Protein AF-0000000072237019 (afdb_homodimer)

pLDDT: mean 81.21, std 20.55, range [15.68, 98.3]

Organism: Galdieria sulphuraria (NCBI:txid130081)

Solvent-accessible surface area (backbone atoms only — not comparable to full-atom values): 85530 Å² total; per-residue (Å²): 140,78,86,66,87,71,81,76,70,83,65,78,67,73,66,58,74,60,73,73,75,60,69,72,70,69,70,70,74,67,74,76,64,64,82,63,64,84,68,76,81,69,34,30,25,38,3,30,24,40,68,38,63,32,12,22,41,16,37,22,35,58,83,77,63,47,73,69,33,41,48,50,40,17,54,74,72,51,35,61,47,30,41,35,68,47,18,69,58,41,47,51,50,26,62,76,70,72,54,55,75,87,35,42,66,36,36,18,35,36,42,42,73,40,64,60,66,69,53,57,69,44,39,72,60,38,25,58,51,63,74,39,66,67,64,58,68,30,60,54,44,63,44,78,96,44,52,41,36,36,43,34,41,64,50,19,41,48,31,48,47,47,69,58,40,33,35,58,22,67,71,72,36,48,28,38,37,41,37,38,21,43,65,26,33,43,47,37,57,63,41,50,51,63,72,43,59,88,74,53,89,56,47,76,49,42,67,56,24,40,69,86,42,94,68,36,70,71,43,71,70,41,41,77,74,29,38,27,73,82,84,77,57,77,34,47,43,34,23,34,22,39,36,36,32,40,37,43,88,89,38,73,41,71,62,37,35,25,41,16,62,59,76,53,56,63,81,40,68,90,71,32,53,46,70,31,70,21,71,35,8,43,54,39,34,51,28,20,36,45,66,40,42,56,71,81,54,89,71,60,72,75,77,67,66,74,68,66,68,76,72,30,67,58,49,34,59,44,39,16,50,74,42,67,93,65,87,75,67,58,94,46,77,61,35,50,50,39,50,46,39,71,72,47,69,56,46,50,62,53,71,74,84,37,77,46,68,42,56,72,61,62,72,63,56,74,73,57,40,44,52,93,71,52,48,74,65,52,45,50,39,50,12,31,51,27,29,35,54,50,49,31,50,43,54,43,51,49,53,39,52,50,49,49,41,68,72,67,69,46,47,34,37,36,48,24,19,53,48,60,70,37,23,62,51,42,23,49,46,65,70,67,46,84,48,66,35,57,45,59,60,51,30,28,34,66,64,22,29,7,48,4,23,17,50,45,43,46,54,55,50,48,70,67,39,68,88,58,67,75,64,62,79,67,59,52,74,52,75,75,64,51,54,25,31,67,80,76,49,70,66,56,46,49,52,40,49,64,72,44,45,79,51,44,43,77,53,78,76,54,91,81,47,91,46,64,66,58,30,48,26,47,47,52,19,52,41,24,74,71,64,35,34,36,35,33,42,35,79,33,34,52,39,47,91,52,46,84,60,26,32,14,30,36,33,38,22,54,40,69,57,42,45,55,46,42,23,67,29,41,38,64,51,67,85,71,61,76,43,23,31,40,28,38,54,90,48,42,75,71,39,42,50,75,91,61,59,65,67,42,48,51,63,38,17,48,58,49,40,23,27,44,40,47,27,76,81,36,47,74,54,29,38,26,28,44,39,92,70,42,26,29,41,31,23,32,44,43,57,88,80,41,49,69,58,40,45,23,39,52,44,26,17,74,74,70,73,42,57,45,30,28,43,38,55,31,46,41,68,67,46,35,54,48,69,48,63,58,44,46,52,54,55,52,52,32,84,73,36,71,56,53,33,38,34,53,60,93,39,39,32,35,77,54,73,83,62,87,66,42,53,70,15,35,31,29,48,61,56,71,65,44,82,54,73,47,65,53,74,88,71,68,45,76,36,43,26,34,26,38,82,87,64,48,72,39,67,51,92,46,74,63,50,55,53,51,49,56,49,18,65,80,60,69,38,29,43,46,50,51,46,53,49,50,29,64,70,53,74,65,72,54,54,66,65,53,50,50,52,48,51,46,48,37,37,55,67,54,49,32,38,66,47,85,119,137,82,82,69,85,69,80,78,70,84,67,78,69,74,66,59,76,64,74,72,77,59,70,73,70,69,70,69,73,68,72,71,65,66,80,61,65,84,65,76,81,68,37,29,24,37,4,30,22,41,67,40,62,33,12,21,41,14,38,22,35,59,83,77,62,48,74,68,32,42,48,52,40,17,54,74,73,51,35,60,48,30,41,34,70,44,20,68,58,42,46,50,52,26,62,76,69,72,53,54,73,87,35,42,66,37,38,18,34,37,44,43,73,42,64,61,65,68,52,58,70,44,39,70,60,39,26,58,51,63,74,41,66,67,65,59,68,30,59,53,45,62,44,75,94,44,53,42,36,35,44,35,40,63,51,20,43,47,33,48,48,47,69,55,39,33,31,59,22,67,70,73,36,45,27,37,38,42,38,37,21,44,65,26,34,43,46,37,58,62,41,50,51,64,72,43,58,87,74,52,88,56,47,76,47,41,65,55,24,40,69,84,41,96,66,35,69,71,42,70,71,41,42,78,74,30,37,28,73,82,84,77,58,76,34,45,44,33,22,35,24,39,37,34,32,41,36,44,89,88,38,73,43,71,62,38,35,23,42,17,64,59,77,55,57,63,81,40,70,89,72,35,53,48,73,31,71,22,71,34,7,43,54,39,33,52,28,20,35,44,67,42,40,61,71,78,53,88,71,62,70,74,76,68,65,75,70,68,68,77,74,32,68,59,49,35,60,44,39,16,52,74,42,69,94,64,92,74,64,65,96,46,75,60,37,51,49,39,52,45,40,70,71,46,70,54,46,48,59,53,69,73,84,37,77,45,67,43,58,71,61,62,72,64,56,74,73,58,40,45,54,93,71,51,47,72,66,54,45,52,40,50,13,31,51,28,29,34,54,51,51,30,51,42,52,42,51,49,53,40,51,51,48,50,42,68,72,66,69,46,47,34,37,37,46,27,18,52,48,59,69,37,24,61,52,42,23,48,45,65,70,68,47,83,49,68,35,56,45,59,60,52,31,28,34,66,65,21,30,6,48,3,22,18,50,45,43,45,55,56,51,48,71,66,39,69,88,57,68,76,66,63,80,67,59,54,73,49,75,75,66,52,55,25,30,66,80,76,50,69,65,57,46,49,52,40,49,64,72,45,45,79,50,43,43,78,53,81,76,51,90,80,46,92,46,64,67,57,30,49,25,47,45,52,18,52,40,24,72,71,62,36,34,35,34,33,41,34,79,32,34,52,40,46,91,52,46,83,62,26,32,13,30,36,32,38,21,53,39,69,56,39,46,56,46,44,24,66,31,42,38,64,50,68,84,70,60,76,44,23,33,38,26,39,54,92,48,42,76,73,39,42,48,77,94,61,58,65,68,42,48,50,63,37,17,50,56,50,39,23,26,42,39,47,27,76,82,37,48,75,56,28,38,26,28,45,40,93,69,43,25,28,40,31,22,32,44,44,57,90,80,40,48,70,58,41,45,23,39,50,44,28,16,74,74,69,72,40,58,46,31,28,43,39,54,30,44,40,68,69,44,35,54,50,69,47,64,58,44,45,50,53,56,53,52,33,83,73,34,69,54,54,34,38,34,53,63,94,40,38,32,33,75,53,72,82,62,87,67,42,55,72,17,36,32,30,50,62,56,74,64,43,81,56,71,51,63,57,72,87,70,68,44,76,36,43,24,34,25,38,81,89,65,49,73,40,68,50,92,46,73,62,51,54,53,50,49,52,49,17,68,65,63,75,39,31,43,47,51,48,46,50,48,50,35,64,70,57,74,60,96,60,52,68,65,54,50,50,51,48,50,48,49,37,37,56,66,54,48,33,40,60,52,87,121

Radius of gyration: 37.11 Å; Cα contacts (8 Å, |Δi|>4): 3109; chains: 2; bounding box: 85×107×101 Å

Structure (mmCIF, N/CA/C/O backbone):
data_AF-0000000072237019-model_v1
#
loop_
_entity.id
_entity.type
_entity.pdbx_description
1 polymer Carbamoyltransferase
#
loop_
_atom_site.group_PDB
_atom_site.id
_atom_site.type_symbol
_atom_site.label_atom_id
_atom_site.label_alt_id
_atom_site.label_comp_id
_atom_site.label_asym_id
_atom_site.label_entity_id
_atom_site.label_seq_id
_atom_site.pdbx_PDB_ins_code
_atom_site.Cartn_x
_atom_site.Cartn_y
_atom_site.Cartn_z
_atom_site.occupancy
_atom_site.B_iso_or_equiv
_atom_site.auth_seq_id
_atom_site.auth_comp_id
_atom_site.auth_asym_id
_atom_site.auth_atom_id
_atom_site.pdbx_PDB_model_num
ATOM 1 N N . MET A 1 1 ? -1.169 -40.136 21.97 1 15.87 1 MET A N 1
ATOM 2 C CA . MET A 1 1 ? -1.238 -39.065 22.96 1 15.87 1 MET A CA 1
ATOM 3 C C . MET A 1 1 ? -1.01 -37.705 22.307 1 15.87 1 MET A C 1
ATOM 5 O O . MET A 1 1 ? -0.234 -37.59 21.357 1 15.87 1 MET A O 1
ATOM 9 N N . SER A 1 2 ? -1.886 -36.503 22.644 1 15.68 2 SER A N 1
ATOM 10 C CA . SER A 1 2 ? -2.707 -35.334 22.347 1 15.68 2 SER A CA 1
ATOM 11 C C . SER A 1 2 ? -1.856 -34.074 22.232 1 15.68 2 SER A C 1
ATOM 13 O O . SER A 1 2 ? -2.361 -32.961 22.391 1 15.68 2 SER A O 1
ATOM 15 N N . TYR A 1 3 ? -0.644 -34.234 22.05 1 16.4 3 TYR A N 1
ATOM 16 C CA . TYR A 1 3 ? 0.123 -33.081 22.509 1 16.4 3 TYR A CA 1
ATOM 17 C C . TYR A 1 3 ? -0.137 -31.867 21.625 1 16.4 3 TYR A C 1
ATOM 19 O O . TYR A 1 3 ? 0.029 -31.933 20.405 1 16.4 3 TYR A O 1
ATOM 27 N N . ASP A 1 4 ? -0.999 -30.838 21.91 1 16.11 4 ASP A N 1
ATOM 28 C CA . ASP A 1 4 ? -1.929 -29.721 21.769 1 16.11 4 ASP A CA 1
ATOM 29 C C . ASP A 1 4 ? -1.193 -28.438 21.39 1 16.11 4 ASP A C 1
ATOM 31 O O . ASP A 1 4 ? -1.23 -27.453 22.131 1 16.11 4 ASP A O 1
ATOM 35 N N . VAL A 1 5 ? -0.137 -28.542 20.752 1 18.38 5 VAL A N 1
ATOM 36 C CA . VAL A 1 5 ? 0.654 -27.317 20.811 1 18.38 5 VAL A CA 1
ATOM 37 C C . VAL A 1 5 ? -0.104 -26.18 20.13 1 18.38 5 VAL A C 1
ATOM 39 O O . VAL A 1 5 ? -0.422 -26.261 18.941 1 18.38 5 VAL A O 1
ATOM 42 N N . GLY A 1 6 ? -0.969 -25.458 20.773 1 17.46 6 GLY A N 1
ATOM 43 C CA . GLY A 1 6 ? -1.969 -24.402 20.795 1 17.46 6 GLY A CA 1
ATOM 44 C C . GLY A 1 6 ? -1.485 -23.109 20.167 1 17.46 6 GLY A C 1
ATOM 45 O O . GLY A 1 6 ? -0.324 -22.73 20.329 1 17.46 6 GLY A O 1
ATOM 46 N N . PHE A 1 7 ? -1.791 -22.874 18.938 1 19.44 7 PHE A N 1
ATOM 47 C CA . PHE A 1 7 ? -1.878 -21.764 17.996 1 19.44 7 PHE A CA 1
ATOM 48 C C . PHE A 1 7 ? -2.279 -20.478 18.709 1 19.44 7 PHE A C 1
ATOM 50 O O . PHE A 1 7 ? -3.436 -20.316 19.103 1 19.44 7 PHE A O 1
ATOM 57 N N . LEU A 1 8 ? -1.426 -20.044 19.639 1 16.89 8 LEU A N 1
ATOM 58 C CA . LEU A 1 8 ? -1.823 -18.925 20.488 1 16.89 8 LEU A CA 1
ATOM 59 C C . LEU A 1 8 ? -2.283 -17.74 19.645 1 16.89 8 LEU A C 1
ATOM 61 O O . LEU A 1 8 ? -1.69 -17.444 18.606 1 16.89 8 LEU A O 1
ATOM 65 N N . SER A 1 9 ? -3.53 -17.419 19.485 1 17.89 9 SER A N 1
ATOM 66 C CA . SER A 1 9 ? -4.505 -16.351 19.287 1 17.89 9 SER A CA 1
ATOM 67 C C . SER A 1 9 ? -3.949 -15.005 19.739 1 17.89 9 SER A C 1
ATOM 69 O O . SER A 1 9 ? -3.592 -14.836 20.907 1 17.89 9 SER A O 1
ATOM 71 N N . CYS A 1 10 ? -2.999 -14.58 18.982 1 18.44 10 CYS A N 1
ATOM 72 C CA . CYS A 1 10 ? -2.479 -13.265 19.337 1 18.44 10 CYS A CA 1
ATOM 73 C C . CYS A 1 10 ? -3.612 -12.309 19.692 1 18.44 10 CYS A C 1
ATOM 75 O O . CYS A 1 10 ? -4.298 -11.796 18.805 1 18.44 10 CYS A O 1
ATOM 77 N N . TYR A 1 11 ? -4.441 -12.652 20.609 1 17.8 11 TYR A N 1
ATOM 78 C CA . TYR A 1 11 ? -5.295 -11.81 21.44 1 17.8 11 TYR A CA 1
ATOM 79 C C . TYR A 1 11 ? -4.549 -10.563 21.899 1 17.8 11 TYR A C 1
ATOM 81 O O . TYR A 1 11 ? -3.586 -10.654 22.665 1 17.8 11 TYR A O 1
ATOM 89 N N . ALA A 1 12 ? -4.281 -9.681 20.954 1 17.8 12 ALA A N 1
ATOM 90 C CA . ALA A 1 12 ? -4.065 -8.302 21.384 1 17.8 12 ALA A CA 1
ATOM 91 C C . ALA A 1 12 ? -4.976 -7.943 22.554 1 17.8 12 ALA A C 1
ATOM 93 O O . ALA A 1 12 ? -6.193 -7.825 22.389 1 17.8 12 ALA A O 1
ATOM 94 N N . SER A 1 13 ? -4.843 -8.758 23.553 1 17.86 13 SER A N 1
ATOM 95 C CA . SER A 1 13 ? -5.41 -8.201 24.777 1 17.86 13 SER A CA 1
ATOM 96 C C . SER A 1 13 ? -4.84 -6.817 25.07 1 17.86 13 SER A C 1
ATOM 98 O O . SER A 1 13 ? -3.632 -6.666 25.261 1 17.86 13 SER A O 1
ATOM 100 N N . LEU A 1 14 ? -5.219 -5.889 24.327 1 18.17 14 LEU A N 1
ATOM 101 C CA . LEU A 1 14 ? -5.273 -4.484 24.715 1 18.17 14 LEU A CA 1
ATOM 102 C C . LEU A 1 14 ? -5.507 -4.343 26.215 1 18.17 14 LEU A C 1
ATOM 104 O O . LEU A 1 14 ? -6.637 -4.49 26.687 1 18.17 14 LEU A O 1
ATOM 108 N N . THR A 1 15 ? -4.8 -5.257 26.907 1 20.17 15 THR A N 1
ATOM 109 C CA . THR A 1 15 ? -4.885 -4.745 28.27 1 20.17 15 THR A CA 1
ATOM 110 C C . THR A 1 15 ? -4.217 -3.377 28.377 1 20.17 15 THR A C 1
ATOM 112 O O . THR A 1 15 ? -2.993 -3.285 28.495 1 20.17 15 THR A O 1
ATOM 115 N N . GLY A 1 16 ? -4.149 -2.653 27.332 1 18.64 16 GLY A N 1
ATOM 116 C CA . GLY A 1 16 ? -3.832 -1.267 27.638 1 18.64 16 GLY A CA 1
ATOM 117 C C . GLY A 1 16 ? -4.364 -0.817 28.985 1 18.64 16 GLY A C 1
ATOM 118 O O . GLY A 1 16 ? -5.506 -1.117 29.339 1 18.64 16 GLY A O 1
ATOM 119 N N . LYS A 1 17 ? -3.545 -1.021 29.937 1 20 17 LYS A N 1
ATOM 120 C CA . LYS A 1 17 ? -4.001 -0.154 31.019 1 20 17 LYS A CA 1
ATOM 121 C C . LYS A 1 17 ? -4.547 1.163 30.475 1 20 17 LYS A C 1
ATOM 123 O O . LYS A 1 17 ? -3.89 1.829 29.672 1 20 17 LYS A O 1
ATOM 128 N N . GLN A 1 18 ? -5.772 1.279 30.235 1 21.32 18 GLN A N 1
ATOM 129 C CA . GLN A 1 18 ? -6.517 2.534 30.262 1 21.32 18 GLN A CA 1
ATOM 130 C C . GLN A 1 18 ? -5.82 3.568 31.142 1 21.32 18 GLN A C 1
ATOM 132 O O . GLN A 1 18 ? -5.484 3.286 32.294 1 21.32 18 GLN A O 1
ATOM 137 N N . ARG A 1 19 ? -4.826 4.261 30.624 1 22.33 19 ARG A N 1
ATOM 138 C CA . ARG A 1 19 ? -4.633 5.364 31.56 1 22.33 19 ARG A CA 1
ATOM 139 C C . ARG A 1 19 ? -5.878 5.582 32.413 1 22.33 19 ARG A C 1
ATOM 141 O O . ARG A 1 19 ? -6.993 5.642 31.89 1 22.33 19 ARG A O 1
ATOM 148 N N . LYS A 1 20 ? -5.767 4.995 33.66 1 22.46 20 LYS A N 1
ATOM 149 C CA . LYS A 1 20 ? -6.737 5.306 34.706 1 22.46 20 LYS A CA 1
ATOM 150 C C . LYS A 1 20 ? -7.268 6.729 34.558 1 22.46 20 LYS A C 1
ATOM 152 O O . LYS A 1 20 ? -6.657 7.68 35.049 1 22.46 20 LYS A O 1
ATOM 157 N N . LEU A 1 21 ? -7.429 7.201 33.469 1 20.24 21 LEU A N 1
ATOM 158 C CA . LEU A 1 21 ? -8.499 8.17 33.684 1 20.24 21 LEU A CA 1
ATOM 159 C C . LEU A 1 21 ? -9.678 7.527 34.407 1 20.24 21 LEU A C 1
ATOM 161 O O . LEU A 1 21 ? -10.572 6.967 33.769 1 20.24 21 LEU A O 1
ATOM 165 N N . THR A 1 22 ? -9.353 6.501 35.337 1 23.81 22 THR A N 1
ATOM 166 C CA . THR A 1 22 ? -10.319 6.194 36.387 1 23.81 22 THR A CA 1
ATOM 167 C C . THR A 1 22 ? -10.861 7.475 37.014 1 23.81 22 THR A C 1
ATOM 169 O O . THR A 1 22 ? -10.204 8.084 37.861 1 23.81 22 THR A O 1
ATOM 172 N N . PHE A 1 23 ? -11.199 8.492 36.439 1 21.65 23 PHE A N 1
ATOM 173 C CA . PHE A 1 23 ? -12.139 9.254 37.252 1 21.65 23 PHE A CA 1
ATOM 174 C C . PHE A 1 23 ? -13.178 8.335 37.883 1 21.65 23 PHE A C 1
ATOM 176 O O . PHE A 1 23 ? -13.756 7.483 37.204 1 21.65 23 PHE A O 1
ATOM 183 N N . GLY A 1 24 ? -12.846 7.68 39.145 1 24.58 24 GLY A N 1
ATOM 184 C CA . GLY A 1 24 ? -13.828 7.295 40.147 1 24.58 24 GLY A CA 1
ATOM 185 C C . GLY A 1 24 ? -15.124 8.076 40.044 1 24.58 24 GLY A C 1
ATOM 186 O O . GLY A 1 24 ? -15.869 8.185 41.02 1 24.58 24 GLY A O 1
ATOM 187 N N . TYR A 1 25 ? -15.47 8.762 39.114 1 19.34 25 TYR A N 1
ATOM 188 C CA . TYR A 1 25 ? -16.837 9.225 39.326 1 19.34 25 TYR A CA 1
ATOM 189 C C . TYR A 1 25 ? -17.789 8.049 39.507 1 19.34 25 TYR A C 1
ATOM 191 O O . TYR A 1 25 ? -18.006 7.269 38.576 1 19.34 25 TYR A O 1
ATOM 199 N N . ARG A 1 26 ? -17.7 7.339 40.682 1 22.73 26 ARG A N 1
ATOM 200 C CA . ARG A 1 26 ? -18.984 6.878 41.2 1 22.73 26 ARG A CA 1
ATOM 201 C C . ARG A 1 26 ? -20.113 7.811 40.776 1 22.73 26 ARG A C 1
ATOM 203 O O . ARG A 1 26 ? -20.147 8.976 41.178 1 22.73 26 ARG A O 1
ATOM 210 N N . CYS A 1 27 ? -20.541 7.634 39.66 1 21.41 27 CYS A N 1
ATOM 211 C CA . CYS A 1 27 ? -21.875 8.164 39.4 1 21.41 27 CYS A CA 1
ATOM 212 C C . CYS A 1 27 ? -22.85 7.746 40.494 1 21.41 27 CYS A C 1
ATOM 214 O O . CYS A 1 27 ? -23.13 6.558 40.662 1 21.41 27 CYS A O 1
ATOM 216 N N . LYS A 1 28 ? -22.666 8.181 41.725 1 22.8 28 LYS A N 1
ATOM 217 C CA . LYS A 1 28 ? -23.856 8.149 42.57 1 22.8 28 LYS A CA 1
ATOM 218 C C . LYS A 1 28 ? -25.127 8.279 41.735 1 22.8 28 LYS A C 1
ATOM 220 O O . LYS A 1 28 ? -25.266 9.219 40.95 1 22.8 28 LYS A O 1
ATOM 225 N N . ARG A 1 29 ? -25.728 7.221 41.448 1 26.15 29 ARG A N 1
ATOM 226 C CA . ARG A 1 29 ? -27.102 7.07 40.979 1 26.15 29 ARG A CA 1
ATOM 227 C C . ARG A 1 29 ? -28.005 8.143 41.578 1 26.15 29 ARG A C 1
ATOM 229 O O . ARG A 1 29 ? -29.228 8.082 41.437 1 26.15 29 ARG A O 1
ATOM 236 N N . GLN A 1 30 ? -27.542 8.717 42.755 1 22.4 30 GLN A N 1
ATOM 237 C CA . GLN A 1 30 ? -28.722 9.292 43.392 1 22.4 30 GLN A CA 1
ATOM 238 C C . GLN A 1 30 ? -29.541 10.11 42.397 1 22.4 30 GLN A C 1
ATOM 240 O O . GLN A 1 30 ? -30.749 9.906 42.264 1 22.4 30 GLN A O 1
ATOM 245 N N . GLY A 1 31 ? -29.311 11.483 42.473 1 23.53 31 GLY A N 1
ATOM 246 C CA . GLY A 1 31 ? -30.339 12.468 42.177 1 23.53 31 GLY A CA 1
ATOM 247 C C . GLY A 1 31 ? -30.589 12.642 40.691 1 23.53 31 GLY A C 1
ATOM 248 O O . GLY A 1 31 ? -31.224 13.612 40.273 1 23.53 31 GLY A O 1
ATOM 249 N N . CYS A 1 32 ? -29.893 11.933 39.871 1 26.54 32 CYS A N 1
ATOM 250 C CA . CYS A 1 32 ? -30.157 12.273 38.477 1 26.54 32 CYS A CA 1
ATOM 251 C C . CYS A 1 32 ? -31.598 11.952 38.101 1 26.54 32 CYS A C 1
ATOM 253 O O . CYS A 1 32 ? -31.908 11.753 36.925 1 26.54 32 CYS A O 1
ATOM 255 N N . PHE A 1 33 ? -32.432 11.603 38.991 1 26.39 33 PHE A N 1
ATOM 256 C CA . PHE A 1 33 ? -33.845 11.433 38.677 1 26.39 33 PHE A CA 1
ATOM 257 C C . PHE A 1 33 ? -34.377 12.634 37.903 1 26.39 33 PHE A C 1
ATOM 259 O O . PHE A 1 33 ? -35.154 12.476 36.959 1 26.39 33 PHE A O 1
ATOM 266 N N . LYS A 1 34 ? -34.377 13.817 38.586 1 25.88 34 LYS A N 1
ATOM 267 C CA . LYS A 1 34 ? -35.338 14.866 38.258 1 25.88 34 LYS A CA 1
ATOM 268 C C . LYS A 1 34 ? -35.051 15.464 36.884 1 25.88 34 LYS A C 1
ATOM 270 O O . LYS A 1 34 ? -35.942 16.036 36.252 1 25.88 34 LYS A O 1
ATOM 275 N N . LEU A 1 35 ? -33.751 15.799 36.607 1 24.36 35 LEU A N 1
ATOM 276 C CA . LEU A 1 35 ? -33.804 16.731 35.486 1 24.36 35 LEU A CA 1
ATOM 277 C C . LEU A 1 35 ? -34.167 16.007 34.194 1 24.36 35 LEU A C 1
ATOM 279 O O . LEU A 1 35 ? -33.298 15.744 33.36 1 24.36 35 LEU A O 1
ATOM 283 N N . ARG A 1 36 ? -34.679 14.855 34.214 1 30.52 36 ARG A N 1
ATOM 284 C CA . ARG A 1 36 ? -35.374 14.28 33.067 1 30.52 36 ARG A CA 1
ATOM 285 C C . ARG A 1 36 ? -36.243 15.324 32.374 1 30.52 36 ARG A C 1
ATOM 287 O O . ARG A 1 36 ? -37.004 14.999 31.461 1 30.52 36 ARG A O 1
ATOM 294 N N . LEU A 1 37 ? -36.726 16.205 33.128 1 28.89 37 LEU A N 1
ATOM 295 C CA . LEU A 1 37 ? -37.903 16.873 32.585 1 28.89 37 LEU A CA 1
ATOM 296 C C . LEU A 1 37 ? -37.597 17.497 31.228 1 28.89 37 LEU A C 1
ATOM 298 O O . LEU A 1 37 ? -38.324 17.271 30.258 1 28.89 37 LEU A O 1
ATOM 302 N N . PHE A 1 38 ? -37.506 19.008 31.181 1 30.82 38 PHE A N 1
ATOM 303 C CA . PHE A 1 38 ? -37.58 19.796 29.956 1 30.82 38 PHE A CA 1
ATOM 304 C C . PHE A 1 38 ? -36.334 19.589 29.103 1 30.82 38 PHE A C 1
ATOM 306 O O . PHE A 1 38 ? -35.435 20.431 29.093 1 30.82 38 PHE A O 1
ATOM 313 N N . LYS A 1 39 ? -35.515 18.574 29.195 1 34.98 39 LYS A N 1
ATOM 314 C CA . LYS A 1 39 ? -34.385 18.506 28.273 1 34.98 39 LYS A CA 1
ATOM 315 C C . LYS A 1 39 ? -34.801 18.917 26.863 1 34.98 39 LYS A C 1
ATOM 317 O O . LYS A 1 39 ? -35.554 18.201 26.2 1 34.98 39 LYS A O 1
ATOM 322 N N . LEU A 1 40 ? -34.851 20.021 26.507 1 39.59 40 LEU A N 1
ATOM 323 C CA . LEU A 1 40 ? -34.806 20.575 25.158 1 39.59 40 LEU A CA 1
ATOM 324 C C . LEU A 1 40 ? -33.843 19.785 24.278 1 39.59 40 LEU A C 1
ATOM 326 O O . LEU A 1 40 ? -32.666 19.637 24.616 1 39.59 40 LEU A O 1
ATOM 330 N N . TYR A 1 41 ? -34.088 18.631 23.692 1 52.61 41 TYR A N 1
ATOM 331 C CA . TYR A 1 41 ? -33.469 17.65 22.807 1 52.61 41 TYR A CA 1
ATOM 332 C C . TYR A 1 41 ? -32.399 18.299 21.938 1 52.61 41 TYR A C 1
ATOM 334 O O . TYR A 1 41 ? -32.715 18.996 20.97 1 52.61 41 TYR A O 1
ATOM 342 N N . CYS A 1 42 ? -31.205 18.594 22.47 1 64.34 42 CYS A N 1
ATOM 343 C CA . CYS A 1 42 ? -30.116 19.168 21.687 1 64.34 42 CYS A CA 1
ATOM 344 C C . CYS A 1 42 ? -29.668 18.209 20.591 1 64.34 42 CYS A C 1
ATOM 346 O O . CYS A 1 42 ? -29.339 17.054 20.867 1 64.34 42 CYS A O 1
ATOM 348 N N . LYS A 1 43 ? -29.89 18.553 19.388 1 88.97 43 LYS A N 1
ATOM 349 C CA . LYS A 1 43 ? -29.498 17.811 18.194 1 88.97 43 LYS A CA 1
ATOM 350 C C . LYS A 1 43 ? -28.118 18.243 17.706 1 88.97 43 LYS A C 1
ATOM 352 O O . LYS A 1 43 ? -27.762 19.42 17.8 1 88.97 43 LYS A O 1
ATOM 357 N N . TYR A 1 44 ? -27.259 17.236 17.46 1 95.73 44 TYR A N 1
ATOM 358 C CA . TYR A 1 44 ? -25.921 17.548 16.97 1 95.73 44 TYR A CA 1
ATOM 359 C C . TYR A 1 44 ? -25.743 17.077 15.532 1 95.73 44 TYR A C 1
ATOM 361 O O . TYR A 1 44 ? -26.42 16.146 15.089 1 95.73 44 TYR A O 1
ATOM 369 N N . ILE A 1 45 ? -24.942 17.773 14.844 1 96.53 45 ILE A N 1
ATOM 370 C CA . ILE A 1 45 ? -24.482 17.409 13.509 1 96.53 45 ILE A CA 1
ATOM 371 C C . ILE A 1 45 ? -22.98 17.135 13.536 1 96.53 45 ILE A C 1
ATOM 373 O O . ILE A 1 45 ? -22.211 17.913 14.107 1 96.53 45 ILE A O 1
ATOM 377 N N . VAL A 1 46 ? -22.566 16.075 12.947 1 97.96 46 VAL A N 1
ATOM 378 C CA . VAL A 1 46 ? -21.162 15.676 12.972 1 97.96 46 VAL A CA 1
ATOM 379 C C . VAL A 1 46 ? -20.556 15.829 11.579 1 97.96 46 VAL A C 1
ATOM 381 O O . VAL A 1 46 ? -21.105 15.323 10.597 1 97.96 46 VAL A O 1
ATOM 384 N N . GLY A 1 47 ? -19.519 16.642 11.419 1 98.01 47 GLY A N 1
ATOM 385 C CA . GLY A 1 47 ? -18.686 16.686 10.228 1 98.01 47 GLY A CA 1
ATOM 386 C C . GLY A 1 47 ? -17.426 15.85 10.35 1 98.01 47 GLY A C 1
ATOM 387 O O . GLY A 1 47 ? -16.743 15.894 11.375 1 98.01 47 GLY A O 1
ATOM 388 N N . ILE A 1 48 ? -17.082 15.106 9.268 1 98.28 48 ILE A N 1
ATOM 389 C CA . ILE A 1 48 ? -15.969 14.171 9.39 1 98.28 48 ILE A CA 1
ATOM 390 C C . ILE A 1 48 ? -15.107 14.228 8.131 1 98.28 48 ILE A C 1
ATOM 392 O O . ILE A 1 48 ? -15.628 14.233 7.013 1 98.28 48 ILE A O 1
ATOM 396 N N . ASN A 1 49 ? -13.807 14.36 8.285 1 97.34 49 ASN A N 1
ATOM 397 C CA . ASN A 1 49 ? -12.778 14.06 7.295 1 97.34 49 ASN A CA 1
ATOM 398 C C . ASN A 1 49 ? -12.04 12.767 7.629 1 97.34 49 ASN A C 1
ATOM 400 O O . ASN A 1 49 ? -11.291 12.709 8.605 1 97.34 49 ASN A O 1
ATOM 404 N N . LYS A 1 50 ? -12.258 11.719 6.81 1 95.64 50 LYS A N 1
ATOM 405 C CA . LYS A 1 50 ? -11.653 10.458 7.229 1 95.64 50 LYS A CA 1
ATOM 406 C C . LYS A 1 50 ? -11.131 9.674 6.028 1 95.64 50 LYS A C 1
ATOM 408 O O . LYS A 1 50 ? -11.375 10.051 4.88 1 95.64 50 LYS A O 1
ATOM 413 N N . TYR A 1 51 ? -10.302 8.691 6.257 1 90.04 51 TYR A N 1
ATOM 414 C CA . TYR A 1 51 ? -9.707 7.692 5.376 1 90.04 51 TYR A CA 1
ATOM 415 C C . TYR A 1 51 ? -8.615 8.311 4.51 1 90.04 51 TYR A C 1
ATOM 417 O O . TYR A 1 51 ? -8.271 7.772 3.456 1 90.04 51 TYR A O 1
ATOM 425 N N . SER A 1 52 ? -8.163 9.417 4.762 1 85.08 52 SER A N 1
ATOM 426 C CA . SER A 1 52 ? -7.008 10.094 4.184 1 85.08 52 SER A CA 1
ATOM 427 C C . SER A 1 52 ? -6.167 10.772 5.261 1 85.08 52 SER A C 1
ATOM 429 O O . SER A 1 52 ? -6.327 10.488 6.45 1 85.08 52 SER A O 1
ATOM 431 N N . HIS A 1 53 ? -5.307 11.666 4.848 1 85.45 53 HIS A N 1
ATOM 432 C CA . HIS A 1 53 ? -4.496 12.367 5.836 1 85.45 53 HIS A CA 1
ATOM 433 C C . HIS A 1 53 ? -5.304 13.45 6.543 1 85.45 53 HIS A C 1
ATOM 435 O O . HIS A 1 53 ? -6.391 13.815 6.09 1 85.45 53 HIS A O 1
ATOM 441 N N . ASP A 1 54 ? -4.864 13.866 7.725 1 92.08 54 ASP A N 1
ATOM 442 C CA . ASP A 1 54 ? -5.441 14.949 8.515 1 92.08 54 ASP A CA 1
ATOM 443 C C . ASP A 1 54 ? -6.9 14.658 8.862 1 92.08 54 ASP A C 1
ATOM 445 O O . ASP A 1 54 ? -7.771 15.509 8.671 1 92.08 54 ASP A O 1
ATOM 449 N N . ALA A 1 55 ? -7.126 13.451 9.271 1 95.56 55 ALA A N 1
ATOM 450 C CA . ALA A 1 55 ? -8.47 13.096 9.719 1 95.56 55 ALA A CA 1
ATOM 451 C C . ALA A 1 55 ? -8.914 13.984 10.878 1 95.56 55 ALA A C 1
ATOM 453 O O . ALA A 1 55 ? -8.112 14.32 11.753 1 95.56 55 ALA A O 1
ATOM 454 N N . SER A 1 56 ? -10.159 14.416 10.891 1 97.36 56 SER A N 1
ATOM 455 C CA . SER A 1 56 ? -10.694 15.316 11.907 1 97.36 56 SER A CA 1
ATOM 456 C C . SER A 1 56 ? -12.207 15.173 12.033 1 97.36 56 SER A C 1
ATOM 458 O O . SER A 1 56 ? -12.865 14.666 11.122 1 97.36 56 SER A O 1
ATOM 460 N N . VAL A 1 57 ? -12.771 15.533 13.157 1 98.11 57 VAL A N 1
ATOM 461 C CA . VAL A 1 57 ? -14.198 15.468 13.453 1 98.11 57 VAL A CA 1
ATOM 462 C C . VAL A 1 57 ? -14.657 16.784 14.077 1 98.11 57 VAL A C 1
ATOM 464 O O . VAL A 1 57 ? -13.972 17.343 14.937 1 98.11 57 VAL A O 1
ATOM 467 N N . CYS A 1 58 ? -15.731 17.32 13.646 1 97.4 58 CYS A N 1
ATOM 468 C CA . CYS A 1 58 ? -16.317 18.556 14.153 1 97.4 58 CYS A CA 1
ATOM 469 C C . CYS A 1 58 ? -17.764 18.338 14.579 1 97.4 58 CYS A C 1
ATOM 471 O O . CYS A 1 58 ? -18.54 17.709 13.857 1 97.4 58 CYS A O 1
ATOM 473 N N . LEU A 1 59 ? -18.114 18.747 15.725 1 96.77 59 LEU A N 1
ATOM 474 C CA . LEU A 1 59 ? -19.474 18.651 16.244 1 96.77 59 LEU A CA 1
ATOM 475 C C . LEU A 1 59 ? -20.132 20.026 16.305 1 96.77 59 LEU A C 1
ATOM 477 O O . LEU A 1 59 ? -19.564 20.966 16.866 1 96.77 59 LEU A O 1
ATOM 481 N N . VAL A 1 60 ? -21.288 20.145 15.707 1 94.34 60 VAL A N 1
ATOM 482 C CA . VAL A 1 60 ? -22.037 21.397 15.696 1 94.34 60 VAL A CA 1
ATOM 483 C C . VAL A 1 60 ? -23.391 21.195 16.373 1 94.34 60 VAL A C 1
ATOM 485 O O . VAL A 1 60 ? -24.029 20.154 16.201 1 94.34 60 VAL A O 1
ATOM 488 N N . ASN A 1 61 ? -23.774 22.149 17.164 1 92.26 61 ASN A N 1
ATOM 489 C CA . ASN A 1 61 ? -25.109 22.143 17.753 1 92.26 61 ASN A CA 1
ATOM 490 C C . ASN A 1 61 ? -26.188 22.363 16.697 1 92.26 61 ASN A C 1
ATOM 492 O O . ASN A 1 61 ? -26.221 23.408 16.045 1 92.26 61 ASN A O 1
ATOM 496 N N . GLY A 1 62 ? -27.064 21.431 16.574 1 88.05 62 GLY A N 1
ATOM 497 C CA . GLY A 1 62 ? -28.083 21.462 15.537 1 88.05 62 GLY A CA 1
ATOM 498 C C . GLY A 1 62 ? -29.1 22.571 15.732 1 88.05 62 GLY A C 1
ATOM 499 O O . GLY A 1 62 ? -29.79 22.961 14.788 1 88.05 62 GLY A O 1
ATOM 500 N N . ASN A 1 63 ? -29.185 23.1 16.923 1 85.76 63 ASN A N 1
ATOM 501 C CA . ASN A 1 63 ? -30.153 24.149 17.226 1 85.76 63 ASN A CA 1
ATOM 502 C C . ASN A 1 63 ? -29.564 25.538 17.001 1 85.76 63 ASN A C 1
ATOM 504 O O . ASN A 1 63 ? -30.243 26.431 16.49 1 85.76 63 ASN A O 1
ATOM 508 N N . THR A 1 64 ? -28.261 25.675 17.324 1 83.83 64 THR A N 1
ATOM 509 C CA . THR A 1 64 ? -27.682 27.014 17.311 1 83.83 64 THR A CA 1
ATOM 510 C C . THR A 1 64 ? -26.702 27.168 16.151 1 83.83 64 THR A C 1
ATOM 512 O O . THR A 1 64 ? -26.388 28.288 15.742 1 83.83 64 THR A O 1
ATOM 515 N N . GLY A 1 65 ? -26.164 26.119 15.729 1 85.95 65 GLY A N 1
ATOM 516 C CA . GLY A 1 65 ? -25.167 26.181 14.672 1 85.95 65 GLY A CA 1
ATOM 517 C C . GLY A 1 65 ? -23.765 26.444 15.189 1 85.95 65 GLY A C 1
ATOM 518 O O . GLY A 1 65 ? -22.814 26.517 14.408 1 85.95 65 GLY A O 1
ATOM 519 N N . ASP A 1 66 ? -23.604 26.532 16.519 1 87.87 66 ASP A N 1
ATOM 520 C CA . ASP A 1 66 ? -22.294 26.776 17.116 1 87.87 66 ASP A CA 1
ATOM 521 C C . ASP A 1 66 ? -21.423 25.523 17.061 1 87.87 66 ASP A C 1
ATOM 523 O O . ASP A 1 66 ? -21.912 24.411 17.272 1 87.87 66 ASP A O 1
ATOM 527 N N . ILE A 1 67 ? -20.207 25.778 16.75 1 92.48 67 ILE A N 1
ATOM 528 C CA . ILE A 1 67 ? -19.267 24.664 16.795 1 92.48 67 ILE A CA 1
ATOM 529 C C . ILE A 1 67 ? -18.958 24.307 18.247 1 92.48 67 ILE A C 1
ATOM 531 O O . ILE A 1 67 ? -18.453 25.139 19.004 1 92.48 67 ILE A O 1
ATOM 535 N N . VAL A 1 68 ? -19.245 23.148 18.621 1 94.01 68 VAL A N 1
ATOM 536 C CA . VAL A 1 68 ? -19.001 22.673 19.979 1 94.01 68 VAL A CA 1
ATOM 537 C C . VAL A 1 68 ? -17.534 22.281 20.134 1 94.01 68 VAL A C 1
ATOM 539 O O . VAL A 1 68 ? -16.89 22.639 21.123 1 94.01 68 VAL A O 1
ATOM 542 N N . VAL A 1 69 ? -17.068 21.55 19.152 1 95.45 69 VAL A N 1
ATOM 543 C CA . VAL A 1 69 ? -15.681 21.1 19.198 1 95.45 69 VAL A CA 1
ATOM 544 C C . VAL A 1 69 ? -15.21 20.73 17.794 1 95.45 69 VAL A C 1
ATOM 546 O O . VAL A 1 69 ? -16.007 20.292 16.961 1 95.45 69 VAL A O 1
ATOM 549 N N . ASN A 1 70 ? -14.016 20.982 17.497 1 95.99 70 ASN A N 1
ATOM 550 C CA . ASN A 1 70 ? -13.278 20.466 16.348 1 95.99 70 ASN A CA 1
ATOM 551 C C . ASN A 1 70 ? -11.984 19.78 16.776 1 95.99 70 ASN A C 1
ATOM 553 O O . ASN A 1 70 ? -11.132 20.397 17.417 1 95.99 70 ASN A O 1
ATOM 557 N N . TYR A 1 71 ? -11.872 18.565 16.413 1 95.42 71 TYR A N 1
ATOM 558 C CA . TYR A 1 71 ? -10.769 17.781 16.956 1 95.42 71 TYR A CA 1
ATOM 559 C C . TYR A 1 71 ? -10.035 17.034 15.848 1 95.42 71 TYR A C 1
ATOM 561 O O . TYR A 1 71 ? -10.628 16.208 15.15 1 95.42 71 TYR A O 1
ATOM 569 N N . ALA A 1 72 ? -8.746 17.363 15.643 1 96.05 72 ALA A N 1
ATOM 570 C CA . ALA A 1 72 ? -7.904 16.663 14.677 1 96.05 72 ALA A CA 1
ATOM 571 C C . ALA A 1 72 ? -7.344 15.374 15.271 1 96.05 72 ALA A C 1
ATOM 573 O O . ALA A 1 72 ? -6.938 15.344 16.436 1 96.05 72 ALA A O 1
ATOM 574 N N . LYS A 1 73 ? -7.258 14.371 14.502 1 96.1 73 LYS A N 1
ATOM 575 C CA . LYS A 1 73 ? -6.811 13.064 14.975 1 96.1 73 LYS A CA 1
ATOM 576 C C . LYS A 1 73 ? -5.366 13.119 15.459 1 96.1 73 LYS A C 1
ATOM 578 O O . LYS A 1 73 ? -4.996 12.424 16.408 1 96.1 73 LYS A O 1
ATOM 583 N N . GLU A 1 74 ? -4.51 13.908 14.857 1 93.7 74 GLU A N 1
ATOM 584 C CA . GLU A 1 74 ? -3.108 13.992 15.254 1 93.7 74 GLU A CA 1
ATOM 585 C C . GLU A 1 74 ? -2.972 14.443 16.706 1 93.7 74 GLU A C 1
ATOM 587 O O . GLU A 1 74 ? -2.016 14.07 17.39 1 93.7 74 GLU A O 1
ATOM 592 N N . ARG A 1 75 ? -3.952 15.315 17.172 1 94.82 75 ARG A N 1
ATOM 593 C CA . ARG A 1 75 ? -3.929 15.794 18.55 1 94.82 75 ARG A CA 1
ATOM 594 C C . ARG A 1 75 ? -4.257 14.67 19.526 1 94.82 75 ARG A C 1
ATOM 596 O O . ARG A 1 75 ? -3.815 14.69 20.677 1 94.82 75 ARG A O 1
ATOM 603 N N . PHE A 1 76 ? -4.982 13.695 19.021 1 93.22 76 PHE A N 1
ATOM 604 C CA . PHE A 1 76 ? -5.417 12.56 19.827 1 93.22 76 PHE A CA 1
ATOM 605 C C . PHE A 1 76 ? -4.362 11.46 19.825 1 93.22 76 PHE A C 1
ATOM 607 O O . PHE A 1 76 ? -3.987 10.95 20.883 1 93.22 76 PHE A O 1
ATOM 614 N N . THR A 1 77 ? -3.828 11.148 18.657 1 90.91 77 THR A N 1
ATOM 615 C CA . THR A 1 77 ? -2.91 10.023 18.515 1 90.91 77 THR A CA 1
ATOM 616 C C . THR A 1 77 ? -1.468 10.471 18.729 1 90.91 77 THR A C 1
ATOM 618 O O . THR A 1 77 ? -0.572 9.64 18.894 1 90.91 77 THR A O 1
ATOM 621 N N . ARG A 1 78 ? -1.187 11.789 18.616 1 90.1 78 ARG A N 1
ATOM 622 C CA . ARG A 1 78 ? 0.136 12.397 18.716 1 90.1 78 ARG A CA 1
ATOM 623 C C . ARG A 1 78 ? 1.003 12.02 17.52 1 90.1 78 ARG A C 1
ATOM 625 O O . ARG A 1 78 ? 2.229 11.951 17.632 1 90.1 78 ARG A O 1
ATOM 632 N N . ARG A 1 79 ? 0.328 11.643 16.457 1 87.93 79 ARG A N 1
ATOM 633 C CA . ARG A 1 79 ? 0.991 11.409 15.178 1 87.93 79 ARG A CA 1
ATOM 634 C C . ARG A 1 79 ? 0.622 12.488 14.165 1 87.93 79 ARG A C 1
ATOM 636 O O . ARG A 1 79 ? -0.546 12.626 13.794 1 87.93 79 ARG A O 1
ATOM 643 N N . LYS A 1 80 ? 1.589 13.147 13.786 1 87.24 80 LYS A N 1
ATOM 644 C CA . LYS A 1 80 ? 1.341 14.27 12.886 1 87.24 80 LYS A CA 1
ATOM 645 C C . LYS A 1 80 ? 0.65 13.808 11.607 1 87.24 80 LYS A C 1
ATOM 647 O O . LYS A 1 80 ? 1.02 12.782 11.031 1 87.24 80 LYS A O 1
ATOM 652 N N . HIS A 1 81 ? -0.426 14.485 11.189 1 88.16 81 HIS A N 1
ATOM 653 C CA . HIS A 1 81 ? -1.188 14.275 9.963 1 88.16 81 HIS A CA 1
ATOM 654 C C . HIS A 1 81 ? -1.84 12.896 9.949 1 88.16 81 HIS A C 1
ATOM 656 O O . HIS A 1 81 ? -2.022 12.302 8.884 1 88.16 81 HIS A O 1
ATOM 662 N N . ASP A 1 82 ? -2.036 12.372 11.15 1 90.6 82 ASP A N 1
ATOM 663 C CA . ASP A 1 82 ? -2.671 11.061 11.233 1 90.6 82 ASP A CA 1
ATOM 664 C C . ASP A 1 82 ? -3.982 11.035 10.45 1 90.6 82 ASP A C 1
ATOM 666 O O . ASP A 1 82 ? -4.7 12.036 10.399 1 90.6 82 ASP A O 1
ATOM 670 N N . GLY A 1 83 ? -4.253 9.945 9.82 1 90.85 83 GLY A N 1
ATOM 671 C CA . GLY A 1 83 ? -5.405 9.806 8.944 1 90.85 83 GLY A CA 1
ATOM 672 C C . GLY A 1 83 ? -6.181 8.523 9.178 1 90.85 83 GLY A C 1
ATOM 673 O O . GLY A 1 83 ? -6.338 8.085 10.319 1 90.85 83 GLY A O 1
ATOM 674 N N . ASN A 1 84 ? -6.828 8.017 8.155 1 90.15 84 ASN A N 1
ATOM 675 C CA . ASN A 1 84 ? -7.549 6.749 8.169 1 90.15 84 ASN A CA 1
ATOM 676 C C . ASN A 1 84 ? -8.866 6.862 8.932 1 90.15 84 ASN A C 1
ATOM 678 O O . ASN A 1 84 ? -9.596 7.842 8.776 1 90.15 84 ASN A O 1
ATOM 682 N N . ASP A 1 85 ? -9.264 5.844 9.752 1 94.39 85 ASP A N 1
ATOM 683 C CA . ASP A 1 85 ? -10.572 5.817 10.398 1 94.39 85 ASP A CA 1
ATOM 684 C C . ASP A 1 85 ? -10.621 6.782 11.582 1 94.39 85 ASP A C 1
ATOM 686 O O . ASP A 1 85 ? -9.581 7.249 12.052 1 94.39 85 ASP A O 1
ATOM 690 N N . VAL A 1 86 ? -11.778 7.079 12.071 1 97.39 86 VAL A N 1
ATOM 691 C CA . VAL A 1 86 ? -11.917 8.064 13.139 1 97.39 86 VAL A CA 1
ATOM 692 C C . VAL A 1 86 ? -12.687 7.453 14.308 1 97.39 86 VAL A C 1
ATOM 694 O O . VAL A 1 86 ? -13.22 8.176 15.153 1 97.39 86 VAL A O 1
ATOM 697 N N . GLY A 1 87 ? -12.842 6.135 14.344 1 97.31 87 GLY A N 1
ATOM 698 C CA . GLY A 1 87 ? -13.652 5.467 15.35 1 97.31 87 GLY A CA 1
ATOM 699 C C . GLY A 1 87 ? -13.266 5.838 16.769 1 97.31 87 GLY A C 1
ATOM 700 O O . GLY A 1 87 ? -14.103 6.305 17.544 1 97.31 87 GLY A O 1
ATOM 701 N N . GLU A 1 88 ? -12.027 5.727 17.106 1 95.33 88 GLU A N 1
ATOM 702 C CA . GLU A 1 88 ? -11.541 6.022 18.45 1 95.33 88 GLU A CA 1
ATOM 703 C C . GLU A 1 88 ? -11.693 7.504 18.78 1 95.33 88 GLU A C 1
ATOM 705 O O . GLU A 1 88 ? -11.994 7.864 19.92 1 95.33 88 GLU A O 1
ATOM 710 N N . LEU A 1 89 ? -11.472 8.302 17.825 1 96.95 89 LEU A N 1
ATOM 711 C CA . LEU A 1 89 ? -11.591 9.744 18.011 1 96.95 89 LEU A CA 1
ATOM 712 C C . LEU A 1 89 ? -13.029 10.133 18.339 1 96.95 89 LEU A C 1
ATOM 714 O O . LEU A 1 89 ? -13.27 10.908 19.267 1 96.95 89 LEU A O 1
ATOM 718 N N . VAL A 1 90 ? -13.967 9.616 17.578 1 97.98 90 VAL A N 1
ATOM 719 C CA . VAL A 1 90 ? -15.381 9.916 17.778 1 97.98 90 VAL A CA 1
ATOM 720 C C . VAL A 1 90 ? -15.837 9.383 19.134 1 97.98 90 VAL A C 1
ATOM 722 O O . VAL A 1 90 ? -16.554 10.066 19.868 1 97.98 90 VAL A O 1
ATOM 725 N N . GLU A 1 91 ? -15.446 8.168 19.384 1 96.98 91 GLU A N 1
ATOM 726 C CA . GLU A 1 91 ? -15.796 7.577 20.673 1 96.98 91 GLU A CA 1
ATOM 727 C C . GLU A 1 91 ? -15.312 8.447 21.829 1 96.98 91 GLU A C 1
ATOM 729 O O . GLU A 1 91 ? -16.062 8.711 22.771 1 96.98 91 GLU A O 1
ATOM 734 N N . HIS A 1 92 ? -14.058 8.855 21.739 1 95.07 92 HIS A N 1
ATOM 735 C CA . HIS A 1 92 ? -13.475 9.723 22.756 1 95.07 92 HIS A CA 1
ATOM 736 C C . HIS A 1 92 ? -14.239 11.038 22.863 1 95.07 92 HIS A C 1
ATOM 738 O O . HIS A 1 92 ? -14.531 11.503 23.967 1 95.07 92 HIS A O 1
ATOM 744 N N . MET A 1 93 ? -14.518 11.642 21.773 1 96.11 93 MET A N 1
ATOM 745 C CA . MET A 1 93 ? -15.223 12.921 21.73 1 96.11 93 MET A CA 1
ATOM 746 C C . MET A 1 93 ? -16.619 12.794 22.329 1 96.11 93 MET A C 1
ATOM 748 O O . MET A 1 93 ? -17.026 13.622 23.146 1 96.11 93 MET A O 1
ATOM 752 N N . PHE A 1 94 ? -17.388 11.78 21.929 1 95.7 94 PHE A N 1
ATOM 753 C CA . PHE A 1 94 ? -18.74 11.566 22.429 1 95.7 94 PHE A CA 1
ATOM 754 C C . PHE A 1 94 ? -18.733 11.347 23.937 1 95.7 94 PHE A C 1
ATOM 756 O O . PHE A 1 94 ? -19.547 11.928 24.658 1 95.7 94 PHE A O 1
ATOM 763 N N . ALA A 1 95 ? -17.792 10.537 24.371 1 94.41 95 ALA A N 1
ATOM 764 C CA . ALA A 1 95 ? -17.685 10.249 25.799 1 94.41 95 ALA A CA 1
ATOM 765 C C . ALA A 1 95 ? -17.411 11.52 26.596 1 94.41 95 ALA A C 1
ATOM 767 O O . ALA A 1 95 ? -18.036 11.757 27.633 1 94.41 95 ALA A O 1
ATOM 768 N N . ARG A 1 96 ? -16.516 12.336 26.201 1 92.37 96 ARG A N 1
ATOM 769 C CA . ARG A 1 96 ? -16.122 13.547 26.913 1 92.37 96 ARG A CA 1
ATOM 770 C C . ARG A 1 96 ? -17.257 14.566 26.93 1 92.37 96 ARG A C 1
ATOM 772 O O . ARG A 1 96 ? -17.426 15.299 27.907 1 92.37 96 ARG A O 1
ATOM 779 N N . LEU A 1 97 ? -18.041 14.603 25.9 1 93.82 97 LEU A N 1
ATOM 780 C CA . LEU A 1 97 ? -19.091 15.609 25.779 1 93.82 97 LEU A CA 1
ATOM 781 C C . LEU A 1 97 ? -20.422 15.071 26.292 1 93.82 97 LEU A C 1
ATOM 783 O O . LEU A 1 97 ? -21.409 15.806 26.359 1 93.82 97 LEU A O 1
ATOM 787 N N . GLY A 1 98 ? -20.486 13.76 26.634 1 92.43 98 GLY A N 1
ATOM 788 C CA . GLY A 1 98 ? -21.735 13.146 27.056 1 92.43 98 GLY A CA 1
ATOM 789 C C . GLY A 1 98 ? -22.759 13.049 25.941 1 92.43 98 GLY A C 1
ATOM 790 O O . GLY A 1 98 ? -23.949 13.282 26.162 1 92.43 98 GLY A O 1
ATOM 791 N N . VAL A 1 99 ? -22.281 12.848 24.714 1 94.17 99 VAL A N 1
ATOM 792 C CA . VAL A 1 99 ? -23.138 12.752 23.537 1 94.17 99 VAL A CA 1
ATOM 793 C C . VAL A 1 99 ? -23.378 11.284 23.191 1 94.17 99 VAL A C 1
ATOM 795 O O . VAL A 1 99 ? -22.459 10.465 23.259 1 94.17 99 VAL A O 1
ATOM 798 N N . ALA A 1 100 ? -24.605 10.937 22.846 1 92.91 100 ALA A N 1
ATOM 799 C CA . ALA A 1 100 ? -24.98 9.595 22.408 1 92.91 100 ALA A CA 1
ATOM 800 C C . ALA A 1 100 ? -25.34 9.583 20.925 1 92.91 100 ALA A C 1
ATOM 802 O O . ALA A 1 100 ? -25.507 10.64 20.312 1 92.91 100 ALA A O 1
ATOM 803 N N . PHE A 1 101 ? -25.499 8.447 20.388 1 93.33 101 PHE A N 1
ATOM 804 C CA . PHE A 1 101 ? -25.838 8.296 18.978 1 93.33 101 PHE A CA 1
ATOM 805 C C . PHE A 1 101 ? -27.194 8.922 18.677 1 93.33 101 PHE A C 1
ATOM 807 O O . PHE A 1 101 ? -27.39 9.512 17.613 1 93.33 101 PHE A O 1
ATOM 814 N N . GLU A 1 102 ? -28.047 8.776 19.604 1 92.14 102 GLU A N 1
ATOM 815 C CA . GLU A 1 102 ? -29.417 9.249 19.425 1 92.14 102 GLU A CA 1
ATOM 816 C C . GLU A 1 102 ? -29.467 10.772 19.337 1 92.14 102 GLU A C 1
ATOM 818 O O . GLU A 1 102 ? -30.451 11.339 18.858 1 92.14 102 GLU A O 1
ATOM 823 N N . ASP A 1 103 ? -28.377 11.397 19.845 1 94.96 103 ASP A N 1
ATOM 824 C CA . ASP A 1 103 ? -28.326 12.855 19.833 1 94.96 103 ASP A CA 1
ATOM 825 C C . ASP A 1 103 ? -27.894 13.378 18.465 1 94.96 103 ASP A C 1
ATOM 827 O O . ASP A 1 103 ? -28.019 14.572 18.183 1 94.96 103 ASP A O 1
ATOM 831 N N . ILE A 1 104 ? -27.381 12.498 17.611 1 96.24 104 ILE A N 1
ATOM 832 C CA . ILE A 1 104 ? -26.856 12.905 16.312 1 96.24 104 ILE A CA 1
ATOM 833 C C . ILE A 1 104 ? -27.965 12.839 15.264 1 96.24 104 ILE A C 1
ATOM 835 O O . ILE A 1 104 ? -28.577 11.787 15.065 1 96.24 104 ILE A O 1
ATOM 839 N N . VAL A 1 105 ? -28.176 13.888 14.506 1 94.08 105 VAL A N 1
ATOM 840 C CA . VAL A 1 105 ? -29.291 13.925 13.565 1 94.08 105 VAL A CA 1
ATOM 841 C C . VAL A 1 105 ? -28.767 13.785 12.137 1 94.08 105 VAL A C 1
ATOM 843 O O . VAL A 1 105 ? -29.515 13.414 11.229 1 94.08 105 VAL A O 1
ATOM 846 N N . LEU A 1 106 ? -27.489 14.136 12.008 1 94.59 106 LEU A N 1
ATOM 847 C CA . LEU A 1 106 ? -26.918 14.104 10.666 1 94.59 106 LEU A CA 1
ATOM 848 C C . LEU A 1 106 ? -25.4 13.966 10.724 1 94.59 106 LEU A C 1
ATOM 850 O O . LEU A 1 106 ? -24.751 14.558 11.589 1 94.59 106 LEU A O 1
ATOM 854 N N . VAL A 1 107 ? -24.836 13.184 9.835 1 96.77 107 VAL A N 1
ATOM 855 C CA . VAL A 1 107 ? -23.395 13.056 9.647 1 96.77 107 VAL A CA 1
ATOM 856 C C . VAL A 1 107 ? -23.017 13.493 8.233 1 96.77 107 VAL A C 1
ATOM 858 O O . VAL A 1 107 ? -23.597 13.018 7.254 1 96.77 107 VAL A O 1
ATOM 861 N N . VAL A 1 108 ? -22.139 14.448 8.068 1 96.76 108 VAL A N 1
ATOM 862 C CA . VAL A 1 108 ? -21.615 14.873 6.774 1 96.76 108 VAL A CA 1
ATOM 863 C C . VAL A 1 108 ? -20.132 14.523 6.677 1 96.76 108 VAL A C 1
ATOM 865 O O . VAL A 1 108 ? -19.347 14.864 7.566 1 96.76 108 VAL A O 1
ATOM 868 N N . GLN A 1 109 ? -19.74 13.888 5.618 1 96.85 109 GLN A N 1
ATOM 869 C CA . GLN A 1 109 ? -18.388 13.345 5.54 1 96.85 109 GLN A CA 1
ATOM 870 C C . GLN A 1 109 ? -17.733 13.692 4.206 1 96.85 109 GLN A C 1
ATOM 872 O O . GLN A 1 109 ? -18.419 14.037 3.242 1 96.85 109 GLN A O 1
ATOM 877 N N . ASN A 1 110 ? -16.394 13.592 4.181 1 95.16 110 ASN A N 1
ATOM 878 C CA . ASN A 1 110 ? -15.611 13.848 2.977 1 95.16 110 ASN A CA 1
ATOM 879 C C . ASN A 1 110 ? -14.334 13.013 2.95 1 95.16 110 ASN A C 1
ATOM 881 O O . ASN A 1 110 ? -13.747 12.735 3.997 1 95.16 110 ASN A O 1
ATOM 885 N N . ASN A 1 111 ? -14.004 12.544 1.762 1 91 111 ASN A N 1
ATOM 886 C CA . ASN A 1 111 ? -12.72 11.949 1.405 1 91 111 ASN A CA 1
ATOM 887 C C . ASN A 1 111 ? -12.314 12.306 -0.021 1 91 111 ASN A C 1
ATOM 889 O O . ASN A 1 111 ? -13.1 12.14 -0.956 1 91 111 ASN A O 1
ATOM 893 N N . HIS A 1 112 ? -11.168 12.792 -0.189 1 86.33 112 HIS A N 1
ATOM 894 C CA . HIS A 1 112 ? -10.822 13.264 -1.525 1 86.33 112 HIS A CA 1
ATOM 895 C C . HIS A 1 112 ? -10.225 12.143 -2.368 1 86.33 112 HIS A C 1
ATOM 897 O O . HIS A 1 112 ? -9.93 12.339 -3.549 1 86.33 112 HIS A O 1
ATOM 903 N N . HIS A 1 113 ? -10.024 10.997 -1.852 1 80.25 113 HIS A N 1
ATOM 904 C CA . HIS A 1 113 ? -9.443 9.907 -2.628 1 80.25 113 HIS A CA 1
ATOM 905 C C . HIS A 1 113 ? -10.528 9.059 -3.284 1 80.25 113 HIS A C 1
ATOM 907 O O . HIS A 1 113 ? -10.361 8.595 -4.414 1 80.25 113 HIS A O 1
ATOM 913 N N . TYR A 1 114 ? -11.572 8.789 -2.544 1 81.95 114 TYR A N 1
ATOM 914 C CA . TYR A 1 114 ? -12.645 7.938 -3.047 1 81.95 114 TYR A CA 1
ATOM 915 C C . TYR A 1 114 ? -13.941 8.187 -2.284 1 81.95 114 TYR A C 1
ATOM 917 O O . TYR A 1 114 ? -13.938 8.844 -1.24 1 81.95 114 TYR A O 1
ATOM 925 N N . GLY A 1 115 ? -15.018 7.646 -2.803 1 84.37 115 GLY A N 1
ATOM 926 C CA . GLY A 1 115 ? -16.307 7.762 -2.139 1 84.37 115 GLY A CA 1
ATOM 927 C C . GLY A 1 115 ? -16.393 6.951 -0.86 1 84.37 115 GLY A C 1
ATOM 928 O O . GLY A 1 115 ? -16.077 5.759 -0.851 1 84.37 115 GLY A O 1
ATOM 929 N N . ILE A 1 116 ? -16.799 7.545 0.221 1 89.72 116 ILE A N 1
ATOM 930 C CA . ILE A 1 116 ? -16.812 6.94 1.549 1 89.72 116 ILE A CA 1
ATOM 931 C C . ILE A 1 116 ? -17.878 5.847 1.607 1 89.72 116 ILE A C 1
ATOM 933 O O . ILE A 1 116 ? -17.626 4.752 2.116 1 89.72 116 ILE A O 1
ATOM 937 N N . SER A 1 117 ? -19.038 6.122 1.104 1 86.17 117 SER A N 1
ATOM 938 C CA . SER A 1 117 ? -20.143 5.172 1.177 1 86.17 117 SER A CA 1
ATOM 939 C C . SER A 1 117 ? -19.793 3.862 0.477 1 86.17 117 SER A C 1
ATOM 941 O O . SER A 1 117 ? -20.031 2.781 1.018 1 86.17 117 SER A O 1
ATOM 943 N N . ALA A 1 118 ? -19.302 4.01 -0.732 1 81.39 118 ALA A N 1
ATOM 944 C CA . ALA A 1 118 ? -18.924 2.822 -1.494 1 81.39 118 ALA A CA 1
ATOM 945 C C . ALA A 1 118 ? -17.827 2.038 -0.779 1 81.39 118 ALA A C 1
ATOM 947 O O . ALA A 1 118 ? -17.845 0.805 -0.766 1 81.39 118 ALA A O 1
ATOM 948 N N . PHE A 1 119 ? -16.847 2.693 -0.256 1 85.42 119 PHE A N 1
ATOM 949 C CA . PHE A 1 119 ? -15.752 2.069 0.476 1 85.42 119 PHE A CA 1
ATOM 950 C C . PHE A 1 119 ? -16.273 1.337 1.707 1 85.42 119 PHE A C 1
ATOM 952 O O . PHE A 1 119 ? -15.906 0.186 1.953 1 85.42 119 PHE A O 1
ATOM 959 N N . GLU A 1 120 ? -17.141 2.032 2.475 1 89.14 120 GLU A N 1
ATOM 960 C CA . GLU A 1 120 ? -17.611 1.478 3.742 1 89.14 120 GLU A CA 1
ATOM 961 C C . GLU A 1 120 ? -18.553 0.3 3.514 1 89.14 120 GLU A C 1
ATOM 963 O O . GLU A 1 120 ? -18.667 -0.585 4.365 1 89.14 120 GLU A O 1
ATOM 968 N N . GLU A 1 121 ? -19.24 0.27 2.424 1 83.81 121 GLU A N 1
ATOM 969 C CA . GLU A 1 121 ? -20.086 -0.867 2.074 1 83.81 121 GLU A CA 1
ATOM 970 C C . GLU A 1 121 ? -19.261 -2.142 1.922 1 83.81 121 GLU A C 1
ATOM 972 O O . GLU A 1 121 ? -19.754 -3.241 2.185 1 83.81 121 GLU A O 1
ATOM 977 N N . LYS A 1 122 ? -18.073 -2.014 1.559 1 82.33 122 LYS A N 1
ATOM 978 C CA . LYS A 1 122 ? -17.217 -3.169 1.304 1 82.33 122 LYS A CA 1
ATOM 979 C C . LYS A 1 122 ? -16.46 -3.58 2.563 1 82.33 122 LYS A C 1
ATOM 981 O O . LYS A 1 122 ? -15.917 -4.685 2.634 1 82.33 122 LYS A O 1
ATOM 986 N N . LEU A 1 123 ? -16.388 -2.758 3.567 1 86.88 123 LEU A N 1
ATOM 987 C CA . LEU A 1 123 ? -15.519 -2.928 4.726 1 86.88 123 LEU A CA 1
ATOM 988 C C . LEU A 1 123 ? -15.832 -4.232 5.453 1 86.88 123 LEU A C 1
ATOM 990 O O . LEU A 1 123 ? -14.92 -4.943 5.88 1 86.88 123 LEU A O 1
ATOM 994 N N . PRO A 1 124 ? -17.127 -4.579 5.617 1 87.39 124 PRO A N 1
ATOM 995 C CA . PRO A 1 124 ? -17.399 -5.804 6.374 1 87.39 124 PRO A CA 1
ATOM 996 C C . PRO A 1 124 ? -16.7 -7.028 5.787 1 87.39 124 PRO A C 1
ATOM 998 O O . PRO A 1 124 ? -16.097 -7.812 6.524 1 87.39 124 PRO A O 1
ATOM 1001 N N . TRP A 1 125 ? -16.696 -7.2 4.534 1 84.69 125 TRP A N 1
ATOM 1002 C CA . TRP A 1 125 ? -16.041 -8.339 3.898 1 84.69 125 TRP A CA 1
ATOM 1003 C C . TRP A 1 125 ? -14.529 -8.147 3.864 1 84.69 125 TRP A C 1
ATOM 1005 O O . TRP A 1 125 ? -13.773 -9.061 4.203 1 84.69 125 TRP A O 1
ATOM 1015 N N . THR A 1 126 ? -14.075 -6.979 3.464 1 83.47 126 THR A N 1
ATOM 1016 C CA . THR A 1 126 ? -12.649 -6.735 3.276 1 83.47 126 THR A CA 1
ATOM 1017 C C . THR A 1 126 ? -11.908 -6.809 4.608 1 83.47 126 THR A C 1
ATOM 1019 O O . THR A 1 126 ? -10.748 -7.223 4.656 1 83.47 126 THR A O 1
ATOM 1022 N N . SER A 1 127 ? -12.593 -6.384 5.674 1 85.72 127 SER A N 1
ATOM 1023 C CA . SER A 1 127 ? -11.966 -6.49 6.988 1 85.72 127 SER A CA 1
ATOM 1024 C C . SER A 1 127 ? -11.817 -7.947 7.413 1 85.72 127 SER A C 1
ATOM 1026 O O . SER A 1 127 ? -10.837 -8.311 8.066 1 85.72 127 SER A O 1
ATOM 1028 N N . GLN A 1 128 ? -12.803 -8.73 7.079 1 83.59 128 GLN A N 1
ATOM 1029 C CA . GLN A 1 128 ? -12.73 -10.153 7.393 1 83.59 128 GLN A CA 1
ATOM 1030 C C . GLN A 1 128 ? -11.607 -10.832 6.614 1 83.59 128 GLN A C 1
ATOM 1032 O O . GLN A 1 128 ? -11.036 -11.823 7.075 1 83.59 128 GLN A O 1
ATOM 1037 N N . MET A 1 129 ? -11.327 -10.263 5.457 1 80.29 129 MET A N 1
ATOM 1038 C CA . MET A 1 129 ? -10.219 -10.763 4.648 1 80.29 129 MET A CA 1
ATOM 1039 C C . MET A 1 129 ? -8.893 -10.172 5.116 1 80.29 129 MET A C 1
ATOM 1041 O O . MET A 1 129 ? -7.843 -10.458 4.539 1 80.29 129 MET A O 1
ATOM 1045 N N . ASN A 1 130 ? -8.953 -9.265 6.121 1 78.79 130 ASN A N 1
ATOM 1046 C CA . ASN A 1 130 ? -7.803 -8.6 6.724 1 78.79 130 ASN A CA 1
ATOM 1047 C C . ASN A 1 130 ? -7.139 -7.633 5.748 1 78.79 130 ASN A C 1
ATOM 1049 O O . ASN A 1 130 ? -5.929 -7.408 5.817 1 78.79 130 ASN A O 1
ATOM 1053 N N . TYR A 1 131 ? -7.944 -7.195 4.779 1 75.84 131 TYR A N 1
ATOM 1054 C CA . TYR A 1 131 ? -7.441 -6.144 3.902 1 75.84 131 TYR A CA 1
ATOM 1055 C C . TYR A 1 131 ? -7.392 -4.805 4.628 1 75.84 131 TYR A C 1
ATOM 1057 O O . TYR A 1 131 ? -6.514 -3.98 4.363 1 75.84 131 TYR A O 1
ATOM 1065 N N . TYR A 1 132 ? -8.411 -4.563 5.428 1 82.17 132 TYR A N 1
ATOM 1066 C CA . TYR A 1 132 ? -8.491 -3.379 6.277 1 82.17 132 TYR A CA 1
ATOM 1067 C C . TYR A 1 132 ? -8.684 -3.768 7.738 1 82.17 132 TYR A C 1
ATOM 1069 O O . TYR A 1 132 ? -9.269 -4.811 8.037 1 82.17 132 TYR A O 1
ATOM 1077 N N . PRO A 1 133 ? -8.169 -2.975 8.679 1 84.7 133 PRO A N 1
ATOM 1078 C CA . PRO A 1 133 ? -8.292 -3.302 10.102 1 84.7 133 PRO A CA 1
ATOM 1079 C C . PRO A 1 133 ? -9.745 -3.421 10.557 1 84.7 133 PRO A C 1
ATOM 1081 O O . PRO A 1 133 ? -10.607 -2.676 10.083 1 84.7 133 PRO A O 1
ATOM 1084 N N . LYS A 1 134 ? -9.967 -4.241 11.491 1 89.35 134 LYS A N 1
ATOM 1085 C CA . LYS A 1 134 ? -11.304 -4.472 12.031 1 89.35 134 LYS A CA 1
ATOM 1086 C C . LYS A 1 134 ? -11.848 -3.217 12.708 1 89.35 134 LYS A C 1
ATOM 1088 O O . LYS A 1 134 ? -13.063 -3.029 12.796 1 89.35 134 LYS A O 1
ATOM 1093 N N . GLN A 1 135 ? -10.912 -2.343 13.111 1 91.33 135 GLN A N 1
ATOM 1094 C CA . GLN A 1 135 ? -11.307 -1.116 13.796 1 91.33 135 GLN A CA 1
ATOM 1095 C C . GLN A 1 135 ? -12.112 -0.206 12.873 1 91.33 135 GLN A C 1
ATOM 1097 O O . GLN A 1 135 ? -12.863 0.653 13.34 1 91.33 135 GLN A O 1
ATOM 1102 N N . TYR A 1 136 ? -12.011 -0.382 11.57 1 94.2 136 TYR A N 1
ATOM 1103 C CA . TYR A 1 136 ? -12.77 0.417 10.615 1 94.2 136 TYR A CA 1
ATOM 1104 C C . TYR A 1 136 ? -14.264 0.143 10.74 1 94.2 136 TYR A C 1
ATOM 1106 O O . TYR A 1 136 ? -15.088 0.954 10.31 1 94.2 136 TYR A O 1
ATOM 1114 N N . LEU A 1 137 ? -14.607 -0.979 11.352 1 94.91 137 LEU A N 1
ATOM 1115 C CA . LEU A 1 137 ? -16.005 -1.381 11.469 1 94.91 137 LEU A CA 1
ATOM 1116 C C . LEU A 1 137 ? -16.612 -0.863 12.768 1 94.91 137 LEU A C 1
ATOM 1118 O O . LEU A 1 137 ? -17.787 -1.111 13.051 1 94.91 137 LEU A O 1
ATOM 1122 N N . SER A 1 138 ? -15.816 -0.14 13.569 1 96.64 138 SER A N 1
ATOM 1123 C CA . SER A 1 138 ? -16.335 0.439 14.804 1 96.64 138 SER A CA 1
ATOM 1124 C C . SER A 1 138 ? -17.609 1.238 14.548 1 96.64 138 SER A C 1
ATOM 1126 O O . SER A 1 138 ? -17.687 1.998 13.58 1 96.64 138 SER A O 1
ATOM 1128 N N . PRO A 1 139 ? -18.629 1.034 15.386 1 96.64 139 PRO A N 1
ATOM 1129 C CA . PRO A 1 139 ? -19.838 1.845 15.228 1 96.64 139 PRO A CA 1
ATOM 1130 C C . PRO A 1 139 ? -19.558 3.344 15.306 1 96.64 139 PRO A C 1
ATOM 1132 O O . PRO A 1 139 ? -20.293 4.144 14.721 1 96.64 139 PRO A O 1
ATOM 1135 N N . TYR A 1 140 ? -18.478 3.72 15.937 1 97.6 140 TYR A N 1
ATOM 1136 C CA . TYR A 1 140 ? -18.143 5.133 16.072 1 97.6 140 TYR A CA 1
ATOM 1137 C C . TYR A 1 140 ? -17.46 5.654 14.813 1 97.6 140 TYR A C 1
ATOM 1139 O O . TYR A 1 140 ? -17.355 6.866 14.613 1 97.6 140 TYR A O 1
ATOM 1147 N N . ASN A 1 141 ? -16.951 4.755 14.039 1 97.65 141 ASN A N 1
ATOM 1148 C CA . ASN A 1 141 ? -16.414 5.149 12.741 1 97.65 141 ASN A CA 1
ATOM 1149 C C . ASN A 1 141 ? -17.505 5.204 11.676 1 97.65 141 ASN A C 1
ATOM 1151 O O . ASN A 1 141 ? -17.549 6.138 10.874 1 97.65 141 ASN A O 1
ATOM 1155 N N . LEU A 1 142 ? -18.383 4.229 11.716 1 96.56 142 LEU A N 1
ATOM 1156 C CA . LEU A 1 142 ? -19.381 4.056 10.666 1 96.56 142 LEU A CA 1
ATOM 1157 C C . LEU A 1 142 ? -20.648 4.843 10.986 1 96.56 142 LEU A C 1
ATOM 1159 O O . LEU A 1 142 ? -21.407 5.199 10.082 1 96.56 142 LEU A O 1
ATOM 1163 N N . LEU A 1 143 ? -20.966 5.022 12.314 1 95.98 143 LEU A N 1
ATOM 1164 C CA . LEU A 1 143 ? -22.137 5.754 12.781 1 95.98 143 LEU A CA 1
ATOM 1165 C C . LEU A 1 143 ? -23.406 5.233 12.114 1 95.98 143 LEU A C 1
ATOM 1167 O O . LEU A 1 143 ? -24.168 6.007 11.531 1 95.98 143 LEU A O 1
ATOM 1171 N N . PRO A 1 144 ? -23.697 3.948 12.297 1 93.37 144 PRO A N 1
ATOM 1172 C CA . PRO A 1 144 ? -24.837 3.317 11.628 1 93.37 144 PRO A CA 1
ATOM 1173 C C . PRO A 1 144 ? -26.178 3.892 12.078 1 93.37 144 PRO A C 1
ATOM 1175 O O . PRO A 1 144 ? -26.343 4.239 13.25 1 93.37 144 PRO A O 1
ATOM 1178 N N . GLY A 1 145 ? -27.11 3.891 11.242 1 89.88 145 GLY A N 1
ATOM 1179 C CA . GLY A 1 145 ? -28.467 4.304 11.564 1 89.88 145 GLY A CA 1
ATOM 1180 C C . GLY A 1 145 ? -28.662 5.807 11.511 1 89.88 145 GLY A C 1
ATOM 1181 O O . GLY A 1 145 ? -29.779 6.3 11.683 1 89.88 145 GLY A O 1
ATOM 1182 N N . ILE A 1 146 ? -27.643 6.568 11.371 1 93.18 146 ILE A N 1
ATOM 1183 C CA . ILE A 1 146 ? -27.726 8.022 11.277 1 93.18 146 ILE A CA 1
ATOM 1184 C C . ILE A 1 146 ? -27.67 8.448 9.812 1 93.18 146 ILE A C 1
ATOM 1186 O O . ILE A 1 146 ? -26.839 7.955 9.046 1 93.18 146 ILE A O 1
ATOM 1190 N N . PRO A 1 147 ? -28.567 9.327 9.363 1 91.85 147 PRO A N 1
ATOM 1191 C CA . PRO A 1 147 ? -28.48 9.817 7.986 1 91.85 147 PRO A CA 1
ATOM 1192 C C . PRO A 1 147 ? -27.115 10.417 7.658 1 91.85 147 PRO A C 1
ATOM 1194 O O . PRO A 1 147 ? -26.536 11.13 8.482 1 91.85 147 PRO A O 1
ATOM 1197 N N . LYS A 1 148 ? -26.628 10.102 6.472 1 93.14 148 LYS A N 1
ATOM 1198 C CA . LYS A 1 148 ? -25.295 10.554 6.084 1 93.14 148 LYS A CA 1
ATOM 1199 C C . LYS A 1 148 ? -25.328 11.271 4.737 1 93.14 148 LYS A C 1
ATOM 1201 O O . LYS A 1 148 ? -26.094 10.895 3.846 1 93.14 148 LYS A O 1
ATOM 1206 N N . ILE A 1 149 ? -24.52 12.285 4.626 1 91.81 149 ILE A N 1
ATOM 1207 C CA . ILE A 1 149 ? -24.274 12.997 3.377 1 91.81 149 ILE A CA 1
ATOM 1208 C C . ILE A 1 149 ? -22.774 13.048 3.098 1 91.81 149 ILE A C 1
ATOM 1210 O O . ILE A 1 149 ? -21.972 13.243 4.015 1 91.81 149 ILE A O 1
ATOM 1214 N N . GLU A 1 150 ? -22.402 12.754 1.922 1 92.16 150 GLU A N 1
ATOM 1215 C CA . GLU A 1 150 ? -21.036 12.968 1.452 1 92.16 150 GLU A CA 1
ATOM 1216 C C . GLU A 1 150 ? -20.959 14.161 0.503 1 92.16 150 GLU A C 1
ATOM 1218 O O . GLU A 1 150 ? -21.789 14.298 -0.398 1 92.16 150 GLU A O 1
ATOM 1223 N N . ILE A 1 151 ? -20.025 15.056 0.734 1 92.72 151 ILE A N 1
ATOM 1224 C CA . ILE A 1 151 ? -19.914 16.216 -0.144 1 92.72 151 ILE A CA 1
ATOM 1225 C C . ILE A 1 151 ? -18.534 16.236 -0.799 1 92.72 151 ILE A C 1
ATOM 1227 O O . ILE A 1 151 ? -17.588 15.635 -0.286 1 92.72 151 ILE A O 1
ATOM 1231 N N . SER A 1 152 ? -18.416 16.917 -1.921 1 93.16 152 SER A N 1
ATOM 1232 C CA . SER A 1 152 ? -17.142 16.978 -2.63 1 93.16 152 SER A CA 1
ATOM 1233 C C . SER A 1 152 ? -16.101 17.756 -1.831 1 93.16 152 SER A C 1
ATOM 1235 O O . SER A 1 152 ? -16.451 18.564 -0.967 1 93.16 152 SER A O 1
ATOM 1237 N N . HIS A 1 153 ? -14.889 17.54 -2.117 1 95.67 153 HIS A N 1
ATOM 1238 C CA . HIS A 1 153 ? -13.765 18.051 -1.34 1 95.67 153 HIS A CA 1
ATOM 1239 C C . HIS A 1 153 ? -13.707 19.574 -1.393 1 95.67 153 HIS A C 1
ATOM 1241 O O . HIS A 1 153 ? -13.594 20.231 -0.355 1 95.67 153 HIS A O 1
ATOM 1247 N N . HIS A 1 154 ? -13.813 20.166 -2.554 1 96.73 154 HIS A N 1
ATOM 1248 C CA . HIS A 1 154 ? -13.729 21.617 -2.676 1 96.73 154 HIS A CA 1
ATOM 1249 C C . HIS A 1 154 ? -14.966 22.292 -2.093 1 96.73 154 HIS A C 1
ATOM 1251 O O . HIS A 1 154 ? -14.882 23.403 -1.566 1 96.73 154 HIS A O 1
ATOM 1257 N N . LEU A 1 155 ? -16.079 21.612 -2.186 1 94.73 155 LEU A N 1
ATOM 1258 C CA . LEU A 1 155 ? -17.271 22.138 -1.529 1 94.73 155 LEU A CA 1
ATOM 1259 C C . LEU A 1 155 ? -17.071 22.211 -0.019 1 94.73 155 LEU A C 1
ATOM 1261 O O . LEU A 1 155 ? -17.497 23.175 0.622 1 94.73 155 LEU A O 1
ATOM 1265 N N . ALA A 1 156 ? -16.45 21.219 0.562 1 96.03 156 ALA A N 1
ATOM 1266 C CA . ALA A 1 156 ? -16.16 21.214 1.994 1 96.03 156 ALA A CA 1
ATOM 1267 C C . ALA A 1 156 ? -15.229 22.363 2.369 1 96.03 156 ALA A C 1
ATOM 1269 O O . ALA A 1 156 ? -15.442 23.038 3.379 1 96.03 156 ALA A O 1
ATOM 1270 N N . HIS A 1 157 ? -14.219 22.556 1.548 1 96.64 157 HIS A N 1
ATOM 1271 C CA . HIS A 1 157 ? -13.352 23.709 1.765 1 96.64 157 HIS A CA 1
ATOM 1272 C C . HIS A 1 157 ? -14.149 25.009 1.748 1 96.64 157 HIS A C 1
ATOM 1274 O O . HIS A 1 157 ? -13.985 25.854 2.631 1 96.64 157 HIS A O 1
ATOM 1280 N N . THR A 1 158 ? -14.984 25.156 0.809 1 94.89 158 THR A N 1
ATOM 1281 C CA . THR A 1 158 ? -15.761 26.376 0.619 1 94.89 158 THR A CA 1
ATOM 1282 C C . THR A 1 158 ? -16.643 26.651 1.833 1 94.89 158 THR A C 1
ATOM 1284 O O . THR A 1 158 ? -16.698 27.781 2.325 1 94.89 158 THR A O 1
ATOM 1287 N N . TRP A 1 159 ? -17.22 25.642 2.323 1 92.45 159 TRP A N 1
ATOM 1288 C CA . TRP A 1 159 ? -18.133 25.802 3.451 1 92.45 159 TRP A CA 1
ATOM 1289 C C . TRP A 1 159 ? -17.368 26.14 4.726 1 92.45 159 TRP A C 1
ATOM 1291 O O . TRP A 1 159 ? -17.913 26.768 5.637 1 92.45 159 TRP A O 1
ATOM 1301 N N . SER A 1 160 ? -16.128 25.779 4.83 1 92.26 160 SER A N 1
ATOM 1302 C CA . SER A 1 160 ? -15.317 26.107 5.998 1 92.26 160 SER A CA 1
ATOM 1303 C C . SER A 1 160 ? -15.083 27.611 6.103 1 92.26 160 SER A C 1
ATOM 1305 O O . SER A 1 160 ? -14.793 28.124 7.186 1 92.26 160 SER A O 1
ATOM 1307 N N . VAL A 1 161 ? -15.243 28.318 5.01 1 90.21 161 VAL A N 1
ATOM 1308 C CA . VAL A 1 161 ? -15.011 29.757 4.965 1 90.21 161 VAL A CA 1
ATOM 1309 C C . VAL A 1 161 ? -16.345 30.494 4.875 1 90.21 161 VAL A C 1
ATOM 1311 O O . VAL A 1 161 ? -16.532 31.534 5.512 1 90.21 161 VAL A O 1
ATOM 1314 N N . TYR A 1 162 ? -17.257 29.958 4.129 1 84.98 162 TYR A N 1
ATOM 1315 C CA . TYR A 1 162 ? -18.536 30.605 3.857 1 84.98 162 TYR A CA 1
ATOM 1316 C C . TYR A 1 162 ? -19.279 30.91 5.152 1 84.98 162 TYR A C 1
ATOM 1318 O O . TYR A 1 162 ? -19.802 32.013 5.33 1 84.98 162 TYR A O 1
ATOM 1326 N N . ALA A 1 163 ? -19.297 29.999 6.012 1 71.5 163 ALA A N 1
ATOM 1327 C CA . ALA A 1 163 ? -20.06 30.152 7.249 1 71.5 163 ALA A CA 1
ATOM 1328 C C . ALA A 1 163 ? -19.468 31.252 8.125 1 71.5 163 ALA A C 1
ATOM 1330 O O . ALA A 1 163 ? -20.176 31.862 8.93 1 71.5 163 ALA A O 1
ATOM 1331 N N . GLN A 1 164 ? -18.201 31.524 7.934 1 74.39 164 GLN A N 1
ATOM 1332 C CA . GLN A 1 164 ? -17.52 32.559 8.704 1 74.39 164 GLN A CA 1
ATOM 133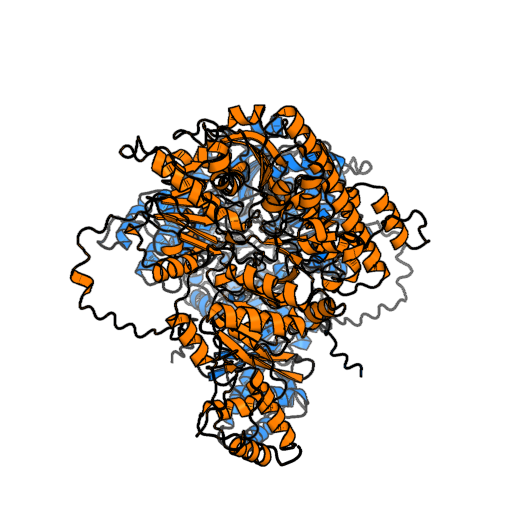3 C C . GLN A 1 164 ? -17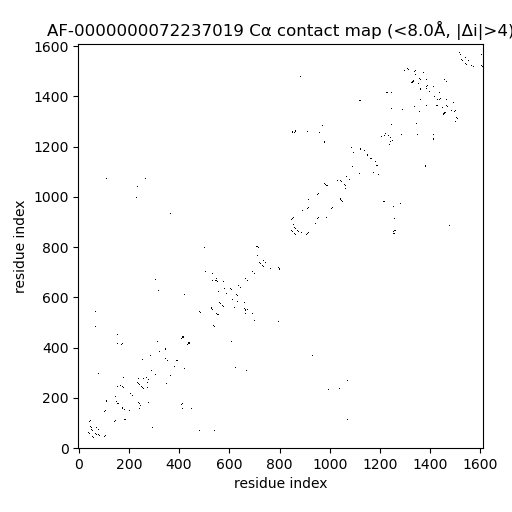.743 33.938 8.09 1 74.39 164 GLN A C 1
ATOM 1335 O O . GLN A 1 164 ? -17.552 34.958 8.756 1 74.39 164 GLN A O 1
ATOM 1340 N N . LEU A 1 165 ? -18.039 33.937 6.811 1 69.73 165 LEU A N 1
ATOM 1341 C CA . LEU A 1 165 ? -18.234 35.185 6.081 1 69.73 165 LEU A CA 1
ATOM 1342 C C . LEU A 1 165 ? -19.707 35.581 6.065 1 69.73 165 LEU A C 1
ATOM 1344 O O . LEU A 1 165 ? -20.056 36.67 5.606 1 69.73 165 LEU A O 1
ATOM 1348 N N . GLU A 1 166 ? -20.459 34.688 6.514 1 61.8 166 GLU A N 1
ATOM 1349 C CA . GLU A 1 166 ? -21.903 34.871 6.408 1 61.8 166 GLU A CA 1
ATOM 1350 C C . GLU A 1 166 ? -22.336 36.208 7.003 1 61.8 166 GLU A C 1
ATOM 1352 O O . GLU A 1 166 ? -23.194 36.894 6.444 1 61.8 166 GLU A O 1
ATOM 1357 N N . ALA A 1 167 ? -21.704 36.399 8.165 1 54.69 167 ALA A N 1
ATOM 1358 C CA . ALA A 1 167 ? -22.11 37.681 8.735 1 54.69 167 ALA A CA 1
ATOM 1359 C C . ALA A 1 167 ? -21.844 38.824 7.76 1 54.69 167 ALA A C 1
ATOM 1361 O O . ALA A 1 167 ? -22.67 39.729 7.614 1 54.69 167 ALA A O 1
ATOM 1362 N N . ALA A 1 168 ? -20.661 38.734 7.219 1 52.74 168 ALA A N 1
ATOM 1363 C CA . ALA A 1 168 ? -20.352 39.752 6.218 1 52.74 168 ALA A CA 1
ATOM 1364 C C . ALA A 1 168 ? -21.299 39.654 5.025 1 52.74 168 ALA A C 1
ATOM 1366 O O . ALA A 1 168 ? -21.796 40.671 4.534 1 52.74 168 ALA A O 1
ATOM 1367 N N . VAL A 1 169 ? -21.654 38.428 4.586 1 52.97 169 VAL A N 1
ATOM 1368 C CA . VAL A 1 169 ? -22.542 38.163 3.458 1 52.97 169 VAL A CA 1
ATOM 1369 C C . VAL A 1 169 ? -23.955 38.636 3.791 1 52.97 169 VAL A C 1
ATOM 1371 O O . VAL A 1 169 ? -24.647 39.195 2.937 1 52.97 169 VAL A O 1
ATOM 1374 N N . ALA A 1 170 ? -24.285 38.401 5.028 1 49.71 170 ALA A N 1
ATOM 1375 C CA . ALA A 1 170 ? -25.625 38.799 5.452 1 49.71 170 ALA A CA 1
ATOM 1376 C C . ALA A 1 170 ? -25.828 40.302 5.29 1 49.71 170 ALA A C 1
ATOM 1378 O O . ALA A 1 170 ? -26.954 40.766 5.097 1 49.71 170 ALA A O 1
ATOM 1379 N N . SER A 1 171 ? -24.756 40.969 5.44 1 53.03 171 SER A N 1
ATOM 1380 C CA . SER A 1 171 ? -24.906 42.412 5.278 1 53.03 171 SER A CA 1
ATOM 1381 C C . SER A 1 171 ? -24.897 42.806 3.804 1 53.03 171 SER A C 1
ATOM 1383 O O . SER A 1 171 ? -24.633 43.962 3.467 1 53.03 171 SER A O 1
ATOM 1385 N N . ASN A 1 172 ? -25.32 41.857 3.019 1 53.41 172 ASN A N 1
ATOM 1386 C CA . ASN A 1 172 ? -25.621 42.035 1.603 1 53.41 172 ASN A CA 1
ATOM 1387 C C . ASN A 1 172 ? -24.358 42.305 0.79 1 53.41 172 ASN A C 1
ATOM 1389 O O . ASN A 1 172 ? -24.406 42.993 -0.231 1 53.41 172 ASN A O 1
ATOM 1393 N N . GLU A 1 173 ? -23.26 41.846 1.418 1 67.48 173 GLU A N 1
ATOM 1394 C CA . GLU A 1 173 ? -22.068 41.985 0.588 1 67.48 173 GLU A CA 1
ATOM 1395 C C . GLU A 1 173 ? -21.663 40.649 -0.027 1 67.48 173 GLU A C 1
ATOM 1397 O O . GLU A 1 173 ? -21.613 39.63 0.666 1 67.48 173 GLU A O 1
ATOM 1402 N N . ASP A 1 174 ? -21.647 40.674 -1.428 1 81.46 174 ASP A N 1
ATOM 1403 C CA . ASP A 1 174 ? -21.184 39.493 -2.149 1 81.46 174 ASP A CA 1
ATOM 1404 C C . ASP A 1 174 ? -19.705 39.227 -1.876 1 81.46 174 ASP A C 1
ATOM 1406 O O . ASP A 1 174 ? -18.968 40.134 -1.485 1 81.46 174 ASP A O 1
ATOM 1410 N N . SER A 1 175 ? -19.369 37.998 -1.746 1 88.69 175 SER A N 1
ATOM 1411 C CA . SER A 1 175 ? -17.974 37.611 -1.559 1 88.69 175 SER A CA 1
ATOM 1412 C C . SER A 1 175 ? -17.562 36.532 -2.555 1 88.69 175 SER A C 1
ATOM 1414 O O . SER A 1 175 ? -18.414 35.92 -3.203 1 88.69 175 SER A O 1
ATOM 1416 N N . LEU A 1 176 ? -16.3 36.442 -2.794 1 92.93 176 LEU A N 1
ATOM 1417 C CA . LEU A 1 176 ? -15.718 35.338 -3.551 1 92.93 176 LEU A CA 1
ATOM 1418 C C . LEU A 1 176 ? -14.932 34.406 -2.636 1 92.93 176 LEU A C 1
ATOM 1420 O O . LEU A 1 176 ? -14.374 34.845 -1.627 1 92.93 176 LEU A O 1
ATOM 1424 N N . ILE A 1 177 ? -14.972 33.174 -2.898 1 95.46 177 ILE A N 1
ATOM 1425 C CA . ILE A 1 177 ? -14.121 32.203 -2.22 1 95.46 177 ILE A CA 1
ATOM 1426 C C . ILE A 1 177 ? -13.265 31.461 -3.244 1 95.46 177 ILE A C 1
ATOM 1428 O O . ILE A 1 177 ? -13.788 30.903 -4.212 1 95.46 177 ILE A O 1
ATOM 1432 N N . LEU A 1 178 ? -12.023 31.556 -3.101 1 97.17 178 LEU A N 1
ATOM 1433 C CA . LEU A 1 178 ? -11.069 30.853 -3.951 1 97.17 178 LEU A CA 1
ATOM 1434 C C . LEU A 1 178 ? -10.479 29.648 -3.226 1 97.17 178 LEU A C 1
ATOM 1436 O O . LEU A 1 178 ? -9.931 29.785 -2.13 1 97.17 178 LEU A O 1
ATOM 1440 N N . VAL A 1 179 ? -10.646 28.434 -3.791 1 97.79 179 VAL A N 1
ATOM 1441 C CA . VAL A 1 179 ? -10.081 27.205 -3.244 1 97.79 179 VAL A CA 1
ATOM 1442 C C . VAL A 1 179 ? -8.9 26.752 -4.101 1 97.79 179 VAL A C 1
ATOM 1444 O O . VAL A 1 179 ? -9.056 26.496 -5.297 1 97.79 179 VAL A O 1
ATOM 1447 N N . MET A 1 180 ? -7.743 26.688 -3.576 1 97.13 180 MET A N 1
ATOM 1448 C CA . MET A 1 180 ? -6.562 26.168 -4.26 1 97.13 180 MET A CA 1
ATOM 1449 C C . MET A 1 180 ? -5.894 25.074 -3.434 1 97.13 180 MET A C 1
ATOM 1451 O O . MET A 1 180 ? -5.334 25.347 -2.371 1 97.13 180 MET A O 1
ATOM 1455 N N . ASP A 1 181 ? -5.935 23.866 -3.994 1 93.17 181 ASP A N 1
ATOM 1456 C CA . ASP A 1 181 ? -5.511 22.656 -3.296 1 93.17 181 ASP A CA 1
ATOM 1457 C C . ASP A 1 181 ? -4.656 21.771 -4.2 1 93.17 181 ASP A C 1
ATOM 1459 O O . ASP A 1 181 ? -4.521 22.043 -5.395 1 93.17 181 ASP A O 1
ATOM 1463 N N . GLY A 1 182 ? -3.933 20.864 -3.569 1 88.83 182 GLY A N 1
ATOM 1464 C CA . GLY A 1 182 ? -3.148 19.919 -4.348 1 88.83 182 GLY A CA 1
ATOM 1465 C C . GLY A 1 182 ? -3.999 18.988 -5.19 1 88.83 182 GLY A C 1
ATOM 1466 O O . GLY A 1 182 ? -3.673 18.717 -6.348 1 88.83 182 GLY A O 1
ATOM 1467 N N . MET A 1 183 ? -5.006 18.454 -4.56 1 88.03 183 MET A N 1
ATOM 1468 C CA . MET A 1 183 ? -5.936 17.578 -5.267 1 88.03 183 MET A CA 1
ATOM 1469 C C . MET A 1 183 ? -7.248 17.446 -4.501 1 88.03 183 MET A C 1
ATOM 1471 O O . MET A 1 183 ? -7.27 17.555 -3.274 1 88.03 183 MET A O 1
ATOM 1475 N N . GLY A 1 184 ? -8.313 17.274 -5.221 1 90.42 184 GLY A N 1
ATOM 1476 C CA . GLY A 1 184 ? -9.61 16.997 -4.625 1 90.42 184 GLY A CA 1
ATOM 1477 C C . GLY A 1 184 ? -10.27 15.751 -5.183 1 90.42 184 GLY A C 1
ATOM 1478 O O . GLY A 1 184 ? -9.594 14.762 -5.474 1 90.42 184 GLY A O 1
ATOM 1479 N N . ASP A 1 185 ? -11.499 15.745 -5.335 1 88.72 185 ASP A N 1
ATOM 1480 C CA . ASP A 1 185 ? -12.268 14.582 -5.765 1 88.72 185 ASP A CA 1
ATOM 1481 C C . ASP A 1 185 ? -11.925 14.197 -7.202 1 88.72 185 ASP A C 1
ATOM 1483 O O . ASP A 1 185 ? -11.562 15.054 -8.01 1 88.72 185 ASP A O 1
ATOM 1487 N N . SER A 1 186 ? -12.105 12.931 -7.492 1 85.39 186 SER A N 1
ATOM 1488 C CA . SER A 1 186 ? -11.952 12.426 -8.852 1 85.39 186 SER A CA 1
ATOM 1489 C C . SER A 1 186 ? -13.231 12.614 -9.66 1 85.39 186 SER A C 1
ATOM 1491 O O . SER A 1 186 ? -14.334 12.478 -9.126 1 85.39 186 SER A O 1
ATOM 1493 N N . SER A 1 187 ? -13.08 12.844 -10.897 1 86.23 187 SER A N 1
ATOM 1494 C CA . SER A 1 187 ? -14.239 12.963 -11.775 1 86.23 187 SER A CA 1
ATOM 1495 C C . SER A 1 187 ? -15.015 11.652 -11.846 1 86.23 187 SER A C 1
ATOM 1497 O O . SER A 1 187 ? -16.215 11.649 -12.128 1 86.23 187 SER A O 1
ATOM 1499 N N . ARG A 1 188 ? -14.341 10.576 -11.551 1 81.21 188 ARG A N 1
ATOM 1500 C CA . ARG A 1 188 ? -14.982 9.266 -11.561 1 81.21 188 ARG A CA 1
ATOM 1501 C C . ARG A 1 188 ? -16.106 9.198 -10.532 1 81.21 188 ARG A C 1
ATOM 1503 O O . ARG A 1 188 ? -17.089 8.48 -10.726 1 81.21 188 ARG A O 1
ATOM 1510 N N . GLU A 1 189 ? -15.934 9.909 -9.419 1 80.26 189 GLU A N 1
ATOM 1511 C CA . GLU A 1 189 ? -16.939 9.898 -8.359 1 80.26 189 GLU A CA 1
ATOM 1512 C C . GLU A 1 189 ? -18.244 10.532 -8.829 1 80.26 189 GLU A C 1
ATOM 1514 O O . GLU A 1 189 ? -19.324 10.162 -8.362 1 80.26 189 GLU A O 1
ATOM 1519 N N . LEU A 1 190 ? -18.126 11.438 -9.761 1 78.28 190 LEU A N 1
ATOM 1520 C CA . LEU A 1 190 ? -19.325 12.021 -10.351 1 78.28 190 LEU A CA 1
ATOM 1521 C C . LEU A 1 190 ? -20.123 10.968 -11.113 1 78.28 190 LEU A C 1
ATOM 1523 O O . LEU A 1 190 ? -21.35 10.911 -11 1 78.28 190 LEU A O 1
ATOM 1527 N N . ALA A 1 191 ? -19.34 10.097 -11.798 1 75.46 191 ALA A N 1
ATOM 1528 C CA . ALA A 1 191 ? -19.98 9.056 -12.598 1 75.46 191 ALA A CA 1
ATOM 1529 C C . ALA A 1 191 ? -20.53 7.943 -11.712 1 75.46 191 ALA A C 1
ATOM 1531 O O . ALA A 1 191 ? -21.638 7.45 -11.939 1 75.46 191 ALA A O 1
ATOM 1532 N N . ASN A 1 192 ? -19.817 7.542 -10.734 1 73.67 192 ASN A N 1
ATOM 1533 C CA . ASN A 1 192 ? -20.172 6.416 -9.877 1 73.67 192 ASN A CA 1
ATOM 1534 C C . ASN A 1 192 ? -21.441 6.699 -9.078 1 73.67 192 ASN A C 1
ATOM 1536 O O . ASN A 1 192 ? -22.269 5.808 -8.883 1 73.67 192 ASN A O 1
ATOM 1540 N N . HIS A 1 193 ? -21.567 7.796 -8.521 1 70.03 193 HIS A N 1
ATOM 1541 C CA . HIS A 1 193 ? -22.706 8.111 -7.667 1 70.03 193 HIS A CA 1
ATOM 1542 C C . HIS A 1 193 ? -23.988 8.238 -8.484 1 70.03 193 HIS A C 1
ATOM 1544 O O . HIS A 1 193 ? -25.077 7.936 -7.989 1 70.03 193 HIS A O 1
ATOM 1550 N N . PHE A 1 194 ? -23.845 8.603 -9.624 1 63.23 194 PHE A N 1
ATOM 1551 C CA . PHE A 1 194 ? -25.034 8.685 -10.464 1 63.23 194 PHE A CA 1
ATOM 1552 C C . PHE A 1 194 ? -25.468 7.299 -10.925 1 63.23 194 PHE A C 1
ATOM 1554 O O . PHE A 1 194 ? -26.663 7.037 -11.083 1 63.23 194 PHE A O 1
ATOM 1561 N N . ALA A 1 195 ? -24.397 6.539 -11.095 1 59.47 195 ALA A N 1
ATOM 1562 C CA . ALA A 1 195 ? -24.719 5.18 -11.524 1 59.47 195 ALA A CA 1
ATOM 1563 C C . ALA A 1 195 ? -25.356 4.383 -10.39 1 59.47 195 ALA A C 1
ATOM 1565 O O . ALA A 1 195 ? -26.172 3.49 -10.633 1 59.47 195 ALA A O 1
ATOM 1566 N N . ASN A 1 196 ? -24.958 4.724 -9.124 1 56.47 196 ASN A N 1
ATOM 1567 C CA . ASN A 1 196 ? -25.408 3.936 -7.982 1 56.47 196 ASN A CA 1
ATOM 1568 C C . ASN A 1 196 ? -26.572 4.61 -7.26 1 56.47 196 ASN A C 1
ATOM 1570 O O . ASN A 1 196 ? -26.818 4.339 -6.083 1 56.47 196 ASN A O 1
ATOM 1574 N N . GLU A 1 197 ? -27.156 5.71 -7.735 1 53.08 197 GLU A N 1
ATOM 1575 C CA . GLU A 1 197 ? -28.192 6.515 -7.095 1 53.08 197 GLU A CA 1
ATOM 1576 C C . GLU A 1 197 ? -29.257 5.633 -6.45 1 53.08 197 GLU A C 1
ATOM 1578 O O . GLU A 1 197 ? -29.82 5.987 -5.412 1 53.08 197 GLU A O 1
ATOM 1583 N N . ASP A 1 198 ? -29.512 4.475 -6.995 1 47.8 198 ASP A N 1
ATOM 1584 C CA . ASP A 1 198 ? -30.651 3.718 -6.484 1 47.8 198 ASP A CA 1
ATOM 1585 C C . ASP A 1 198 ? -30.273 2.939 -5.226 1 47.8 198 ASP A C 1
ATOM 1587 O O . ASP A 1 198 ? -31.14 2.382 -4.55 1 47.8 198 ASP A O 1
ATOM 1591 N N . THR A 1 199 ? -29.051 2.746 -4.944 1 45.93 199 THR A N 1
ATOM 1592 C CA . THR A 1 199 ? -28.777 1.68 -3.987 1 45.93 199 THR A CA 1
ATOM 1593 C C . THR A 1 199 ? -28.412 2.259 -2.623 1 45.93 199 THR A C 1
ATOM 1595 O O . THR A 1 199 ? -28.482 1.562 -1.608 1 45.93 199 THR A O 1
ATOM 1598 N N . THR A 1 200 ? -27.708 3.478 -2.521 1 51.32 200 THR A N 1
ATOM 1599 C CA . THR A 1 200 ? -27.109 3.763 -1.222 1 51.32 200 THR A CA 1
ATOM 1600 C C . THR A 1 200 ? -27.891 4.852 -0.493 1 51.32 200 THR A C 1
ATOM 1602 O O . THR A 1 200 ? -28.506 5.712 -1.127 1 51.32 200 THR A O 1
ATOM 1605 N N . SER A 1 201 ? -28.319 4.619 0.756 1 54.8 201 SER A N 1
ATOM 1606 C CA . SER A 1 201 ? -28.91 5.558 1.704 1 54.8 201 SER A CA 1
ATOM 1607 C C . SER A 1 201 ? -28.03 6.791 1.881 1 54.8 201 SER A C 1
ATOM 1609 O O . SER A 1 201 ? -28.436 7.763 2.522 1 54.8 201 SER A O 1
ATOM 1611 N N . ASN A 1 202 ? -26.848 6.836 1.203 1 71.21 202 ASN A N 1
ATOM 1612 C CA . ASN A 1 202 ? -25.926 7.957 1.35 1 71.21 202 ASN A CA 1
ATOM 1613 C C . ASN A 1 202 ? -25.976 8.886 0.14 1 71.21 202 ASN A C 1
ATOM 1615 O O . ASN A 1 202 ? -25.996 8.423 -1.002 1 71.21 202 ASN A O 1
ATOM 1619 N N . ILE A 1 203 ? -26.302 10.095 0.417 1 81.27 203 ILE A N 1
ATOM 1620 C CA . ILE A 1 203 ? -26.404 11.115 -0.621 1 81.27 203 ILE A CA 1
ATOM 1621 C C . ILE A 1 203 ? -25.031 11.735 -0.871 1 81.27 203 ILE A C 1
ATOM 1623 O O . ILE A 1 203 ? -24.287 12.014 0.073 1 81.27 203 ILE A O 1
ATOM 1627 N N . TYR A 1 204 ? -24.634 11.808 -2.109 1 85.97 204 TYR A N 1
ATOM 1628 C CA . TYR A 1 204 ? -23.41 12.497 -2.501 1 85.97 204 TYR A CA 1
ATOM 1629 C C . TYR A 1 204 ? -23.725 13.829 -3.172 1 85.97 204 TYR A C 1
ATOM 1631 O O . TYR A 1 204 ? -24.488 13.878 -4.14 1 85.97 204 TYR A O 1
ATOM 1639 N N . ILE A 1 205 ? -23.203 14.891 -2.659 1 87.88 205 ILE A N 1
ATOM 1640 C CA . ILE A 1 205 ? -23.451 16.229 -3.183 1 87.88 205 ILE A CA 1
ATOM 1641 C C . ILE A 1 205 ? -22.147 16.831 -3.7 1 87.88 205 ILE A C 1
ATOM 1643 O O . ILE A 1 205 ? -21.138 16.844 -2.991 1 87.88 205 ILE A O 1
ATOM 1647 N N . HIS A 1 206 ? -22.182 17.274 -4.957 1 89.29 206 HIS A N 1
ATOM 1648 C CA . HIS A 1 206 ? -21.041 17.923 -5.592 1 89.29 206 HIS A CA 1
ATOM 1649 C C . HIS A 1 206 ? -21.381 19.35 -6.01 1 89.29 206 HIS A C 1
ATOM 1651 O O . HIS A 1 206 ? -22.549 19.671 -6.242 1 89.29 206 HIS A O 1
ATOM 1657 N N . ASP A 1 207 ? -20.354 20.171 -6.133 1 89.04 207 ASP A N 1
ATOM 1658 C CA . ASP A 1 207 ? -20.581 21.587 -6.402 1 89.04 207 ASP A CA 1
ATOM 1659 C C . ASP A 1 207 ? -21.023 21.808 -7.847 1 89.04 207 ASP A C 1
ATOM 1661 O O . ASP A 1 207 ? -21.375 22.926 -8.23 1 89.04 207 ASP A O 1
ATOM 1665 N N . LEU A 1 208 ? -20.978 20.781 -8.685 1 88.64 208 LEU A N 1
ATOM 1666 C CA . LEU A 1 208 ? -21.525 20.883 -10.034 1 88.64 208 LEU A CA 1
ATOM 1667 C C . LEU A 1 208 ? -23.03 20.641 -10.03 1 88.64 208 LEU A C 1
ATOM 1669 O O . LEU A 1 208 ? -23.672 20.681 -11.082 1 88.64 208 LEU A O 1
ATOM 1673 N N . MET A 1 209 ? -23.459 20.449 -8.814 1 80.81 209 MET A N 1
ATOM 1674 C CA . MET A 1 209 ? -24.897 20.319 -8.594 1 80.81 209 MET A CA 1
ATOM 1675 C C . MET A 1 209 ? -25.455 21.557 -7.899 1 80.81 209 MET A C 1
ATOM 1677 O O . MET A 1 209 ? -24.702 22.459 -7.529 1 80.81 209 MET A O 1
ATOM 1681 N N . HIS A 1 210 ? -26.73 21.638 -7.933 1 68.36 210 HIS A N 1
ATOM 1682 C CA . HIS A 1 210 ? -27.325 22.731 -7.171 1 68.36 210 HIS A CA 1
ATOM 1683 C C . HIS A 1 210 ? -27.179 22.5 -5.671 1 68.36 210 HIS A C 1
ATOM 1685 O O . HIS A 1 210 ? -28.033 21.862 -5.051 1 68.36 210 HIS A O 1
ATOM 1691 N N . VAL A 1 211 ? -26.099 22.91 -5.118 1 65.86 211 VAL A N 1
ATOM 1692 C CA . VAL A 1 211 ? -25.646 22.523 -3.787 1 65.86 211 VAL A CA 1
ATOM 1693 C C . VAL A 1 211 ? -26.571 23.123 -2.73 1 65.86 211 VAL A C 1
ATOM 1695 O O . VAL A 1 211 ? -26.613 22.65 -1.592 1 65.86 211 VAL A O 1
ATOM 1698 N N . THR A 1 212 ? -27.265 24.114 -3.08 1 59.34 212 THR A N 1
ATOM 1699 C CA . THR A 1 212 ? -28.169 24.708 -2.101 1 59.34 212 THR A CA 1
ATOM 1700 C C . THR A 1 212 ? -29.589 24.179 -2.285 1 59.34 212 THR A C 1
ATOM 1702 O O . THR A 1 212 ? -30.504 24.579 -1.563 1 59.34 212 THR A O 1
ATOM 1705 N N . SER A 1 213 ? -29.6 23.216 -3.387 1 55.65 213 SER A N 1
ATOM 1706 C CA . SER A 1 213 ? -30.903 22.602 -3.621 1 55.65 213 SER A CA 1
ATOM 1707 C C . SER A 1 213 ? -30.96 21.19 -3.048 1 55.65 213 SER A C 1
ATOM 1709 O O . SER A 1 213 ? -29.929 20.526 -2.915 1 55.65 213 SER A O 1
ATOM 1711 N N . ARG A 1 214 ? -32.179 20.858 -2.59 1 52.58 214 ARG A N 1
ATOM 1712 C CA . ARG A 1 214 ? -32.39 19.5 -2.099 1 52.58 214 ARG A CA 1
ATOM 1713 C C . ARG A 1 214 ? -32.242 18.481 -3.225 1 52.58 214 ARG A C 1
ATOM 1715 O O . ARG A 1 214 ? -31.997 17.3 -2.972 1 52.58 214 ARG A O 1
ATOM 1722 N N . GLN A 1 215 ? -32.476 18.956 -4.422 1 55.64 215 GLN A N 1
ATOM 1723 C CA . GLN A 1 215 ? -32.296 18.093 -5.585 1 55.64 215 GLN A CA 1
ATOM 1724 C C . GLN A 1 215 ? -31.16 18.596 -6.472 1 55.64 215 GLN A C 1
ATOM 1726 O O . GLN A 1 215 ? -31.387 19.382 -7.394 1 55.64 215 GLN A O 1
ATOM 1731 N N . PRO A 1 216 ? -29.957 18.221 -6.197 1 58.87 216 PRO A N 1
ATOM 1732 C CA . PRO A 1 216 ? -28.771 18.847 -6.786 1 58.87 216 PRO A CA 1
ATOM 1733 C C . PRO A 1 216 ? -28.76 18.771 -8.311 1 58.87 216 PRO A C 1
ATOM 1735 O O . PRO A 1 216 ? -28.097 19.578 -8.968 1 58.87 216 PRO A O 1
ATOM 1738 N N . GLY A 1 217 ? -29.665 18.258 -9.08 1 62.23 217 GLY A N 1
ATOM 1739 C CA . GLY A 1 217 ? -29.712 18.191 -10.532 1 62.23 217 GLY A CA 1
ATOM 1740 C C . GLY A 1 217 ? -28.535 17.447 -11.134 1 62.23 217 GLY A C 1
ATOM 1741 O O . GLY A 1 217 ? -27.793 16.768 -10.421 1 62.23 217 GLY A O 1
ATOM 1742 N N . GLU A 1 218 ? -28.353 17.492 -12.568 1 68.75 218 GLU A N 1
ATOM 1743 C CA . GLU A 1 218 ? -27.364 16.735 -13.33 1 68.75 218 GLU A CA 1
ATOM 1744 C C . GLU A 1 218 ? -26.084 17.541 -13.529 1 68.75 218 GLU A C 1
ATOM 1746 O O . GLU A 1 218 ? -26.132 18.698 -13.951 1 68.75 218 GLU A O 1
ATOM 1751 N N . TRP A 1 219 ? -24.959 17.035 -13.201 1 77.31 219 TRP A N 1
ATOM 1752 C CA . TRP A 1 219 ? -23.671 17.721 -13.191 1 77.31 219 TRP A CA 1
ATOM 1753 C C . TRP A 1 219 ? -23.183 17.982 -14.612 1 77.31 219 TRP A C 1
ATOM 1755 O O . TRP A 1 219 ? -22.41 18.914 -14.848 1 77.31 219 TRP A O 1
ATOM 1765 N N . LYS A 1 220 ? -23.641 17.275 -15.743 1 76.18 220 LYS A N 1
ATOM 1766 C CA . LYS A 1 220 ? -23.11 17.311 -17.103 1 76.18 220 LYS A CA 1
ATOM 1767 C C . LYS A 1 220 ? -23.319 18.683 -17.738 1 76.18 220 LYS A C 1
ATOM 1769 O O . LYS A 1 220 ? -22.468 19.159 -18.493 1 76.18 220 LYS A O 1
ATOM 1774 N N . HIS A 1 221 ? -24.473 19.278 -17.41 1 75.92 221 HIS A N 1
ATOM 1775 C CA . HIS A 1 221 ? -24.759 20.589 -17.981 1 75.92 221 HIS A CA 1
ATOM 1776 C C . HIS A 1 221 ? -23.8 21.646 -17.443 1 75.92 221 HIS A C 1
ATOM 1778 O O . HIS A 1 221 ? -23.362 22.528 -18.185 1 75.92 221 HIS A O 1
ATOM 1784 N N . GLN A 1 222 ? -23.461 21.559 -16.229 1 82.42 222 GLN A N 1
ATOM 1785 C CA . GLN A 1 222 ? -22.568 22.52 -15.591 1 82.42 222 GLN A CA 1
ATOM 1786 C C . GLN A 1 222 ? -21.122 22.3 -16.025 1 82.42 222 GLN A C 1
ATOM 1788 O O . GLN A 1 222 ? -20.343 23.252 -16.114 1 82.42 222 GLN A O 1
ATOM 1793 N N . TRP A 1 223 ? -20.768 21.096 -16.365 1 84.97 223 TRP A N 1
ATOM 1794 C CA . TRP A 1 223 ? -19.403 20.767 -16.762 1 84.97 223 TRP A CA 1
ATOM 1795 C C . TRP A 1 223 ? -18.981 21.576 -17.984 1 84.97 223 TRP A C 1
ATOM 1797 O O . TRP A 1 223 ? -17.92 22.205 -17.984 1 84.97 223 TRP A O 1
ATOM 1807 N N . ASN A 1 224 ? -19.77 21.64 -18.99 1 83.41 224 ASN A N 1
ATOM 1808 C CA . ASN A 1 224 ? -19.422 22.276 -20.256 1 83.41 224 ASN A CA 1
ATOM 1809 C C . ASN A 1 224 ? -19.236 23.782 -20.094 1 83.41 224 ASN A C 1
ATOM 1811 O O . ASN A 1 224 ? -18.404 24.386 -20.774 1 83.41 224 ASN A O 1
ATOM 1815 N N . SER A 1 225 ? -19.876 24.319 -19.119 1 87.01 225 SER A N 1
ATOM 1816 C CA . SER A 1 225 ? -19.858 25.772 -18.989 1 87.01 225 SER A CA 1
ATOM 1817 C C . SER A 1 225 ? -18.85 26.22 -17.936 1 87.01 225 SER A C 1
ATOM 1819 O O . SER A 1 225 ? -18.259 27.296 -18.053 1 87.01 225 SER A O 1
ATOM 1821 N N . LYS A 1 226 ? -18.559 25.466 -16.981 1 92.9 226 LYS A N 1
ATOM 1822 C CA . LYS A 1 226 ? -17.882 26.001 -15.804 1 92.9 226 LYS A CA 1
ATOM 1823 C C . LYS A 1 226 ? -16.575 25.259 -15.537 1 92.9 226 LYS A C 1
ATOM 1825 O O . LYS A 1 226 ? -15.782 25.674 -14.689 1 92.9 226 LYS A O 1
ATOM 1830 N N . CYS A 1 227 ? -16.301 24.189 -16.251 1 93.92 227 CYS A N 1
ATOM 1831 C CA . CYS A 1 227 ? -15.149 23.37 -15.892 1 93.92 227 CYS A CA 1
ATOM 1832 C C . CYS A 1 227 ? -14.069 23.446 -16.965 1 93.92 227 CYS A C 1
ATOM 1834 O O . CYS A 1 227 ? -14.363 23.727 -18.128 1 93.92 227 CYS A O 1
ATOM 1836 N N . TYR A 1 228 ? -12.863 23.335 -16.589 1 93.88 228 TYR A N 1
ATOM 1837 C CA . TYR A 1 228 ? -11.68 23.192 -17.429 1 93.88 228 TYR A CA 1
ATOM 1838 C C . TYR A 1 228 ? -10.916 21.919 -17.083 1 93.88 228 TYR A C 1
ATOM 1840 O O . TYR A 1 228 ? -10.868 21.514 -15.919 1 93.88 228 TYR A O 1
ATOM 1848 N N . PRO A 1 229 ? -10.306 21.191 -18.039 1 90.09 229 PRO A N 1
ATOM 1849 C CA . PRO A 1 229 ? -10.279 21.545 -19.46 1 90.09 229 PRO A CA 1
ATOM 1850 C C . PRO A 1 229 ? -11.604 21.264 -20.164 1 90.09 229 PRO A C 1
ATOM 1852 O O . PRO A 1 229 ? -12.44 20.522 -19.641 1 90.09 229 PRO A O 1
ATOM 1855 N N . LYS A 1 230 ? -11.723 21.852 -21.372 1 88.77 230 LYS A N 1
ATOM 1856 C CA . LYS A 1 230 ? -12.96 21.697 -22.132 1 88.77 230 LYS A CA 1
ATOM 1857 C C . LYS A 1 230 ? -12.928 20.431 -22.983 1 88.77 230 LYS A C 1
ATOM 1859 O O . LYS A 1 230 ? -13.974 19.854 -23.287 1 88.77 230 LYS A O 1
ATOM 1864 N N . ASN A 1 231 ? -11.749 19.921 -23.391 1 84 231 ASN A N 1
ATOM 1865 C CA . ASN A 1 231 ? -11.6 18.754 -24.254 1 84 231 ASN A CA 1
ATOM 1866 C C . ASN A 1 231 ? -11.234 17.508 -23.453 1 84 231 ASN A C 1
ATOM 1868 O O . ASN A 1 231 ? -10.056 17.261 -23.184 1 84 231 ASN A O 1
ATOM 1872 N N . ILE A 1 232 ? -12.237 16.745 -23.111 1 83.85 232 ILE A N 1
ATOM 1873 C CA . ILE A 1 232 ? -11.995 15.522 -22.352 1 83.85 232 ILE A CA 1
ATOM 1874 C C . ILE A 1 232 ? -12.13 14.31 -23.27 1 83.85 232 ILE A C 1
ATOM 1876 O O . ILE A 1 232 ? -13.061 14.234 -24.076 1 83.85 232 ILE A O 1
ATOM 1880 N N . GLN A 1 233 ? -11.15 13.362 -23.153 1 80.71 233 GLN A N 1
ATOM 1881 C CA . GLN A 1 233 ? -11.199 12.127 -23.929 1 80.71 233 GLN A CA 1
ATOM 1882 C C . GLN A 1 233 ? -11.913 11.021 -23.158 1 80.71 233 GLN A C 1
ATOM 1884 O O . GLN A 1 233 ? -11.976 11.056 -21.927 1 80.71 233 GLN A O 1
ATOM 1889 N N . LEU A 1 234 ? -12.431 10.127 -23.972 1 81.85 234 LEU A N 1
ATOM 1890 C CA . LEU A 1 234 ? -13.049 8.958 -23.356 1 81.85 234 LEU A CA 1
ATOM 1891 C C . LEU A 1 234 ? -12.053 8.223 -22.465 1 81.85 234 LEU A C 1
ATOM 1893 O O . LEU A 1 234 ? -10.896 8.031 -22.846 1 81.85 234 LEU A O 1
ATOM 1897 N N . PHE A 1 235 ? -12.44 7.894 -21.264 1 82.89 235 PHE A N 1
ATOM 1898 C CA . PHE A 1 235 ? -11.693 7.118 -20.281 1 82.89 235 PHE A CA 1
ATOM 1899 C C . PHE A 1 235 ? -10.674 7.993 -19.561 1 82.89 235 PHE A C 1
ATOM 1901 O O . PHE A 1 235 ? -9.857 7.492 -18.785 1 82.89 235 PHE A O 1
ATOM 1908 N N . GLU A 1 236 ? -10.767 9.278 -19.849 1 83.35 236 GLU A N 1
ATOM 1909 C CA . GLU A 1 236 ? -9.885 10.191 -19.129 1 83.35 236 GLU A CA 1
ATOM 1910 C C . GLU A 1 236 ? -10.437 10.514 -17.743 1 83.35 236 GLU A C 1
ATOM 1912 O O . GLU A 1 236 ? -11.643 10.71 -17.58 1 83.35 236 GLU A O 1
ATOM 1917 N N . ASN A 1 237 ? -9.605 10.55 -16.756 1 82.54 237 ASN A N 1
ATOM 1918 C CA . ASN A 1 237 ? -10.003 10.914 -15.4 1 82.54 237 ASN A CA 1
ATOM 1919 C C . ASN A 1 237 ? -9.312 12.193 -14.937 1 82.54 237 ASN A C 1
ATOM 1921 O O . ASN A 1 237 ? -8.172 12.461 -15.32 1 82.54 237 ASN A O 1
ATOM 1925 N N . LEU A 1 238 ? -10.047 12.899 -14.154 1 87.39 238 LEU A N 1
ATOM 1926 C CA . LEU A 1 238 ? -9.571 14.198 -13.692 1 87.39 238 LEU A CA 1
ATOM 1927 C C . LEU A 1 238 ? -9.712 14.322 -12.179 1 87.39 238 LEU A C 1
ATOM 1929 O O . LEU A 1 238 ? -10.472 13.574 -11.558 1 87.39 238 LEU A O 1
ATOM 1933 N N . ARG A 1 239 ? -8.993 15.299 -11.573 1 89.6 239 ARG A N 1
ATOM 1934 C CA . ARG A 1 239 ? -9.07 15.644 -10.157 1 89.6 239 ARG A CA 1
ATOM 1935 C C . ARG A 1 239 ? -9.309 17.139 -9.97 1 89.6 239 ARG A C 1
ATOM 1937 O O . ARG A 1 239 ? -8.768 17.957 -10.716 1 89.6 239 ARG A O 1
ATOM 1944 N N . GLU A 1 240 ? -10.033 17.41 -8.906 1 92.79 240 GLU A N 1
ATOM 1945 C CA . GLU A 1 240 ? -10.218 18.823 -8.587 1 92.79 240 GLU A CA 1
ATOM 1946 C C . GLU A 1 240 ? -8.89 19.489 -8.241 1 92.79 240 GLU A C 1
ATOM 1948 O O . GLU A 1 240 ? -8.055 18.9 -7.551 1 92.79 240 GLU A O 1
ATOM 1953 N N . ALA A 1 241 ? -8.68 20.711 -8.745 1 94.88 241 ALA A N 1
ATOM 1954 C CA . ALA A 1 241 ? -7.423 21.413 -8.498 1 94.88 241 ALA A CA 1
ATOM 1955 C C . ALA A 1 241 ? -7.675 22.807 -7.931 1 94.88 241 ALA A C 1
ATOM 1957 O O . ALA A 1 241 ? -7.35 23.082 -6.774 1 94.88 241 ALA A O 1
ATOM 1958 N N . GLU A 1 242 ? -8.342 23.752 -8.704 1 97.16 242 GLU A N 1
ATOM 1959 C CA . GLU A 1 242 ? -8.709 25.099 -8.278 1 97.16 242 GLU A CA 1
ATOM 1960 C C . GLU A 1 242 ? -10.179 25.388 -8.569 1 97.16 242 GLU A C 1
ATOM 1962 O O . GLU A 1 242 ? -10.701 24.99 -9.612 1 97.16 242 GLU A O 1
ATOM 1967 N N . SER A 1 243 ? -10.813 26.057 -7.644 1 97.18 243 SER A N 1
ATOM 1968 C CA . SER A 1 243 ? -12.217 26.415 -7.818 1 97.18 243 SER A CA 1
ATOM 1969 C C . SER A 1 243 ? -12.5 27.816 -7.285 1 97.18 243 SER A C 1
ATOM 1971 O O . SER A 1 243 ? -11.879 28.253 -6.314 1 97.18 243 SER A O 1
ATOM 1973 N N . CYS A 1 244 ? -13.416 28.509 -7.917 1 97.13 244 CYS A N 1
ATOM 1974 C CA . CYS A 1 244 ? -13.87 29.829 -7.494 1 97.13 244 CYS A CA 1
ATOM 1975 C C . CYS A 1 244 ? -15.386 29.859 -7.337 1 97.13 244 CYS A C 1
ATOM 1977 O O . CYS A 1 244 ? -16.115 29.402 -8.219 1 97.13 244 CYS A O 1
ATOM 1979 N N . TYR A 1 245 ? -15.813 30.399 -6.211 1 94.38 245 TYR A N 1
ATOM 1980 C CA . TYR A 1 245 ? -17.236 30.456 -5.896 1 94.38 245 TYR A CA 1
ATOM 1981 C C . TYR A 1 245 ? -17.678 31.89 -5.627 1 94.38 245 TYR A C 1
ATOM 1983 O O . TYR A 1 245 ? -16.907 32.695 -5.099 1 94.38 245 TYR A O 1
ATOM 1991 N N . ARG A 1 246 ? -18.876 32.188 -5.949 1 91.36 246 ARG A N 1
ATOM 1992 C CA . ARG A 1 246 ? -19.543 33.414 -5.522 1 91.36 246 ARG A CA 1
ATOM 1993 C C . ARG A 1 246 ? -20.535 33.134 -4.398 1 91.36 246 ARG A C 1
ATOM 1995 O O . ARG A 1 246 ? -21.344 32.208 -4.493 1 91.36 246 ARG A O 1
ATOM 2002 N N . CYS A 1 247 ? -20.381 33.839 -3.32 1 85.26 247 CYS A N 1
ATOM 2003 C CA . CYS A 1 247 ? -21.257 33.657 -2.168 1 85.26 247 CYS A CA 1
ATOM 2004 C C . CYS A 1 247 ? -22.149 34.875 -1.963 1 85.26 247 CYS A C 1
ATOM 2006 O O . CYS A 1 247 ? -21.66 36.004 -1.897 1 85.26 247 CYS A O 1
ATOM 2008 N N . SER A 1 248 ? -23.445 34.583 -1.972 1 78.82 248 SER A N 1
ATOM 2009 C CA . SER A 1 248 ? -24.448 35.62 -1.75 1 78.82 248 SER A CA 1
ATOM 2010 C C . SER A 1 248 ? -25.519 35.151 -0.77 1 78.82 248 SER A C 1
ATOM 2012 O O . SER A 1 248 ? -25.413 34.063 -0.2 1 78.82 248 SER A O 1
ATOM 2014 N N . LYS A 1 249 ? -26.459 35.993 -0.544 1 70.35 249 LYS A N 1
ATOM 2015 C CA . LYS A 1 249 ? -27.573 35.646 0.333 1 70.35 249 LYS A CA 1
ATOM 2016 C C . LYS A 1 249 ? -28.327 34.428 -0.191 1 70.35 249 LYS A C 1
ATOM 2018 O O . LYS A 1 249 ? -28.95 33.696 0.582 1 70.35 249 LYS A O 1
ATOM 2023 N N . ASP A 1 250 ? -28.168 34.159 -1.5 1 69.06 250 ASP A N 1
ATOM 2024 C CA . ASP A 1 250 ? -28.899 33.07 -2.142 1 69.06 250 ASP A CA 1
ATOM 2025 C C . ASP A 1 250 ? -28.121 31.759 -2.052 1 69.06 250 ASP A C 1
ATOM 2027 O O . ASP A 1 250 ? -28.661 30.69 -2.344 1 69.06 250 ASP A O 1
ATOM 2031 N N . GLY A 1 251 ? -26.923 31.915 -1.614 1 77.07 251 GLY A N 1
ATOM 2032 C CA . GLY A 1 251 ? -26.15 30.692 -1.469 1 77.07 251 GLY A CA 1
ATOM 2033 C C . GLY A 1 251 ? -24.798 30.756 -2.153 1 77.07 251 GLY A C 1
ATOM 2034 O O . GLY A 1 251 ? -24.2 31.829 -2.259 1 77.07 251 GLY A O 1
ATOM 2035 N N . ILE A 1 252 ? -24.289 29.55 -2.501 1 84.9 252 ILE A N 1
ATOM 2036 C CA . ILE A 1 252 ? -22.972 29.413 -3.113 1 84.9 252 ILE A CA 1
ATOM 2037 C C . ILE A 1 252 ? -23.123 28.991 -4.573 1 84.9 252 ILE A C 1
ATOM 2039 O O . ILE A 1 252 ? -23.82 28.02 -4.877 1 84.9 252 ILE A O 1
ATOM 2043 N N . ASP A 1 253 ? -22.535 29.746 -5.435 1 86.45 253 ASP A N 1
ATOM 2044 C CA . ASP A 1 253 ? -22.541 29.418 -6.858 1 86.45 253 ASP A CA 1
ATOM 2045 C C . ASP A 1 253 ? -21.123 29.185 -7.374 1 86.45 253 ASP A C 1
ATOM 2047 O O . ASP A 1 253 ? -20.237 30.015 -7.165 1 86.45 253 ASP A O 1
ATOM 2051 N N . LEU A 1 254 ? -20.983 28.108 -8.056 1 93.04 254 LEU A N 1
ATOM 2052 C CA . LEU A 1 254 ? -19.693 27.836 -8.68 1 93.04 254 LEU A CA 1
ATOM 2053 C C . LEU A 1 254 ? -19.468 28.746 -9.883 1 93.04 254 LEU A C 1
ATOM 2055 O O . LEU A 1 254 ? -20.312 28.817 -10.78 1 93.04 254 LEU A O 1
ATOM 2059 N N . ILE A 1 255 ? -18.404 29.478 -9.895 1 94.44 255 ILE A N 1
ATOM 2060 C CA . ILE A 1 255 ? -18.062 30.325 -11.033 1 94.44 255 ILE A CA 1
ATOM 2061 C C . ILE A 1 255 ? -17.269 29.517 -12.057 1 94.44 255 ILE A C 1
ATOM 2063 O O . ILE A 1 255 ? -17.619 29.488 -13.239 1 94.44 255 ILE A O 1
ATOM 2067 N N . TRP A 1 256 ? -16.202 28.91 -11.647 1 95.96 256 TRP A N 1
ATOM 2068 C CA . TRP A 1 256 ? -15.422 28.006 -12.486 1 95.96 256 TRP A CA 1
ATOM 2069 C C . TRP A 1 256 ? -14.674 26.984 -11.636 1 95.96 256 TRP A C 1
ATOM 2071 O O . TRP A 1 256 ? -14.492 27.183 -10.432 1 95.96 256 TRP A O 1
ATOM 2081 N N . LYS A 1 257 ? -14.292 25.891 -12.225 1 95.53 257 LYS A N 1
ATOM 2082 C CA . LYS A 1 257 ? -13.508 24.821 -11.615 1 95.53 257 LYS A CA 1
ATOM 2083 C C . LYS A 1 257 ? -12.495 24.249 -12.603 1 95.53 257 LYS A C 1
ATOM 2085 O O . LYS A 1 257 ? -12.848 23.909 -13.734 1 95.53 257 LYS A O 1
ATOM 2090 N N . ARG A 1 258 ? -11.353 24.236 -12.195 1 96.58 258 ARG A N 1
ATOM 2091 C CA . ARG A 1 258 ? -10.314 23.597 -12.996 1 96.58 258 ARG A CA 1
ATOM 2092 C C . ARG A 1 258 ? -9.957 22.225 -12.436 1 96.58 258 ARG A C 1
ATOM 2094 O O . ARG A 1 258 ? -9.747 22.076 -11.23 1 96.58 258 ARG A O 1
ATOM 2101 N N . TRP A 1 259 ? -9.899 21.3 -13.351 1 92.99 259 TRP A N 1
ATOM 2102 C CA . TRP A 1 259 ? -9.526 19.93 -13.015 1 92.99 259 TRP A CA 1
ATOM 2103 C C . TRP A 1 259 ? -8.15 19.587 -13.577 1 92.99 259 TRP A C 1
ATOM 2105 O O . TRP A 1 259 ? -7.779 20.056 -14.655 1 92.99 259 TRP A O 1
ATOM 2115 N N . SER A 1 260 ? -7.412 18.846 -12.794 1 90.18 260 SER A N 1
ATOM 2116 C CA . SER A 1 260 ? -6.134 18.313 -13.255 1 90.18 260 SER A CA 1
ATOM 2117 C C . SER A 1 260 ? -6.302 16.926 -13.867 1 90.18 260 SER A C 1
ATOM 2119 O O . SER A 1 260 ? -7.002 16.077 -13.311 1 90.18 260 SER A O 1
ATOM 2121 N N . ARG A 1 261 ? -5.719 16.722 -15.054 1 84.28 261 ARG A N 1
ATOM 2122 C CA . ARG A 1 261 ? -5.748 15.392 -15.653 1 84.28 261 ARG A CA 1
ATOM 2123 C C . ARG A 1 261 ? -4.973 14.391 -14.801 1 84.28 261 ARG A C 1
ATOM 2125 O O . ARG A 1 261 ? -3.845 14.665 -14.385 1 84.28 261 ARG A O 1
ATOM 2132 N N . GLU A 1 262 ? -5.612 13.364 -14.457 1 77.66 262 GLU A N 1
ATOM 2133 C CA . GLU A 1 262 ? -4.987 12.329 -13.638 1 77.66 262 GLU A CA 1
ATOM 2134 C C . GLU A 1 262 ? -4 11.5 -14.454 1 77.66 262 GLU A C 1
ATOM 2136 O O . GLU A 1 262 ? -4.404 10.68 -15.281 1 77.66 262 GLU A O 1
ATOM 2141 N N . LYS A 1 263 ? -2.701 11.817 -14.454 1 63.99 263 LYS A N 1
ATOM 2142 C CA . LYS A 1 263 ? -1.672 11.057 -15.157 1 63.99 263 LYS A CA 1
ATOM 2143 C C . LYS A 1 263 ? -1.068 9.984 -14.255 1 63.99 263 LYS A C 1
ATOM 2145 O O . LYS A 1 263 ? -0.069 9.357 -14.611 1 63.99 263 LYS A O 1
ATOM 2150 N N . SER A 1 264 ? -1.572 9.999 -12.932 1 55.21 264 SER A N 1
ATOM 2151 C CA . SER A 1 264 ? -0.96 9.08 -11.977 1 55.21 264 SER A CA 1
ATOM 2152 C C . SER A 1 264 ? -1.305 7.631 -12.305 1 55.21 264 SER A C 1
ATOM 2154 O O . SER A 1 264 ? -2.439 7.328 -12.682 1 55.21 264 SER A O 1
ATOM 2156 N N . PRO A 1 265 ? -0.166 6.886 -12.412 1 53.35 265 PRO A N 1
ATOM 2157 C CA . PRO A 1 265 ? -0.443 5.469 -12.659 1 53.35 265 PRO A CA 1
ATOM 2158 C C . PRO A 1 265 ? -1.31 4.839 -11.571 1 53.35 265 PRO A C 1
ATOM 2160 O O . PRO A 1 265 ? -1.344 5.332 -10.441 1 53.35 265 PRO A O 1
ATOM 2163 N N . ALA A 1 266 ? -2.157 4.045 -11.942 1 50.73 266 ALA A N 1
ATOM 2164 C CA . ALA A 1 266 ? -3.071 3.289 -11.09 1 50.73 266 ALA A CA 1
ATOM 2165 C C . ALA A 1 266 ? -2.34 2.702 -9.886 1 50.73 266 ALA A C 1
ATOM 2167 O O . ALA A 1 266 ? -2.97 2.193 -8.957 1 50.73 266 ALA A O 1
ATOM 2168 N N . GLU A 1 267 ? -0.852 2.71 -9.99 1 47.22 267 GLU A N 1
ATOM 2169 C CA . GLU A 1 267 ? -0.096 1.95 -8.999 1 47.22 267 GLU A CA 1
ATOM 2170 C C . GLU A 1 267 ? -0.218 2.577 -7.613 1 47.22 267 GLU A C 1
ATOM 2172 O O . GLU A 1 267 ? 0.011 1.909 -6.602 1 47.22 267 GLU A O 1
ATOM 2177 N N . CYS A 1 268 ? -0.133 4.116 -7.508 1 49.73 268 CYS A N 1
ATOM 2178 C CA . CYS A 1 268 ? 0.27 4.686 -6.227 1 49.73 268 CYS A CA 1
ATOM 2179 C C . CYS A 1 268 ? -0.827 5.577 -5.657 1 49.73 268 CYS A C 1
ATOM 2181 O O . CYS A 1 268 ? -1.208 6.573 -6.274 1 49.73 268 CYS A O 1
ATOM 2183 N N . TYR A 1 269 ? -1.891 5.153 -5.15 1 44.63 269 TYR A N 1
ATOM 2184 C CA . TYR A 1 269 ? -2.741 6.234 -4.662 1 44.63 269 TYR A CA 1
ATOM 2185 C C . TYR A 1 269 ? -1.914 7.302 -3.956 1 44.63 269 TYR A C 1
ATOM 2187 O O . TYR A 1 269 ? -2.099 8.498 -4.196 1 44.63 269 TYR A O 1
ATOM 2195 N N . ASN A 1 270 ? -1.123 6.936 -2.939 1 45.87 270 ASN A N 1
ATOM 2196 C CA . ASN A 1 270 ? -0.652 7.985 -2.041 1 45.87 270 ASN A CA 1
ATOM 2197 C C . ASN A 1 270 ? 0.587 8.683 -2.595 1 45.87 270 ASN A C 1
ATOM 2199 O O . ASN A 1 270 ? 1.053 9.673 -2.029 1 45.87 270 ASN A O 1
ATOM 2203 N N . HIS A 1 271 ? 1.201 8.184 -3.832 1 50.1 271 HIS A N 1
ATOM 2204 C CA . HIS A 1 271 ? 2.494 8.734 -4.221 1 50.1 271 HIS A CA 1
ATOM 2205 C C . HIS A 1 271 ? 2.39 9.521 -5.523 1 50.1 271 HIS A C 1
ATOM 2207 O O . HIS A 1 271 ? 3.382 10.079 -5.998 1 50.1 271 HIS A O 1
ATOM 2213 N N . SER A 1 272 ? 1.112 9.758 -5.972 1 58.18 272 SER A N 1
ATOM 2214 C CA . SER A 1 272 ? 1.109 10.383 -7.29 1 58.18 272 SER A CA 1
ATOM 2215 C C . SER A 1 272 ? 0.599 11.819 -7.22 1 58.18 272 SER A C 1
ATOM 2217 O O . SER A 1 272 ? 0.385 12.458 -8.252 1 58.18 272 SER A O 1
ATOM 2219 N N . PHE A 1 273 ? 0.556 12.277 -6.013 1 69.01 273 PHE A N 1
ATOM 2220 C CA . PHE A 1 273 ? 0.058 13.634 -5.82 1 69.01 273 PHE A CA 1
ATOM 2221 C C . PHE A 1 273 ? 1.053 14.657 -6.354 1 69.01 273 PHE A C 1
ATOM 2223 O O . PHE A 1 273 ? 0.657 15.692 -6.894 1 69.01 273 PHE A O 1
ATOM 2230 N N . GLU A 1 274 ? 2.271 14.269 -6.509 1 71.31 274 GLU A N 1
ATOM 2231 C CA . GLU A 1 274 ? 3.321 15.217 -6.869 1 71.31 274 GLU A CA 1
ATOM 2232 C C . GLU A 1 274 ? 3.437 15.363 -8.384 1 71.31 274 GLU A C 1
ATOM 2234 O O . GLU A 1 274 ? 4.125 16.26 -8.876 1 71.31 274 GLU A O 1
ATOM 2239 N N . ASP A 1 275 ? 2.692 14.549 -9.049 1 76.35 275 ASP A N 1
ATOM 2240 C CA . ASP A 1 275 ? 2.741 14.659 -10.504 1 76.35 275 ASP A CA 1
ATOM 2241 C C . ASP A 1 275 ? 1.421 15.188 -11.06 1 76.35 275 ASP A C 1
ATOM 2243 O O . ASP A 1 275 ? 1.188 15.141 -12.27 1 76.35 275 ASP A O 1
ATOM 2247 N N . MET A 1 276 ? 0.627 15.703 -10.151 1 83.35 276 MET A N 1
ATOM 2248 C CA . MET A 1 276 ? -0.628 16.315 -10.578 1 83.35 276 MET A CA 1
ATOM 2249 C C . MET A 1 276 ? -0.388 17.715 -11.135 1 83.35 276 MET A C 1
ATOM 2251 O O . MET A 1 276 ? 0.596 18.367 -10.782 1 83.35 276 MET A O 1
ATOM 2255 N N . GLU A 1 277 ? -1.313 18.157 -11.924 1 88.24 277 GLU A N 1
ATOM 2256 C CA . GLU A 1 277 ? -1.169 19.451 -12.583 1 88.24 277 GLU A CA 1
ATOM 2257 C C . GLU A 1 277 ? -1.947 20.537 -11.844 1 88.24 277 GLU A C 1
ATOM 2259 O O . GLU A 1 277 ? -2.839 21.166 -12.416 1 88.24 277 GLU A O 1
ATOM 2264 N N . SER A 1 278 ? -1.63 20.735 -10.635 1 92.56 278 SER A N 1
ATOM 2265 C CA . SER A 1 278 ? -2.121 21.848 -9.829 1 92.56 278 SER A CA 1
ATOM 2266 C C . SER A 1 278 ? -0.971 22.615 -9.186 1 92.56 278 SER A C 1
ATOM 2268 O O . SER A 1 278 ? 0.139 22.093 -9.065 1 92.56 278 SER A O 1
ATOM 2270 N N . ILE A 1 279 ? -1.223 23.819 -8.86 1 94.96 279 ILE A N 1
ATOM 2271 C CA . ILE A 1 279 ? -0.173 24.648 -8.278 1 94.96 279 ILE A CA 1
ATOM 2272 C C . ILE A 1 279 ? 0.295 24.037 -6.959 1 94.96 279 ILE A C 1
ATOM 2274 O O . ILE A 1 279 ? 1.498 23.945 -6.703 1 94.96 279 ILE A O 1
ATOM 2278 N N . GLY A 1 280 ? -0.721 23.557 -6.133 1 92.37 280 GLY A N 1
ATOM 2279 C CA . GLY A 1 280 ? -0.387 22.938 -4.861 1 92.37 280 GLY A CA 1
ATOM 2280 C C . GLY A 1 280 ? 0.441 21.676 -5.01 1 92.37 280 GLY A C 1
ATOM 2281 O O . GLY A 1 280 ? 1.359 21.432 -4.225 1 92.37 280 GLY A O 1
ATOM 2282 N N . ALA A 1 281 ? 0.193 20.9 -5.999 1 89.76 281 ALA A N 1
ATOM 2283 C CA . ALA A 1 281 ? 0.912 19.649 -6.223 1 89.76 281 ALA A CA 1
ATOM 2284 C C . ALA A 1 281 ? 2.352 19.913 -6.655 1 89.76 281 ALA A C 1
ATOM 2286 O O . ALA A 1 281 ? 3.275 19.226 -6.211 1 89.76 281 ALA A O 1
ATOM 2287 N N . VAL A 1 282 ? 2.575 20.887 -7.553 1 91.49 282 VAL A N 1
ATOM 2288 C CA . VAL A 1 282 ? 3.917 21.2 -8.031 1 91.49 282 VAL A CA 1
ATOM 2289 C C . VAL A 1 282 ? 4.75 21.783 -6.891 1 91.49 282 VAL A C 1
ATOM 2291 O O . VAL A 1 282 ? 5.94 21.484 -6.767 1 91.49 282 VAL A O 1
ATOM 2294 N N . TYR A 1 283 ? 4.084 22.61 -6.119 1 92.83 283 TYR A N 1
ATOM 2295 C CA . TYR A 1 283 ? 4.759 23.142 -4.941 1 92.83 283 TYR A CA 1
ATOM 2296 C C . TYR A 1 283 ? 5.215 22.017 -4.019 1 92.83 283 TYR A C 1
ATOM 2298 O O . TYR A 1 283 ? 6.339 22.039 -3.513 1 92.83 283 TYR A O 1
ATOM 2306 N N . SER A 1 284 ? 4.349 21.043 -3.838 1 88.95 284 SER A N 1
ATOM 2307 C CA . SER A 1 284 ? 4.671 19.877 -3.022 1 88.95 284 SER A CA 1
ATOM 2308 C C . SER A 1 284 ? 5.791 19.055 -3.65 1 88.95 284 SER A C 1
ATOM 2310 O O . SER A 1 284 ? 6.608 18.465 -2.94 1 88.95 284 SER A O 1
ATOM 2312 N N . ARG A 1 285 ? 5.775 18.976 -4.974 1 88.71 285 ARG A N 1
ATOM 2313 C CA . ARG A 1 285 ? 6.827 18.267 -5.694 1 88.71 285 ARG A CA 1
ATOM 2314 C C . ARG A 1 285 ? 8.197 18.866 -5.393 1 88.71 285 ARG A C 1
ATOM 2316 O O . ARG A 1 285 ? 9.168 18.135 -5.188 1 88.71 285 ARG A O 1
ATOM 2323 N N . ILE A 1 286 ? 8.322 20.098 -5.352 1 92.09 286 ILE A N 1
ATOM 2324 C CA . ILE A 1 286 ? 9.577 20.788 -5.077 1 92.09 286 ILE A CA 1
ATOM 2325 C C . ILE A 1 286 ? 9.975 20.574 -3.618 1 92.09 286 ILE A C 1
ATOM 2327 O O . ILE A 1 286 ? 11.15 20.358 -3.314 1 92.09 286 ILE A O 1
ATOM 2331 N N . ALA A 1 287 ? 8.958 20.646 -2.77 1 90.84 287 ALA A N 1
ATOM 2332 C CA . ALA A 1 287 ? 9.231 20.378 -1.36 1 90.84 287 ALA A CA 1
ATOM 2333 C C . ALA A 1 287 ? 9.811 18.98 -1.17 1 90.84 287 ALA A C 1
ATOM 2335 O O . ALA A 1 287 ? 10.764 18.795 -0.409 1 90.84 287 ALA A O 1
ATOM 2336 N N . SER A 1 288 ? 9.242 18.08 -1.862 1 88.04 288 SER A N 1
ATOM 2337 C CA . SER A 1 288 ? 9.722 16.705 -1.78 1 88.04 288 SER A CA 1
ATOM 2338 C C . SER A 1 288 ? 11.124 16.573 -2.367 1 88.04 288 SER A C 1
ATOM 2340 O O . SER A 1 288 ? 11.955 15.829 -1.842 1 88.04 288 SER A O 1
ATOM 2342 N N . HIS A 1 289 ? 11.308 17.254 -3.435 1 90.51 289 HIS A N 1
ATOM 2343 C CA . HIS A 1 289 ? 12.616 17.216 -4.079 1 90.51 289 HIS A CA 1
ATOM 2344 C C . HIS A 1 289 ? 13.711 17.699 -3.134 1 90.51 289 HIS A C 1
ATOM 2346 O O . HIS A 1 289 ? 14.814 17.149 -3.121 1 90.51 289 HIS A O 1
ATOM 2352 N N . ILE A 1 290 ? 13.398 18.68 -2.351 1 91.48 290 ILE A N 1
ATOM 2353 C CA . ILE A 1 290 ? 14.388 19.297 -1.474 1 91.48 290 ILE A CA 1
ATOM 2354 C C . ILE A 1 290 ? 14.513 18.486 -0.186 1 91.48 290 ILE A C 1
ATOM 2356 O O . ILE A 1 290 ? 15.617 18.112 0.215 1 91.48 290 ILE A O 1
ATOM 2360 N N . PHE A 1 291 ? 13.321 18.136 0.389 1 87.54 291 PHE A N 1
ATOM 2361 C CA . PHE A 1 291 ? 13.344 17.655 1.766 1 87.54 291 PHE A CA 1
ATOM 2362 C C . PHE A 1 291 ? 12.95 16.184 1.832 1 87.54 291 PHE A C 1
ATOM 2364 O O . PHE A 1 291 ? 13.026 15.563 2.894 1 87.54 291 PHE A O 1
ATOM 2371 N N . GLY A 1 292 ? 12.566 15.493 0.762 1 76.51 292 GLY A N 1
ATOM 2372 C CA . GLY A 1 292 ? 12.177 14.092 0.737 1 76.51 292 GLY A CA 1
ATOM 2373 C C . GLY A 1 292 ? 10.765 13.856 1.24 1 76.51 292 GLY A C 1
ATOM 2374 O O . GLY A 1 292 ? 10.278 12.724 1.229 1 76.51 292 GLY A O 1
ATOM 2375 N N . ASP A 1 293 ? 10.179 14.675 1.892 1 63.7 293 ASP A N 1
ATOM 2376 C CA . ASP A 1 293 ? 8.889 14.405 2.519 1 63.7 293 ASP A CA 1
ATOM 2377 C C . ASP A 1 293 ? 7.825 15.385 2.03 1 63.7 293 ASP A C 1
ATOM 2379 O O . ASP A 1 293 ? 8.068 16.592 1.967 1 63.7 293 ASP A O 1
ATOM 2383 N N . TRP A 1 294 ? 6.994 14.903 1.241 1 52.58 294 TRP A N 1
ATOM 2384 C CA . TRP A 1 294 ? 5.884 15.824 1.016 1 52.58 294 TRP A CA 1
ATOM 2385 C C . TRP A 1 294 ? 4.923 15.817 2.2 1 52.58 294 TRP A C 1
ATOM 2387 O O . TRP A 1 294 ? 4.669 16.859 2.808 1 52.58 294 TRP A O 1
ATOM 2397 N N . ASN A 1 295 ? 3.888 14.848 2.285 1 48.76 295 ASN A N 1
ATOM 2398 C CA . ASN A 1 295 ? 2.915 14.555 3.332 1 48.76 295 ASN A CA 1
ATOM 2399 C C . ASN A 1 295 ? 3.21 13.222 4.014 1 48.76 295 ASN A C 1
ATOM 2401 O O . ASN A 1 295 ? 3.206 12.174 3.367 1 48.76 295 ASN A O 1
ATOM 2405 N N . SER A 1 296 ? 4.097 12.933 4.889 1 37.08 296 SER A N 1
ATOM 2406 C CA . SER A 1 296 ? 4.304 11.579 5.393 1 37.08 296 SER A CA 1
ATOM 2407 C C . SER A 1 296 ? 2.989 10.812 5.476 1 37.08 296 SER A C 1
ATOM 2409 O O . SER A 1 296 ? 2.422 10.657 6.56 1 37.08 296 SER A O 1
ATOM 2411 N N . CYS A 1 297 ? 1.887 10.949 4.792 1 32.46 297 CYS A N 1
ATOM 2412 C CA . CYS A 1 297 ? 0.678 10.241 5.199 1 32.46 297 CYS A CA 1
ATOM 2413 C C . CYS A 1 297 ? 0.935 8.743 5.309 1 32.46 297 CYS A C 1
ATOM 2415 O O . CYS A 1 297 ? 0.548 8.113 6.294 1 32.46 297 CYS A O 1
ATOM 2417 N N . GLY A 1 298 ? 0.425 7.131 4.192 1 30.44 298 GLY A N 1
ATOM 2418 C CA . GLY A 1 298 ? 0.181 5.703 4.311 1 30.44 298 GLY A CA 1
ATOM 2419 C C . GLY A 1 298 ? 1.433 4.907 4.626 1 30.44 298 GLY A C 1
ATOM 2420 O O . GLY A 1 298 ? 1.801 3.997 3.88 1 30.44 298 GLY A O 1
ATOM 2421 N N . LYS A 1 299 ? 2.743 6.219 4.745 1 32.25 299 LYS A N 1
ATOM 2422 C CA . LYS A 1 299 ? 3.859 5.359 5.128 1 32.25 299 LYS A CA 1
ATOM 2423 C C . LYS A 1 299 ? 3.397 4.243 6.06 1 32.25 299 LYS A C 1
ATOM 2425 O O . LYS A 1 299 ? 3.187 4.47 7.254 1 32.25 299 LYS A O 1
ATOM 2430 N N . VAL A 1 300 ? 2.688 3.475 5.714 1 30.33 300 VAL A N 1
ATOM 2431 C CA . VAL A 1 300 ? 2.6 2.242 6.49 1 30.33 300 VAL A CA 1
ATOM 2432 C C . VAL A 1 300 ? 3.997 1.808 6.929 1 30.33 300 VAL A C 1
ATOM 2434 O O . VAL A 1 300 ? 4.142 0.889 7.74 1 30.33 300 VAL A O 1
ATOM 2437 N N . PHE A 1 301 ? 4.901 1.599 5.981 1 28.61 301 PHE A N 1
ATOM 2438 C CA . PHE A 1 301 ? 5.955 0.769 6.554 1 28.61 301 PHE A CA 1
ATOM 2439 C C . PHE A 1 301 ? 6.509 1.4 7.826 1 28.61 301 PHE A C 1
ATOM 2441 O O . PHE A 1 301 ? 6.567 2.625 7.943 1 28.61 301 PHE A O 1
ATOM 2448 N N . PHE A 1 302 ? 6.882 0.591 8.991 1 28.92 302 PHE A N 1
ATOM 2449 C CA . PHE A 1 302 ? 7.288 0.57 10.392 1 28.92 302 PHE A CA 1
ATOM 2450 C C . PHE A 1 302 ? 8.354 1.624 10.662 1 28.92 302 PHE A C 1
ATOM 2452 O O . PHE A 1 302 ? 8.296 2.328 11.673 1 28.92 302 PHE A O 1
ATOM 2459 N N . TRP A 1 303 ? 9.554 1.402 10.067 1 28.98 303 TRP A N 1
ATOM 2460 C CA . TRP A 1 303 ? 10.759 1.916 10.709 1 28.98 303 TRP A CA 1
ATOM 2461 C C . TRP A 1 303 ? 10.925 3.408 10.441 1 28.98 303 TRP A C 1
ATOM 2463 O O . TRP A 1 303 ? 11.616 4.106 11.186 1 28.98 303 TRP A O 1
ATOM 2473 N N . LEU A 1 304 ? 10.516 3.798 9.268 1 31.31 304 LEU A N 1
ATOM 2474 C CA . LEU A 1 304 ? 10.856 5.202 9.064 1 31.31 304 LEU A CA 1
ATOM 2475 C C . LEU A 1 304 ? 9.938 6.107 9.879 1 31.31 304 LEU A C 1
ATOM 2477 O O . LEU A 1 304 ? 9.854 7.309 9.618 1 31.31 304 LEU A O 1
ATOM 2481 N N . LEU A 1 305 ? 9.087 5.658 10.725 1 33.2 305 LEU A N 1
ATOM 2482 C CA . LEU A 1 305 ? 8.374 6.521 11.661 1 33.2 305 LEU A CA 1
ATOM 2483 C C . LEU A 1 305 ? 9.241 7.704 12.077 1 33.2 305 LEU A C 1
ATOM 2485 O O . LEU A 1 305 ? 8.729 8.71 12.575 1 33.2 305 LEU A O 1
ATOM 2489 N N . LEU A 1 306 ? 10.488 7.46 12.415 1 31.01 306 LEU A N 1
ATOM 2490 C CA . LEU A 1 306 ? 11.104 8.414 13.331 1 31.01 306 LEU A CA 1
ATOM 2491 C C . LEU A 1 306 ? 11.31 9.764 12.652 1 31.01 306 LEU A C 1
ATOM 2493 O O . LEU A 1 306 ? 11.437 10.789 13.325 1 31.01 306 LEU A O 1
ATOM 2497 N N . GLN A 1 307 ? 11.807 9.797 11.347 1 34.47 307 GLN A N 1
ATOM 2498 C CA . GLN A 1 307 ? 12.352 11.144 11.216 1 34.47 307 GLN A CA 1
ATOM 2499 C C . GLN A 1 307 ? 11.336 12.09 10.582 1 34.47 307 GLN A C 1
ATOM 2501 O O . GLN A 1 307 ? 11.707 13.129 10.031 1 34.47 307 GLN A O 1
ATOM 2506 N N . GLY A 1 308 ? 10.17 11.602 10.086 1 36.2 308 GLY A N 1
ATOM 2507 C CA . GLY A 1 308 ? 9.542 12.529 9.158 1 36.2 308 GLY A CA 1
ATOM 2508 C C . GLY A 1 308 ? 9.163 13.85 9.8 1 36.2 308 GLY A C 1
ATOM 2509 O O . GLY A 1 308 ? 8.361 13.884 10.736 1 36.2 308 GLY A O 1
ATOM 2510 N N . ASP A 1 309 ? 10.022 14.693 9.822 1 38.7 309 ASP A N 1
ATOM 2511 C CA . ASP A 1 309 ? 9.753 16.081 10.184 1 38.7 309 ASP A CA 1
ATOM 2512 C C . ASP A 1 309 ? 8.521 16.611 9.454 1 38.7 309 ASP A C 1
ATOM 2514 O O . ASP A 1 309 ? 8.073 16.018 8.47 1 38.7 309 ASP A O 1
ATOM 2518 N N . ASN A 1 310 ? 8.078 17.956 9.743 1 42.77 310 ASN A N 1
ATOM 2519 C CA . ASN A 1 310 ? 7.065 19.003 9.818 1 42.77 310 ASN A CA 1
ATOM 2520 C C . ASN A 1 310 ? 6.612 19.445 8.43 1 42.77 310 ASN A C 1
ATOM 2522 O O . ASN A 1 310 ? 7.272 19.147 7.432 1 42.77 310 ASN A O 1
ATOM 2526 N N . SER A 1 311 ? 5.622 20.245 8.372 1 51.63 311 SER A N 1
ATOM 2527 C CA . SER A 1 311 ? 4.899 21.041 7.387 1 51.63 311 SER A CA 1
ATOM 2528 C C . SER A 1 311 ? 5.845 21.609 6.333 1 51.63 311 SER A C 1
ATOM 2530 O O . SER A 1 311 ? 6.63 22.515 6.62 1 51.63 311 SER A O 1
ATOM 2532 N N . VAL A 1 312 ? 6.011 20.859 5.191 1 55.56 312 VAL A N 1
ATOM 2533 C CA . VAL A 1 312 ? 6.962 20.979 4.091 1 55.56 312 VAL A CA 1
ATOM 2534 C C . VAL A 1 312 ? 6.732 22.294 3.349 1 55.56 312 VAL A C 1
ATOM 2536 O O . VAL A 1 312 ? 7.685 22.942 2.91 1 55.56 312 VAL A O 1
ATOM 2539 N N . LEU A 1 313 ? 5.464 22.792 3.386 1 56.9 313 LEU A N 1
ATOM 2540 C CA . LEU A 1 313 ? 5.224 24.035 2.661 1 56.9 313 LEU A CA 1
ATOM 2541 C C . LEU A 1 313 ? 5.913 25.208 3.351 1 56.9 313 LEU A C 1
ATOM 2543 O O . LEU A 1 313 ? 6.507 26.061 2.688 1 56.9 313 LEU A O 1
ATOM 2547 N N . GLY A 1 314 ? 5.869 25.153 4.575 1 70.19 314 GLY A N 1
ATOM 2548 C CA . GLY A 1 314 ? 6.488 26.229 5.332 1 70.19 314 GLY A CA 1
ATOM 2549 C C . GLY A 1 314 ? 7.998 26.268 5.19 1 70.19 314 GLY A C 1
ATOM 2550 O O . GLY A 1 314 ? 8.597 27.345 5.164 1 70.19 314 GLY A O 1
ATOM 2551 N N . LYS A 1 315 ? 8.518 25.143 4.852 1 83.57 315 LYS A N 1
ATOM 2552 C CA . LYS A 1 315 ? 9.968 25.054 4.711 1 83.57 315 LYS A CA 1
ATOM 2553 C C . LYS A 1 315 ? 10.431 25.667 3.392 1 83.57 315 LYS A C 1
ATOM 2555 O O . LYS A 1 315 ? 11.439 26.376 3.351 1 83.57 315 LYS A O 1
ATOM 2560 N N . VAL A 1 316 ? 9.591 25.473 2.434 1 89.35 316 VAL A N 1
ATOM 2561 C CA . VAL A 1 316 ? 9.971 25.967 1.115 1 89.35 316 VAL A CA 1
ATOM 2562 C C . VAL A 1 316 ? 9.876 27.491 1.087 1 89.35 316 VAL A C 1
ATOM 2564 O O . VAL A 1 316 ? 10.778 28.166 0.586 1 89.35 316 VAL A O 1
ATOM 2567 N N . MET A 1 317 ? 8.866 27.967 1.654 1 88.44 317 MET A N 1
ATOM 2568 C CA . MET A 1 317 ? 8.679 29.415 1.689 1 88.44 317 MET A CA 1
ATOM 2569 C C . MET A 1 317 ? 9.786 30.087 2.494 1 88.44 317 MET A C 1
ATOM 2571 O O . MET A 1 317 ? 10.297 31.136 2.098 1 88.44 317 MET A O 1
ATOM 2575 N N . GLY A 1 318 ? 10.11 29.525 3.621 1 87.54 318 GLY A N 1
ATOM 2576 C CA . GLY A 1 318 ? 11.178 30.08 4.437 1 87.54 318 GLY A CA 1
ATOM 2577 C C . GLY A 1 318 ? 12.527 30.071 3.743 1 87.54 318 GLY A C 1
ATOM 2578 O O . GLY A 1 318 ? 13.282 31.041 3.83 1 87.54 318 GLY A O 1
ATOM 2579 N N . LEU A 1 319 ? 12.785 28.989 3.053 1 92.24 319 LEU A N 1
ATOM 2580 C CA . LEU A 1 319 ? 14.058 28.819 2.361 1 92.24 319 LEU A CA 1
ATOM 2581 C C . LEU A 1 319 ? 14.166 29.775 1.178 1 92.24 319 LEU A C 1
ATOM 2583 O O . LEU A 1 319 ? 15.263 30.217 0.829 1 92.24 319 LEU A O 1
ATOM 2587 N N . ALA A 1 320 ? 13.067 30.138 0.569 1 93.45 320 ALA A N 1
ATOM 2588 C CA . ALA A 1 320 ? 13.004 31.003 -0.606 1 93.45 320 ALA A CA 1
ATOM 2589 C C . ALA A 1 320 ? 13.603 32.375 -0.309 1 93.45 320 ALA A C 1
ATOM 2591 O O . ALA A 1 320 ? 14.194 33.006 -1.189 1 93.45 320 ALA A O 1
ATOM 2592 N N . ALA A 1 321 ? 13.554 32.825 0.921 1 90.95 321 ALA A N 1
ATOM 2593 C CA . ALA A 1 321 ? 14.005 34.156 1.32 1 90.95 321 ALA A CA 1
ATOM 2594 C C . ALA A 1 321 ? 15.526 34.258 1.266 1 90.95 321 ALA A C 1
ATOM 2596 O O . ALA A 1 321 ? 16.081 35.36 1.257 1 90.95 321 ALA A O 1
ATOM 2597 N N . TYR A 1 322 ? 16.213 33.186 1.18 1 91.76 322 TYR A N 1
ATOM 2598 C CA . TYR A 1 322 ? 17.669 33.163 1.261 1 91.76 322 TYR A CA 1
ATOM 2599 C C . TYR A 1 322 ? 18.294 33.325 -0.119 1 91.76 322 TYR A C 1
ATOM 2601 O O . TYR A 1 322 ? 19.517 33.427 -0.246 1 91.76 322 TYR A O 1
ATOM 2609 N N . HIS A 1 323 ? 17.475 33.323 -1.114 1 92.36 323 HIS A N 1
ATOM 2610 C CA . HIS A 1 323 ? 18.022 33.475 -2.458 1 92.36 323 HIS A CA 1
ATOM 2611 C C . HIS A 1 323 ? 17.768 34.877 -3 1 92.36 323 HIS A C 1
ATOM 2613 O O . HIS A 1 323 ? 16.644 35.381 -2.93 1 92.36 323 HIS A O 1
ATOM 2619 N N . ILE A 1 324 ? 18.866 35.487 -3.453 1 86.13 324 ILE A N 1
ATOM 2620 C CA . ILE A 1 324 ? 18.785 36.749 -4.181 1 86.13 324 ILE A CA 1
ATOM 2621 C C . ILE A 1 324 ? 19.269 36.549 -5.615 1 86.13 324 ILE A C 1
ATOM 2623 O O . ILE A 1 324 ? 20.454 36.303 -5.849 1 86.13 324 ILE A O 1
ATOM 2627 N N . PRO A 1 325 ? 18.292 36.655 -6.43 1 80.88 325 PRO A N 1
ATOM 2628 C CA . PRO A 1 325 ? 18.682 36.405 -7.82 1 80.88 325 PRO A CA 1
ATOM 2629 C C . PRO A 1 325 ? 19.829 37.3 -8.282 1 80.88 325 PRO A C 1
ATOM 2631 O O . PRO A 1 325 ? 19.845 38.495 -7.977 1 80.88 325 PRO A O 1
ATOM 2634 N N . THR A 1 326 ? 21.195 36.788 -8.332 1 68.37 326 THR A N 1
ATOM 2635 C CA . THR A 1 326 ? 22.343 37.575 -8.768 1 68.37 326 THR A CA 1
ATOM 2636 C C . THR A 1 326 ? 22.844 37.095 -10.127 1 68.37 326 THR A C 1
ATOM 2638 O O . THR A 1 326 ? 22.7 35.918 -10.466 1 68.37 326 THR A O 1
ATOM 2641 N N . GLN A 1 327 ? 23.004 38.044 -11.088 1 56.91 327 GLN A N 1
ATOM 2642 C CA . GLN A 1 327 ? 23.463 37.778 -12.448 1 56.91 327 GLN A CA 1
ATOM 2643 C C . GLN A 1 327 ? 24.891 37.241 -12.451 1 56.91 327 GLN A C 1
ATOM 2645 O O . GLN A 1 327 ? 25.461 36.985 -13.514 1 56.91 327 GLN A O 1
ATOM 2650 N N . THR A 1 328 ? 25.519 37.063 -11.364 1 53.32 328 THR A N 1
ATOM 2651 C CA . THR A 1 328 ? 26.941 36.853 -11.611 1 53.32 328 THR A CA 1
ATOM 2652 C C . THR A 1 328 ? 27.277 35.365 -11.607 1 53.32 328 THR A C 1
ATOM 2654 O O . THR A 1 328 ? 26.926 34.646 -10.669 1 53.32 328 THR A O 1
ATOM 2657 N N . GLY A 1 329 ? 27.019 34.796 -12.615 1 45.58 329 GLY A N 1
ATOM 2658 C CA . GLY A 1 329 ? 26.933 33.351 -12.745 1 45.58 329 GLY A CA 1
ATOM 2659 C C . GLY A 1 329 ? 28.287 32.668 -12.719 1 45.58 329 GLY A C 1
ATOM 2660 O O . GLY A 1 329 ? 29.163 32.983 -13.527 1 45.58 329 GLY A O 1
ATOM 2661 N N . ARG A 1 330 ? 28.753 32.235 -11.668 1 48.99 330 ARG A N 1
ATOM 2662 C CA . ARG A 1 330 ? 29.943 31.39 -11.624 1 48.99 330 ARG A CA 1
ATOM 2663 C C . ARG A 1 330 ? 29.698 30.063 -12.335 1 48.99 330 ARG A C 1
ATOM 2665 O O . ARG A 1 330 ? 28.555 29.715 -12.635 1 48.99 330 ARG A O 1
ATOM 2672 N N . THR A 1 331 ? 30.898 29.126 -12.684 1 59 331 THR A N 1
ATOM 2673 C CA . THR A 1 331 ? 31.413 28.055 -13.531 1 59 331 THR A CA 1
ATOM 2674 C C . THR A 1 331 ? 30.941 26.694 -13.029 1 59 331 THR A C 1
ATOM 2676 O O . THR A 1 331 ? 31.239 25.664 -13.637 1 59 331 THR A O 1
ATOM 2679 N N . SER A 1 332 ? 30.218 26.452 -11.926 1 73.37 332 SER A N 1
ATOM 2680 C CA . SER A 1 332 ? 29.908 25.09 -11.504 1 73.37 332 SER A CA 1
ATOM 2681 C C . SER A 1 332 ? 28.514 24.673 -11.961 1 73.37 332 SER A C 1
ATOM 2683 O O . SER A 1 332 ? 27.696 25.52 -12.325 1 73.37 332 SER A O 1
ATOM 2685 N N . ARG A 1 333 ? 28.441 23.345 -12.22 1 77.25 333 ARG A N 1
ATOM 2686 C CA . ARG A 1 333 ? 27.158 22.766 -12.605 1 77.25 333 ARG A CA 1
ATOM 2687 C C . ARG A 1 333 ? 26.029 23.313 -11.738 1 77.25 333 ARG A C 1
ATOM 2689 O O . ARG A 1 333 ? 24.938 23.599 -12.238 1 77.25 333 ARG A O 1
ATOM 2696 N N . MET A 1 334 ? 26.344 23.592 -10.565 1 83.73 334 MET A N 1
ATOM 2697 C CA . MET A 1 334 ? 25.349 24.117 -9.634 1 83.73 334 MET A CA 1
ATOM 2698 C C . MET A 1 334 ? 25.019 25.571 -9.953 1 83.73 334 MET A C 1
ATOM 2700 O O . MET A 1 334 ? 23.855 25.973 -9.905 1 83.73 334 MET A O 1
ATOM 2704 N N . LYS A 1 335 ? 25.939 26.283 -10.331 1 85.02 335 LYS A N 1
ATOM 2705 C CA . LYS A 1 335 ? 25.719 27.681 -10.687 1 85.02 335 LYS A CA 1
ATOM 2706 C C . LYS A 1 335 ? 24.91 27.799 -11.976 1 85.02 335 LYS A C 1
ATOM 2708 O O . LYS A 1 335 ? 24.099 28.716 -12.125 1 85.02 335 LYS A O 1
ATOM 2713 N N . GLU A 1 336 ? 25.231 26.842 -12.823 1 87.47 336 GLU A N 1
ATOM 2714 C CA . GLU A 1 336 ? 24.445 26.811 -14.053 1 87.47 336 GLU A CA 1
ATOM 2715 C C . GLU A 1 336 ? 22.966 26.578 -13.758 1 87.47 336 GLU A C 1
ATOM 2717 O O . GLU A 1 336 ? 22.1 27.21 -14.365 1 87.47 336 GLU A O 1
ATOM 2722 N N . TRP A 1 337 ? 22.745 25.712 -12.881 1 90.66 337 TRP A N 1
ATOM 2723 C CA . TRP A 1 337 ? 21.365 25.417 -12.512 1 90.66 337 TRP A CA 1
ATOM 2724 C C . TRP A 1 337 ? 20.719 26.611 -11.816 1 90.66 337 TRP A C 1
ATOM 2726 O O . TRP A 1 337 ? 19.548 26.915 -12.052 1 90.66 337 TRP A O 1
ATOM 2736 N N . ILE A 1 338 ? 21.435 27.268 -10.959 1 91.83 338 ILE A N 1
ATOM 2737 C CA . ILE A 1 338 ? 20.909 28.438 -10.265 1 91.83 338 ILE A CA 1
ATOM 2738 C C . ILE A 1 338 ? 20.551 29.522 -11.28 1 91.83 338 ILE A C 1
ATOM 2740 O O . ILE A 1 338 ? 19.492 30.148 -11.182 1 91.83 338 ILE A O 1
ATOM 2744 N N . MET A 1 339 ? 21.393 29.682 -12.279 1 90.67 339 MET A N 1
ATOM 2745 C CA . MET A 1 339 ? 21.115 30.655 -13.331 1 90.67 339 MET A CA 1
ATOM 2746 C C . MET A 1 339 ? 19.868 30.264 -14.118 1 90.67 339 MET A C 1
ATOM 2748 O O . MET A 1 339 ? 19.048 31.12 -14.455 1 90.67 339 MET A O 1
ATOM 2752 N N . ARG A 1 340 ? 19.747 29.039 -14.386 1 91.78 340 ARG A N 1
ATOM 2753 C CA . ARG A 1 340 ? 18.576 28.545 -15.102 1 91.78 340 ARG A CA 1
ATOM 2754 C C . ARG A 1 340 ? 17.299 28.806 -14.31 1 91.78 340 ARG A C 1
ATOM 2756 O O . ARG A 1 340 ? 16.289 29.232 -14.873 1 91.78 340 ARG A O 1
ATOM 2763 N N . LEU A 1 341 ? 17.384 28.557 -13.03 1 93.8 341 LEU A N 1
ATOM 2764 C CA . LEU A 1 341 ? 16.227 28.734 -12.159 1 93.8 341 LEU A CA 1
ATOM 2765 C C . LEU A 1 341 ? 15.873 30.211 -12.02 1 93.8 341 LEU A C 1
ATOM 2767 O O . LEU A 1 341 ? 14.721 30.553 -11.743 1 93.8 341 LEU A O 1
ATOM 2771 N N . ASP A 1 342 ? 16.817 31.084 -12.206 1 92.63 342 ASP A N 1
ATOM 2772 C CA . ASP A 1 342 ? 16.565 32.521 -12.167 1 92.63 342 ASP A CA 1
ATOM 2773 C C . ASP A 1 342 ? 15.847 32.987 -13.432 1 92.63 342 ASP A C 1
ATOM 2775 O O . ASP A 1 342 ? 15.135 33.993 -13.413 1 92.63 342 ASP A O 1
ATOM 2779 N N . ASN A 1 343 ? 15.961 32.165 -14.48 1 90.95 343 ASN A N 1
ATOM 2780 C CA . ASN A 1 343 ? 15.524 32.687 -15.771 1 90.95 343 ASN A CA 1
ATOM 2781 C C . ASN A 1 343 ? 14.363 31.876 -16.34 1 90.95 343 ASN A C 1
ATOM 2783 O O . ASN A 1 343 ? 13.642 32.351 -17.219 1 90.95 343 ASN A O 1
ATOM 2787 N N . GLU A 1 344 ? 14.262 30.712 -15.907 1 93.86 344 GLU A N 1
ATOM 2788 C CA . GLU A 1 344 ? 13.213 29.838 -16.425 1 93.86 344 GLU A CA 1
ATOM 2789 C C . GLU A 1 344 ? 12.149 29.566 -15.365 1 93.86 344 GLU A C 1
ATOM 2791 O O . GLU A 1 344 ? 12.473 29.205 -14.232 1 93.86 344 GLU A O 1
ATOM 2796 N N . ASN A 1 345 ? 10.911 29.684 -15.802 1 95.81 345 ASN A N 1
ATOM 2797 C CA . ASN A 1 345 ? 9.813 29.415 -14.88 1 95.81 345 ASN A CA 1
ATOM 2798 C C . ASN A 1 345 ? 9.532 27.919 -14.765 1 95.81 345 ASN A C 1
ATOM 2800 O O . ASN A 1 345 ? 9.704 27.175 -15.732 1 95.81 345 ASN A O 1
ATOM 2804 N N . ILE A 1 346 ? 9.199 27.487 -13.613 1 96.18 346 ILE A N 1
ATOM 2805 C CA . ILE A 1 346 ? 8.67 26.142 -13.412 1 96.18 346 ILE A CA 1
ATOM 2806 C C . ILE A 1 346 ? 7.176 26.123 -13.725 1 96.18 346 ILE A C 1
ATOM 2808 O O . ILE A 1 346 ? 6.671 25.168 -14.319 1 96.18 346 ILE A O 1
ATOM 2812 N N . LEU A 1 347 ? 6.496 27.176 -13.281 1 96.4 347 LEU A N 1
ATOM 2813 C CA . LEU A 1 347 ? 5.064 27.354 -13.495 1 96.4 347 LEU A CA 1
ATOM 2814 C C . LEU A 1 347 ? 4.784 28.648 -14.251 1 96.4 347 LEU A C 1
ATOM 2816 O O . LEU A 1 347 ? 5.442 29.664 -14.017 1 96.4 347 LEU A O 1
ATOM 2820 N N . SER A 1 348 ? 3.878 28.599 -15.141 1 96.01 348 SER A N 1
ATOM 2821 C CA . SER A 1 348 ? 3.326 29.765 -15.823 1 96.01 348 SER A CA 1
ATOM 2822 C C . SER A 1 348 ? 1.89 29.515 -16.273 1 96.01 348 SER A C 1
ATOM 2824 O O . SER A 1 348 ? 1.384 28.397 -16.156 1 96.01 348 SER A O 1
ATOM 2826 N N . GLY A 1 349 ? 1.251 30.569 -16.593 1 94.92 349 GLY A N 1
ATOM 2827 C CA . GLY A 1 349 ? -0.092 30.37 -17.115 1 94.92 349 GLY A CA 1
ATOM 2828 C C . GLY A 1 349 ? -1.077 31.423 -16.642 1 94.92 349 GLY A C 1
ATOM 2829 O O . GLY A 1 349 ? -0.694 32.381 -15.968 1 94.92 349 GLY A O 1
ATOM 2830 N N . GLU A 1 350 ? -2.307 31.235 -17.138 1 95.27 350 GLU A N 1
ATOM 2831 C CA . GLU A 1 350 ? -3.438 32.09 -16.79 1 95.27 350 GLU A CA 1
ATOM 2832 C C . GLU A 1 350 ? -4.631 31.263 -16.319 1 95.27 350 GLU A C 1
ATOM 2834 O O . GLU A 1 350 ? -5.452 30.831 -17.13 1 95.27 350 GLU A O 1
ATOM 2839 N N . LEU A 1 351 ? -4.785 31.159 -15.038 1 94.98 351 LEU A N 1
ATOM 2840 C CA . LEU A 1 351 ? -5.869 30.357 -14.482 1 94.98 351 LEU A CA 1
ATOM 2841 C C . LEU A 1 351 ? -7.216 31.04 -14.696 1 94.98 351 LEU A C 1
ATOM 2843 O O . LEU A 1 351 ? -7.302 32.27 -14.683 1 94.98 351 LEU A O 1
ATOM 2847 N N . PRO A 1 352 ? -8.376 30.27 -14.923 1 93.58 352 PRO A N 1
ATOM 2848 C CA . PRO A 1 352 ? -8.446 28.808 -14.855 1 93.58 352 PRO A CA 1
ATOM 2849 C C . PRO A 1 352 ? -8.204 28.142 -16.207 1 93.58 352 PRO A C 1
ATOM 2851 O O . PRO A 1 352 ? -8.195 26.912 -16.301 1 93.58 352 PRO A O 1
ATOM 2854 N N . GLU A 1 353 ? -7.909 28.865 -17.275 1 90.72 353 GLU A N 1
ATOM 2855 C CA . GLU A 1 353 ? -7.904 28.338 -18.637 1 90.72 353 GLU A CA 1
ATOM 2856 C C . GLU A 1 353 ? -6.645 27.518 -18.906 1 90.72 353 GLU A C 1
ATOM 2858 O O . GLU A 1 353 ? -6.684 26.538 -19.653 1 90.72 353 GLU A O 1
ATOM 2863 N N . ARG A 1 354 ? -5.576 28.01 -18.224 1 91.7 354 ARG A N 1
ATOM 2864 C CA . ARG A 1 354 ? -4.321 27.373 -18.607 1 91.7 354 ARG A CA 1
ATOM 2865 C C . ARG A 1 354 ? -3.314 27.413 -17.463 1 91.7 354 ARG A C 1
ATOM 2867 O O . ARG A 1 354 ? -3.133 28.452 -16.824 1 91.7 354 ARG A O 1
ATOM 2874 N N . LEU A 1 355 ? -2.731 26.323 -17.118 1 94.56 355 LEU A N 1
ATOM 2875 C CA . LEU A 1 355 ? -1.565 26.184 -16.252 1 94.56 355 LEU A CA 1
ATOM 2876 C C . LEU A 1 355 ? -0.455 25.409 -16.955 1 94.56 355 LEU A C 1
ATOM 2878 O O . LEU A 1 355 ? -0.643 24.249 -17.328 1 94.56 355 LEU A O 1
ATOM 2882 N N . ASP A 1 356 ? 0.671 26.078 -17.221 1 94.95 356 ASP A N 1
ATOM 2883 C CA . ASP A 1 356 ? 1.813 25.447 -17.875 1 94.95 356 ASP A CA 1
ATOM 2884 C C . ASP A 1 356 ? 2.849 24.989 -16.851 1 94.95 356 ASP A C 1
ATOM 2886 O O . ASP A 1 356 ? 3.354 25.797 -16.068 1 94.95 356 ASP A O 1
ATOM 2890 N N . ILE A 1 357 ? 3.058 23.746 -16.852 1 94.04 357 ILE A N 1
ATOM 2891 C CA . ILE A 1 357 ? 4.089 23.168 -15.997 1 94.04 357 ILE A CA 1
ATOM 2892 C C . ILE A 1 357 ? 5.265 22.7 -16.85 1 94.04 357 ILE A C 1
ATOM 2894 O O . ILE A 1 357 ? 5.085 21.937 -17.802 1 94.04 357 ILE A O 1
ATOM 2898 N N . HIS A 1 358 ? 6.425 23.177 -16.564 1 94.34 358 HIS A N 1
ATOM 2899 C CA . HIS A 1 358 ? 7.623 22.767 -17.288 1 94.34 358 HIS A CA 1
ATOM 2900 C C . HIS A 1 358 ? 8.164 21.445 -16.754 1 94.34 358 HIS A C 1
ATOM 2902 O O . HIS A 1 358 ? 9.234 21.41 -16.141 1 94.34 358 HIS A O 1
ATOM 2908 N N . TRP A 1 359 ? 7.562 20.397 -17.154 1 88.58 359 TRP A N 1
ATOM 2909 C CA . TRP A 1 359 ? 7.867 19.059 -16.661 1 88.58 359 TRP A CA 1
ATOM 2910 C C . TRP A 1 359 ? 9.287 18.649 -17.038 1 88.58 359 TRP A C 1
ATOM 2912 O O . TRP A 1 359 ? 9.953 17.933 -16.287 1 88.58 359 TRP A O 1
ATOM 2922 N N . ASP A 1 360 ? 9.796 19.078 -18.196 1 88.04 360 ASP A N 1
ATOM 2923 C CA . ASP A 1 360 ? 11.153 18.741 -18.617 1 88.04 360 ASP A CA 1
ATOM 2924 C C . ASP A 1 360 ? 12.185 19.291 -17.635 1 88.04 360 ASP A C 1
ATOM 2926 O O . ASP A 1 360 ? 13.151 18.606 -17.294 1 88.04 360 ASP A O 1
ATOM 2930 N N . LEU A 1 361 ? 11.904 20.468 -17.248 1 91.83 361 LEU A N 1
ATOM 2931 C CA . LEU A 1 361 ? 12.789 21.077 -16.261 1 91.83 361 LEU A CA 1
ATOM 2932 C C . LEU A 1 361 ? 12.735 20.317 -14.94 1 91.83 361 LEU A C 1
ATOM 2934 O O . LEU A 1 361 ? 13.774 20.031 -14.34 1 91.83 361 LEU A O 1
ATOM 2938 N N . LEU A 1 362 ? 11.543 19.985 -14.491 1 90.72 362 LEU A N 1
ATOM 2939 C CA . LEU A 1 362 ? 11.341 19.298 -13.221 1 90.72 362 LEU A CA 1
ATOM 2940 C C . LEU A 1 362 ? 12.012 17.929 -13.23 1 90.72 362 LEU A C 1
ATOM 2942 O O . LEU A 1 362 ? 12.609 17.519 -12.232 1 90.72 362 LEU A O 1
ATOM 2946 N N . LYS A 1 363 ? 11.924 17.288 -14.296 1 86.57 363 LYS A N 1
ATOM 2947 C CA . LYS A 1 363 ? 12.481 15.943 -14.409 1 86.57 363 LYS A CA 1
ATOM 2948 C C . LYS A 1 363 ? 14.006 15.98 -14.436 1 86.57 363 LYS A C 1
ATOM 2950 O O . LYS A 1 363 ? 14.663 15.005 -14.065 1 86.57 363 LYS A O 1
ATOM 2955 N N . GLN A 1 364 ? 14.612 17.082 -14.793 1 89.74 364 GLN A N 1
ATOM 2956 C CA . GLN A 1 364 ? 16.059 17.2 -14.946 1 89.74 364 GLN A CA 1
ATOM 2957 C C . GLN A 1 364 ? 16.702 17.757 -13.68 1 89.74 364 GLN A C 1
ATOM 2959 O O . GLN A 1 364 ? 17.929 17.778 -13.558 1 89.74 364 GLN A O 1
ATOM 2964 N N . LEU A 1 365 ? 15.842 18.161 -12.745 1 93.04 365 LEU A N 1
ATOM 2965 C CA . LEU A 1 365 ? 16.391 18.758 -11.532 1 93.04 365 LEU A CA 1
ATOM 2966 C C . LEU A 1 365 ? 17.362 17.802 -10.847 1 93.04 365 LEU A C 1
ATOM 2968 O O . LEU A 1 365 ? 17.032 16.637 -10.614 1 93.04 365 LEU A O 1
ATOM 2972 N N . PRO A 1 366 ? 18.48 18.371 -10.499 1 92.64 366 PRO A N 1
ATOM 2973 C CA . PRO A 1 366 ? 19.48 17.518 -9.852 1 92.64 366 PRO A CA 1
ATOM 2974 C C . PRO A 1 366 ? 19.327 17.477 -8.333 1 92.64 366 PRO A C 1
ATOM 2976 O O . PRO A 1 366 ? 18.525 18.226 -7.769 1 92.64 366 PRO A O 1
ATOM 2979 N N . TYR A 1 367 ? 20.001 16.582 -7.669 1 90.99 367 TYR A N 1
ATOM 2980 C CA . TYR A 1 367 ? 20.195 16.476 -6.227 1 90.99 367 TYR A CA 1
ATOM 2981 C C . TYR A 1 367 ? 18.864 16.278 -5.511 1 90.99 367 TYR A C 1
ATOM 2983 O O . TYR A 1 367 ? 18.556 16.991 -4.554 1 90.99 367 TYR A O 1
ATOM 2991 N N . PRO A 1 368 ? 18.106 15.336 -5.937 1 90.34 368 PRO A N 1
ATOM 2992 C CA . PRO A 1 368 ? 16.844 15.092 -5.235 1 90.34 368 PRO A CA 1
ATOM 2993 C C . PRO A 1 368 ? 17.048 14.519 -3.835 1 90.34 368 PRO A C 1
ATOM 2995 O O . PRO A 1 368 ? 17.783 13.542 -3.665 1 90.34 368 PRO A O 1
ATOM 2998 N N . ASN A 1 369 ? 16.424 15.188 -2.846 1 88.15 369 ASN A N 1
ATOM 2999 C CA . ASN A 1 369 ? 16.34 14.655 -1.491 1 88.15 369 ASN A CA 1
ATOM 3000 C C . ASN A 1 369 ? 17.722 14.5 -0.862 1 88.15 369 ASN A C 1
ATOM 3002 O O . ASN A 1 369 ? 18.053 13.435 -0.337 1 88.15 369 ASN A O 1
ATOM 3006 N N . GLN A 1 370 ? 18.572 15.511 -0.954 1 88 370 GLN A N 1
ATOM 3007 C CA . GLN A 1 370 ? 19.92 15.465 -0.398 1 88 370 GLN A CA 1
ATOM 3008 C C . GLN A 1 370 ? 20.116 16.547 0.661 1 88 370 GLN A C 1
ATOM 3010 O O . GLN A 1 370 ? 21.235 17.017 0.876 1 88 370 GLN A O 1
ATOM 3015 N N . TRP A 1 371 ? 19.027 16.924 1.256 1 86.47 371 TRP A N 1
ATOM 3016 C CA . TRP A 1 371 ? 19.058 18.009 2.231 1 86.47 371 TRP A CA 1
ATOM 3017 C C . TRP A 1 371 ? 19.936 17.645 3.423 1 86.47 371 TRP A C 1
ATOM 3019 O O . TRP A 1 371 ? 20.634 18.501 3.972 1 86.47 371 TRP A O 1
ATOM 3029 N N . ASN A 1 372 ? 19.907 16.422 3.822 1 80.11 372 ASN A N 1
ATOM 3030 C CA . ASN A 1 372 ? 20.651 15.987 5 1 80.11 372 ASN A CA 1
ATOM 3031 C C . ASN A 1 372 ? 22.158 16.08 4.777 1 80.11 372 ASN A C 1
ATOM 3033 O O . ASN A 1 372 ? 22.931 16.1 5.737 1 80.11 372 ASN A O 1
ATOM 3037 N N . GLU A 1 373 ? 22.578 16.188 3.599 1 79.89 373 GLU A N 1
ATOM 3038 C CA . GLU A 1 373 ? 23.987 16.333 3.245 1 79.89 373 GLU A CA 1
ATOM 3039 C C . GLU A 1 373 ? 24.268 17.71 2.651 1 79.89 373 GLU A C 1
ATOM 3041 O O . GLU A 1 373 ? 25.239 17.887 1.913 1 79.89 373 GLU A O 1
ATOM 3046 N N . CYS A 1 374 ? 23.451 18.537 2.991 1 83.75 374 CYS A N 1
ATOM 3047 C CA . CYS A 1 374 ? 23.451 19.84 2.336 1 83.75 374 CYS A CA 1
ATOM 3048 C C . CYS A 1 374 ? 24.665 20.661 2.754 1 83.75 374 CYS A C 1
ATOM 3050 O O . CYS A 1 374 ? 24.878 20.9 3.944 1 83.75 374 CYS A O 1
ATOM 3052 N N . ASP A 1 375 ? 25.567 21.03 1.842 1 86.63 375 ASP A N 1
ATOM 3053 C CA . ASP A 1 375 ? 26.637 22.006 2.028 1 86.63 375 ASP A CA 1
ATOM 3054 C C . ASP A 1 375 ? 26.2 23.393 1.563 1 86.63 375 ASP A C 1
ATOM 3056 O O . ASP A 1 375 ? 25.015 23.628 1.32 1 86.63 375 ASP A O 1
ATOM 3060 N N . GLU A 1 376 ? 27.064 24.281 1.554 1 85.74 376 GLU A N 1
ATOM 3061 C CA . GLU A 1 376 ? 26.722 25.663 1.234 1 85.74 376 GLU A CA 1
ATOM 3062 C C . GLU A 1 376 ? 26.222 25.789 -0.203 1 85.74 376 GLU A C 1
ATOM 3064 O O . GLU A 1 376 ? 25.255 26.507 -0.468 1 85.74 376 GLU A O 1
ATOM 3069 N N . ASP A 1 377 ? 26.851 25.05 -1.075 1 86.31 377 ASP A N 1
ATOM 3070 C CA . ASP A 1 377 ? 26.466 25.114 -2.481 1 86.31 377 ASP A CA 1
ATOM 3071 C C . ASP A 1 377 ? 25.083 24.504 -2.701 1 86.31 377 ASP A C 1
ATOM 3073 O O . ASP A 1 377 ? 24.256 25.07 -3.419 1 86.31 377 ASP A O 1
ATOM 3077 N N . LEU A 1 378 ? 24.918 23.392 -2.113 1 90.25 378 LEU A N 1
ATOM 3078 C CA . LEU A 1 378 ? 23.627 22.724 -2.23 1 90.25 378 LEU A CA 1
ATOM 3079 C C . LEU A 1 378 ? 22.522 23.56 -1.593 1 90.25 378 LEU A C 1
ATOM 3081 O O . LEU A 1 378 ? 21.39 23.578 -2.083 1 90.25 378 LEU A O 1
ATOM 3085 N N . PHE A 1 379 ? 22.891 24.226 -0.489 1 90.66 379 PHE A N 1
ATOM 3086 C CA . PHE A 1 379 ? 21.934 25.121 0.153 1 90.66 379 PHE A CA 1
ATOM 3087 C C . PHE A 1 379 ? 21.508 26.231 -0.8 1 90.66 379 PHE A C 1
ATOM 3089 O O . PHE A 1 379 ? 20.322 26.553 -0.896 1 90.66 379 PHE A O 1
ATOM 3096 N N . GLN A 1 380 ? 22.456 26.789 -1.495 1 90.79 380 GLN A N 1
ATOM 3097 C CA . GLN A 1 380 ? 22.156 27.871 -2.427 1 90.79 380 GLN A CA 1
ATOM 3098 C C . GLN A 1 380 ? 21.277 27.381 -3.574 1 90.79 380 GLN A C 1
ATOM 3100 O O . GLN A 1 380 ? 20.375 28.093 -4.02 1 90.79 380 GLN A O 1
ATOM 3105 N N . PHE A 1 381 ? 21.625 26.219 -4.057 1 93 381 PHE A N 1
ATOM 3106 C CA . PHE A 1 381 ? 20.807 25.639 -5.115 1 93 381 PHE A CA 1
ATOM 3107 C C . PHE A 1 381 ? 19.363 25.474 -4.655 1 93 381 PHE A C 1
ATOM 3109 O O . PHE A 1 381 ? 18.432 25.866 -5.361 1 93 381 PHE A O 1
ATOM 3116 N N . TYR A 1 382 ? 19.207 24.86 -3.441 1 93.72 382 TYR A N 1
ATOM 3117 C CA . TYR A 1 382 ? 17.868 24.627 -2.912 1 93.72 382 TYR A CA 1
ATOM 3118 C C . TYR A 1 382 ? 17.15 25.944 -2.646 1 93.72 382 TYR A C 1
ATOM 3120 O O . TYR A 1 382 ? 15.935 26.045 -2.833 1 93.72 382 TYR A O 1
ATOM 3128 N N . ALA A 1 383 ? 17.843 26.945 -2.154 1 94.52 383 ALA A N 1
ATOM 3129 C CA . ALA A 1 383 ? 17.25 28.264 -1.949 1 94.52 383 ALA A CA 1
ATOM 3130 C C . ALA A 1 383 ? 16.754 28.853 -3.266 1 94.52 383 ALA A C 1
ATOM 3132 O O . ALA A 1 383 ? 15.678 29.455 -3.318 1 94.52 383 ALA A O 1
ATOM 3133 N N . ALA A 1 384 ? 17.532 28.674 -4.337 1 95.5 384 ALA A N 1
ATOM 3134 C CA . ALA A 1 384 ? 17.138 29.15 -5.661 1 95.5 384 ALA A CA 1
ATOM 3135 C C . ALA A 1 384 ? 15.89 28.425 -6.155 1 95.5 384 ALA A C 1
ATOM 3137 O O . ALA A 1 384 ? 15 29.04 -6.747 1 95.5 384 ALA A O 1
ATOM 3138 N N . LEU A 1 385 ? 15.951 27.144 -5.966 1 95.68 385 LEU A N 1
ATOM 3139 C CA . LEU A 1 385 ? 14.805 26.332 -6.361 1 95.68 385 LEU A CA 1
ATOM 3140 C C . LEU A 1 385 ? 13.553 26.754 -5.6 1 95.68 385 LEU A C 1
ATOM 3142 O O . LEU A 1 385 ? 12.481 26.898 -6.192 1 95.68 385 LEU A O 1
ATOM 3146 N N . ALA A 1 386 ? 13.69 26.927 -4.298 1 95.5 386 ALA A N 1
ATOM 3147 C CA . ALA A 1 386 ? 12.583 27.387 -3.463 1 95.5 386 ALA A CA 1
ATOM 3148 C C . ALA A 1 386 ? 12.088 28.757 -3.916 1 95.5 386 ALA A C 1
ATOM 3150 O O . ALA A 1 386 ? 10.88 28.997 -3.981 1 95.5 386 ALA A O 1
ATOM 3151 N N . TYR A 1 387 ? 12.993 29.638 -4.208 1 96.11 387 TYR A N 1
ATOM 3152 C CA . TYR A 1 387 ? 12.652 30.974 -4.682 1 96.11 387 TYR A CA 1
ATOM 3153 C C . TYR A 1 387 ? 11.86 30.906 -5.982 1 96.11 387 TYR A C 1
ATOM 3155 O O . TYR A 1 387 ? 10.855 31.603 -6.141 1 96.11 387 TYR A O 1
ATOM 3163 N N . ARG A 1 388 ? 12.28 30.092 -6.895 1 96.63 388 ARG A N 1
ATOM 3164 C CA . ARG A 1 388 ? 11.655 29.995 -8.21 1 96.63 388 ARG A CA 1
ATOM 3165 C C . ARG A 1 388 ? 10.201 29.552 -8.095 1 96.63 388 ARG A C 1
ATOM 3167 O O . ARG A 1 388 ? 9.308 30.177 -8.672 1 96.63 388 ARG A O 1
ATOM 3174 N N . ILE A 1 389 ? 9.967 28.458 -7.368 1 96.54 389 ILE A N 1
ATOM 3175 C CA . ILE A 1 389 ? 8.602 27.951 -7.272 1 96.54 389 ILE A CA 1
ATOM 3176 C C . ILE A 1 389 ? 7.728 28.959 -6.53 1 96.54 389 ILE A C 1
ATOM 3178 O O . ILE A 1 389 ? 6.552 29.13 -6.858 1 96.54 389 ILE A O 1
ATOM 3182 N N . GLN A 1 390 ? 8.274 29.602 -5.477 1 96.41 390 GLN A N 1
ATOM 3183 C CA . GLN A 1 390 ? 7.522 30.611 -4.739 1 96.41 390 GLN A CA 1
ATOM 3184 C C . GLN A 1 390 ? 7.138 31.78 -5.642 1 96.41 390 GLN A C 1
ATOM 3186 O O . GLN A 1 390 ? 5.984 32.213 -5.65 1 96.41 390 GLN A O 1
ATOM 3191 N N . LYS A 1 391 ? 8.096 32.257 -6.38 1 96.66 391 LYS A N 1
ATOM 3192 C CA . LYS A 1 391 ? 7.866 33.401 -7.258 1 96.66 391 LYS A CA 1
ATOM 3193 C C . LYS A 1 391 ? 6.839 33.067 -8.337 1 96.66 391 LYS A C 1
ATOM 3195 O O . LYS A 1 391 ? 5.92 33.849 -8.588 1 96.66 391 LYS A O 1
ATOM 3200 N N . ASP A 1 392 ? 7.011 31.955 -8.982 1 97.77 392 ASP A N 1
ATOM 3201 C CA . ASP A 1 392 ? 6.062 31.533 -10.008 1 97.77 392 ASP A CA 1
ATOM 3202 C C . ASP A 1 392 ? 4.648 31.435 -9.441 1 97.77 392 ASP A C 1
ATOM 3204 O O . ASP A 1 392 ? 3.688 31.881 -10.074 1 97.77 392 ASP A O 1
ATOM 3208 N N . THR A 1 393 ? 4.518 30.805 -8.296 1 97.09 393 THR A N 1
ATOM 3209 C CA . THR A 1 393 ? 3.229 30.647 -7.632 1 97.09 393 THR A CA 1
ATOM 3210 C C . THR A 1 393 ? 2.598 32.007 -7.344 1 97.09 393 THR A C 1
ATOM 3212 O O . THR A 1 393 ? 1.426 32.231 -7.652 1 97.09 393 THR A O 1
ATOM 3215 N N . GLU A 1 394 ? 3.364 32.913 -6.75 1 96.76 394 GLU A N 1
ATOM 3216 C CA . GLU A 1 394 ? 2.876 34.25 -6.424 1 96.76 394 GLU A CA 1
ATOM 3217 C C . GLU A 1 394 ? 2.42 34.992 -7.677 1 96.76 394 GLU A C 1
ATOM 3219 O O . GLU A 1 394 ? 1.353 35.611 -7.684 1 96.76 394 GLU A O 1
ATOM 3224 N N . ASP A 1 395 ? 3.19 34.867 -8.748 1 96.8 395 ASP A N 1
ATOM 3225 C CA . ASP A 1 395 ? 2.87 35.582 -9.98 1 96.8 395 ASP A CA 1
ATOM 3226 C C . ASP A 1 395 ? 1.538 35.11 -10.559 1 96.8 395 ASP A C 1
ATOM 3228 O O . ASP A 1 395 ? 0.697 35.927 -10.939 1 96.8 395 ASP A O 1
ATOM 3232 N N . ILE A 1 396 ? 1.37 33.839 -10.59 1 97.37 396 ILE A N 1
ATOM 3233 C CA . ILE A 1 396 ? 0.172 33.264 -11.192 1 97.37 396 ILE A CA 1
ATOM 3234 C C . ILE A 1 396 ? -1.047 33.601 -10.337 1 97.37 396 ILE A C 1
ATOM 3236 O O . ILE A 1 396 ? -2.082 34.023 -10.859 1 97.37 396 ILE A O 1
ATOM 3240 N N . VAL A 1 397 ? -0.967 33.466 -9.052 1 97.23 397 VAL A N 1
ATOM 3241 C CA . VAL A 1 397 ? -2.105 33.627 -8.154 1 97.23 397 VAL A CA 1
ATOM 3242 C C . VAL A 1 397 ? -2.48 35.104 -8.053 1 97.23 397 VAL A C 1
ATOM 3244 O O . VAL A 1 397 ? -3.663 35.453 -8.057 1 97.23 397 VAL A O 1
ATOM 3247 N N . ILE A 1 398 ? -1.483 35.995 -7.955 1 96.18 398 ILE A N 1
ATOM 3248 C CA . ILE A 1 398 ? -1.751 37.426 -7.864 1 96.18 398 ILE A CA 1
ATOM 3249 C C . ILE A 1 398 ? -2.43 37.906 -9.144 1 96.18 398 ILE A C 1
ATOM 3251 O O . ILE A 1 398 ? -3.367 38.707 -9.095 1 96.18 398 ILE A O 1
ATOM 3255 N N . SER A 1 399 ? -1.928 37.39 -10.251 1 95.97 399 SER A N 1
ATOM 3256 C CA . SER A 1 399 ? -2.556 37.738 -11.522 1 95.97 399 SER A CA 1
ATOM 3257 C C . SER A 1 399 ? -4.019 37.308 -11.551 1 95.97 399 SER A C 1
ATOM 3259 O O . SER A 1 399 ? -4.883 38.058 -12.009 1 95.97 399 SER A O 1
ATOM 3261 N N . LEU A 1 400 ? -4.28 36.169 -11.091 1 96.7 400 LEU A N 1
ATOM 3262 C CA . LEU A 1 400 ? -5.648 35.664 -11.028 1 96.7 400 LEU A CA 1
ATOM 3263 C C . LEU A 1 400 ? -6.509 36.541 -10.126 1 96.7 400 LEU A C 1
ATOM 3265 O O . LEU A 1 400 ? -7.618 36.928 -10.503 1 96.7 400 LEU A O 1
ATOM 3269 N N . ILE A 1 401 ? -6.062 36.861 -8.943 1 95.52 401 ILE A N 1
ATOM 3270 C CA . ILE A 1 401 ? -6.825 37.606 -7.948 1 95.52 401 ILE A CA 1
ATOM 3271 C C . ILE A 1 401 ? -7.122 39.01 -8.47 1 95.52 401 ILE A C 1
ATOM 3273 O O . ILE A 1 401 ? -8.222 39.532 -8.273 1 95.52 401 ILE A O 1
ATOM 3277 N N . ARG A 1 402 ? -6.172 39.616 -9.145 1 93.29 402 ARG A N 1
ATOM 3278 C CA . ARG A 1 402 ? -6.391 40.925 -9.753 1 93.29 402 ARG A CA 1
ATOM 3279 C C . ARG A 1 402 ? -7.51 40.868 -10.788 1 93.29 402 ARG A C 1
ATOM 3281 O O . ARG A 1 402 ? -8.373 41.747 -10.825 1 93.29 402 ARG A O 1
ATOM 3288 N N . ARG A 1 403 ? -7.469 39.842 -11.529 1 94.21 403 ARG A N 1
ATOM 3289 C CA . ARG A 1 403 ? -8.498 39.687 -12.552 1 94.21 403 ARG A CA 1
ATOM 3290 C C . ARG A 1 403 ? -9.867 39.455 -11.922 1 94.21 403 ARG A C 1
ATOM 3292 O O . ARG A 1 403 ? -10.869 40.01 -12.378 1 94.21 403 ARG A O 1
ATOM 3299 N N . LEU A 1 404 ? -9.916 38.623 -10.913 1 94.37 404 LEU A N 1
ATOM 3300 C CA . LEU A 1 404 ? -11.174 38.346 -10.229 1 94.37 404 LEU A CA 1
ATOM 3301 C C . LEU A 1 404 ? -11.751 39.618 -9.616 1 94.37 404 LEU A C 1
ATOM 3303 O O . LEU A 1 404 ? -12.964 39.834 -9.65 1 94.37 404 LEU A O 1
ATOM 3307 N N . SER A 1 405 ? -10.894 40.421 -9.023 1 90.85 405 SER A N 1
ATOM 3308 C CA . SER A 1 405 ? -11.328 41.678 -8.422 1 90.85 405 SER A CA 1
ATOM 3309 C C . SER A 1 405 ? -11.959 42.599 -9.462 1 90.85 405 SER A C 1
ATOM 3311 O O . SER A 1 405 ? -12.986 43.228 -9.2 1 90.85 405 SER A O 1
ATOM 3313 N N . LYS A 1 406 ? -11.385 42.601 -10.602 1 90.38 406 LYS A N 1
ATOM 3314 C CA . LYS A 1 406 ? -11.88 43.456 -11.677 1 90.38 406 LYS A CA 1
ATOM 3315 C C . LYS A 1 406 ? -13.178 42.907 -12.262 1 90.38 406 LYS A C 1
ATOM 3317 O O . LYS A 1 406 ? -14.103 43.667 -12.556 1 90.38 406 LYS A O 1
ATOM 3322 N N . GLU A 1 407 ? -13.235 41.671 -12.366 1 92.54 407 GLU A N 1
ATOM 3323 C CA . GLU A 1 407 ? -14.348 41.019 -13.049 1 92.54 407 GLU A CA 1
ATOM 3324 C C . GLU A 1 407 ? -15.606 41.024 -12.184 1 92.54 407 GLU A C 1
ATOM 3326 O O . GLU A 1 407 ? -16.718 41.165 -12.698 1 92.54 407 GLU A O 1
ATOM 3331 N N . HIS A 1 408 ? -15.541 40.842 -10.95 1 89.85 408 HIS A N 1
ATOM 3332 C CA . HIS A 1 408 ? -16.726 40.6 -10.135 1 89.85 408 HIS A CA 1
ATOM 3333 C C . HIS A 1 408 ? -17.032 41.796 -9.239 1 89.85 408 HIS A C 1
ATOM 3335 O O . HIS A 1 408 ? -18.171 41.973 -8.801 1 89.85 408 HIS A O 1
ATOM 3341 N N . ASN A 1 409 ? -16.094 42.663 -8.914 1 85.87 409 ASN A N 1
ATOM 3342 C CA . ASN A 1 409 ? -16.258 43.884 -8.133 1 85.87 409 ASN A CA 1
ATOM 3343 C C . ASN A 1 409 ? -16.931 43.605 -6.791 1 85.87 409 ASN A C 1
ATOM 3345 O O . ASN A 1 409 ? -17.931 44.239 -6.45 1 85.87 409 ASN A O 1
ATOM 3349 N N . VAL A 1 410 ? -16.572 42.607 -6.066 1 87.31 410 VAL A N 1
ATOM 3350 C CA . VAL A 1 410 ? -17.037 42.285 -4.721 1 87.31 410 VAL A CA 1
ATOM 3351 C C . VAL A 1 410 ? -15.974 42.679 -3.698 1 87.31 410 VAL A C 1
ATOM 3353 O O . VAL A 1 410 ? -14.78 42.688 -4.006 1 87.31 410 VAL A O 1
ATOM 3356 N N . PRO A 1 411 ? -16.362 42.963 -2.479 1 85.07 411 PRO A N 1
ATOM 3357 C CA . PRO A 1 411 ? -15.425 43.553 -1.521 1 85.07 411 PRO A CA 1
ATOM 3358 C C . PRO A 1 411 ? -14.649 42.502 -0.73 1 85.07 411 PRO A C 1
ATOM 3360 O O . PRO A 1 411 ? -13.594 42.803 -0.167 1 85.07 411 PRO A O 1
ATOM 3363 N N . ILE A 1 412 ? -15.158 41.292 -0.6 1 88.6 412 ILE A N 1
ATOM 3364 C CA . ILE A 1 412 ? -14.59 40.312 0.32 1 88.6 412 ILE A CA 1
ATOM 3365 C C . ILE A 1 412 ? -14.083 39.103 -0.462 1 88.6 412 ILE A C 1
ATOM 3367 O O . ILE A 1 412 ? -14.759 38.616 -1.371 1 88.6 412 ILE A O 1
ATOM 3371 N N . LEU A 1 413 ? -12.899 38.694 -0.135 1 92.67 413 LEU A N 1
ATOM 3372 C CA . LEU A 1 413 ? -12.302 37.497 -0.717 1 92.67 413 LEU A CA 1
ATOM 3373 C C . LEU A 1 413 ? -11.941 36.487 0.367 1 92.67 413 LEU A C 1
ATOM 3375 O O . LEU A 1 413 ? -11.215 36.813 1.309 1 92.67 413 LEU A O 1
ATOM 3379 N N . GLY A 1 414 ? -12.559 35.324 0.332 1 93.44 414 GLY A N 1
ATOM 3380 C CA . GLY A 1 414 ? -12.155 34.215 1.182 1 93.44 414 GLY A CA 1
ATOM 3381 C C . GLY A 1 414 ? -11.183 33.267 0.504 1 93.44 414 GLY A C 1
ATOM 3382 O O . GLY A 1 414 ? -11.31 32.989 -0.69 1 93.44 414 GLY A O 1
ATOM 3383 N N . LEU A 1 415 ? -10.177 32.823 1.231 1 95.5 415 LEU A N 1
ATOM 3384 C CA . LEU A 1 415 ? -9.156 31.929 0.695 1 95.5 415 LEU A CA 1
ATOM 3385 C C . LEU A 1 415 ? -9.078 30.643 1.51 1 95.5 415 LEU A C 1
ATOM 3387 O O . LEU A 1 415 ? -9.025 30.686 2.741 1 95.5 415 LEU A O 1
ATOM 3391 N N . CYS A 1 416 ? -9.09 29.482 0.848 1 96.08 416 CYS A N 1
ATOM 3392 C CA . CYS A 1 416 ? -8.905 28.21 1.537 1 96.08 416 CYS A CA 1
ATOM 3393 C C . CYS A 1 416 ? -8.294 27.17 0.607 1 96.08 416 CYS A C 1
ATOM 3395 O O . CYS A 1 416 ? -8.169 27.404 -0.597 1 96.08 416 CYS A O 1
ATOM 3397 N N . GLY A 1 417 ? -7.858 26.053 1.165 1 96.18 417 GLY A N 1
ATOM 3398 C CA . GLY A 1 417 ? -7.02 25.065 0.504 1 96.18 417 GLY A CA 1
ATOM 3399 C C . GLY A 1 417 ? -5.594 25.049 1.022 1 96.18 417 GLY A C 1
ATOM 3400 O O . GLY A 1 417 ? -5.124 26.037 1.592 1 96.18 417 GLY A O 1
ATOM 3401 N N . GLY A 1 418 ? -4.963 24.017 0.722 1 94.1 418 GLY A N 1
ATOM 3402 C CA . GLY A 1 418 ? -3.642 23.824 1.298 1 94.1 418 GLY A CA 1
ATOM 3403 C C . GLY A 1 418 ? -2.637 24.869 0.849 1 94.1 418 GLY A C 1
ATOM 3404 O O . GLY A 1 418 ? -1.691 25.18 1.575 1 94.1 418 GLY A O 1
ATOM 3405 N N . LEU A 1 419 ? -2.824 25.465 -0.315 1 95.59 419 LEU A N 1
ATOM 3406 C CA . LEU A 1 419 ? -1.884 26.452 -0.836 1 95.59 419 LEU A CA 1
ATOM 3407 C C . LEU A 1 419 ? -1.856 27.695 0.047 1 95.59 419 LEU A C 1
ATOM 3409 O O . LEU A 1 419 ? -0.822 28.357 0.162 1 95.59 419 LEU A O 1
ATOM 3413 N N . PHE A 1 420 ? -2.912 28.014 0.715 1 96.16 420 PHE A N 1
ATOM 3414 C CA . PHE A 1 420 ? -3.016 29.273 1.443 1 96.16 420 PHE A CA 1
ATOM 3415 C C . PHE A 1 420 ? -2.466 29.128 2.857 1 96.16 420 PHE A C 1
ATOM 3417 O O . PHE A 1 420 ? -2.646 30.016 3.693 1 96.16 420 PHE A O 1
ATOM 3424 N N . LEU A 1 421 ? -1.84 27.994 3.128 1 94.47 421 LEU A N 1
ATOM 3425 C CA . LEU A 1 421 ? -0.929 27.92 4.265 1 94.47 421 LEU A CA 1
ATOM 3426 C C . LEU A 1 421 ? 0.372 28.659 3.968 1 94.47 421 LEU A C 1
ATOM 3428 O O . LEU A 1 421 ? 1.167 28.914 4.875 1 94.47 421 LEU A O 1
ATOM 3432 N N . ASN A 1 422 ? 0.542 29.054 2.743 1 95.08 422 ASN A N 1
ATOM 3433 C CA . ASN A 1 422 ? 1.673 29.86 2.295 1 95.08 422 ASN A CA 1
ATOM 3434 C C . ASN A 1 422 ? 1.531 31.316 2.731 1 95.08 422 ASN A C 1
ATOM 3436 O O . ASN A 1 422 ? 0.962 32.133 2.006 1 95.08 422 ASN A O 1
ATOM 3440 N N . SER A 1 423 ? 2.171 31.653 3.826 1 94.45 423 SER A N 1
ATOM 3441 C CA . SER A 1 423 ? 1.979 32.968 4.428 1 94.45 423 SER A CA 1
ATOM 3442 C C . SER A 1 423 ? 2.611 34.064 3.577 1 94.45 423 SER A C 1
ATOM 3444 O O . SER A 1 423 ? 2.144 35.205 3.577 1 94.45 423 SER A O 1
ATOM 3446 N N . SER A 1 424 ? 3.696 33.724 2.866 1 94.26 424 SER A N 1
ATOM 3447 C CA . SER A 1 424 ? 4.31 34.697 1.968 1 94.26 424 SER A CA 1
ATOM 3448 C C . SER A 1 424 ? 3.356 35.093 0.846 1 94.26 424 SER A C 1
ATOM 3450 O O . SER A 1 424 ? 3.21 36.277 0.538 1 94.26 424 SER A O 1
ATOM 3452 N N . LEU A 1 425 ? 2.72 34.113 0.268 1 95.85 425 LEU A N 1
ATOM 3453 C CA . LEU A 1 425 ? 1.722 34.364 -0.765 1 95.85 425 LEU A CA 1
ATOM 3454 C C . LEU A 1 425 ? 0.579 35.215 -0.222 1 95.85 425 LEU A C 1
ATOM 3456 O O . LEU A 1 425 ? 0.148 36.171 -0.87 1 95.85 425 LEU A O 1
ATOM 3460 N N . ASN A 1 426 ? 0.13 34.901 0.952 1 95.48 426 ASN A N 1
ATOM 3461 C CA . ASN A 1 426 ? -0.977 35.626 1.567 1 95.48 426 ASN A CA 1
ATOM 3462 C C . ASN A 1 426 ? -0.621 37.09 1.811 1 95.48 426 ASN A C 1
ATOM 3464 O O . ASN A 1 426 ? -1.467 37.973 1.657 1 95.48 426 ASN A O 1
ATOM 3468 N N . GLY A 1 427 ? 0.648 37.308 2.287 1 93.96 427 GLY A N 1
ATOM 3469 C CA . GLY A 1 427 ? 1.093 38.681 2.461 1 93.96 427 GLY A CA 1
ATOM 3470 C C . GLY A 1 427 ? 1.043 39.491 1.179 1 93.96 427 GLY A C 1
ATOM 3471 O O . GLY A 1 427 ? 0.634 40.654 1.189 1 93.96 427 GLY A O 1
ATOM 3472 N N . LYS A 1 428 ? 1.418 38.87 0.113 1 93.69 428 LYS A N 1
ATOM 3473 C CA . LYS A 1 428 ? 1.384 39.541 -1.183 1 93.69 428 LYS A CA 1
ATOM 3474 C C . LYS A 1 428 ? -0.052 39.809 -1.626 1 93.69 428 LYS A C 1
ATOM 3476 O O . LYS A 1 428 ? -0.344 40.861 -2.199 1 93.69 428 LYS A O 1
ATOM 3481 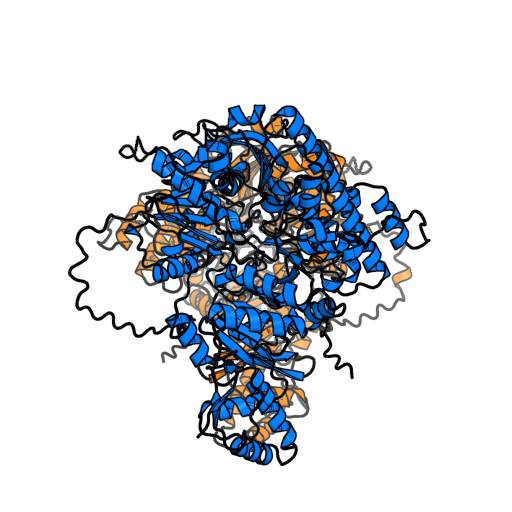N N . ILE A 1 429 ? -0.887 38.847 -1.416 1 94.96 429 ILE A N 1
ATOM 3482 C CA . ILE A 1 429 ? -2.296 39.018 -1.755 1 94.96 429 ILE A CA 1
ATOM 3483 C C . ILE A 1 429 ? -2.864 40.223 -1.009 1 94.96 429 ILE A C 1
ATOM 3485 O O . ILE A 1 429 ? -3.561 41.053 -1.596 1 94.96 429 ILE A O 1
ATOM 3489 N N . LEU A 1 430 ? -2.569 40.333 0.273 1 91.02 430 LEU A N 1
ATOM 3490 C CA . LEU A 1 430 ? -3.056 41.435 1.096 1 91.02 430 LEU A CA 1
ATOM 3491 C C . LEU A 1 430 ? -2.53 42.771 0.583 1 91.02 430 LEU A C 1
ATOM 3493 O O . LEU A 1 430 ? -3.257 43.767 0.574 1 91.02 430 LEU A O 1
ATOM 3497 N N . SER A 1 431 ? -1.327 42.756 0.163 1 86.65 431 SER A N 1
ATOM 3498 C CA . SER A 1 431 ? -0.667 43.996 -0.23 1 86.65 431 SER A CA 1
ATOM 3499 C C . SER A 1 431 ? -1.085 44.424 -1.633 1 86.65 431 SER A C 1
ATOM 3501 O O . SER A 1 431 ? -1.047 45.611 -1.963 1 86.65 431 SER A O 1
ATOM 3503 N N . GLU A 1 432 ? -1.478 43.492 -2.41 1 81.89 432 GLU A N 1
ATOM 3504 C CA . GLU A 1 432 ? -1.649 43.82 -3.822 1 81.89 432 GLU A CA 1
ATOM 3505 C C . GLU A 1 432 ? -3.107 43.673 -4.25 1 81.89 432 GLU A C 1
ATOM 3507 O O . GLU A 1 432 ? -3.47 44.04 -5.37 1 81.89 432 GLU A O 1
ATOM 3512 N N . THR A 1 433 ? -3.893 43.167 -3.456 1 73.41 433 THR A N 1
ATOM 3513 C CA . THR A 1 433 ? -5.27 42.935 -3.878 1 73.41 433 THR A CA 1
ATOM 3514 C C . THR A 1 433 ? -6.093 44.215 -3.767 1 73.41 433 THR A C 1
ATOM 3516 O O . THR A 1 433 ? -5.67 45.177 -3.123 1 73.41 433 THR A O 1
ATOM 3519 N N . CYS A 1 434 ? -7.174 44.192 -4.544 1 78.74 434 CYS A N 1
ATOM 3520 C CA . CYS A 1 434 ? -8.101 45.318 -4.516 1 78.74 434 CYS A CA 1
ATOM 3521 C C . CYS A 1 434 ? -9.321 44.998 -3.661 1 78.74 434 CYS A C 1
ATOM 3523 O O . CYS A 1 434 ? -10.291 45.758 -3.648 1 78.74 434 CYS A O 1
ATOM 3525 N N . PHE A 1 435 ? -9.273 43.903 -2.969 1 87.22 435 PHE A N 1
ATOM 3526 C CA . PHE A 1 435 ? -10.376 43.561 -2.077 1 87.22 435 PHE A CA 1
ATOM 3527 C C . PHE A 1 435 ? -10.273 44.334 -0.768 1 87.22 435 PHE A C 1
ATOM 3529 O O . PHE A 1 435 ? -9.175 44.539 -0.247 1 87.22 435 PHE A O 1
ATOM 3536 N N . ARG A 1 436 ? -11.364 44.709 -0.274 1 82.82 436 ARG A N 1
ATOM 3537 C CA . ARG A 1 436 ? -11.388 45.454 0.981 1 82.82 436 ARG A CA 1
ATOM 3538 C C . ARG A 1 436 ? -11.024 44.556 2.158 1 82.82 436 ARG A C 1
ATOM 3540 O O . ARG A 1 436 ? -10.427 45.014 3.135 1 82.82 436 ARG A O 1
ATOM 3547 N N . HIS A 1 437 ? -11.453 43.335 2.033 1 84.53 437 HIS A N 1
ATOM 3548 C CA . HIS A 1 437 ? -11.207 42.367 3.096 1 84.53 437 HIS A CA 1
ATOM 3549 C C . HIS A 1 437 ? -10.831 41.005 2.524 1 84.53 437 HIS A C 1
ATOM 3551 O O . HIS A 1 437 ? -11.539 40.468 1.669 1 84.53 437 HIS A O 1
ATOM 3557 N N . VAL A 1 438 ? -9.687 40.526 2.995 1 90.5 438 VAL A N 1
ATOM 3558 C CA . VAL A 1 438 ? -9.257 39.174 2.652 1 90.5 438 VAL A CA 1
ATOM 3559 C C . VAL A 1 438 ? -9.303 38.287 3.893 1 90.5 438 VAL A C 1
ATOM 3561 O O . VAL A 1 438 ? -8.642 38.574 4.894 1 90.5 438 VAL A O 1
ATOM 3564 N N . TRP A 1 439 ? -10.07 37.238 3.811 1 90.28 439 TRP A N 1
ATOM 3565 C CA . TRP A 1 439 ? -10.236 36.354 4.96 1 90.28 439 TRP A CA 1
ATOM 3566 C C . TRP A 1 439 ? -9.525 35.024 4.73 1 90.28 439 TRP A C 1
ATOM 3568 O O . TRP A 1 439 ? -9.785 34.337 3.739 1 90.28 439 TRP A O 1
ATOM 3578 N N . ILE A 1 440 ? -8.691 34.678 5.641 1 92.19 440 ILE A N 1
ATOM 3579 C CA . ILE A 1 440 ? -8.045 33.371 5.69 1 92.19 440 ILE A CA 1
ATOM 3580 C C . ILE A 1 440 ? -8.335 32.702 7.032 1 92.19 440 ILE A C 1
ATOM 3582 O O . ILE A 1 440 ? -7.886 33.176 8.078 1 92.19 440 ILE A O 1
ATOM 3586 N N . PRO A 1 441 ? -9.044 31.644 7.023 1 91.83 441 PRO A N 1
ATOM 3587 C CA . PRO A 1 441 ? -9.331 30.976 8.294 1 91.83 441 PRO A CA 1
ATOM 3588 C C . PRO A 1 441 ? -8.081 30.395 8.951 1 91.83 441 PRO A C 1
ATOM 3590 O O . PRO A 1 441 ? -7.043 30.258 8.298 1 91.83 441 PRO A O 1
ATOM 3593 N N . PRO A 1 442 ? -8.152 30.134 10.238 1 92.48 442 PRO A N 1
ATOM 3594 C CA . PRO A 1 442 ? -6.998 29.54 10.918 1 92.48 442 PRO A CA 1
ATOM 3595 C C . PRO A 1 442 ? -6.698 28.121 10.441 1 92.48 442 PRO A C 1
ATOM 3597 O O . PRO A 1 442 ? -5.625 27.584 10.725 1 92.48 442 PRO A O 1
ATOM 3600 N N . TYR A 1 443 ? -7.624 27.542 9.692 1 93.84 443 TYR A N 1
ATOM 3601 C CA . TYR A 1 443 ? -7.512 26.173 9.2 1 93.84 443 TYR A CA 1
ATOM 3602 C C . TYR A 1 443 ? -7.788 26.108 7.703 1 93.84 443 TYR A C 1
ATOM 3604 O O . TYR A 1 443 ? -8.694 25.396 7.263 1 93.84 443 TYR A O 1
ATOM 3612 N N . PRO A 1 444 ? -7.021 26.703 6.886 1 94.3 444 PRO A N 1
ATOM 3613 C CA . PRO A 1 444 ? -7.334 26.745 5.456 1 94.3 444 PRO A CA 1
ATOM 3614 C C . PRO A 1 444 ? -7.107 25.404 4.763 1 94.3 444 PRO A C 1
ATOM 3616 O O . PRO A 1 444 ? -7.633 25.171 3.671 1 94.3 444 PRO A O 1
ATOM 3619 N N . GLY A 1 445 ? -6.311 24.493 5.33 1 94.06 445 GLY A N 1
ATOM 3620 C CA . GLY A 1 445 ? -5.998 23.211 4.719 1 94.06 445 GLY A CA 1
ATOM 3621 C C . GLY A 1 445 ? -7.028 22.139 5.022 1 94.06 445 GLY A C 1
ATOM 3622 O O . GLY A 1 445 ? -8.192 22.446 5.288 1 94.06 445 GLY A O 1
ATOM 3623 N N . ASP A 1 446 ? -6.624 20.917 4.941 1 93.24 446 ASP A N 1
ATOM 3624 C CA . ASP A 1 446 ? -7.547 19.791 5.044 1 93.24 446 ASP A CA 1
ATOM 3625 C C . ASP A 1 446 ? -8.019 19.597 6.483 1 93.24 446 ASP A C 1
ATOM 3627 O O . ASP A 1 446 ? -8.989 18.878 6.732 1 93.24 446 ASP A O 1
ATOM 3631 N N . GLU A 1 447 ? -7.38 20.204 7.443 1 90.19 447 GLU A N 1
ATOM 3632 C CA . GLU A 1 447 ? -7.848 20.159 8.825 1 90.19 447 GLU A CA 1
ATOM 3633 C C . GLU A 1 447 ? -9.175 20.897 8.982 1 90.19 447 GLU A C 1
ATOM 3635 O O . GLU A 1 447 ? -9.873 20.722 9.983 1 90.19 447 GLU A O 1
ATOM 3640 N N . GLY A 1 448 ? -9.494 21.748 8.016 1 93.46 448 GLY A N 1
ATOM 3641 C CA . GLY A 1 448 ? -10.736 22.503 8.064 1 93.46 448 GLY A CA 1
ATOM 3642 C C . GLY A 1 448 ? -11.894 21.793 7.389 1 93.46 448 GLY A C 1
ATOM 3643 O O . GLY A 1 448 ? -13.032 22.263 7.439 1 93.46 448 GLY A O 1
ATOM 3644 N N . ILE A 1 449 ? -11.627 20.648 6.787 1 96.99 449 ILE A N 1
ATOM 3645 C CA . ILE A 1 449 ? -12.632 19.938 6.004 1 96.99 449 ILE A CA 1
ATOM 3646 C C . ILE A 1 449 ? -13.782 19.506 6.91 1 96.99 449 ILE A C 1
ATOM 3648 O O . ILE A 1 449 ? -14.952 19.626 6.539 1 96.99 449 ILE A O 1
ATOM 3652 N N . ALA A 1 450 ? -13.478 19.009 8.127 1 97.61 450 ALA A N 1
ATOM 3653 C CA . ALA A 1 450 ? -14.522 18.568 9.048 1 97.61 450 ALA A CA 1
ATOM 3654 C C . ALA A 1 450 ? -15.442 19.724 9.429 1 97.61 450 ALA A C 1
ATOM 3656 O O . ALA A 1 450 ? -16.652 19.54 9.579 1 97.61 450 ALA A O 1
ATOM 3657 N N . ILE A 1 451 ? -14.917 20.907 9.591 1 95.69 451 ILE A N 1
ATOM 3658 C CA . ILE A 1 451 ? -15.696 22.1 9.902 1 95.69 451 ILE A CA 1
ATOM 3659 C C . ILE A 1 451 ? -16.622 22.43 8.734 1 95.69 451 ILE A C 1
ATOM 3661 O O . ILE A 1 451 ? -17.807 22.707 8.932 1 95.69 451 ILE A O 1
ATOM 3665 N N . GLY A 1 452 ? -16.034 22.383 7.5 1 95.38 452 GLY A N 1
ATOM 3666 C CA . GLY A 1 452 ? -16.854 22.604 6.32 1 95.38 452 GLY A CA 1
ATOM 3667 C C . GLY A 1 452 ? -18.007 21.625 6.203 1 95.38 452 GLY A C 1
ATOM 3668 O O . GLY A 1 452 ? -19.13 22.017 5.879 1 95.38 452 GLY A O 1
ATOM 3669 N N . CYS A 1 453 ? -17.74 20.396 6.469 1 96.61 453 CYS A N 1
ATOM 3670 C CA . CYS A 1 453 ? -18.773 19.366 6.436 1 96.61 453 CYS A CA 1
ATOM 3671 C C . CYS A 1 453 ? -19.865 19.657 7.458 1 96.61 453 CYS A C 1
ATOM 3673 O O . CYS A 1 453 ? -21.053 19.614 7.132 1 96.61 453 CYS A O 1
ATOM 3675 N N . ALA A 1 454 ? -19.512 19.966 8.686 1 95.84 454 ALA A N 1
ATOM 3676 C CA . ALA A 1 454 ? -20.473 20.195 9.762 1 95.84 454 ALA A CA 1
ATOM 3677 C C . ALA A 1 454 ? -21.345 21.412 9.468 1 95.84 454 ALA A C 1
ATOM 3679 O O . ALA A 1 454 ? -22.56 21.379 9.682 1 95.84 454 ALA A O 1
ATOM 3680 N N . LEU A 1 455 ? -20.75 22.423 8.981 1 91.93 455 LEU A N 1
ATOM 3681 C CA . LEU A 1 455 ? -21.496 23.649 8.72 1 91.93 455 LEU A CA 1
ATOM 3682 C C . LEU A 1 455 ? -22.42 23.478 7.518 1 91.93 455 LEU A C 1
ATOM 3684 O O . LEU A 1 455 ? -23.519 24.037 7.49 1 91.93 455 LEU A O 1
ATOM 3688 N N . TYR A 1 456 ? -21.932 22.761 6.525 1 91.86 456 TYR A N 1
ATOM 3689 C CA . TYR A 1 456 ? -22.846 22.39 5.451 1 91.86 456 TYR A CA 1
ATOM 3690 C C . TYR A 1 456 ? -24.047 21.627 5.997 1 91.86 456 TYR A C 1
ATOM 3692 O O . TYR A 1 456 ? -25.189 21.901 5.619 1 91.86 456 TYR A O 1
ATOM 3700 N N . GLY A 1 457 ? -23.752 20.636 6.827 1 91.97 457 GLY A N 1
ATOM 3701 C CA . GLY A 1 457 ? -24.815 19.854 7.438 1 91.97 457 GLY A CA 1
ATOM 3702 C C . GLY A 1 457 ? -25.829 20.703 8.182 1 91.97 457 GLY A C 1
ATOM 3703 O O . GLY A 1 457 ? -27.033 20.454 8.101 1 91.97 457 GLY A O 1
ATOM 3704 N N . TYR A 1 458 ? -25.366 21.678 8.914 1 89.99 458 TYR A N 1
ATOM 3705 C CA . TYR A 1 458 ? -26.259 22.576 9.639 1 89.99 458 TYR A CA 1
ATOM 3706 C C . TYR A 1 458 ? -27.186 23.314 8.681 1 89.99 458 TYR A C 1
ATOM 3708 O O . TYR A 1 458 ? -28.393 23.4 8.918 1 89.99 458 TYR A O 1
ATOM 3716 N N . HIS A 1 459 ? -26.59 23.837 7.651 1 84.92 459 HIS A N 1
ATOM 3717 C CA . HIS A 1 459 ? -27.39 24.546 6.658 1 84.92 459 HIS A CA 1
ATOM 3718 C C . HIS A 1 459 ? -28.415 23.619 6.012 1 84.92 459 HIS A C 1
ATOM 3720 O O . HIS A 1 459 ? -29.564 24.01 5.798 1 84.92 459 HIS A O 1
ATOM 3726 N N . TYR A 1 460 ? -27.926 22.475 5.644 1 84.41 460 TYR A N 1
ATOM 3727 C CA . TYR A 1 460 ? -28.795 21.473 5.037 1 84.41 460 TYR A CA 1
ATOM 3728 C C . TYR A 1 460 ? -29.941 21.106 5.972 1 84.41 460 TYR A C 1
ATOM 3730 O O . TYR A 1 460 ? -31.092 21.001 5.542 1 84.41 460 TYR A O 1
ATOM 3738 N N . PHE A 1 461 ? -29.659 20.866 7.201 1 82.89 461 PHE A N 1
ATOM 3739 C CA . PHE A 1 461 ? -30.62 20.435 8.209 1 82.89 461 PHE A CA 1
ATOM 3740 C C . PHE A 1 461 ? -31.649 21.526 8.479 1 82.89 461 PHE A C 1
ATOM 3742 O O . PHE A 1 461 ? -32.837 21.239 8.643 1 82.89 461 PHE A O 1
ATOM 3749 N N . LYS A 1 462 ? -31.294 22.701 8.623 1 76.92 462 LYS A N 1
ATOM 3750 C CA . LYS A 1 462 ? -32.19 23.818 8.906 1 76.92 462 LYS A CA 1
ATOM 3751 C C . LYS A 1 462 ? -33.114 24.096 7.723 1 76.92 462 LYS A C 1
ATOM 3753 O O . LYS A 1 462 ? -34.248 24.541 7.906 1 76.92 462 LYS A O 1
ATOM 3758 N N . ARG A 1 463 ? -32.607 23.991 6.614 1 64.11 463 ARG A N 1
ATOM 3759 C CA . ARG A 1 463 ? -33.443 24.194 5.435 1 64.11 463 ARG A CA 1
ATOM 3760 C C . ARG A 1 463 ? -34.608 23.21 5.413 1 64.11 463 ARG A C 1
ATOM 3762 O O . ARG A 1 463 ? -35.703 23.545 4.956 1 64.11 463 ARG A O 1
ATOM 3769 N N . TYR A 1 464 ? -34.366 22.06 5.9 1 50.18 464 TYR A N 1
ATOM 3770 C CA . TYR A 1 464 ? -35.393 21.032 5.774 1 50.18 464 TYR A CA 1
ATOM 3771 C C . TYR A 1 464 ? -36.188 20.893 7.067 1 50.18 464 TYR A C 1
ATOM 3773 O O . TYR A 1 464 ? -37.108 20.077 7.153 1 50.18 464 TYR A O 1
ATOM 3781 N N . ASP A 1 465 ? -35.667 21.509 8.078 1 49.24 465 ASP A N 1
ATOM 3782 C CA . ASP A 1 465 ? -36.5 21.56 9.275 1 49.24 465 ASP A CA 1
ATOM 3783 C C . ASP A 1 465 ? -37.654 22.545 9.099 1 49.24 465 ASP A C 1
ATOM 3785 O O . ASP A 1 465 ? -37.432 23.748 8.944 1 49.24 465 ASP A O 1
ATOM 3789 N N . ILE A 1 466 ? -38.788 22.164 8.489 1 39.67 466 ILE A N 1
ATOM 3790 C CA . ILE A 1 466 ? -40.049 22.84 8.204 1 39.67 466 ILE A CA 1
ATOM 3791 C C . ILE A 1 466 ? -40.392 23.794 9.346 1 39.67 466 ILE A C 1
ATOM 3793 O O . ILE A 1 466 ? -41.037 24.824 9.13 1 39.67 466 ILE A O 1
ATOM 3797 N N . SER A 1 467 ? -40.465 23.277 10.572 1 35.4 467 SER A N 1
ATOM 3798 C CA . SER A 1 467 ? -41.058 24.088 11.631 1 35.4 467 SER A CA 1
ATOM 3799 C C . SER A 1 467 ? -40.323 25.415 11.787 1 35.4 467 SER A C 1
ATOM 3801 O O . SER A 1 467 ? -40.821 26.333 12.443 1 35.4 467 SER A O 1
ATOM 3803 N N . SER A 1 468 ? -39.035 25.428 11.658 1 36.61 468 SER A N 1
ATOM 3804 C CA . SER A 1 468 ? -38.3 26.639 12.009 1 36.61 468 SER A CA 1
ATOM 3805 C C . SER A 1 468 ? -38.15 27.563 10.805 1 36.61 468 SER A C 1
ATOM 3807 O O . SER A 1 468 ? -37.142 27.508 10.096 1 36.61 468 SER A O 1
ATOM 3809 N N . HIS A 1 469 ? -39.204 27.704 10.012 1 32.72 469 HIS A N 1
ATOM 3810 C CA . HIS A 1 469 ? -39.275 28.646 8.9 1 32.72 469 HIS A CA 1
ATOM 3811 C C . HIS A 1 469 ? -38.537 29.94 9.226 1 32.72 469 HIS A C 1
ATOM 3813 O O . HIS A 1 469 ? -38.092 30.651 8.322 1 32.72 469 HIS A O 1
ATOM 3819 N N . THR A 1 470 ? -39.083 30.593 10.281 1 30.15 470 THR A N 1
ATOM 3820 C CA . THR A 1 470 ? -38.905 32.024 10.499 1 30.15 470 THR A CA 1
ATOM 3821 C C . THR A 1 470 ? -37.461 32.338 10.878 1 30.15 470 THR A C 1
ATOM 3823 O O . THR A 1 470 ? -37.118 33.495 11.131 1 30.15 470 THR A O 1
ATOM 3826 N N . MET A 1 471 ? -36.86 31.367 11.512 1 32.49 471 MET A N 1
ATOM 3827 C CA . MET A 1 471 ? -35.683 31.963 12.139 1 32.49 471 MET A CA 1
ATOM 3828 C C . MET A 1 471 ? -34.617 32.287 11.098 1 32.49 471 MET A C 1
ATOM 3830 O O . MET A 1 471 ? -34.125 31.392 10.408 1 32.49 471 MET A O 1
ATOM 3834 N N . ARG A 1 472 ? -34.747 33.366 10.483 1 35.53 472 ARG A N 1
ATOM 3835 C CA . ARG A 1 472 ? -33.653 34.047 9.798 1 35.53 472 ARG A CA 1
ATOM 3836 C C . ARG A 1 472 ? -32.301 33.578 10.325 1 35.53 472 ARG A C 1
ATOM 3838 O O . ARG A 1 472 ? -32.118 33.426 11.535 1 35.53 472 ARG A O 1
ATOM 3845 N N . SER A 1 473 ? -31.753 32.722 9.564 1 37.78 473 SER A N 1
ATOM 3846 C CA . SER A 1 473 ? -30.367 32.345 9.817 1 37.78 473 SER A CA 1
ATOM 3847 C C . SER A 1 473 ? -29.616 33.454 10.547 1 37.78 473 SER A C 1
ATOM 3849 O O . SER A 1 473 ? -29.281 34.48 9.951 1 37.78 473 SER A O 1
ATOM 3851 N N . GLN A 1 474 ? -30.194 34.007 11.524 1 33 474 GLN A N 1
ATOM 3852 C CA . GLN A 1 474 ? -29.33 34.875 12.317 1 33 474 GLN A CA 1
ATOM 3853 C C . GLN A 1 474 ? -27.945 34.259 12.495 1 33 474 GLN A C 1
ATOM 3855 O O . GLN A 1 474 ? -27.629 33.727 13.561 1 33 474 GLN A O 1
ATOM 3860 N N . THR A 1 475 ? -27.577 33.474 11.631 1 38.12 475 THR A N 1
ATOM 3861 C CA . THR A 1 475 ? -26.142 33.238 11.743 1 38.12 475 THR A CA 1
ATOM 3862 C C . THR A 1 475 ? -25.396 34.545 11.994 1 38.12 475 THR A C 1
ATOM 3864 O O . THR A 1 475 ? -25.138 35.308 11.06 1 38.12 475 THR A O 1
ATOM 3867 N N . SER A 1 476 ? -25.938 35.413 12.822 1 35.55 476 SER A N 1
ATOM 3868 C CA . SER A 1 476 ? -25.184 36.573 13.286 1 35.55 476 SER A CA 1
ATOM 3869 C C . SER A 1 476 ? -23.683 36.352 13.136 1 35.55 476 SER A C 1
ATOM 3871 O O . SER A 1 476 ? -23.231 35.218 12.963 1 35.55 476 SER A O 1
ATOM 3873 N N . SER A 1 477 ? -22.889 37.508 13.389 1 44.35 477 SER A N 1
ATOM 3874 C CA . SER A 1 477 ? -21.469 37.841 13.43 1 44.35 477 SER A CA 1
ATOM 3875 C C . SER A 1 477 ? -20.666 36.752 14.133 1 44.35 477 SER A C 1
ATOM 3877 O O . SER A 1 477 ? -20.363 36.867 15.322 1 44.35 477 SER A O 1
ATOM 3879 N N . ARG A 1 478 ? -20.977 35.553 13.829 1 47.93 478 ARG A N 1
ATOM 3880 C CA . ARG A 1 478 ? -20.285 34.508 14.576 1 47.93 478 ARG A CA 1
ATOM 3881 C C . ARG A 1 478 ? -18.776 34.596 14.371 1 47.93 478 ARG A C 1
ATOM 3883 O O . ARG A 1 478 ? -18.283 34.393 13.259 1 47.93 478 ARG A O 1
ATOM 3890 N N . ILE A 1 479 ? -18.175 35.53 14.939 1 55.58 479 ILE A N 1
ATOM 3891 C CA . ILE A 1 479 ? -16.718 35.457 14.973 1 55.58 479 ILE A CA 1
ATOM 3892 C C . ILE A 1 479 ? -16.281 34.062 15.414 1 55.58 479 ILE A C 1
ATOM 3894 O O . ILE A 1 479 ? -16.602 33.625 16.521 1 55.58 479 ILE A O 1
ATOM 3898 N N . VAL A 1 480 ? -16.04 33.166 14.354 1 66.92 480 VAL A N 1
ATOM 3899 C CA . VAL A 1 480 ? -15.585 31.818 14.681 1 66.92 480 VAL A CA 1
ATOM 3900 C C . VAL A 1 480 ? -14.228 31.885 15.376 1 66.92 480 VAL A C 1
ATOM 3902 O O . VAL A 1 480 ? -13.289 32.497 14.861 1 66.92 480 VAL A O 1
ATOM 3905 N N . SER A 1 481 ? -14.252 31.569 16.607 1 82.43 481 SER A N 1
ATOM 3906 C CA . SER A 1 481 ? -13.036 31.432 17.402 1 82.43 481 SER A CA 1
ATOM 3907 C C . SER A 1 481 ? -12.17 30.284 16.895 1 82.43 481 SER A C 1
ATOM 3909 O O . SER A 1 481 ? -12.687 29.236 16.502 1 82.43 481 SER A O 1
ATOM 3911 N N . PRO A 1 482 ? -10.899 30.583 16.773 1 91.54 482 PRO A N 1
ATOM 3912 C CA . PRO A 1 482 ? -10.016 29.471 16.415 1 91.54 482 PRO A CA 1
ATOM 3913 C C . PRO A 1 482 ? -9.885 28.438 17.532 1 91.54 482 PRO A C 1
ATOM 3915 O O . PRO A 1 482 ? -9.326 27.36 17.318 1 91.54 482 PRO A O 1
ATOM 3918 N N . PHE A 1 483 ? -10.369 28.778 18.73 1 94.58 483 PHE A N 1
ATOM 3919 C CA . PHE A 1 483 ? -10.215 27.916 19.896 1 94.58 483 PHE A CA 1
ATOM 3920 C C . PHE A 1 483 ? -11.379 26.938 20.003 1 94.58 483 PHE A C 1
ATOM 3922 O O . PHE A 1 483 ? -12.333 27.18 20.745 1 94.58 483 PHE A O 1
ATOM 3929 N N . LEU A 1 484 ? -11.197 25.829 19.308 1 94.29 484 LEU A N 1
ATOM 3930 C CA . LEU A 1 484 ? -12.316 24.908 19.141 1 94.29 484 LEU A CA 1
ATOM 3931 C C . LEU A 1 484 ? -11.985 23.539 19.727 1 94.29 484 LEU A C 1
ATOM 3933 O O . LEU A 1 484 ? -12.712 22.57 19.499 1 94.29 484 LEU A O 1
ATOM 3937 N N . GLY A 1 485 ? -10.86 23.419 20.484 1 94.58 485 GLY A N 1
ATOM 3938 C CA . GLY A 1 485 ? -10.518 22.163 21.132 1 94.58 485 GLY A CA 1
ATOM 3939 C C . GLY A 1 485 ? -11.361 21.875 22.36 1 94.58 485 GLY A C 1
ATOM 3940 O O . GLY A 1 485 ? -12.366 22.547 22.6 1 94.58 485 GLY A O 1
ATOM 3941 N N . PHE A 1 486 ? -11.007 20.888 23.136 1 93.28 486 PHE A N 1
ATOM 3942 C CA . PHE A 1 486 ? -11.73 20.508 24.344 1 93.28 486 PHE A CA 1
ATOM 3943 C C . PHE A 1 486 ? -11.419 21.469 25.486 1 93.28 486 PHE A C 1
ATOM 3945 O O . PHE A 1 486 ? -10.337 22.057 25.531 1 93.28 486 PHE A O 1
ATOM 3952 N N . HIS A 1 487 ? -12.364 21.578 26.219 1 91.28 487 HIS A N 1
ATOM 3953 C CA . HIS A 1 487 ? -12.121 22.23 27.501 1 91.28 487 HIS A CA 1
ATOM 3954 C C . HIS A 1 487 ? -11.693 21.221 28.561 1 91.28 487 HIS A C 1
ATOM 3956 O O . HIS A 1 487 ? -12.38 20.223 28.787 1 91.28 487 HIS A O 1
ATOM 3962 N N . TYR A 1 488 ? -10.579 21.434 29.185 1 93.28 488 TYR A N 1
ATOM 3963 C CA . TYR A 1 488 ? -10.11 20.591 30.28 1 93.28 488 TYR A CA 1
ATOM 3964 C C . TYR A 1 488 ? -10.414 21.231 31.629 1 93.28 488 TYR A C 1
ATOM 3966 O O . TYR A 1 488 ? -10.046 22.382 31.875 1 93.28 488 TYR A O 1
ATOM 3974 N N . SER A 1 489 ? -11.004 20.489 32.499 1 92.13 489 SER A N 1
ATOM 3975 C CA . SER A 1 489 ? -11.457 20.992 33.792 1 92.13 489 SER A CA 1
ATOM 3976 C C . SER A 1 489 ? -10.295 21.128 34.77 1 92.13 489 SER A C 1
ATOM 3978 O O . SER A 1 489 ? -9.192 20.645 34.504 1 92.13 489 SER A O 1
ATOM 3980 N N . ASN A 1 490 ? -10.633 21.771 35.81 1 92.39 490 ASN A N 1
ATOM 3981 C CA . ASN A 1 490 ? -9.64 21.883 36.873 1 92.39 490 ASN A CA 1
ATOM 3982 C C . ASN A 1 490 ? -9.237 20.513 37.41 1 92.39 490 ASN A C 1
ATOM 3984 O O . ASN A 1 490 ? -8.09 20.312 37.813 1 92.39 490 ASN A O 1
ATOM 3988 N N . ASP A 1 491 ? -10.174 19.649 37.423 1 92.52 491 ASP A N 1
ATOM 3989 C CA . ASP A 1 491 ? -9.876 18.292 37.873 1 92.52 491 ASP A CA 1
ATOM 3990 C C . ASP A 1 491 ? -8.895 17.604 36.927 1 92.52 491 ASP A C 1
ATOM 3992 O O . ASP A 1 491 ? -7.987 16.898 37.371 1 92.52 491 ASP A O 1
ATOM 3996 N N . ASP A 1 492 ? -9.123 17.815 35.638 1 92.77 492 ASP A N 1
ATOM 3997 C CA . ASP A 1 492 ? -8.188 17.279 34.653 1 92.77 492 ASP A CA 1
ATOM 3998 C C . ASP A 1 492 ? -6.77 17.786 34.91 1 92.77 492 ASP A C 1
ATOM 4000 O O . ASP A 1 492 ? -5.81 17.014 34.854 1 92.77 492 ASP A O 1
ATOM 4004 N N . ILE A 1 493 ? -6.68 18.996 35.151 1 94.65 493 ILE A N 1
ATOM 4005 C CA . ILE A 1 493 ? -5.398 19.665 35.346 1 94.65 493 ILE A CA 1
ATOM 4006 C C . ILE A 1 493 ? -4.746 19.167 36.633 1 94.65 493 ILE A C 1
ATOM 4008 O O . ILE A 1 493 ? -3.555 18.849 36.651 1 94.65 493 ILE A O 1
ATOM 4012 N N . GLU A 1 494 ? -5.552 19.11 37.686 1 95.02 494 GLU A N 1
ATOM 4013 C CA . GLU A 1 494 ? -5.031 18.663 38.974 1 95.02 494 GLU A CA 1
ATOM 4014 C C . GLU A 1 494 ? -4.519 17.227 38.894 1 95.02 494 GLU A C 1
ATOM 4016 O O . GLU A 1 494 ? -3.493 16.894 39.49 1 95.02 494 GLU A O 1
ATOM 4021 N N . GLU A 1 495 ? -5.201 16.496 38.275 1 94.34 495 GLU A N 1
ATOM 4022 C CA . GLU A 1 495 ? -4.775 15.109 38.11 1 94.34 495 GLU A CA 1
ATOM 4023 C C . GLU A 1 495 ? -3.416 15.028 37.42 1 94.34 495 GLU A C 1
ATOM 4025 O O . GLU A 1 495 ? -2.56 14.233 37.814 1 94.34 495 GLU A O 1
ATOM 4030 N N . ALA A 1 496 ? -3.239 15.737 36.39 1 94.95 496 ALA A N 1
ATOM 4031 C CA . ALA A 1 496 ? -1.961 15.754 35.683 1 94.95 496 ALA A CA 1
ATOM 4032 C C . ALA A 1 496 ? -0.845 16.282 36.58 1 94.95 496 ALA A C 1
ATOM 4034 O O . ALA A 1 496 ? 0.259 15.734 36.597 1 94.95 496 ALA A O 1
ATOM 4035 N N . VAL A 1 497 ? -1.156 17.308 37.308 1 95.73 497 VAL A N 1
ATOM 4036 C CA . VAL A 1 497 ? -0.17 17.907 38.202 1 95.73 497 VAL A CA 1
ATOM 4037 C C . VAL A 1 497 ? 0.292 16.874 39.228 1 95.73 497 VAL A C 1
ATOM 4039 O O . VAL A 1 497 ? 1.49 16.739 39.485 1 95.73 497 VAL A O 1
ATOM 4042 N N . GLN A 1 498 ? -0.616 16.156 39.786 1 93.13 498 GLN A N 1
ATOM 4043 C CA . GLN A 1 498 ? -0.293 15.152 40.795 1 93.13 498 GLN A CA 1
ATOM 4044 C C . GLN A 1 498 ? 0.618 14.07 40.223 1 93.13 498 GLN A C 1
ATOM 4046 O O . GLN A 1 498 ? 1.544 13.611 40.895 1 93.13 498 GLN A O 1
ATOM 4051 N N . GLU A 1 499 ? 0.33 13.763 39.112 1 89.77 499 GLU A N 1
ATOM 4052 C CA . GLU A 1 499 ? 1.119 12.714 38.473 1 89.77 499 GLU A CA 1
ATOM 4053 C C . GLU A 1 499 ? 2.564 13.157 38.268 1 89.77 499 GLU A C 1
ATOM 4055 O O . GLU A 1 499 ? 3.486 12.342 38.343 1 89.77 499 GLU A O 1
ATOM 4060 N N . TYR A 1 500 ? 2.816 14.389 38.053 1 93.55 500 TYR A N 1
ATOM 4061 C CA . TYR A 1 500 ? 4.149 14.85 37.679 1 93.55 500 TYR A CA 1
ATOM 4062 C C . TYR A 1 500 ? 4.809 15.601 38.829 1 93.55 500 TYR A C 1
ATOM 4064 O O . TYR A 1 500 ? 5.904 16.147 38.675 1 93.55 500 TYR A O 1
ATOM 4072 N N . LEU A 1 501 ? 4.285 15.554 39.901 1 91.91 501 LEU A N 1
ATOM 4073 C CA . LEU A 1 501 ? 4.705 16.308 41.077 1 91.91 501 LEU A CA 1
ATOM 4074 C C . LEU A 1 501 ? 6.156 16.001 41.43 1 91.91 501 LEU A C 1
ATOM 4076 O O . LEU A 1 501 ? 6.887 16.88 41.892 1 91.91 501 LEU A O 1
ATOM 4080 N N . PRO A 1 502 ? 6.647 14.685 41.219 1 90.83 502 PRO A N 1
ATOM 4081 C CA . PRO A 1 502 ? 8.035 14.389 41.58 1 90.83 502 PRO A CA 1
ATOM 4082 C C . PRO A 1 502 ? 9.043 15.17 40.741 1 90.83 502 PRO A C 1
ATOM 4084 O O . PRO A 1 502 ? 10.201 15.32 41.142 1 90.83 502 PRO A O 1
ATOM 4087 N N . TRP A 1 503 ? 8.651 15.718 39.726 1 93.62 503 TRP A N 1
ATOM 4088 C CA . TRP A 1 503 ? 9.608 16.279 38.779 1 93.62 503 TRP A CA 1
ATOM 4089 C C . TRP A 1 503 ? 9.369 17.773 38.584 1 93.62 503 TRP A C 1
ATOM 4091 O O . TRP A 1 503 ? 10.127 18.442 37.878 1 93.62 503 TRP A O 1
ATOM 4101 N N . ILE A 1 504 ? 8.305 18.388 39.219 1 95.33 504 ILE A N 1
ATOM 4102 C CA . ILE A 1 504 ? 7.968 19.791 39.003 1 95.33 504 ILE A CA 1
ATOM 4103 C C . ILE A 1 504 ? 7.8 20.494 40.349 1 95.33 504 ILE A C 1
ATOM 4105 O O . ILE A 1 504 ? 7.608 19.841 41.377 1 95.33 504 ILE A O 1
ATOM 4109 N N . GLU A 1 505 ? 7.959 21.805 40.242 1 95.04 505 GLU A N 1
ATOM 4110 C CA . GLU A 1 505 ? 7.708 22.686 41.379 1 95.04 505 GLU A CA 1
ATOM 4111 C C . GLU A 1 505 ? 6.798 23.846 40.987 1 95.04 505 GLU A C 1
ATOM 4113 O O . GLU A 1 505 ? 7.047 24.528 39.991 1 95.04 505 GLU A O 1
ATOM 4118 N N . GLU A 1 506 ? 5.757 23.979 41.714 1 94.78 506 GLU A N 1
ATOM 4119 C CA . GLU A 1 506 ? 4.847 25.092 41.463 1 94.78 506 GLU A CA 1
ATOM 4120 C C . GLU A 1 506 ? 5.32 26.361 42.165 1 94.78 506 GLU A C 1
ATOM 4122 O O . GLU A 1 506 ? 5.713 26.322 43.333 1 94.78 506 GLU A O 1
ATOM 4127 N N . ILE A 1 507 ? 5.257 27.41 41.404 1 92.89 507 ILE A N 1
ATOM 4128 C CA . ILE A 1 507 ? 5.656 28.693 41.972 1 92.89 507 ILE A CA 1
ATOM 4129 C C . ILE A 1 507 ? 4.466 29.649 41.973 1 92.89 507 ILE A C 1
ATOM 4131 O O . ILE A 1 507 ? 3.723 29.727 40.992 1 92.89 507 ILE A O 1
ATOM 4135 N N . LYS A 1 508 ? 4.311 30.222 43.113 1 89 508 LYS A N 1
ATOM 4136 C CA . LYS A 1 508 ? 3.29 31.262 43.21 1 89 508 LYS A CA 1
ATOM 4137 C C . LYS A 1 508 ? 3.899 32.649 43.024 1 89 508 LYS A C 1
ATOM 4139 O O . LYS A 1 508 ? 4.824 33.028 43.744 1 89 508 LYS A O 1
ATOM 4144 N N . PRO A 1 509 ? 3.585 33.2 41.959 1 80.36 509 PRO A N 1
ATOM 4145 C CA . PRO A 1 509 ? 4.24 34.49 41.729 1 80.36 509 PRO A CA 1
ATOM 4146 C C . PRO A 1 509 ? 4.13 35.429 42.927 1 80.36 509 PRO A C 1
ATOM 4148 O O . PRO A 1 509 ? 5.144 35.781 43.536 1 80.36 509 PRO A O 1
ATOM 4151 N N . SER A 1 510 ? 3.316 36.664 42.963 1 70.73 510 SER A N 1
ATOM 4152 C CA . SER A 1 510 ? 3.263 37.64 44.046 1 70.73 510 SER A CA 1
ATOM 4153 C C . SER A 1 510 ? 1.972 37.507 44.848 1 70.73 510 SER A C 1
ATOM 4155 O O . SER A 1 510 ? 0.887 37.398 44.273 1 70.73 510 SER A O 1
ATOM 4157 N N . LYS A 1 511 ? 2.131 37.165 46.166 1 62.94 511 LYS A N 1
ATOM 4158 C CA . LYS A 1 511 ? 1.016 37.145 47.109 1 62.94 511 LYS A CA 1
ATOM 4159 C C . LYS A 1 511 ? 0.366 38.522 47.22 1 62.94 511 LYS A C 1
ATOM 4161 O O . LYS A 1 511 ? -0.742 38.65 47.744 1 62.94 511 LYS A O 1
ATOM 4166 N N . GLU A 1 512 ? 1.061 39.437 46.67 1 54.57 512 GLU A N 1
ATOM 4167 C CA . GLU A 1 512 ? 0.632 40.797 46.985 1 54.57 512 GLU A CA 1
ATOM 4168 C C . GLU A 1 512 ? -0.506 41.243 46.071 1 54.57 512 GLU A C 1
ATOM 4170 O O . GLU A 1 512 ? -1.224 42.194 46.385 1 54.57 512 GLU A O 1
ATOM 4175 N N . MET A 1 513 ? -0.662 40.528 44.91 1 60.79 513 MET A N 1
ATOM 4176 C CA . MET A 1 513 ? -1.669 41.041 43.986 1 60.79 513 MET A CA 1
ATOM 4177 C C . MET A 1 513 ? -2.986 40.287 44.143 1 60.79 513 MET A C 1
ATOM 4179 O O . MET A 1 513 ? -2.997 39.057 44.216 1 60.79 513 MET A O 1
ATOM 4183 N N . ASN A 1 514 ? -4.103 40.94 44.486 1 61.05 514 ASN A N 1
ATOM 4184 C CA . ASN A 1 514 ? -5.434 40.377 44.685 1 61.05 514 ASN A CA 1
ATOM 4185 C C . ASN A 1 514 ? -5.967 39.732 43.409 1 61.05 514 ASN A C 1
ATOM 4187 O O . ASN A 1 514 ? -6.786 38.813 43.467 1 61.05 514 ASN A O 1
ATOM 4191 N N . ASP A 1 515 ? -5.377 40.22 42.248 1 78.47 515 ASP A N 1
ATOM 4192 C CA . ASP A 1 515 ? -5.831 39.698 40.963 1 78.47 515 ASP A CA 1
ATOM 4193 C C . ASP A 1 515 ? -4.894 38.605 40.452 1 78.47 515 ASP A C 1
ATOM 4195 O O . ASP A 1 515 ? -3.756 38.885 40.069 1 78.47 515 ASP A O 1
ATOM 4199 N N . ARG A 1 516 ? -5.395 37.484 40.473 1 82.07 516 ARG A N 1
ATOM 4200 C CA . ARG A 1 516 ? -4.588 36.314 40.142 1 82.07 516 ARG A CA 1
ATOM 4201 C C . ARG A 1 516 ? -4.082 36.386 38.705 1 82.07 516 ARG A C 1
ATOM 4203 O O . ARG A 1 516 ? -2.924 36.063 38.432 1 82.07 516 ARG A O 1
ATOM 4210 N N . LEU A 1 517 ? -4.91 36.82 37.822 1 85.9 517 LEU A N 1
ATOM 4211 C CA . LEU A 1 517 ? -4.509 36.919 36.422 1 85.9 517 LEU A CA 1
ATOM 4212 C C . LEU A 1 517 ? -3.393 37.944 36.248 1 85.9 517 LEU A C 1
ATOM 4214 O O . LEU A 1 517 ? -2.439 37.708 35.502 1 85.9 517 LEU A O 1
ATOM 4218 N N . LYS A 1 518 ? -3.551 39.056 36.914 1 89.29 518 LYS A N 1
ATOM 4219 C CA . LYS A 1 518 ? -2.551 40.113 36.801 1 89.29 518 LYS A CA 1
ATOM 4220 C C . LYS A 1 518 ? -1.201 39.654 37.344 1 89.29 518 LYS A C 1
ATOM 4222 O O . LYS A 1 518 ? -0.156 39.962 36.767 1 89.29 518 LYS A O 1
ATOM 4227 N N . SER A 1 519 ? -1.26 38.973 38.45 1 91.75 519 SER A N 1
ATOM 4228 C CA . SER A 1 519 ? -0.019 38.48 39.038 1 91.75 519 SER A CA 1
ATOM 4229 C C . SER A 1 519 ? 0.707 37.535 38.086 1 91.75 519 SER A C 1
ATOM 4231 O O . SER A 1 519 ? 1.933 37.583 37.971 1 91.75 519 SER A O 1
ATOM 4233 N N . ILE A 1 520 ? -0.016 36.777 37.455 1 92.66 520 ILE A N 1
ATOM 4234 C CA . ILE A 1 520 ? 0.556 35.783 36.553 1 92.66 520 ILE A CA 1
ATOM 4235 C C . ILE A 1 520 ? 1.094 36.472 35.301 1 92.66 520 ILE A C 1
ATOM 4237 O O . ILE A 1 520 ? 2.198 36.167 34.843 1 92.66 520 ILE A O 1
ATOM 4241 N N . THR A 1 521 ? 0.333 37.408 34.715 1 94.58 521 THR A N 1
ATOM 4242 C CA . THR A 1 521 ? 0.735 38.057 33.471 1 94.58 521 THR A CA 1
ATOM 4243 C C . THR A 1 521 ? 1.976 38.918 33.687 1 94.58 521 THR A C 1
ATOM 4245 O O . THR A 1 521 ? 2.855 38.976 32.824 1 94.58 521 THR A O 1
ATOM 4248 N N . VAL A 1 522 ? 2.032 39.525 34.856 1 94.64 522 VAL A N 1
ATOM 4249 C CA . VAL A 1 522 ? 3.203 40.33 35.188 1 94.64 522 VAL A CA 1
ATOM 4250 C C . VAL A 1 522 ? 4.422 39.425 35.352 1 94.64 522 VAL A C 1
ATOM 4252 O O . VAL A 1 522 ? 5.508 39.741 34.86 1 94.64 522 VAL A O 1
ATOM 4255 N N . PHE A 1 523 ? 4.201 38.37 36.056 1 95.38 523 PHE A N 1
ATOM 4256 C CA . PHE A 1 523 ? 5.293 37.425 36.262 1 95.38 523 PHE A CA 1
ATOM 4257 C C . PHE A 1 523 ? 5.819 36.908 34.928 1 95.38 523 PHE A C 1
ATOM 4259 O O . PHE A 1 523 ? 7.029 36.895 34.695 1 95.38 523 PHE A O 1
ATOM 4266 N N . VAL A 1 524 ? 4.958 36.461 34.07 1 96.59 524 VAL A N 1
ATOM 4267 C CA . VAL A 1 524 ? 5.33 35.906 32.773 1 96.59 524 VAL A CA 1
ATOM 4268 C C . VAL A 1 524 ? 6.081 36.957 31.958 1 96.59 524 VAL A C 1
ATOM 4270 O O . VAL A 1 524 ? 7.097 36.654 31.329 1 96.59 524 VAL A O 1
ATOM 4273 N N . ALA A 1 525 ? 5.576 38.172 31.965 1 97.31 525 ALA A N 1
ATOM 4274 C CA . ALA A 1 525 ? 6.227 39.26 31.24 1 97.31 525 ALA A CA 1
ATOM 4275 C C . ALA A 1 525 ? 7.642 39.497 31.759 1 97.31 525 ALA A C 1
ATOM 4277 O O . ALA A 1 525 ? 8.565 39.735 30.977 1 97.31 525 ALA A O 1
ATOM 4278 N N . GLN A 1 526 ? 7.771 39.441 33.052 1 96.99 526 GLN A N 1
ATOM 4279 C CA . GLN A 1 526 ? 9.084 39.631 33.659 1 96.99 526 GLN A CA 1
ATOM 4280 C C . GLN A 1 526 ? 10.043 38.516 33.253 1 96.99 526 GLN A C 1
ATOM 4282 O O . GLN A 1 526 ? 11.207 38.774 32.937 1 96.99 526 GLN A O 1
ATOM 4287 N N . GLU A 1 527 ? 9.559 37.335 33.276 1 97.03 527 GLU A N 1
ATOM 4288 C CA . GLU A 1 527 ? 10.393 36.195 32.908 1 97.03 527 GLU A CA 1
ATOM 4289 C C . GLU A 1 527 ? 10.774 36.243 31.431 1 97.03 527 GLU A C 1
ATOM 4291 O O . GLU A 1 527 ? 11.88 35.851 31.057 1 97.03 527 GLU A O 1
ATOM 4296 N N . LEU A 1 528 ? 9.864 36.659 30.579 1 97.91 528 LEU A N 1
ATOM 4297 C CA . LEU A 1 528 ? 10.182 36.86 29.169 1 97.91 528 LEU A CA 1
ATOM 4298 C C . LEU A 1 528 ? 11.276 37.909 29.003 1 97.91 528 LEU A C 1
ATOM 4300 O O . LEU A 1 528 ? 12.191 37.735 28.195 1 97.91 528 LEU A O 1
ATOM 4304 N N . TYR A 1 529 ? 11.091 38.952 29.771 1 97.15 529 TYR A N 1
ATOM 4305 C CA . TYR A 1 529 ? 12.066 40.035 29.71 1 97.15 529 TYR A CA 1
ATOM 4306 C C . TYR A 1 529 ? 13.45 39.547 30.12 1 97.15 529 TYR A C 1
ATOM 4308 O O . TYR A 1 529 ? 14.463 40.046 29.625 1 97.15 529 TYR A O 1
ATOM 4316 N N . ARG A 1 530 ? 13.5 38.542 31.042 1 96.8 530 ARG A N 1
ATOM 4317 C CA . ARG A 1 530 ? 14.757 37.945 31.483 1 96.8 530 ARG A CA 1
ATOM 4318 C C . ARG A 1 530 ? 15.235 36.884 30.498 1 96.8 530 ARG A C 1
ATOM 4320 O O . ARG A 1 530 ? 16.159 36.125 30.796 1 96.8 530 ARG A O 1
ATOM 4327 N N . ASN A 1 531 ? 14.559 36.778 29.329 1 96.5 531 ASN A N 1
ATOM 4328 C CA . ASN A 1 531 ? 14.919 35.909 28.214 1 96.5 531 ASN A CA 1
ATOM 4329 C C . ASN A 1 531 ? 14.68 34.439 28.548 1 96.5 531 ASN A C 1
ATOM 4331 O O . ASN A 1 531 ? 15.394 33.563 28.058 1 96.5 531 ASN A O 1
ATOM 4335 N N . HIS A 1 532 ? 13.745 34.202 29.44 1 96.7 532 HIS A N 1
ATOM 4336 C CA . HIS A 1 532 ? 13.302 32.833 29.679 1 96.7 532 HIS A CA 1
ATOM 4337 C C . HIS A 1 532 ? 12.249 32.409 28.66 1 96.7 532 HIS A C 1
ATOM 4339 O O . HIS A 1 532 ? 11.524 33.25 28.123 1 96.7 532 HIS A O 1
ATOM 4345 N N . VAL A 1 533 ? 12.274 31.129 28.332 1 96.77 533 VAL A N 1
ATOM 4346 C CA . VAL A 1 533 ? 11.3 30.543 27.417 1 96.77 533 VAL A CA 1
ATOM 4347 C C . VAL A 1 533 ? 10.112 29.997 28.206 1 96.77 533 VAL A C 1
ATOM 4349 O O . VAL A 1 533 ? 10.288 29.216 29.144 1 96.77 533 VAL A O 1
ATOM 4352 N N . ILE A 1 534 ? 8.891 30.393 27.836 1 97.61 534 ILE A N 1
ATOM 4353 C CA . ILE A 1 534 ? 7.7 30.034 28.598 1 97.61 534 ILE A CA 1
ATOM 4354 C C . ILE A 1 534 ? 6.744 29.234 27.715 1 97.61 534 ILE A C 1
ATOM 4356 O O . ILE A 1 534 ? 6.312 29.714 26.664 1 97.61 534 ILE A O 1
ATOM 4360 N N . ALA A 1 535 ? 6.43 28.033 28.145 1 98.01 535 ALA A N 1
ATOM 4361 C CA . ALA A 1 535 ? 5.392 27.246 27.484 1 98.01 535 ALA A CA 1
ATOM 4362 C C . ALA A 1 535 ? 4.018 27.544 28.076 1 98.01 535 ALA A C 1
ATOM 4364 O O . ALA A 1 535 ? 3.869 27.645 29.297 1 98.01 535 ALA A O 1
ATOM 4365 N N . VAL A 1 536 ? 3.063 27.711 27.201 1 98.07 536 VAL A N 1
ATOM 4366 C CA . VAL A 1 536 ? 1.737 28.133 27.638 1 98.07 536 VAL A CA 1
ATOM 4367 C C . VAL A 1 536 ? 0.707 27.068 27.266 1 98.07 536 VAL A C 1
ATOM 4369 O O . VAL A 1 536 ? 0.644 26.633 26.113 1 98.07 536 VAL A O 1
ATOM 4372 N N . TYR A 1 537 ? -0.078 26.684 28.211 1 97.6 537 TYR A N 1
ATOM 4373 C CA . TYR A 1 537 ? -1.26 25.838 28.086 1 97.6 537 TYR A CA 1
ATOM 4374 C C . TYR A 1 537 ? -2.458 26.468 28.786 1 97.6 537 TYR A C 1
ATOM 4376 O O . TYR A 1 537 ? -2.552 26.439 30.015 1 97.6 537 TYR A O 1
ATOM 4384 N N . ARG A 1 538 ? -3.357 27.036 28.002 1 95.66 538 ARG A N 1
ATOM 4385 C CA . ARG A 1 538 ? -4.492 27.737 28.595 1 95.66 538 ARG A CA 1
ATOM 4386 C C . ARG A 1 538 ? -5.722 27.645 27.698 1 95.66 538 ARG A C 1
ATOM 4388 O O . ARG A 1 538 ? -5.626 27.83 26.483 1 95.66 538 ARG A O 1
ATOM 4395 N N . GLY A 1 539 ? -6.823 27.385 28.295 1 94.61 539 GLY A N 1
ATOM 4396 C CA . GLY A 1 539 ? -8.085 27.335 27.574 1 94.61 539 GLY A CA 1
ATOM 4397 C C . GLY A 1 539 ? -8.135 26.232 26.534 1 94.61 539 GLY A C 1
ATOM 4398 O O . GLY A 1 539 ? -7.405 25.244 26.634 1 94.61 539 GLY A O 1
ATOM 4399 N N . ARG A 1 540 ? -9.08 26.433 25.54 1 95.32 540 ARG A N 1
ATOM 4400 C CA . ARG A 1 540 ? -9.252 25.453 24.473 1 95.32 540 ARG A CA 1
ATOM 4401 C C . ARG A 1 540 ? -8.161 25.595 23.417 1 95.32 540 ARG A C 1
ATOM 4403 O O . ARG A 1 540 ? -7.703 26.704 23.135 1 95.32 540 ARG A O 1
ATOM 4410 N N . ALA A 1 541 ? -7.803 24.518 22.927 1 96.34 541 ALA A N 1
ATOM 4411 C CA . ALA A 1 541 ? -6.744 24.495 21.921 1 96.34 541 ALA A CA 1
ATOM 4412 C C . ALA A 1 541 ? -7.214 25.127 20.614 1 96.34 541 ALA A C 1
ATOM 4414 O O . ALA A 1 541 ? -8.404 25.091 20.293 1 96.34 541 ALA A O 1
ATOM 4415 N N . GLU A 1 542 ? -6.319 25.681 19.876 1 95.61 542 GLU A N 1
ATOM 4416 C CA . GLU A 1 542 ? -6.599 26.227 18.552 1 95.61 542 GLU A CA 1
ATOM 4417 C C . GLU A 1 542 ? -6.888 25.116 17.547 1 95.61 542 GLU A C 1
ATOM 4419 O O . GLU A 1 542 ? -6.307 24.031 17.628 1 95.61 542 GLU A O 1
ATOM 4424 N N . SER A 1 543 ? -7.743 25.43 16.598 1 93.44 543 SER A N 1
ATOM 4425 C CA . SER A 1 543 ? -7.875 24.599 15.406 1 93.44 543 SER A CA 1
ATOM 4426 C C . SER A 1 543 ? -6.932 25.063 14.301 1 93.44 543 SER A C 1
ATOM 4428 O O . SER A 1 543 ? -6.749 26.265 14.098 1 93.44 543 SER A O 1
ATOM 4430 N N . GLY A 1 544 ? -6.351 24.11 13.619 1 91.84 544 GLY A N 1
ATOM 4431 C CA . GLY A 1 544 ? -5.372 24.457 12.601 1 91.84 544 GLY A CA 1
ATOM 4432 C C . GLY A 1 544 ? -3.939 24.258 13.059 1 91.84 544 GLY A C 1
ATOM 4433 O O . GLY A 1 544 ? -3.697 23.839 14.192 1 91.84 544 GLY A O 1
ATOM 4434 N N . PRO A 1 545 ? -3.078 24.636 12.24 1 90.98 545 PRO A N 1
ATOM 4435 C CA . PRO A 1 545 ? -1.68 24.296 12.518 1 90.98 545 PRO A CA 1
ATOM 4436 C C . PRO A 1 545 ? -0.957 25.377 13.317 1 90.98 545 PRO A C 1
ATOM 4438 O O . PRO A 1 545 ? 0.204 25.198 13.695 1 90.98 545 PRO A O 1
ATOM 4441 N N . ARG A 1 546 ? -1.59 26.524 13.673 1 93.94 546 ARG A N 1
ATOM 4442 C CA . ARG A 1 546 ? -0.906 27.648 14.305 1 93.94 546 ARG A CA 1
ATOM 4443 C C . ARG A 1 546 ? -1.277 27.757 15.78 1 93.94 546 ARG A C 1
ATOM 4445 O O . ARG A 1 546 ? -2.427 27.518 16.155 1 93.94 546 ARG A O 1
ATOM 4452 N N . ALA A 1 547 ? -0.286 28.059 16.543 1 95.48 547 ALA A N 1
ATOM 4453 C CA . ALA A 1 547 ? -0.544 28.429 17.933 1 95.48 547 ALA A CA 1
ATOM 4454 C C . ALA A 1 547 ? -0.86 29.917 18.054 1 95.48 547 ALA A C 1
ATOM 4456 O O . ALA A 1 547 ? -0.132 30.758 17.521 1 95.48 547 ALA A O 1
ATOM 4457 N N . LEU A 1 548 ? -1.91 30.211 18.746 1 96.46 548 LEU A N 1
ATOM 4458 C CA . LEU A 1 548 ? -2.384 31.59 18.792 1 96.46 548 LEU A CA 1
ATOM 4459 C C . LEU A 1 548 ? -2.466 32.089 20.231 1 96.46 548 LEU A C 1
ATOM 4461 O O . LEU A 1 548 ? -3.254 32.987 20.537 1 96.46 548 LEU A O 1
ATOM 4465 N N . GLY A 1 549 ? -1.74 31.368 21.063 1 96.58 549 GLY A N 1
ATOM 4466 C CA . GLY A 1 549 ? -1.66 31.873 22.424 1 96.58 549 GLY A CA 1
ATOM 4467 C C . GLY A 1 549 ? -2.092 30.857 23.464 1 96.58 549 GLY A C 1
ATOM 4468 O O . GLY A 1 549 ? -1.732 30.97 24.637 1 96.58 549 GLY A O 1
ATOM 4469 N N . ASN A 1 550 ? -2.857 29.859 23.092 1 97.4 550 ASN A N 1
ATOM 4470 C CA . ASN A 1 550 ? -3.364 28.889 24.057 1 97.4 550 ASN A CA 1
ATOM 4471 C C . ASN A 1 550 ? -2.459 27.663 24.146 1 97.4 550 ASN A C 1
ATOM 4473 O O . ASN A 1 550 ? -2.457 26.96 25.158 1 97.4 550 ASN A O 1
ATOM 4477 N N . ARG A 1 551 ? -1.787 27.292 23.146 1 97.89 551 ARG A N 1
ATOM 4478 C CA . ARG A 1 551 ? -0.767 26.25 23.091 1 97.89 551 ARG A CA 1
ATOM 4479 C C . ARG A 1 551 ? 0.524 26.779 22.475 1 97.89 551 ARG A C 1
ATOM 4481 O O . ARG A 1 551 ? 0.943 26.321 21.41 1 97.89 551 ARG A O 1
ATOM 4488 N N . SER A 1 552 ? 1.189 27.636 23.205 1 97.56 552 SER A N 1
ATOM 4489 C CA . SER A 1 552 ? 2.275 28.404 22.606 1 97.56 552 SER A CA 1
ATOM 4490 C C . SER A 1 552 ? 3.543 28.319 23.449 1 97.56 552 SER A C 1
ATOM 4492 O O . SER A 1 552 ? 3.484 27.995 24.637 1 97.56 552 SER A O 1
ATOM 4494 N N . ILE A 1 553 ? 4.62 28.496 22.844 1 96.99 553 ILE A N 1
ATOM 4495 C CA . ILE A 1 553 ? 5.89 28.834 23.478 1 96.99 553 ILE A CA 1
ATOM 4496 C C . ILE A 1 553 ? 6.227 30.299 23.21 1 96.99 553 ILE A C 1
ATOM 4498 O O . ILE A 1 553 ? 6.271 30.731 22.056 1 96.99 553 ILE A O 1
ATOM 4502 N N . LEU A 1 554 ? 6.441 31.025 24.262 1 97.91 554 LEU A N 1
ATOM 4503 C CA . LEU A 1 554 ? 6.698 32.457 24.152 1 97.91 554 LEU A CA 1
ATOM 4504 C C . LEU A 1 554 ? 8.146 32.778 24.504 1 97.91 554 LEU A C 1
ATOM 4506 O O . LEU A 1 554 ? 8.743 32.12 25.359 1 97.91 554 LEU A O 1
ATOM 4510 N N . ALA A 1 555 ? 8.655 33.796 23.837 1 97.69 555 ALA A N 1
ATOM 4511 C CA . ALA A 1 555 ? 10.028 34.224 24.089 1 97.69 555 ALA A CA 1
ATOM 4512 C C . ALA A 1 555 ? 10.218 35.695 23.732 1 97.69 555 ALA A C 1
ATOM 4514 O O . ALA A 1 555 ? 9.327 36.32 23.153 1 97.69 555 ALA A O 1
ATOM 4515 N N . ASN A 1 556 ? 11.322 36.19 24.124 1 97.35 556 ASN A N 1
ATOM 4516 C CA . ASN A 1 556 ? 11.697 37.58 23.889 1 97.35 556 ASN A CA 1
ATOM 4517 C C . ASN A 1 556 ? 12.228 37.785 22.473 1 97.35 556 ASN A C 1
ATOM 4519 O O . ASN A 1 556 ? 13.263 37.226 22.106 1 97.35 556 ASN A O 1
ATOM 4523 N N . PRO A 1 557 ? 11.539 38.611 21.707 1 96.99 557 PRO A N 1
ATOM 4524 C CA . PRO A 1 557 ? 11.997 38.81 20.33 1 96.99 557 PRO A CA 1
ATOM 4525 C C . PRO A 1 557 ? 13.223 39.716 20.241 1 96.99 557 PRO A C 1
ATOM 4527 O O . PRO A 1 557 ? 13.866 39.79 19.19 1 96.99 557 PRO A O 1
ATOM 4530 N N . ALA A 1 558 ? 13.539 40.357 21.264 1 95.54 558 ALA A N 1
ATOM 4531 C CA . ALA A 1 558 ? 14.618 41.342 21.255 1 95.54 558 ALA A CA 1
ATOM 4532 C C . ALA A 1 558 ? 15.979 40.666 21.397 1 95.54 558 ALA A C 1
ATOM 4534 O O . ALA A 1 558 ? 17.01 41.259 21.073 1 95.54 558 ALA A O 1
ATOM 4535 N N . ASP A 1 559 ? 16.002 39.496 21.887 1 93.46 559 ASP A N 1
ATOM 4536 C CA . ASP A 1 559 ? 17.254 38.759 22.024 1 93.46 559 ASP A CA 1
ATOM 4537 C C . ASP A 1 559 ? 17.696 38.172 20.685 1 93.46 559 ASP A C 1
ATOM 4539 O O . ASP A 1 559 ? 17.015 37.312 20.123 1 93.46 559 ASP A O 1
ATOM 4543 N N . PRO A 1 560 ? 18.794 38.567 20.202 1 91.06 560 PRO A N 1
ATOM 4544 C CA . PRO A 1 560 ? 19.252 38.089 18.895 1 91.06 560 PRO A CA 1
ATOM 4545 C C . PRO A 1 560 ? 19.561 36.594 18.889 1 91.06 560 PRO A C 1
ATOM 4547 O O . PRO A 1 560 ? 19.558 35.963 17.828 1 91.06 560 PRO A O 1
ATOM 4550 N N . ASN A 1 561 ? 19.774 36.051 20.025 1 90.7 561 ASN A N 1
ATOM 4551 C CA . ASN A 1 561 ? 20.132 34.64 20.11 1 90.7 561 ASN A CA 1
ATOM 4552 C C . ASN A 1 561 ? 18.903 33.76 20.319 1 90.7 561 ASN A C 1
ATOM 4554 O O . ASN A 1 561 ? 19.001 32.532 20.293 1 90.7 561 ASN A O 1
ATOM 4558 N N . MET A 1 562 ? 17.863 34.37 20.485 1 91.53 562 MET A N 1
ATOM 4559 C CA . MET A 1 562 ? 16.662 33.627 20.855 1 91.53 562 MET A CA 1
ATOM 4560 C C . MET A 1 562 ? 16.249 32.67 19.741 1 91.53 562 MET A C 1
ATOM 4562 O O . MET A 1 562 ? 15.799 31.555 20.01 1 91.53 562 MET A O 1
ATOM 4566 N N . LYS A 1 563 ? 16.381 33.117 18.542 1 89.13 563 LYS A N 1
ATOM 4567 C CA . LYS A 1 563 ? 16.037 32.257 17.414 1 89.13 563 LYS A CA 1
ATOM 4568 C C . LYS A 1 563 ? 16.845 30.964 17.442 1 89.13 563 LYS A C 1
ATOM 4570 O O . LYS A 1 563 ? 16.288 29.874 17.296 1 89.13 563 LYS A O 1
ATOM 4575 N N . ASP A 1 564 ? 18.032 31.095 17.627 1 86.68 564 ASP A N 1
ATOM 4576 C CA . ASP A 1 564 ? 18.917 29.935 17.675 1 86.68 564 ASP A CA 1
ATOM 4577 C C . ASP A 1 564 ? 18.618 29.065 18.893 1 86.68 564 ASP A C 1
ATOM 4579 O O . ASP A 1 564 ? 18.632 27.836 18.804 1 86.68 564 ASP A O 1
ATOM 4583 N N . LYS A 1 565 ? 18.408 29.757 19.915 1 87.23 565 LYS A N 1
ATOM 4584 C CA . LYS A 1 565 ? 18.078 29.04 21.144 1 87.23 565 LYS A CA 1
ATOM 4585 C C . LYS A 1 565 ? 16.82 28.196 20.967 1 87.23 565 LYS A C 1
ATOM 4587 O O . LYS A 1 565 ? 16.804 27.014 21.317 1 87.23 565 LYS A O 1
ATOM 4592 N N . LEU A 1 566 ? 15.846 28.753 20.453 1 88.46 566 LEU A N 1
ATOM 4593 C CA . LEU A 1 566 ? 14.586 28.043 20.259 1 88.46 566 LEU A CA 1
ATOM 4594 C C . LEU A 1 566 ? 14.754 26.903 19.259 1 88.46 566 LEU A C 1
ATOM 4596 O O . LEU A 1 566 ? 14.239 25.803 19.474 1 88.46 566 LEU A O 1
ATOM 4600 N N . ASN A 1 567 ? 15.494 27.136 18.207 1 83.86 567 ASN A N 1
ATOM 4601 C CA . ASN A 1 567 ? 15.662 26.128 17.166 1 83.86 567 ASN A CA 1
ATOM 4602 C C . ASN A 1 567 ? 16.543 24.975 17.64 1 83.86 567 ASN A C 1
ATOM 4604 O O . ASN A 1 567 ? 16.273 23.814 17.33 1 83.86 567 ASN A O 1
ATOM 4608 N N . ARG A 1 568 ? 17.51 25.22 18.389 1 79.56 568 ARG A N 1
ATOM 4609 C CA . ARG A 1 568 ? 18.499 24.216 18.769 1 79.56 568 ARG A CA 1
ATOM 4610 C C . ARG A 1 568 ? 18.091 23.504 20.054 1 79.56 568 ARG A C 1
ATOM 4612 O O . ARG A 1 568 ? 18.404 22.327 20.244 1 79.56 568 ARG A O 1
ATOM 4619 N N . ARG A 1 569 ? 17.348 24.235 20.81 1 79.07 569 ARG A N 1
ATOM 4620 C CA . ARG A 1 569 ? 17.206 23.694 22.157 1 79.07 569 ARG A CA 1
ATOM 4621 C C . ARG A 1 569 ? 15.747 23.379 22.47 1 79.07 569 ARG A C 1
ATOM 4623 O O . ARG A 1 569 ? 15.446 22.756 23.49 1 79.07 569 ARG A O 1
ATOM 4630 N N . VAL A 1 570 ? 14.902 23.774 21.613 1 79.62 570 VAL A N 1
ATOM 4631 C CA . VAL A 1 570 ? 13.496 23.549 21.93 1 79.62 570 VAL A CA 1
ATOM 4632 C C . VAL A 1 570 ? 12.812 22.832 20.768 1 79.62 570 VAL A C 1
ATOM 4634 O O . VAL A 1 570 ? 12.315 21.715 20.926 1 79.62 570 VAL A O 1
ATOM 4637 N N . LYS A 1 571 ? 12.939 23.452 19.587 1 78.71 571 LYS A N 1
ATOM 4638 C CA . LYS A 1 571 ? 12.175 22.953 18.446 1 78.71 571 LYS A CA 1
ATOM 4639 C C . LYS A 1 571 ? 13.001 21.973 17.618 1 78.71 571 LYS A C 1
ATOM 4641 O O . LYS A 1 571 ? 12.448 21.17 16.864 1 78.71 571 LYS A O 1
ATOM 4646 N N . PHE A 1 572 ? 14.445 22.022 17.675 1 72.41 572 PHE A N 1
ATOM 4647 C CA . PHE A 1 572 ? 15.377 21.151 16.969 1 72.41 572 PHE A CA 1
ATOM 4648 C C . PHE A 1 572 ? 15.096 21.159 15.471 1 72.41 572 PHE A C 1
ATOM 4650 O O . PHE A 1 572 ? 14.971 20.1 14.852 1 72.41 572 PHE A O 1
ATOM 4657 N N . ARG A 1 573 ? 14.851 22.3 14.961 1 75.85 573 ARG A N 1
ATOM 4658 C CA . ARG A 1 573 ? 14.579 22.43 13.534 1 75.85 573 ARG A CA 1
ATOM 4659 C C . ARG A 1 573 ? 15.673 23.234 12.838 1 75.85 573 ARG A C 1
ATOM 4661 O O . ARG A 1 573 ? 16.649 23.64 13.472 1 75.85 573 ARG A O 1
ATOM 4668 N N . GLU A 1 574 ? 15.504 23.349 11.463 1 75.87 574 GLU A N 1
ATOM 4669 C CA . GLU A 1 574 ? 16.489 24.038 10.635 1 75.87 574 GLU A CA 1
ATOM 4670 C C . GLU A 1 574 ? 16.608 25.508 11.027 1 75.87 574 GLU A C 1
ATOM 4672 O O . GLU A 1 574 ? 15.609 26.152 11.356 1 75.87 574 GLU A O 1
ATOM 4677 N N . SER A 1 575 ? 17.762 26.058 10.903 1 75.94 575 SER A N 1
ATOM 4678 C CA . SER A 1 575 ? 18.082 27.404 11.365 1 75.94 575 SER A CA 1
ATOM 4679 C C . SER A 1 575 ? 17.386 28.461 10.514 1 75.94 575 SER A C 1
ATOM 4681 O O . SER A 1 575 ? 17.203 29.598 10.953 1 75.94 575 SER A O 1
ATOM 4683 N N . PHE A 1 576 ? 16.975 28.077 9.37 1 77.12 576 PHE A N 1
ATOM 4684 C CA . PHE A 1 576 ? 16.422 29.1 8.491 1 77.12 576 PHE A CA 1
ATOM 4685 C C . PHE A 1 576 ? 14.944 29.327 8.787 1 77.12 576 PHE A C 1
ATOM 4687 O O . PHE A 1 576 ? 14.351 30.295 8.307 1 77.12 576 PHE A O 1
ATOM 4694 N N . ARG A 1 577 ? 14.341 28.537 9.649 1 78.09 577 ARG A N 1
ATOM 4695 C CA . ARG A 1 577 ? 12.917 28.662 9.941 1 78.09 577 ARG A CA 1
ATOM 4696 C C . ARG A 1 577 ? 12.656 29.805 10.917 1 78.09 577 ARG A C 1
ATOM 4698 O O . ARG A 1 577 ? 13.218 29.833 12.013 1 78.09 577 ARG A O 1
ATOM 4705 N N . PRO A 1 578 ? 11.804 30.647 10.534 1 78.46 578 PRO A N 1
ATOM 4706 C CA . PRO A 1 578 ? 11.548 31.819 11.375 1 78.46 578 PRO A CA 1
ATOM 4707 C C . PRO A 1 578 ? 10.476 31.564 12.432 1 78.46 578 PRO A C 1
ATOM 4709 O O . PRO A 1 578 ? 9.806 30.528 12.4 1 78.46 578 PRO A O 1
ATOM 4712 N N . PHE A 1 579 ? 10.434 32.44 13.436 1 87.91 579 PHE A N 1
ATOM 4713 C CA . PHE A 1 579 ? 9.361 32.481 14.423 1 87.91 579 PHE A CA 1
ATOM 4714 C C . PHE A 1 579 ? 8.494 33.719 14.229 1 87.91 579 PHE A C 1
ATOM 4716 O O . PHE A 1 579 ? 8.934 34.704 13.634 1 87.91 579 PHE A O 1
ATOM 4723 N N . ALA A 1 580 ? 7.326 33.625 14.729 1 92.48 580 ALA A N 1
ATOM 4724 C CA . ALA A 1 580 ? 6.338 34.653 14.416 1 92.48 580 ALA A CA 1
ATOM 4725 C C . ALA A 1 580 ? 6.169 35.624 15.581 1 92.48 580 ALA A C 1
ATOM 4727 O O . ALA A 1 580 ? 6.049 35.204 16.734 1 92.48 580 ALA A O 1
ATOM 4728 N N . PRO A 1 581 ? 6.183 36.902 15.333 1 96.58 581 PRO A N 1
ATOM 4729 C CA . PRO A 1 581 ? 5.822 37.869 16.373 1 96.58 581 PRO A CA 1
ATOM 4730 C C . PRO A 1 581 ? 4.311 38.025 16.536 1 96.58 581 PRO A C 1
ATOM 4732 O O . PRO A 1 581 ? 3.578 38.038 15.544 1 96.58 581 PRO A O 1
ATOM 4735 N N . THR A 1 582 ? 3.895 38.004 17.708 1 97.83 582 THR A N 1
ATOM 4736 C CA . THR A 1 582 ? 2.543 38.426 18.054 1 97.83 582 THR A CA 1
ATOM 4737 C C . THR A 1 582 ? 2.533 39.877 18.525 1 97.83 582 THR A C 1
ATOM 4739 O O . THR A 1 582 ? 3.165 40.214 19.528 1 97.83 582 THR A O 1
ATOM 4742 N N . ILE A 1 583 ? 1.766 40.7 17.821 1 97.58 583 ILE A N 1
ATOM 4743 C CA . ILE A 1 583 ? 1.844 42.146 17.999 1 97.58 583 ILE A CA 1
ATOM 4744 C C . ILE A 1 583 ? 0.502 42.677 18.498 1 97.58 583 ILE A C 1
ATOM 4746 O O . ILE A 1 583 ? -0.555 42.243 18.036 1 97.58 583 ILE A O 1
ATOM 4750 N N . LEU A 1 584 ? 0.559 43.607 19.419 1 97.13 584 LEU A N 1
ATOM 4751 C CA . LEU A 1 584 ? -0.662 44.274 19.859 1 97.13 584 LEU A CA 1
ATOM 4752 C C . LEU A 1 584 ? -1.28 45.081 18.723 1 97.13 584 LEU A C 1
ATOM 4754 O O . LEU A 1 584 ? -0.572 45.781 17.995 1 97.13 584 LEU A O 1
ATOM 4758 N N . GLU A 1 585 ? -2.53 44.981 18.578 1 95.02 585 GLU A N 1
ATOM 4759 C CA . GLU A 1 585 ? -3.248 45.61 17.474 1 95.02 585 GLU A CA 1
ATOM 4760 C C . GLU A 1 585 ? -2.939 47.102 17.393 1 95.02 585 GLU A C 1
ATOM 4762 O O . GLU A 1 585 ? -2.723 47.638 16.304 1 95.02 585 GLU A O 1
ATOM 4767 N N . GLU A 1 586 ? -2.797 47.777 18.507 1 93.53 586 GLU A N 1
ATOM 4768 C CA . GLU A 1 586 ? -2.618 49.225 18.567 1 93.53 586 GLU A CA 1
ATOM 4769 C C . GLU A 1 586 ? -1.219 49.627 18.107 1 93.53 586 GLU A C 1
ATOM 4771 O O . GLU A 1 586 ? -0.987 50.783 17.747 1 93.53 586 GLU A O 1
ATOM 4776 N N . ASN A 1 587 ? -0.341 48.693 18.107 1 94.52 587 ASN A N 1
ATOM 4777 C CA . ASN A 1 587 ? 1.052 49.016 17.819 1 94.52 587 ASN A CA 1
ATOM 4778 C C . ASN A 1 587 ? 1.496 48.435 16.479 1 94.52 587 ASN A C 1
ATOM 4780 O O . ASN A 1 587 ? 2.692 48.384 16.186 1 94.52 587 ASN A O 1
ATOM 4784 N N . VAL A 1 588 ? 0.589 47.982 15.688 1 94.32 588 VAL A N 1
ATOM 4785 C CA . VAL A 1 588 ? 0.905 47.362 14.405 1 94.32 588 VAL A CA 1
ATOM 4786 C C . VAL A 1 588 ? 1.659 48.354 13.523 1 94.32 588 VAL A C 1
ATOM 4788 O O . VAL A 1 588 ? 2.62 47.985 12.844 1 94.32 588 VAL A O 1
ATOM 4791 N N . VAL A 1 589 ? 1.324 49.541 13.576 1 92.16 589 VAL A N 1
ATOM 4792 C CA . VAL A 1 589 ? 1.893 50.589 12.735 1 92.16 589 VAL A CA 1
ATOM 4793 C C . VAL A 1 589 ? 3.333 50.867 13.159 1 92.16 589 VAL A C 1
ATOM 4795 O O . VAL A 1 589 ? 4.135 51.366 12.366 1 92.16 589 VAL A O 1
ATOM 4798 N N . ASP A 1 590 ? 3.606 50.535 14.335 1 93.01 590 ASP A N 1
ATOM 4799 C CA . ASP A 1 590 ? 4.95 50.782 14.85 1 93.01 590 ASP A CA 1
ATOM 4800 C C . ASP A 1 590 ? 5.93 49.719 14.36 1 93.01 590 ASP A C 1
ATOM 4802 O O . ASP A 1 590 ? 7.137 49.961 14.297 1 93.01 590 ASP A O 1
ATOM 4806 N N . ILE A 1 591 ? 5.436 48.637 13.993 1 94.66 591 ILE A N 1
ATOM 4807 C CA . ILE A 1 591 ? 6.32 47.506 13.731 1 94.66 591 ILE A CA 1
ATOM 4808 C C . ILE A 1 591 ? 6.302 47.171 12.241 1 94.66 591 ILE A C 1
ATOM 4810 O O . ILE A 1 591 ? 7.349 46.909 11.645 1 94.66 591 ILE A O 1
ATOM 4814 N N . LEU A 1 592 ? 5.132 47.201 11.668 1 94.5 592 LEU A N 1
ATOM 4815 C CA . LEU A 1 592 ? 4.962 46.685 10.314 1 94.5 592 LEU A CA 1
ATOM 4816 C C . LEU A 1 592 ? 4.97 47.819 9.295 1 94.5 592 LEU A C 1
ATOM 4818 O O . LEU A 1 592 ? 4.564 48.941 9.605 1 94.5 592 LEU A O 1
ATOM 4822 N N . GLU A 1 593 ? 5.488 47.47 8.141 1 91.43 593 GLU A N 1
ATOM 4823 C CA . GLU A 1 593 ? 5.377 48.324 6.963 1 91.43 593 GLU A CA 1
ATOM 4824 C C . GLU A 1 593 ? 4.333 47.786 5.988 1 91.43 593 GLU A C 1
ATOM 4826 O O . GLU A 1 593 ? 4.462 46.667 5.488 1 91.43 593 GLU A O 1
ATOM 4831 N N . PHE A 1 594 ? 3.272 48.538 5.84 1 84.39 594 PHE A N 1
ATOM 4832 C CA . PHE A 1 594 ? 2.208 48.086 4.951 1 84.39 594 PHE A CA 1
ATOM 4833 C C . PHE A 1 594 ? 1.492 49.273 4.316 1 84.39 594 PHE A C 1
ATOM 4835 O O . PHE A 1 594 ? 1.497 50.375 4.868 1 84.39 594 PHE A O 1
ATOM 4842 N N . ASN A 1 595 ? 0.918 49.071 3.147 1 81.43 595 ASN A N 1
ATOM 4843 C CA . ASN A 1 595 ? 0.228 50.115 2.396 1 81.43 595 ASN A CA 1
ATOM 4844 C C . ASN A 1 595 ? -1.284 49.908 2.409 1 81.43 595 ASN A C 1
ATOM 4846 O O . ASN A 1 595 ? -2.014 50.589 1.688 1 81.43 595 ASN A O 1
ATOM 4850 N N . ILE A 1 596 ? -1.8 49.057 3.194 1 82.64 596 ILE A N 1
ATOM 4851 C CA . ILE A 1 596 ? -3.232 48.783 3.253 1 82.64 596 ILE A CA 1
ATOM 4852 C C . ILE A 1 596 ? -3.807 49.317 4.562 1 82.64 596 ILE A C 1
ATOM 4854 O O . ILE A 1 596 ? -3.061 49.613 5.499 1 82.64 596 ILE A O 1
ATOM 4858 N N . PRO A 1 597 ? -5.149 49.442 4.6 1 83.18 597 PRO A N 1
ATOM 4859 C CA . PRO A 1 597 ? -5.759 49.98 5.818 1 83.18 597 PRO A CA 1
ATOM 4860 C C . PRO A 1 597 ? -5.48 49.118 7.048 1 83.18 597 PRO A C 1
ATOM 4862 O O . PRO A 1 597 ? -5.468 47.888 6.954 1 83.18 597 PRO A O 1
ATOM 4865 N N . LEU A 1 598 ? -5.316 49.803 8.085 1 85.25 598 LEU A N 1
ATOM 4866 C CA . LEU A 1 598 ? -5.005 49.154 9.354 1 85.25 598 LEU A CA 1
ATOM 4867 C C . LEU A 1 598 ? -6.072 48.127 9.715 1 85.25 598 LEU A C 1
ATOM 4869 O O . LEU A 1 598 ? -5.757 47.057 10.24 1 85.25 598 LEU A O 1
ATOM 4873 N N . LYS A 1 599 ? -7.229 48.474 9.449 1 83.19 599 LYS A N 1
ATOM 4874 C CA . LYS A 1 599 ? -8.336 47.577 9.77 1 83.19 599 LYS A CA 1
ATOM 4875 C C . LYS A 1 599 ? -8.214 46.259 9.01 1 83.19 599 LYS A C 1
ATOM 4877 O O . LYS A 1 599 ? -8.509 45.193 9.554 1 83.19 599 LYS A O 1
ATOM 4882 N N . ALA A 1 600 ? -7.77 46.411 7.821 1 83.15 600 ALA A N 1
ATOM 4883 C CA . ALA A 1 600 ? -7.608 45.226 6.983 1 83.15 600 ALA A CA 1
ATOM 4884 C C . ALA A 1 600 ? -6.502 44.321 7.519 1 83.15 600 ALA A C 1
ATOM 4886 O O . ALA A 1 600 ? -6.641 43.096 7.525 1 83.15 600 ALA A O 1
ATOM 4887 N N . ILE A 1 601 ? -5.507 44.876 8.002 1 86.79 601 ILE A N 1
ATOM 4888 C CA . ILE A 1 601 ? -4.389 44.121 8.557 1 86.79 601 ILE A CA 1
ATOM 4889 C C . ILE A 1 601 ? -4.812 43.461 9.868 1 86.79 601 ILE A C 1
ATOM 4891 O O . ILE A 1 601 ? -4.522 42.285 10.101 1 86.79 601 ILE A O 1
ATOM 4895 N N . SER A 1 602 ? -5.465 44.257 10.664 1 85.74 602 SER A N 1
ATOM 4896 C CA . SER A 1 602 ? -5.906 43.752 11.96 1 85.74 602 SER A CA 1
ATOM 4897 C C . SER A 1 602 ? -6.828 42.547 11.8 1 85.74 602 SER A C 1
ATOM 4899 O O . SER A 1 602 ? -6.802 41.626 12.618 1 85.74 602 SER A O 1
ATOM 4901 N N . GLU A 1 603 ? -7.531 42.558 10.776 1 82.15 603 GLU A N 1
ATOM 4902 C CA . GLU A 1 603 ? -8.497 41.486 10.556 1 82.15 603 GLU A CA 1
ATOM 4903 C C . GLU A 1 603 ? -7.848 40.293 9.858 1 82.15 603 GLU A C 1
ATOM 4905 O O . GLU A 1 603 ? -8.124 39.142 10.202 1 82.15 603 GLU A O 1
ATOM 4910 N N . SER A 1 604 ? -6.982 40.551 8.924 1 86.97 604 SER A N 1
ATOM 4911 C CA . SER A 1 604 ? -6.445 39.497 8.069 1 86.97 604 SER A CA 1
ATOM 4912 C C . SER A 1 604 ? -5.271 38.788 8.735 1 86.97 604 SER A C 1
ATOM 4914 O O . SER A 1 604 ? -4.913 37.673 8.351 1 86.97 604 SER A O 1
ATOM 4916 N N . CYS A 1 605 ? -4.669 39.337 9.757 1 92.61 605 CYS A N 1
ATOM 4917 C CA . CYS A 1 605 ? -3.461 38.774 10.35 1 92.61 605 CYS A CA 1
ATOM 4918 C C . CYS A 1 605 ? -3.724 38.296 11.773 1 92.61 605 CYS A C 1
ATOM 4920 O O . CYS A 1 605 ? -2.801 38.216 12.586 1 92.61 605 CYS A O 1
ATOM 4922 N N . ARG A 1 606 ? -4.943 37.987 12.038 1 91.34 606 ARG A N 1
ATOM 4923 C CA . ARG A 1 606 ? -5.326 37.538 13.373 1 91.34 606 ARG A CA 1
ATOM 4924 C C . ARG A 1 606 ? -4.782 36.143 13.658 1 91.34 606 ARG A C 1
ATOM 4926 O O . ARG A 1 606 ? -4.547 35.787 14.815 1 91.34 606 ARG A O 1
ATOM 4933 N N . TYR A 1 607 ? -4.583 35.411 12.577 1 93.66 607 TYR A N 1
ATOM 4934 C CA . TYR A 1 607 ? -4.33 33.99 12.789 1 93.66 607 TYR A CA 1
ATOM 4935 C C . TYR A 1 607 ? -2.976 33.585 12.218 1 93.66 607 TYR A C 1
ATOM 4937 O O . TYR A 1 607 ? -2.808 32.461 11.741 1 93.66 607 TYR A O 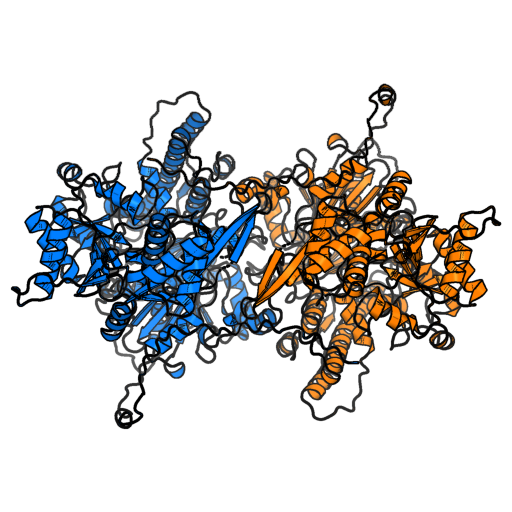1
ATOM 4945 N N . MET A 1 608 ? -2.049 34.552 12.151 1 94.29 608 MET A N 1
ATOM 4946 C CA . MET A 1 608 ? -0.678 34.276 11.732 1 94.29 608 MET A CA 1
ATOM 4947 C C . MET A 1 608 ? -0.647 33.67 10.333 1 94.29 608 MET A C 1
ATOM 4949 O O . MET A 1 608 ? -0.004 32.643 10.111 1 94.29 608 MET A O 1
ATOM 4953 N N . SER A 1 609 ? -1.422 34.259 9.411 1 93.37 609 SER A N 1
ATOM 4954 C CA . SER A 1 609 ? -1.596 33.653 8.095 1 93.37 609 SER A CA 1
ATOM 4955 C C . SER A 1 609 ? -0.841 34.432 7.023 1 93.37 609 SER A C 1
ATOM 4957 O O . SER A 1 609 ? -0.79 34.014 5.865 1 93.37 609 SER A O 1
ATOM 4959 N N . ALA A 1 610 ? -0.173 35.549 7.414 1 94.23 610 ALA A N 1
ATOM 4960 C CA . ALA A 1 610 ? 0.442 36.391 6.391 1 94.23 610 ALA A CA 1
ATOM 4961 C C . ALA A 1 610 ? 1.814 36.885 6.841 1 94.23 610 ALA A C 1
ATOM 4963 O O . ALA A 1 610 ? 2.011 37.208 8.015 1 94.23 610 ALA A O 1
ATOM 4964 N N . THR A 1 611 ? 2.705 36.95 5.926 1 94.49 611 THR A N 1
ATOM 4965 C CA . THR A 1 611 ? 4.029 37.528 6.132 1 94.49 611 THR A CA 1
ATOM 4966 C C . THR A 1 611 ? 4.093 38.945 5.569 1 94.49 611 THR A C 1
ATOM 4968 O O . THR A 1 611 ? 3.73 39.177 4.414 1 94.49 611 THR A O 1
ATOM 4971 N N . LEU A 1 612 ? 4.506 39.868 6.391 1 94.26 612 LEU A N 1
ATOM 4972 C CA . LEU A 1 612 ? 4.555 41.275 6.007 1 94.26 612 LEU A CA 1
ATOM 4973 C C . LEU A 1 612 ? 5.936 41.864 6.275 1 94.26 612 LEU A C 1
ATOM 4975 O O . LEU A 1 612 ? 6.715 41.303 7.049 1 94.26 612 LEU A O 1
ATOM 4979 N N . SER A 1 613 ? 6.17 42.969 5.688 1 94.71 613 SER A N 1
ATOM 4980 C CA . SER A 1 613 ? 7.45 43.647 5.862 1 94.71 613 SER A CA 1
ATOM 4981 C C . SER A 1 613 ? 7.525 44.346 7.215 1 94.71 613 SER A C 1
ATOM 4983 O O . SER A 1 613 ? 6.533 44.905 7.687 1 94.71 613 SER A O 1
ATOM 4985 N N . ILE A 1 614 ? 8.69 44.367 7.796 1 95.82 614 ILE A N 1
ATOM 4986 C CA . ILE A 1 614 ? 8.95 45.015 9.076 1 95.82 614 ILE A CA 1
ATOM 4987 C C . ILE A 1 614 ? 9.624 46.365 8.844 1 95.82 614 ILE A C 1
ATOM 4989 O O . ILE A 1 614 ? 10.477 46.497 7.963 1 95.82 614 ILE A O 1
ATOM 4993 N N . LYS A 1 615 ? 9.275 47.26 9.656 1 95.23 615 LYS A N 1
ATOM 4994 C CA . LYS A 1 615 ? 9.909 48.572 9.562 1 95.23 615 LYS A CA 1
ATOM 4995 C C . LYS A 1 615 ? 11.401 48.484 9.87 1 95.23 615 LYS A C 1
ATOM 4997 O O . LYS A 1 615 ? 11.816 47.724 10.748 1 95.23 615 LYS A O 1
ATOM 5002 N N . GLU A 1 616 ? 12.131 49.294 9.238 1 94.16 616 GLU A N 1
ATOM 5003 C CA . GLU A 1 616 ? 13.587 49.281 9.347 1 94.16 616 GLU A CA 1
ATOM 5004 C C . GLU A 1 616 ? 14.034 49.507 10.789 1 94.16 616 GLU A C 1
ATOM 5006 O O . GLU A 1 616 ? 14.952 48.84 11.271 1 94.16 616 GLU A O 1
ATOM 5011 N N . GLU A 1 617 ? 13.361 50.368 11.486 1 92.1 617 GLU A N 1
ATOM 5012 C CA . GLU A 1 617 ? 13.742 50.716 12.852 1 92.1 617 GLU A CA 1
ATOM 5013 C C . GLU A 1 617 ? 13.511 49.545 13.804 1 92.1 617 GLU A C 1
ATOM 5015 O O . GLU A 1 617 ? 14.152 49.456 14.854 1 92.1 617 GLU A O 1
ATOM 5020 N N . MET A 1 618 ? 12.632 48.726 13.415 1 93.85 618 MET A N 1
ATOM 5021 C CA . MET A 1 618 ? 12.246 47.636 14.306 1 93.85 618 MET A CA 1
ATOM 5022 C C . MET A 1 618 ? 13.083 46.391 14.038 1 93.85 618 MET A C 1
ATOM 5024 O O . MET A 1 618 ? 13.146 45.488 14.874 1 93.85 618 MET A O 1
ATOM 5028 N N . ILE A 1 619 ? 13.769 46.277 12.966 1 94.26 619 ILE A N 1
ATOM 5029 C CA . ILE A 1 619 ? 14.545 45.107 12.566 1 94.26 619 ILE A CA 1
ATOM 5030 C C . ILE A 1 619 ? 15.616 44.816 13.615 1 94.26 619 ILE A C 1
ATOM 5032 O O . ILE A 1 619 ? 15.848 43.658 13.969 1 94.26 619 ILE A O 1
ATOM 5036 N N . LEU A 1 620 ? 16.176 45.822 14.151 1 92.35 620 LEU A N 1
ATOM 5037 C CA . LEU A 1 620 ? 17.236 45.648 15.138 1 92.35 620 LEU A CA 1
ATOM 5038 C C . LEU A 1 620 ? 16.652 45.414 16.527 1 92.35 620 LEU A C 1
ATOM 5040 O O . LEU A 1 620 ? 17.308 44.829 17.392 1 92.35 620 LEU A O 1
ATOM 5044 N N . LYS A 1 621 ? 15.43 45.847 16.708 1 94.82 621 LYS A N 1
ATOM 5045 C CA . LYS A 1 621 ? 14.81 45.76 18.026 1 94.82 621 LYS A CA 1
ATOM 5046 C C . LYS A 1 621 ? 14.221 44.374 18.267 1 94.82 621 LYS A C 1
ATOM 5048 O O . LYS A 1 621 ? 14.09 43.939 19.413 1 94.82 621 LYS A O 1
ATOM 5053 N N . ILE A 1 622 ? 13.817 43.74 17.194 1 95.78 622 ILE A N 1
ATOM 5054 C CA . ILE A 1 622 ? 13.237 42.41 17.343 1 95.78 622 ILE A CA 1
ATOM 5055 C C . ILE A 1 622 ? 13.902 41.445 16.364 1 95.78 622 ILE A C 1
ATOM 5057 O O . ILE A 1 622 ? 13.219 40.745 15.612 1 95.78 622 ILE A O 1
ATOM 5061 N N . PRO A 1 623 ? 15.131 41.256 16.412 1 93.43 623 PRO A N 1
ATOM 5062 C CA . PRO A 1 623 ? 15.887 40.481 15.425 1 93.43 623 PRO A CA 1
ATOM 5063 C C . PRO A 1 623 ? 15.458 39.017 15.371 1 93.43 623 PRO A C 1
ATOM 5065 O O . PRO A 1 623 ? 15.556 38.379 14.319 1 93.43 623 PRO A O 1
ATOM 5068 N N . ALA A 1 624 ? 14.973 38.46 16.427 1 93.64 624 ALA A N 1
ATOM 5069 C CA . ALA A 1 624 ? 14.633 37.04 16.478 1 93.64 624 ALA A CA 1
ATOM 5070 C C . ALA A 1 624 ? 13.362 36.752 15.685 1 93.64 624 ALA A C 1
ATOM 5072 O O . ALA A 1 624 ? 13.072 35.597 15.362 1 93.64 624 ALA A O 1
ATOM 5073 N N . ALA A 1 625 ? 12.624 37.821 15.409 1 94.12 625 ALA A N 1
ATOM 5074 C CA . ALA A 1 625 ? 11.346 37.638 14.725 1 94.12 625 ALA A CA 1
ATOM 5075 C C . ALA A 1 625 ? 11.447 38.042 13.257 1 94.12 625 ALA A C 1
ATOM 5077 O O . ALA A 1 625 ? 10.485 37.897 12.499 1 94.12 625 ALA A O 1
ATOM 5078 N N . VAL A 1 626 ? 12.554 38.557 12.788 1 93.46 626 VAL A N 1
ATOM 5079 C CA . VAL A 1 626 ? 12.709 39.092 11.439 1 93.46 626 VAL A CA 1
ATOM 5080 C C . VAL A 1 626 ? 13.402 38.061 10.551 1 93.46 626 VAL A C 1
ATOM 5082 O O . VAL A 1 626 ? 14.454 37.527 10.913 1 93.46 626 VAL A O 1
ATOM 5085 N N . HIS A 1 627 ? 12.746 37.788 9.489 1 91.18 627 HIS A N 1
ATOM 5086 C CA . HIS A 1 627 ? 13.334 36.898 8.494 1 91.18 627 HIS A CA 1
ATOM 5087 C C . HIS A 1 627 ? 14.478 37.581 7.752 1 91.18 627 HIS A C 1
ATOM 5089 O O . HIS A 1 627 ? 14.639 38.8 7.837 1 91.18 627 HIS A O 1
ATOM 5095 N N . VAL A 1 628 ? 15.22 36.846 6.969 1 89.45 628 VAL A N 1
ATOM 5096 C CA . VAL A 1 628 ? 16.394 37.335 6.253 1 89.45 628 VAL A CA 1
ATOM 5097 C C . VAL A 1 628 ? 15.97 38.371 5.214 1 89.45 628 VAL A C 1
ATOM 5099 O O . VAL A 1 628 ? 16.719 39.306 4.92 1 89.45 628 VAL A O 1
ATOM 5102 N N . ASP A 1 629 ? 14.729 38.297 4.808 1 90.52 629 ASP A N 1
ATOM 5103 C CA . ASP A 1 629 ? 14.248 39.23 3.794 1 90.52 629 ASP A CA 1
ATOM 5104 C C . ASP A 1 629 ? 13.499 40.397 4.433 1 90.52 629 ASP A C 1
ATOM 5106 O O . ASP A 1 629 ? 12.702 41.066 3.772 1 90.52 629 ASP A O 1
ATOM 5110 N N . LYS A 1 630 ? 13.558 40.502 5.759 1 93.76 630 LYS A N 1
ATOM 5111 C CA . LYS A 1 630 ? 13.025 41.621 6.531 1 93.76 630 LYS A CA 1
ATOM 5112 C C . LYS A 1 630 ? 11.507 41.528 6.656 1 93.76 630 LYS A C 1
ATOM 5114 O O . LYS A 1 630 ? 10.825 42.548 6.776 1 93.76 630 LYS A O 1
ATOM 5119 N N . THR A 1 631 ? 11.061 40.443 6.549 1 93.94 631 THR A N 1
ATOM 5120 C CA . THR A 1 631 ? 9.637 40.195 6.751 1 93.94 631 THR A CA 1
ATOM 5121 C C . THR A 1 631 ? 9.408 39.341 7.995 1 93.94 631 THR A C 1
ATOM 5123 O O . THR A 1 631 ? 10.364 38.893 8.631 1 93.94 631 THR A O 1
ATOM 5126 N N . ALA A 1 632 ? 8.161 39.215 8.392 1 94.68 632 ALA A N 1
ATOM 5127 C CA . ALA A 1 632 ? 7.77 38.329 9.486 1 94.68 632 ALA A CA 1
ATOM 5128 C C . ALA A 1 632 ? 6.334 37.844 9.312 1 94.68 632 ALA A C 1
ATOM 5130 O O . ALA A 1 632 ? 5.48 38.58 8.812 1 94.68 632 ALA A O 1
ATOM 5131 N N . ARG A 1 633 ? 6.148 36.616 9.617 1 94.5 633 ARG A N 1
ATOM 5132 C CA . ARG A 1 633 ? 4.78 36.119 9.724 1 94.5 633 ARG A CA 1
ATOM 5133 C C . ARG A 1 633 ? 4.115 36.618 11.002 1 94.5 633 ARG A C 1
ATOM 5135 O O . ARG A 1 633 ? 4.52 36.247 12.106 1 94.5 633 ARG A O 1
ATOM 5142 N N . VAL A 1 634 ? 3.062 37.359 10.949 1 95.15 634 VAL A N 1
ATOM 5143 C CA . VAL A 1 634 ? 2.635 38.16 12.092 1 95.15 634 VAL A CA 1
ATOM 5144 C C . VAL A 1 634 ? 1.264 37.687 12.571 1 95.15 634 VAL A C 1
ATOM 5146 O O . VAL A 1 634 ? 0.438 37.245 11.77 1 95.15 634 VAL A O 1
ATOM 5149 N N . GLN A 1 635 ? 1.106 37.67 13.807 1 96.37 635 GLN A N 1
ATOM 5150 C CA . GLN A 1 635 ? -0.198 37.604 14.458 1 96.37 635 GLN A CA 1
ATOM 5151 C C . GLN A 1 635 ? -0.566 38.944 15.089 1 96.37 635 GLN A C 1
ATOM 5153 O O . GLN A 1 635 ? 0.17 39.462 15.931 1 96.37 635 GLN A O 1
ATOM 5158 N N . VAL A 1 636 ? -1.666 39.487 14.676 1 95.79 636 VAL A N 1
ATOM 5159 C CA . VAL A 1 636 ? -2.169 40.698 15.315 1 95.79 636 VAL A CA 1
ATOM 5160 C C . VAL A 1 636 ? -3.145 40.328 16.43 1 95.79 636 VAL A C 1
ATOM 5162 O O . VAL A 1 636 ? -4.176 39.7 16.178 1 95.79 636 VAL A O 1
ATOM 5165 N N . LEU A 1 637 ? -2.79 40.719 17.619 1 95.87 637 LEU A N 1
ATOM 5166 C CA . LEU A 1 637 ? -3.538 40.326 18.808 1 95.87 637 LEU A CA 1
ATOM 5167 C C . LEU A 1 637 ? -4.49 41.435 19.243 1 95.87 637 LEU A C 1
ATOM 5169 O O . LEU A 1 637 ? -4.053 42.538 19.58 1 95.87 637 LEU A O 1
ATOM 5173 N N . ARG A 1 638 ? -5.712 41.131 19.229 1 92.8 638 ARG A N 1
ATOM 5174 C CA . ARG A 1 638 ? -6.744 42.032 19.731 1 92.8 638 ARG A CA 1
ATOM 5175 C C . ARG A 1 638 ? -7.134 41.675 21.162 1 92.8 638 ARG A C 1
ATOM 5177 O O . ARG A 1 638 ? -7.208 40.496 21.515 1 92.8 638 ARG A O 1
ATOM 5184 N N . ARG A 1 639 ? -7.403 42.619 21.85 1 91.41 639 ARG A N 1
ATOM 5185 C CA . ARG A 1 639 ? -7.746 42.419 23.255 1 91.41 639 ARG A CA 1
ATOM 5186 C C . ARG A 1 639 ? -8.954 41.499 23.398 1 91.41 639 ARG A C 1
ATOM 5188 O O . ARG A 1 639 ? -8.974 40.624 24.265 1 91.41 639 ARG A O 1
ATOM 5195 N N . MET A 1 640 ? -9.89 41.642 22.554 1 86.49 640 MET A N 1
ATOM 5196 C CA . MET A 1 640 ? -11.148 40.908 22.648 1 86.49 640 MET A CA 1
ATOM 5197 C C . MET A 1 640 ? -10.968 39.461 22.203 1 86.49 640 MET A C 1
ATOM 5199 O O . MET A 1 640 ? -11.754 38.589 22.578 1 86.49 640 MET A O 1
ATOM 5203 N N . ASP A 1 641 ? -9.963 39.216 21.44 1 87.46 641 ASP A N 1
ATOM 5204 C CA . ASP A 1 641 ? -9.765 37.872 20.905 1 87.46 641 ASP A CA 1
ATOM 5205 C C . ASP A 1 641 ? -9.146 36.95 21.953 1 87.46 641 ASP A C 1
ATOM 5207 O O . ASP A 1 641 ? -9.509 35.776 22.047 1 87.46 641 ASP A O 1
ATOM 5211 N N . ASN A 1 642 ? -8.218 37.466 22.682 1 91.95 642 ASN A N 1
ATOM 5212 C CA . ASN A 1 642 ? -7.495 36.727 23.712 1 91.95 642 ASN A CA 1
ATOM 5213 C C . ASN A 1 642 ? -6.966 37.656 24.801 1 91.95 642 ASN A C 1
ATOM 5215 O O . ASN A 1 642 ? -5.797 38.045 24.776 1 91.95 642 ASN A O 1
ATOM 5219 N N . PHE A 1 643 ? -7.743 37.827 25.744 1 92.68 643 PHE A N 1
ATOM 5220 C CA . PHE A 1 643 ? -7.498 38.853 26.75 1 92.68 643 PHE A CA 1
ATOM 5221 C C . PHE A 1 643 ? -6.246 38.532 27.557 1 92.68 643 PHE A C 1
ATOM 5223 O O . PHE A 1 643 ? -5.398 39.4 27.769 1 92.68 643 PHE A O 1
ATOM 5230 N N . TRP A 1 644 ? -6.115 37.356 28.062 1 92.8 644 TRP A N 1
ATOM 5231 C CA . TRP A 1 644 ? -4.988 37.005 28.92 1 92.8 644 TRP A CA 1
ATOM 5232 C C . TRP A 1 644 ? -3.669 37.138 28.166 1 92.8 644 TRP A C 1
ATOM 5234 O O . TRP A 1 644 ? -2.674 37.609 28.722 1 92.8 644 TRP A O 1
ATOM 5244 N N . PHE A 1 645 ? -3.66 36.732 26.967 1 96 645 PHE A N 1
ATOM 5245 C CA . PHE A 1 645 ? -2.455 36.826 26.152 1 96 645 PHE A CA 1
ATOM 5246 C C . PHE A 1 645 ? -2.113 38.282 25.859 1 96 645 PHE A C 1
ATOM 5248 O O . PHE A 1 645 ? -0.942 38.668 25.889 1 96 645 PHE A O 1
ATOM 5255 N N . TYR A 1 646 ? -3.185 39.033 25.577 1 96.63 646 TYR A N 1
ATOM 5256 C CA . TYR A 1 646 ? -3.013 40.467 25.372 1 96.63 646 TYR A CA 1
ATOM 5257 C C . TYR A 1 646 ? -2.354 41.116 26.583 1 96.63 646 TYR A C 1
ATOM 5259 O O . TYR A 1 646 ? -1.462 41.956 26.437 1 96.63 646 TYR A O 1
ATOM 5267 N N . GLU A 1 647 ? -2.723 40.721 27.74 1 95.86 647 GLU A N 1
ATOM 5268 C CA . GLU A 1 647 ? -2.18 41.28 28.974 1 95.86 647 GLU A CA 1
ATOM 5269 C C . GLU A 1 647 ? -0.703 40.932 29.135 1 95.86 647 GLU A C 1
ATOM 5271 O O . GLU A 1 647 ? 0.083 41.748 29.621 1 95.86 647 GLU A O 1
ATOM 5276 N N . ILE A 1 648 ? -0.338 39.746 28.778 1 97.05 648 ILE A N 1
ATOM 5277 C CA . ILE A 1 648 ? 1.063 39.345 28.85 1 97.05 648 ILE A CA 1
ATOM 5278 C C . ILE A 1 648 ? 1.905 40.245 27.948 1 97.05 648 ILE A C 1
ATOM 5280 O O . ILE A 1 648 ? 2.934 40.773 28.375 1 97.05 648 ILE A O 1
ATOM 5284 N N . VAL A 1 649 ? 1.453 40.435 26.703 1 97.98 649 VAL A N 1
ATOM 5285 C CA . VAL A 1 649 ? 2.218 41.216 25.737 1 97.98 649 VAL A CA 1
ATOM 5286 C C . VAL A 1 649 ? 2.246 42.682 26.163 1 97.98 649 VAL A C 1
ATOM 5288 O O . VAL A 1 649 ? 3.26 43.364 25.995 1 97.98 649 VAL A O 1
ATOM 5291 N N . SER A 1 650 ? 1.11 43.142 26.716 1 97.43 650 SER A N 1
ATOM 5292 C CA . SER A 1 650 ? 1.032 44.516 27.2 1 97.43 650 SER A CA 1
ATOM 5293 C C . SER A 1 650 ? 2.01 44.755 28.345 1 97.43 650 SER A C 1
ATOM 5295 O O . SER A 1 650 ? 2.688 45.784 28.385 1 97.43 650 SER A O 1
ATOM 5297 N N . GLU A 1 651 ? 2.037 43.829 29.305 1 97.26 651 GLU A N 1
ATOM 5298 C CA . GLU A 1 651 ? 2.979 43.941 30.414 1 97.26 651 GLU A CA 1
ATOM 5299 C C . GLU A 1 651 ? 4.422 43.879 29.922 1 97.26 651 GLU A C 1
ATOM 5301 O O . GLU A 1 651 ? 5.29 44.588 30.435 1 97.26 651 GLU A O 1
ATOM 5306 N N . PHE A 1 652 ? 4.708 43.044 29.016 1 97.99 652 PHE A N 1
ATOM 5307 C CA . PHE A 1 652 ? 6.037 42.958 28.423 1 97.99 652 PHE A CA 1
ATOM 5308 C C . PHE A 1 652 ? 6.413 44.269 27.742 1 97.99 652 PHE A C 1
ATOM 5310 O O . PHE A 1 652 ? 7.565 44.701 27.808 1 97.99 652 PHE A O 1
ATOM 5317 N N . TYR A 1 653 ? 5.437 44.872 27.05 1 97.94 653 TYR A N 1
ATOM 5318 C CA . TYR A 1 653 ? 5.64 46.153 26.383 1 97.94 653 TYR A CA 1
ATOM 5319 C C . TYR A 1 653 ? 6.049 47.229 27.38 1 97.94 653 TYR A C 1
ATOM 5321 O O . TYR A 1 653 ? 6.921 48.052 27.092 1 97.94 653 TYR A O 1
ATOM 5329 N N . LYS A 1 654 ? 5.464 47.223 28.516 1 97.16 654 LYS A N 1
ATOM 5330 C CA . LYS A 1 654 ? 5.791 48.195 29.555 1 97.16 654 LYS A CA 1
ATOM 5331 C C . LYS A 1 654 ? 7.243 48.054 30.002 1 97.16 654 LYS A C 1
ATOM 5333 O O . LYS A 1 654 ? 7.908 49.05 30.296 1 97.16 654 LYS A O 1
ATOM 5338 N N . LEU A 1 655 ? 7.681 46.829 30.019 1 96.89 655 LEU A N 1
ATOM 5339 C CA . LEU A 1 655 ? 9.023 46.541 30.513 1 96.89 655 LEU A CA 1
ATOM 5340 C C . LEU A 1 655 ? 10.063 46.759 29.419 1 96.89 655 LEU A C 1
ATOM 5342 O O . LEU A 1 655 ? 11.121 47.34 29.669 1 96.89 655 LEU A O 1
ATOM 5346 N N . SER A 1 656 ? 9.726 46.351 28.213 1 96.03 656 SER A N 1
ATOM 5347 C CA . SER A 1 656 ? 10.731 46.252 27.159 1 96.03 656 SER A CA 1
ATOM 5348 C C . SER A 1 656 ? 10.578 47.378 26.142 1 96.03 656 SER A C 1
ATOM 5350 O O . SER A 1 656 ? 11.494 47.645 25.361 1 96.03 656 SER A O 1
ATOM 5352 N N . LYS A 1 657 ? 9.355 47.995 26.059 1 95.45 657 LYS A N 1
ATOM 5353 C CA . LYS A 1 657 ? 8.968 48.996 25.069 1 95.45 657 LYS A CA 1
ATOM 5354 C C . LYS A 1 657 ? 8.816 48.371 23.685 1 95.45 657 LYS A C 1
ATOM 5356 O O . LYS A 1 657 ? 8.825 49.078 22.675 1 95.45 657 LYS A O 1
ATOM 5361 N N . ILE A 1 658 ? 8.797 47.094 23.661 1 96.09 658 ILE A N 1
ATOM 5362 C CA . ILE A 1 658 ? 8.515 46.348 22.44 1 96.09 658 ILE A CA 1
ATOM 5363 C C . ILE A 1 658 ? 7.118 45.737 22.519 1 96.09 658 ILE A C 1
ATOM 5365 O O . ILE A 1 658 ? 6.853 44.886 23.372 1 96.09 658 ILE A O 1
ATOM 5369 N N . PRO A 1 659 ? 6.25 46.101 21.722 1 96.64 659 PRO A N 1
ATOM 5370 C CA . PRO A 1 659 ? 4.863 45.64 21.811 1 96.64 659 PRO A CA 1
ATOM 5371 C C . PRO A 1 659 ? 4.636 44.309 21.099 1 96.64 659 PRO A C 1
ATOM 5373 O O . PRO A 1 659 ? 3.641 44.146 20.387 1 96.64 659 PRO A O 1
ATOM 5376 N N . ALA A 1 660 ? 5.589 43.386 21.2 1 97.29 660 ALA A N 1
ATOM 5377 C CA . ALA A 1 660 ? 5.5 42.088 20.537 1 97.29 660 ALA A CA 1
ATOM 5378 C C . ALA A 1 660 ? 6.27 41.022 21.311 1 97.29 660 ALA A C 1
ATOM 5380 O O . ALA A 1 660 ? 7.217 41.335 22.035 1 97.29 660 ALA A O 1
ATOM 5381 N N . VAL A 1 661 ? 5.841 39.795 21.187 1 97.91 661 VAL A N 1
ATOM 5382 C CA . VAL A 1 661 ? 6.581 38.648 21.703 1 97.91 661 VAL A CA 1
ATOM 5383 C C . VAL A 1 661 ? 6.699 37.579 20.62 1 97.91 661 VAL A C 1
ATOM 5385 O O . VAL A 1 661 ? 5.943 37.587 19.646 1 97.91 661 VAL A O 1
ATOM 5388 N N . LEU A 1 662 ? 7.669 36.734 20.745 1 97.03 662 LEU A N 1
ATOM 5389 C CA . LEU A 1 662 ? 7.762 35.575 19.864 1 97.03 662 LEU A CA 1
ATOM 5390 C C . LEU A 1 662 ? 6.762 34.499 20.275 1 97.03 662 LEU A C 1
ATOM 5392 O O . LEU A 1 662 ? 6.556 34.259 21.467 1 97.03 662 LEU A O 1
ATOM 5396 N N . ASN A 1 663 ? 6.157 33.964 19.278 1 96.59 663 ASN A N 1
ATOM 5397 C CA . ASN A 1 663 ? 5.15 32.931 19.497 1 96.59 663 ASN A CA 1
ATOM 5398 C C . ASN A 1 663 ? 5.35 31.744 18.56 1 96.59 663 ASN A C 1
ATOM 5400 O O . ASN A 1 663 ? 5.432 31.915 17.342 1 96.59 663 ASN A O 1
ATOM 5404 N N . THR A 1 664 ? 5.483 30.568 19.103 1 94.54 664 THR A N 1
ATOM 5405 C CA . THR A 1 664 ? 5.543 29.344 18.312 1 94.54 664 THR A CA 1
ATOM 5406 C C . THR A 1 664 ? 4.73 28.233 18.971 1 94.54 664 THR A C 1
ATOM 5408 O O . THR A 1 664 ? 4.228 28.401 20.084 1 94.54 664 THR A O 1
ATOM 5411 N N . SER A 1 665 ? 4.465 27.237 18.233 1 94.43 665 SER A N 1
ATOM 5412 C CA . SER A 1 665 ? 3.611 26.151 18.704 1 94.43 665 SER A CA 1
ATOM 5413 C C . SER A 1 665 ? 4.258 25.403 19.864 1 94.43 665 SER A C 1
ATOM 5415 O O . SER A 1 665 ? 5.473 25.195 19.876 1 94.43 665 SER A O 1
ATOM 5417 N N . PHE A 1 666 ? 3.469 25.001 20.8 1 96.08 666 PHE A N 1
ATOM 5418 C CA . PHE A 1 666 ? 3.934 24.208 21.932 1 96.08 666 PHE A CA 1
ATOM 5419 C C . PHE A 1 666 ? 4.015 22.732 21.563 1 96.08 666 PHE A C 1
ATOM 5421 O O . PHE A 1 666 ? 3.042 21.992 21.727 1 96.08 666 PHE A O 1
ATOM 5428 N N . ASN A 1 667 ? 5.053 22.326 21.018 1 91.64 667 ASN A N 1
ATOM 5429 C CA . ASN A 1 667 ? 5.418 20.965 20.637 1 91.64 667 ASN A CA 1
ATOM 5430 C C . ASN A 1 667 ? 6.929 20.811 20.49 1 91.64 667 ASN A C 1
ATOM 5432 O O . ASN A 1 667 ? 7.658 21.804 20.447 1 91.64 667 ASN A O 1
ATOM 5436 N N . ILE A 1 668 ? 7.367 19.616 20.518 1 84.62 668 ILE A N 1
ATOM 5437 C CA . ILE A 1 668 ? 8.766 19.322 20.229 1 84.62 668 ILE A CA 1
ATOM 5438 C C . ILE A 1 668 ? 8.875 18.598 18.889 1 84.62 668 ILE A C 1
ATOM 5440 O O . ILE A 1 668 ? 7.861 18.287 18.26 1 84.62 668 ILE A O 1
ATOM 5444 N N . ARG A 1 669 ? 10.048 18.482 18.454 1 76.75 669 ARG A N 1
ATOM 5445 C CA . ARG A 1 669 ? 10.276 17.931 17.122 1 76.75 669 ARG A CA 1
ATOM 5446 C C . ARG A 1 669 ? 9.531 16.614 16.939 1 76.75 669 ARG A C 1
ATOM 5448 O O . ARG A 1 669 ? 9.616 15.723 17.787 1 76.75 669 ARG A O 1
ATOM 5455 N N . GLY A 1 670 ? 8.778 16.583 15.895 1 74.56 670 GLY A N 1
ATOM 5456 C CA . GLY A 1 670 ? 8.12 15.348 15.5 1 74.56 670 GLY A CA 1
ATOM 5457 C C . GLY A 1 670 ? 6.76 15.163 16.145 1 74.56 670 GLY A C 1
ATOM 5458 O O . GLY A 1 670 ? 6.007 14.261 15.772 1 74.56 670 GLY A O 1
ATOM 5459 N N . GLU A 1 671 ? 6.414 16.086 17.05 1 85.07 671 GLU A N 1
ATOM 5460 C CA . GLU A 1 671 ? 5.144 15.938 17.755 1 85.07 671 GLU A CA 1
ATOM 5461 C C . GLU A 1 671 ? 4.132 16.983 17.295 1 85.07 671 GLU A C 1
ATOM 5463 O O . GLU A 1 671 ? 4.51 18.075 16.867 1 85.07 671 GLU A O 1
ATOM 5468 N N . PRO A 1 672 ? 2.862 16.635 17.358 1 92.01 672 PRO A N 1
ATOM 5469 C CA . PRO A 1 672 ? 1.838 17.663 17.166 1 92.01 672 PRO A CA 1
ATOM 5470 C C . PRO A 1 672 ? 1.742 18.628 18.346 1 92.01 672 PRO A C 1
ATOM 5472 O O . PRO A 1 672 ? 2.344 18.387 19.396 1 92.01 672 PRO A O 1
ATOM 5475 N N . ILE A 1 673 ? 1.089 19.707 18.166 1 95.14 673 ILE A N 1
ATOM 5476 C CA . ILE A 1 673 ? 0.843 20.662 19.241 1 95.14 673 ILE A CA 1
ATOM 5477 C C . ILE A 1 673 ? 0.163 19.957 20.412 1 95.14 673 ILE A C 1
ATOM 5479 O O . ILE A 1 673 ? -0.721 19.12 20.213 1 95.14 673 ILE A O 1
ATOM 5483 N N . VAL A 1 674 ? 0.527 20.244 21.59 1 95.9 674 VAL A N 1
ATOM 5484 C CA . VAL A 1 674 ? 0.01 19.58 22.783 1 95.9 674 VAL A CA 1
ATOM 5485 C C . VAL A 1 674 ? -1.502 19.776 22.87 1 95.9 674 VAL A C 1
ATOM 5487 O O . VAL A 1 674 ? -2.023 20.82 22.471 1 95.9 674 VAL A O 1
ATOM 5490 N N . GLU A 1 675 ? -2.142 18.797 23.348 1 95.52 675 GLU A N 1
ATOM 5491 C CA . GLU A 1 675 ? -3.596 18.858 23.466 1 95.52 675 GLU A CA 1
ATOM 5492 C C . GLU A 1 675 ? -4.039 18.704 24.918 1 95.52 675 GLU A C 1
ATOM 5494 O O . GLU A 1 675 ? -4.862 19.48 25.407 1 95.52 675 GLU A O 1
ATOM 5499 N N . THR A 1 676 ? -3.464 17.79 25.698 1 95.12 676 THR A N 1
ATOM 5500 C CA . THR A 1 676 ? -3.857 17.51 27.074 1 95.12 676 THR A CA 1
ATOM 5501 C C . THR A 1 676 ? -2.84 18.086 28.055 1 95.12 676 THR A C 1
ATOM 5503 O O . THR A 1 676 ? -1.704 18.381 27.677 1 95.12 676 THR A O 1
ATOM 5506 N N . PRO A 1 677 ? -3.289 18.229 29.284 1 96.22 677 PRO A N 1
ATOM 5507 C CA . PRO A 1 677 ? -2.301 18.639 30.285 1 96.22 677 PRO A CA 1
ATOM 5508 C C . PRO A 1 677 ? -1.138 17.656 30.404 1 96.22 677 PRO A C 1
ATOM 5510 O O . PRO A 1 677 ? -0.007 18.063 30.678 1 96.22 677 PRO A O 1
ATOM 5513 N N . TYR A 1 678 ? -1.389 16.402 30.185 1 93.22 678 TYR A N 1
ATOM 5514 C CA . TYR A 1 678 ? -0.326 15.404 30.216 1 93.22 678 TYR A CA 1
ATOM 5515 C C . TYR A 1 678 ? 0.691 15.655 29.109 1 93.22 678 TYR A C 1
ATOM 5517 O O . TYR A 1 678 ? 1.9 15.589 29.341 1 93.22 678 TYR A O 1
ATOM 5525 N N . ASP A 1 679 ? 0.157 15.998 27.934 1 94.19 679 ASP A N 1
ATOM 5526 C CA . ASP A 1 679 ? 1.046 16.321 26.822 1 94.19 679 ASP A CA 1
ATOM 5527 C C . ASP A 1 679 ? 1.937 17.514 27.161 1 94.19 679 ASP A C 1
ATOM 5529 O O . ASP A 1 679 ? 3.107 17.552 26.775 1 94.19 679 ASP A O 1
ATOM 5533 N N . ALA A 1 680 ? 1.346 18.439 27.786 1 96.37 680 ALA A N 1
ATOM 5534 C CA . ALA A 1 680 ? 2.07 19.654 28.15 1 96.37 680 ALA A CA 1
ATOM 5535 C C . ALA A 1 680 ? 3.239 19.338 29.078 1 96.37 680 ALA A C 1
ATOM 5537 O O . ALA A 1 680 ? 4.356 19.814 28.863 1 96.37 680 ALA A O 1
ATOM 5538 N N . PHE A 1 681 ? 3.024 18.523 30.074 1 94.93 681 PHE A N 1
ATOM 5539 C CA . PHE A 1 681 ? 4.083 18.157 31.007 1 94.93 681 PHE A CA 1
ATOM 5540 C C . PHE A 1 681 ? 5.141 17.304 30.318 1 94.93 681 PHE A C 1
ATOM 5542 O O . PHE A 1 681 ? 6.338 17.484 30.549 1 94.93 681 PHE A O 1
ATOM 5549 N N . GLU A 1 682 ? 4.682 16.383 29.536 1 90.8 682 GLU A N 1
ATOM 5550 C CA . GLU A 1 682 ? 5.624 15.516 28.835 1 90.8 682 GLU A CA 1
ATOM 5551 C C . GLU A 1 682 ? 6.568 16.327 27.951 1 90.8 682 GLU A C 1
ATOM 5553 O O . GLU A 1 682 ? 7.772 16.067 27.918 1 90.8 682 GLU A O 1
ATOM 5558 N N . SER A 1 683 ? 5.99 17.241 27.224 1 92.1 683 SER A N 1
ATOM 5559 C CA . SER A 1 683 ? 6.807 18.078 26.352 1 92.1 683 SER A CA 1
ATOM 5560 C C . SER A 1 683 ? 7.689 19.024 27.161 1 92.1 683 SER A C 1
ATOM 5562 O O . SER A 1 683 ? 8.851 19.245 26.815 1 92.1 683 SER A O 1
ATOM 5564 N N . PHE A 1 684 ? 7.21 19.52 28.201 1 94.61 684 PHE A N 1
ATOM 5565 C CA . PHE A 1 684 ? 7.925 20.452 29.065 1 94.61 684 PHE A CA 1
ATOM 5566 C C . PHE A 1 684 ? 9.119 19.771 29.725 1 94.61 684 PHE A C 1
ATOM 5568 O O . PHE A 1 684 ? 10.203 20.352 29.808 1 94.61 684 PHE A O 1
ATOM 5575 N N . LEU A 1 685 ? 8.972 18.538 30.083 1 92.07 685 LEU A N 1
ATOM 5576 C CA . LEU A 1 685 ? 9.981 17.834 30.867 1 92.07 685 LEU A CA 1
ATOM 5577 C C . LEU A 1 685 ? 10.919 17.043 29.962 1 92.07 685 LEU A C 1
ATOM 5579 O O . LEU A 1 685 ? 11.832 16.369 30.445 1 92.07 685 LEU A O 1
ATOM 5583 N N . ASP A 1 686 ? 10.668 17.111 28.71 1 87.54 686 ASP A N 1
ATOM 5584 C CA . ASP A 1 686 ? 11.544 16.39 27.792 1 87.54 686 ASP A CA 1
ATOM 5585 C C . ASP A 1 686 ? 13.001 16.803 27.984 1 87.54 686 ASP A C 1
ATOM 5587 O O . ASP A 1 686 ? 13.307 17.993 28.082 1 87.54 686 ASP A O 1
ATOM 5591 N N . THR A 1 687 ? 13.924 15.829 28.035 1 80.11 687 THR A N 1
ATOM 5592 C CA . THR A 1 687 ? 15.325 16.058 28.368 1 80.11 687 THR A CA 1
ATOM 5593 C C . THR A 1 687 ? 16.017 16.863 27.272 1 80.11 687 THR A C 1
ATOM 5595 O O . THR A 1 687 ? 17.058 17.479 27.51 1 80.11 687 THR A O 1
ATOM 5598 N N . SER A 1 688 ? 15.403 16.915 26.162 1 76.67 688 SER A N 1
ATOM 5599 C CA . SER A 1 688 ? 16.019 17.596 25.028 1 76.67 688 SER A CA 1
ATOM 5600 C C . SER A 1 688 ? 15.624 19.069 24.987 1 76.67 688 SER A C 1
ATOM 5602 O O . SER A 1 688 ? 16.265 19.87 24.304 1 76.67 688 SER A O 1
ATOM 5604 N N . THR A 1 689 ? 14.628 19.496 25.751 1 84.92 689 THR A N 1
ATOM 5605 C CA . THR A 1 689 ? 14.082 20.841 25.599 1 84.92 689 THR A CA 1
ATOM 5606 C C . THR A 1 689 ? 14.526 21.738 26.75 1 84.92 689 THR A C 1
ATOM 5608 O O . THR A 1 689 ? 14.618 21.289 27.895 1 84.92 689 THR A O 1
ATOM 5611 N N . GLU A 1 690 ? 14.804 22.919 26.396 1 88.12 690 GLU A N 1
ATOM 5612 C CA . GLU A 1 690 ? 15.141 23.929 27.395 1 88.12 690 GLU A CA 1
ATOM 5613 C C . GLU A 1 690 ? 14.012 24.943 27.557 1 88.12 690 GLU A C 1
ATOM 5615 O O . GLU A 1 690 ? 14.162 26.111 27.19 1 88.12 690 GLU A O 1
ATOM 5620 N N . ILE A 1 691 ? 12.962 24.569 28.118 1 94.98 691 ILE A N 1
ATOM 5621 C CA . ILE A 1 691 ? 11.85 25.43 28.503 1 94.98 691 ILE A CA 1
ATOM 5622 C C . ILE A 1 691 ? 11.933 25.746 29.995 1 94.98 691 ILE A C 1
ATOM 5624 O O . ILE A 1 691 ? 12.043 24.839 30.822 1 94.98 691 ILE A O 1
ATOM 5628 N N . ASP A 1 692 ? 11.867 26.963 30.294 1 95.61 692 ASP A N 1
ATOM 5629 C CA . ASP A 1 692 ? 12.117 27.388 31.668 1 95.61 692 ASP A CA 1
ATOM 5630 C C . ASP A 1 692 ? 10.851 27.282 32.515 1 95.61 692 ASP A C 1
ATOM 5632 O O . ASP A 1 692 ? 10.916 26.939 33.698 1 95.61 692 ASP A O 1
ATOM 5636 N N . TRP A 1 693 ? 9.724 27.682 31.905 1 96.76 693 TRP A N 1
ATOM 5637 C CA . TRP A 1 693 ? 8.476 27.738 32.66 1 96.76 693 TRP A CA 1
ATOM 5638 C C . TRP A 1 693 ? 7.343 27.07 31.888 1 96.76 693 TRP A C 1
ATOM 5640 O O . TRP A 1 693 ? 7.299 27.136 30.658 1 96.76 693 TRP A O 1
ATOM 5650 N N . LEU A 1 694 ? 6.476 26.459 32.648 1 97.91 694 LEU A N 1
ATOM 5651 C CA . LEU A 1 694 ? 5.195 26.009 32.114 1 97.91 694 LEU A CA 1
ATOM 5652 C C . LEU A 1 694 ? 4.038 26.746 32.782 1 97.91 694 LEU A C 1
ATOM 5654 O O . LEU A 1 694 ? 3.879 26.681 34.003 1 97.91 694 LEU A O 1
ATOM 5658 N N . LEU A 1 695 ? 3.388 27.533 32.024 1 97.23 695 LEU A N 1
ATOM 5659 C CA . LEU A 1 695 ? 2.126 28.114 32.47 1 97.23 695 LEU A CA 1
ATOM 5660 C C . LEU A 1 695 ? 0.954 27.203 32.117 1 97.23 695 LEU A C 1
ATOM 5662 O O . LEU A 1 695 ? 0.589 27.08 30.946 1 97.23 695 LEU A O 1
ATOM 5666 N N . LEU A 1 696 ? 0.43 26.55 33.074 1 96.3 696 LEU A N 1
ATOM 5667 C CA . LEU A 1 696 ? -0.739 25.692 32.91 1 96.3 696 LEU A CA 1
ATOM 5668 C C . LEU A 1 696 ? -1.973 26.331 33.538 1 96.3 696 LEU A C 1
ATOM 5670 O O . LEU A 1 696 ? -2.154 26.276 34.756 1 96.3 696 LEU A O 1
ATOM 5674 N N . GLU A 1 697 ? -2.787 26.955 32.652 1 93.92 697 GLU A N 1
ATOM 5675 C CA . GLU A 1 697 ? -3.894 27.795 33.098 1 93.92 697 GLU A CA 1
ATOM 5676 C C . GLU A 1 697 ? -3.398 28.942 33.974 1 93.92 697 GLU A C 1
ATOM 5678 O O . GLU A 1 697 ? -2.587 29.76 33.535 1 93.92 697 GLU A O 1
ATOM 5683 N N . ASP A 1 698 ? -3.667 28.859 35.167 1 90 698 ASP A N 1
ATOM 5684 C CA . ASP A 1 698 ? -3.24 29.949 36.039 1 90 698 ASP A CA 1
ATOM 5685 C C . ASP A 1 698 ? -2.173 29.479 37.024 1 90 698 ASP A C 1
ATOM 5687 O O . ASP A 1 698 ? -2.015 30.06 38.1 1 90 698 ASP A O 1
ATOM 5691 N N . ARG A 1 699 ? -1.481 28.432 36.651 1 93.28 699 ARG A N 1
ATOM 5692 C CA . ARG A 1 699 ? -0.434 27.876 37.503 1 93.28 699 ARG A CA 1
ATOM 5693 C C . ARG A 1 699 ? 0.911 27.87 36.785 1 93.28 699 ARG A C 1
ATOM 5695 O O . ARG A 1 699 ? 0.98 27.586 35.587 1 93.28 699 ARG A O 1
ATOM 5702 N N . LEU A 1 700 ? 1.911 28.181 37.579 1 95.99 700 LEU A N 1
ATOM 5703 C CA . LEU A 1 700 ? 3.262 28.251 37.032 1 95.99 700 LEU A CA 1
ATOM 5704 C C . LEU A 1 700 ? 4.137 27.141 37.602 1 95.99 700 LEU A C 1
ATOM 5706 O O . LEU A 1 700 ? 4.16 26.923 38.816 1 95.99 700 LEU A O 1
ATOM 5710 N N . PHE A 1 701 ? 4.854 26.484 36.693 1 96.8 701 PHE A N 1
ATOM 5711 C CA . PHE A 1 701 ? 5.692 25.368 37.118 1 96.8 701 PHE A CA 1
ATOM 5712 C C . PHE A 1 701 ? 7.105 25.512 36.565 1 96.8 701 PHE A C 1
ATOM 5714 O O . PHE A 1 701 ? 7.296 26.031 35.463 1 96.8 701 PHE A O 1
ATOM 5721 N N . ARG A 1 702 ? 8.09 25.084 37.21 1 96.25 702 ARG A N 1
ATOM 5722 C CA . ARG A 1 702 ? 9.462 24.905 36.747 1 96.25 702 ARG A CA 1
ATOM 5723 C C . ARG A 1 702 ? 9.938 23.476 36.985 1 96.25 702 ARG A C 1
ATOM 5725 O O . ARG A 1 702 ? 9.312 22.725 37.736 1 96.25 702 ARG A O 1
ATOM 5732 N N . LYS A 1 703 ? 10.966 23.086 36.296 1 94.41 703 LYS A N 1
ATOM 5733 C CA . LYS A 1 703 ? 11.547 21.754 36.443 1 94.41 703 LYS A CA 1
ATOM 5734 C C . LYS A 1 703 ? 12.325 21.636 37.751 1 94.41 703 LYS A C 1
ATOM 5736 O O . LYS A 1 703 ? 13.079 22.541 38.115 1 94.41 703 LYS A O 1
ATOM 5741 N N . LYS A 1 704 ? 12.122 20.527 38.411 1 92.35 704 LYS A N 1
ATOM 5742 C CA . LYS A 1 704 ? 12.928 20.24 39.594 1 92.35 704 LYS A CA 1
ATOM 5743 C C . LYS A 1 704 ? 14.319 19.747 39.205 1 92.35 704 LYS A C 1
ATOM 5745 O O . LYS A 1 704 ? 14.499 19.161 38.136 1 92.35 704 LYS A O 1
ATOM 5750 N N . SER A 1 705 ? 15.21 20.059 40.086 1 90.37 705 SER A N 1
ATOM 5751 C CA . SER A 1 705 ? 16.522 19.435 39.952 1 90.37 705 SER A CA 1
ATOM 5752 C C . SER A 1 705 ? 16.572 18.091 40.671 1 90.37 705 SER A C 1
ATOM 5754 O O . SER A 1 705 ? 15.746 17.818 41.544 1 90.37 705 SER A O 1
ATOM 5756 N N . PHE A 1 706 ? 17.508 17.271 40.202 1 92.12 706 PHE A N 1
ATOM 5757 C CA . PHE A 1 706 ? 17.727 16.013 40.905 1 92.12 706 PHE A CA 1
ATOM 5758 C C . PHE A 1 706 ? 17.988 16.259 42.386 1 92.12 706 PHE A C 1
ATOM 5760 O O . PHE A 1 706 ? 18.848 17.066 42.745 1 92.12 706 PHE A O 1
ATOM 5767 N N . PRO A 1 707 ? 17.253 15.576 43.201 1 89.57 707 PRO A N 1
ATOM 5768 C CA . PRO A 1 707 ? 17.339 15.902 44.626 1 89.57 707 PRO A CA 1
ATOM 5769 C C . PRO A 1 707 ? 18.731 15.661 45.204 1 89.57 707 PRO A C 1
ATOM 5771 O O . PRO A 1 707 ? 19.356 14.638 44.913 1 89.57 707 PRO A O 1
ATOM 5774 N N . GLU A 1 708 ? 19.105 16.528 46.025 1 87.24 708 GLU A N 1
ATOM 5775 C CA . GLU A 1 708 ? 20.399 16.38 46.686 1 87.24 708 GLU A CA 1
ATOM 5776 C C . GLU A 1 708 ? 20.383 15.221 47.678 1 87.24 708 GLU A C 1
ATOM 5778 O O . GLU A 1 708 ? 21.38 14.512 47.828 1 87.24 708 GLU A O 1
ATOM 5783 N N . ALA A 1 709 ? 19.275 15.02 48.327 1 88.55 709 ALA A N 1
ATOM 5784 C CA . ALA A 1 709 ? 19.151 13.966 49.331 1 88.55 709 ALA A CA 1
ATOM 5785 C C . ALA A 1 709 ? 18.718 12.649 48.693 1 88.55 709 ALA A C 1
ATOM 5787 O O . ALA A 1 709 ? 18.057 11.829 49.334 1 88.55 709 ALA A O 1
ATOM 5788 N N . TYR A 1 710 ? 19.125 12.453 47.455 1 90.57 710 TYR A N 1
ATOM 5789 C CA . TYR A 1 710 ? 18.642 11.307 46.694 1 90.57 710 TYR A CA 1
ATOM 5790 C C . TYR A 1 710 ? 18.983 10 47.401 1 90.57 710 TYR A C 1
ATOM 5792 O O . TYR A 1 710 ? 18.271 9.004 47.255 1 90.57 710 TYR A O 1
ATOM 5800 N N . HIS A 1 711 ? 19.981 9.971 48.254 1 90.05 711 HIS A N 1
ATOM 5801 C CA . HIS A 1 711 ? 20.477 8.744 48.866 1 90.05 711 HIS A CA 1
ATOM 5802 C C . HIS A 1 711 ? 19.397 8.073 49.708 1 90.05 711 HIS A C 1
ATOM 5804 O O . HIS A 1 711 ? 19.293 6.844 49.728 1 90.05 711 HIS A O 1
ATOM 5810 N N . SER A 1 712 ? 18.612 8.938 50.317 1 89.87 712 SER A N 1
ATOM 5811 C CA . SER A 1 712 ? 17.633 8.405 51.258 1 89.87 712 SER A CA 1
ATOM 5812 C C . SER A 1 712 ? 16.263 8.256 50.605 1 89.87 712 SER A C 1
ATOM 5814 O O . SER A 1 712 ? 15.285 7.911 51.272 1 89.87 712 SER A O 1
ATOM 5816 N N . MET A 1 713 ? 16.199 8.452 49.352 1 92.35 713 MET A N 1
ATOM 5817 C CA . MET A 1 713 ? 14.901 8.429 48.683 1 92.35 713 MET A CA 1
ATOM 5818 C C . MET A 1 713 ? 14.661 7.083 48.007 1 92.35 713 MET A C 1
ATOM 5820 O O . MET A 1 713 ? 15.593 6.476 47.475 1 92.35 713 MET A O 1
ATOM 5824 N N . ARG A 1 714 ? 13.431 6.713 48.039 1 92.62 714 ARG A N 1
ATOM 5825 C CA . ARG A 1 714 ? 13.031 5.463 47.401 1 92.62 714 ARG A CA 1
ATOM 5826 C C . ARG A 1 714 ? 12.866 5.644 45.896 1 92.62 714 ARG A C 1
ATOM 5828 O O . ARG A 1 714 ? 12.291 6.636 45.444 1 92.62 714 ARG A O 1
ATOM 5835 N N . VAL A 1 715 ? 13.423 4.702 45.202 1 92.41 715 VAL A N 1
ATOM 5836 C CA . VAL A 1 715 ? 13.325 4.721 43.746 1 92.41 715 VAL A CA 1
ATOM 5837 C C . VAL A 1 715 ? 12.112 3.908 43.3 1 92.41 715 VAL A C 1
ATOM 5839 O O . VAL A 1 715 ? 12.004 2.72 43.613 1 92.41 715 VAL A O 1
ATOM 5842 N N . VAL A 1 716 ? 11.271 4.608 42.612 1 89.95 716 VAL A N 1
ATOM 5843 C CA . VAL A 1 716 ? 10.044 3.951 42.173 1 89.95 716 VAL A CA 1
ATOM 5844 C C . VAL A 1 716 ? 9.923 4.044 40.654 1 89.95 716 VAL A C 1
ATOM 5846 O O . VAL A 1 716 ? 10.174 5.1 40.068 1 89.95 716 VAL A O 1
ATOM 5849 N N . LEU A 1 717 ? 9.576 2.912 40.114 1 87.55 717 LEU A N 1
ATOM 5850 C CA . LEU A 1 717 ? 9.297 2.911 38.682 1 87.55 717 LEU A CA 1
ATOM 5851 C C . LEU A 1 717 ? 7.989 3.634 38.382 1 87.55 717 LEU A C 1
ATOM 5853 O O . LEU A 1 717 ? 6.967 3.368 39.019 1 87.55 717 LEU A O 1
ATOM 5857 N N . LYS A 1 718 ? 8.047 4.677 37.508 1 80.78 718 LYS A N 1
ATOM 5858 C CA . LYS A 1 718 ? 6.879 5.492 37.186 1 80.78 718 LYS A CA 1
ATOM 5859 C C . LYS A 1 718 ? 5.76 4.64 36.595 1 80.78 718 LYS A C 1
ATOM 5861 O O . LYS A 1 718 ? 4.611 4.723 37.035 1 80.78 718 LYS A O 1
ATOM 5866 N N . GLU A 1 719 ? 6.046 4.081 35.477 1 73.08 719 GLU A N 1
ATOM 5867 C CA . GLU A 1 719 ? 5.069 3.231 34.804 1 73.08 719 GLU A CA 1
ATOM 5868 C C . GLU A 1 719 ? 5.698 1.916 34.353 1 73.08 719 GLU A C 1
ATOM 5870 O O . GLU A 1 719 ? 6.915 1.832 34.178 1 73.08 719 GLU A O 1
ATOM 5875 N N . PRO A 1 720 ? 4.725 1.069 34.273 1 66.83 720 PRO A N 1
ATOM 5876 C CA . PRO A 1 720 ? 5.275 -0.178 33.736 1 66.83 720 PRO A CA 1
ATOM 5877 C C . PRO A 1 720 ? 5.968 0.016 32.389 1 66.83 720 PRO A C 1
ATOM 5879 O O . PRO A 1 720 ? 5.505 0.802 31.559 1 66.83 720 PRO A O 1
ATOM 5882 N N . ILE A 1 721 ? 7.153 -0.341 32.318 1 74.36 721 ILE A N 1
ATOM 5883 C CA . ILE A 1 721 ? 7.936 -0.203 31.095 1 74.36 721 ILE A CA 1
ATOM 5884 C C . ILE A 1 721 ? 8.205 -1.582 30.496 1 74.36 721 ILE A C 1
ATOM 5886 O O . ILE A 1 721 ? 8.093 -2.598 31.186 1 74.36 721 ILE A O 1
ATOM 5890 N N . GLN A 1 722 ? 8.295 -1.484 29.058 1 66.3 722 GLN A N 1
ATOM 5891 C CA . GLN A 1 722 ? 8.75 -2.666 28.334 1 66.3 722 GLN A CA 1
ATOM 5892 C C . GLN A 1 722 ? 10.167 -2.472 27.8 1 66.3 722 GLN A C 1
ATOM 5894 O O . GLN A 1 722 ? 10.498 -1.406 27.277 1 66.3 722 GLN A O 1
ATOM 5899 N N . ILE A 1 723 ? 11.05 -3.379 28.055 1 66.18 723 ILE A N 1
ATOM 5900 C CA . ILE A 1 723 ? 12.41 -3.294 27.534 1 66.18 723 ILE A CA 1
ATOM 5901 C C . ILE A 1 723 ? 12.552 -4.199 26.312 1 66.18 723 ILE A C 1
ATOM 5903 O O . ILE A 1 723 ? 12.333 -5.41 26.399 1 66.18 723 ILE A O 1
ATOM 5907 N N . HIS A 1 724 ? 13.085 -3.724 24.14 1 60.7 724 HIS A N 1
ATOM 5908 C CA . HIS A 1 724 ? 13.346 -4.41 22.88 1 60.7 724 HIS A CA 1
ATOM 5909 C C . HIS A 1 724 ? 14.844 -4.556 22.633 1 60.7 724 HIS A C 1
ATOM 5911 O O . HIS A 1 724 ? 15.591 -3.58 22.728 1 60.7 724 HIS A O 1
ATOM 5917 N N . THR A 1 725 ? 15.162 -5.376 23.473 1 57.83 725 THR A N 1
ATOM 5918 C CA . THR A 1 725 ? 16.561 -5.581 23.113 1 57.83 725 THR A CA 1
ATOM 5919 C C . THR A 1 725 ? 16.718 -5.698 21.6 1 57.83 725 THR A C 1
ATOM 5921 O O . THR A 1 725 ? 16.085 -6.547 20.968 1 57.83 725 THR A O 1
ATOM 5924 N N . LEU A 1 726 ? 17.406 -4.5 20.967 1 57.18 726 LEU A N 1
ATOM 5925 C CA . LEU A 1 726 ? 17.726 -4.477 19.544 1 57.18 726 LEU A CA 1
ATOM 5926 C C . LEU A 1 726 ? 19.152 -4.962 19.3 1 57.18 726 LEU A C 1
ATOM 5928 O O . LEU A 1 726 ? 20.109 -4.36 19.791 1 57.18 726 LEU A O 1
ATOM 5932 N N . GLU A 1 727 ? 19.416 -5.903 18.901 1 48.89 727 GLU A N 1
ATOM 5933 C CA . GLU A 1 727 ? 20.763 -6.41 18.657 1 48.89 727 GLU A CA 1
ATOM 5934 C C . GLU A 1 727 ? 21.131 -6.311 17.18 1 48.89 727 GLU A C 1
ATOM 5936 O O . GLU A 1 727 ? 20.388 -6.783 16.317 1 48.89 727 GLU A O 1
ATOM 5941 N N . ASN A 1 728 ? 22.252 -5.24 16.468 1 42.4 728 ASN A N 1
ATOM 5942 C CA . ASN A 1 728 ? 22.898 -5.166 15.162 1 42.4 728 ASN A CA 1
ATOM 5943 C C . ASN A 1 728 ? 23.921 -6.283 14.978 1 42.4 728 ASN A C 1
ATOM 5945 O O . ASN A 1 728 ? 25.029 -6.21 15.513 1 42.4 728 ASN A O 1
ATOM 5949 N N . PRO A 1 729 ? 23.474 -7.35 14.957 1 40.56 729 PRO A N 1
ATOM 5950 C CA . PRO A 1 729 ? 24.311 -8.552 14.997 1 40.56 729 PRO A CA 1
ATOM 5951 C C . PRO A 1 729 ? 25.648 -8.364 14.284 1 40.56 729 PRO A C 1
ATOM 5953 O O . PRO A 1 729 ? 26.611 -9.08 14.571 1 40.56 729 PRO A O 1
ATOM 5956 N N . LEU A 1 730 ? 25.681 -7.398 13.492 1 37.81 730 LEU A N 1
ATOM 5957 C CA . LEU A 1 730 ? 26.929 -7.193 12.765 1 37.81 730 LEU A CA 1
ATOM 5958 C C . LEU A 1 730 ? 28.008 -6.632 13.685 1 37.81 730 LEU A C 1
ATOM 5960 O O . LEU A 1 730 ? 29.197 -6.884 13.479 1 37.81 730 LEU A O 1
ATOM 5964 N N . VAL A 1 731 ? 27.538 -5.907 14.659 1 44.99 731 VAL A N 1
ATOM 5965 C CA . VAL A 1 731 ? 28.551 -5.261 15.488 1 44.99 731 VAL A CA 1
ATOM 5966 C C . VAL A 1 731 ? 28.47 -5.797 16.915 1 44.99 731 VAL A C 1
ATOM 5968 O O . VAL A 1 731 ? 29.328 -5.496 17.748 1 44.99 731 VAL A O 1
ATOM 5971 N N . GLY A 1 732 ? 27.749 -6.715 17.057 1 43.26 732 GLY A N 1
ATOM 5972 C CA . GLY A 1 732 ? 27.613 -7.259 18.399 1 43.26 732 GLY A CA 1
ATOM 5973 C C . GLY A 1 732 ? 27.08 -6.252 19.401 1 43.26 732 GLY A C 1
ATOM 5974 O O . GLY A 1 732 ? 27.335 -6.368 20.601 1 43.26 732 GLY A O 1
ATOM 5975 N N . GLU A 1 733 ? 26.573 -5.238 18.943 1 51.06 733 GLU A N 1
ATOM 5976 C CA . GLU A 1 733 ? 26.08 -4.19 19.832 1 51.06 733 GLU A CA 1
ATOM 5977 C C . GLU A 1 733 ? 24.639 -4.459 20.256 1 51.06 733 GLU A C 1
ATOM 5979 O O . GLU A 1 733 ? 23.8 -4.818 19.427 1 51.06 733 GLU A O 1
ATOM 5984 N N . VAL A 1 734 ? 24.461 -4.782 21.478 1 51.53 734 VAL A N 1
ATOM 5985 C CA . VAL A 1 734 ? 23.144 -4.923 22.091 1 51.53 734 VAL A CA 1
ATOM 5986 C C . VAL A 1 734 ? 22.645 -3.56 22.563 1 51.53 734 VAL A C 1
ATOM 5988 O O . VAL A 1 734 ? 23.327 -2.873 23.328 1 51.53 734 VAL A O 1
ATOM 5991 N N . ASN A 1 735 ? 21.524 -3.199 21.904 1 60.77 735 ASN A N 1
ATOM 5992 C CA . ASN A 1 735 ? 20.9 -1.968 22.378 1 60.77 735 ASN A CA 1
ATOM 5993 C C . ASN A 1 735 ? 19.541 -2.239 23.017 1 60.77 735 ASN A C 1
ATOM 5995 O O . ASN A 1 735 ? 18.883 -3.229 22.692 1 60.77 735 ASN A O 1
ATOM 5999 N N . PHE A 1 736 ? 19.401 -1.726 24.124 1 65.47 736 PHE A N 1
ATOM 6000 C CA . PHE A 1 736 ? 18.116 -1.824 24.806 1 65.47 736 PHE A CA 1
ATOM 6001 C C . PHE A 1 736 ? 17.217 -0.651 24.437 1 65.47 736 PHE A C 1
ATOM 6003 O O . PHE A 1 736 ? 17.696 0.468 24.241 1 65.47 736 PHE A O 1
ATOM 6010 N N . GLU A 1 737 ? 15.945 -1.098 24.124 1 71.37 737 GLU A N 1
ATOM 6011 C CA . GLU A 1 737 ? 14.926 -0.058 24.018 1 71.37 737 GLU A CA 1
ATOM 6012 C C . GLU A 1 737 ? 13.873 -0.203 25.113 1 71.37 737 GLU A C 1
ATOM 6014 O O . GLU A 1 737 ? 13.451 -1.317 25.431 1 71.37 737 GLU A O 1
ATOM 6019 N N . ILE A 1 738 ? 13.782 0.806 25.826 1 75.2 738 ILE A N 1
ATOM 6020 C CA . ILE A 1 738 ? 12.754 0.87 26.859 1 75.2 738 ILE A CA 1
ATOM 6021 C C . ILE A 1 738 ? 11.489 1.507 26.288 1 75.2 738 ILE A C 1
ATOM 6023 O O . ILE A 1 738 ? 11.534 2.616 25.749 1 75.2 738 ILE A O 1
ATOM 6027 N N . VAL A 1 739 ? 10.405 0.789 26.251 1 70.75 739 VAL A N 1
ATOM 6028 C CA . VAL A 1 739 ? 9.134 1.334 25.785 1 70.75 739 VAL A CA 1
ATOM 6029 C C . VAL A 1 739 ? 8.203 1.564 26.974 1 70.75 739 VAL A C 1
ATOM 6031 O O . VAL A 1 739 ? 7.912 0.635 27.731 1 70.75 739 VAL A O 1
ATOM 6034 N N . ASP A 1 740 ? 7.829 2.749 27.122 1 64.09 740 ASP A N 1
ATOM 6035 C CA . ASP A 1 740 ? 6.918 3.055 28.22 1 64.09 740 ASP A CA 1
ATOM 6036 C C . ASP A 1 740 ? 5.467 2.806 27.815 1 64.09 740 ASP A C 1
ATOM 6038 O O . ASP A 1 740 ? 5.198 2.335 26.708 1 64.09 740 ASP A O 1
ATOM 6042 N N . MET A 1 741 ? 4.613 2.847 28.697 1 57.98 741 MET A N 1
ATOM 6043 C CA . MET A 1 741 ? 3.204 2.521 28.496 1 57.98 741 MET A CA 1
ATOM 6044 C C . MET A 1 741 ? 2.597 3.387 27.397 1 57.98 741 MET A C 1
ATOM 6046 O O . MET A 1 741 ? 1.568 3.033 26.819 1 57.98 741 MET A O 1
ATOM 6050 N N . THR A 1 742 ? 3.23 4.55 27.142 1 56.8 742 THR A N 1
ATOM 6051 C CA . THR A 1 742 ? 2.703 5.431 26.106 1 56.8 742 THR A CA 1
ATOM 6052 C C . THR A 1 742 ? 3.234 5.029 24.733 1 56.8 742 THR A C 1
ATOM 6054 O O . THR A 1 742 ? 2.838 5.602 23.716 1 56.8 742 THR A O 1
ATOM 6057 N N . GLY A 1 743 ? 4.065 4.017 24.737 1 59.25 743 GLY A N 1
ATOM 6058 C CA . GLY A 1 743 ? 4.654 3.534 23.498 1 59.25 743 GLY A CA 1
ATOM 6059 C C . GLY A 1 743 ? 5.941 4.247 23.13 1 59.25 743 GLY A C 1
ATOM 6060 O O . GLY A 1 743 ? 6.549 3.95 22.1 1 59.25 743 GLY A O 1
ATOM 6061 N N . LYS A 1 744 ? 6.359 5.099 24.011 1 64.97 744 LYS A N 1
ATOM 6062 C CA . LYS A 1 744 ? 7.608 5.812 23.755 1 64.97 744 LYS A CA 1
ATOM 6063 C C . LYS A 1 744 ? 8.814 4.9 23.967 1 64.97 744 LYS A C 1
ATOM 6065 O O . LYS A 1 744 ? 8.856 4.131 24.929 1 64.97 744 LYS A O 1
ATOM 6070 N N . ILE A 1 745 ? 9.715 4.97 23.069 1 66.61 745 ILE A N 1
ATOM 6071 C CA . ILE A 1 745 ? 10.902 4.123 23.104 1 66.61 745 ILE A CA 1
ATOM 6072 C C . ILE A 1 745 ? 12.087 4.918 23.648 1 66.61 745 ILE A C 1
ATOM 6074 O O . ILE A 1 745 ? 12.366 6.025 23.182 1 66.61 745 ILE A O 1
ATOM 6078 N N . HIS A 1 746 ? 12.595 4.44 24.717 1 72.15 746 HIS A N 1
ATOM 6079 C CA . HIS A 1 746 ? 13.815 5.002 25.287 1 72.15 746 HIS A CA 1
ATOM 6080 C C . HIS A 1 746 ? 15.008 4.083 25.049 1 72.15 746 HIS A C 1
ATOM 6082 O O . HIS A 1 746 ? 14.885 2.86 25.15 1 72.15 746 HIS A O 1
ATOM 6088 N N . GLN A 1 747 ? 15.991 4.5 24.522 1 66.22 747 GLN A N 1
ATOM 6089 C CA . GLN A 1 747 ? 17.202 3.705 24.346 1 66.22 747 GLN A CA 1
ATOM 6090 C C . GLN A 1 747 ? 18.152 3.881 25.527 1 66.22 747 GLN A C 1
ATOM 6092 O O . GLN A 1 747 ? 18.696 4.967 25.736 1 66.22 747 GLN A O 1
ATOM 6097 N N . PRO A 1 748 ? 18.229 2.766 26.325 1 66.2 748 PRO A N 1
ATOM 6098 C CA . PRO A 1 748 ? 19.181 2.877 27.433 1 66.2 748 PRO A CA 1
ATOM 6099 C C . PRO A 1 748 ? 20.622 3.05 26.957 1 66.2 748 PRO A C 1
ATOM 6101 O O . PRO A 1 748 ? 20.996 2.526 25.906 1 66.2 748 PRO A O 1
ATOM 6104 N N . GLY A 1 749 ? 21.311 4.022 27.539 1 61.1 749 GLY A N 1
ATOM 6105 C CA . GLY A 1 749 ? 22.707 4.255 27.203 1 61.1 749 GLY A CA 1
ATOM 6106 C C . GLY A 1 749 ? 23.637 3.185 27.742 1 61.1 749 GLY A C 1
ATOM 6107 O O . GLY A 1 749 ? 24.8 3.107 27.342 1 61.1 749 GLY A O 1
ATOM 6108 N N . SER A 1 750 ? 23.111 2.425 28.768 1 68.95 750 SER A N 1
ATOM 6109 C CA . SER A 1 750 ? 23.986 1.448 29.407 1 68.95 750 SER A CA 1
ATOM 6110 C C . SER A 1 750 ? 23.187 0.285 29.986 1 68.95 750 SER A C 1
ATOM 6112 O O . SER A 1 750 ? 21.994 0.423 30.265 1 68.95 750 SER A O 1
ATOM 6114 N N . ASP A 1 751 ? 23.825 -0.796 30.175 1 72.1 751 ASP A N 1
ATOM 6115 C CA . ASP A 1 751 ? 23.223 -1.956 30.826 1 72.1 751 ASP A CA 1
ATOM 6116 C C . ASP A 1 751 ? 22.825 -1.632 32.265 1 72.1 751 ASP A C 1
ATOM 6118 O O . ASP A 1 751 ? 21.916 -2.254 32.817 1 72.1 751 ASP A O 1
ATOM 6122 N N . ILE A 1 752 ? 23.488 -0.696 32.778 1 81.72 752 ILE A N 1
ATOM 6123 C CA . ILE A 1 752 ? 23.224 -0.287 34.153 1 81.72 752 ILE A CA 1
ATOM 6124 C C . ILE A 1 752 ? 21.811 0.282 34.26 1 81.72 752 ILE A C 1
ATOM 6126 O O . ILE A 1 752 ? 21.136 0.1 35.276 1 81.72 752 ILE A O 1
ATOM 6130 N N . ASP A 1 753 ? 21.317 0.881 33.205 1 86.24 753 ASP A N 1
ATOM 6131 C CA . ASP A 1 753 ? 19.977 1.459 33.18 1 86.24 753 ASP A CA 1
ATOM 6132 C C . ASP A 1 753 ? 18.912 0.387 33.405 1 86.24 753 ASP A C 1
ATOM 6134 O O . ASP A 1 753 ? 17.996 0.574 34.208 1 86.24 753 ASP A O 1
ATOM 6138 N N . THR A 1 754 ? 19.16 -0.638 32.803 1 80.66 754 THR A N 1
ATOM 6139 C CA . THR A 1 754 ? 18.198 -1.73 32.903 1 80.66 754 THR A CA 1
ATOM 6140 C C . THR A 1 754 ? 18.21 -2.336 34.303 1 80.66 754 THR A C 1
ATOM 6142 O O . THR A 1 754 ? 17.162 -2.711 34.833 1 80.66 754 THR A O 1
ATOM 6145 N N . SER A 1 755 ? 19.375 -2.456 34.837 1 81.77 755 SER A N 1
ATOM 6146 C CA . SER A 1 755 ? 19.49 -2.984 36.193 1 81.77 755 SER A CA 1
ATOM 6147 C C . SER A 1 755 ? 18.796 -2.074 37.201 1 81.77 755 SER A C 1
ATOM 6149 O O . SER A 1 755 ? 18.119 -2.552 38.113 1 81.77 755 SER A O 1
ATOM 6151 N N . ILE A 1 756 ? 19.011 -0.854 36.994 1 88.05 756 ILE A N 1
ATOM 6152 C CA . ILE A 1 756 ? 18.376 0.115 37.88 1 88.05 756 ILE A CA 1
ATOM 6153 C C . ILE A 1 756 ? 16.858 -0.012 37.78 1 88.05 756 ILE A C 1
ATOM 6155 O O . ILE A 1 756 ? 16.161 -0.021 38.798 1 88.05 756 ILE A O 1
ATOM 6159 N N . LEU A 1 757 ? 16.364 -0.123 36.628 1 86.85 757 LEU A N 1
ATOM 6160 C CA . LEU A 1 757 ? 14.927 -0.185 36.385 1 86.85 757 LEU A CA 1
ATOM 6161 C C . LEU A 1 757 ? 14.333 -1.463 36.967 1 86.85 757 LEU A C 1
ATOM 6163 O O . LEU A 1 757 ? 13.215 -1.452 37.488 1 86.85 757 LEU A O 1
ATOM 6167 N N . GLN A 1 758 ? 15.108 -2.491 36.871 1 80.45 758 GLN A N 1
ATOM 6168 C CA . GLN A 1 758 ? 14.67 -3.75 37.464 1 80.45 758 GLN A CA 1
ATOM 6169 C C . GLN A 1 758 ? 14.564 -3.635 38.982 1 80.45 758 GLN A C 1
ATOM 6171 O O . GLN A 1 758 ? 13.596 -4.111 39.58 1 80.45 758 GLN A O 1
ATOM 6176 N N . LEU A 1 759 ? 15.477 -3.053 39.518 1 85.99 759 LEU A N 1
ATOM 6177 C CA . LEU A 1 759 ? 15.459 -2.847 40.962 1 85.99 759 LEU A CA 1
ATOM 6178 C C . LEU A 1 759 ? 14.335 -1.897 41.362 1 85.99 759 LEU A C 1
ATOM 6180 O O . LEU A 1 759 ? 13.67 -2.108 42.379 1 85.99 759 LEU A O 1
ATOM 6184 N N . ALA A 1 760 ? 14.159 -0.927 40.538 1 87.92 760 ALA A N 1
ATOM 6185 C CA . ALA A 1 760 ? 13.121 0.065 40.806 1 87.92 760 ALA A CA 1
ATOM 6186 C C . ALA A 1 760 ? 11.732 -0.564 40.741 1 87.92 760 ALA A C 1
ATOM 6188 O O . ALA A 1 760 ? 10.796 -0.085 41.385 1 87.92 760 ALA A O 1
ATOM 6189 N N . SER A 1 761 ? 11.503 -1.73 39.93 1 84.42 761 SER A N 1
ATOM 6190 C CA . SER A 1 761 ? 10.214 -2.383 39.724 1 84.42 761 SER A CA 1
ATOM 6191 C C . SER A 1 761 ? 9.701 -3.012 41.015 1 84.42 761 SER A C 1
ATOM 6193 O O . SER A 1 761 ? 8.495 -3.207 41.18 1 84.42 761 SER A O 1
ATOM 6195 N N . SER A 1 762 ? 10.483 -3.722 42.236 1 78.27 762 SER A N 1
ATOM 6196 C CA . SER A 1 762 ? 10.072 -4.317 43.504 1 78.27 762 SER A CA 1
ATOM 6197 C C . SER A 1 762 ? 9.587 -3.252 44.483 1 78.27 762 SER A C 1
ATOM 6199 O O . SER A 1 762 ? 8.929 -3.568 45.476 1 78.27 762 SER A O 1
ATOM 6201 N N . ASN A 1 763 ? 9.97 -1.477 44.02 1 82.55 763 ASN A N 1
ATOM 6202 C CA . ASN A 1 763 ? 9.64 -0.318 44.843 1 82.55 763 ASN A CA 1
ATOM 6203 C C . ASN A 1 763 ? 10.132 -0.491 46.278 1 82.55 763 ASN A C 1
ATOM 6205 O O . ASN A 1 763 ? 9.457 -0.08 47.223 1 82.55 763 ASN A O 1
ATOM 6209 N N . LYS A 1 764 ? 11.241 -1.235 46.276 1 84.42 764 LYS A N 1
ATOM 6210 C CA . LYS A 1 764 ? 11.689 -1.573 47.624 1 84.42 764 LYS A CA 1
ATOM 6211 C C . LYS A 1 764 ? 13.041 -0.936 47.931 1 84.42 764 LYS A C 1
ATOM 6213 O O . LYS A 1 764 ? 13.408 -0.777 49.097 1 84.42 764 LYS A O 1
ATOM 6218 N N . TYR A 1 765 ? 13.72 -0.466 46.99 1 90.75 765 TYR A N 1
ATOM 6219 C CA . TYR A 1 765 ? 15.112 -0.061 47.15 1 90.75 765 TYR A CA 1
ATOM 6220 C C . TYR A 1 765 ? 15.238 1.457 47.188 1 90.75 765 TYR A C 1
ATOM 6222 O O . TYR A 1 765 ? 14.53 2.163 46.466 1 90.75 765 TYR A O 1
ATOM 6230 N N . THR A 1 766 ? 16.21 1.964 48.028 1 92.88 766 THR A N 1
ATOM 6231 C CA . THR A 1 766 ? 16.629 3.36 47.971 1 92.88 766 THR A CA 1
ATOM 6232 C C . THR A 1 766 ? 17.742 3.549 46.944 1 92.88 766 THR A C 1
ATOM 6234 O O . THR A 1 766 ? 18.311 2.573 46.452 1 92.88 766 THR A O 1
ATOM 6237 N N . CYS A 1 767 ? 17.995 4.764 46.667 1 93.55 767 CYS A N 1
ATOM 6238 C CA . CYS A 1 767 ? 19.096 5.033 45.75 1 93.55 767 CYS A CA 1
ATOM 6239 C C . CYS A 1 767 ? 20.405 4.465 46.286 1 93.55 767 CYS A C 1
ATOM 6241 O O . CYS A 1 767 ? 21.185 3.877 45.536 1 93.55 767 CYS A O 1
ATOM 6243 N N . ALA A 1 768 ? 20.596 4.663 47.577 1 92.17 768 ALA A N 1
ATOM 6244 C CA . ALA A 1 768 ? 21.812 4.15 48.204 1 92.17 768 ALA A CA 1
ATOM 6245 C C . ALA A 1 768 ? 21.89 2.631 48.085 1 92.17 768 ALA A C 1
ATOM 6247 O O . ALA A 1 768 ? 22.962 2.076 47.831 1 92.17 768 ALA A O 1
ATOM 6248 N N . ASP A 1 769 ? 20.787 1.999 48.249 1 91.9 769 ASP A N 1
ATOM 6249 C CA . ASP A 1 769 ? 20.731 0.548 48.104 1 91.9 769 ASP A CA 1
ATOM 6250 C C . ASP A 1 769 ? 21.12 0.121 46.691 1 91.9 769 ASP A C 1
ATOM 6252 O O . ASP A 1 769 ? 21.852 -0.855 46.51 1 91.9 769 ASP A O 1
ATOM 6256 N N . ILE A 1 770 ? 20.574 0.769 45.79 1 92.49 770 ILE A N 1
ATOM 6257 C CA . ILE A 1 770 ? 20.788 0.427 44.388 1 92.49 770 ILE A CA 1
ATOM 6258 C C . ILE A 1 770 ? 22.256 0.637 44.024 1 92.49 770 ILE A C 1
ATOM 6260 O O . ILE A 1 770 ? 22.861 -0.199 43.349 1 92.49 770 ILE A O 1
ATOM 6264 N N . ILE A 1 771 ? 22.814 1.755 44.512 1 91.58 771 ILE A N 1
ATOM 6265 C CA . ILE A 1 771 ? 24.22 2.048 44.256 1 91.58 771 ILE A CA 1
ATOM 6266 C C . ILE A 1 771 ? 25.095 0.953 44.864 1 91.58 771 ILE A C 1
ATOM 6268 O O . ILE A 1 771 ? 26.003 0.439 44.206 1 91.58 771 ILE A O 1
ATOM 6272 N N . GLN A 1 772 ? 24.794 0.58 46.104 1 89.02 772 GLN A N 1
ATOM 6273 C CA . GLN A 1 772 ? 25.564 -0.449 46.795 1 89.02 772 GLN A CA 1
ATOM 6274 C C . GLN A 1 772 ? 25.43 -1.799 46.096 1 89.02 772 GLN A C 1
ATOM 6276 O O . GLN A 1 772 ? 26.421 -2.506 45.904 1 89.02 772 GLN A O 1
ATOM 6281 N N . GLU A 1 773 ? 24.235 -2.039 45.701 1 88.18 773 GLU A N 1
ATOM 6282 C CA . GLU A 1 773 ? 23.957 -3.315 45.048 1 88.18 773 GLU A CA 1
ATOM 6283 C C . GLU A 1 773 ? 24.677 -3.417 43.706 1 88.18 773 GLU A C 1
ATOM 6285 O O . GLU A 1 773 ? 25.229 -4.467 43.37 1 88.18 773 GLU A O 1
ATOM 6290 N N . LEU A 1 774 ? 24.656 -2.45 42.974 1 87.84 774 LEU A N 1
ATOM 6291 C CA . LEU A 1 774 ? 25.243 -2.473 41.638 1 87.84 774 LEU A CA 1
ATOM 6292 C C . LEU A 1 774 ? 26.766 -2.457 41.714 1 87.84 774 LEU A C 1
ATOM 6294 O O . LEU A 1 774 ? 27.439 -3.061 40.876 1 87.84 774 LEU A O 1
ATOM 6298 N N . ILE A 1 775 ? 27.349 -1.779 42.739 1 82.83 775 ILE A N 1
ATOM 6299 C CA . ILE A 1 775 ? 28.794 -1.79 42.939 1 82.83 775 ILE A CA 1
ATOM 6300 C C . ILE A 1 775 ? 29.249 -3.192 43.339 1 82.83 775 ILE A C 1
ATOM 6302 O O . ILE A 1 775 ? 30.299 -3.661 42.894 1 82.83 775 ILE A O 1
ATOM 6306 N N . GLU A 1 776 ? 28.433 -3.813 44.157 1 78.73 776 GLU A N 1
ATOM 6307 C CA . GLU A 1 776 ? 28.75 -5.16 44.623 1 78.73 776 GLU A CA 1
ATOM 6308 C C . GLU A 1 776 ? 28.643 -6.176 43.488 1 78.73 776 GLU A C 1
ATOM 6310 O O . GLU A 1 776 ? 29.473 -7.08 43.377 1 78.73 776 GLU A O 1
ATOM 6315 N N . GLU A 1 777 ? 27.609 -6 42.612 1 75.61 777 GLU A N 1
ATOM 6316 C CA . GLU A 1 777 ? 27.317 -6.953 41.546 1 75.61 777 GLU A CA 1
ATOM 6317 C C . GLU A 1 777 ? 28.328 -6.838 40.409 1 75.61 777 GLU A C 1
ATOM 6319 O O . GLU A 1 777 ? 28.677 -7.837 39.777 1 75.61 777 GLU A O 1
ATOM 6324 N N . MET A 1 778 ? 28.738 -5.625 40.119 1 69.73 778 MET A N 1
ATOM 6325 C CA . MET A 1 778 ? 29.626 -5.439 38.975 1 69.73 778 MET A CA 1
ATOM 6326 C C . MET A 1 778 ? 31.082 -5.367 39.422 1 69.73 778 MET A C 1
ATOM 6328 O O . MET A 1 778 ? 31.922 -4.793 38.727 1 69.73 778 MET A O 1
ATOM 6332 N N . GLU A 1 779 ? 31.467 -6.133 40.425 1 59.47 779 GLU A N 1
ATOM 6333 C CA . GLU A 1 779 ? 32.781 -6.345 41.025 1 59.47 779 GLU A CA 1
ATOM 6334 C C . GLU A 1 779 ? 33.574 -5.043 41.091 1 59.47 779 GLU A C 1
ATOM 6336 O O . GLU A 1 779 ? 34.75 -5.007 40.722 1 59.47 779 GLU A O 1
ATOM 6341 N N . ASP A 1 780 ? 33.134 -3.796 41.481 1 59.44 780 ASP A N 1
ATOM 6342 C CA . ASP A 1 780 ? 33.699 -2.486 41.788 1 59.44 780 ASP A CA 1
ATOM 6343 C C . ASP A 1 780 ? 34.227 -1.806 40.527 1 59.44 780 ASP A C 1
ATOM 6345 O O . ASP A 1 780 ? 35.122 -0.962 40.599 1 59.44 780 ASP A O 1
ATOM 6349 N N . ILE A 1 781 ? 33.69 -2.398 39.386 1 65.74 781 ILE A N 1
ATOM 6350 C CA . ILE A 1 781 ? 34.183 -1.848 38.128 1 65.74 781 ILE A CA 1
ATOM 6351 C C . ILE A 1 781 ? 33.498 -0.513 37.844 1 65.74 781 ILE A C 1
ATOM 6353 O O . ILE A 1 781 ? 34.041 0.331 37.128 1 65.74 781 ILE A O 1
ATOM 6357 N N . ILE A 1 782 ? 32.395 -0.275 38.533 1 75 782 ILE A N 1
ATOM 6358 C CA . ILE A 1 782 ? 31.643 0.938 38.229 1 75 782 ILE A CA 1
ATOM 6359 C C . ILE A 1 782 ? 31.7 1.892 39.419 1 75 782 ILE A C 1
ATOM 6361 O O . ILE A 1 782 ? 31.635 1.46 40.573 1 75 782 ILE A O 1
ATOM 6365 N N . GLU A 1 783 ? 31.971 3.081 39.111 1 80.01 783 GLU A N 1
ATOM 6366 C CA . GLU A 1 783 ? 32.013 4.125 40.131 1 80.01 783 GLU A CA 1
ATOM 6367 C C . GLU A 1 783 ? 30.607 4.527 40.567 1 80.01 783 GLU A C 1
ATOM 6369 O O . GLU A 1 783 ? 29.673 4.509 39.763 1 80.01 783 GLU A O 1
ATOM 6374 N N . ALA A 1 784 ? 30.607 4.756 41.828 1 83.95 784 ALA A N 1
ATOM 6375 C CA . ALA A 1 784 ? 29.331 5.189 42.39 1 83.95 784 ALA A CA 1
ATOM 6376 C C . ALA A 1 784 ? 28.77 6.382 41.621 1 83.95 784 ALA A C 1
ATOM 6378 O O . ALA A 1 784 ? 27.56 6.473 41.401 1 83.95 784 ALA A O 1
ATOM 6379 N N . LYS A 1 785 ? 29.674 7.191 41.21 1 88.04 785 LYS A N 1
ATOM 6380 C CA . LYS A 1 785 ? 29.268 8.393 40.487 1 88.04 785 LYS A CA 1
ATOM 6381 C C . LYS A 1 785 ? 28.564 8.037 39.181 1 88.04 785 LYS A C 1
ATOM 6383 O O . LYS A 1 785 ? 27.609 8.707 38.782 1 88.04 785 LYS A O 1
ATOM 6388 N N . PHE A 1 786 ? 28.997 7.075 38.667 1 87.85 786 PHE A N 1
ATOM 6389 C CA . PHE A 1 786 ? 28.389 6.651 37.412 1 87.85 786 PHE A CA 1
ATOM 6390 C C . PHE A 1 786 ? 26.962 6.165 37.637 1 87.85 786 PHE A C 1
ATOM 6392 O O . PHE A 1 786 ? 26.059 6.496 36.867 1 87.85 786 PHE A O 1
ATOM 6399 N N . VAL A 1 787 ? 26.771 5.468 38.606 1 89.23 787 VAL A N 1
ATOM 6400 C CA . VAL A 1 787 ? 25.441 4.947 38.905 1 89.23 787 VAL A CA 1
ATOM 6401 C C . VAL A 1 787 ? 24.493 6.102 39.222 1 89.23 787 VAL A C 1
ATOM 6403 O O . VAL A 1 787 ? 23.332 6.092 38.807 1 89.23 787 VAL A O 1
ATOM 6406 N N . VAL A 1 788 ? 25.062 7.041 39.893 1 90.51 788 VAL A N 1
ATOM 6407 C CA . VAL A 1 788 ? 24.252 8.206 40.234 1 90.51 788 VAL A CA 1
ATOM 6408 C C . VAL A 1 788 ? 23.862 8.955 38.962 1 90.51 788 VAL A C 1
ATOM 6410 O O . VAL A 1 788 ? 22.728 9.423 38.832 1 90.51 788 VAL A O 1
ATOM 6413 N N . ASP A 1 789 ? 24.758 9.031 38.16 1 90.02 789 ASP A N 1
ATOM 6414 C CA . ASP A 1 789 ? 24.486 9.692 36.887 1 90.02 789 ASP A CA 1
ATOM 6415 C C . ASP A 1 789 ? 23.384 8.968 36.117 1 90.02 789 ASP A C 1
ATOM 6417 O O . ASP A 1 789 ? 22.551 9.605 35.469 1 90.02 789 ASP A O 1
ATOM 6421 N N . ARG A 1 790 ? 23.428 7.751 36.245 1 89.23 790 ARG A N 1
ATOM 6422 C CA . ARG A 1 790 ? 22.406 6.965 35.562 1 89.23 790 ARG A CA 1
ATOM 6423 C C . ARG A 1 790 ? 21.045 7.142 36.226 1 89.23 790 ARG A C 1
ATOM 6425 O O . ARG A 1 790 ? 20.023 7.241 35.543 1 89.23 790 ARG A O 1
ATOM 6432 N N . LEU A 1 791 ? 21.132 7.173 37.467 1 90.75 791 LEU A N 1
ATOM 6433 C CA . LEU A 1 791 ? 19.901 7.407 38.214 1 90.75 791 LEU A CA 1
ATOM 6434 C C . LEU A 1 791 ? 19.292 8.757 37.851 1 90.75 791 LEU A C 1
ATOM 6436 O O . LEU A 1 791 ? 18.077 8.867 37.675 1 90.75 791 LEU A O 1
ATOM 6440 N N . GLU A 1 792 ? 20.102 9.673 37.769 1 90.64 792 GLU A N 1
ATOM 6441 C CA . GLU A 1 792 ? 19.641 11.006 37.394 1 90.64 792 GLU A CA 1
ATOM 6442 C C . GLU A 1 792 ? 19.041 11.008 35.99 1 90.64 792 GLU A C 1
ATOM 6444 O O . GLU A 1 792 ? 18.004 11.631 35.753 1 90.64 792 GLU A O 1
ATOM 6449 N N . LEU A 1 793 ? 19.718 10.371 35.159 1 88.36 793 LEU A N 1
ATOM 6450 C CA . LEU A 1 793 ? 19.218 10.291 33.791 1 88.36 793 LEU A CA 1
ATOM 6451 C C . LEU A 1 793 ? 17.847 9.625 33.751 1 88.36 793 LEU A C 1
ATOM 6453 O O . LEU A 1 793 ? 16.929 10.123 33.095 1 88.36 793 LEU A O 1
ATOM 6457 N N . LEU A 1 794 ? 17.744 8.535 34.394 1 88.74 794 LEU A N 1
ATOM 6458 C CA . LEU A 1 794 ? 16.483 7.802 34.407 1 88.74 794 LEU A CA 1
ATOM 6459 C C . LEU A 1 794 ? 15.38 8.63 35.059 1 88.74 794 LEU A C 1
ATOM 6461 O O . LEU A 1 794 ? 14.215 8.54 34.664 1 88.74 794 LEU A O 1
ATOM 6465 N N . TRP A 1 795 ? 15.827 9.378 36.01 1 90.13 795 TRP A N 1
ATOM 6466 C CA . TRP A 1 795 ? 14.903 10.3 36.664 1 90.13 795 TRP A CA 1
ATOM 6467 C C . TRP A 1 795 ? 14.47 11.406 35.708 1 90.13 795 TRP A C 1
ATOM 6469 O O . TRP A 1 795 ? 13.286 11.742 35.632 1 90.13 795 TRP A O 1
ATOM 6479 N N . LYS A 1 796 ? 15.333 11.896 35.004 1 87.62 796 LYS A N 1
ATOM 6480 C CA . LYS A 1 796 ? 15.027 12.949 34.04 1 87.62 796 LYS A CA 1
ATOM 6481 C C . LYS A 1 796 ? 14.131 12.425 32.92 1 87.62 796 LYS A C 1
ATOM 6483 O O . LYS A 1 796 ? 13.293 13.16 32.394 1 87.62 796 LYS A O 1
ATOM 6488 N N . LEU A 1 797 ? 14.332 11.174 32.69 1 85.83 797 LEU A N 1
ATOM 6489 C CA . LEU A 1 797 ? 13.514 10.544 31.659 1 85.83 797 LEU A CA 1
ATOM 6490 C C . LEU A 1 797 ? 12.15 10.148 32.214 1 85.83 797 LEU A C 1
ATOM 6492 O O . LEU A 1 797 ? 11.291 9.662 31.474 1 85.83 797 LEU A O 1
ATOM 6496 N N . ARG A 1 798 ? 12.03 10.365 33.468 1 88.4 798 ARG A N 1
ATOM 6497 C CA . ARG A 1 798 ? 10.786 10.101 34.184 1 88.4 798 ARG A CA 1
ATOM 6498 C C . ARG A 1 798 ? 10.442 8.616 34.153 1 88.4 798 ARG A C 1
ATOM 6500 O O . ARG A 1 798 ? 9.269 8.247 34.062 1 88.4 798 ARG A O 1
ATOM 6507 N N . LEU A 1 799 ? 11.441 7.869 34.095 1 86.68 799 LEU A N 1
ATOM 6508 C CA . LEU A 1 799 ? 11.234 6.426 34.166 1 86.68 799 LEU A CA 1
ATOM 6509 C C . LEU A 1 799 ? 11.166 5.958 35.616 1 86.68 799 LEU A C 1
ATOM 6511 O O . LEU A 1 799 ? 10.579 4.914 35.909 1 86.68 799 LEU A O 1
ATOM 6515 N N . ILE A 1 800 ? 11.897 6.748 36.434 1 89.06 800 ILE A N 1
ATOM 6516 C CA . ILE A 1 800 ? 11.826 6.481 37.867 1 89.06 800 ILE A CA 1
ATOM 6517 C C . ILE A 1 800 ? 11.464 7.762 38.613 1 89.06 800 ILE A C 1
ATOM 6519 O O . ILE A 1 800 ? 11.63 8.864 38.085 1 89.06 800 ILE A O 1
ATOM 6523 N N . SER A 1 801 ? 10.841 7.642 39.731 1 91.38 801 SER A N 1
ATOM 6524 C CA . SER A 1 801 ? 10.575 8.745 40.65 1 91.38 801 SER A CA 1
ATOM 6525 C C . SER A 1 801 ? 11.263 8.523 41.993 1 91.38 801 SER A C 1
ATOM 6527 O O . SER A 1 801 ? 11.566 7.386 42.361 1 91.38 801 SER A O 1
ATOM 6529 N N . LEU A 1 802 ? 11.607 9.629 42.584 1 90.36 802 LEU A N 1
ATOM 6530 C CA . LEU A 1 802 ? 12.2 9.604 43.917 1 90.36 802 LEU A CA 1
ATOM 6531 C C . LEU A 1 802 ? 11.226 10.149 44.956 1 90.36 802 LEU A C 1
ATOM 6533 O O . LEU A 1 802 ? 10.841 11.319 44.899 1 90.36 802 LEU A O 1
ATOM 6537 N N . LEU A 1 803 ? 10.623 9.473 45.762 1 87.64 803 LEU A N 1
ATOM 6538 C CA . LEU A 1 803 ? 9.644 9.847 46.776 1 87.64 803 LEU A CA 1
ATOM 6539 C C . LEU A 1 803 ? 10.275 9.853 48.165 1 87.64 803 LEU A C 1
ATOM 6541 O O . LEU A 1 803 ? 11.116 9.005 48.472 1 87.64 803 LEU A O 1
ATOM 6545 N N . GLU A 1 804 ? 10.055 10.637 48.967 1 79.93 804 GLU A N 1
ATOM 6546 C CA . GLU A 1 804 ? 10.542 10.694 50.342 1 79.93 804 GLU A CA 1
ATOM 6547 C C . GLU A 1 804 ? 9.959 9.56 51.181 1 79.93 804 GLU A C 1
ATOM 6549 O O . GLU A 1 804 ? 8.8 9.181 51.002 1 79.93 804 GLU A O 1
ATOM 6554 N N . ILE A 1 805 ? 10.851 8.807 51.94 1 70.57 805 ILE A N 1
ATOM 6555 C CA . ILE A 1 805 ? 10.412 7.758 52.854 1 70.57 805 ILE A CA 1
ATOM 6556 C C . ILE A 1 805 ? 9.872 8.386 54.137 1 70.57 805 ILE A C 1
ATOM 6558 O O . ILE A 1 805 ? 10.472 9.315 54.682 1 70.57 805 ILE A O 1
ATOM 6562 N N . MET B 1 1 ? 32.386 20.677 23.989 1 16.95 1 MET B N 1
ATOM 6563 C CA . MET B 1 1 ? 33.064 19.397 23.801 1 16.95 1 MET B CA 1
ATOM 6564 C C . MET B 1 1 ? 32.091 18.335 23.299 1 16.95 1 MET B C 1
ATOM 6566 O O . MET B 1 1 ? 31.06 18.084 23.926 1 16.95 1 MET B O 1
ATOM 6570 N N . SER B 1 2 ? 31.957 18.019 21.9 1 16.5 2 SER B N 1
ATOM 6571 C CA . SER B 1 2 ? 31.066 18.041 20.744 1 16.5 2 SER B CA 1
ATOM 6572 C C . SER B 1 2 ? 30.395 16.687 20.537 1 16.5 2 SER B C 1
ATOM 6574 O O . SER B 1 2 ? 31.024 15.743 20.054 1 16.5 2 SER B O 1
ATOM 6576 N N . TYR B 1 3 ? 29.883 16.163 21.592 1 16.82 3 TYR B N 1
ATOM 6577 C CA . TYR B 1 3 ? 29.669 14.727 21.733 1 16.82 3 TYR B CA 1
ATOM 6578 C C . TYR B 1 3 ? 28.716 14.209 20.662 1 16.82 3 TYR B C 1
ATOM 6580 O O . TYR B 1 3 ? 27.605 14.722 20.511 1 16.82 3 TYR B O 1
ATOM 6588 N N . ASP B 1 4 ? 29.104 13.591 19.518 1 16.01 4 ASP B N 1
ATOM 6589 C CA . ASP B 1 4 ? 29.092 13.154 18.125 1 16.01 4 ASP B CA 1
ATOM 6590 C C . ASP B 1 4 ? 28.103 12.01 17.916 1 16.01 4 ASP B C 1
ATOM 6592 O O . ASP B 1 4 ? 28.501 10.892 17.582 1 16.01 4 ASP B O 1
ATOM 6596 N N . VAL B 1 5 ? 27.12 11.939 18.718 1 18.07 5 VAL B N 1
ATOM 6597 C CA . VAL B 1 5 ? 26.466 10.635 18.701 1 18.07 5 VAL B CA 1
ATOM 6598 C C . VAL B 1 5 ? 25.87 10.373 17.319 1 18.07 5 VAL B C 1
ATOM 6600 O O . VAL B 1 5 ? 25.003 11.119 16.859 1 18.07 5 VAL B O 1
ATOM 6603 N N . GLY B 1 6 ? 26.62 9.923 16.381 1 17.22 6 GLY B N 1
ATOM 6604 C CA . GLY B 1 6 ? 26.73 9.554 14.979 1 17.22 6 GLY B CA 1
ATOM 6605 C C . GLY B 1 6 ? 25.599 8.66 14.506 1 17.22 6 GLY B C 1
ATOM 6606 O O . GLY B 1 6 ? 25.075 7.854 15.277 1 17.22 6 GLY B O 1
ATOM 6607 N N . PHE B 1 7 ? 24.703 9.194 13.762 1 19.03 7 PHE B N 1
ATOM 6608 C CA . PHE B 1 7 ? 23.604 8.835 12.874 1 19.03 7 PHE B CA 1
ATOM 6609 C C . PHE B 1 7 ? 23.955 7.602 12.05 1 19.03 7 PHE B C 1
ATOM 6611 O O . PHE B 1 7 ? 24.792 7.67 11.147 1 19.03 7 PHE B O 1
ATOM 6618 N N . LEU B 1 8 ? 24.14 6.47 12.772 1 16.81 8 LEU B N 1
ATOM 6619 C CA . LEU B 1 8 ? 24.607 5.281 12.066 1 16.81 8 LEU B CA 1
ATOM 6620 C C . LEU B 1 8 ? 23.755 5.012 10.831 1 16.81 8 LEU B C 1
ATOM 6622 O O . LEU B 1 8 ? 22.525 5.086 10.892 1 16.81 8 LEU B O 1
ATOM 6626 N N . SER B 1 9 ? 24.135 5.382 9.705 1 17.44 9 SER B N 1
ATOM 6627 C CA . SER B 1 9 ? 24.023 5.105 8.277 1 17.44 9 SER B CA 1
ATOM 6628 C C . SER B 1 9 ? 23.729 3.63 8.021 1 17.44 9 SER B C 1
ATOM 6630 O O . SER B 1 9 ? 24.481 2.757 8.46 1 17.44 9 SER B O 1
ATOM 6632 N N . CYS B 1 10 ? 22.478 3.337 8.278 1 18.28 10 CYS B N 1
ATOM 6633 C CA . CYS B 1 10 ? 22.044 1.985 7.947 1 18.28 10 CYS B CA 1
ATOM 6634 C C . CYS B 1 10 ? 22.623 1.538 6.61 1 18.28 10 CYS B C 1
ATOM 6636 O O . CYS B 1 10 ? 22.155 1.964 5.552 1 18.28 10 CYS B O 1
ATOM 6638 N N . TYR B 1 11 ? 23.88 1.58 6.456 1 17.01 11 TYR B N 1
ATOM 6639 C CA . TYR B 1 11 ? 24.693 0.882 5.466 1 17.01 11 TYR B CA 1
ATOM 6640 C C . TYR B 1 11 ? 24.256 -0.572 5.329 1 17.01 11 TYR B C 1
ATOM 6642 O O . TYR B 1 11 ? 24.242 -1.318 6.311 1 17.01 11 TYR B O 1
ATOM 6650 N N . ALA B 1 12 ? 23.298 -0.771 4.5 1 17.36 12 ALA B N 1
ATOM 6651 C CA . ALA B 1 12 ? 23.054 -2.017 3.779 1 17.36 12 ALA B CA 1
ATOM 6652 C C . ALA B 1 12 ? 24.365 -2.679 3.366 1 17.36 12 ALA B C 1
ATOM 6654 O O . ALA B 1 12 ? 25.018 -2.24 2.416 1 17.36 12 ALA B O 1
ATOM 6655 N N . SER B 1 13 ? 25.3 -2.684 4.301 1 17.31 13 SER B N 1
ATOM 6656 C CA . SER B 1 13 ? 26.362 -3.568 3.833 1 17.31 13 SER B CA 1
ATOM 6657 C C . SER B 1 13 ? 25.833 -4.972 3.56 1 17.31 13 SER B C 1
ATOM 6659 O O . SER B 1 13 ? 25.312 -5.631 4.463 1 17.31 13 SER B O 1
ATOM 6661 N N . LEU B 1 14 ? 25.25 -5.144 2.498 1 18.12 14 LEU B N 1
ATOM 6662 C CA . LEU B 1 14 ? 25.1 -6.35 1.692 1 18.12 14 LEU B CA 1
ATOM 6663 C C . LEU B 1 14 ? 26.338 -7.235 1.802 1 18.12 14 LEU B C 1
ATOM 6665 O O . LEU B 1 14 ? 27.241 -7.153 0.966 1 18.12 14 LEU B O 1
ATOM 6669 N N . THR B 1 15 ? 26.919 -7.139 2.987 1 19.73 15 THR B N 1
ATOM 6670 C CA . THR B 1 15 ? 27.892 -8.223 2.918 1 19.73 15 THR B CA 1
ATOM 6671 C C . THR B 1 15 ? 27.19 -9.576 2.842 1 19.73 15 THR B C 1
ATOM 6673 O O . THR B 1 15 ? 26.746 -10.108 3.861 1 19.73 15 THR B O 1
ATOM 6676 N N . GLY B 1 16 ? 26.068 -9.652 2.274 1 18.37 16 GLY B N 1
ATOM 6677 C CA . GLY B 1 16 ? 25.718 -11.021 1.933 1 18.37 16 GLY B CA 1
ATOM 6678 C C . GLY B 1 16 ? 26.918 -11.865 1.545 1 18.37 16 GLY B C 1
ATOM 6679 O O . GLY B 1 16 ? 27.804 -11.4 0.826 1 18.37 16 GLY B O 1
ATOM 6680 N N . LYS B 1 17 ? 27.478 -12.467 2.462 1 19.68 17 LYS B N 1
ATOM 6681 C CA . LYS B 1 17 ? 28.25 -13.538 1.838 1 19.68 17 LYS B CA 1
ATOM 6682 C C . LYS B 1 17 ? 27.497 -14.143 0.657 1 19.68 17 LYS B C 1
ATOM 6684 O O . LYS B 1 17 ? 26.345 -14.56 0.796 1 19.68 17 LYS B O 1
ATOM 6689 N N . GLN B 1 18 ? 27.629 -13.692 -0.508 1 21.22 18 GLN B N 1
ATOM 6690 C CA . GLN B 1 18 ? 27.457 -14.396 -1.775 1 21.22 18 GLN B CA 1
ATOM 6691 C C . GLN B 1 18 ? 27.676 -15.896 -1.605 1 21.22 18 GLN B C 1
ATOM 6693 O O . GLN B 1 18 ? 28.706 -16.323 -1.077 1 21.22 18 GLN B O 1
ATOM 6698 N N . ARG B 1 19 ? 26.685 -16.613 -1.154 1 21.82 19 ARG B N 1
ATOM 6699 C CA . ARG B 1 19 ? 27.041 -18.01 -1.383 1 21.82 19 ARG B CA 1
ATOM 6700 C C . ARG B 1 19 ? 28.057 -18.138 -2.512 1 21.82 19 ARG B C 1
ATOM 6702 O O . ARG B 1 19 ? 27.897 -17.527 -3.571 1 21.82 19 ARG B O 1
ATOM 6709 N N . LYS B 1 20 ? 29.335 -18.378 -2.056 1 22.41 20 LYS B N 1
ATOM 6710 C CA . LYS B 1 20 ? 30.423 -18.761 -2.951 1 22.41 20 LYS B CA 1
ATOM 6711 C C . LYS B 1 20 ? 29.908 -19.611 -4.109 1 22.41 20 LYS B C 1
ATOM 6713 O O . LYS B 1 20 ? 29.778 -20.83 -3.981 1 22.41 20 LYS B O 1
ATOM 6718 N N . LEU B 1 21 ? 28.83 -19.448 -4.571 1 20.13 21 LEU B N 1
ATOM 6719 C CA . LEU B 1 21 ? 28.96 -19.991 -5.919 1 20.13 21 LEU B CA 1
ATOM 6720 C C . LEU B 1 21 ? 30.198 -19.433 -6.612 1 20.13 21 LEU B C 1
ATOM 6722 O O . LEU B 1 21 ? 30.134 -18.385 -7.259 1 20.13 21 LEU B O 1
ATOM 6726 N N . THR B 1 22 ? 31.296 -19.159 -5.769 1 23.93 22 THR B N 1
ATOM 6727 C CA . THR B 1 22 ? 32.624 -19.068 -6.365 1 23.93 22 THR B CA 1
ATOM 6728 C C . THR B 1 22 ? 32.88 -20.248 -7.299 1 23.93 22 THR B C 1
ATOM 6730 O O . THR B 1 22 ? 33.205 -21.347 -6.845 1 23.93 22 THR B O 1
ATOM 6733 N N . PHE B 1 23 ? 32.098 -20.737 -8.078 1 21.78 23 PHE B N 1
ATOM 6734 C CA . PHE B 1 23 ? 32.825 -21.472 -9.106 1 21.78 23 PHE B CA 1
ATOM 6735 C C . PHE B 1 23 ? 34.053 -20.693 -9.563 1 21.78 23 PHE B C 1
ATOM 6737 O O . PHE B 1 23 ? 33.978 -19.484 -9.792 1 21.78 23 PHE B O 1
ATOM 6744 N N . GLY B 1 24 ? 35.283 -20.921 -8.853 1 24.57 24 GLY B N 1
ATOM 6745 C CA . GLY B 1 24 ? 36.614 -20.733 -9.408 1 24.57 24 GLY B CA 1
ATOM 6746 C C . GLY B 1 24 ? 36.648 -20.824 -10.921 1 24.57 24 GLY B C 1
ATOM 6747 O O . GLY B 1 24 ? 37.535 -21.463 -11.491 1 24.57 24 GLY B O 1
ATOM 6748 N N . TYR B 1 25 ? 35.691 -20.743 -11.639 1 19.73 25 TYR B N 1
ATOM 6749 C CA . TYR B 1 25 ? 36.149 -20.741 -13.024 1 19.73 25 TYR B CA 1
ATOM 6750 C C . TYR B 1 25 ? 37.135 -19.606 -13.271 1 19.73 25 TYR B C 1
ATOM 6752 O O . TYR B 1 25 ? 36.772 -18.43 -13.186 1 19.73 25 TYR B O 1
ATOM 6760 N N . ARG B 1 26 ? 38.378 -19.732 -12.694 1 22.69 26 ARG B N 1
ATOM 6761 C CA . ARG B 1 26 ? 39.448 -19.173 -13.514 1 22.69 26 ARG B CA 1
ATOM 6762 C C . ARG B 1 26 ? 39.11 -19.273 -14.998 1 22.69 26 ARG B C 1
ATOM 6764 O O . ARG B 1 26 ? 39.013 -20.374 -15.545 1 22.69 26 ARG B O 1
ATOM 6771 N N . CYS B 1 27 ? 38.325 -18.452 -15.428 1 21.4 27 CYS B N 1
ATOM 6772 C CA . CYS B 1 27 ? 38.37 -18.254 -16.872 1 21.4 27 CYS B CA 1
ATOM 6773 C C . CYS B 1 27 ? 39.808 -18.113 -17.358 1 21.4 27 CYS B C 1
ATOM 6775 O O . CYS B 1 27 ? 40.51 -17.177 -16.972 1 21.4 27 CYS B O 1
ATOM 6777 N N . LYS B 1 28 ? 40.58 -19.159 -17.24 1 22.79 28 LYS B N 1
ATOM 6778 C CA . LYS B 1 28 ? 41.731 -19.121 -18.137 1 22.79 28 LYS B CA 1
ATOM 6779 C C . LYS B 1 28 ? 41.423 -18.311 -19.393 1 22.79 28 LYS B C 1
ATOM 6781 O O . LYS B 1 28 ? 40.446 -18.587 -20.092 1 22.79 28 LYS B O 1
ATOM 6786 N N . ARG B 1 29 ? 41.728 -17.087 -19.367 1 26.11 29 ARG B N 1
ATOM 6787 C CA . ARG B 1 29 ? 41.845 -16.18 -20.504 1 26.11 29 ARG B CA 1
ATOM 6788 C C . ARG B 1 29 ? 42.333 -16.919 -21.746 1 26.11 29 ARG B C 1
ATOM 6790 O O . ARG B 1 29 ? 42.639 -16.296 -22.765 1 26.11 29 ARG B O 1
ATOM 6797 N N . GLN B 1 30 ? 43.015 -18.091 -21.504 1 22.98 30 GLN B N 1
ATOM 6798 C CA . GLN B 1 30 ? 43.772 -18.382 -22.717 1 22.98 30 GLN B CA 1
ATOM 6799 C C . GLN B 1 30 ? 42.884 -18.295 -23.954 1 22.98 30 GLN B C 1
ATOM 6801 O O . GLN B 1 30 ? 43.238 -17.635 -24.934 1 22.98 30 GLN B O 1
ATOM 6806 N N . GLY B 1 31 ? 42.222 -19.462 -24.256 1 23.95 31 GLY B N 1
ATOM 6807 C CA . GLY B 1 31 ? 41.92 -19.767 -25.645 1 23.95 31 GLY B CA 1
ATOM 6808 C C . GLY B 1 31 ? 40.736 -18.987 -26.183 1 23.95 31 GLY B C 1
ATOM 6809 O O . GLY B 1 31 ? 40.227 -19.289 -27.265 1 23.95 31 GLY B O 1
ATOM 6810 N N . CYS B 1 32 ? 40.079 -18.222 -25.377 1 27.21 32 CYS B N 1
ATOM 6811 C CA . CYS B 1 32 ? 38.866 -17.669 -25.97 1 27.21 32 CYS B CA 1
ATOM 6812 C C . CYS B 1 32 ? 39.204 -16.697 -27.094 1 27.21 32 CYS B C 1
ATOM 6814 O O . CYS B 1 32 ? 38.361 -15.895 -27.5 1 27.21 32 CYS B O 1
ATOM 6816 N N . PHE B 1 33 ? 40.396 -16.508 -27.449 1 27.12 33 PHE B N 1
ATOM 6817 C CA . PHE B 1 33 ? 40.723 -15.671 -28.598 1 27.12 33 PHE B CA 1
ATOM 6818 C C . PHE B 1 33 ? 39.929 -16.103 -29.826 1 27.12 33 PHE B C 1
ATOM 6820 O O . PHE B 1 33 ? 39.479 -15.263 -30.608 1 27.12 33 PHE B O 1
ATOM 6827 N N . LYS B 1 34 ? 40.079 -17.371 -30.204 1 27.21 34 LYS B N 1
ATOM 6828 C CA . LYS B 1 34 ? 39.83 -17.734 -31.596 1 27.21 34 LYS B CA 1
ATOM 6829 C C . LYS B 1 34 ? 38.354 -17.582 -31.949 1 27.21 34 LYS B C 1
ATOM 6831 O O . LYS B 1 34 ? 38.004 -17.409 -33.118 1 27.21 34 LYS B O 1
ATOM 6836 N N . LEU B 1 35 ? 37.481 -18.086 -31.038 1 24.61 35 LEU B N 1
ATOM 6837 C CA . LEU B 1 35 ? 36.203 -18.204 -31.731 1 24.61 35 LEU B CA 1
ATOM 6838 C C . LEU B 1 35 ? 35.566 -16.834 -31.935 1 24.61 35 LEU B C 1
ATOM 6840 O O . LEU B 1 35 ? 34.604 -16.483 -31.247 1 24.61 35 LEU B O 1
ATOM 6844 N N . ARG B 1 36 ? 36.251 -15.8 -31.739 1 30.97 36 ARG B N 1
ATOM 6845 C CA . ARG B 1 36 ? 35.754 -14.513 -32.213 1 30.97 36 ARG B CA 1
ATOM 6846 C C . ARG B 1 36 ? 35.232 -14.621 -33.642 1 30.97 36 ARG B C 1
ATOM 6848 O O . ARG B 1 36 ? 34.861 -13.615 -34.25 1 30.97 36 ARG B O 1
ATOM 6855 N N . LEU B 1 37 ? 35.82 -15.458 -34.343 1 29.07 37 LEU B N 1
ATOM 6856 C CA . LEU B 1 37 ? 35.643 -15.221 -35.772 1 29.07 37 LEU B CA 1
ATOM 6857 C C . LEU B 1 37 ? 34.163 -15.181 -36.137 1 29.07 37 LEU B C 1
ATOM 6859 O O . LEU B 1 37 ? 33.706 -14.241 -36.791 1 29.07 37 LEU B O 1
ATOM 6863 N N . PHE B 1 38 ? 33.618 -16.383 -36.872 1 31.09 38 PHE B N 1
ATOM 6864 C CA . PHE B 1 38 ? 32.338 -16.391 -37.571 1 31.09 38 PHE B CA 1
ATOM 6865 C C . PHE B 1 38 ? 31.181 -16.321 -36.582 1 31.09 38 PHE B C 1
ATOM 6867 O O . PHE B 1 38 ? 30.522 -17.329 -36.317 1 31.09 38 PHE B O 1
ATOM 6874 N N . LYS B 1 39 ? 31.285 -15.89 -35.332 1 35.04 39 LYS B N 1
ATOM 6875 C CA . LYS B 1 39 ? 30.074 -15.872 -34.517 1 35.04 39 LYS B CA 1
ATOM 6876 C C . LYS B 1 39 ? 28.888 -15.326 -35.307 1 35.04 39 LYS B C 1
ATOM 6878 O O . LYS B 1 39 ? 28.876 -14.153 -35.687 1 35.04 39 LYS B O 1
ATOM 6883 N N . LEU B 1 40 ? 28.21 -15.978 -35.982 1 39.89 40 LEU B N 1
ATOM 6884 C CA . LEU B 1 40 ? 26.841 -15.747 -36.431 1 39.89 40 LEU B CA 1
ATOM 6885 C C . LEU B 1 40 ? 26.025 -15.048 -35.348 1 39.89 40 LEU B C 1
ATOM 6887 O O . LEU B 1 40 ? 25.923 -15.545 -34.224 1 39.89 40 LEU B O 1
ATOM 6891 N N . TYR B 1 41 ? 26.058 -13.756 -35.091 1 53.01 41 TYR B N 1
ATOM 6892 C CA . TYR B 1 41 ? 25.444 -12.78 -34.198 1 53.01 41 TYR B CA 1
ATOM 6893 C C . TYR B 1 41 ? 24.062 -13.242 -33.752 1 53.01 41 TYR B C 1
ATOM 6895 O O . TYR B 1 41 ? 23.102 -13.183 -34.524 1 53.01 41 TYR B O 1
ATOM 6903 N N . CYS B 1 42 ? 23.94 -14.171 -32.809 1 65 42 CYS B N 1
ATOM 6904 C CA . CYS B 1 42 ? 22.654 -14.625 -32.291 1 65 42 CYS B CA 1
ATOM 6905 C C . CYS B 1 42 ? 21.914 -13.489 -31.597 1 65 42 CYS B C 1
ATOM 6907 O O . CYS B 1 42 ? 22.46 -12.843 -30.7 1 65 42 CYS B O 1
ATOM 6909 N N . LYS B 1 43 ? 20.844 -13.066 -32.158 1 89.11 43 LYS B N 1
ATOM 6910 C CA . LYS B 1 43 ? 19.961 -12.029 -31.632 1 89.11 43 LYS B CA 1
ATOM 6911 C C . LYS B 1 43 ? 18.87 -12.63 -30.751 1 89.11 43 LYS B C 1
ATOM 6913 O O . LYS B 1 43 ? 18.373 -13.724 -31.028 1 89.11 43 LYS B O 1
ATOM 6918 N N . TYR B 1 44 ? 18.704 -12.037 -29.546 1 95.79 44 TYR B N 1
ATOM 6919 C CA . TYR B 1 44 ? 17.673 -12.53 -28.64 1 95.79 44 TYR B CA 1
ATOM 6920 C C . TYR B 1 44 ? 16.566 -11.498 -28.461 1 95.79 44 TYR B C 1
ATOM 6922 O O . TYR B 1 44 ? 16.795 -10.298 -28.627 1 95.79 44 TYR B O 1
ATOM 6930 N N . ILE B 1 45 ? 15.427 -11.988 -28.234 1 96.55 45 ILE B N 1
ATOM 6931 C CA . ILE B 1 45 ? 14.261 -11.199 -27.854 1 96.55 45 ILE B CA 1
ATOM 6932 C C . ILE B 1 45 ? 13.83 -11.564 -26.435 1 96.55 45 ILE B C 1
ATOM 6934 O O . ILE B 1 45 ? 13.736 -12.745 -26.093 1 96.55 45 ILE B O 1
ATOM 6938 N N . VAL B 1 46 ? 13.575 -10.591 -25.629 1 97.97 46 VAL B N 1
ATOM 6939 C CA . VAL B 1 46 ? 13.225 -10.82 -24.231 1 97.97 46 VAL B CA 1
ATOM 6940 C C . VAL B 1 46 ? 11.761 -10.455 -23.997 1 97.97 46 VAL B C 1
ATOM 6942 O O . VAL B 1 46 ? 11.324 -9.357 -24.351 1 97.97 46 VAL B O 1
ATOM 6945 N N . GLY B 1 47 ? 10.93 -11.395 -23.557 1 98.04 47 GLY B N 1
ATOM 6946 C CA . GLY B 1 47 ? 9.594 -11.133 -23.047 1 98.04 47 GLY B CA 1
ATOM 6947 C C . GLY B 1 47 ? 9.544 -11.022 -21.534 1 98.04 47 GLY B C 1
ATOM 6948 O O . GLY B 1 47 ? 10.143 -11.834 -20.827 1 98.04 47 GLY B O 1
ATOM 6949 N N . ILE B 1 48 ? 8.779 -10.016 -21.018 1 98.3 48 ILE B N 1
ATOM 6950 C CA . ILE B 1 48 ? 8.82 -9.771 -19.58 1 98.3 48 ILE B CA 1
ATOM 6951 C C . ILE B 1 48 ? 7.409 -9.499 -19.062 1 98.3 48 ILE B C 1
ATOM 6953 O O . ILE B 1 48 ? 6.654 -8.738 -19.672 1 98.3 48 ILE B O 1
ATOM 6957 N N . ASN B 1 49 ? 7.006 -10.174 -18.005 1 97.35 49 ASN B N 1
ATOM 6958 C CA . ASN B 1 49 ? 5.9 -9.82 -17.122 1 97.35 49 ASN B CA 1
ATOM 6959 C C . ASN B 1 49 ? 6.399 -9.264 -15.792 1 97.35 49 ASN B C 1
ATOM 6961 O O . ASN B 1 49 ? 6.979 -9.995 -14.986 1 97.35 49 ASN B O 1
ATOM 6965 N N . LYS B 1 50 ? 6.181 -7.95 -15.568 1 95.73 50 LYS B N 1
ATOM 6966 C CA . LYS B 1 50 ? 6.79 -7.412 -14.355 1 95.73 50 LYS B CA 1
ATOM 6967 C C . LYS B 1 50 ? 5.876 -6.389 -13.688 1 95.73 50 LYS B C 1
ATOM 6969 O O . LYS B 1 50 ? 4.852 -6.001 -14.254 1 95.73 50 LYS B O 1
ATOM 6974 N N . TYR B 1 51 ? 6.132 -6.058 -12.445 1 90.08 51 TYR B N 1
ATOM 6975 C CA . TYR B 1 51 ? 5.542 -5.062 -11.558 1 90.08 51 TYR B CA 1
ATOM 6976 C C . TYR B 1 51 ? 4.171 -5.511 -11.068 1 90.08 51 TYR B C 1
ATOM 6978 O O . TYR B 1 51 ? 3.354 -4.688 -10.649 1 90.08 51 TYR B O 1
ATOM 6986 N N . SER B 1 52 ? 3.791 -6.667 -11.215 1 85.28 52 SER B N 1
ATOM 6987 C CA . SER B 1 52 ? 2.618 -7.332 -10.657 1 85.28 52 SER B CA 1
ATOM 6988 C C . SER B 1 52 ? 2.964 -8.727 -10.145 1 85.28 52 SER B C 1
ATOM 6990 O O . SER B 1 52 ? 4.14 -9.063 -9.992 1 85.28 52 SER B O 1
ATOM 6992 N N . HIS B 1 53 ? 1.959 -9.516 -9.904 1 85.53 53 HIS B N 1
ATOM 6993 C CA . HIS B 1 53 ? 2.231 -10.87 -9.436 1 85.53 53 HIS B CA 1
ATOM 6994 C C . HIS B 1 53 ? 2.719 -11.759 -10.575 1 85.53 53 HIS B C 1
ATOM 6996 O O . HIS B 1 53 ? 2.608 -11.391 -11.747 1 85.53 53 HIS B O 1
ATOM 7002 N N . ASP B 1 54 ? 3.401 -12.855 -10.25 1 92.08 54 ASP B N 1
ATOM 7003 C CA . ASP B 1 54 ? 3.874 -13.876 -11.18 1 92.08 54 ASP B CA 1
ATOM 7004 C C . ASP B 1 54 ? 4.82 -13.276 -12.218 1 92.08 54 ASP B C 1
ATOM 7006 O O . ASP B 1 54 ? 4.657 -13.504 -13.419 1 92.08 54 ASP B O 1
ATOM 7010 N N . ALA B 1 55 ? 5.71 -12.471 -11.735 1 95.64 55 ALA B N 1
ATOM 7011 C CA . ALA B 1 55 ? 6.726 -11.922 -12.629 1 95.64 55 ALA B CA 1
ATOM 7012 C C . ALA B 1 55 ? 7.538 -13.034 -13.286 1 95.64 55 ALA B C 1
ATOM 7014 O O . ALA B 1 55 ? 7.85 -14.043 -12.649 1 95.64 55 ALA B O 1
ATOM 7015 N N . SER B 1 56 ? 7.85 -12.907 -14.554 1 97.36 56 SER B N 1
ATOM 7016 C CA . SER B 1 56 ? 8.571 -13.922 -15.316 1 97.36 56 SER B CA 1
ATOM 7017 C C . SER B 1 56 ? 9.291 -13.308 -16.512 1 97.36 56 SER B C 1
ATOM 7019 O O . SER B 1 56 ? 8.951 -12.206 -16.949 1 97.36 56 SER B O 1
ATOM 7021 N N . VAL B 1 57 ? 10.322 -13.945 -17.008 1 98.12 57 VAL B N 1
ATOM 7022 C CA . VAL B 1 57 ? 11.126 -13.509 -18.145 1 98.12 57 VAL B CA 1
ATOM 7023 C C . VAL B 1 57 ? 11.328 -14.674 -19.111 1 98.12 57 VAL B C 1
ATOM 7025 O O . VAL B 1 57 ? 11.6 -15.8 -18.688 1 98.12 57 VAL B O 1
ATOM 7028 N N . CYS B 1 58 ? 11.15 -14.469 -20.363 1 97.44 58 CYS B N 1
ATOM 7029 C CA . CYS B 1 58 ? 11.332 -15.464 -21.414 1 97.44 58 CYS B CA 1
ATOM 7030 C C . CYS B 1 58 ? 12.314 -14.969 -22.469 1 97.44 58 CYS B C 1
ATOM 7032 O O . CYS B 1 58 ? 12.232 -13.822 -22.911 1 97.44 58 CYS B O 1
ATOM 7034 N N . LEU B 1 59 ? 13.269 -15.74 -22.806 1 96.81 59 LEU B N 1
ATOM 7035 C CA . LEU B 1 59 ? 14.253 -15.421 -23.835 1 96.81 59 LEU B CA 1
ATOM 7036 C C . LEU B 1 59 ? 14.03 -16.27 -25.082 1 96.81 59 LEU B C 1
ATOM 7038 O O . LEU B 1 59 ? 13.941 -17.497 -24.994 1 96.81 59 LEU B O 1
ATOM 7042 N N . VAL B 1 60 ? 13.904 -15.633 -26.215 1 94.34 60 VAL B N 1
ATOM 7043 C CA . VAL B 1 60 ? 13.703 -16.316 -27.489 1 94.34 60 VAL B CA 1
ATOM 7044 C C . VAL B 1 60 ? 14.858 -15.997 -28.435 1 94.34 60 VAL B C 1
ATOM 7046 O O . VAL B 1 60 ? 15.345 -14.864 -28.47 1 94.34 60 VAL B O 1
ATOM 7049 N N . ASN B 1 61 ? 15.308 -16.999 -29.136 1 92.3 61 ASN B N 1
ATOM 7050 C CA . ASN B 1 61 ? 16.309 -16.794 -30.177 1 92.3 61 ASN B CA 1
ATOM 7051 C C . ASN B 1 61 ? 15.735 -16.025 -31.363 1 92.3 61 ASN B C 1
ATOM 7053 O O . ASN B 1 61 ? 14.803 -16.493 -32.02 1 92.3 61 ASN B O 1
ATOM 7057 N N . GLY B 1 62 ? 16.311 -14.916 -31.647 1 88.07 62 GLY B N 1
ATOM 7058 C CA . GLY B 1 62 ? 15.801 -14.034 -32.684 1 88.07 62 GLY B CA 1
ATOM 7059 C C . GLY B 1 62 ? 15.931 -14.616 -34.079 1 88.07 62 GLY B C 1
ATOM 7060 O O . GLY B 1 62 ? 15.241 -14.184 -35.005 1 88.07 62 GLY B O 1
ATOM 7061 N N . ASN B 1 63 ? 16.776 -15.595 -34.241 1 85.84 63 ASN B N 1
ATOM 7062 C CA . ASN B 1 63 ? 17 -16.204 -35.547 1 85.84 63 ASN B CA 1
ATOM 7063 C C . ASN B 1 63 ? 16.065 -17.386 -35.783 1 85.84 63 ASN B C 1
ATOM 7065 O O . ASN B 1 63 ? 15.552 -17.567 -36.888 1 85.84 63 ASN B O 1
ATOM 7069 N N . THR B 1 64 ? 15.786 -18.141 -34.694 1 83.87 64 THR B N 1
ATOM 7070 C CA . THR B 1 64 ? 15.055 -19.389 -34.881 1 83.87 64 THR B CA 1
ATOM 7071 C C . THR B 1 64 ? 13.647 -19.282 -34.302 1 83.87 64 THR B C 1
ATOM 7073 O O . THR B 1 64 ? 12.761 -20.06 -34.662 1 83.87 64 THR B O 1
ATOM 7076 N N . GLY B 1 65 ? 13.491 -18.454 -33.381 1 85.96 65 GLY B N 1
ATOM 7077 C CA . GLY B 1 65 ? 12.199 -18.336 -32.724 1 85.96 65 GLY B CA 1
ATOM 7078 C C . GLY B 1 65 ? 12.013 -19.326 -31.59 1 85.96 65 GLY B C 1
ATOM 7079 O O . GLY B 1 65 ? 10.971 -19.336 -30.932 1 85.96 65 GLY B O 1
ATOM 7080 N N . ASP B 1 66 ? 13.044 -20.131 -31.302 1 87.87 66 ASP B N 1
ATOM 7081 C CA . ASP B 1 66 ? 12.969 -21.112 -30.224 1 87.87 66 ASP B CA 1
ATOM 7082 C C . ASP B 1 66 ? 13.071 -20.437 -28.858 1 87.87 66 ASP B C 1
ATOM 7084 O O . ASP B 1 66 ? 13.849 -19.498 -28.681 1 87.87 66 ASP B O 1
ATOM 7088 N N . ILE B 1 67 ? 12.257 -20.933 -27.996 1 92.46 67 ILE B N 1
ATOM 7089 C CA . ILE B 1 67 ? 12.365 -20.443 -26.626 1 92.46 67 ILE B CA 1
ATOM 7090 C C . ILE B 1 67 ? 13.617 -21.02 -25.969 1 92.46 67 ILE B C 1
ATOM 7092 O O . ILE B 1 67 ? 13.757 -22.239 -25.849 1 92.46 67 ILE B O 1
ATOM 7096 N N . VAL B 1 68 ? 14.479 -20.198 -25.572 1 94.03 68 VAL B N 1
ATOM 7097 C CA . VAL B 1 68 ? 15.718 -20.612 -24.922 1 94.03 68 VAL B CA 1
ATOM 7098 C C . VAL B 1 68 ? 15.448 -20.937 -23.455 1 94.03 68 VAL B C 1
ATOM 7100 O O . VAL B 1 68 ? 15.911 -21.96 -22.945 1 94.03 68 VAL B O 1
ATOM 7103 N N . VAL B 1 69 ? 14.712 -20.05 -22.829 1 95.5 69 VAL B N 1
ATOM 7104 C CA . VAL B 1 69 ? 14.406 -20.243 -21.415 1 95.5 69 VAL B CA 1
ATOM 7105 C C . VAL B 1 69 ? 13.181 -19.416 -21.034 1 95.5 69 VAL B C 1
ATOM 7107 O O . VAL B 1 69 ? 12.93 -18.36 -21.62 1 95.5 69 VAL B O 1
ATOM 7110 N N . ASN B 1 70 ? 12.381 -19.911 -20.194 1 95.99 70 ASN B N 1
ATOM 7111 C CA . ASN B 1 70 ? 11.332 -19.199 -19.472 1 95.99 70 ASN B CA 1
ATOM 7112 C C . ASN B 1 70 ? 11.472 -19.373 -17.962 1 95.99 70 ASN B C 1
ATOM 7114 O O . ASN B 1 70 ? 11.466 -20.499 -17.46 1 95.99 70 ASN B O 1
ATOM 7118 N N . TYR B 1 71 ? 11.592 -18.284 -17.306 1 95.53 71 TYR B N 1
ATOM 7119 C CA . TYR B 1 71 ? 11.937 -18.371 -15.892 1 95.53 71 TYR B CA 1
ATOM 7120 C C . TYR B 1 71 ? 11.01 -17.503 -15.049 1 95.53 71 TYR B C 1
ATOM 7122 O O . TYR B 1 71 ? 10.954 -16.284 -15.232 1 95.53 71 TYR B O 1
ATOM 7130 N N . ALA B 1 72 ? 10.226 -18.144 -14.154 1 96.13 72 ALA B N 1
ATOM 7131 C CA . ALA B 1 72 ? 9.36 -17.427 -13.221 1 96.13 72 ALA B CA 1
ATOM 7132 C C . ALA B 1 72 ? 10.146 -16.938 -12.008 1 96.13 72 ALA B C 1
ATOM 7134 O O . ALA B 1 72 ? 10.996 -17.66 -11.48 1 96.13 72 ALA B O 1
ATOM 7135 N N . LYS B 1 73 ? 9.853 -15.797 -11.537 1 96.13 73 LYS B N 1
ATOM 7136 C CA . LYS B 1 73 ? 10.585 -15.193 -10.427 1 96.13 73 LYS B CA 1
ATOM 7137 C C . LYS B 1 73 ? 10.441 -16.024 -9.156 1 96.13 73 LYS B C 1
ATOM 7139 O O . LYS B 1 73 ? 11.374 -16.108 -8.354 1 96.13 73 LYS B O 1
ATOM 7144 N N . GLU B 1 74 ? 9.308 -16.659 -8.92 1 93.79 74 GLU B N 1
ATOM 7145 C CA . GLU B 1 74 ? 9.093 -17.454 -7.715 1 93.79 74 GLU B CA 1
ATOM 7146 C C . GLU B 1 74 ? 10.105 -18.592 -7.617 1 93.79 74 GLU B C 1
ATOM 7148 O O . GLU B 1 74 ? 10.473 -19.009 -6.517 1 93.79 74 GLU B O 1
ATOM 7153 N N . ARG B 1 75 ? 10.541 -19.133 -8.816 1 94.89 75 ARG B N 1
ATOM 7154 C CA . ARG B 1 75 ? 11.519 -20.215 -8.839 1 94.89 75 ARG B CA 1
ATOM 7155 C C . ARG B 1 75 ? 12.896 -19.718 -8.409 1 94.89 75 ARG B C 1
ATOM 7157 O O . ARG B 1 75 ? 13.706 -20.489 -7.89 1 94.89 75 ARG B O 1
ATOM 7164 N N . PHE B 1 76 ? 13.103 -18.424 -8.594 1 93.38 76 PHE B N 1
ATOM 7165 C CA . PHE B 1 76 ? 14.375 -17.788 -8.27 1 93.38 76 PHE B CA 1
ATOM 7166 C C . PHE B 1 76 ? 14.397 -17.332 -6.816 1 93.38 76 PHE B C 1
ATOM 7168 O O . PHE B 1 76 ? 15.349 -17.615 -6.086 1 93.38 76 PHE B O 1
ATOM 7175 N N . THR B 1 77 ? 13.326 -16.708 -6.393 1 91.08 77 THR B N 1
ATOM 7176 C CA . THR B 1 77 ? 13.291 -16.111 -5.063 1 91.08 77 THR B CA 1
ATOM 7177 C C . THR B 1 77 ? 12.765 -17.11 -4.036 1 91.08 77 THR B C 1
ATOM 7179 O O . THR B 1 77 ? 12.887 -16.889 -2.829 1 91.08 77 THR B O 1
ATOM 7182 N N . ARG B 1 78 ? 12.065 -18.174 -4.481 1 90.21 78 ARG B N 1
ATOM 7183 C CA . ARG B 1 78 ? 11.429 -19.194 -3.653 1 90.21 78 ARG B CA 1
ATOM 7184 C C . ARG B 1 78 ? 10.233 -18.622 -2.901 1 90.21 78 ARG B C 1
ATOM 7186 O O . ARG B 1 78 ? 9.891 -19.095 -1.815 1 90.21 78 ARG B O 1
ATOM 7193 N N . ARG B 1 79 ? 9.728 -17.527 -3.427 1 88.21 79 ARG B N 1
ATOM 7194 C CA . ARG B 1 79 ? 8.484 -16.947 -2.933 1 88.21 79 ARG B CA 1
ATOM 7195 C C . ARG B 1 79 ? 7.355 -17.129 -3.942 1 88.21 79 ARG B C 1
ATOM 7197 O O . ARG B 1 79 ? 7.423 -16.611 -5.058 1 88.21 79 ARG B O 1
ATOM 7204 N N . LYS B 1 80 ? 6.421 -17.802 -3.518 1 87.34 80 LYS B N 1
ATOM 7205 C CA . LYS B 1 80 ? 5.326 -18.121 -4.43 1 87.34 80 LYS B CA 1
ATOM 7206 C C . LYS B 1 80 ? 4.674 -16.852 -4.971 1 87.34 80 LYS B C 1
ATOM 7208 O O . LYS B 1 80 ? 4.437 -15.902 -4.222 1 87.34 80 LYS B O 1
ATOM 7213 N N . HIS B 1 81 ? 4.462 -16.763 -6.287 1 88.21 81 HIS B N 1
ATOM 7214 C CA . HIS B 1 81 ? 3.784 -15.692 -7.007 1 88.21 81 HIS B CA 1
ATOM 7215 C C . HIS B 1 81 ? 4.534 -14.372 -6.866 1 88.21 81 HIS B C 1
ATOM 7217 O O . HIS B 1 81 ? 3.923 -13.301 -6.876 1 88.21 81 HIS B O 1
ATOM 7223 N N . ASP B 1 82 ? 5.829 -14.501 -6.595 1 90.76 82 ASP B N 1
ATOM 7224 C CA . ASP B 1 82 ? 6.632 -13.289 -6.458 1 90.76 82 ASP B CA 1
ATOM 7225 C C . ASP B 1 82 ? 6.467 -12.38 -7.673 1 90.76 82 ASP B C 1
ATOM 7227 O O . ASP B 1 82 ? 6.315 -12.86 -8.798 1 90.76 82 ASP B O 1
ATOM 7231 N N . GLY B 1 83 ? 6.446 -11.11 -7.439 1 90.91 83 GLY B N 1
ATOM 7232 C CA . GLY B 1 83 ? 6.18 -10.124 -8.474 1 90.91 83 GLY B CA 1
ATOM 7233 C C . GLY B 1 83 ? 7.149 -8.957 -8.45 1 90.91 83 GLY B C 1
ATOM 7234 O O . GLY B 1 83 ? 8.343 -9.14 -8.205 1 90.91 83 GLY B O 1
ATOM 7235 N N . ASN B 1 84 ? 6.717 -7.805 -8.877 1 90.14 84 ASN B N 1
ATOM 7236 C CA . ASN B 1 84 ? 7.474 -6.558 -8.847 1 90.14 84 ASN B CA 1
ATOM 7237 C C . ASN B 1 84 ? 8.563 -6.538 -9.915 1 90.14 84 ASN B C 1
ATOM 7239 O O . ASN B 1 84 ? 8.327 -6.936 -11.057 1 90.14 84 ASN B O 1
ATOM 7243 N N . ASP B 1 85 ? 9.794 -6.023 -9.617 1 94.44 85 ASP B N 1
ATOM 7244 C CA . ASP B 1 85 ? 10.834 -5.839 -10.624 1 94.44 85 ASP B CA 1
ATOM 7245 C C . ASP B 1 85 ? 11.492 -7.169 -10.983 1 94.44 85 ASP B C 1
ATOM 7247 O O . ASP B 1 85 ? 11.331 -8.161 -10.268 1 94.44 85 ASP B O 1
ATOM 7251 N N . VAL B 1 86 ? 12.22 -7.209 -12.042 1 97.4 86 VAL B N 1
ATOM 7252 C CA . VAL B 1 86 ? 12.807 -8.462 -12.507 1 97.4 86 VAL B CA 1
ATOM 7253 C C . VAL B 1 86 ? 14.315 -8.295 -12.676 1 97.4 86 VAL B C 1
ATOM 7255 O O . VAL B 1 86 ? 14.959 -9.084 -13.37 1 97.4 86 VAL B O 1
ATOM 7258 N N . GLY B 1 87 ? 14.9 -7.233 -12.127 1 97.35 87 GLY B N 1
ATOM 7259 C CA . GLY B 1 87 ? 16.307 -6.924 -12.328 1 97.35 87 GLY B CA 1
ATOM 7260 C C . GLY B 1 87 ? 17.227 -8.08 -11.983 1 97.35 87 GLY B C 1
ATOM 7261 O O . GLY B 1 87 ? 18.016 -8.523 -12.82 1 97.35 87 GLY B O 1
ATOM 7262 N N . GLU B 1 88 ? 17.091 -8.634 -10.83 1 95.38 88 GLU B N 1
ATOM 7263 C CA . GLU B 1 88 ? 17.941 -9.729 -10.372 1 95.38 88 GLU B CA 1
ATOM 7264 C C . GLU B 1 88 ? 17.716 -10.988 -11.204 1 95.38 88 GLU B C 1
ATOM 7266 O O . GLU B 1 88 ? 18.657 -11.735 -11.476 1 95.38 88 GLU B O 1
ATOM 7271 N N . LEU B 1 89 ? 16.521 -11.206 -11.559 1 96.96 89 LEU B N 1
ATOM 7272 C CA . LEU B 1 89 ? 16.178 -12.372 -12.365 1 96.96 89 LEU B CA 1
ATOM 7273 C C . LEU B 1 89 ? 16.843 -12.302 -13.735 1 96.96 89 LEU B C 1
ATOM 7275 O O . LEU B 1 89 ? 17.428 -13.284 -14.198 1 96.96 89 LEU B O 1
ATOM 7279 N N . VAL B 1 90 ? 16.742 -11.164 -14.388 1 98.01 90 VAL B N 1
ATOM 7280 C CA . VAL B 1 90 ? 17.323 -10.968 -15.712 1 98.01 90 VAL B CA 1
ATOM 7281 C C . VAL B 1 90 ? 18.844 -11.074 -15.629 1 98.01 90 VAL B C 1
ATOM 7283 O O . VAL B 1 90 ? 19.475 -11.708 -16.478 1 98.01 90 VAL B O 1
ATOM 7286 N N . GLU B 1 91 ? 19.375 -10.406 -14.636 1 97 91 GLU B N 1
ATOM 7287 C CA . GLU B 1 91 ? 20.821 -10.475 -14.445 1 97 91 GLU B CA 1
ATOM 7288 C C . GLU B 1 91 ? 21.291 -11.92 -14.305 1 97 91 GLU B C 1
ATOM 7290 O O . GLU B 1 91 ? 22.268 -12.324 -14.939 1 97 91 GLU B O 1
ATOM 7295 N N . HIS B 1 92 ? 20.591 -12.661 -13.468 1 95.07 92 HIS B N 1
ATOM 7296 C CA . HIS B 1 92 ? 20.907 -14.071 -13.263 1 95.07 92 HIS B CA 1
ATOM 7297 C C . HIS B 1 92 ? 20.784 -14.857 -14.564 1 95.07 92 HIS B C 1
ATOM 7299 O O . HIS B 1 92 ? 21.653 -15.671 -14.887 1 95.07 92 HIS B O 1
ATOM 7305 N N . MET B 1 93 ? 19.749 -14.668 -15.269 1 96.15 93 MET B N 1
ATOM 7306 C CA . MET B 1 93 ? 19.489 -15.371 -16.522 1 96.15 93 MET B CA 1
ATOM 7307 C C . MET B 1 93 ? 20.563 -15.054 -17.557 1 96.15 93 MET B C 1
ATOM 7309 O O . MET B 1 93 ? 21.092 -15.958 -18.206 1 96.15 93 MET B O 1
ATOM 7313 N N . PHE B 1 94 ? 20.883 -13.777 -17.748 1 95.73 94 PHE B N 1
ATOM 7314 C CA . PHE B 1 94 ? 21.891 -13.357 -18.715 1 95.73 94 PHE B CA 1
ATOM 7315 C C . PHE B 1 94 ? 23.249 -13.961 -18.379 1 95.73 94 PHE B C 1
ATOM 7317 O O . PHE B 1 94 ? 23.942 -14.474 -19.26 1 95.73 94 PHE B O 1
ATOM 7324 N N . ALA B 1 95 ? 23.579 -13.902 -17.103 1 94.45 95 ALA B N 1
ATOM 7325 C CA . ALA B 1 95 ? 24.859 -14.447 -16.658 1 94.45 95 ALA B CA 1
ATOM 7326 C C . ALA B 1 95 ? 24.952 -15.941 -16.954 1 94.45 95 ALA B C 1
ATOM 7328 O O . ALA B 1 95 ? 25.972 -16.418 -17.456 1 94.45 95 ALA B O 1
ATOM 7329 N N . ARG B 1 96 ? 23.972 -16.713 -16.672 1 92.37 96 ARG B N 1
ATOM 7330 C CA . ARG B 1 96 ? 23.971 -18.162 -16.847 1 92.37 96 ARG B CA 1
ATOM 7331 C C . ARG B 1 96 ? 24.018 -18.536 -18.324 1 92.37 96 ARG B C 1
ATOM 7333 O O . ARG B 1 96 ? 24.628 -19.541 -18.697 1 92.37 96 ARG B O 1
ATOM 7340 N N . LEU B 1 97 ? 23.426 -17.745 -19.157 1 93.83 97 LEU B N 1
ATOM 7341 C CA . LEU B 1 97 ? 23.33 -18.071 -20.575 1 93.83 97 LEU B CA 1
ATOM 7342 C C . LEU B 1 97 ? 24.463 -17.419 -21.36 1 93.83 97 LEU B C 1
ATOM 7344 O O . LEU B 1 97 ? 24.607 -17.653 -22.562 1 93.83 97 LEU B O 1
ATOM 7348 N N . GLY B 1 98 ? 25.273 -16.553 -20.701 1 92.44 98 GLY B N 1
ATOM 7349 C CA . GLY B 1 98 ? 26.328 -15.828 -21.392 1 92.44 98 GLY B CA 1
ATOM 7350 C C . GLY B 1 98 ? 25.801 -14.8 -22.375 1 92.44 98 GLY B C 1
ATOM 7351 O O . GLY B 1 98 ? 26.342 -14.648 -23.472 1 92.44 98 GLY B O 1
ATOM 7352 N N . VAL B 1 99 ? 24.658 -14.197 -22.044 1 94.13 99 VAL B N 1
ATOM 7353 C CA . VAL B 1 99 ? 24.014 -13.202 -22.895 1 94.13 99 VAL B CA 1
ATOM 7354 C C . VAL B 1 99 ? 24.368 -11.799 -22.408 1 94.13 99 VAL B C 1
ATOM 7356 O O . VAL B 1 99 ? 24.39 -11.541 -21.203 1 94.13 99 VAL B O 1
ATOM 7359 N N . ALA B 1 100 ? 24.677 -10.889 -23.322 1 92.78 100 ALA B N 1
ATOM 7360 C CA . ALA B 1 100 ? 24.955 -9.486 -23.027 1 92.78 100 ALA B CA 1
ATOM 7361 C C . ALA B 1 100 ? 23.832 -8.586 -23.535 1 92.78 100 ALA B C 1
ATOM 7363 O O . ALA B 1 100 ? 22.971 -9.029 -24.3 1 92.78 100 ALA B O 1
ATOM 7364 N N . PHE B 1 101 ? 23.86 -7.38 -23.167 1 93.24 101 PHE B N 1
ATOM 7365 C CA . PHE B 1 101 ? 22.845 -6.418 -23.58 1 93.24 101 PHE B CA 1
ATOM 7366 C C . PHE B 1 101 ? 22.851 -6.241 -25.094 1 93.24 101 PHE B C 1
ATOM 7368 O O . PHE B 1 101 ? 21.795 -6.085 -25.711 1 93.24 101 PHE B O 1
ATOM 7375 N N . GLU B 1 102 ? 24.017 -6.275 -25.616 1 91.98 102 GLU B N 1
ATOM 7376 C CA . GLU B 1 102 ? 24.191 -6.034 -27.045 1 91.98 102 GLU B CA 1
ATOM 7377 C C . GLU B 1 102 ? 23.56 -7.15 -27.873 1 91.98 102 GLU B C 1
ATOM 7379 O O . GLU B 1 102 ? 23.303 -6.975 -29.066 1 91.98 102 GLU B O 1
ATOM 7384 N N . ASP B 1 103 ? 23.351 -8.306 -27.188 1 94.96 103 ASP B N 1
ATOM 7385 C CA . ASP B 1 103 ? 22.77 -9.448 -27.887 1 94.96 103 ASP B CA 1
ATOM 7386 C C . ASP B 1 103 ? 21.251 -9.318 -27.982 1 94.96 103 ASP B C 1
ATOM 7388 O O . ASP B 1 103 ? 20.606 -10.053 -28.734 1 94.96 103 ASP B O 1
ATOM 7392 N N . ILE B 1 104 ? 20.671 -8.393 -27.226 1 96.27 104 ILE B N 1
ATOM 7393 C CA . ILE B 1 104 ? 19.221 -8.243 -27.177 1 96.27 104 ILE B CA 1
ATOM 7394 C C . ILE B 1 104 ? 18.769 -7.243 -28.239 1 96.27 104 ILE B C 1
ATOM 7396 O O . ILE B 1 104 ? 19.222 -6.096 -28.252 1 96.27 104 ILE B O 1
ATOM 7400 N N . VAL B 1 105 ? 17.813 -7.59 -29.065 1 94.09 105 VAL B N 1
ATOM 7401 C CA . VAL B 1 105 ? 17.416 -6.724 -30.169 1 94.09 105 VAL B CA 1
ATOM 7402 C C . VAL B 1 105 ? 16.063 -6.085 -29.864 1 94.09 105 VAL B C 1
ATOM 7404 O O . VAL B 1 105 ? 15.711 -5.055 -30.445 1 94.09 105 VAL B O 1
ATOM 7407 N N . LEU B 1 106 ? 15.34 -6.763 -28.972 1 94.63 106 LEU B N 1
ATOM 7408 C CA . LEU B 1 106 ? 14.001 -6.268 -28.668 1 94.63 106 LEU B CA 1
ATOM 7409 C C . LEU B 1 106 ? 13.539 -6.758 -27.3 1 94.63 106 LEU B C 1
ATOM 7411 O O . LEU B 1 106 ? 13.804 -7.902 -26.923 1 94.63 106 LEU B O 1
ATOM 7415 N N . VAL B 1 107 ? 12.873 -5.918 -26.555 1 96.79 107 VAL B N 1
ATOM 7416 C CA . VAL B 1 107 ? 12.226 -6.263 -25.293 1 96.79 107 VAL B CA 1
ATOM 7417 C C . VAL B 1 107 ? 10.722 -6.023 -25.4 1 96.79 107 VAL B C 1
ATOM 7419 O O . VAL B 1 107 ? 10.287 -4.939 -25.798 1 96.79 107 VAL B O 1
ATOM 7422 N N . VAL B 1 108 ? 9.892 -7.003 -25.161 1 96.76 108 VAL B N 1
ATOM 7423 C CA . VAL B 1 108 ? 8.44 -6.871 -25.121 1 96.76 108 VAL B CA 1
ATOM 7424 C C . VAL B 1 108 ? 7.938 -7.108 -23.698 1 96.76 108 VAL B C 1
ATOM 7426 O O . VAL B 1 108 ? 8.27 -8.12 -23.077 1 96.76 108 VAL B O 1
ATOM 7429 N N . GLN B 1 109 ? 7.14 -6.226 -23.197 1 96.84 109 GLN B N 1
ATOM 7430 C CA . GLN B 1 109 ? 6.776 -6.275 -21.784 1 96.84 109 GLN B CA 1
ATOM 7431 C C . GLN B 1 109 ? 5.271 -6.106 -21.597 1 96.84 109 GLN B C 1
ATOM 7433 O O . GLN B 1 109 ? 4.579 -5.622 -22.495 1 96.84 109 GLN B O 1
ATOM 7438 N N . ASN B 1 110 ? 4.782 -6.516 -20.416 1 95.13 110 ASN B N 1
ATOM 7439 C CA . ASN B 1 110 ? 3.373 -6.392 -20.057 1 95.13 110 ASN B CA 1
ATOM 7440 C C . ASN B 1 110 ? 3.191 -6.21 -18.553 1 95.13 110 ASN B C 1
ATOM 7442 O O . ASN B 1 110 ? 3.967 -6.745 -17.76 1 95.13 110 ASN B O 1
ATOM 7446 N N . ASN B 1 111 ? 2.239 -5.371 -18.213 1 91.08 111 ASN B N 1
ATOM 7447 C CA . ASN B 1 111 ? 1.683 -5.216 -16.873 1 91.08 111 ASN B CA 1
ATOM 7448 C C . ASN B 1 111 ? 0.186 -4.922 -16.917 1 91.08 111 ASN B C 1
ATOM 7450 O O . ASN B 1 111 ? -0.251 -4.013 -17.626 1 91.08 111 ASN B O 1
ATOM 7454 N N . HIS B 1 112 ? -0.563 -5.645 -16.216 1 86.47 112 HIS B N 1
ATOM 7455 C CA . HIS B 1 112 ? -2.004 -5.468 -16.357 1 86.47 112 HIS B CA 1
ATOM 7456 C C . HIS B 1 112 ? -2.521 -4.386 -15.416 1 86.47 112 HIS B C 1
ATOM 7458 O O . HIS B 1 112 ? -3.703 -4.038 -15.453 1 86.47 112 HIS B O 1
ATOM 7464 N N . HIS B 1 113 ? -1.732 -3.838 -14.584 1 80.46 113 HIS B N 1
ATOM 7465 C CA . HIS B 1 113 ? -2.199 -2.812 -13.658 1 80.46 113 HIS B CA 1
ATOM 7466 C C . HIS B 1 113 ? -2.04 -1.418 -14.255 1 80.46 113 HIS B C 1
ATOM 7468 O O . HIS B 1 113 ? -2.895 -0.552 -14.058 1 80.46 113 HIS B O 1
ATOM 7474 N N . TYR B 1 114 ? -0.917 -1.186 -14.881 1 82.1 114 TYR B N 1
ATOM 7475 C CA . TYR B 1 114 ? -0.623 0.13 -15.438 1 82.1 114 TYR B CA 1
ATOM 7476 C C . TYR B 1 114 ? 0.417 0.032 -16.549 1 82.1 114 TYR B C 1
ATOM 7478 O O . TYR B 1 114 ? 1.058 -1.008 -16.717 1 82.1 114 TYR B O 1
ATOM 7486 N N . GLY B 1 115 ? 0.579 1.115 -17.264 1 84.38 115 GLY B N 1
ATOM 7487 C CA . GLY B 1 115 ? 1.582 1.168 -18.316 1 84.38 115 GLY B CA 1
ATOM 7488 C C . GLY B 1 115 ? 3.003 1.181 -17.786 1 84.38 115 GLY B C 1
ATOM 7489 O O . GLY B 1 115 ? 3.335 1.976 -16.904 1 84.38 115 GLY B O 1
ATOM 7490 N N . ILE B 1 116 ? 3.854 0.326 -18.283 1 89.73 116 ILE B N 1
ATOM 7491 C CA . ILE B 1 116 ? 5.212 0.126 -17.79 1 89.73 116 ILE B CA 1
ATOM 7492 C C . ILE B 1 116 ? 6.069 1.343 -18.131 1 89.73 116 ILE B C 1
ATOM 7494 O O . ILE B 1 116 ? 6.82 1.838 -17.287 1 89.73 116 ILE B O 1
ATOM 7498 N N . SER B 1 117 ? 5.972 1.827 -19.321 1 86.08 117 SER B N 1
ATOM 7499 C CA . SER B 1 117 ? 6.806 2.939 -19.765 1 86.08 117 SER B CA 1
ATOM 7500 C C . SER B 1 117 ? 6.577 4.179 -18.908 1 86.08 117 SER B C 1
ATOM 7502 O O . SER B 1 117 ? 7.533 4.829 -18.479 1 86.08 117 SER B O 1
ATOM 7504 N N . ALA B 1 118 ? 5.315 4.498 -18.755 1 81.35 118 ALA B N 1
ATOM 7505 C CA . ALA B 1 118 ? 4.977 5.666 -17.946 1 81.35 118 ALA B CA 1
ATOM 7506 C C . ALA B 1 118 ? 5.465 5.497 -16.51 1 81.35 118 ALA B C 1
ATOM 7508 O O . ALA B 1 118 ? 5.946 6.452 -15.895 1 81.35 118 ALA B O 1
ATOM 7509 N N . PHE B 1 119 ? 5.287 4.349 -15.934 1 85.41 119 PHE B N 1
ATOM 7510 C CA . PHE B 1 119 ? 5.731 4.048 -14.578 1 85.41 119 PHE B CA 1
ATOM 7511 C C . PHE B 1 119 ? 7.245 4.185 -14.462 1 85.41 119 PHE B C 1
ATOM 7513 O O . PHE B 1 119 ? 7.746 4.815 -13.528 1 85.41 119 PHE B O 1
ATOM 7520 N N . GLU B 1 120 ? 7.964 3.588 -15.445 1 89.19 120 GLU B N 1
ATOM 7521 C CA . GLU B 1 120 ? 9.422 3.548 -15.372 1 89.19 120 GLU B CA 1
ATOM 7522 C C . GLU B 1 120 ? 10.024 4.931 -15.603 1 89.19 120 GLU B C 1
ATOM 7524 O O . GLU B 1 120 ? 11.121 5.224 -15.122 1 89.19 120 GLU B O 1
ATOM 7529 N N . GLU B 1 121 ? 9.367 5.768 -16.332 1 83.8 121 GLU B N 1
ATOM 7530 C CA . GLU B 1 121 ? 9.814 7.145 -16.521 1 83.8 121 GLU B CA 1
ATOM 7531 C C . GLU B 1 121 ? 9.851 7.9 -15.196 1 83.8 121 GLU B C 1
ATOM 7533 O O . GLU B 1 121 ? 10.664 8.809 -15.016 1 83.8 121 GLU B O 1
ATOM 7538 N N . LYS B 1 122 ? 9.057 7.535 -14.304 1 82.37 122 LYS B N 1
ATOM 7539 C CA . LYS B 1 122 ? 8.95 8.234 -13.026 1 82.37 122 LYS B CA 1
ATOM 7540 C C . LYS B 1 122 ? 9.902 7.639 -11.993 1 82.37 122 LYS B C 1
ATOM 7542 O O . LYS B 1 122 ? 10.178 8.261 -10.965 1 82.37 122 LYS B O 1
ATOM 7547 N N . LEU B 1 123 ? 10.428 6.463 -12.2 1 87.18 123 LEU B N 1
ATOM 7548 C CA . LEU B 1 123 ? 11.159 5.687 -11.205 1 87.18 123 LEU B CA 1
ATOM 7549 C C . LEU B 1 123 ? 12.38 6.454 -10.707 1 87.18 123 LEU B C 1
ATOM 7551 O O . LEU B 1 123 ? 12.673 6.454 -9.509 1 87.18 123 LEU B O 1
ATOM 7555 N N . PRO B 1 124 ? 13.126 7.136 -11.61 1 87.63 124 PRO B N 1
ATOM 7556 C CA . PRO B 1 124 ? 14.328 7.808 -11.113 1 87.63 124 PRO B CA 1
ATOM 7557 C C . PRO B 1 124 ? 14.03 8.795 -9.986 1 87.63 124 PRO B C 1
ATOM 7559 O O . PRO B 1 124 ? 14.735 8.813 -8.974 1 87.63 124 PRO B O 1
ATOM 7562 N N . TRP B 1 125 ? 13.022 9.556 -10.081 1 85.21 125 TRP B N 1
ATOM 7563 C CA . TRP B 1 125 ? 12.667 10.516 -9.041 1 85.21 125 TRP B CA 1
ATOM 7564 C C . TRP B 1 125 ? 12.005 9.817 -7.859 1 85.21 125 TRP B C 1
ATOM 7566 O O . TRP B 1 125 ? 12.354 10.071 -6.704 1 85.21 125 TRP B O 1
ATOM 7576 N N . THR B 1 126 ? 11.063 8.935 -8.123 1 83.69 126 THR B N 1
ATOM 7577 C CA . THR B 1 126 ? 10.282 8.307 -7.064 1 83.69 126 THR B CA 1
ATOM 7578 C C . THR B 1 126 ? 11.166 7.415 -6.197 1 83.69 126 THR B C 1
ATOM 7580 O O . THR B 1 126 ? 10.931 7.281 -4.994 1 83.69 126 THR B O 1
ATOM 7583 N N . SER B 1 127 ? 12.169 6.809 -6.829 1 86.05 127 SER B N 1
ATOM 7584 C CA . SER B 1 127 ? 13.092 5.992 -6.048 1 86.05 127 SER B CA 1
ATOM 7585 C C . SER B 1 127 ? 13.943 6.852 -5.119 1 86.05 127 SER B C 1
ATOM 7587 O O . SER B 1 127 ? 14.276 6.434 -4.008 1 86.05 127 SER B O 1
ATOM 7589 N N . GLN B 1 128 ? 14.306 8.005 -5.606 1 83.97 128 GLN B N 1
ATOM 7590 C CA . GLN B 1 128 ? 15.079 8.924 -4.777 1 83.97 128 GLN B CA 1
ATOM 7591 C C . GLN B 1 128 ? 14.256 9.421 -3.592 1 83.97 128 GLN B C 1
ATOM 7593 O O . GLN B 1 128 ? 14.809 9.749 -2.54 1 83.97 128 GLN B O 1
ATOM 7598 N N . MET B 1 129 ? 12.949 9.452 -3.807 1 80.79 129 MET B N 1
ATOM 7599 C CA . MET B 1 129 ? 12.04 9.83 -2.729 1 80.79 129 MET B CA 1
ATOM 7600 C C . MET B 1 129 ? 11.73 8.635 -1.834 1 80.79 129 MET B C 1
ATOM 7602 O O . MET B 1 129 ? 10.964 8.754 -0.876 1 80.79 129 MET B O 1
ATOM 7606 N N . ASN B 1 130 ? 12.27 7.438 -2.207 1 79 130 ASN B N 1
ATOM 7607 C CA . ASN B 1 130 ? 12.106 6.183 -1.481 1 79 130 ASN B CA 1
ATOM 7608 C C . ASN B 1 130 ? 10.669 5.677 -1.554 1 79 130 ASN B C 1
ATOM 7610 O O . ASN B 1 130 ? 10.195 5.006 -0.635 1 79 130 ASN B O 1
ATOM 7614 N N . TYR B 1 131 ? 9.976 6.132 -2.601 1 75.95 131 TYR B N 1
ATOM 7615 C CA . TYR B 1 131 ? 8.65 5.574 -2.841 1 75.95 131 TYR B CA 1
ATOM 7616 C C . TYR B 1 131 ? 8.745 4.149 -3.372 1 75.95 131 TYR B C 1
ATOM 7618 O O . TYR B 1 131 ? 7.889 3.312 -3.079 1 75.95 131 TYR B O 1
ATOM 7626 N N . TYR B 1 132 ? 9.716 3.938 -4.24 1 82.45 132 TYR B N 1
ATOM 7627 C CA . TYR B 1 132 ? 10.019 2.62 -4.786 1 82.45 132 TYR B CA 1
ATOM 7628 C C . TYR B 1 132 ? 11.475 2.248 -4.536 1 82.45 132 TYR B C 1
ATOM 7630 O O . TYR B 1 132 ? 12.341 3.122 -4.454 1 82.45 132 TYR B O 1
ATOM 7638 N N . PRO B 1 133 ? 11.789 0.963 -4.374 1 84.8 133 PRO B N 1
ATOM 7639 C CA . PRO B 1 133 ? 13.164 0.534 -4.105 1 84.8 133 PRO B CA 1
ATOM 7640 C C . PRO B 1 133 ? 14.136 0.944 -5.209 1 84.8 133 PRO B C 1
ATOM 7642 O O . PRO B 1 133 ? 13.777 0.93 -6.389 1 84.8 133 PRO B O 1
ATOM 7645 N N . LYS B 1 134 ? 15.316 1.191 -4.838 1 89.52 134 LYS B N 1
ATOM 7646 C CA . LYS B 1 134 ? 16.358 1.6 -5.777 1 89.52 134 LYS B CA 1
ATOM 7647 C C . LYS B 1 134 ? 16.664 0.489 -6.776 1 89.52 134 LYS B C 1
ATOM 7649 O O . LYS B 1 134 ? 17.115 0.757 -7.892 1 89.52 134 LYS B O 1
ATOM 7654 N N . GLN B 1 135 ? 16.336 -0.745 -6.36 1 91.54 135 GLN B N 1
ATOM 7655 C CA . GLN B 1 135 ? 16.604 -1.896 -7.216 1 91.54 135 GLN B CA 1
ATOM 7656 C C . GLN B 1 135 ? 15.776 -1.833 -8.497 1 91.54 135 GLN B C 1
ATOM 7658 O O . GLN B 1 135 ? 16.129 -2.455 -9.501 1 91.54 135 GLN B O 1
ATOM 7663 N N . TYR B 1 136 ? 14.689 -1.076 -8.522 1 94.33 136 TYR B N 1
ATOM 7664 C CA . TYR B 1 136 ? 13.859 -0.929 -9.713 1 94.33 136 TYR B CA 1
ATOM 7665 C C . TYR B 1 136 ? 14.622 -0.22 -10.825 1 94.33 136 TYR B C 1
ATOM 7667 O O . TYR B 1 136 ? 14.26 -0.325 -11.999 1 94.33 136 TYR B O 1
ATOM 7675 N N . LEU B 1 137 ? 15.694 0.479 -10.457 1 95.04 137 LEU B N 1
ATOM 7676 C CA . LEU B 1 137 ? 16.465 1.254 -11.424 1 95.04 137 LEU B CA 1
ATOM 7677 C C . LEU B 1 137 ? 17.593 0.416 -12.015 1 95.04 137 LEU B C 1
ATOM 7679 O O . LEU B 1 137 ? 18.363 0.903 -12.847 1 95.04 137 LEU B O 1
ATOM 7683 N N . SER B 1 138 ? 17.699 -0.852 -11.589 1 96.7 138 SER B N 1
ATOM 7684 C CA . SER B 1 138 ? 18.721 -1.736 -12.141 1 96.7 138 SER B CA 1
ATOM 7685 C C . SER B 1 138 ? 18.678 -1.746 -13.665 1 96.7 138 SER B C 1
ATOM 7687 O O . SER B 1 138 ? 17.601 -1.808 -14.261 1 96.7 138 SER B O 1
ATOM 7689 N N . PRO B 1 139 ? 19.851 -1.642 -14.309 1 96.67 139 PRO B N 1
ATOM 7690 C CA . PRO B 1 139 ? 19.862 -1.736 -15.771 1 96.67 139 PRO B CA 1
ATOM 7691 C C . PRO B 1 139 ? 19.258 -3.041 -16.283 1 96.67 139 PRO B C 1
ATOM 7693 O O . PRO B 1 139 ? 18.736 -3.087 -17.4 1 96.67 139 PRO B O 1
ATOM 7696 N N . TYR B 1 140 ? 19.244 -4.057 -15.462 1 97.58 140 TYR B N 1
ATOM 7697 C CA . TYR B 1 140 ? 18.7 -5.347 -15.875 1 97.58 140 TYR B CA 1
ATOM 7698 C C . TYR B 1 140 ? 17.182 -5.365 -15.746 1 97.58 140 TYR B C 1
ATOM 7700 O O . TYR B 1 140 ? 16.516 -6.238 -16.308 1 97.58 140 TYR B O 1
ATOM 7708 N N . ASN B 1 141 ? 16.681 -4.472 -14.967 1 97.64 141 ASN B N 1
ATOM 7709 C CA . ASN B 1 141 ? 15.232 -4.317 -14.902 1 97.64 141 ASN B CA 1
ATOM 7710 C C . ASN B 1 141 ? 14.715 -3.407 -16.012 1 97.64 141 ASN B C 1
ATOM 7712 O O . ASN B 1 141 ? 13.7 -3.706 -16.643 1 97.64 141 ASN B O 1
ATOM 7716 N N . LEU B 1 142 ? 15.443 -2.338 -16.256 1 96.55 142 LEU B N 1
ATOM 7717 C CA . LEU B 1 142 ? 14.988 -1.295 -17.168 1 96.55 142 LEU B CA 1
ATOM 7718 C C . LEU B 1 142 ? 15.439 -1.587 -18.596 1 96.55 142 LEU B C 1
ATOM 7720 O O . LEU B 1 142 ? 14.825 -1.113 -19.554 1 96.55 142 LEU B O 1
ATOM 7724 N N . LEU B 1 143 ? 16.617 -2.282 -18.764 1 95.95 143 LEU B N 1
ATOM 7725 C CA . LEU B 1 143 ? 17.174 -2.649 -20.061 1 95.95 143 LEU B CA 1
ATOM 7726 C C . LEU B 1 143 ? 17.277 -1.431 -20.973 1 95.95 143 LEU B C 1
ATOM 7728 O O . LEU B 1 143 ? 16.776 -1.449 -22.099 1 95.95 143 LEU B O 1
ATOM 7732 N N . PRO B 1 144 ? 18.025 -0.425 -20.538 1 93.36 144 PRO B N 1
ATOM 7733 C CA . PRO B 1 144 ? 18.12 0.831 -21.286 1 93.36 144 PRO B CA 1
ATOM 7734 C C . PRO B 1 144 ? 18.783 0.656 -22.651 1 93.36 144 PRO B C 1
ATOM 7736 O O . PRO B 1 144 ? 19.712 -0.144 -22.792 1 93.36 144 PRO B O 1
ATOM 7739 N N . GLY B 1 145 ? 18.42 1.427 -23.577 1 89.88 145 GLY B N 1
ATOM 7740 C CA . GLY B 1 145 ? 19.042 1.449 -24.891 1 89.88 145 GLY B CA 1
ATOM 7741 C C . GLY B 1 145 ? 18.499 0.384 -25.825 1 89.88 145 GLY B C 1
ATOM 7742 O O . GLY B 1 145 ? 18.867 0.337 -27.001 1 89.88 145 GLY B O 1
ATOM 7743 N N . ILE B 1 146 ? 17.715 -0.514 -25.358 1 93.18 146 ILE B N 1
ATOM 7744 C CA . ILE B 1 146 ? 17.117 -1.563 -26.176 1 93.18 146 ILE B CA 1
ATOM 7745 C C . ILE B 1 146 ? 15.693 -1.169 -26.562 1 93.18 146 ILE B C 1
ATOM 7747 O O . ILE B 1 146 ? 14.919 -0.712 -25.717 1 93.18 146 ILE B O 1
ATOM 7751 N N . PRO B 1 147 ? 15.319 -1.286 -27.832 1 91.81 147 PRO B N 1
ATOM 7752 C CA . PRO B 1 147 ? 13.933 -0.996 -28.209 1 91.81 147 PRO B CA 1
ATOM 7753 C C . PRO B 1 147 ? 12.921 -1.806 -27.402 1 91.81 147 PRO B C 1
ATOM 7755 O O . PRO B 1 147 ? 13.136 -2.994 -27.15 1 91.81 147 PRO B O 1
ATOM 7758 N N . LYS B 1 148 ? 11.849 -1.139 -27 1 93.09 148 LYS B N 1
ATOM 7759 C CA . LYS B 1 148 ? 10.854 -1.791 -26.154 1 93.09 148 LYS B CA 1
ATOM 7760 C C . LYS B 1 148 ? 9.453 -1.647 -26.742 1 93.09 148 LYS B C 1
ATOM 7762 O O . LYS B 1 148 ? 9.124 -0.616 -27.332 1 93.09 148 LYS B O 1
ATOM 7767 N N . ILE B 1 149 ? 8.678 -2.68 -26.585 1 91.83 149 ILE B N 1
ATOM 7768 C CA . ILE B 1 149 ? 7.258 -2.687 -26.921 1 91.83 149 ILE B CA 1
ATOM 7769 C C . ILE B 1 149 ? 6.444 -3.147 -25.714 1 91.83 149 ILE B C 1
ATOM 7771 O O . ILE B 1 149 ? 6.849 -4.067 -24.999 1 91.83 149 ILE B O 1
ATOM 7775 N N . GLU B 1 150 ? 5.423 -2.464 -25.42 1 92.14 150 GLU B N 1
ATOM 7776 C CA . GLU B 1 150 ? 4.434 -2.902 -24.44 1 92.14 150 GLU B CA 1
ATOM 7777 C C . GLU B 1 150 ? 3.153 -3.375 -25.122 1 92.14 150 GLU B C 1
ATOM 7779 O O . GLU B 1 150 ? 2.647 -2.713 -26.031 1 92.14 150 GLU B O 1
ATOM 7784 N N . ILE B 1 151 ? 2.664 -4.527 -24.747 1 92.67 151 ILE B N 1
ATOM 7785 C CA . ILE B 1 151 ? 1.442 -5.023 -25.371 1 92.67 151 ILE B CA 1
ATOM 7786 C C . ILE B 1 151 ? 0.363 -5.222 -24.309 1 92.67 151 ILE B C 1
ATOM 7788 O O . ILE B 1 151 ? 0.67 -5.372 -23.124 1 92.67 151 ILE B O 1
ATOM 7792 N N . SER B 1 152 ? -0.892 -5.226 -24.722 1 93.13 152 SER B N 1
ATOM 7793 C CA . SER B 1 152 ? -1.992 -5.393 -23.777 1 93.13 152 SER B CA 1
ATOM 7794 C C . SER B 1 152 ? -1.992 -6.792 -23.171 1 93.13 152 SER B C 1
ATOM 7796 O O . SER B 1 152 ? -1.436 -7.726 -23.752 1 93.13 152 SER B O 1
ATOM 7798 N N . HIS B 1 153 ? -2.599 -6.933 -22.067 1 95.66 153 HIS B N 1
ATOM 7799 C CA . HIS B 1 153 ? -2.554 -8.147 -21.26 1 95.66 153 HIS B CA 1
ATOM 7800 C C . HIS B 1 153 ? -3.195 -9.321 -21.992 1 95.66 153 HIS B C 1
ATOM 7802 O O . HIS B 1 153 ? -2.604 -10.399 -22.083 1 95.66 153 HIS B O 1
ATOM 7808 N N . HIS B 1 154 ? -4.367 -9.151 -22.558 1 96.69 154 HIS B N 1
ATOM 7809 C CA . HIS B 1 154 ? -5.052 -10.243 -23.24 1 96.69 154 HIS B CA 1
ATOM 7810 C C . HIS B 1 154 ? -4.356 -10.598 -24.55 1 96.69 154 HIS B C 1
ATOM 7812 O O . HIS B 1 154 ? -4.361 -11.758 -24.967 1 96.69 154 HIS B O 1
ATOM 7818 N N . LEU B 1 155 ? -3.762 -9.604 -25.158 1 94.7 155 LEU B N 1
ATOM 7819 C CA . LEU B 1 155 ? -2.96 -9.9 -26.34 1 94.7 155 LEU B CA 1
ATOM 7820 C C . LEU B 1 155 ? -1.783 -10.803 -25.986 1 94.7 155 LEU B C 1
ATOM 7822 O O . LEU B 1 155 ? -1.449 -11.719 -26.741 1 94.7 155 LEU B O 1
ATOM 7826 N N . ALA B 1 156 ? -1.139 -10.562 -24.874 1 95.99 156 ALA B N 1
ATOM 7827 C CA . ALA B 1 156 ? -0.032 -11.398 -24.417 1 95.99 156 ALA B CA 1
ATOM 7828 C C . ALA B 1 156 ? -0.495 -12.828 -24.154 1 95.99 156 ALA B C 1
ATOM 7830 O O . ALA B 1 156 ? 0.185 -13.786 -24.53 1 95.99 156 ALA B O 1
ATOM 7831 N N . HIS B 1 157 ? -1.65 -12.94 -23.513 1 96.62 157 HIS B N 1
ATOM 7832 C CA . HIS B 1 157 ? -2.224 -14.268 -23.33 1 96.62 157 HIS B CA 1
ATOM 7833 C C . HIS B 1 157 ? -2.432 -14.968 -24.669 1 96.62 157 HIS B C 1
ATOM 7835 O O . HIS B 1 157 ? -2.06 -16.133 -24.829 1 96.62 157 HIS B O 1
ATOM 7841 N N . THR B 1 158 ? -2.976 -14.289 -25.589 1 94.83 158 THR B N 1
ATOM 7842 C CA . THR B 1 158 ? -3.307 -14.846 -26.896 1 94.83 158 THR B CA 1
ATOM 7843 C C . THR B 1 158 ? -2.052 -15.347 -27.605 1 94.83 158 THR B C 1
ATOM 7845 O O . THR B 1 158 ? -2.042 -16.451 -28.153 1 94.83 158 THR B O 1
ATOM 7848 N N . TRP B 1 159 ? -1.04 -14.599 -27.509 1 92.36 159 TRP B N 1
ATOM 7849 C CA . TRP B 1 159 ? 0.194 -14.954 -28.201 1 92.36 159 TRP B CA 1
ATOM 7850 C C . TRP B 1 159 ? 0.866 -16.151 -27.537 1 92.36 159 TRP B C 1
ATOM 7852 O O . TRP B 1 159 ? 1.606 -16.895 -28.186 1 92.36 159 TRP B O 1
ATOM 7862 N N . SER B 1 160 ? 0.625 -16.391 -26.279 1 92.16 160 SER B N 1
ATOM 7863 C CA . SER B 1 160 ? 1.191 -17.544 -25.588 1 92.16 160 SER B CA 1
ATOM 7864 C C . SER B 1 160 ? 0.624 -18.85 -26.135 1 92.16 160 SER B C 1
ATOM 7866 O O . SER B 1 160 ? 1.241 -19.908 -25.993 1 92.16 160 SER B O 1
ATOM 7868 N N . VAL B 1 161 ? -0.514 -18.783 -26.786 1 90.1 161 VAL B N 1
ATOM 7869 C CA . VAL B 1 161 ? -1.183 -19.962 -27.326 1 90.1 161 VAL B CA 1
ATOM 7870 C C . VAL B 1 161 ? -1.041 -19.987 -28.846 1 90.1 161 VAL B C 1
ATOM 7872 O O . VAL B 1 161 ? -0.818 -21.045 -29.438 1 90.1 161 VAL B O 1
ATOM 7875 N N . TYR B 1 162 ? -1.135 -18.849 -29.461 1 84.94 162 TYR B N 1
ATOM 7876 C CA . TYR B 1 162 ? -1.136 -18.732 -30.915 1 84.94 162 TYR B CA 1
ATOM 7877 C C . TYR B 1 162 ? 0.122 -19.35 -31.512 1 84.94 162 TYR B C 1
ATOM 7879 O O . TYR B 1 162 ? 0.049 -20.102 -32.487 1 84.94 162 TYR B O 1
ATOM 7887 N N . ALA B 1 163 ? 1.214 -19.07 -30.944 1 71.61 163 ALA B N 1
ATOM 7888 C CA . ALA B 1 163 ? 2.487 -19.532 -31.49 1 71.61 163 ALA B CA 1
ATOM 7889 C C . ALA B 1 163 ? 2.6 -21.052 -31.408 1 71.61 163 ALA B C 1
ATOM 7891 O O . ALA B 1 163 ? 3.317 -21.671 -32.198 1 71.61 163 ALA B O 1
ATOM 7892 N N . GLN B 1 164 ? 1.863 -21.64 -30.484 1 74.44 164 GLN B N 1
ATOM 7893 C CA . GLN B 1 164 ? 1.877 -23.089 -30.31 1 74.44 164 GLN B CA 1
ATOM 7894 C C . GLN B 1 164 ? 0.92 -23.769 -31.285 1 74.44 164 GLN B C 1
ATOM 7896 O O . GLN B 1 164 ? 1.037 -24.969 -31.542 1 74.44 164 GLN B O 1
ATOM 7901 N N . LEU B 1 165 ? -0.061 -23.021 -31.72 1 69.52 165 LEU B N 1
ATOM 7902 C CA . LEU B 1 165 ? -1.081 -23.553 -32.616 1 69.52 165 LEU B CA 1
ATOM 7903 C C . LEU B 1 165 ? -0.7 -23.319 -34.074 1 69.52 165 LEU B C 1
ATOM 7905 O O . LEU B 1 165 ? -1.36 -23.83 -34.982 1 69.52 165 LEU B O 1
ATOM 7909 N N . GLU B 1 166 ? 0.286 -22.54 -34.198 1 61.11 166 GLU B N 1
ATOM 7910 C CA . GLU B 1 166 ? 0.65 -22.102 -35.542 1 61.11 166 GLU B CA 1
ATOM 7911 C C . GLU B 1 166 ? 0.825 -23.291 -36.482 1 61.11 166 GLU B C 1
ATOM 7913 O O . GLU B 1 166 ? 0.398 -23.244 -37.637 1 61.11 166 GLU B O 1
ATOM 7918 N N . ALA B 1 167 ? 1.527 -24.251 -35.858 1 54.31 167 ALA B N 1
ATOM 7919 C CA . ALA B 1 167 ? 1.693 -25.389 -36.758 1 54.31 167 ALA B CA 1
ATOM 7920 C C . ALA B 1 167 ? 0.34 -25.921 -37.225 1 54.31 167 ALA B C 1
ATOM 7922 O O . ALA B 1 167 ? 0.171 -26.261 -38.398 1 54.31 167 ALA B O 1
ATOM 7923 N N . ALA B 1 168 ? -0.503 -26.033 -36.235 1 51.87 168 ALA B N 1
ATOM 7924 C CA . ALA B 1 168 ? -1.846 -26.472 -36.607 1 51.87 168 ALA B CA 1
ATOM 7925 C C . ALA B 1 168 ? -2.515 -25.462 -37.535 1 51.87 168 ALA B C 1
ATOM 7927 O O . ALA B 1 168 ? -3.15 -25.843 -38.522 1 51.87 168 ALA B O 1
ATOM 7928 N N . VAL B 1 169 ? -2.296 -24.114 -37.304 1 52.16 169 VAL B N 1
ATOM 7929 C CA . VAL B 1 169 ? -2.859 -23.021 -38.09 1 52.16 169 VAL B CA 1
ATOM 7930 C C . VAL B 1 169 ? -2.252 -23.027 -39.492 1 52.16 169 VAL B C 1
ATOM 7932 O O . VAL B 1 169 ? -2.951 -22.782 -40.478 1 52.16 169 VAL B O 1
ATOM 7935 N N . ALA B 1 170 ? -0.966 -23.326 -39.508 1 49.56 170 ALA B N 1
ATOM 7936 C CA . ALA B 1 170 ? -0.276 -23.332 -40.796 1 49.56 170 ALA B CA 1
ATOM 7937 C C . ALA B 1 170 ? -0.91 -24.338 -41.753 1 49.56 170 ALA B C 1
ATOM 7939 O O . ALA B 1 170 ? -0.839 -24.173 -42.973 1 49.56 170 ALA B O 1
ATOM 7940 N N . SER B 1 171 ? -1.411 -25.353 -41.151 1 52.18 171 SER B N 1
ATOM 7941 C CA . SER B 1 171 ? -2.036 -26.323 -42.044 1 52.18 171 SER B CA 1
ATOM 7942 C C . SER B 1 171 ? -3.432 -25.87 -42.46 1 52.18 171 SER B C 1
ATOM 7944 O O . SER B 1 171 ? -4.254 -26.686 -42.882 1 52.18 171 SER B O 1
ATOM 7946 N N . ASN B 1 172 ? -3.589 -24.557 -42.477 1 52.45 172 ASN B N 1
ATOM 7947 C CA . ASN B 1 172 ? -4.733 -23.859 -43.055 1 52.45 172 ASN B CA 1
ATOM 7948 C C . ASN B 1 172 ? -6.002 -24.092 -42.239 1 52.45 172 ASN B C 1
ATOM 7950 O O . ASN B 1 172 ? -7.107 -24.072 -42.784 1 52.45 172 ASN B O 1
ATOM 7954 N N . GLU B 1 173 ? -5.715 -24.476 -40.967 1 66.44 173 GLU B N 1
ATOM 7955 C CA . GLU B 1 173 ? -6.932 -24.581 -40.168 1 66.44 173 GLU B CA 1
ATOM 7956 C C . GLU B 1 173 ? -7.085 -23.384 -39.234 1 66.44 173 GLU B C 1
ATOM 7958 O O . GLU B 1 173 ? -6.127 -22.98 -38.572 1 66.44 173 GLU B O 1
ATOM 7963 N N . ASP B 1 174 ? -8.278 -22.656 -39.431 1 80.88 174 ASP B N 1
ATOM 7964 C CA . ASP B 1 174 ? -8.614 -21.546 -38.544 1 80.88 174 ASP B CA 1
ATOM 7965 C C . ASP B 1 174 ? -8.833 -22.034 -37.114 1 80.88 174 ASP B C 1
ATOM 7967 O O . ASP B 1 174 ? -9.122 -23.212 -36.891 1 80.88 174 ASP B O 1
ATOM 7971 N N . SER B 1 175 ? -8.368 -21.277 -36.186 1 88.43 175 SER B N 1
ATOM 7972 C CA . SER B 1 175 ? -8.584 -21.597 -34.778 1 88.43 175 SER B CA 1
ATOM 7973 C C . SER B 1 175 ? -9.171 -20.408 -34.025 1 88.43 175 SER B C 1
ATOM 7975 O O . SER B 1 175 ? -9.173 -19.284 -34.532 1 88.43 175 SER B O 1
ATOM 7977 N N . LEU B 1 176 ? -9.816 -20.696 -32.945 1 92.81 176 LEU B N 1
ATOM 7978 C CA . LEU B 1 176 ? -10.256 -19.673 -32.002 1 92.81 176 LEU B CA 1
ATOM 7979 C C . LEU B 1 176 ? -9.42 -19.714 -30.727 1 92.81 176 LEU B C 1
ATOM 7981 O O . LEU B 1 176 ? -8.938 -20.777 -30.33 1 92.81 176 LEU B O 1
ATOM 7985 N N . ILE B 1 177 ? -9.161 -18.615 -30.174 1 95.42 177 ILE B N 1
ATOM 7986 C CA . ILE B 1 177 ? -8.536 -18.528 -28.858 1 95.42 177 ILE B CA 1
ATOM 7987 C C . ILE B 1 177 ? -9.441 -17.75 -27.907 1 95.42 177 ILE B C 1
ATOM 7989 O O . ILE B 1 177 ? -9.853 -16.628 -28.21 1 95.42 177 ILE B O 1
ATOM 7993 N N . LEU B 1 178 ? -9.822 -18.356 -26.877 1 97.15 178 LEU B N 1
ATOM 7994 C CA . LEU B 1 178 ? -10.632 -17.735 -25.835 1 97.15 178 LEU B CA 1
ATOM 7995 C C . LEU B 1 178 ? -9.78 -17.392 -24.617 1 97.15 178 LEU B C 1
ATOM 7997 O O . LEU B 1 178 ? -9.107 -18.261 -24.06 1 97.15 178 LEU B O 1
ATOM 8001 N N . VAL B 1 179 ? -9.734 -16.101 -24.231 1 97.76 179 VAL B N 1
ATOM 8002 C CA . VAL B 1 179 ? -9.015 -15.64 -23.047 1 97.76 179 VAL B CA 1
ATOM 8003 C C . VAL B 1 179 ? -10.01 -15.297 -21.94 1 97.76 179 VAL B C 1
ATOM 8005 O O . VAL B 1 179 ? -10.872 -14.433 -22.117 1 97.76 179 VAL B O 1
ATOM 8008 N N . MET B 1 180 ? -9.973 -15.947 -20.849 1 97.13 180 MET B N 1
ATOM 8009 C CA . MET B 1 180 ? -10.796 -15.64 -19.682 1 97.13 180 MET B CA 1
ATOM 8010 C C . MET B 1 180 ? -9.932 -15.466 -18.438 1 97.13 180 MET B C 1
ATOM 8012 O O . MET B 1 180 ? -9.338 -16.428 -17.95 1 97.13 180 MET B O 1
ATOM 8016 N N . ASP B 1 181 ? -9.941 -14.235 -17.938 1 93.17 181 ASP B N 1
ATOM 8017 C CA . ASP B 1 181 ? -9.05 -13.815 -16.861 1 93.17 181 ASP B CA 1
ATOM 8018 C C . ASP B 1 181 ? -9.801 -12.993 -15.816 1 93.17 181 ASP B C 1
ATOM 8020 O O . ASP B 1 181 ? -10.97 -12.654 -16.008 1 93.17 181 ASP B O 1
ATOM 8024 N N . GLY B 1 182 ? -9.179 -12.872 -14.657 1 88.89 182 GLY B N 1
ATOM 8025 C CA . GLY B 1 182 ? -9.771 -12.035 -13.625 1 88.89 182 GLY B CA 1
ATOM 8026 C C . GLY B 1 182 ? -9.808 -10.565 -13.997 1 88.89 182 GLY B C 1
ATOM 8027 O O . GLY B 1 182 ? -10.806 -9.883 -13.757 1 88.89 182 GLY B O 1
ATOM 8028 N N . MET B 1 183 ? -8.688 -10.098 -14.484 1 88.09 183 MET B N 1
ATOM 8029 C CA . MET B 1 183 ? -8.605 -8.708 -14.923 1 88.09 183 MET B CA 1
ATOM 8030 C C . MET B 1 183 ? -7.426 -8.507 -15.87 1 88.09 183 MET B C 1
ATOM 8032 O O . MET B 1 183 ? -6.415 -9.203 -15.766 1 88.09 183 MET B O 1
ATOM 8036 N N . GLY B 1 184 ? -7.587 -7.616 -16.802 1 90.49 184 GLY B N 1
ATOM 8037 C CA . GLY B 1 184 ? -6.502 -7.217 -17.684 1 90.49 184 GLY B CA 1
ATOM 8038 C C . GLY B 1 184 ? -6.256 -5.72 -17.689 1 90.49 184 GLY B C 1
ATOM 8039 O O . GLY B 1 184 ? -6.383 -5.062 -16.654 1 90.49 184 GLY B O 1
ATOM 8040 N N . ASP B 1 185 ? -5.923 -5.173 -18.749 1 88.81 185 ASP B N 1
ATOM 8041 C CA . ASP B 1 185 ? -5.556 -3.765 -18.868 1 88.81 185 ASP B CA 1
ATOM 8042 C C . ASP B 1 185 ? -6.753 -2.861 -18.583 1 88.81 185 ASP B C 1
ATOM 8044 O O . ASP B 1 185 ? -7.899 -3.241 -18.834 1 88.81 185 ASP B O 1
ATOM 8048 N N . SER B 1 186 ? -6.449 -1.675 -18.124 1 85.55 186 SER B N 1
ATOM 8049 C CA . SER B 1 186 ? -7.464 -0.645 -17.935 1 85.55 186 SER B CA 1
ATOM 8050 C C . SER B 1 186 ? -7.745 0.101 -19.235 1 85.55 186 SER B C 1
ATOM 8052 O O . SER B 1 186 ? -6.831 0.349 -20.024 1 85.55 186 SER B O 1
ATOM 8054 N N . SER B 1 187 ? -8.939 0.503 -19.406 1 86.34 187 SER B N 1
ATOM 8055 C CA . SER B 1 187 ? -9.295 1.289 -20.583 1 86.34 187 SER B CA 1
ATOM 8056 C C . SER B 1 187 ? -8.571 2.631 -20.591 1 86.34 187 SER B C 1
ATOM 8058 O O . SER B 1 187 ? -8.365 3.225 -21.652 1 86.34 187 SER B O 1
ATOM 8060 N N . ARG B 1 188 ? -8.158 3.057 -19.428 1 81.43 188 ARG B N 1
ATOM 8061 C CA . ARG B 1 188 ? -7.436 4.32 -19.314 1 81.43 188 ARG B CA 1
ATOM 8062 C C . ARG B 1 188 ? -6.127 4.275 -20.095 1 81.43 188 ARG B C 1
ATOM 8064 O O . ARG B 1 188 ? -5.658 5.302 -20.59 1 81.43 188 ARG B O 1
ATOM 8071 N N . GLU B 1 189 ? -5.515 3.098 -20.159 1 80.4 189 GLU B N 1
ATOM 8072 C CA . GLU B 1 189 ? -4.24 2.948 -20.855 1 80.4 189 GLU B CA 1
ATOM 8073 C C . GLU B 1 189 ? -4.399 3.187 -22.354 1 80.4 189 GLU B C 1
ATOM 8075 O O . GLU B 1 189 ? -3.456 3.615 -23.023 1 80.4 189 GLU B O 1
ATOM 8080 N N . LEU B 1 190 ? -5.587 2.932 -22.84 1 78.51 190 LEU B N 1
ATOM 8081 C CA . LEU B 1 190 ? -5.865 3.228 -24.242 1 78.51 190 LEU B CA 1
ATOM 8082 C C . LEU B 1 190 ? -5.803 4.729 -24.503 1 78.51 190 LEU B C 1
ATOM 8084 O O . LEU B 1 190 ? -5.244 5.166 -25.511 1 78.51 190 LEU B O 1
ATOM 8088 N N . ALA B 1 191 ? -6.328 5.474 -23.482 1 75.74 191 ALA B N 1
ATOM 8089 C CA . ALA B 1 191 ? -6.358 6.929 -23.613 1 75.74 191 ALA B CA 1
ATOM 8090 C C . ALA B 1 191 ? -4.975 7.529 -23.38 1 75.74 191 ALA B C 1
ATOM 8092 O O . ALA B 1 191 ? -4.557 8.439 -24.1 1 75.74 191 ALA B O 1
ATOM 8093 N N . ASN B 1 192 ? -4.267 7.056 -22.429 1 73.59 192 ASN B N 1
ATOM 8094 C CA . ASN B 1 192 ? -2.977 7.609 -22.03 1 73.59 192 ASN B CA 1
ATOM 8095 C C . ASN B 1 192 ? -1.935 7.455 -23.134 1 73.59 192 ASN B C 1
ATOM 8097 O O . ASN B 1 192 ? -1.117 8.351 -23.351 1 73.59 192 ASN B O 1
ATOM 8101 N N . HIS B 1 193 ? -1.835 6.381 -23.726 1 70.24 193 HIS B N 1
ATOM 8102 C CA . HIS B 1 193 ? -0.808 6.128 -24.73 1 70.24 193 HIS B CA 1
ATOM 8103 C C . HIS B 1 193 ? -1.078 6.92 -26.005 1 70.24 193 HIS B C 1
ATOM 8105 O O . HIS B 1 193 ? -0.143 7.303 -26.713 1 70.24 193 HIS B O 1
ATOM 8111 N N . PHE B 1 194 ? -2.251 7.164 -26.231 1 63.5 194 PHE B N 1
ATOM 8112 C CA . PHE B 1 194 ? -2.559 7.983 -27.398 1 63.5 194 PHE B CA 1
ATOM 8113 C C . PHE B 1 194 ? -2.219 9.446 -27.137 1 63.5 194 PHE B C 1
ATOM 8115 O O . PHE B 1 194 ? -1.784 10.159 -28.044 1 63.5 194 PHE B O 1
ATOM 8122 N N . ALA B 1 195 ? -2.454 9.732 -25.863 1 59.32 195 ALA B N 1
ATOM 8123 C CA . ALA B 1 195 ? -2.164 11.12 -25.512 1 59.32 195 ALA B CA 1
ATOM 8124 C C . ALA B 1 195 ? -0.66 11.378 -25.492 1 59.32 195 ALA B C 1
ATOM 8126 O O . ALA B 1 195 ? -0.212 12.493 -25.77 1 59.32 195 ALA B O 1
ATOM 8127 N N . ASN B 1 196 ? 0.125 10.316 -25.136 1 56.21 196 ASN B N 1
ATOM 8128 C CA . ASN B 1 196 ? 1.562 10.497 -24.959 1 56.21 196 ASN B CA 1
ATOM 8129 C C . ASN B 1 196 ? 2.34 10.046 -26.192 1 56.21 196 ASN B C 1
ATOM 8131 O O . ASN B 1 196 ? 3.533 9.75 -26.105 1 56.21 196 ASN B O 1
ATOM 8135 N N . GLU B 1 197 ? 1.728 9.659 -27.308 1 53.16 197 GLU B N 1
ATOM 8136 C CA . GLU B 1 197 ? 2.34 9.105 -28.512 1 53.16 197 GLU B CA 1
ATOM 8137 C C . GLU B 1 197 ? 3.605 9.87 -28.891 1 53.16 197 GLU B C 1
ATOM 8139 O O . GLU B 1 197 ? 4.557 9.285 -29.412 1 53.16 197 GLU B O 1
ATOM 8144 N N . ASP B 1 198 ? 3.667 11.147 -28.586 1 47.78 198 ASP B N 1
ATOM 8145 C CA . ASP B 1 198 ? 4.8 11.912 -29.098 1 47.78 198 ASP B CA 1
ATOM 8146 C C . ASP B 1 198 ? 6.026 11.744 -28.203 1 47.78 198 ASP B C 1
ATOM 8148 O O . ASP B 1 198 ? 7.126 12.167 -28.563 1 47.78 198 ASP B O 1
ATOM 8152 N N . THR B 1 199 ? 5.879 11.283 -27.024 1 46.04 199 THR B N 1
ATOM 8153 C CA . THR B 1 199 ? 6.995 11.51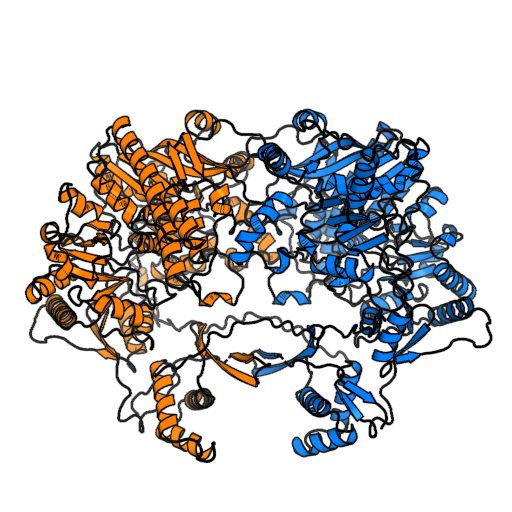7 -26.114 1 46.04 199 THR B CA 1
ATOM 8154 C C . THR B 1 199 ? 7.806 10.24 -25.914 1 46.04 199 THR B C 1
ATOM 8156 O O . THR B 1 199 ? 8.968 10.293 -25.505 1 46.04 199 THR B O 1
ATOM 8159 N N . THR B 1 200 ? 7.173 8.984 -25.887 1 51.29 200 THR B N 1
ATOM 8160 C CA . THR B 1 200 ? 7.952 7.878 -25.343 1 51.29 200 THR B CA 1
ATOM 8161 C C . THR B 1 200 ? 8.424 6.949 -26.458 1 51.29 200 THR B C 1
ATOM 8163 O O . THR B 1 200 ? 7.761 6.821 -27.489 1 51.29 200 THR B O 1
ATOM 8166 N N . SER B 1 201 ? 9.733 6.648 -26.55 1 54.98 201 SER B N 1
ATOM 8167 C CA . SER B 1 201 ? 10.381 5.652 -27.397 1 54.98 201 SER B CA 1
ATOM 8168 C C . SER B 1 201 ? 9.733 4.281 -27.233 1 54.98 201 SER B C 1
ATOM 8170 O O . SER B 1 201 ? 10.045 3.349 -27.976 1 54.98 201 SER B O 1
ATOM 8172 N N . ASN B 1 202 ? 8.706 4.158 -26.336 1 71.18 202 ASN B N 1
ATOM 8173 C CA . ASN B 1 202 ? 8.063 2.872 -26.088 1 71.18 202 ASN B CA 1
ATOM 8174 C C . ASN B 1 202 ? 6.701 2.785 -26.771 1 71.18 202 ASN B C 1
ATOM 8176 O O . ASN B 1 202 ? 5.918 3.735 -26.725 1 71.18 202 ASN B O 1
ATOM 8180 N N . ILE B 1 203 ? 6.597 1.827 -27.608 1 81 203 ILE B N 1
ATOM 8181 C CA . ILE B 1 203 ? 5.367 1.603 -28.36 1 81 203 ILE B CA 1
ATOM 8182 C C . ILE B 1 203 ? 4.412 0.736 -27.542 1 81 203 ILE B C 1
ATOM 8184 O O . ILE B 1 203 ? 4.833 -0.237 -26.912 1 81 203 ILE B O 1
ATOM 8188 N N . TYR B 1 204 ? 3.181 1.156 -27.427 1 85.76 204 TYR B N 1
ATOM 8189 C CA . TYR B 1 204 ? 2.134 0.361 -26.795 1 85.76 204 TYR B CA 1
ATOM 8190 C C . TYR B 1 204 ? 1.18 -0.212 -27.836 1 85.76 204 TYR B C 1
ATOM 8192 O O . TYR B 1 204 ? 0.615 0.529 -28.643 1 85.76 204 TYR B O 1
ATOM 8200 N N . ILE B 1 205 ? 1.026 -1.485 -27.861 1 87.64 205 ILE B N 1
ATOM 8201 C CA . ILE B 1 205 ? 0.172 -2.162 -28.831 1 87.64 205 ILE B CA 1
ATOM 8202 C C . ILE B 1 205 ? -0.98 -2.857 -28.108 1 87.64 205 ILE B C 1
ATOM 8204 O O . ILE B 1 205 ? -0.76 -3.605 -27.152 1 87.64 205 ILE B O 1
ATOM 8208 N N . HIS B 1 206 ? -2.189 -2.556 -28.551 1 89.14 206 HIS B N 1
ATOM 8209 C CA . HIS B 1 206 ? -3.398 -3.166 -28.009 1 89.14 206 HIS B CA 1
ATOM 8210 C C . HIS B 1 206 ? -4.171 -3.911 -29.091 1 89.14 206 HIS B C 1
ATOM 8212 O O . HIS B 1 206 ? -4.054 -3.591 -30.276 1 89.14 206 HIS B O 1
ATOM 8218 N N . ASP B 1 207 ? -4.988 -4.863 -28.656 1 88.74 207 ASP B N 1
ATOM 8219 C CA . ASP B 1 207 ? -5.665 -5.736 -29.61 1 88.74 207 ASP B CA 1
ATOM 8220 C C . ASP B 1 207 ? -6.809 -5.004 -30.308 1 88.74 207 ASP B C 1
ATOM 8222 O O . ASP B 1 207 ? -7.432 -5.545 -31.224 1 88.74 207 ASP B O 1
ATOM 8226 N N . LEU B 1 208 ? -7.139 -3.795 -29.87 1 88.47 208 LEU B N 1
ATOM 8227 C CA . LEU B 1 208 ? -8.116 -2.983 -30.587 1 88.47 208 LEU B CA 1
ATOM 8228 C C . LEU B 1 208 ? -7.459 -2.237 -31.744 1 88.47 208 LEU B C 1
ATOM 8230 O O . LEU B 1 208 ? -8.13 -1.513 -32.482 1 88.47 208 LEU B O 1
ATOM 8234 N N . MET B 1 209 ? -6.194 -2.525 -31.81 1 80.31 209 MET B N 1
ATOM 8235 C CA . MET B 1 209 ? -5.42 -2.005 -32.934 1 80.31 209 MET B CA 1
ATOM 8236 C C . MET B 1 209 ? -5.104 -3.111 -33.935 1 80.31 209 MET B C 1
ATOM 8238 O O . MET B 1 209 ? -5.416 -4.279 -33.695 1 80.31 209 MET B O 1
ATOM 8242 N N . HIS B 1 210 ? -4.698 -2.675 -35.059 1 67.25 210 HIS B N 1
ATOM 8243 C CA . HIS B 1 210 ? -4.251 -3.69 -36.006 1 67.25 210 HIS B CA 1
ATOM 8244 C C . HIS B 1 210 ? -2.942 -4.327 -35.553 1 67.25 210 HIS B C 1
ATOM 8246 O O . HIS B 1 210 ? -1.86 -3.822 -35.863 1 67.25 210 HIS B O 1
ATOM 8252 N N . VAL B 1 211 ? -3.02 -5.319 -34.748 1 65.5 211 VAL B N 1
ATOM 8253 C CA . VAL B 1 211 ? -1.907 -5.862 -33.977 1 65.5 211 VAL B CA 1
ATOM 8254 C C . VAL B 1 211 ? -0.902 -6.524 -34.917 1 65.5 211 VAL B C 1
ATOM 8256 O O . VAL B 1 211 ? 0.263 -6.712 -34.558 1 65.5 211 VAL B O 1
ATOM 8259 N N . THR B 1 212 ? -1.336 -6.874 -36.05 1 58.35 212 THR B N 1
ATOM 8260 C CA . THR B 1 212 ? -0.402 -7.496 -36.982 1 58.35 212 THR B CA 1
ATOM 8261 C C . THR B 1 212 ? 0.154 -6.464 -37.959 1 58.35 212 THR B C 1
ATOM 8263 O O . THR B 1 212 ? 0.958 -6.798 -38.832 1 58.35 212 THR B O 1
ATOM 8266 N N . SER B 1 213 ? -0.433 -5.141 -37.648 1 54.78 213 SER B N 1
ATOM 8267 C CA . SER B 1 213 ? 0.07 -4.062 -38.491 1 54.78 213 SER B CA 1
ATOM 8268 C C . SER B 1 213 ? 1.105 -3.22 -37.752 1 54.78 213 SER B C 1
ATOM 8270 O O . SER B 1 213 ? 1.089 -3.146 -36.522 1 54.78 213 SER B O 1
ATOM 8272 N N . ARG B 1 214 ? 2.084 -2.749 -38.555 1 51.68 214 ARG B N 1
ATOM 8273 C CA . ARG B 1 214 ? 3.086 -1.851 -37.989 1 51.68 214 ARG B CA 1
ATOM 8274 C C . ARG B 1 214 ? 2.453 -0.54 -37.536 1 51.68 214 ARG B C 1
ATOM 8276 O O . ARG B 1 214 ? 3.026 0.183 -36.719 1 51.68 214 ARG B O 1
ATOM 8283 N N . GLN B 1 215 ? 1.338 -0.233 -38.139 1 54.46 215 GLN B N 1
ATOM 8284 C CA . GLN B 1 215 ? 0.603 0.963 -37.742 1 54.46 215 GLN B CA 1
ATOM 8285 C C . GLN B 1 215 ? -0.75 0.601 -37.137 1 54.46 215 GLN B C 1
ATOM 8287 O O . GLN B 1 215 ? -1.754 0.522 -37.849 1 54.46 215 GLN B O 1
ATOM 8292 N N . PRO B 1 216 ? -0.795 0.31 -35.89 1 58.12 216 PRO B N 1
ATOM 8293 C CA . PRO B 1 216 ? -1.959 -0.315 -35.257 1 58.12 216 PRO B CA 1
ATOM 8294 C C . PRO B 1 216 ? -3.237 0.5 -35.438 1 58.12 216 PRO B C 1
ATOM 8296 O O . PRO B 1 216 ? -4.339 -0.051 -35.378 1 58.12 216 PRO B O 1
ATOM 8299 N N . GLY B 1 217 ? -3.393 1.611 -36.069 1 61.29 217 GLY B N 1
ATOM 8300 C CA . GLY B 1 217 ? -4.585 2.412 -36.296 1 61.29 217 GLY B CA 1
ATOM 8301 C C . GLY B 1 217 ? -5.258 2.858 -35.011 1 61.29 217 GLY B C 1
ATOM 8302 O O . GLY B 1 217 ? -4.681 2.737 -33.928 1 61.29 217 GLY B O 1
ATOM 8303 N N . GLU B 1 218 ? -6.531 3.512 -35.092 1 68.03 218 GLU B N 1
ATOM 8304 C CA . GLU B 1 218 ? -7.267 4.118 -33.986 1 68.03 218 GLU B CA 1
ATOM 8305 C C . GLU B 1 218 ? -8.205 3.109 -33.328 1 68.03 218 GLU B C 1
ATOM 8307 O O . GLU B 1 218 ? -8.989 2.446 -34.011 1 68.03 218 GLU B O 1
ATOM 8312 N N . TRP B 1 219 ? -8.127 2.903 -32.075 1 76.83 219 TRP B N 1
ATOM 8313 C CA . TRP B 1 219 ? -8.847 1.875 -31.33 1 76.83 219 TRP B CA 1
ATOM 8314 C C . TRP B 1 219 ? -10.329 2.217 -31.224 1 76.83 219 TRP B C 1
ATOM 8316 O O . TRP B 1 219 ? -11.168 1.327 -31.067 1 76.83 219 TRP B O 1
ATOM 8326 N N . LYS B 1 220 ? -10.856 3.514 -31.404 1 76.05 220 LYS B N 1
ATOM 8327 C CA . LYS B 1 220 ? -12.216 3.979 -31.146 1 76.05 220 LYS B CA 1
ATOM 8328 C C . LYS B 1 220 ? -13.21 3.323 -32.1 1 76.05 220 LYS B C 1
ATOM 8330 O O . LYS B 1 220 ? -14.34 3.015 -31.713 1 76.05 220 LYS B O 1
ATOM 8335 N N . HIS B 1 221 ? -12.75 3.121 -33.336 1 76.03 221 HIS B N 1
ATOM 8336 C CA . HIS B 1 221 ? -13.638 2.502 -34.314 1 76.03 221 HIS B CA 1
ATOM 8337 C C . HIS B 1 221 ? -13.918 1.046 -33.959 1 76.03 221 HIS B C 1
ATOM 8339 O O . HIS B 1 221 ? -15.041 0.566 -34.131 1 76.03 221 HIS B O 1
ATOM 8345 N N . GLN B 1 222 ? -12.961 0.39 -33.459 1 82.38 222 GLN B N 1
ATOM 8346 C CA . GLN B 1 222 ? -13.096 -1.017 -33.096 1 82.38 222 GLN B CA 1
ATOM 8347 C C . GLN B 1 222 ? -13.914 -1.179 -31.818 1 82.38 222 GLN B C 1
ATOM 8349 O O . GLN B 1 222 ? -14.628 -2.17 -31.653 1 82.38 222 GLN B O 1
ATOM 8354 N N . TRP B 1 223 ? -13.895 -0.211 -30.956 1 84.72 223 TRP B N 1
ATOM 8355 C CA . TRP B 1 223 ? -14.616 -0.275 -29.689 1 84.72 223 TRP B CA 1
ATOM 8356 C C . TRP B 1 223 ? -16.113 -0.443 -29.921 1 84.72 223 TRP B C 1
ATOM 8358 O O . TRP B 1 223 ? -16.742 -1.33 -29.339 1 84.72 223 TRP B O 1
ATOM 8368 N N . ASN B 1 224 ? -16.702 0.311 -30.771 1 83.21 224 ASN B N 1
ATOM 8369 C CA . ASN B 1 224 ? -18.145 0.327 -30.985 1 83.21 224 ASN B CA 1
ATOM 8370 C C . ASN B 1 224 ? -18.64 -0.994 -31.568 1 83.21 224 ASN B C 1
ATOM 8372 O O . ASN B 1 224 ? -19.76 -1.422 -31.285 1 83.21 224 ASN B O 1
ATOM 8376 N N . SER B 1 225 ? -17.77 -1.659 -32.224 1 87.1 225 SER B N 1
ATOM 8377 C CA . SER B 1 225 ? -18.209 -2.862 -32.925 1 87.1 225 SER B CA 1
ATOM 8378 C C . SER B 1 225 ? -17.849 -4.12 -32.141 1 87.1 225 SER B C 1
ATOM 8380 O O . SER B 1 225 ? -18.563 -5.122 -32.204 1 87.1 225 SER B O 1
ATOM 8382 N N . LYS B 1 226 ? -16.846 -4.123 -31.382 1 92.83 226 LYS B N 1
ATOM 8383 C CA . LYS B 1 226 ? -16.293 -5.387 -30.905 1 92.83 226 LYS B CA 1
ATOM 8384 C C . LYS B 1 226 ? -16.272 -5.437 -29.38 1 92.83 226 LYS B C 1
ATOM 8386 O O . LYS B 1 226 ? -16.006 -6.487 -28.792 1 92.83 226 LYS B O 1
ATOM 8391 N N . CYS B 1 227 ? -16.567 -4.347 -28.721 1 93.87 227 CYS B N 1
ATOM 8392 C CA . CYS B 1 227 ? -16.381 -4.326 -27.275 1 93.87 227 CYS B CA 1
ATOM 8393 C C . CYS B 1 227 ? -17.72 -4.238 -26.553 1 93.87 227 CYS B C 1
ATOM 8395 O O . CYS B 1 227 ? -18.703 -3.752 -27.116 1 93.87 227 CYS B O 1
ATOM 8397 N N . TYR B 1 228 ? -17.8 -4.793 -25.411 1 93.86 228 TYR B N 1
ATOM 8398 C CA . TYR B 1 228 ? -18.897 -4.692 -24.455 1 93.86 228 TYR B CA 1
ATOM 8399 C C . TYR B 1 228 ? -18.404 -4.161 -23.114 1 93.86 228 TYR B C 1
ATOM 8401 O O . TYR B 1 228 ? -17.284 -4.461 -22.695 1 93.86 228 TYR B O 1
ATOM 8409 N N . PRO B 1 229 ? -19.168 -3.326 -22.381 1 89.96 229 PRO B N 1
ATOM 8410 C CA . PRO B 1 229 ? -20.513 -2.879 -22.752 1 89.96 229 PRO B CA 1
ATOM 8411 C C . PRO B 1 229 ? -20.5 -1.815 -23.847 1 89.96 229 PRO B C 1
ATOM 8413 O O . PRO B 1 229 ? -19.462 -1.198 -24.101 1 89.96 229 PRO B O 1
ATOM 8416 N N . LYS B 1 230 ? -21.698 -1.617 -24.434 1 88.53 230 LYS B N 1
ATOM 8417 C CA . LYS B 1 230 ? -21.815 -0.651 -25.523 1 88.53 230 LYS B CA 1
ATOM 8418 C C . LYS B 1 230 ? -22.059 0.756 -24.986 1 88.53 230 LYS B C 1
ATOM 8420 O O . LYS B 1 230 ? -21.69 1.743 -25.625 1 88.53 230 LYS B O 1
ATOM 8425 N N . ASN B 1 231 ? -22.667 0.928 -23.791 1 83.71 231 ASN B N 1
ATOM 8426 C CA . ASN B 1 231 ? -23.005 2.221 -23.205 1 83.71 231 ASN B CA 1
ATOM 8427 C C . ASN B 1 231 ? -21.995 2.635 -22.14 1 83.71 231 ASN B C 1
ATOM 8429 O O . ASN B 1 231 ? -22.117 2.246 -20.977 1 83.71 231 ASN B O 1
ATOM 8433 N N . ILE B 1 232 ? -21.038 3.422 -22.552 1 83.62 232 ILE B N 1
ATOM 8434 C CA . ILE B 1 232 ? -20.025 3.888 -21.611 1 83.62 232 ILE B CA 1
ATOM 8435 C C . ILE B 1 232 ? -20.294 5.345 -21.242 1 83.62 232 ILE B C 1
ATOM 8437 O O . ILE B 1 232 ? -20.602 6.165 -22.111 1 83.62 232 ILE B O 1
ATOM 8441 N N . GLN B 1 233 ? -20.207 5.654 -19.912 1 80.53 233 GLN B N 1
ATOM 8442 C CA . GLN B 1 233 ? -20.383 7.023 -19.438 1 80.53 233 GLN B CA 1
ATOM 8443 C C . GLN B 1 233 ? -19.047 7.755 -19.36 1 80.53 233 GLN B C 1
ATOM 8445 O O . GLN B 1 233 ? -17.993 7.125 -19.249 1 80.53 233 GLN B O 1
ATOM 8450 N N . LEU B 1 234 ? -19.211 9.05 -19.462 1 81.85 234 LEU B N 1
ATOM 8451 C CA . LEU B 1 234 ? -18.018 9.872 -19.29 1 81.85 234 LEU B CA 1
ATOM 8452 C C . LEU B 1 234 ? -17.366 9.609 -17.937 1 81.85 234 LEU B C 1
ATOM 8454 O O . LEU B 1 234 ? -18.056 9.514 -16.919 1 81.85 234 LEU B O 1
ATOM 8458 N N . PHE B 1 235 ? -16.079 9.399 -17.919 1 82.87 235 PHE B N 1
ATOM 8459 C CA . PHE B 1 235 ? -15.24 9.216 -16.74 1 82.87 235 PHE B CA 1
ATOM 8460 C C . PHE B 1 235 ? -15.344 7.788 -16.218 1 82.87 235 PHE B C 1
ATOM 8462 O O . PHE B 1 235 ? -14.818 7.472 -15.149 1 82.87 235 PHE B O 1
ATOM 8469 N N . GLU B 1 236 ? -16.03 6.981 -16.994 1 83.36 236 GLU B N 1
ATOM 8470 C CA . GLU B 1 236 ? -16.099 5.575 -16.606 1 83.36 236 GLU B CA 1
ATOM 8471 C C . GLU B 1 236 ? -14.841 4.823 -17.029 1 83.36 236 GLU B C 1
ATOM 8473 O O . GLU B 1 236 ? -14.32 5.04 -18.125 1 83.36 236 GLU B O 1
ATOM 8478 N N . ASN B 1 237 ? -14.328 3.975 -16.191 1 82.58 237 ASN B N 1
ATOM 8479 C CA . ASN B 1 237 ? -13.168 3.149 -16.507 1 82.58 237 ASN B CA 1
ATOM 8480 C C . ASN B 1 237 ? -13.517 1.664 -16.496 1 82.58 237 ASN B C 1
ATOM 8482 O O . ASN B 1 237 ? -14.367 1.227 -15.717 1 82.58 237 ASN B O 1
ATOM 8486 N N . LEU B 1 238 ? -12.855 0.99 -17.366 1 87.39 238 LEU B N 1
ATOM 8487 C CA . LEU B 1 238 ? -13.135 -0.43 -17.551 1 87.39 238 LEU B CA 1
ATOM 8488 C C . LEU B 1 238 ? -11.848 -1.248 -17.508 1 87.39 238 LEU B C 1
ATOM 8490 O O . LEU B 1 238 ? -10.755 -0.703 -17.677 1 87.39 238 LEU B O 1
ATOM 8494 N N . ARG B 1 239 ? -11.973 -2.586 -17.306 1 89.61 239 ARG B N 1
ATOM 8495 C CA . ARG B 1 239 ? -10.878 -3.55 -17.339 1 89.61 239 ARG B CA 1
ATOM 8496 C C . ARG B 1 239 ? -11.197 -4.71 -18.276 1 89.61 239 ARG B C 1
ATOM 8498 O O . ARG B 1 239 ? -12.342 -5.162 -18.344 1 89.61 239 ARG B O 1
ATOM 8505 N N . GLU B 1 240 ? -10.123 -5.189 -18.871 1 92.77 240 GLU B N 1
ATOM 8506 C CA . GLU B 1 240 ? -10.319 -6.377 -19.697 1 92.77 240 GLU B CA 1
ATOM 8507 C C . GLU B 1 240 ? -10.769 -7.566 -18.853 1 92.77 240 GLU B C 1
ATOM 8509 O O . GLU B 1 240 ? -10.275 -7.769 -17.742 1 92.77 240 GLU B O 1
ATOM 8514 N N . ALA B 1 241 ? -11.738 -8.335 -19.369 1 94.82 241 ALA B N 1
ATOM 8515 C CA . ALA B 1 241 ? -12.254 -9.478 -18.621 1 94.82 241 ALA B CA 1
ATOM 8516 C C . ALA B 1 241 ? -12.21 -10.75 -19.464 1 94.82 241 ALA B C 1
ATOM 8518 O O . ALA B 1 241 ? -11.447 -11.672 -19.167 1 94.82 241 ALA B O 1
ATOM 8519 N N . GLU B 1 242 ? -12.979 -10.832 -20.619 1 97.09 242 GLU B N 1
ATOM 8520 C CA . GLU B 1 242 ? -12.993 -11.953 -21.554 1 97.09 242 GLU B CA 1
ATOM 8521 C C . GLU B 1 242 ? -12.799 -11.476 -22.991 1 97.09 242 GLU B C 1
ATOM 8523 O O . GLU B 1 242 ? -13.336 -10.438 -23.383 1 97.09 242 GLU B O 1
ATOM 8528 N N . SER B 1 243 ? -12.038 -12.225 -23.729 1 97.16 243 SER B N 1
ATOM 8529 C CA . SER B 1 243 ? -11.796 -11.889 -25.128 1 97.16 243 SER B CA 1
ATOM 8530 C C . SER B 1 243 ? -11.768 -13.139 -26.001 1 97.16 243 SER B C 1
ATOM 8532 O O . SER B 1 243 ? -11.342 -14.206 -25.552 1 97.16 243 SER B O 1
ATOM 8534 N N . CYS B 1 244 ? -12.223 -13.012 -27.226 1 97.12 244 CYS B N 1
ATOM 8535 C CA . CYS B 1 244 ? -12.194 -14.08 -28.219 1 97.12 244 CYS B CA 1
ATOM 8536 C C . CYS B 1 244 ? -11.51 -13.616 -29.499 1 97.12 244 CYS B C 1
ATOM 8538 O O . CYS B 1 244 ? -11.813 -12.539 -30.015 1 97.12 244 CYS B O 1
ATOM 8540 N N . TYR B 1 245 ? -10.604 -14.45 -29.97 1 94.28 245 TYR B N 1
ATOM 8541 C CA . TYR B 1 245 ? -9.83 -14.124 -31.163 1 94.28 245 TYR B CA 1
ATOM 8542 C C . TYR B 1 245 ? -9.983 -15.206 -32.225 1 94.28 245 TYR B C 1
ATOM 8544 O O . TYR B 1 245 ? -10.132 -16.386 -31.901 1 94.28 245 TYR B O 1
ATOM 8552 N N . ARG B 1 246 ? -9.916 -14.824 -33.44 1 91.19 246 ARG B N 1
ATOM 8553 C CA . ARG B 1 246 ? -9.768 -15.741 -34.565 1 91.19 246 ARG B CA 1
ATOM 8554 C C . ARG B 1 246 ? -8.339 -15.726 -35.099 1 91.19 246 ARG B C 1
ATOM 8556 O O . ARG B 1 246 ? -7.769 -14.658 -35.332 1 91.19 246 ARG B O 1
ATOM 8563 N N . CYS B 1 247 ? -7.753 -16.878 -35.16 1 84.81 247 CYS B N 1
ATOM 8564 C CA . CYS B 1 247 ? -6.379 -16.997 -35.636 1 84.81 247 CYS B CA 1
ATOM 8565 C C . CYS B 1 247 ? -6.328 -17.714 -36.98 1 84.81 247 CYS B C 1
ATOM 8567 O O . CYS B 1 247 ? -6.881 -18.805 -37.128 1 84.81 247 CYS B O 1
ATOM 8569 N N . SER B 1 248 ? -5.741 -17.009 -37.938 1 78.39 248 SER B N 1
ATOM 8570 C CA . SER B 1 248 ? -5.562 -17.553 -39.28 1 78.39 248 SER B CA 1
ATOM 8571 C C . SER B 1 248 ? -4.152 -17.294 -39.798 1 78.39 248 SER B C 1
ATOM 8573 O O . SER B 1 248 ? -3.298 -16.792 -39.065 1 78.39 248 SER B O 1
ATOM 8575 N N . LYS B 1 249 ? -3.916 -17.7 -40.983 1 69.77 249 LYS B N 1
ATOM 8576 C CA . LYS B 1 249 ? -2.621 -17.466 -41.616 1 69.77 249 LYS B CA 1
ATOM 8577 C C . LYS B 1 249 ? -2.319 -15.973 -41.715 1 69.77 249 LYS B C 1
ATOM 8579 O O . LYS B 1 249 ? -1.154 -15.572 -41.754 1 69.77 249 LYS B O 1
ATOM 8584 N N . ASP B 1 250 ? -3.393 -15.159 -41.65 1 68.53 250 ASP B N 1
ATOM 8585 C CA . ASP B 1 250 ? -3.247 -13.717 -41.817 1 68.53 250 ASP B CA 1
ATOM 8586 C C . ASP B 1 250 ? -2.971 -13.034 -40.48 1 68.53 250 ASP B C 1
ATOM 8588 O O . ASP B 1 250 ? -2.602 -11.858 -40.441 1 68.53 250 ASP B O 1
ATOM 8592 N N . GLY B 1 251 ? -3.111 -13.822 -39.475 1 76.72 251 GLY B N 1
ATOM 8593 C CA . GLY B 1 251 ? -2.822 -13.229 -38.179 1 76.72 251 GLY B CA 1
ATOM 8594 C C . GLY B 1 251 ? -3.93 -13.44 -37.165 1 76.72 251 GLY B C 1
ATOM 8595 O O . GLY B 1 251 ? -4.633 -14.452 -37.208 1 76.72 251 GLY B O 1
ATOM 8596 N N . ILE B 1 252 ? -3.973 -12.512 -36.177 1 84.49 252 ILE B N 1
ATOM 8597 C CA . ILE B 1 252 ? -4.934 -12.586 -35.082 1 84.49 252 ILE B CA 1
ATOM 8598 C C . ILE B 1 252 ? -5.955 -11.458 -35.214 1 84.49 252 ILE B C 1
ATOM 8600 O O . ILE B 1 252 ? -5.585 -10.291 -35.365 1 84.49 252 ILE B O 1
ATOM 8604 N N . ASP B 1 253 ? -7.192 -11.819 -35.228 1 86.2 253 ASP B N 1
ATOM 8605 C CA . ASP B 1 253 ? -8.271 -10.838 -35.277 1 86.2 253 ASP B CA 1
ATOM 8606 C C . ASP B 1 253 ? -9.149 -10.923 -34.031 1 86.2 253 ASP B C 1
ATOM 8608 O O . ASP B 1 253 ? -9.617 -12.004 -33.668 1 86.2 253 ASP B O 1
ATOM 8612 N N . LEU B 1 254 ? -9.365 -9.8 -33.459 1 92.95 254 LEU B N 1
ATOM 8613 C CA . LEU B 1 254 ? -10.272 -9.754 -32.317 1 92.95 254 LEU B CA 1
ATOM 8614 C C . LEU B 1 254 ? -11.719 -9.929 -32.765 1 92.95 254 LEU B C 1
ATOM 8616 O O . LEU B 1 254 ? -12.191 -9.212 -33.65 1 92.95 254 LEU B O 1
ATOM 8620 N N . ILE B 1 255 ? -12.405 -10.883 -32.238 1 94.39 255 ILE B N 1
ATOM 8621 C CA . ILE B 1 255 ? -13.816 -11.087 -32.546 1 94.39 255 ILE B CA 1
ATOM 8622 C C . ILE B 1 255 ? -14.677 -10.237 -31.614 1 94.39 255 ILE B C 1
ATOM 8624 O O . ILE B 1 255 ? -15.538 -9.481 -32.071 1 94.39 255 ILE B O 1
ATOM 8628 N N . TRP B 1 256 ? -14.499 -10.383 -30.344 1 95.92 256 TRP B N 1
ATOM 8629 C CA . TRP B 1 256 ? -15.158 -9.548 -29.346 1 95.92 256 TRP B CA 1
ATOM 8630 C C . TRP B 1 256 ? -14.329 -9.469 -28.069 1 95.92 256 TRP B C 1
ATOM 8632 O O . TRP B 1 256 ? -13.454 -10.307 -27.836 1 95.92 256 TRP B O 1
ATOM 8642 N N . LYS B 1 257 ? -14.553 -8.467 -27.281 1 95.63 257 LYS B N 1
ATOM 8643 C CA . LYS B 1 257 ? -13.921 -8.241 -25.984 1 95.63 257 LYS B CA 1
ATOM 8644 C C . LYS B 1 257 ? -14.918 -7.672 -24.979 1 95.63 257 LYS B C 1
ATOM 8646 O O . LYS B 1 257 ? -15.619 -6.702 -25.273 1 95.63 257 LYS B O 1
ATOM 8651 N N . ARG B 1 258 ? -14.989 -8.296 -23.937 1 96.55 258 ARG B N 1
ATOM 8652 C CA . ARG B 1 258 ? -15.814 -7.779 -22.849 1 96.55 258 ARG B CA 1
ATOM 8653 C C . ARG B 1 258 ? -14.954 -7.129 -21.771 1 96.55 258 ARG B C 1
ATOM 8655 O O . ARG B 1 258 ? -13.955 -7.706 -21.335 1 96.55 258 ARG B O 1
ATOM 8662 N N . TRP B 1 259 ? -15.389 -5.962 -21.392 1 93.02 259 TRP B N 1
ATOM 8663 C CA . TRP B 1 259 ? -14.731 -5.209 -20.33 1 93.02 259 TRP B CA 1
ATOM 8664 C C . TRP B 1 259 ? -15.596 -5.167 -19.075 1 93.02 259 TRP B C 1
ATOM 8666 O O . TRP B 1 259 ? -16.825 -5.115 -19.163 1 93.02 259 TRP B O 1
ATOM 8676 N N . SER B 1 260 ? -14.945 -5.271 -17.951 1 90.26 260 SER B N 1
ATOM 8677 C CA . SER B 1 260 ? -15.62 -5.101 -16.668 1 90.26 260 SER B CA 1
ATOM 8678 C C . SER B 1 260 ? -15.54 -3.655 -16.189 1 90.26 260 SER B C 1
ATOM 8680 O O . SER B 1 260 ? -14.484 -3.025 -16.273 1 90.26 260 SER B O 1
ATOM 8682 N N . ARG B 1 261 ? -16.671 -3.103 -15.761 1 84.24 261 ARG B N 1
ATOM 8683 C CA . ARG B 1 261 ? -16.659 -1.758 -15.196 1 84.24 261 ARG B CA 1
ATOM 8684 C C . ARG B 1 261 ? -15.848 -1.713 -13.905 1 84.24 261 ARG B C 1
ATOM 8686 O O . ARG B 1 261 ? -16.024 -2.56 -13.026 1 84.24 261 ARG B O 1
ATOM 8693 N N . GLU B 1 262 ? -14.928 -0.862 -13.872 1 77.87 262 GLU B N 1
ATOM 8694 C CA . GLU B 1 262 ? -14.073 -0.717 -12.697 1 77.87 262 GLU B CA 1
ATOM 8695 C C . GLU B 1 262 ? -14.811 -0.015 -11.561 1 77.87 262 GLU B C 1
ATOM 8697 O O . GLU B 1 262 ? -15.038 1.196 -11.616 1 77.87 262 GLU B O 1
ATOM 8702 N N . LYS B 1 263 ? -15.399 -0.722 -10.602 1 63.87 263 LYS B N 1
ATOM 8703 C CA . LYS B 1 263 ? -16.082 -0.147 -9.447 1 63.87 263 LYS B CA 1
ATOM 8704 C C . LYS B 1 263 ? -15.132 -0.006 -8.261 1 63.87 263 LYS B C 1
ATOM 8706 O O . LYS B 1 263 ? -15.57 0.232 -7.133 1 63.87 263 LYS B O 1
ATOM 8711 N N . SER B 1 264 ? -13.817 -0.431 -8.533 1 55.56 264 SER B N 1
ATOM 8712 C CA . SER B 1 264 ? -12.869 -0.464 -7.424 1 55.56 264 SER B CA 1
ATOM 8713 C C . SER B 1 264 ? -12.497 0.944 -6.973 1 55.56 264 SER B C 1
ATOM 8715 O O . SER B 1 264 ? -12.308 1.838 -7.801 1 55.56 264 SER B O 1
ATOM 8717 N N . PRO B 1 265 ? -12.709 1.081 -5.642 1 52.98 265 PRO B N 1
ATOM 8718 C CA . PRO B 1 265 ? -12.26 2.383 -5.143 1 52.98 265 PRO B CA 1
ATOM 8719 C C . PRO B 1 265 ? -10.781 2.642 -5.419 1 52.98 265 PRO B C 1
ATOM 8721 O O . PRO B 1 265 ? -10.003 1.697 -5.571 1 52.98 265 PRO B O 1
ATOM 8724 N N . ALA B 1 266 ? -10.475 3.754 -5.77 1 49.95 266 ALA B N 1
ATOM 8725 C CA . ALA B 1 266 ? -9.125 4.236 -6.05 1 49.95 266 ALA B CA 1
ATOM 8726 C C . ALA B 1 266 ? -8.144 3.772 -4.977 1 49.95 266 ALA B C 1
ATOM 8728 O O . ALA B 1 266 ? -6.931 3.936 -5.125 1 49.95 266 ALA B O 1
ATOM 8729 N N . GLU B 1 267 ? -8.762 3.241 -3.729 1 46.22 267 GLU B N 1
ATOM 8730 C CA . GLU B 1 267 ? -7.903 3.008 -2.571 1 46.22 267 GLU B CA 1
ATOM 8731 C C . GLU B 1 267 ? -6.915 1.876 -2.836 1 46.22 267 GLU B C 1
ATOM 8733 O O . GLU B 1 267 ? -5.87 1.794 -2.187 1 46.22 267 GLU B O 1
ATOM 8738 N N . CYS B 1 268 ? -7.415 0.597 -3.458 1 49.15 268 CYS B N 1
ATOM 8739 C CA . CYS B 1 268 ? -6.648 -0.625 -3.246 1 49.15 268 CYS B CA 1
ATOM 8740 C C . CYS B 1 268 ? -6.207 -1.23 -4.573 1 49.15 268 CYS B C 1
ATOM 8742 O O . CYS B 1 268 ? -7.042 -1.597 -5.401 1 49.15 268 CYS B O 1
ATOM 8744 N N . TYR B 1 269 ? -5.246 -0.736 -5.273 1 44.53 269 TYR B N 1
ATOM 8745 C CA . TYR B 1 269 ? -4.974 -1.509 -6.481 1 44.53 269 TYR B CA 1
ATOM 8746 C C . TYR B 1 269 ? -5.09 -3.004 -6.209 1 44.53 269 TYR B C 1
ATOM 8748 O O . TYR B 1 269 ? -5.692 -3.739 -6.995 1 44.53 269 TYR B O 1
ATOM 8756 N N . ASN B 1 270 ? -4.363 -3.527 -5.217 1 45.63 270 ASN B N 1
ATOM 8757 C CA . ASN B 1 270 ? -4.209 -4.977 -5.198 1 45.63 270 ASN B CA 1
ATOM 8758 C C . ASN B 1 270 ? -5.416 -5.662 -4.564 1 45.63 270 ASN B C 1
ATOM 8760 O O . ASN B 1 270 ? -5.537 -6.887 -4.612 1 45.63 270 ASN B O 1
ATOM 8764 N N . HIS B 1 271 ? -6.451 -4.853 -3.925 1 49.49 271 HIS B N 1
ATOM 8765 C CA . HIS B 1 271 ? -7.472 -5.534 -3.137 1 49.49 271 HIS B CA 1
ATOM 8766 C C . HIS B 1 271 ? -8.842 -5.426 -3.798 1 49.49 271 HIS B C 1
ATOM 8768 O O . HIS B 1 271 ? -9.822 -5.983 -3.3 1 49.49 271 HIS B O 1
ATOM 8774 N N . SER B 1 272 ? -8.868 -4.938 -5.076 1 57.9 272 SER B N 1
ATOM 8775 C CA . SER B 1 272 ? -10.223 -4.734 -5.578 1 57.9 272 SER B CA 1
ATOM 8776 C C . SER B 1 272 ? -10.531 -5.677 -6.737 1 57.9 272 SER B C 1
ATOM 8778 O O . SER B 1 272 ? -11.578 -5.56 -7.377 1 57.9 272 SER B O 1
ATOM 8780 N N . PHE B 1 273 ? -9.675 -6.648 -6.844 1 69.05 273 PHE B N 1
ATOM 8781 C CA . PHE B 1 273 ? -9.849 -7.6 -7.935 1 69.05 273 PHE B CA 1
ATOM 8782 C C . PHE B 1 273 ? -11.057 -8.495 -7.686 1 69.05 273 PHE B C 1
ATOM 8784 O O . PHE B 1 273 ? -11.769 -8.86 -8.623 1 69.05 273 PHE B O 1
ATOM 8791 N N . GLU B 1 274 ? -11.475 -8.589 -6.472 1 71.84 274 GLU B N 1
ATOM 8792 C CA . GLU B 1 274 ? -12.517 -9.548 -6.116 1 71.84 274 GLU B CA 1
ATOM 8793 C C . GLU B 1 274 ? -13.907 -8.947 -6.305 1 71.84 274 GLU B C 1
ATOM 8795 O O . GLU B 1 274 ? -14.911 -9.661 -6.242 1 71.84 274 GLU B O 1
ATOM 8800 N N . ASP B 1 275 ? -13.902 -7.7 -6.623 1 76.51 275 ASP B N 1
ATOM 8801 C CA . ASP B 1 275 ? -15.205 -7.08 -6.844 1 76.51 275 ASP B CA 1
ATOM 8802 C C . ASP B 1 275 ? -15.39 -6.699 -8.311 1 76.51 275 ASP B C 1
ATOM 8804 O O . ASP B 1 275 ? -16.311 -5.954 -8.653 1 76.51 275 ASP B O 1
ATOM 8808 N N . MET B 1 276 ? -14.522 -7.256 -9.121 1 83.58 276 MET B N 1
ATOM 8809 C CA . MET B 1 276 ? -14.65 -7.026 -10.557 1 83.58 276 MET B CA 1
ATOM 8810 C C . MET B 1 276 ? -15.728 -7.921 -11.158 1 83.58 276 MET B C 1
ATOM 8812 O O . MET B 1 276 ? -16.006 -9.002 -10.635 1 83.58 276 MET B O 1
ATOM 8816 N N . GLU B 1 277 ? -16.249 -7.492 -12.254 1 88.42 277 GLU B N 1
ATOM 8817 C CA . GLU B 1 277 ? -17.337 -8.222 -12.898 1 88.42 277 GLU B CA 1
ATOM 8818 C C . GLU B 1 277 ? -16.811 -9.131 -14.006 1 88.42 277 GLU B C 1
ATOM 8820 O O . GLU B 1 277 ? -17.177 -8.973 -15.172 1 88.42 277 GLU B O 1
ATOM 8825 N N . SER B 1 278 ? -16.002 -10.037 -13.657 1 92.67 278 SER B N 1
ATOM 8826 C CA . SER B 1 278 ? -15.544 -11.12 -14.521 1 92.67 278 SER B CA 1
ATOM 8827 C C . SER B 1 278 ? -15.704 -12.475 -13.841 1 92.67 278 SER B C 1
ATOM 8829 O O . SER B 1 278 ? -15.809 -12.551 -12.615 1 92.67 278 SER B O 1
ATOM 8831 N N . ILE B 1 279 ? -15.78 -13.47 -14.613 1 94.93 279 ILE B N 1
ATOM 8832 C CA . ILE B 1 279 ? -15.987 -14.803 -14.059 1 94.93 279 ILE B CA 1
ATOM 8833 C C . ILE B 1 279 ? -14.811 -15.177 -13.16 1 94.93 279 ILE B C 1
ATOM 8835 O O . ILE B 1 279 ? -15.004 -15.689 -12.055 1 94.93 279 ILE B O 1
ATOM 8839 N N . GLY B 1 280 ? -13.554 -14.844 -13.664 1 92.4 280 GLY B N 1
ATOM 8840 C CA . GLY B 1 280 ? -12.365 -15.138 -12.88 1 92.4 280 GLY B CA 1
ATOM 8841 C C . GLY B 1 280 ? -12.324 -14.398 -11.557 1 92.4 280 GLY B C 1
ATOM 8842 O O . GLY B 1 280 ? -11.91 -14.957 -10.539 1 92.4 280 GLY B O 1
ATOM 8843 N N . ALA B 1 281 ? -12.784 -13.204 -11.533 1 89.93 281 ALA B N 1
ATOM 8844 C CA . ALA B 1 281 ? -12.767 -12.392 -10.32 1 89.93 281 ALA B CA 1
ATOM 8845 C C . ALA B 1 281 ? -13.768 -12.917 -9.294 1 89.93 281 ALA B C 1
ATOM 8847 O O . ALA B 1 281 ? -13.474 -12.961 -8.097 1 89.93 281 ALA B O 1
ATOM 8848 N N . VAL B 1 282 ? -14.976 -13.299 -9.715 1 91.58 282 VAL B N 1
ATOM 8849 C CA . VAL B 1 282 ? -15.998 -13.801 -8.802 1 91.58 282 VAL B CA 1
ATOM 8850 C C . VAL B 1 282 ? -15.56 -15.145 -8.225 1 91.58 282 VAL B C 1
ATOM 8852 O O . VAL B 1 282 ? -15.786 -15.424 -7.045 1 91.58 282 VAL B O 1
ATOM 8855 N N . TYR B 1 283 ? -14.974 -15.927 -9.093 1 92.91 283 TYR B N 1
ATOM 8856 C CA . TYR B 1 283 ? -14.424 -17.191 -8.616 1 92.91 283 TYR B CA 1
ATOM 8857 C C . TYR B 1 283 ? -13.386 -16.958 -7.525 1 92.91 283 TYR B C 1
ATOM 8859 O O . TYR B 1 283 ? -13.381 -17.651 -6.505 1 92.91 283 TYR B O 1
ATOM 8867 N N . SER B 1 284 ? -12.542 -15.968 -7.745 1 88.99 284 SER B N 1
ATOM 8868 C CA . SER B 1 284 ? -11.53 -15.595 -6.762 1 88.99 284 SER B CA 1
ATOM 8869 C C . SER B 1 284 ? -12.169 -15.061 -5.485 1 88.99 284 SER B C 1
ATOM 8871 O O . SER B 1 284 ? -11.646 -15.269 -4.388 1 88.99 284 SER B O 1
ATOM 8873 N N . ARG B 1 285 ? -13.258 -14.325 -5.652 1 88.71 285 ARG B N 1
ATOM 8874 C CA . ARG B 1 285 ? -13.995 -13.805 -4.505 1 88.71 285 ARG B CA 1
ATOM 8875 C C . ARG B 1 285 ? -14.472 -14.937 -3.602 1 88.71 285 ARG B C 1
ATOM 8877 O O . ARG B 1 285 ? -14.385 -14.84 -2.376 1 88.71 285 ARG B O 1
ATOM 8884 N N . ILE B 1 286 ? -14.948 -15.956 -4.11 1 92.08 286 ILE B N 1
ATOM 8885 C CA . ILE B 1 286 ? -15.438 -17.104 -3.354 1 92.08 286 ILE B CA 1
ATOM 8886 C C . ILE B 1 286 ? -14.265 -17.827 -2.696 1 92.08 286 ILE B C 1
ATOM 8888 O O . ILE B 1 286 ? -14.359 -18.252 -1.542 1 92.08 286 ILE B O 1
ATOM 8892 N N . ALA B 1 287 ? -13.2 -17.938 -3.474 1 90.82 287 ALA B N 1
ATOM 8893 C CA . ALA B 1 287 ? -12.002 -18.549 -2.905 1 90.82 287 ALA B CA 1
ATOM 8894 C C . ALA B 1 287 ? -11.523 -17.777 -1.678 1 90.82 287 ALA B C 1
ATOM 8896 O O . ALA B 1 287 ? -11.155 -18.377 -0.665 1 90.82 287 ALA B O 1
ATOM 8897 N N . SER B 1 288 ? -11.563 -16.523 -1.808 1 88.02 288 SER B N 1
ATOM 8898 C CA . SER B 1 288 ? -11.15 -15.677 -0.693 1 88.02 288 SER B CA 1
ATOM 8899 C C . SER B 1 288 ? -12.112 -15.804 0.484 1 88.02 288 SER B C 1
ATOM 8901 O O . SER B 1 288 ? -11.688 -15.804 1.641 1 88.02 288 SER B O 1
ATOM 8903 N N . HIS B 1 289 ? -13.347 -15.855 0.149 1 90.41 289 HIS B N 1
ATOM 8904 C CA . HIS B 1 289 ? -14.36 -15.988 1.19 1 90.41 289 HIS B CA 1
ATOM 8905 C C . HIS B 1 289 ? -14.143 -17.256 2.011 1 90.41 289 HIS B C 1
ATOM 8907 O O . HIS B 1 289 ? -14.323 -17.249 3.23 1 90.41 289 HIS B O 1
ATOM 8913 N N . ILE B 1 290 ? -13.741 -18.298 1.361 1 91.42 290 ILE B N 1
ATOM 8914 C CA . ILE B 1 290 ? -13.597 -19.594 2.016 1 91.42 290 ILE B CA 1
ATOM 8915 C C . ILE B 1 290 ? -12.24 -19.672 2.713 1 91.42 290 ILE B C 1
ATOM 8917 O O . ILE B 1 290 ? -12.162 -20.005 3.898 1 91.42 290 ILE B O 1
ATOM 8921 N N . PHE B 1 291 ? -11.182 -19.245 1.952 1 87.54 291 PHE B N 1
ATOM 8922 C CA . PHE B 1 291 ? -9.838 -19.584 2.406 1 87.54 291 PHE B CA 1
ATOM 8923 C C . PHE B 1 291 ? -9.076 -18.331 2.821 1 87.54 291 PHE B C 1
ATOM 8925 O O . PHE B 1 291 ? -7.965 -18.42 3.349 1 87.54 291 PHE B O 1
ATOM 8932 N N . GLY B 1 292 ? -9.57 -17.105 2.694 1 76.66 292 GLY B N 1
ATOM 8933 C CA . GLY B 1 292 ? -8.918 -15.864 3.081 1 76.66 292 GLY B CA 1
ATOM 8934 C C . GLY B 1 292 ? -7.87 -15.404 2.085 1 76.66 292 GLY B C 1
ATOM 8935 O O . GLY B 1 292 ? -7.217 -14.38 2.292 1 76.66 292 GLY B O 1
ATOM 8936 N N . ASP B 1 293 ? -7.445 -16.107 1.231 1 63.86 293 ASP B N 1
ATOM 8937 C CA . ASP B 1 293 ? -6.331 -15.725 0.369 1 63.86 293 ASP B CA 1
ATOM 8938 C C . ASP B 1 293 ? -6.717 -15.827 -1.105 1 63.86 293 ASP B C 1
ATOM 8940 O O . ASP B 1 293 ? -7.295 -16.829 -1.533 1 63.86 293 ASP B O 1
ATOM 8944 N N . TRP B 1 294 ? -6.864 -14.717 -1.636 1 52.74 294 TRP B N 1
ATOM 8945 C CA . TRP B 1 294 ? -6.966 -14.882 -3.082 1 52.74 294 TRP B CA 1
ATOM 8946 C C . TRP B 1 294 ? -5.591 -15.101 -3.704 1 52.74 294 TRP B C 1
ATOM 8948 O O . TRP B 1 294 ? -5.338 -16.141 -4.317 1 52.74 294 TRP B O 1
ATOM 8958 N N . ASN B 1 295 ? -4.751 -13.984 -4.046 1 48.36 295 ASN B N 1
ATOM 8959 C CA . ASN B 1 295 ? -3.384 -13.91 -4.549 1 48.36 295 ASN B CA 1
ATOM 8960 C C . ASN B 1 295 ? -2.429 -13.352 -3.496 1 48.36 295 ASN B C 1
ATOM 8962 O O . ASN B 1 295 ? -2.57 -12.205 -3.07 1 48.36 295 ASN B O 1
ATOM 8966 N N . SER B 1 296 ? -1.899 -13.902 -2.461 1 37.37 296 SER B N 1
ATOM 8967 C CA . SER B 1 296 ? -1.043 -13.183 -1.523 1 37.37 296 SER B CA 1
ATOM 8968 C C . SER B 1 296 ? -0.161 -12.17 -2.245 1 37.37 296 SER B C 1
ATOM 8970 O O . SER B 1 296 ? 0.974 -12.48 -2.615 1 37.37 296 SER B O 1
ATOM 8972 N N . CYS B 1 297 ? -0.327 -11.554 -3.381 1 32.73 297 CYS B N 1
ATOM 8973 C CA . CYS B 1 297 ? 0.798 -10.823 -3.954 1 32.73 297 CYS B CA 1
ATOM 8974 C C . CYS B 1 297 ? 1.36 -9.818 -2.956 1 32.73 297 CYS B C 1
ATOM 8976 O O . CYS B 1 297 ? 2.576 -9.722 -2.783 1 32.73 297 CYS B O 1
ATOM 8978 N N . GLY B 1 298 ? 1.171 -7.9 -2.792 1 30.49 298 GLY B N 1
ATOM 8979 C CA . GLY B 1 298 ? 1.888 -6.75 -2.265 1 30.49 298 GLY B CA 1
ATOM 8980 C C . GLY B 1 298 ? 1.939 -6.722 -0.749 1 30.49 298 GLY B C 1
ATOM 8981 O O . GLY B 1 298 ? 1.645 -5.695 -0.132 1 30.49 298 GLY B O 1
ATOM 8982 N N . LYS B 1 299 ? 1.148 -8.176 -0.234 1 32.36 299 LYS B N 1
ATOM 8983 C CA . LYS B 1 299 ? 1.304 -8.086 1.215 1 32.36 299 LYS B CA 1
ATOM 8984 C C . LYS B 1 299 ? 2.695 -7.581 1.588 1 32.36 299 LYS B C 1
ATOM 8986 O O . LYS B 1 299 ? 3.67 -8.332 1.53 1 32.36 299 LYS B O 1
ATOM 8991 N N . VAL B 1 300 ? 3.029 -6.519 1.351 1 30.4 300 VAL B N 1
ATOM 8992 C CA . VAL B 1 300 ? 4.176 -5.972 2.067 1 30.4 300 VAL B CA 1
ATOM 8993 C C . VAL B 1 300 ? 4.116 -6.388 3.536 1 30.4 300 VAL B C 1
ATOM 8995 O O . VAL B 1 300 ? 5.014 -6.065 4.316 1 30.4 300 VAL B O 1
ATOM 8998 N N . PHE B 1 301 ? 3.004 -6.153 4.198 1 28.56 301 PHE B N 1
ATOM 8999 C CA . PHE B 1 301 ? 3.341 -6.252 5.613 1 28.56 301 PHE B CA 1
ATOM 9000 C C . PHE B 1 301 ? 4.017 -7.583 5.917 1 28.56 301 PHE B C 1
ATOM 9002 O O . PHE B 1 301 ? 3.672 -8.609 5.326 1 28.56 301 PHE B O 1
ATOM 9009 N N . PHE B 1 302 ? 5.187 -7.667 6.779 1 29.18 302 PHE B N 1
ATOM 9010 C CA . PHE B 1 302 ? 6.225 -8.528 7.332 1 29.18 302 PHE B CA 1
ATOM 9011 C C . PHE B 1 302 ? 5.651 -9.884 7.724 1 29.18 302 PHE B C 1
ATOM 9013 O O . PHE B 1 302 ? 6.254 -10.923 7.447 1 29.18 302 PHE B O 1
ATOM 9020 N N . TRP B 1 303 ? 4.813 -9.849 8.8 1 28.93 303 TRP B N 1
ATOM 9021 C CA . TRP B 1 303 ? 4.714 -11.033 9.647 1 28.93 303 TRP B CA 1
ATOM 9022 C C . TRP B 1 303 ? 3.851 -12.104 8.988 1 28.93 303 TRP B C 1
ATOM 9024 O O . TRP B 1 303 ? 3.964 -13.288 9.312 1 28.93 303 TRP B O 1
ATOM 9034 N N . LEU B 1 304 ? 2.842 -11.634 8.305 1 31.27 304 LEU B N 1
ATOM 9035 C CA . LEU B 1 304 ? 2 -12.736 7.852 1 31.27 304 LEU B CA 1
ATOM 9036 C C . LEU B 1 304 ? 2.669 -13.498 6.713 1 31.27 304 LEU B C 1
ATOM 9038 O O . LEU B 1 304 ? 2.01 -14.251 5.993 1 31.27 304 LEU B O 1
ATOM 9042 N N . LEU B 1 305 ? 3.872 -13.255 6.344 1 33.39 305 LEU B N 1
ATOM 9043 C CA . LEU B 1 305 ? 4.598 -14.109 5.41 1 33.39 305 LEU B CA 1
ATOM 9044 C C . LEU B 1 305 ? 4.193 -15.569 5.582 1 33.39 305 LEU B C 1
ATOM 9046 O O . LEU B 1 305 ? 4.404 -16.386 4.683 1 33.39 305 LEU B O 1
ATOM 9050 N N . LEU B 1 306 ? 4.136 -16.037 6.815 1 31.3 306 LEU B N 1
ATOM 9051 C CA . LEU B 1 306 ? 4.333 -17.475 6.968 1 31.3 306 LEU B CA 1
ATOM 9052 C C . LEU B 1 306 ? 3.165 -18.251 6.368 1 31.3 306 LEU B C 1
ATOM 9054 O O . LEU B 1 306 ? 3.298 -19.436 6.055 1 31.3 306 LEU B O 1
ATOM 9058 N N . GLN B 1 307 ? 1.865 -17.805 6.617 1 34.59 307 GLN B N 1
ATOM 9059 C CA . GLN B 1 307 ? 1.044 -18.989 6.387 1 34.59 307 GLN B CA 1
ATOM 9060 C C . GLN B 1 307 ? 0.512 -19.02 4.957 1 34.59 307 GLN B C 1
ATOM 9062 O O . GLN B 1 307 ? -0.477 -19.699 4.672 1 34.59 307 GLN B O 1
ATOM 9067 N N . GLY B 1 308 ? 0.671 -17.932 4.157 1 36.15 308 GLY B N 1
ATOM 9068 C CA . GLY B 1 308 ? -0.255 -17.958 3.036 1 36.15 308 GLY B CA 1
ATOM 9069 C C . GLY B 1 308 ? -0.045 -19.146 2.117 1 36.15 308 GLY B C 1
ATOM 9070 O O . GLY B 1 308 ? 1.033 -19.311 1.542 1 36.15 308 GLY B O 1
ATOM 9071 N N . ASP B 1 309 ? -0.644 -20.148 2.422 1 38.81 309 ASP B N 1
ATOM 9072 C CA . ASP B 1 309 ? -0.759 -21.301 1.534 1 38.81 309 ASP B CA 1
ATOM 9073 C C . ASP B 1 309 ? -1.118 -20.868 0.115 1 38.81 309 ASP B C 1
ATOM 9075 O O . ASP B 1 309 ? -1.553 -19.736 -0.103 1 38.81 309 ASP B O 1
ATOM 9079 N N . ASN B 1 310 ? -1.245 -21.885 -0.894 1 42.72 310 ASN B N 1
ATOM 9080 C CA . ASN B 1 310 ? -1.205 -22.374 -2.268 1 42.72 310 ASN B CA 1
ATOM 9081 C C . ASN B 1 310 ? -2.371 -21.832 -3.09 1 42.72 310 ASN B C 1
ATOM 9083 O O . ASN B 1 310 ? -3.349 -21.33 -2.533 1 42.72 310 ASN B O 1
ATOM 9087 N N . SER B 1 311 ? -2.332 -22.043 -4.346 1 51.37 311 SER B N 1
ATOM 9088 C CA . SER B 1 311 ? -3.197 -21.903 -5.513 1 51.37 311 SER B CA 1
ATOM 9089 C C . SER B 1 311 ? -4.655 -22.172 -5.157 1 51.37 311 SER B C 1
ATOM 9091 O O . SER B 1 311 ? -5.046 -23.323 -4.948 1 51.37 311 SER B O 1
ATOM 9093 N N . VAL B 1 312 ? -5.405 -21.073 -4.788 1 55.14 312 VAL B N 1
ATOM 9094 C CA . VAL B 1 312 ? -6.732 -20.99 -4.187 1 55.14 312 VAL B CA 1
ATOM 9095 C C . VAL B 1 312 ? -7.779 -21.509 -5.171 1 55.14 312 VAL B C 1
ATOM 9097 O O . VAL B 1 312 ? -8.75 -22.155 -4.77 1 55.14 312 VAL B O 1
ATOM 9100 N N . LEU B 1 313 ? -7.459 -21.4 -6.49 1 56.4 313 LEU B N 1
ATOM 9101 C CA . LEU B 1 313 ? -8.457 -21.876 -7.441 1 56.4 313 LEU B CA 1
ATOM 9102 C C . LEU B 1 313 ? -8.574 -23.396 -7.39 1 56.4 313 LEU B C 1
ATOM 9104 O O . LEU B 1 313 ? -9.681 -23.939 -7.43 1 56.4 313 LEU B O 1
ATOM 9108 N N . GLY B 1 314 ? -7.503 -23.96 -7.243 1 69.98 314 GLY B N 1
ATOM 9109 C CA . GLY B 1 314 ? -7.503 -25.413 -7.182 1 69.98 314 GLY B CA 1
ATOM 9110 C C . GLY B 1 314 ? -8.199 -25.959 -5.95 1 69.98 314 GLY B C 1
ATOM 9111 O O . GLY B 1 314 ? -8.853 -27.002 -6.01 1 69.98 314 GLY B O 1
ATOM 9112 N N . LYS B 1 315 ? -8.257 -25.122 -4.974 1 83.79 315 LYS B N 1
ATOM 9113 C CA . LYS B 1 315 ? -8.886 -25.541 -3.725 1 83.79 315 LYS B CA 1
ATOM 9114 C C . LYS B 1 315 ? -10.407 -25.519 -3.841 1 83.79 315 LYS B C 1
ATOM 9116 O O . LYS B 1 315 ? -11.085 -26.428 -3.359 1 83.79 315 LYS B O 1
ATOM 9121 N N . VAL B 1 316 ? -10.827 -24.558 -4.593 1 89.39 316 VAL B N 1
ATOM 9122 C CA . VAL B 1 316 ? -12.273 -24.414 -4.72 1 89.39 316 VAL B CA 1
ATOM 9123 C C . VAL B 1 316 ? -12.831 -25.544 -5.581 1 89.39 316 VAL B C 1
ATOM 9125 O O . VAL B 1 316 ? -13.844 -26.155 -5.234 1 89.39 316 VAL B O 1
ATOM 9128 N N . MET B 1 317 ? -12.154 -25.83 -6.592 1 88.52 317 MET B N 1
ATOM 9129 C CA . MET B 1 317 ? -12.592 -26.9 -7.484 1 88.52 317 MET B CA 1
ATOM 9130 C C . MET B 1 317 ? -12.577 -28.246 -6.768 1 88.52 317 MET B C 1
ATOM 9132 O O . MET B 1 317 ? -13.498 -29.049 -6.926 1 88.52 317 MET B O 1
ATOM 9136 N N . GLY B 1 318 ? -11.535 -28.501 -6.037 1 87.52 318 GLY B N 1
ATOM 9137 C CA . GLY B 1 318 ? -11.447 -29.747 -5.291 1 87.52 318 GLY B CA 1
ATOM 9138 C C . GLY B 1 318 ? -12.538 -29.895 -4.247 1 87.52 318 GLY B C 1
ATOM 9139 O O . GLY B 1 318 ? -13.113 -30.975 -4.092 1 87.52 318 GLY B O 1
ATOM 9140 N N . LEU B 1 319 ? -12.832 -28.811 -3.585 1 92.12 319 LEU B N 1
ATOM 9141 C CA . LEU B 1 319 ? -13.831 -28.807 -2.521 1 92.12 319 LEU B CA 1
ATOM 9142 C C . LEU B 1 319 ? -15.233 -28.994 -3.092 1 92.12 319 LEU B C 1
ATOM 9144 O O . LEU B 1 319 ? -16.104 -29.567 -2.433 1 92.12 319 LEU B O 1
ATOM 9148 N N . ALA B 1 320 ? -15.468 -28.562 -4.313 1 93.21 320 ALA B N 1
ATOM 9149 C CA . ALA B 1 320 ? -16.767 -28.619 -4.978 1 93.21 320 ALA B CA 1
ATOM 9150 C C . ALA B 1 320 ? -17.25 -30.06 -5.115 1 93.21 320 ALA B C 1
ATOM 9152 O O . ALA B 1 320 ? -18.454 -30.325 -5.061 1 93.21 320 ALA B O 1
ATOM 9153 N N . ALA B 1 321 ? -16.372 -31.001 -5.192 1 90.68 321 ALA B N 1
ATOM 9154 C CA . ALA B 1 321 ? -16.699 -32.406 -5.419 1 90.68 321 ALA B CA 1
ATOM 9155 C C . ALA B 1 321 ? -17.354 -33.023 -4.187 1 90.68 321 ALA B C 1
ATOM 9157 O O . ALA B 1 321 ? -17.98 -34.082 -4.273 1 90.68 321 ALA B O 1
ATOM 9158 N N . TYR B 1 322 ? -17.271 -32.401 -3.068 1 91.58 322 TYR B N 1
ATOM 9159 C CA . TYR B 1 322 ? -17.739 -32.962 -1.806 1 91.58 322 TYR B CA 1
ATOM 9160 C C . TYR B 1 322 ? -19.202 -32.612 -1.563 1 91.58 322 TYR B C 1
ATOM 9162 O O . TYR B 1 322 ? -19.803 -33.071 -0.588 1 91.58 322 TYR B O 1
ATOM 9170 N N . HIS B 1 323 ? -19.747 -31.797 -2.407 1 92.23 323 HIS B N 1
ATOM 9171 C CA . HIS B 1 323 ? -21.146 -31.431 -2.222 1 92.23 323 HIS B CA 1
ATOM 9172 C C . HIS B 1 323 ? -22.041 -32.149 -3.227 1 92.23 323 HIS B C 1
ATOM 9174 O O . HIS B 1 323 ? -21.752 -32.159 -4.426 1 92.23 323 HIS B O 1
ATOM 9180 N N . ILE B 1 324 ? -23.071 -32.786 -2.68 1 86.11 324 ILE B N 1
ATOM 9181 C CA . ILE B 1 324 ? -24.136 -33.365 -3.492 1 86.11 324 ILE B CA 1
ATOM 9182 C C . ILE B 1 324 ? -25.455 -32.657 -3.193 1 86.11 324 ILE B C 1
ATOM 9184 O O . ILE B 1 324 ? -26 -32.784 -2.094 1 86.11 324 ILE B O 1
ATOM 9188 N N . PRO B 1 325 ? -25.825 -31.98 -4.2 1 81.07 325 PRO B N 1
ATOM 9189 C CA . PRO B 1 325 ? -27.054 -31.225 -3.945 1 81.07 325 PRO B CA 1
ATOM 9190 C C . PRO B 1 325 ? -28.21 -32.115 -3.494 1 81.07 325 PRO B C 1
ATOM 9192 O O . PRO B 1 325 ? -28.411 -33.199 -4.046 1 81.07 325 PRO B O 1
ATOM 9195 N N . THR B 1 326 ? -28.605 -32.21 -2.086 1 68.33 326 THR B N 1
ATOM 9196 C CA . THR B 1 326 ? -29.699 -33.032 -1.579 1 68.33 326 THR B CA 1
ATOM 9197 C C . THR B 1 326 ? -30.846 -32.157 -1.082 1 68.33 326 THR B C 1
ATOM 9199 O O . THR B 1 326 ? -30.624 -31.037 -0.618 1 68.33 326 THR B O 1
ATOM 9202 N N . GLN B 1 327 ? -32.122 -32.432 -1.589 1 57.65 327 GLN B N 1
ATOM 9203 C CA . GLN B 1 327 ? -33.339 -31.705 -1.244 1 57.65 327 GLN B CA 1
ATOM 9204 C C . GLN B 1 327 ? -33.659 -31.842 0.242 1 57.65 327 GLN B C 1
ATOM 9206 O O . GLN B 1 327 ? -34.638 -31.271 0.726 1 57.65 327 GLN B O 1
ATOM 9211 N N . THR B 1 328 ? -32.962 -32.569 1.013 1 53.74 328 THR B N 1
ATOM 9212 C CA . THR B 1 328 ? -33.631 -32.855 2.278 1 53.74 328 THR B CA 1
ATOM 9213 C C . THR B 1 328 ? -33.122 -31.931 3.38 1 53.74 328 THR B C 1
ATOM 9215 O O . THR B 1 328 ? -31.923 -31.901 3.668 1 53.74 328 THR B O 1
ATOM 9218 N N . GLY B 1 329 ? -33.222 -30.815 3.268 1 45.23 329 GLY B N 1
ATOM 9219 C CA . GLY B 1 329 ? -32.327 -30.06 4.129 1 45.23 329 GLY B CA 1
ATOM 9220 C C . GLY B 1 329 ? -32.92 -29.764 5.494 1 45.23 329 GLY B C 1
ATOM 9221 O O . GLY B 1 329 ? -34.141 -29.69 5.643 1 45.23 329 GLY B O 1
ATOM 9222 N N . ARG B 1 330 ? -32.156 -30.036 6.504 1 48.94 330 ARG B N 1
ATOM 9223 C CA . ARG B 1 330 ? -32.321 -29.77 7.929 1 48.94 330 ARG B CA 1
ATOM 9224 C C . ARG B 1 330 ? -32.376 -28.271 8.204 1 48.94 330 ARG B C 1
ATOM 9226 O O . ARG B 1 330 ? -32.03 -27.463 7.34 1 48.94 330 ARG B O 1
ATOM 9233 N N . THR B 1 331 ? -32.86 -27.748 9.598 1 58.16 331 THR B N 1
ATOM 9234 C CA . THR B 1 331 ? -33.395 -26.626 10.361 1 58.16 331 THR B CA 1
ATOM 9235 C C . THR B 1 331 ? -32.286 -25.644 10.728 1 58.16 331 THR B C 1
ATOM 9237 O O . THR B 1 331 ? -32.534 -24.644 11.406 1 58.16 331 THR B O 1
ATOM 9240 N N . SER B 1 332 ? -30.957 -25.772 10.393 1 71.27 332 SER B N 1
ATOM 9241 C CA . SER B 1 332 ? -29.976 -24.806 10.878 1 71.27 332 SER B CA 1
ATOM 9242 C C . SER B 1 332 ? -29.698 -23.73 9.834 1 71.27 332 SER B C 1
ATOM 9244 O O . SER B 1 332 ? -30.031 -23.897 8.659 1 71.27 332 SER B O 1
ATOM 9246 N N . ARG B 1 333 ? -29.408 -22.539 10.372 1 76.74 333 ARG B N 1
ATOM 9247 C CA . ARG B 1 333 ? -29.052 -21.411 9.517 1 76.74 333 ARG B CA 1
ATOM 9248 C C . ARG B 1 333 ? -28.109 -21.847 8.401 1 76.74 333 ARG B C 1
ATOM 9250 O O . ARG B 1 333 ? -28.245 -21.405 7.258 1 76.74 333 ARG B O 1
ATOM 9257 N N . MET B 1 334 ? -27.337 -22.78 8.7 1 83.08 334 MET B N 1
ATOM 9258 C CA . MET B 1 334 ? -26.379 -23.284 7.72 1 83.08 334 MET B CA 1
ATOM 9259 C C . MET B 1 334 ? -27.08 -24.118 6.653 1 83.08 334 MET B C 1
ATOM 9261 O O . MET B 1 334 ? -26.762 -24.012 5.468 1 83.08 334 MET B O 1
ATOM 9265 N N . LYS B 1 335 ? -28.016 -24.812 7.01 1 84.55 335 LYS B N 1
ATOM 9266 C CA . LYS B 1 335 ? -28.767 -25.628 6.061 1 84.55 335 LYS B CA 1
ATOM 9267 C C . LYS B 1 335 ? -29.606 -24.757 5.13 1 84.55 335 LYS B C 1
ATOM 9269 O O . LYS B 1 335 ? -29.775 -25.081 3.953 1 84.55 335 LYS B O 1
ATOM 9274 N N . GLU B 1 336 ? -30.08 -23.707 5.763 1 87.14 336 GLU B N 1
ATOM 9275 C CA . GLU B 1 336 ? -30.82 -22.76 4.935 1 87.14 336 GLU B CA 1
ATOM 9276 C C . GLU B 1 336 ? -29.933 -22.175 3.839 1 87.14 336 GLU B C 1
ATOM 9278 O O . GLU B 1 336 ? -30.367 -22.028 2.695 1 87.14 336 GLU B O 1
ATOM 9283 N N . TRP B 1 337 ? -28.781 -21.875 4.215 1 90.52 337 TRP B N 1
ATOM 9284 C CA . TRP B 1 337 ? -27.845 -21.315 3.247 1 90.52 337 TRP B CA 1
ATOM 9285 C C . TRP B 1 337 ? -27.469 -22.349 2.192 1 90.52 337 TRP B C 1
ATOM 9287 O O . TRP B 1 337 ? -27.35 -22.023 1.008 1 90.52 337 TRP B O 1
ATOM 9297 N N . ILE B 1 338 ? -27.264 -23.567 2.587 1 91.7 338 ILE B N 1
ATOM 9298 C CA . ILE B 1 338 ? -26.926 -24.627 1.643 1 91.7 338 ILE B CA 1
ATOM 9299 C C . ILE B 1 338 ? -28.065 -24.81 0.643 1 91.7 338 ILE B C 1
ATOM 9301 O O . ILE B 1 338 ? -27.828 -24.943 -0.56 1 91.7 338 ILE B O 1
ATOM 9305 N N . MET B 1 339 ? -29.276 -24.747 1.134 1 90.54 339 MET B N 1
ATOM 9306 C CA . MET B 1 339 ? -30.435 -24.855 0.253 1 90.54 339 MET B CA 1
ATOM 9307 C C . MET B 1 339 ? -30.491 -23.682 -0.72 1 90.54 339 MET B C 1
ATOM 9309 O O . MET B 1 339 ? -30.798 -23.863 -1.9 1 90.54 339 MET B O 1
ATOM 9313 N N . ARG B 1 340 ? -30.221 -22.547 -0.238 1 91.69 340 ARG B N 1
ATOM 9314 C CA . ARG B 1 340 ? -30.206 -21.359 -1.085 1 91.69 340 ARG B CA 1
ATOM 9315 C C . ARG B 1 340 ? -29.16 -21.486 -2.188 1 91.69 340 ARG B C 1
ATOM 9317 O O . ARG B 1 340 ? -29.427 -21.152 -3.344 1 91.69 340 ARG B O 1
ATOM 9324 N N . LEU B 1 341 ? -28 -21.984 -1.801 1 93.76 341 LEU B N 1
ATOM 9325 C CA . LEU B 1 341 ? -26.9 -22.13 -2.748 1 93.76 341 LEU B CA 1
ATOM 9326 C C . LEU B 1 341 ? -27.21 -23.21 -3.779 1 93.76 341 LEU B C 1
ATOM 9328 O O . LEU B 1 341 ? -26.681 -23.182 -4.893 1 93.76 341 LEU B O 1
ATOM 9332 N N . ASP B 1 342 ? -28.049 -24.14 -3.446 1 92.61 342 ASP B N 1
ATOM 9333 C CA . ASP B 1 342 ? -28.467 -25.177 -4.385 1 92.61 342 ASP B CA 1
ATOM 9334 C C . ASP B 1 342 ? -29.454 -24.624 -5.41 1 92.61 342 ASP B C 1
ATOM 9336 O O . ASP B 1 342 ? -29.56 -25.147 -6.522 1 92.61 342 ASP B O 1
ATOM 9340 N N . ASN B 1 343 ? -30.066 -23.501 -5.043 1 91 343 ASN B N 1
ATOM 9341 C CA . ASN B 1 343 ? -31.198 -23.083 -5.863 1 91 343 ASN B CA 1
ATOM 9342 C C . ASN B 1 343 ? -30.944 -21.731 -6.522 1 91 343 ASN B C 1
ATOM 9344 O O . ASN B 1 343 ? -31.603 -21.379 -7.502 1 91 343 ASN B O 1
ATOM 9348 N N . GLU B 1 344 ? -30.1 -21.004 -5.958 1 93.89 344 GLU B N 1
ATOM 9349 C CA . GLU B 1 344 ? -29.818 -19.672 -6.485 1 93.89 344 GLU B CA 1
ATOM 9350 C C . GLU B 1 344 ? -28.424 -19.606 -7.104 1 93.89 344 GLU B C 1
ATOM 9352 O O . GLU B 1 344 ? -27.442 -20.011 -6.478 1 93.89 344 GLU B O 1
ATOM 9357 N N . ASN B 1 345 ? -28.385 -19.031 -8.287 1 95.83 345 ASN B N 1
ATOM 9358 C CA . ASN B 1 345 ? -27.096 -18.882 -8.954 1 95.83 345 ASN B CA 1
ATOM 9359 C C . ASN B 1 345 ? -26.328 -17.673 -8.428 1 95.83 345 ASN B C 1
ATOM 9361 O O . ASN B 1 345 ? -26.929 -16.66 -8.066 1 95.83 345 ASN B O 1
ATOM 9365 N N . ILE B 1 346 ? -25.068 -17.802 -8.31 1 96.2 346 ILE B N 1
ATOM 9366 C CA . ILE B 1 346 ? -24.193 -16.663 -8.051 1 96.2 346 ILE B CA 1
ATOM 9367 C C . ILE B 1 346 ? -23.899 -15.931 -9.358 1 96.2 346 ILE B C 1
ATOM 9369 O O . ILE B 1 346 ? -23.87 -14.698 -9.393 1 96.2 346 ILE B O 1
ATOM 9373 N N . LEU B 1 347 ? -23.657 -16.726 -10.41 1 96.42 347 LEU B N 1
ATOM 9374 C CA . LEU B 1 347 ? -23.374 -16.216 -11.747 1 96.42 347 LEU B CA 1
ATOM 9375 C C . LEU B 1 347 ? -24.401 -16.728 -12.752 1 96.42 347 LEU B C 1
ATOM 9377 O O . LEU B 1 347 ? -24.828 -17.882 -12.676 1 96.42 347 LEU B O 1
ATOM 9381 N N . SER B 1 348 ? -24.809 -15.893 -13.627 1 96.04 348 SER B N 1
ATOM 9382 C CA . SER B 1 348 ? -25.623 -16.241 -14.786 1 96.04 348 SER B CA 1
ATOM 9383 C C . SER B 1 348 ? -25.379 -15.278 -15.943 1 96.04 348 SER B C 1
ATOM 9385 O O . SER B 1 348 ? -24.676 -14.278 -15.787 1 96.04 348 SER B O 1
ATOM 9387 N N . GLY B 1 349 ? -25.819 -15.7 -17.071 1 94.96 349 GLY B N 1
ATOM 9388 C CA . GLY B 1 349 ? -25.688 -14.776 -18.187 1 94.96 349 GLY B CA 1
ATOM 9389 C C . GLY B 1 349 ? -25.319 -15.461 -19.489 1 94.96 349 GLY B C 1
ATOM 9390 O O . GLY B 1 349 ? -25.258 -16.691 -19.554 1 94.96 349 GLY B O 1
ATOM 9391 N N . GLU B 1 350 ? -25.2 -14.59 -20.511 1 95.22 350 GLU B N 1
ATOM 9392 C CA . GLU B 1 350 ? -24.81 -15.003 -21.855 1 95.22 350 GLU B CA 1
ATOM 9393 C C . GLU B 1 350 ? -23.653 -14.156 -22.379 1 95.22 350 GLU B C 1
ATOM 9395 O O . GLU B 1 350 ? -23.871 -13.102 -22.979 1 95.22 350 GLU B O 1
ATOM 9400 N N . LEU B 1 351 ? -22.468 -14.665 -22.265 1 94.95 351 LEU B N 1
ATOM 9401 C CA . LEU B 1 351 ? -21.289 -13.921 -22.696 1 94.95 351 LEU B CA 1
ATOM 9402 C C . LEU B 1 351 ? -21.225 -13.836 -24.217 1 94.95 351 LEU B C 1
ATOM 9404 O O . LEU B 1 351 ? -21.644 -14.764 -24.913 1 94.95 351 LEU B O 1
ATOM 9408 N N . PRO B 1 352 ? -20.694 -12.684 -24.844 1 93.57 352 PRO B N 1
ATOM 9409 C CA . PRO B 1 352 ? -20.061 -11.557 -24.154 1 93.57 352 PRO B CA 1
ATOM 9410 C C . PRO B 1 352 ? -21.049 -10.444 -23.813 1 93.57 352 PRO B C 1
ATOM 9412 O O . PRO B 1 352 ? -20.667 -9.441 -23.203 1 93.57 352 PRO B O 1
ATOM 9415 N N . GLU B 1 353 ? -22.332 -10.585 -24.079 1 90.62 353 GLU B N 1
ATOM 9416 C CA . GLU B 1 353 ? -23.293 -9.489 -24.008 1 90.62 353 GLU B CA 1
ATOM 9417 C C . GLU B 1 353 ? -23.683 -9.189 -22.564 1 90.62 353 GLU B C 1
ATOM 9419 O O . GLU B 1 353 ? -23.944 -8.036 -22.212 1 90.62 353 GLU B O 1
ATOM 9424 N N . ARG B 1 354 ? -23.68 -10.323 -21.796 1 91.7 354 ARG B N 1
ATOM 9425 C CA . ARG B 1 354 ? -24.235 -10.106 -20.464 1 91.7 354 ARG B CA 1
ATOM 9426 C C . ARG B 1 354 ? -23.649 -11.092 -19.46 1 91.7 354 ARG B C 1
ATOM 9428 O O . ARG B 1 354 ? -23.556 -12.289 -19.739 1 91.7 354 ARG B O 1
ATOM 9435 N N . LEU B 1 355 ? -23.176 -10.64 -18.364 1 94.61 355 LEU B N 1
ATOM 9436 C CA . LEU B 1 355 ? -22.817 -11.407 -17.176 1 94.61 355 LEU B CA 1
ATOM 9437 C C . LEU B 1 355 ? -23.531 -10.865 -15.942 1 94.61 355 LEU B C 1
A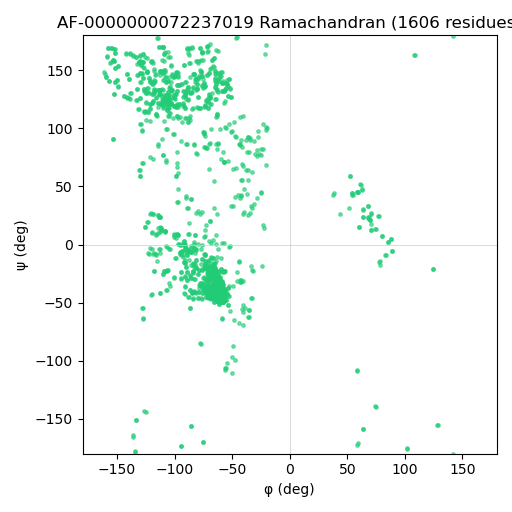TOM 9439 O O . LEU B 1 355 ? -23.342 -9.704 -15.571 1 94.61 355 LEU B O 1
ATOM 9443 N N . ASP B 1 356 ? -24.422 -11.661 -15.36 1 95.01 356 ASP B N 1
ATOM 9444 C CA . ASP B 1 356 ? -25.162 -11.267 -14.165 1 95.01 356 ASP B CA 1
ATOM 9445 C C . ASP B 1 356 ? -24.509 -11.828 -12.904 1 95.01 356 ASP B C 1
ATOM 9447 O O . ASP B 1 356 ? -24.332 -13.041 -12.777 1 95.01 356 ASP B O 1
ATOM 9451 N N . ILE B 1 357 ? -24.135 -10.958 -12.084 1 94.1 357 ILE B N 1
ATOM 9452 C CA . ILE B 1 357 ? -23.573 -11.341 -10.793 1 94.1 357 ILE B CA 1
ATOM 9453 C C . ILE B 1 357 ? -24.555 -10.99 -9.678 1 94.1 357 ILE B C 1
ATOM 9455 O O . ILE B 1 357 ? -25.014 -9.849 -9.583 1 94.1 357 ILE B O 1
ATOM 9459 N N . HIS B 1 358 ? -24.928 -11.931 -8.895 1 94.49 358 HIS B N 1
ATOM 9460 C CA . HIS B 1 358 ? -25.825 -11.704 -7.768 1 94.49 358 HIS B CA 1
ATOM 9461 C C . HIS B 1 358 ? -25.071 -11.141 -6.568 1 94.49 358 HIS B C 1
ATOM 9463 O O . HIS B 1 358 ? -24.933 -11.814 -5.544 1 94.49 358 HIS B O 1
ATOM 9469 N N . TRP B 1 359 ? -24.776 -9.901 -6.613 1 88.65 359 TRP B N 1
ATOM 9470 C CA . TRP B 1 359 ? -23.958 -9.224 -5.612 1 88.65 359 TRP B CA 1
ATOM 9471 C C . TRP B 1 359 ? -24.641 -9.239 -4.249 1 88.65 359 TRP B C 1
ATOM 9473 O O . TRP B 1 359 ? -23.974 -9.311 -3.214 1 88.65 359 TRP B O 1
ATOM 9483 N N . ASP B 1 360 ? -25.968 -9.162 -4.188 1 88.11 360 ASP B N 1
ATOM 9484 C CA . ASP B 1 360 ? -26.691 -9.187 -2.92 1 88.11 360 ASP B CA 1
ATOM 9485 C C . ASP B 1 360 ? -26.455 -10.5 -2.178 1 88.11 360 ASP B C 1
ATOM 9487 O O . ASP B 1 360 ? -26.257 -10.505 -0.962 1 88.11 360 ASP B O 1
ATOM 9491 N N . LEU B 1 361 ? -26.491 -11.509 -2.951 1 91.87 361 LEU B N 1
ATOM 9492 C CA . LEU B 1 361 ? -26.215 -12.816 -2.365 1 91.87 361 LEU B CA 1
ATOM 9493 C C . LEU B 1 361 ? -24.788 -12.882 -1.831 1 91.87 361 LEU B C 1
ATOM 9495 O O . LEU B 1 361 ? -24.559 -13.356 -0.715 1 91.87 361 LEU B O 1
ATOM 9499 N N . LEU B 1 362 ? -23.832 -12.408 -2.615 1 90.74 362 LEU B N 1
ATOM 9500 C CA . LEU B 1 362 ? -22.42 -12.45 -2.251 1 90.74 362 LEU B CA 1
ATOM 9501 C C . LEU B 1 362 ? -22.159 -11.634 -0.989 1 90.74 362 LEU B C 1
ATOM 9503 O O . LEU B 1 362 ? -21.38 -12.047 -0.127 1 90.74 362 LEU B O 1
ATOM 9507 N N . LYS B 1 363 ? -22.796 -10.566 -0.894 1 86.4 363 LYS B N 1
ATOM 9508 C CA . LYS B 1 363 ? -22.598 -9.678 0.247 1 86.4 363 LYS B CA 1
ATOM 9509 C C . LYS B 1 363 ? -23.192 -10.276 1.519 1 86.4 363 LYS B C 1
ATOM 9511 O O . LYS B 1 363 ? -22.742 -9.97 2.625 1 86.4 363 LYS B O 1
ATOM 9516 N N . GLN B 1 364 ? -24.132 -11.159 1.42 1 89.59 364 GLN B N 1
ATOM 9517 C CA . GLN B 1 364 ? -24.843 -11.719 2.564 1 89.59 364 GLN B CA 1
ATOM 9518 C C . GLN B 1 364 ? -24.217 -13.038 3.009 1 89.59 364 GLN B C 1
ATOM 9520 O O . GLN B 1 364 ? -24.575 -13.578 4.058 1 89.59 364 GLN B O 1
ATOM 9525 N N . LEU B 1 365 ? -23.27 -13.516 2.202 1 92.93 365 LEU B N 1
ATOM 9526 C CA . LEU B 1 365 ? -22.668 -14.801 2.539 1 92.93 365 LEU B CA 1
ATOM 9527 C C . LEU B 1 365 ? -22.083 -14.775 3.948 1 92.93 365 LEU B C 1
ATOM 9529 O O . LEU B 1 365 ? -21.32 -13.869 4.291 1 92.93 365 LEU B O 1
ATOM 9533 N N . PRO B 1 366 ? -22.415 -15.807 4.666 1 92.45 366 PRO B N 1
ATOM 9534 C CA . PRO B 1 366 ? -21.912 -15.851 6.041 1 92.45 366 PRO B CA 1
ATOM 9535 C C . PRO B 1 366 ? -20.551 -16.535 6.15 1 92.45 366 PRO B C 1
ATOM 9537 O O . PRO B 1 366 ? -20.057 -17.096 5.168 1 92.45 366 PRO B O 1
ATOM 9540 N N . TYR B 1 367 ? -19.905 -16.441 7.277 1 90.72 367 TYR B N 1
ATOM 9541 C CA . TYR B 1 367 ? -18.714 -17.167 7.704 1 90.72 367 TYR B CA 1
ATOM 9542 C C . TYR B 1 367 ? -17.539 -16.88 6.778 1 90.72 367 TYR B C 1
ATOM 9544 O O . TYR B 1 367 ? -16.882 -17.805 6.294 1 90.72 367 TYR B O 1
ATOM 9552 N N . PRO B 1 368 ? -17.252 -15.646 6.546 1 90.09 368 PRO B N 1
ATOM 9553 C CA . PRO B 1 368 ? -16.096 -15.342 5.698 1 90.09 368 PRO B CA 1
ATOM 9554 C C . PRO B 1 368 ? -14.768 -15.691 6.365 1 90.09 368 PRO B C 1
ATOM 9556 O O . PRO B 1 368 ? -14.523 -15.296 7.507 1 90.09 368 PRO B O 1
ATOM 9559 N N . ASN B 1 369 ? -13.957 -16.49 5.636 1 88.08 369 ASN B N 1
ATOM 9560 C CA . ASN B 1 369 ? -12.575 -16.745 6.026 1 88.08 369 ASN B CA 1
ATOM 9561 C C . ASN B 1 369 ? -12.495 -17.457 7.373 1 88.08 369 ASN B C 1
ATOM 9563 O O . ASN B 1 369 ? -11.762 -17.027 8.265 1 88.08 369 ASN B O 1
ATOM 9567 N N . GLN B 1 370 ? -13.269 -18.496 7.574 1 88 370 GLN B N 1
ATOM 9568 C CA . GLN B 1 370 ? -13.278 -19.249 8.824 1 88 370 GLN B CA 1
ATOM 9569 C C . GLN B 1 370 ? -12.864 -20.7 8.595 1 88 370 GLN B C 1
ATOM 9571 O O . GLN B 1 370 ? -13.281 -21.594 9.334 1 88 370 GLN B O 1
ATOM 9576 N N . TRP B 1 371 ? -12.094 -20.891 7.567 1 86.4 371 TRP B N 1
ATOM 9577 C CA . TRP B 1 371 ? -11.689 -22.239 7.185 1 86.4 371 TRP B CA 1
ATOM 9578 C C . TRP B 1 371 ? -10.872 -22.896 8.293 1 86.4 371 TRP B C 1
ATOM 9580 O O . TRP B 1 371 ? -10.992 -24.1 8.531 1 86.4 371 TRP B O 1
ATOM 9590 N N . ASN B 1 372 ? -10.051 -22.146 8.952 1 80.19 372 ASN B N 1
ATOM 9591 C CA . ASN B 1 372 ? -9.17 -22.691 9.979 1 80.19 372 ASN B CA 1
ATOM 9592 C C . ASN B 1 372 ? -9.959 -23.211 11.177 1 80.19 372 ASN B C 1
ATOM 9594 O O . ASN B 1 372 ? -9.445 -24.006 11.967 1 80.19 372 ASN B O 1
ATOM 9598 N N . GLU B 1 373 ? -11.157 -22.83 11.3 1 79.62 373 GLU B N 1
ATOM 9599 C CA . GLU B 1 373 ? -12.04 -23.284 12.371 1 79.62 373 GLU B CA 1
ATOM 9600 C C . GLU B 1 373 ? -13.168 -24.154 11.824 1 79.62 373 GLU B C 1
ATOM 9602 O O . GLU B 1 373 ? -14.222 -24.279 12.451 1 79.62 373 GLU B O 1
ATOM 9607 N N . CYS B 1 374 ? -12.889 -24.667 10.764 1 83.58 374 CYS B N 1
ATOM 9608 C CA . CYS B 1 374 ? -13.936 -25.344 10.007 1 83.58 374 CYS B CA 1
ATOM 9609 C C . CYS B 1 374 ? -14.341 -26.648 10.684 1 83.58 374 CYS B C 1
ATOM 9611 O O . CYS B 1 374 ? -13.5 -27.515 10.924 1 83.58 374 CYS B O 1
ATOM 9613 N N . ASP B 1 375 ? -15.593 -26.799 11.13 1 86.33 375 ASP B N 1
ATOM 9614 C CA . ASP B 1 375 ? -16.199 -28.052 11.57 1 86.33 375 ASP B CA 1
ATOM 9615 C C . ASP B 1 375 ? -16.956 -28.727 10.429 1 86.33 375 ASP B C 1
ATOM 9617 O O . ASP B 1 375 ? -16.813 -28.34 9.267 1 86.33 375 ASP B O 1
ATOM 9621 N N . GLU B 1 376 ? -17.612 -29.732 10.714 1 85.63 376 GLU B N 1
ATOM 9622 C CA . GLU B 1 376 ? -18.279 -30.512 9.675 1 85.63 376 GLU B CA 1
ATOM 9623 C C . GLU B 1 376 ? -19.359 -29.691 8.976 1 85.63 376 GLU B C 1
ATOM 9625 O O . GLU B 1 376 ? -19.497 -29.751 7.753 1 85.63 376 GLU B O 1
ATOM 9630 N N . ASP B 1 377 ? -20.061 -28.903 9.746 1 86.24 377 ASP B N 1
ATOM 9631 C CA . ASP B 1 377 ? -21.135 -28.093 9.179 1 86.24 377 ASP B CA 1
ATOM 9632 C C . ASP B 1 377 ? -20.576 -26.991 8.282 1 86.24 377 ASP B C 1
ATOM 9634 O O . ASP B 1 377 ? -21.092 -26.753 7.188 1 86.24 377 ASP B O 1
ATOM 9638 N N . LEU B 1 378 ? -19.595 -26.369 8.798 1 90.13 378 LEU B N 1
ATOM 9639 C CA . LEU B 1 378 ? -18.962 -25.308 8.023 1 90.13 378 LEU B CA 1
ATOM 9640 C C . LEU B 1 378 ? -18.327 -25.866 6.754 1 90.13 378 LEU B C 1
ATOM 9642 O O . LEU B 1 378 ? -18.33 -25.207 5.712 1 90.13 378 LEU B O 1
ATOM 9646 N N . PHE B 1 379 ? -17.781 -27.087 6.892 1 90.54 379 PHE B N 1
ATOM 9647 C CA . PHE B 1 379 ? -17.218 -27.749 5.721 1 90.54 379 PHE B CA 1
ATOM 9648 C C . PHE B 1 379 ? -18.286 -27.966 4.656 1 90.54 379 PHE B C 1
ATOM 9650 O O . PHE B 1 379 ? -18.048 -27.722 3.471 1 90.54 379 PHE B O 1
ATOM 9657 N N . GLN B 1 380 ? -19.439 -28.403 5.069 1 90.64 380 GLN B N 1
ATOM 9658 C CA . GLN B 1 380 ? -20.527 -28.655 4.13 1 90.64 380 GLN B CA 1
ATOM 9659 C C . GLN B 1 380 ? -20.989 -27.362 3.464 1 90.64 380 GLN B C 1
ATOM 9661 O O . GLN B 1 380 ? -21.301 -27.349 2.272 1 90.64 380 GLN B O 1
ATOM 9666 N N . PHE B 1 381 ? -21.092 -26.35 4.281 1 92.88 381 PHE B N 1
ATOM 9667 C CA . PHE B 1 381 ? -21.467 -25.055 3.726 1 92.88 381 PHE B CA 1
ATOM 9668 C C . PHE B 1 381 ? -20.478 -24.618 2.652 1 92.88 381 PHE B C 1
ATOM 9670 O O . PHE B 1 381 ? -20.878 -24.212 1.559 1 92.88 381 PHE B O 1
ATOM 9677 N N . TYR B 1 382 ? -19.155 -24.697 3.003 1 93.64 382 TYR B N 1
ATOM 9678 C CA . TYR B 1 382 ? -18.12 -24.284 2.062 1 93.64 382 TYR B CA 1
ATOM 9679 C C . TYR B 1 382 ? -18.125 -25.169 0.822 1 93.64 382 TYR B C 1
ATOM 9681 O O . TYR B 1 382 ? -17.871 -24.695 -0.288 1 93.64 382 TYR B O 1
ATOM 9689 N N . ALA B 1 383 ? -18.341 -26.452 0.971 1 94.46 383 ALA B N 1
ATOM 9690 C CA . ALA B 1 383 ? -18.443 -27.355 -0.173 1 94.46 383 ALA B CA 1
ATOM 9691 C C . ALA B 1 383 ? -19.598 -26.956 -1.086 1 94.46 383 ALA B C 1
ATOM 9693 O O . ALA B 1 383 ? -19.47 -26.991 -2.312 1 94.46 383 ALA B O 1
ATOM 9694 N N . ALA B 1 384 ? -20.734 -26.57 -0.496 1 95.47 384 ALA B N 1
ATOM 9695 C CA . ALA B 1 384 ? -21.891 -26.119 -1.264 1 95.47 384 ALA B CA 1
ATOM 9696 C C . ALA B 1 384 ? -21.576 -24.835 -2.027 1 95.47 384 ALA B C 1
ATOM 9698 O O . ALA B 1 384 ? -21.98 -24.677 -3.182 1 95.47 384 ALA B O 1
ATOM 9699 N N . LEU B 1 385 ? -20.958 -23.963 -1.292 1 95.63 385 LEU B N 1
ATOM 9700 C CA . LEU B 1 385 ? -20.56 -22.703 -1.91 1 95.63 385 LEU B CA 1
ATOM 9701 C C . LEU B 1 385 ? -19.609 -22.946 -3.077 1 95.63 385 LEU B C 1
ATOM 9703 O O . LEU B 1 385 ? -19.768 -22.354 -4.147 1 95.63 385 LEU B O 1
ATOM 9707 N N . ALA B 1 386 ? -18.617 -23.793 -2.855 1 95.5 386 ALA B N 1
ATOM 9708 C CA . ALA B 1 386 ? -17.674 -24.161 -3.908 1 95.5 386 ALA B CA 1
ATOM 9709 C C . ALA B 1 386 ? -18.395 -24.805 -5.09 1 95.5 386 ALA B C 1
ATOM 9711 O O . ALA B 1 386 ? -18.094 -24.503 -6.247 1 95.5 386 ALA B O 1
ATOM 9712 N N . TYR B 1 387 ? -19.312 -25.674 -4.81 1 96.1 387 TYR B N 1
ATOM 9713 C CA . TYR B 1 387 ? -20.093 -26.339 -5.847 1 96.1 387 TYR B CA 1
ATOM 9714 C C . TYR B 1 387 ? -20.876 -25.327 -6.674 1 96.1 387 TYR B C 1
ATOM 9716 O O . TYR B 1 387 ? -20.904 -25.41 -7.904 1 96.1 387 TYR B O 1
ATOM 9724 N N . ARG B 1 388 ? -21.498 -24.391 -6.042 1 96.64 388 ARG B N 1
ATOM 9725 C CA . ARG B 1 388 ? -22.344 -23.41 -6.714 1 96.64 388 ARG B CA 1
ATOM 9726 C C . ARG B 1 388 ? -21.538 -22.581 -7.708 1 96.64 388 ARG B C 1
ATOM 9728 O O . ARG B 1 388 ? -21.93 -22.439 -8.868 1 96.64 388 ARG B O 1
ATOM 9735 N N . ILE B 1 389 ? -20.423 -22.016 -7.245 1 96.54 389 ILE B N 1
ATOM 9736 C CA . ILE B 1 389 ? -19.643 -21.16 -8.132 1 96.54 389 ILE B CA 1
ATOM 9737 C C . ILE B 1 389 ? -19.071 -21.99 -9.279 1 96.54 389 ILE B C 1
ATOM 9739 O O . ILE B 1 389 ? -18.979 -21.514 -10.413 1 96.54 389 ILE B O 1
ATOM 9743 N N . GLN B 1 390 ? -18.623 -23.228 -8.989 1 96.46 390 GLN B N 1
ATOM 9744 C CA . GLN B 1 390 ? -18.1 -24.104 -10.033 1 96.46 390 GLN B CA 1
ATOM 9745 C C . GLN B 1 390 ? -19.165 -24.405 -11.083 1 96.46 390 GLN B C 1
ATOM 9747 O O . GLN B 1 390 ? -18.909 -24.296 -12.284 1 96.46 390 GLN B O 1
ATOM 9752 N N . LYS B 1 391 ? -20.328 -24.757 -10.621 1 96.71 391 LYS B N 1
ATOM 9753 C CA . LYS B 1 391 ? -21.42 -25.11 -11.524 1 96.71 391 LYS B CA 1
ATOM 9754 C C . LYS B 1 391 ? -21.83 -23.918 -12.384 1 96.71 391 LYS B C 1
ATOM 9756 O O . LYS B 1 391 ? -22 -24.051 -13.597 1 96.71 391 LYS B O 1
ATOM 9761 N N . ASP B 1 392 ? -22.023 -22.791 -11.768 1 97.78 392 ASP B N 1
ATOM 9762 C CA . ASP B 1 392 ? -22.384 -21.586 -12.508 1 97.78 392 ASP B CA 1
ATOM 9763 C C . ASP B 1 392 ? -21.342 -21.266 -13.578 1 97.78 392 ASP B C 1
ATOM 9765 O O . ASP B 1 392 ? -21.692 -20.932 -14.712 1 97.78 392 ASP B O 1
ATOM 9769 N N . THR B 1 393 ? -20.081 -21.314 -13.195 1 97.07 393 THR B N 1
ATOM 9770 C CA . THR B 1 393 ? -18.981 -21.045 -14.114 1 97.07 393 THR B CA 1
ATOM 9771 C C . THR B 1 393 ? -19.017 -22.008 -15.298 1 97.07 393 THR B C 1
ATOM 9773 O O . THR B 1 393 ? -18.932 -21.584 -16.452 1 97.07 393 THR B O 1
ATOM 9776 N N . GLU B 1 394 ? -19.14 -23.301 -15.024 1 96.78 394 GLU B N 1
ATOM 9777 C CA . GLU B 1 394 ? -19.188 -24.32 -16.069 1 96.78 394 GLU B CA 1
ATOM 9778 C C . GLU B 1 394 ? -20.362 -24.085 -17.015 1 96.78 394 GLU B C 1
ATOM 9780 O O . GLU B 1 394 ? -20.207 -24.159 -18.236 1 96.78 394 GLU B O 1
ATOM 9785 N N . ASP B 1 395 ? -21.512 -23.73 -16.454 1 96.84 395 ASP B N 1
ATOM 9786 C CA . ASP B 1 395 ? -22.708 -23.535 -17.267 1 96.84 395 ASP B CA 1
ATOM 9787 C C . ASP B 1 395 ? -22.525 -22.377 -18.246 1 96.84 395 ASP B C 1
ATOM 9789 O O . ASP B 1 395 ? -22.845 -22.501 -19.43 1 96.84 395 ASP B O 1
ATOM 9793 N N . ILE B 1 396 ? -22.009 -21.319 -17.751 1 97.38 396 ILE B N 1
ATOM 9794 C CA . ILE B 1 396 ? -21.855 -20.119 -18.567 1 97.38 396 ILE B CA 1
ATOM 9795 C C . ILE B 1 396 ? -20.806 -20.363 -19.65 1 97.38 396 ILE B C 1
ATOM 9797 O O . ILE B 1 396 ? -21.026 -20.041 -20.82 1 97.38 396 ILE B O 1
ATOM 9801 N N . VAL B 1 397 ? -19.692 -20.943 -19.326 1 97.21 397 VAL B N 1
ATOM 9802 C CA . VAL B 1 397 ? -18.569 -21.102 -20.243 1 97.21 397 VAL B CA 1
ATOM 9803 C C . VAL B 1 397 ? -18.904 -22.157 -21.294 1 97.21 397 VAL B C 1
ATOM 9805 O O . VAL B 1 397 ? -18.6 -21.983 -22.477 1 97.21 397 VAL B O 1
ATOM 9808 N N . ILE B 1 398 ? -19.529 -23.269 -20.886 1 96.2 398 ILE B N 1
ATOM 9809 C CA . ILE B 1 398 ? -19.893 -24.324 -21.825 1 96.2 398 ILE B CA 1
ATOM 9810 C C . ILE B 1 398 ? -20.909 -23.789 -22.832 1 96.2 398 ILE B C 1
ATOM 9812 O O . ILE B 1 398 ? -20.823 -24.085 -24.026 1 96.2 398 ILE B O 1
ATOM 9816 N N . SER B 1 399 ? -21.839 -23.003 -22.306 1 95.94 399 SER B N 1
ATOM 9817 C CA . SER B 1 399 ? -22.812 -22.388 -23.202 1 95.94 399 SER B CA 1
ATOM 9818 C C . SER B 1 399 ? -22.129 -21.493 -24.231 1 95.94 399 SER B C 1
ATOM 9820 O O . SER B 1 399 ? -22.478 -21.518 -25.413 1 95.94 399 SER B O 1
ATOM 9822 N N . LEU B 1 400 ? -21.215 -20.748 -23.806 1 96.68 400 LEU B N 1
ATOM 9823 C CA . LEU B 1 400 ? -20.46 -19.878 -24.701 1 96.68 400 LEU B CA 1
ATOM 9824 C C . LEU B 1 400 ? -19.707 -20.696 -25.746 1 96.68 400 LEU B C 1
ATOM 9826 O O . LEU B 1 400 ? -19.76 -20.386 -26.939 1 96.68 400 LEU B O 1
ATOM 9830 N N . ILE B 1 401 ? -18.993 -21.719 -25.361 1 95.46 401 ILE B N 1
ATOM 9831 C CA . ILE B 1 401 ? -18.15 -22.521 -26.241 1 95.46 401 ILE B CA 1
ATOM 9832 C C . ILE B 1 401 ? -19.016 -23.227 -27.282 1 95.46 401 ILE B C 1
ATOM 9834 O O . ILE B 1 401 ? -18.639 -23.319 -28.452 1 95.46 401 ILE B O 1
ATOM 9838 N N . ARG B 1 402 ? -20.171 -23.708 -26.877 1 93.23 402 ARG B N 1
ATOM 9839 C CA . ARG B 1 402 ? -21.102 -24.328 -27.814 1 93.23 402 ARG B CA 1
ATOM 9840 C C . ARG B 1 402 ? -21.541 -23.337 -28.887 1 93.23 402 ARG B C 1
ATOM 9842 O O . ARG B 1 402 ? -21.585 -23.675 -30.072 1 93.23 402 ARG B O 1
ATOM 9849 N N . ARG B 1 403 ? -21.796 -22.181 -28.442 1 94.16 403 ARG B N 1
ATOM 9850 C CA . ARG B 1 403 ? -22.22 -21.153 -29.386 1 94.16 403 ARG B CA 1
ATOM 9851 C C . ARG B 1 403 ? -21.089 -20.784 -30.34 1 94.16 403 ARG B C 1
ATOM 9853 O O . ARG B 1 403 ? -21.314 -20.606 -31.539 1 94.16 403 ARG B O 1
ATOM 9860 N N . LEU B 1 404 ? -19.899 -20.629 -29.81 1 94.3 404 LEU B N 1
ATOM 9861 C CA . LEU B 1 404 ? -18.746 -20.294 -30.638 1 94.3 404 LEU B CA 1
ATOM 9862 C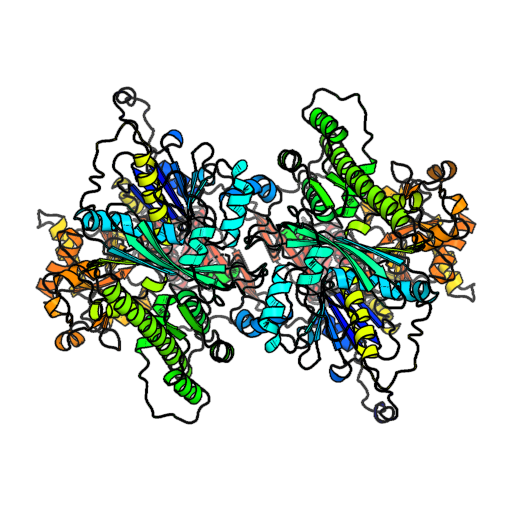 C . LEU B 1 404 ? -18.494 -21.376 -31.683 1 94.3 404 LEU B C 1
ATOM 9864 O O . LEU B 1 404 ? -18.153 -21.071 -32.828 1 94.3 404 LEU B O 1
ATOM 9868 N N . SER B 1 405 ? -18.616 -22.625 -31.277 1 90.75 405 SER B N 1
ATOM 9869 C CA . SER B 1 405 ? -18.422 -23.741 -32.196 1 90.75 405 SER B CA 1
ATOM 9870 C C . SER B 1 405 ? -19.416 -23.686 -33.351 1 90.75 405 SER B C 1
ATOM 9872 O O . SER B 1 405 ? -19.05 -23.919 -34.505 1 90.75 405 SER B O 1
ATOM 9874 N N . LYS B 1 406 ? -20.603 -23.319 -33.024 1 90.29 406 LYS B N 1
ATOM 9875 C CA . LYS B 1 406 ? -21.653 -23.245 -34.036 1 90.29 406 LYS B CA 1
ATOM 9876 C C . LYS B 1 406 ? -21.456 -22.036 -34.945 1 90.29 406 LYS B C 1
ATOM 9878 O O . LYS B 1 406 ? -21.647 -22.128 -36.16 1 90.29 406 LYS B O 1
ATOM 9883 N N . GLU B 1 407 ? -21.048 -21.011 -34.387 1 92.47 407 GLU B N 1
ATOM 9884 C CA . GLU B 1 407 ? -20.963 -19.74 -35.101 1 92.47 407 GLU B CA 1
ATOM 9885 C C . GLU B 1 407 ? -19.765 -19.718 -36.046 1 92.47 407 GLU B C 1
ATOM 9887 O O . GLU B 1 407 ? -19.838 -19.149 -37.137 1 92.47 407 GLU B O 1
ATOM 9892 N N . HIS B 1 408 ? -18.671 -20.231 -35.724 1 89.67 408 HIS B N 1
ATOM 9893 C CA . HIS B 1 408 ? -17.448 -20.018 -36.489 1 89.67 408 HIS B CA 1
ATOM 9894 C C . HIS B 1 408 ? -17.031 -21.287 -37.225 1 89.67 408 HIS B C 1
ATOM 9896 O O . HIS B 1 408 ? -16.302 -21.223 -38.218 1 89.67 408 HIS B O 1
ATOM 9902 N N . ASN B 1 409 ? -17.433 -22.482 -36.822 1 85.66 409 ASN B N 1
ATOM 9903 C CA . ASN B 1 409 ? -17.174 -23.765 -37.466 1 85.66 409 ASN B CA 1
ATOM 9904 C C . ASN B 1 409 ? -15.682 -23.981 -37.704 1 85.66 409 ASN B C 1
ATOM 9906 O O . ASN B 1 409 ? -15.263 -24.27 -38.826 1 85.66 409 ASN B O 1
ATOM 9910 N N . VAL B 1 410 ? -14.816 -23.71 -36.783 1 87.18 410 VAL B N 1
ATOM 9911 C CA . VAL B 1 410 ? -13.382 -23.974 -36.819 1 87.18 410 VAL B CA 1
ATOM 9912 C C . VAL B 1 410 ? -13.058 -25.195 -35.961 1 87.18 410 VAL B C 1
ATOM 9914 O O . VAL B 1 410 ? -13.767 -25.488 -34.995 1 87.18 410 VAL B O 1
ATOM 9917 N N . PRO B 1 411 ? -11.988 -25.887 -36.248 1 84.74 411 PRO B N 1
ATOM 9918 C CA . PRO B 1 411 ? -11.75 -27.184 -35.61 1 84.74 411 PRO B CA 1
ATOM 9919 C C . PRO B 1 411 ? -10.973 -27.063 -34.301 1 84.74 411 PRO B C 1
ATOM 9921 O O . PRO B 1 411 ? -11.001 -27.979 -33.475 1 84.74 411 PRO B O 1
ATOM 9924 N N . ILE B 1 412 ? -10.21 -25.994 -34.112 1 88.37 412 ILE B N 1
ATOM 9925 C CA . ILE B 1 412 ? -9.272 -25.917 -32.997 1 88.37 412 ILE B CA 1
ATOM 9926 C C . ILE B 1 412 ? -9.668 -24.771 -32.068 1 88.37 412 ILE B C 1
ATOM 9928 O O . ILE B 1 412 ? -10.002 -23.677 -32.53 1 88.37 412 ILE B O 1
ATOM 9932 N N . LEU B 1 413 ? -9.684 -25.069 -30.807 1 92.53 413 LEU B N 1
ATOM 9933 C CA . LEU B 1 413 ? -9.948 -24.069 -29.778 1 92.53 413 LEU B CA 1
ATOM 9934 C C . LEU B 1 413 ? -8.782 -23.975 -28.8 1 92.53 413 LEU B C 1
ATOM 9936 O O . LEU B 1 413 ? -8.379 -24.979 -28.209 1 92.53 413 LEU B O 1
ATOM 9940 N N . GLY B 1 414 ? -8.132 -22.823 -28.738 1 93.34 414 GLY B N 1
ATOM 9941 C CA . GLY B 1 414 ? -7.143 -22.551 -27.708 1 93.34 414 GLY B CA 1
ATOM 9942 C C . GLY B 1 414 ? -7.72 -21.837 -26.501 1 93.34 414 GLY B C 1
ATOM 9943 O O . GLY B 1 414 ? -8.577 -20.962 -26.641 1 93.34 414 GLY B O 1
ATOM 9944 N N . LEU B 1 415 ? -7.315 -22.242 -25.31 1 95.43 415 LEU B N 1
ATOM 9945 C CA . LEU B 1 415 ? -7.811 -21.661 -24.067 1 95.43 415 LEU B CA 1
ATOM 9946 C C . LEU B 1 415 ? -6.662 -21.11 -23.228 1 95.43 415 LEU B C 1
ATOM 9948 O O . LEU B 1 415 ? -5.655 -21.791 -23.024 1 95.43 415 LEU B O 1
ATOM 9952 N N . CYS B 1 416 ? -6.777 -19.867 -22.76 1 96.05 416 CYS B N 1
ATOM 9953 C CA . CYS B 1 416 ? -5.779 -19.303 -21.858 1 96.05 416 CYS B CA 1
ATOM 9954 C C . CYS B 1 416 ? -6.399 -18.249 -20.948 1 96.05 416 CYS B C 1
ATOM 9956 O O . CYS B 1 416 ? -7.557 -17.869 -21.131 1 96.05 416 CYS B O 1
ATOM 9958 N N . GLY B 1 417 ? -5.668 -17.825 -19.934 1 96.19 417 GLY B N 1
ATOM 9959 C CA . GLY B 1 417 ? -6.162 -17.035 -18.818 1 96.19 417 GLY B CA 1
ATOM 9960 C C . GLY B 1 417 ? -6.245 -17.819 -17.522 1 96.19 417 GLY B C 1
ATOM 9961 O O . GLY B 1 417 ? -6.307 -19.05 -17.538 1 96.19 417 GLY B O 1
ATOM 9962 N N . GLY B 1 418 ? -6.338 -17.109 -16.51 1 94.15 418 GLY B N 1
ATOM 9963 C CA . GLY B 1 418 ? -6.27 -17.746 -15.205 1 94.15 418 GLY B CA 1
ATOM 9964 C C . GLY B 1 418 ? -7.419 -18.703 -14.947 1 94.15 418 GLY B C 1
ATOM 9965 O O . GLY B 1 418 ? -7.272 -19.669 -14.195 1 94.15 418 GLY B O 1
ATOM 9966 N N . LEU B 1 419 ? -8.566 -18.499 -15.571 1 95.61 419 LEU B N 1
ATOM 9967 C CA . LEU B 1 419 ? -9.73 -19.351 -15.35 1 95.61 419 LEU B CA 1
ATOM 9968 C C . LEU B 1 419 ? -9.461 -20.774 -15.828 1 95.61 419 LEU B C 1
ATOM 9970 O O . LEU B 1 419 ? -9.995 -21.733 -15.267 1 95.61 419 LEU B O 1
ATOM 9974 N N . PHE B 1 420 ? -8.628 -20.961 -16.792 1 96.15 420 PHE B N 1
ATOM 9975 C CA . PHE B 1 420 ? -8.448 -22.268 -17.413 1 96.15 420 PHE B CA 1
ATOM 9976 C C . PHE B 1 420 ? -7.396 -23.082 -16.668 1 96.15 420 PHE B C 1
ATOM 9978 O O . PHE B 1 420 ? -6.957 -24.128 -17.15 1 96.15 420 PHE B O 1
ATOM 9985 N N . LEU B 1 421 ? -6.968 -22.579 -15.527 1 94.55 421 LEU B N 1
ATOM 9986 C CA . LEU B 1 421 ? -6.314 -23.444 -14.55 1 94.55 421 LEU B CA 1
ATOM 9987 C C . LEU B 1 421 ? -7.329 -24.351 -13.863 1 94.55 421 LEU B C 1
ATOM 9989 O O . LEU B 1 421 ? -6.952 -25.304 -13.177 1 94.55 421 LEU B O 1
ATOM 9993 N N . ASN B 1 422 ? -8.584 -24.099 -14.09 1 95.15 422 ASN B N 1
ATOM 9994 C CA . ASN B 1 422 ? -9.688 -24.918 -13.603 1 95.15 422 ASN B CA 1
ATOM 9995 C C . ASN B 1 422 ? -9.815 -26.217 -14.394 1 95.15 422 ASN B C 1
ATOM 9997 O O . ASN B 1 422 ? -10.525 -26.269 -15.4 1 95.15 422 ASN B O 1
ATOM 10001 N N . SER B 1 423 ? -9.253 -27.277 -13.856 1 94.53 423 SER B N 1
ATOM 10002 C CA . SER B 1 423 ? -9.168 -28.533 -14.595 1 94.53 423 SER B CA 1
ATOM 10003 C C . SER B 1 423 ? -10.539 -29.184 -14.737 1 94.53 423 SER B C 1
ATOM 10005 O O . SER B 1 423 ? -10.797 -29.894 -15.711 1 94.53 423 SER B O 1
ATOM 10007 N N . SER B 1 424 ? -11.414 -28.957 -13.747 1 94.35 424 SER B N 1
ATOM 10008 C CA . SER B 1 424 ? -12.771 -29.483 -13.849 1 94.35 424 SER B CA 1
ATOM 10009 C C . SER B 1 424 ? -13.517 -28.864 -15.026 1 94.35 424 SER B C 1
ATOM 10011 O O . SER B 1 424 ? -14.17 -29.571 -15.796 1 94.35 424 SER B O 1
ATOM 10013 N N . LEU B 1 425 ? -13.407 -27.574 -15.157 1 95.85 425 LEU B N 1
ATOM 10014 C CA . LEU B 1 425 ? -14.008 -26.87 -16.284 1 95.85 425 LEU B CA 1
ATOM 10015 C C . LEU B 1 425 ? -13.445 -27.379 -17.607 1 95.85 425 LEU B C 1
ATOM 10017 O O . LEU B 1 425 ? -14.197 -27.628 -18.552 1 95.85 425 LEU B O 1
ATOM 10021 N N . ASN B 1 426 ? -12.16 -27.56 -17.66 1 95.45 426 ASN B N 1
ATOM 10022 C CA . ASN B 1 426 ? -11.503 -28.024 -18.878 1 95.45 426 ASN B CA 1
ATOM 10023 C C . ASN B 1 426 ? -11.984 -29.416 -19.278 1 95.45 426 ASN B C 1
ATOM 10025 O O . ASN B 1 426 ? -12.137 -29.707 -20.466 1 95.45 426 ASN B O 1
ATOM 10029 N N . GLY B 1 427 ? -12.138 -30.299 -18.236 1 93.93 427 GLY B N 1
ATOM 10030 C CA . GLY B 1 427 ? -12.678 -31.618 -18.525 1 93.93 427 GLY B CA 1
ATOM 10031 C C . GLY B 1 427 ? -14.053 -31.573 -19.164 1 93.93 427 GLY B C 1
ATOM 10032 O O . GLY B 1 427 ? -14.333 -32.325 -20.101 1 93.93 427 GLY B O 1
ATOM 10033 N N . LYS B 1 428 ? -14.862 -30.693 -18.685 1 93.69 428 LYS B N 1
ATOM 10034 C CA . LYS B 1 428 ? -16.202 -30.537 -19.243 1 93.69 428 LYS B CA 1
ATOM 10035 C C . LYS B 1 428 ? -16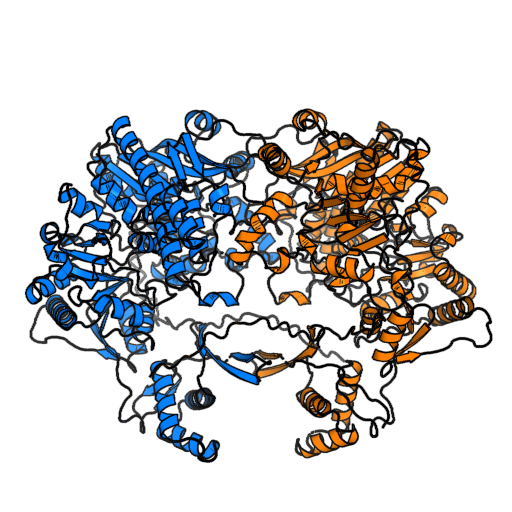.146 -29.984 -20.664 1 93.69 428 LYS B C 1
ATOM 10037 O O . LYS B 1 428 ? -16.922 -30.398 -21.528 1 93.69 428 LYS B O 1
ATOM 10042 N N . ILE B 1 429 ? -15.288 -29.035 -20.861 1 94.9 429 ILE B N 1
ATOM 10043 C CA . ILE B 1 429 ? -15.118 -28.469 -22.195 1 94.9 429 ILE B CA 1
ATOM 10044 C C . ILE B 1 429 ? -14.732 -29.571 -23.178 1 94.9 429 ILE B C 1
ATOM 10046 O O . ILE B 1 429 ? -15.288 -29.656 -24.275 1 94.9 429 ILE B O 1
ATOM 10050 N N . LEU B 1 430 ? -13.796 -30.419 -22.792 1 90.93 430 LEU B N 1
ATOM 10051 C CA . LEU B 1 430 ? -13.336 -31.51 -23.644 1 90.93 430 LEU B CA 1
ATOM 10052 C C . LEU B 1 430 ? -14.473 -32.481 -23.945 1 90.93 430 LEU B C 1
ATOM 10054 O O . LEU B 1 430 ? -14.589 -32.978 -25.068 1 90.93 430 LEU B O 1
ATOM 10058 N N . SER B 1 431 ? -15.27 -32.7 -22.974 1 86.54 431 SER B N 1
ATOM 10059 C CA . SER B 1 431 ? -16.321 -33.705 -23.097 1 86.54 431 SER B CA 1
ATOM 10060 C C . SER B 1 431 ? -17.516 -33.163 -23.874 1 86.54 431 SER B C 1
ATOM 10062 O O . SER B 1 431 ? -18.258 -33.927 -24.494 1 86.54 431 SER B O 1
ATOM 10064 N N . GLU B 1 432 ? -17.671 -31.897 -23.848 1 81.84 432 GLU B N 1
ATOM 10065 C CA . GLU B 1 432 ? -18.926 -31.364 -24.37 1 81.84 432 GLU B CA 1
ATOM 10066 C C . GLU B 1 432 ? -18.687 -30.492 -25.599 1 81.84 432 GLU B C 1
ATOM 10068 O O . GLU B 1 432 ? -19.638 -30.064 -26.257 1 81.84 432 GLU B O 1
ATOM 10073 N N . THR B 1 433 ? -17.525 -30.21 -25.891 1 73.58 433 THR B N 1
ATOM 10074 C CA . THR B 1 433 ? -17.278 -29.303 -27.006 1 73.58 433 THR B CA 1
ATOM 10075 C C . THR B 1 433 ? -17.375 -30.042 -28.337 1 73.58 433 THR B C 1
ATOM 10077 O O . THR B 1 433 ? -17.36 -31.275 -28.371 1 73.58 433 THR B O 1
ATOM 10080 N N . CYS B 1 434 ? -17.624 -29.217 -29.359 1 78.95 434 CYS B N 1
ATOM 10081 C CA . CYS B 1 434 ? -17.688 -29.756 -30.713 1 78.95 434 CYS B CA 1
ATOM 10082 C C . CYS B 1 434 ? -16.391 -29.488 -31.468 1 78.95 434 CYS B C 1
ATOM 10084 O O . CYS B 1 434 ? -16.31 -29.723 -32.675 1 78.95 434 CYS B O 1
ATOM 10086 N N . PHE B 1 435 ? -15.411 -29.004 -30.776 1 87.12 435 PHE B N 1
ATOM 10087 C CA . PHE B 1 435 ? -14.117 -28.782 -31.411 1 87.12 435 PHE B CA 1
ATOM 10088 C C . PHE B 1 435 ? -13.339 -30.088 -31.525 1 87.12 435 PHE B C 1
ATOM 10090 O O . PHE B 1 435 ? -13.38 -30.922 -30.618 1 87.12 435 PHE B O 1
ATOM 10097 N N . ARG B 1 436 ? -12.66 -30.231 -32.573 1 82.56 436 ARG B N 1
ATOM 10098 C CA . ARG B 1 436 ? -11.872 -31.44 -32.788 1 82.56 436 ARG B CA 1
ATOM 10099 C C . ARG B 1 436 ? -10.667 -31.482 -31.854 1 82.56 436 ARG B C 1
ATOM 10101 O O . ARG B 1 436 ? -10.236 -32.559 -31.437 1 82.56 436 ARG B O 1
ATOM 10108 N N . HIS B 1 437 ? -10.144 -30.302 -31.62 1 84.27 437 HIS B N 1
ATOM 10109 C CA . HIS B 1 437 ? -8.966 -30.185 -30.769 1 84.27 437 HIS B CA 1
ATOM 10110 C C . HIS B 1 437 ? -9.075 -28.981 -29.839 1 84.27 437 HIS B C 1
ATOM 10112 O O . HIS B 1 437 ? -9.339 -27.865 -30.291 1 84.27 437 HIS B O 1
ATOM 10118 N N . VAL B 1 438 ? -8.921 -29.282 -28.551 1 90.4 438 VAL B N 1
ATOM 10119 C CA . VAL B 1 438 ? -8.859 -28.222 -27.55 1 90.4 438 VAL B CA 1
ATOM 10120 C C . VAL B 1 438 ? -7.453 -28.151 -26.959 1 90.4 438 VAL B C 1
ATOM 10122 O O . VAL B 1 438 ? -6.958 -29.133 -26.4 1 90.4 438 VAL B O 1
ATOM 10125 N N . TRP B 1 439 ? -6.834 -27.012 -27.093 1 90.13 439 TRP B N 1
ATOM 10126 C CA . TRP B 1 439 ? -5.463 -26.851 -26.619 1 90.13 439 TRP B CA 1
ATOM 10127 C C . TRP B 1 439 ? -5.416 -25.971 -25.375 1 90.13 439 TRP B C 1
ATOM 10129 O O . TRP B 1 439 ? -5.902 -24.838 -25.39 1 90.13 439 TRP B O 1
ATOM 10139 N N . ILE B 1 440 ? -4.824 -26.484 -24.356 1 92.09 440 ILE B N 1
ATOM 10140 C CA . ILE B 1 440 ? -4.528 -25.739 -23.137 1 92.09 440 ILE B CA 1
ATOM 10141 C C . ILE B 1 440 ? -3.03 -25.796 -22.848 1 92.09 440 ILE B C 1
ATOM 10143 O O . ILE B 1 440 ? -2.489 -26.864 -22.553 1 92.09 440 ILE B O 1
ATOM 10147 N N . PRO B 1 441 ? -2.369 -24.704 -22.921 1 91.79 441 PRO B N 1
ATOM 10148 C CA . PRO B 1 441 ? -0.931 -24.727 -22.641 1 91.79 441 PRO B CA 1
ATOM 10149 C C . PRO B 1 441 ? -0.618 -25.081 -21.189 1 91.79 441 PRO B C 1
ATOM 10151 O O . PRO B 1 441 ? -1.505 -25.031 -20.332 1 91.79 441 PRO B O 1
ATOM 10154 N N . PRO B 1 442 ? 0.598 -25.504 -20.932 1 92.42 442 PRO B N 1
ATOM 10155 C CA . PRO B 1 442 ? 0.97 -25.824 -19.552 1 92.42 442 PRO B CA 1
ATOM 10156 C C . PRO B 1 442 ? 0.988 -24.595 -18.645 1 92.42 442 PRO B C 1
ATOM 10158 O O . PRO B 1 442 ? 1.032 -24.728 -17.42 1 92.42 442 PRO B O 1
ATOM 10161 N N . TYR B 1 443 ? 0.913 -23.416 -19.25 1 93.88 443 TYR B N 1
ATOM 10162 C CA . TYR B 1 443 ? 0.971 -22.148 -18.531 1 93.88 443 TYR B CA 1
ATOM 10163 C C . TYR B 1 443 ? -0.169 -21.228 -18.953 1 93.88 443 TYR B C 1
ATOM 10165 O O . TYR B 1 443 ? 0.067 -20.113 -19.424 1 93.88 443 TYR B O 1
ATOM 10173 N N . PRO B 1 444 ? -1.371 -21.561 -18.719 1 94.27 444 PRO B N 1
ATOM 10174 C CA . PRO B 1 444 ? -2.483 -20.747 -19.217 1 94.27 444 PRO B CA 1
ATOM 10175 C C . PRO B 1 444 ? -2.65 -19.44 -18.445 1 94.27 444 PRO B C 1
ATOM 10177 O O . PRO B 1 444 ? -3.294 -18.508 -18.933 1 94.27 444 PRO B O 1
ATOM 10180 N N . GLY B 1 445 ? -2.12 -19.326 -17.221 1 94.08 445 GLY B N 1
ATOM 10181 C CA . GLY B 1 445 ? -2.271 -18.14 -16.394 1 94.08 445 GLY B CA 1
ATOM 10182 C C . GLY B 1 445 ? -1.226 -17.077 -16.677 1 94.08 445 GLY B C 1
ATOM 10183 O O . GLY B 1 445 ? -0.677 -17.017 -17.779 1 94.08 445 GLY B O 1
ATOM 10184 N N . ASP B 1 446 ? -0.979 -16.242 -15.727 1 93.29 446 ASP B N 1
ATOM 10185 C CA . ASP B 1 446 ? -0.123 -15.076 -15.924 1 93.29 446 ASP B CA 1
ATOM 10186 C C . ASP B 1 446 ? 1.346 -15.482 -16.017 1 93.29 446 ASP B C 1
ATOM 10188 O O . ASP B 1 446 ? 2.189 -14.69 -16.444 1 93.29 446 ASP B O 1
ATOM 10192 N N . GLU B 1 447 ? 1.685 -16.684 -15.642 1 90.11 447 GLU B N 1
ATOM 10193 C CA . GLU B 1 447 ? 3.047 -17.181 -15.812 1 90.11 447 GLU B CA 1
ATOM 10194 C C . GLU B 1 447 ? 3.397 -17.337 -17.29 1 90.11 447 GLU B C 1
ATOM 10196 O O . GLU B 1 447 ? 4.571 -17.452 -17.646 1 90.11 447 GLU B O 1
ATOM 10201 N N . GLY B 1 448 ? 2.386 -17.38 -18.137 1 93.47 448 GLY B N 1
ATOM 10202 C CA . GLY B 1 448 ? 2.603 -17.524 -19.567 1 93.47 448 GLY B CA 1
ATOM 10203 C C . GLY B 1 448 ? 2.73 -16.195 -20.288 1 93.47 448 GLY B C 1
ATOM 10204 O O . GLY B 1 448 ? 3.02 -16.157 -21.486 1 93.47 448 GLY B O 1
ATOM 10205 N N . ILE B 1 449 ? 2.553 -15.105 -19.57 1 97 449 ILE B N 1
ATOM 10206 C CA . ILE B 1 449 ? 2.531 -13.779 -20.177 1 97 449 ILE B CA 1
ATOM 10207 C C . ILE B 1 449 ? 3.892 -13.474 -20.801 1 97 449 ILE B C 1
ATOM 10209 O O . ILE B 1 449 ? 3.968 -12.941 -21.91 1 97 449 ILE B O 1
ATOM 10213 N N . ALA B 1 450 ? 5.002 -13.814 -20.113 1 97.63 450 ALA B N 1
ATOM 10214 C CA . ALA B 1 450 ? 6.338 -13.549 -20.64 1 97.63 450 ALA B CA 1
ATOM 10215 C C . ALA B 1 450 ? 6.568 -14.295 -21.951 1 97.63 450 ALA B C 1
ATOM 10217 O O . ALA B 1 450 ? 7.213 -13.774 -22.864 1 97.63 450 ALA B O 1
ATOM 10218 N N . ILE B 1 451 ? 6.058 -15.488 -22.079 1 95.71 451 ILE B N 1
ATOM 10219 C CA . ILE B 1 451 ? 6.161 -16.28 -23.3 1 95.71 451 ILE B CA 1
ATOM 10220 C C . ILE B 1 451 ? 5.388 -15.596 -24.425 1 95.71 451 ILE B C 1
ATOM 10222 O O . ILE B 1 451 ? 5.893 -15.466 -25.543 1 95.71 451 ILE B O 1
ATOM 10226 N N . GLY B 1 452 ? 4.147 -15.152 -24.086 1 95.36 452 GLY B N 1
ATOM 10227 C CA . GLY B 1 452 ? 3.367 -14.415 -25.068 1 95.36 452 GLY B CA 1
ATOM 10228 C C . GLY B 1 452 ? 4.066 -13.165 -25.569 1 95.36 452 GLY B C 1
ATOM 10229 O O . GLY B 1 452 ? 4.059 -12.882 -26.769 1 95.36 452 GLY B O 1
ATOM 10230 N N . CYS B 1 453 ? 4.656 -12.449 -24.679 1 96.63 453 CYS B N 1
ATOM 10231 C CA . CYS B 1 453 ? 5.4 -11.248 -25.04 1 96.63 453 CYS B CA 1
ATOM 10232 C C . CYS B 1 453 ? 6.564 -11.585 -25.965 1 96.63 453 CYS B C 1
ATOM 10234 O O . CYS B 1 453 ? 6.745 -10.942 -27.001 1 96.63 453 CYS B O 1
ATOM 10236 N N . ALA B 1 454 ? 7.357 -12.584 -25.637 1 95.84 454 ALA B N 1
ATOM 10237 C CA . ALA B 1 454 ? 8.541 -12.951 -26.41 1 95.84 454 ALA B CA 1
ATOM 10238 C C . ALA B 1 454 ? 8.158 -13.418 -27.811 1 95.84 454 ALA B C 1
ATOM 10240 O O . ALA B 1 454 ? 8.803 -13.046 -28.794 1 95.84 454 ALA B O 1
ATOM 10241 N N . LEU B 1 455 ? 7.14 -14.173 -27.891 1 91.89 455 LEU B N 1
ATOM 10242 C CA . LEU B 1 455 ? 6.732 -14.711 -29.184 1 91.89 455 LEU B CA 1
ATOM 10243 C C . LEU B 1 455 ? 6.123 -13.62 -30.059 1 91.89 455 LEU B C 1
ATOM 10245 O O . LEU B 1 455 ? 6.3 -13.627 -31.279 1 91.89 455 LEU B O 1
ATOM 10249 N N . TYR B 1 456 ? 5.376 -12.746 -29.43 1 91.78 456 TYR B N 1
ATOM 10250 C CA . TYR B 1 456 ? 4.943 -11.571 -30.178 1 91.78 456 TYR B CA 1
ATOM 10251 C C . TYR B 1 456 ? 6.139 -10.803 -30.727 1 91.78 456 TYR B C 1
ATOM 10253 O O . TYR B 1 456 ? 6.14 -10.391 -31.889 1 91.78 456 TYR B O 1
ATOM 10261 N N . GLY B 1 457 ? 7.11 -10.565 -29.847 1 91.95 457 GLY B N 1
ATOM 10262 C CA . GLY B 1 457 ? 8.319 -9.872 -30.263 1 91.95 457 GLY B CA 1
ATOM 10263 C C . GLY B 1 457 ? 9.006 -10.528 -31.445 1 91.95 457 GLY B C 1
ATOM 10264 O O . GLY B 1 457 ? 9.48 -9.842 -32.354 1 91.95 457 GLY B O 1
ATOM 10265 N N . TYR B 1 458 ? 9.078 -11.83 -31.446 1 90.06 458 TYR B N 1
ATOM 10266 C CA . TYR B 1 458 ? 9.684 -12.559 -32.555 1 90.06 458 TYR B CA 1
ATOM 10267 C C . TYR B 1 458 ? 8.933 -12.297 -33.855 1 90.06 458 TYR B C 1
ATOM 10269 O O . TYR B 1 458 ? 9.548 -12.034 -34.891 1 90.06 458 TYR B O 1
ATOM 10277 N N . HIS B 1 459 ? 7.646 -12.413 -33.756 1 84.79 459 HIS B N 1
ATOM 10278 C CA . HIS B 1 459 ? 6.827 -12.152 -34.935 1 84.79 459 HIS B CA 1
ATOM 10279 C C . HIS B 1 459 ? 7.018 -10.724 -35.434 1 84.79 459 HIS B C 1
ATOM 10281 O O . HIS B 1 459 ? 7.116 -10.492 -36.641 1 84.79 459 HIS B O 1
ATOM 10287 N N . TYR B 1 460 ? 6.969 -9.83 -34.492 1 84.42 460 TYR B N 1
ATOM 10288 C CA . TYR B 1 460 ? 7.157 -8.42 -34.813 1 84.42 460 TYR B CA 1
ATOM 10289 C C . TYR B 1 460 ? 8.514 -8.186 -35.466 1 84.42 460 TYR B C 1
ATOM 10291 O O . TYR B 1 460 ? 8.617 -7.455 -36.453 1 84.42 460 TYR B O 1
ATOM 10299 N N . PHE B 1 461 ? 9.54 -8.734 -34.917 1 83.26 461 PHE B N 1
ATOM 10300 C CA . PHE B 1 461 ? 10.916 -8.558 -35.368 1 83.26 461 PHE B CA 1
ATOM 10301 C C . PHE B 1 461 ? 11.11 -9.152 -36.758 1 83.26 461 PHE B C 1
ATOM 10303 O O . PHE B 1 461 ? 11.808 -8.575 -37.593 1 83.26 461 PHE B O 1
ATOM 10310 N N . LYS B 1 462 ? 10.638 -10.257 -37.038 1 76.9 462 LYS B N 1
ATOM 10311 C CA . LYS B 1 462 ? 10.782 -10.928 -38.327 1 76.9 462 LYS B CA 1
ATOM 10312 C C . LYS B 1 462 ? 10.01 -10.193 -39.419 1 76.9 462 LYS B C 1
ATOM 10314 O O . LYS B 1 462 ? 10.397 -10.225 -40.589 1 76.9 462 LYS B O 1
ATOM 10319 N N . ARG B 1 463 ? 8.921 -9.739 -39.105 1 64.12 463 ARG B N 1
ATOM 10320 C CA . ARG B 1 463 ? 8.156 -8.972 -40.083 1 64.12 463 ARG B CA 1
ATOM 10321 C C . ARG B 1 463 ? 8.953 -7.771 -40.582 1 64.12 463 ARG B C 1
ATOM 10323 O O . ARG B 1 463 ? 8.845 -7.39 -41.749 1 64.12 463 ARG B O 1
ATOM 10330 N N . TYR B 1 464 ? 9.725 -7.223 -39.699 1 50.32 464 TYR B N 1
ATOM 10331 C CA . TYR B 1 464 ? 10.401 -5.984 -40.066 1 50.32 464 TYR B CA 1
ATOM 10332 C C . TYR B 1 464 ? 11.835 -6.255 -40.506 1 50.32 464 TYR B C 1
ATOM 10334 O O . TYR B 1 464 ? 12.564 -5.33 -40.872 1 50.32 464 TYR B O 1
ATOM 10342 N N . ASP B 1 465 ? 12.256 -7.466 -40.245 1 48.92 465 ASP B N 1
ATOM 10343 C CA . ASP B 1 465 ? 13.555 -7.818 -40.81 1 48.92 465 ASP B CA 1
ATOM 10344 C C . ASP B 1 465 ? 13.452 -8.056 -42.315 1 48.92 465 ASP B C 1
ATOM 10346 O O . ASP B 1 465 ? 12.774 -8.987 -42.757 1 48.92 465 ASP B O 1
ATOM 10350 N N . ILE B 1 466 ? 13.513 -7.025 -43.173 1 39.59 466 ILE B N 1
ATOM 10351 C CA . ILE B 1 466 ? 13.483 -6.936 -44.629 1 39.59 466 ILE B CA 1
ATOM 10352 C C . ILE B 1 466 ? 14.207 -8.137 -45.235 1 39.59 466 ILE B C 1
ATOM 10354 O O . ILE B 1 466 ? 13.867 -8.586 -46.332 1 39.59 466 ILE B O 1
ATOM 10358 N N . SER B 1 467 ? 15.472 -8.349 -44.855 1 35.27 467 SER B N 1
ATOM 10359 C CA . SER B 1 467 ? 16.273 -9.312 -45.604 1 35.27 467 SER B CA 1
ATOM 10360 C C . SER B 1 467 ? 15.616 -10.688 -45.616 1 35.27 467 SER B C 1
ATOM 10362 O O . SER B 1 467 ? 16.008 -11.562 -46.391 1 35.27 467 SER B O 1
ATOM 10364 N N . SER B 1 468 ? 15.006 -11.086 -44.554 1 36.47 468 SER B N 1
ATOM 10365 C CA . SER B 1 468 ? 14.542 -12.468 -44.476 1 36.47 468 SER B CA 1
ATOM 10366 C C . SER B 1 468 ? 13.121 -12.605 -45.01 1 36.47 468 SER B C 1
ATOM 10368 O O . SER B 1 468 ? 12.157 -12.559 -44.244 1 36.47 468 SER B O 1
ATOM 10370 N N . HIS B 1 469 ? 12.812 -11.907 -46.091 1 32.28 469 HIS B N 1
ATOM 10371 C CA . HIS B 1 469 ? 11.546 -12.033 -46.803 1 32.28 469 HIS B CA 1
ATOM 10372 C C . HIS B 1 469 ? 11.052 -13.476 -46.799 1 32.28 469 HIS B C 1
ATOM 10374 O O . HIS B 1 469 ? 9.852 -13.726 -46.929 1 32.28 469 HIS B O 1
ATOM 10380 N N . THR B 1 470 ? 11.91 -14.329 -47.434 1 29.85 470 THR B N 1
ATOM 10381 C CA . THR B 1 470 ? 11.495 -15.619 -47.974 1 29.85 470 THR B CA 1
ATOM 10382 C C . THR B 1 470 ? 11.165 -16.596 -46.849 1 29.85 470 THR B C 1
ATOM 10384 O O . THR B 1 470 ? 10.819 -17.751 -47.104 1 29.85 470 THR B O 1
ATOM 10387 N N . MET B 1 471 ? 11.857 -16.392 -45.774 1 32.22 471 MET B N 1
ATOM 10388 C CA . MET B 1 471 ? 11.721 -17.606 -44.975 1 32.22 471 MET B CA 1
ATOM 10389 C C . MET B 1 471 ? 10.319 -17.715 -44.385 1 32.22 471 MET B C 1
ATOM 10391 O O . MET B 1 471 ? 9.892 -16.847 -43.622 1 32.22 471 MET B O 1
ATOM 10395 N N . ARG B 1 472 ? 9.445 -18.187 -45.13 1 35.07 472 ARG B N 1
ATOM 10396 C CA . ARG B 1 472 ? 8.19 -18.754 -44.648 1 35.07 472 ARG B CA 1
ATOM 10397 C C . ARG B 1 472 ? 8.298 -19.153 -43.18 1 35.07 472 ARG B C 1
ATOM 10399 O O . ARG B 1 472 ? 9.31 -19.715 -42.756 1 35.07 472 ARG B O 1
ATOM 10406 N N . SER B 1 473 ? 7.768 -18.309 -42.412 1 37.28 473 SER B N 1
ATOM 10407 C CA . SER B 1 473 ? 7.594 -18.663 -41.007 1 37.28 473 SER B CA 1
ATOM 10408 C C . SER B 1 473 ? 7.516 -20.175 -40.823 1 37.28 473 SER B C 1
ATOM 10410 O O . SER B 1 473 ? 6.5 -20.793 -41.147 1 37.28 473 SER B O 1
ATOM 10412 N N . GLN B 1 474 ? 8.343 -20.89 -41.451 1 32.71 474 GLN B N 1
ATOM 10413 C CA . GLN B 1 474 ? 8.356 -22.288 -41.033 1 32.71 474 GLN B CA 1
ATOM 10414 C C . GLN B 1 474 ? 8.219 -22.41 -39.518 1 32.71 474 GLN B C 1
ATOM 10416 O O . GLN B 1 474 ? 9.212 -22.607 -38.814 1 32.71 474 GLN B O 1
ATOM 10421 N N . THR B 1 475 ? 7.624 -21.516 -38.945 1 37.78 475 THR B N 1
ATOM 10422 C CA . THR B 1 475 ? 7.256 -21.914 -37.59 1 37.78 475 THR B CA 1
ATOM 10423 C C . THR B 1 475 ? 6.737 -23.349 -37.571 1 37.78 475 THR B C 1
ATOM 10425 O O . THR B 1 475 ? 5.579 -23.6 -37.912 1 37.78 475 THR B O 1
ATOM 10428 N N . SER B 1 476 ? 7.373 -24.236 -38.298 1 35.41 476 SER B N 1
ATOM 10429 C CA . SER B 1 476 ? 7.094 -25.657 -38.124 1 35.41 476 SER B CA 1
ATOM 10430 C C . SER B 1 476 ? 6.482 -25.937 -36.755 1 35.41 476 SER B C 1
ATOM 10432 O O . SER B 1 476 ? 6.586 -25.114 -35.843 1 35.41 476 SER B O 1
ATOM 10434 N N . SER B 1 477 ? 5.861 -27.203 -36.654 1 44.18 477 SER B N 1
ATOM 10435 C CA . SER B 1 477 ? 5.219 -27.943 -35.573 1 44.18 477 SER B CA 1
ATOM 10436 C C . SER B 1 477 ? 5.972 -27.766 -34.259 1 44.18 477 SER B C 1
ATOM 10438 O O . SER B 1 477 ? 6.849 -28.567 -33.927 1 44.18 477 SER B O 1
ATOM 10440 N N . ARG B 1 478 ? 6.284 -26.549 -33.963 1 48.04 478 ARG B N 1
ATOM 10441 C CA . ARG B 1 478 ? 7.059 -26.372 -32.739 1 48.04 478 ARG B CA 1
ATOM 10442 C C . ARG B 1 478 ? 6.323 -26.955 -31.537 1 48.04 478 ARG B C 1
ATOM 10444 O O . ARG B 1 478 ? 5.29 -26.427 -31.119 1 48.04 478 ARG B O 1
ATOM 10451 N N . ILE B 1 479 ? 6.234 -28.228 -31.464 1 55.73 479 ILE B N 1
ATOM 10452 C CA . ILE B 1 479 ? 5.773 -28.771 -30.19 1 55.73 479 ILE B CA 1
ATOM 10453 C C . ILE B 1 479 ? 6.519 -28.096 -29.042 1 55.73 479 ILE B C 1
ATOM 10455 O O . ILE B 1 479 ? 7.745 -28.194 -28.947 1 55.73 479 ILE B O 1
ATOM 10459 N N . VAL B 1 480 ? 5.874 -26.972 -28.513 1 67.29 480 VAL B N 1
ATOM 10460 C CA . VAL B 1 480 ? 6.503 -26.275 -27.397 1 67.29 480 VAL B CA 1
ATOM 10461 C C . VAL B 1 480 ? 6.562 -27.194 -26.179 1 67.29 480 VAL B C 1
ATOM 10463 O O . VAL B 1 480 ? 5.542 -27.746 -25.76 1 67.29 480 VAL B O 1
ATOM 10466 N N . SER B 1 481 ? 7.727 -27.582 -25.881 1 82.43 481 SER B N 1
ATOM 10467 C CA . SER B 1 481 ? 7.998 -28.337 -24.662 1 82.43 481 SER B CA 1
ATOM 10468 C C . SER B 1 481 ? 7.685 -27.511 -23.419 1 82.43 481 SER B C 1
ATOM 10470 O O . SER B 1 481 ? 7.949 -26.307 -23.385 1 82.43 481 SER B O 1
ATOM 10472 N N . PRO B 1 482 ? 6.988 -28.162 -22.511 1 91.5 482 PRO B N 1
ATOM 10473 C CA . PRO B 1 482 ? 6.778 -27.447 -21.25 1 91.5 482 PRO B CA 1
ATOM 10474 C C . PRO B 1 482 ? 8.067 -27.265 -20.452 1 91.5 482 PRO B C 1
ATOM 10476 O O . PRO B 1 482 ? 8.086 -26.532 -19.46 1 91.5 482 PRO B O 1
ATOM 10479 N N . PHE B 1 483 ? 9.138 -27.95 -20.872 1 94.56 483 PHE B N 1
ATOM 10480 C CA . PHE B 1 483 ? 10.397 -27.936 -20.136 1 94.56 483 PHE B CA 1
ATOM 10481 C C . PHE B 1 483 ? 11.291 -26.798 -20.613 1 94.56 483 PHE B C 1
ATOM 10483 O O . PHE B 1 483 ? 12.184 -27.007 -21.436 1 94.56 483 PHE B O 1
ATOM 10490 N N . LEU B 1 484 ? 11.053 -25.653 -20.002 1 94.3 484 LEU B N 1
ATOM 10491 C CA . LEU B 1 484 ? 11.675 -24.435 -20.509 1 94.3 484 LEU B CA 1
ATOM 10492 C C . LEU B 1 484 ? 12.569 -23.799 -19.45 1 94.3 484 LEU B C 1
ATOM 10494 O O . LEU B 1 484 ? 13.015 -22.661 -19.61 1 94.3 484 LEU B O 1
ATOM 10498 N N . GLY B 1 485 ? 12.836 -24.514 -18.321 1 94.62 485 GLY B N 1
ATOM 10499 C CA . GLY B 1 485 ? 13.734 -24 -17.298 1 94.62 485 GLY B CA 1
ATOM 10500 C C . GLY B 1 485 ? 15.197 -24.086 -17.69 1 94.62 485 GLY B C 1
ATOM 10501 O O . GLY B 1 485 ? 15.519 -24.342 -18.852 1 94.62 485 GLY B O 1
ATOM 10502 N N . PHE B 1 486 ? 16.099 -23.847 -16.78 1 93.35 486 PHE B N 1
ATOM 10503 C CA . PHE B 1 486 ? 17.535 -23.897 -17.027 1 93.35 486 PHE B CA 1
ATOM 10504 C C . PHE B 1 486 ? 18.024 -25.34 -17.089 1 93.35 486 PHE B C 1
ATOM 10506 O O . PHE B 1 486 ? 17.434 -26.227 -16.469 1 93.35 486 PHE B O 1
ATOM 10513 N N . HIS B 1 487 ? 18.955 -25.447 -17.838 1 91.26 487 HIS B N 1
ATOM 10514 C CA . HIS B 1 487 ? 19.706 -26.695 -17.779 1 91.26 487 HIS B CA 1
ATOM 10515 C C . HIS B 1 487 ? 20.827 -26.616 -16.749 1 91.26 487 HIS B C 1
ATOM 10517 O O . HIS B 1 487 ? 21.658 -25.705 -16.798 1 91.26 487 HIS B O 1
ATOM 10523 N N . TYR B 1 488 ? 20.852 -27.513 -15.819 1 93.41 488 TYR B N 1
ATOM 10524 C CA . TYR B 1 488 ? 21.924 -27.597 -14.834 1 93.41 488 TYR B CA 1
ATOM 10525 C C . TYR B 1 488 ? 22.939 -28.665 -15.223 1 93.41 488 TYR B C 1
ATOM 10527 O O . TYR B 1 488 ? 22.575 -29.818 -15.466 1 93.41 488 TYR B O 1
ATOM 10535 N N . SER B 1 489 ? 24.18 -28.313 -15.224 1 92.19 489 SER B N 1
ATOM 10536 C CA . SER B 1 489 ? 25.254 -29.19 -15.677 1 92.19 489 SER B CA 1
ATOM 10537 C C . SER B 1 489 ? 25.599 -30.233 -14.62 1 92.19 489 SER B C 1
ATOM 10539 O O . SER B 1 489 ? 25.145 -30.14 -13.477 1 92.19 489 SER B O 1
ATOM 10541 N N . ASN B 1 490 ? 26.359 -31.136 -15.079 1 92.55 490 ASN B N 1
ATOM 10542 C CA . ASN B 1 490 ? 26.849 -32.139 -14.139 1 92.55 490 ASN B CA 1
ATOM 10543 C C . ASN B 1 490 ? 27.674 -31.505 -13.022 1 92.55 490 ASN B C 1
ATOM 10545 O O . ASN B 1 490 ? 27.666 -31.987 -11.888 1 92.55 490 ASN B O 1
ATOM 10549 N N . ASP B 1 491 ? 28.364 -30.49 -13.384 1 92.68 491 ASP B N 1
ATOM 10550 C CA . ASP B 1 491 ? 29.148 -29.783 -12.376 1 92.68 491 ASP B CA 1
ATOM 10551 C C . ASP B 1 491 ? 28.242 -29.137 -11.329 1 92.68 491 ASP B C 1
ATOM 10553 O O . ASP B 1 491 ? 28.548 -29.163 -10.136 1 92.68 491 ASP B O 1
ATOM 10557 N N . ASP B 1 492 ? 27.151 -28.563 -11.82 1 92.9 492 ASP B N 1
ATOM 10558 C CA . ASP B 1 492 ? 26.172 -27.998 -10.896 1 92.9 492 ASP B CA 1
ATOM 10559 C C . ASP B 1 492 ? 25.671 -29.054 -9.914 1 92.9 492 ASP B C 1
ATOM 10561 O O . ASP B 1 492 ? 25.56 -28.791 -8.714 1 92.9 492 ASP B O 1
ATOM 10565 N N . ILE B 1 493 ? 25.388 -30.145 -10.42 1 94.73 493 ILE B N 1
ATOM 10566 C CA . ILE B 1 493 ? 24.823 -31.244 -9.645 1 94.73 493 ILE B CA 1
ATOM 10567 C C . ILE B 1 493 ? 25.86 -31.761 -8.651 1 94.73 493 ILE B C 1
ATOM 10569 O O . ILE B 1 493 ? 25.552 -31.971 -7.476 1 94.73 493 ILE B O 1
ATOM 10573 N N . GLU B 1 494 ? 27.07 -31.944 -9.158 1 95.13 494 GLU B N 1
ATOM 10574 C CA . GLU B 1 494 ? 28.137 -32.452 -8.301 1 95.13 494 GLU B CA 1
ATOM 10575 C C . GLU B 1 494 ? 28.424 -31.493 -7.149 1 95.13 494 GLU B C 1
ATOM 10577 O O . GLU B 1 494 ? 28.675 -31.926 -6.023 1 95.13 494 GLU B O 1
ATOM 10582 N N . GLU B 1 495 ? 28.434 -30.354 -7.44 1 94.46 495 GLU B N 1
ATOM 10583 C CA . GLU B 1 495 ? 28.662 -29.357 -6.398 1 94.46 495 GLU B CA 1
ATOM 10584 C C . GLU B 1 495 ? 27.603 -29.452 -5.303 1 94.46 495 GLU B C 1
ATOM 10586 O O . GLU B 1 495 ? 27.921 -29.359 -4.115 1 94.46 495 GLU B O 1
ATOM 10591 N N . ALA B 1 496 ? 26.392 -29.551 -5.667 1 95.04 496 ALA B N 1
ATOM 10592 C CA . ALA B 1 496 ? 25.313 -29.685 -4.692 1 95.04 496 ALA B CA 1
ATOM 10593 C C . ALA B 1 496 ? 25.461 -30.972 -3.884 1 95.04 496 ALA B C 1
ATOM 10595 O O . ALA B 1 496 ? 25.274 -30.972 -2.665 1 95.04 496 ALA B O 1
ATOM 10596 N N . VAL B 1 497 ? 25.811 -32.01 -4.569 1 95.8 497 VAL B N 1
ATOM 10597 C CA . VAL B 1 497 ? 25.978 -33.3 -3.908 1 95.8 497 VAL B CA 1
ATOM 10598 C C . VAL B 1 497 ? 27.067 -33.198 -2.843 1 95.8 497 VAL B C 1
ATOM 10600 O O . VAL B 1 497 ? 26.891 -33.673 -1.718 1 95.8 497 VAL B O 1
ATOM 10603 N N . GLN B 1 498 ? 28.147 -32.593 -3.172 1 93.21 498 GLN B N 1
ATOM 10604 C CA . GLN B 1 498 ? 29.263 -32.452 -2.243 1 93.21 498 GLN B CA 1
ATOM 10605 C C . GLN B 1 498 ? 28.849 -31.666 -1.003 1 93.21 498 GLN B C 1
ATOM 10607 O O . GLN B 1 498 ? 29.249 -32.002 0.114 1 93.21 498 GLN B O 1
ATOM 10612 N N . GLU B 1 499 ? 28.122 -30.739 -1.258 1 89.89 499 GLU B N 1
ATOM 10613 C CA . GLU B 1 499 ? 27.685 -29.898 -0.147 1 89.89 499 GLU B CA 1
ATOM 10614 C C . GLU B 1 499 ? 26.807 -30.681 0.825 1 89.89 499 GLU B C 1
ATOM 10616 O O . GLU B 1 499 ? 26.839 -30.436 2.033 1 89.89 499 GLU B O 1
ATOM 10621 N N . TYR B 1 500 ? 26.076 -31.625 0.378 1 93.65 500 TYR B N 1
ATOM 10622 C CA . TYR B 1 500 ? 25.093 -32.294 1.222 1 93.65 500 TYR B CA 1
ATOM 10623 C C . TYR B 1 500 ? 25.542 -33.708 1.567 1 93.65 500 TYR B C 1
ATOM 10625 O O . TYR B 1 500 ? 24.802 -34.465 2.199 1 93.65 500 TYR B O 1
ATOM 10633 N N . LEU B 1 501 ? 26.679 -34.028 1.319 1 92 501 LEU B N 1
ATOM 10634 C CA . LEU B 1 501 ? 27.238 -35.368 1.462 1 92 501 LEU B CA 1
ATOM 10635 C C . LEU B 1 501 ? 27.11 -35.86 2.9 1 92 501 LEU B C 1
ATOM 10637 O O . LEU B 1 501 ? 26.893 -37.05 3.136 1 92 501 LEU B O 1
ATOM 10641 N N . PRO B 1 502 ? 27.231 -34.931 3.922 1 90.94 502 PRO B N 1
ATOM 10642 C CA . PRO B 1 502 ? 27.136 -35.412 5.303 1 90.94 502 PRO B CA 1
ATOM 10643 C C . PRO B 1 502 ? 25.756 -35.971 5.64 1 90.94 502 PRO B C 1
ATOM 10645 O O . PRO B 1 502 ? 25.611 -36.732 6.601 1 90.94 502 PRO B O 1
ATOM 10648 N N . TRP B 1 503 ? 24.836 -35.706 4.889 1 93.71 503 TRP B N 1
ATOM 10649 C CA . TRP B 1 503 ? 23.467 -36.02 5.286 1 93.71 503 TRP B CA 1
ATOM 10650 C C . TRP B 1 503 ? 22.823 -36.988 4.3 1 93.71 503 TRP B C 1
ATOM 10652 O O . TRP B 1 503 ? 21.691 -37.432 4.507 1 93.71 503 TRP B O 1
ATOM 10662 N N . ILE B 1 504 ? 23.52 -37.378 3.175 1 95.31 504 ILE B N 1
ATOM 10663 C CA . ILE B 1 504 ? 22.928 -38.226 2.147 1 95.31 504 ILE B CA 1
ATOM 10664 C C . ILE B 1 504 ? 23.863 -39.393 1.838 1 95.31 504 ILE B C 1
ATOM 10666 O O . ILE B 1 504 ? 25.056 -39.338 2.146 1 95.31 504 ILE B O 1
ATOM 10670 N N . GLU B 1 505 ? 23.221 -40.41 1.301 1 95.04 505 GLU B N 1
ATOM 10671 C CA . GLU B 1 505 ? 23.942 -41.578 0.805 1 95.04 505 GLU B CA 1
ATOM 10672 C C . GLU B 1 505 ? 23.503 -41.937 -0.612 1 95.04 505 GLU B C 1
ATOM 10674 O O . GLU B 1 505 ? 22.307 -42.051 -0.886 1 95.04 505 GLU B O 1
ATOM 10679 N N . GLU B 1 506 ? 24.454 -42.023 -1.456 1 94.85 506 GLU B N 1
ATOM 10680 C CA . GLU B 1 506 ? 24.154 -42.415 -2.829 1 94.85 506 GLU B CA 1
ATOM 10681 C C . GLU B 1 506 ? 24.093 -43.933 -2.969 1 94.85 506 GLU B C 1
ATOM 10683 O O . GLU B 1 506 ? 24.954 -44.645 -2.446 1 94.85 506 GLU B O 1
ATOM 10688 N N . ILE B 1 507 ? 23.072 -44.331 -3.674 1 92.94 507 ILE B N 1
ATOM 10689 C CA . ILE B 1 507 ? 22.92 -45.764 -3.901 1 92.94 507 ILE B CA 1
ATOM 10690 C C . ILE B 1 507 ? 22.996 -46.06 -5.397 1 92.94 507 ILE B C 1
ATOM 10692 O O . ILE B 1 507 ? 22.42 -45.333 -6.21 1 92.94 507 ILE B O 1
ATOM 10696 N N . LYS B 1 508 ? 23.774 -47.057 -5.635 1 89.07 508 LYS B N 1
ATOM 10697 C CA . LYS B 1 508 ? 23.832 -47.533 -7.014 1 89.07 508 LYS B CA 1
ATOM 10698 C C . LYS B 1 508 ? 22.912 -48.733 -7.221 1 89.07 508 LYS B C 1
ATOM 10700 O O . LYS B 1 508 ? 23.033 -49.742 -6.522 1 89.07 508 LYS B O 1
ATOM 10705 N N . PRO B 1 509 ? 21.893 -48.558 -7.899 1 80.49 509 PRO B N 1
ATOM 10706 C CA . PRO B 1 509 ? 20.932 -49.657 -8.012 1 80.49 509 PRO B CA 1
ATOM 10707 C C . PRO B 1 509 ? 21.589 -50.979 -8.402 1 80.49 509 PRO B C 1
ATOM 10709 O O . PRO B 1 509 ? 21.407 -51.989 -7.717 1 80.49 509 PRO B O 1
ATOM 10712 N N . SER B 1 510 ? 21.626 -51.467 -9.789 1 72.17 510 SER B N 1
ATOM 10713 C CA . SER B 1 510 ? 22.172 -52.761 -10.186 1 72.17 510 SER B CA 1
ATOM 10714 C C . SER B 1 510 ? 23.41 -52.594 -11.061 1 72.17 510 SER B C 1
ATOM 10716 O O . SER B 1 510 ? 23.405 -51.807 -12.009 1 72.17 510 SER B O 1
ATOM 10718 N N . LYS B 1 511 ? 24.532 -53.118 -10.526 1 63.62 511 LYS B N 1
ATOM 10719 C CA . LYS B 1 511 ? 25.763 -53.168 -11.309 1 63.62 511 LYS B CA 1
ATOM 10720 C C . LYS B 1 511 ? 25.595 -54.05 -12.543 1 63.62 511 LYS B C 1
ATOM 10722 O O . LYS B 1 511 ? 26.409 -53.996 -13.467 1 63.62 511 LYS B O 1
ATOM 10727 N N . GLU B 1 512 ? 24.516 -54.725 -12.521 1 55.49 512 GLU B N 1
ATOM 10728 C CA . GLU B 1 512 ? 24.43 -55.782 -13.525 1 55.49 512 GLU B CA 1
ATOM 10729 C C . GLU B 1 512 ? 23.901 -55.242 -14.85 1 55.49 512 GLU B C 1
ATOM 10731 O O . GLU B 1 512 ? 24.073 -55.872 -15.896 1 55.49 512 GLU B O 1
ATOM 10736 N N . MET B 1 513 ? 23.257 -54.044 -14.796 1 62.35 513 MET B N 1
ATOM 10737 C CA . MET B 1 513 ? 22.648 -53.596 -16.045 1 62.35 513 MET B CA 1
ATOM 10738 C C . MET B 1 513 ? 23.553 -52.603 -16.767 1 62.35 513 MET B C 1
ATOM 10740 O O . MET B 1 513 ? 24.093 -51.684 -16.147 1 62.35 513 MET B O 1
ATOM 10744 N N . ASN B 1 514 ? 23.981 -52.867 -17.991 1 62.17 514 ASN B N 1
ATOM 10745 C CA . ASN B 1 514 ? 24.857 -52.038 -18.813 1 62.17 514 ASN B CA 1
ATOM 10746 C C . ASN B 1 514 ? 24.219 -50.688 -19.126 1 62.17 514 ASN B C 1
ATOM 10748 O O . ASN B 1 514 ? 24.923 -49.702 -19.353 1 62.17 514 ASN B O 1
ATOM 10752 N N . ASP B 1 515 ? 22.843 -50.695 -19.049 1 78.8 515 ASP B N 1
ATOM 10753 C CA . ASP B 1 515 ? 22.121 -49.464 -19.355 1 78.8 515 ASP B CA 1
ATOM 10754 C C . ASP B 1 515 ? 21.761 -48.706 -18.08 1 78.8 515 ASP B C 1
ATOM 10756 O O . ASP B 1 515 ? 20.909 -49.15 -17.307 1 78.8 515 ASP B O 1
ATOM 10760 N N . ARG B 1 516 ? 22.398 -47.655 -17.941 1 82.27 516 ARG B N 1
ATOM 10761 C CA . ARG B 1 516 ? 22.266 -46.881 -16.71 1 82.27 516 ARG B CA 1
ATOM 10762 C C . ARG B 1 516 ? 20.834 -46.392 -16.522 1 82.27 516 ARG B C 1
ATOM 10764 O O . ARG B 1 516 ? 20.297 -46.437 -15.413 1 82.27 516 ARG B O 1
ATOM 10771 N N . LEU B 1 517 ? 20.24 -45.968 -17.577 1 85.94 517 LEU B N 1
ATOM 10772 C CA . LEU B 1 517 ? 18.868 -45.479 -17.487 1 85.94 517 LEU B CA 1
ATOM 10773 C C . LEU B 1 517 ? 17.917 -46.6 -17.083 1 85.94 517 LEU B C 1
ATOM 10775 O O . LEU B 1 517 ? 17.023 -46.394 -16.258 1 85.94 517 LEU B O 1
ATOM 10779 N N . LYS B 1 518 ? 18.115 -47.736 -17.683 1 89.31 518 LYS B N 1
ATOM 10780 C CA . LYS B 1 518 ? 17.248 -48.872 -17.386 1 89.31 518 LYS B CA 1
ATOM 10781 C C . LYS B 1 518 ? 17.383 -49.299 -15.927 1 89.31 518 LYS B C 1
ATOM 10783 O O . LYS B 1 518 ? 16.389 -49.632 -15.278 1 89.31 518 LYS B O 1
ATOM 10788 N N . SER B 1 519 ? 18.597 -49.323 -15.471 1 91.81 519 SER B N 1
ATOM 10789 C CA . SER B 1 519 ? 18.825 -49.707 -14.082 1 91.81 519 SER B CA 1
ATOM 10790 C C . SER B 1 519 ? 18.109 -48.762 -13.123 1 91.81 519 SER B C 1
ATOM 10792 O O . SER B 1 519 ? 17.538 -49.201 -12.122 1 91.81 519 SER B O 1
ATOM 10794 N N . ILE B 1 520 ? 18.128 -47.582 -13.449 1 92.76 520 ILE B N 1
ATOM 10795 C CA . ILE B 1 520 ? 17.53 -46.567 -12.59 1 92.76 520 ILE B CA 1
ATOM 10796 C C . ILE B 1 520 ? 16.007 -46.663 -12.661 1 92.76 520 ILE B C 1
ATOM 10798 O O . ILE B 1 520 ? 15.327 -46.611 -11.634 1 92.76 520 ILE B O 1
ATOM 10802 N N . THR B 1 521 ? 15.436 -46.8 -13.858 1 94.63 521 THR B N 1
ATOM 10803 C CA . THR B 1 521 ? 13.987 -46.818 -14.025 1 94.63 521 THR B CA 1
ATOM 10804 C C . THR B 1 521 ? 13.383 -48.06 -13.377 1 94.63 521 THR B C 1
ATOM 10806 O O . THR B 1 521 ? 12.304 -47.996 -12.784 1 94.63 521 THR B O 1
ATOM 10809 N N . VAL B 1 522 ? 14.124 -49.155 -13.473 1 94.65 522 VAL B N 1
ATOM 10810 C CA . VAL B 1 522 ? 13.667 -50.387 -12.838 1 94.65 522 VAL B CA 1
ATOM 10811 C C . VAL B 1 522 ? 13.698 -50.228 -11.32 1 94.65 522 VAL B C 1
ATOM 10813 O O . VAL B 1 522 ? 12.757 -50.626 -10.629 1 94.65 522 VAL B O 1
ATOM 10816 N N . PHE B 1 523 ? 14.769 -49.688 -10.869 1 95.36 523 PHE B N 1
ATOM 10817 C CA . PHE B 1 523 ? 14.897 -49.471 -9.433 1 95.36 523 PHE B CA 1
ATOM 10818 C C . PHE B 1 523 ? 13.768 -48.587 -8.916 1 95.36 523 PHE B C 1
ATOM 10820 O O . PHE B 1 523 ? 13.126 -48.912 -7.915 1 95.36 523 PHE B O 1
ATOM 10827 N N . VAL B 1 524 ? 13.526 -47.48 -9.547 1 96.62 524 VAL B N 1
ATOM 10828 C CA . VAL B 1 524 ? 12.499 -46.527 -9.137 1 96.62 524 VAL B CA 1
ATOM 10829 C C . VAL B 1 524 ? 11.131 -47.205 -9.15 1 96.62 524 VAL B C 1
ATOM 10831 O O . VAL B 1 524 ? 10.337 -47.031 -8.222 1 96.62 524 VAL B O 1
ATOM 10834 N N . ALA B 1 525 ? 10.865 -47.961 -10.188 1 97.29 525 ALA B N 1
ATOM 10835 C CA . ALA B 1 525 ? 9.595 -48.676 -10.291 1 97.29 525 ALA B CA 1
ATOM 10836 C C . ALA B 1 525 ? 9.421 -49.655 -9.134 1 97.29 525 ALA B C 1
ATOM 10838 O O . ALA B 1 525 ? 8.326 -49.785 -8.582 1 97.29 525 ALA B O 1
ATOM 10839 N N . GLN B 1 526 ? 10.496 -50.326 -8.81 1 97.01 526 GLN B N 1
ATOM 10840 C CA . GLN B 1 526 ? 10.451 -51.274 -7.702 1 97.01 526 GLN B CA 1
ATOM 10841 C C . GLN B 1 526 ? 10.175 -50.564 -6.38 1 97.01 526 GLN B C 1
ATOM 10843 O O . GLN B 1 526 ? 9.379 -51.039 -5.568 1 97.01 526 GLN B O 1
ATOM 10848 N N . GLU B 1 527 ? 10.82 -49.476 -6.191 1 97.07 527 GLU B N 1
ATOM 10849 C CA . GLU B 1 527 ? 10.632 -48.717 -4.959 1 97.07 527 GLU B CA 1
ATOM 10850 C C . GLU B 1 527 ? 9.22 -48.143 -4.875 1 97.07 527 GLU B C 1
ATOM 10852 O O . GLU B 1 527 ? 8.642 -48.06 -3.789 1 97.07 527 GLU B O 1
ATOM 10857 N N . LEU B 1 528 ? 8.676 -47.695 -5.984 1 97.94 528 LEU B N 1
ATOM 10858 C CA . LEU B 1 528 ? 7.287 -47.251 -6.019 1 97.94 528 LEU B CA 1
ATOM 10859 C C . LEU B 1 528 ? 6.343 -48.388 -5.643 1 97.94 528 LEU B C 1
ATOM 10861 O O . LEU B 1 528 ? 5.385 -48.183 -4.894 1 97.94 528 LEU B O 1
ATOM 10865 N N . TYR B 1 529 ? 6.668 -49.512 -6.216 1 97.14 529 TYR B N 1
ATOM 10866 C CA . TYR B 1 529 ? 5.843 -50.684 -5.942 1 97.14 529 TYR B CA 1
ATOM 10867 C C . TYR B 1 529 ? 5.866 -51.032 -4.459 1 97.14 529 TYR B C 1
ATOM 10869 O O . TYR B 1 529 ? 4.881 -51.543 -3.92 1 97.14 529 TYR B O 1
ATOM 10877 N N . ARG B 1 530 ? 7.005 -50.74 -3.775 1 96.84 530 ARG B N 1
ATOM 10878 C CA . ARG B 1 530 ? 7.141 -50.971 -2.341 1 96.84 530 ARG B CA 1
ATOM 10879 C C . ARG B 1 530 ? 6.534 -49.824 -1.541 1 96.84 530 ARG B C 1
ATOM 10881 O O . ARG B 1 530 ? 6.736 -49.731 -0.328 1 96.84 530 ARG B O 1
ATOM 10888 N N . ASN B 1 531 ? 5.832 -48.902 -2.228 1 96.5 531 ASN B N 1
ATOM 10889 C CA . ASN B 1 531 ? 5.083 -47.794 -1.644 1 96.5 531 ASN B CA 1
ATOM 10890 C C . ASN B 1 531 ? 6.013 -46.736 -1.057 1 96.5 531 ASN B C 1
ATOM 10892 O O . ASN B 1 531 ? 5.664 -46.07 -0.081 1 96.5 531 ASN B O 1
ATOM 10896 N N . HIS B 1 532 ? 7.212 -46.661 -1.6 1 96.71 532 HIS B N 1
ATOM 10897 C CA . HIS B 1 532 ? 8.098 -45.557 -1.249 1 96.71 532 HIS B CA 1
ATOM 10898 C C . HIS B 1 532 ? 7.786 -44.315 -2.076 1 96.71 532 HIS B C 1
ATOM 10900 O O . HIS B 1 532 ? 7.284 -44.421 -3.197 1 96.71 532 HIS B O 1
ATOM 10906 N N . VAL B 1 533 ? 7.977 -43.165 -1.453 1 96.8 533 VAL B N 1
ATOM 10907 C CA . VAL B 1 533 ? 7.783 -41.879 -2.116 1 96.8 533 VAL B CA 1
ATOM 10908 C C . VAL B 1 533 ? 9.098 -41.413 -2.736 1 96.8 533 VAL B C 1
ATOM 10910 O O . VAL B 1 533 ? 10.125 -41.35 -2.056 1 96.8 533 VAL B O 1
ATOM 10913 N N . ILE B 1 534 ? 9.093 -41.07 -4.024 1 97.66 534 ILE B N 1
ATOM 10914 C CA . ILE B 1 534 ? 10.316 -40.736 -4.746 1 97.66 534 ILE B CA 1
ATOM 10915 C C . ILE B 1 534 ? 10.226 -39.309 -5.28 1 97.66 534 ILE B C 1
ATOM 10917 O O . ILE B 1 534 ? 9.313 -38.981 -6.042 1 97.66 534 ILE B O 1
ATOM 10921 N N . ALA B 1 535 ? 11.163 -38.49 -4.873 1 98.04 535 ALA B N 1
ATOM 10922 C CA . ALA B 1 535 ? 11.285 -37.154 -5.451 1 98.04 535 ALA B CA 1
ATOM 10923 C C . ALA B 1 535 ? 12.182 -37.17 -6.685 1 98.04 535 ALA B C 1
ATOM 10925 O O . ALA B 1 535 ? 13.233 -37.814 -6.688 1 98.04 535 ALA B O 1
ATOM 10926 N N . VAL B 1 536 ? 11.735 -36.493 -7.705 1 98.09 536 VAL B N 1
ATOM 10927 C CA . VAL B 1 536 ? 12.436 -36.543 -8.984 1 98.09 536 VAL B CA 1
ATOM 10928 C C . VAL B 1 536 ? 12.905 -35.142 -9.372 1 98.09 536 VAL B C 1
ATOM 10930 O O . VAL B 1 536 ? 12.116 -34.194 -9.369 1 98.09 536 VAL B O 1
ATOM 10933 N N . TYR B 1 537 ? 14.14 -35.032 -9.701 1 97.64 537 TYR B N 1
ATOM 10934 C CA . TYR B 1 537 ? 14.793 -33.87 -10.292 1 97.64 537 TYR B CA 1
ATOM 10935 C C . TYR B 1 537 ? 15.592 -34.264 -11.529 1 97.64 537 TYR B C 1
ATOM 10937 O O . TYR B 1 537 ? 16.679 -34.835 -11.417 1 97.64 537 TYR B O 1
ATOM 10945 N N . ARG B 1 538 ? 15.05 -33.963 -12.699 1 95.68 538 ARG B N 1
ATOM 10946 C CA . ARG B 1 538 ? 15.708 -34.382 -13.933 1 95.68 538 ARG B CA 1
ATOM 10947 C C . ARG B 1 538 ? 15.441 -33.39 -15.06 1 95.68 538 ARG B C 1
ATOM 10949 O O . ARG B 1 538 ? 14.306 -32.947 -15.248 1 95.68 538 ARG B O 1
ATOM 10956 N N . GLY B 1 539 ? 16.45 -33.075 -15.775 1 94.63 539 GLY B N 1
ATOM 10957 C CA . GLY B 1 539 ? 16.329 -32.195 -16.927 1 94.63 539 GLY B CA 1
ATOM 10958 C C . GLY B 1 539 ? 15.882 -30.792 -16.561 1 94.63 539 GLY B C 1
ATOM 10959 O O . GLY B 1 539 ? 16.077 -30.349 -15.427 1 94.63 539 GLY B O 1
ATOM 10960 N N . ARG B 1 540 ? 15.312 -30.082 -17.606 1 95.36 540 ARG B N 1
ATOM 10961 C CA . ARG B 1 540 ? 14.842 -28.714 -17.412 1 95.36 540 ARG B CA 1
ATOM 10962 C C . ARG B 1 540 ? 13.489 -28.695 -16.708 1 95.36 540 ARG B C 1
ATOM 10964 O O . ARG B 1 540 ? 12.661 -29.583 -16.92 1 95.36 540 ARG B O 1
ATOM 10971 N N . ALA B 1 541 ? 13.35 -27.753 -15.92 1 96.44 541 ALA B N 1
ATOM 10972 C CA . ALA B 1 541 ? 12.114 -27.62 -15.154 1 96.44 541 ALA B CA 1
ATOM 10973 C C . ALA B 1 541 ? 10.94 -27.268 -16.064 1 96.44 541 ALA B C 1
ATOM 10975 O O . ALA B 1 541 ? 11.122 -26.628 -17.102 1 96.44 541 ALA B O 1
ATOM 10976 N N . GLU B 1 542 ? 9.775 -27.649 -15.691 1 95.61 542 GLU B N 1
ATOM 10977 C CA . GLU B 1 542 ? 8.548 -27.289 -16.395 1 95.61 542 GLU B CA 1
ATOM 10978 C C . GLU B 1 542 ? 8.23 -25.806 -16.227 1 95.61 542 GLU B C 1
ATOM 10980 O O . GLU B 1 542 ? 8.498 -25.224 -15.174 1 95.61 542 GLU B O 1
ATOM 10985 N N . SER B 1 543 ? 7.632 -25.251 -17.254 1 93.45 543 SER B N 1
ATOM 10986 C CA . SER B 1 543 ? 6.987 -23.949 -17.12 1 93.45 543 SER B CA 1
ATOM 10987 C C . SER B 1 543 ? 5.522 -24.096 -16.723 1 93.45 543 SER B C 1
ATOM 10989 O O . SER B 1 543 ? 4.826 -24.986 -17.217 1 93.45 543 SER B O 1
ATOM 10991 N N . GLY B 1 544 ? 5.084 -23.236 -15.842 1 91.86 544 GLY B N 1
ATOM 10992 C CA . GLY B 1 544 ? 3.725 -23.353 -15.339 1 91.86 544 GLY B CA 1
ATOM 10993 C C . GLY B 1 544 ? 3.652 -23.97 -13.955 1 91.86 544 GLY B C 1
ATOM 10994 O O . GLY B 1 544 ? 4.679 -24.317 -13.37 1 91.86 544 GLY B O 1
ATOM 10995 N N . PRO B 1 545 ? 2.49 -24.163 -13.534 1 91.03 545 PRO B N 1
ATOM 10996 C CA . PRO B 1 545 ? 2.33 -24.563 -12.134 1 91.03 545 PRO B CA 1
ATOM 10997 C C . PRO B 1 545 ? 2.326 -26.078 -11.949 1 91.03 545 PRO B C 1
ATOM 10999 O O . PRO B 1 545 ? 2.273 -26.566 -10.818 1 91.03 545 PRO B O 1
ATOM 11002 N N . ARG B 1 546 ? 2.435 -26.919 -13.016 1 94.08 546 ARG B N 1
ATOM 11003 C CA . ARG B 1 546 ? 2.287 -28.367 -12.912 1 94.08 546 ARG B CA 1
ATOM 11004 C C . ARG B 1 546 ? 3.632 -29.068 -13.064 1 94.08 546 ARG B C 1
ATOM 11006 O O . ARG B 1 546 ? 4.469 -28.649 -13.867 1 94.08 546 ARG B O 1
ATOM 11013 N N . ALA B 1 547 ? 3.799 -30.062 -12.258 1 95.5 547 ALA B N 1
ATOM 11014 C CA . ALA B 1 547 ? 4.93 -30.964 -12.459 1 95.5 547 ALA B CA 1
ATOM 11015 C C . ALA B 1 547 ? 4.588 -32.054 -13.471 1 95.5 547 ALA B C 1
ATOM 11017 O O . ALA B 1 547 ? 3.544 -32.702 -13.367 1 95.5 547 ALA B O 1
ATOM 11018 N N . LEU B 1 548 ? 5.462 -32.247 -14.414 1 96.45 548 LEU B N 1
ATOM 11019 C CA . LEU B 1 548 ? 5.158 -33.156 -15.514 1 96.45 548 LEU B CA 1
ATOM 11020 C C . LEU B 1 548 ? 6.22 -34.244 -15.63 1 96.45 548 LEU B C 1
ATOM 11022 O O . LEU B 1 548 ? 6.436 -34.795 -16.712 1 96.45 548 LEU B O 1
ATOM 11026 N N . GLY B 1 549 ? 6.928 -34.388 -14.528 1 96.6 549 GLY B N 1
ATOM 11027 C CA . GLY B 1 549 ? 7.862 -35.502 -14.521 1 96.6 549 GLY B CA 1
ATOM 11028 C C . GLY B 1 549 ? 9.29 -35.083 -14.223 1 96.6 549 GLY B C 1
ATOM 11029 O O . GLY B 1 549 ? 10.11 -35.905 -13.81 1 96.6 549 GLY B O 1
ATOM 11030 N N . ASN B 1 550 ? 9.634 -33.826 -14.416 1 97.42 550 ASN B N 1
ATOM 11031 C CA . ASN B 1 550 ? 11.007 -33.376 -14.214 1 97.42 550 ASN B CA 1
ATOM 11032 C C . ASN B 1 550 ? 11.211 -32.81 -12.811 1 97.42 550 ASN B C 1
ATOM 11034 O O . ASN B 1 550 ? 12.335 -32.774 -12.309 1 97.42 550 ASN B O 1
ATOM 11038 N N . ARG B 1 551 ? 10.248 -32.275 -12.196 1 97.92 551 ARG B N 1
ATOM 11039 C CA . ARG B 1 551 ? 10.218 -31.824 -10.809 1 97.92 551 ARG B CA 1
ATOM 11040 C C . ARG B 1 551 ? 9.016 -32.402 -10.07 1 97.92 551 ARG B C 1
ATOM 11042 O O . ARG B 1 551 ? 8.131 -31.66 -9.638 1 97.92 551 ARG B O 1
ATOM 11049 N N . SER B 1 552 ? 9.071 -33.694 -9.834 1 97.59 552 SER B N 1
ATOM 11050 C CA . SER B 1 552 ? 7.869 -34.39 -9.387 1 97.59 552 SER B CA 1
ATOM 11051 C C . SER B 1 552 ? 8.146 -35.23 -8.145 1 97.59 552 SER B C 1
ATOM 11053 O O . SER B 1 552 ? 9.298 -35.564 -7.86 1 97.59 552 SER B O 1
ATOM 11055 N N . ILE B 1 553 ? 7.167 -35.459 -7.408 1 97.05 553 ILE B N 1
ATOM 11056 C CA . ILE B 1 553 ? 7.106 -36.522 -6.41 1 97.05 553 ILE B CA 1
ATOM 11057 C C . ILE B 1 553 ? 6.197 -37.644 -6.906 1 97.05 553 ILE B C 1
ATOM 11059 O O . ILE B 1 553 ? 5.039 -37.404 -7.257 1 97.05 553 ILE B O 1
ATOM 11063 N N . LEU B 1 554 ? 6.735 -38.822 -6.94 1 97.92 554 LEU B N 1
ATOM 11064 C CA . LEU B 1 554 ? 6.002 -39.969 -7.463 1 97.92 554 LEU B CA 1
ATOM 11065 C C . LEU B 1 554 ? 5.639 -40.938 -6.342 1 97.92 554 LEU B C 1
ATOM 11067 O O . LEU B 1 554 ? 6.39 -41.087 -5.377 1 97.92 554 LEU B O 1
ATOM 11071 N N . ALA B 1 555 ? 4.498 -41.582 -6.526 1 97.76 555 ALA B N 1
ATOM 11072 C CA . ALA B 1 555 ? 4.039 -42.555 -5.539 1 97.76 555 ALA B CA 1
ATOM 11073 C C . ALA B 1 555 ? 3.107 -43.583 -6.174 1 97.76 555 ALA B C 1
ATOM 11075 O O . ALA B 1 555 ? 2.707 -43.436 -7.331 1 97.76 555 ALA B O 1
ATOM 11076 N N . ASN B 1 556 ? 2.849 -44.581 -5.433 1 97.37 556 ASN B N 1
ATOM 11077 C CA . ASN B 1 556 ? 1.982 -45.677 -5.852 1 97.37 556 ASN B CA 1
ATOM 11078 C C . ASN B 1 556 ? 0.508 -45.312 -5.707 1 97.37 556 ASN B C 1
ATOM 11080 O O . ASN B 1 556 ? 0.027 -45.082 -4.596 1 97.37 556 ASN B O 1
ATOM 11084 N N . PRO B 1 557 ? -0.197 -45.297 -6.822 1 97.05 557 PRO B N 1
ATOM 11085 C CA . PRO B 1 557 ? -1.609 -44.919 -6.731 1 97.05 557 PRO B CA 1
ATOM 11086 C C . PRO B 1 557 ? -2.483 -46.035 -6.16 1 97.05 557 PRO B C 1
ATOM 11088 O O . PRO B 1 557 ? -3.64 -45.797 -5.805 1 97.05 557 PRO B O 1
ATOM 11091 N N . ALA B 1 558 ? -1.973 -47.174 -6.065 1 95.57 558 ALA B N 1
ATOM 11092 C CA . ALA B 1 558 ? -2.756 -48.336 -5.651 1 95.57 558 ALA B CA 1
ATOM 11093 C C . ALA B 1 558 ? -2.886 -48.397 -4.132 1 95.57 558 ALA B C 1
ATOM 11095 O O . ALA B 1 558 ? -3.77 -49.077 -3.605 1 95.57 558 ALA B O 1
ATOM 11096 N N . ASP B 1 559 ? -2.035 -47.75 -3.448 1 93.45 559 ASP B N 1
ATOM 11097 C CA . ASP B 1 559 ? -2.104 -47.72 -1.99 1 93.45 559 ASP B CA 1
ATOM 11098 C C . ASP B 1 559 ? -3.181 -46.75 -1.511 1 93.45 559 ASP B C 1
ATOM 11100 O O . ASP B 1 559 ? -3.081 -45.542 -1.735 1 93.45 559 ASP B O 1
ATOM 11104 N N . PRO B 1 560 ? -4.149 -47.224 -0.846 1 91.09 560 PRO B N 1
ATOM 11105 C CA . PRO B 1 560 ? -5.246 -46.36 -0.404 1 91.09 560 PRO B CA 1
ATOM 11106 C C . PRO B 1 560 ? -4.8 -45.313 0.614 1 91.09 560 PRO B C 1
ATOM 11108 O O . PRO B 1 560 ? -5.458 -44.282 0.774 1 91.09 560 PRO B O 1
ATOM 11111 N N . ASN B 1 561 ? -3.708 -45.549 1.239 1 90.79 561 ASN B N 1
ATOM 11112 C CA . ASN B 1 561 ? -3.234 -44.632 2.27 1 90.79 561 ASN B CA 1
ATOM 11113 C C . ASN B 1 561 ? -2.267 -43.598 1.699 1 90.79 561 ASN B C 1
ATOM 11115 O O . ASN B 1 561 ? -1.856 -42.673 2.4 1 90.79 561 ASN B O 1
ATOM 11119 N N . MET B 1 562 ? -1.97 -43.769 0.532 1 91.68 562 MET B N 1
ATOM 11120 C CA . MET B 1 562 ? -0.931 -42.933 -0.061 1 91.68 562 MET B CA 1
ATOM 11121 C C . MET B 1 562 ? -1.359 -41.47 -0.09 1 91.68 562 MET B C 1
ATOM 11123 O O . MET B 1 562 ? -0.542 -40.575 0.135 1 91.68 562 MET B O 1
ATOM 11127 N N . LYS B 1 563 ? -2.604 -41.259 -0.378 1 89.16 563 LYS B N 1
ATOM 11128 C CA . LYS B 1 563 ? -3.105 -39.888 -0.402 1 89.16 563 LYS B CA 1
ATOM 11129 C C . LYS B 1 563 ? -2.888 -39.2 0.943 1 89.16 563 LYS B C 1
ATOM 11131 O O . LYS B 1 563 ? -2.389 -38.074 0.996 1 89.16 563 LYS B O 1
ATOM 11136 N N . ASP B 1 564 ? -3.215 -39.829 1.914 1 86.75 564 ASP B N 1
ATOM 11137 C CA . ASP B 1 564 ? -3.059 -39.285 3.259 1 86.75 564 ASP B CA 1
ATOM 11138 C C . ASP B 1 564 ? -1.584 -39.123 3.619 1 86.75 564 ASP B C 1
ATOM 11140 O O . ASP B 1 564 ? -1.196 -38.131 4.239 1 86.75 564 ASP B O 1
ATOM 11144 N N . LYS B 1 565 ? -0.904 -40.102 3.241 1 87.32 565 LYS B N 1
ATOM 11145 C CA . LYS B 1 565 ? 0.532 -40.052 3.498 1 87.32 565 LYS B CA 1
ATOM 11146 C C . LYS B 1 565 ? 1.169 -38.839 2.827 1 87.32 565 LYS B C 1
ATOM 11148 O O . LYS B 1 565 ? 1.923 -38.097 3.46 1 87.32 565 LYS B O 1
ATOM 11153 N N . LEU B 1 566 ? 0.877 -38.643 1.641 1 88.67 566 LEU B N 1
ATOM 11154 C CA . LEU B 1 566 ? 1.449 -37.525 0.899 1 88.67 566 LEU B CA 1
ATOM 11155 C C . LEU B 1 566 ? 0.974 -36.194 1.47 1 88.67 566 LEU B C 1
ATOM 11157 O O . LEU B 1 566 ? 1.765 -35.26 1.62 1 88.67 566 LEU B O 1
ATOM 11161 N N . ASN B 1 567 ? -0.284 -36.119 1.825 1 83.98 567 ASN B N 1
ATOM 11162 C CA . ASN B 1 567 ? -0.845 -34.869 2.326 1 83.98 567 ASN B CA 1
ATOM 11163 C C . ASN B 1 567 ? -0.331 -34.544 3.725 1 83.98 567 ASN B C 1
ATOM 11165 O O . ASN B 1 567 ? -0.043 -33.387 4.033 1 83.98 567 ASN B O 1
ATOM 11169 N N . ARG B 1 568 ? -0.148 -35.473 4.549 1 79.96 568 ARG B N 1
ATOM 11170 C CA . ARG B 1 568 ? 0.187 -35.257 5.952 1 79.96 568 ARG B CA 1
ATOM 11171 C C . ARG B 1 568 ? 1.697 -35.219 6.156 1 79.96 568 ARG B C 1
ATOM 11173 O O . ARG B 1 568 ? 2.193 -34.52 7.042 1 79.96 568 ARG B O 1
ATOM 11180 N N . ARG B 1 569 ? 2.339 -35.913 5.266 1 79.34 569 ARG B N 1
ATOM 11181 C CA . ARG B 1 569 ? 3.737 -36.135 5.617 1 79.34 569 ARG B CA 1
ATOM 11182 C C . ARG B 1 569 ? 4.668 -35.509 4.584 1 79.34 569 ARG B C 1
ATOM 11184 O O . ARG B 1 569 ? 5.881 -35.44 4.794 1 79.34 569 ARG B O 1
ATOM 11191 N N . VAL B 1 570 ? 4.106 -35.048 3.545 1 80.38 570 VAL B N 1
ATOM 11192 C CA . VAL B 1 570 ? 4.985 -34.511 2.512 1 80.38 570 VAL B CA 1
ATOM 11193 C C . VAL B 1 570 ? 4.533 -33.103 2.129 1 80.38 570 VAL B C 1
ATOM 11195 O O . VAL B 1 570 ? 5.282 -32.137 2.295 1 80.38 570 VAL B O 1
ATOM 11198 N N . LYS B 1 571 ? 3.247 -33.021 1.762 1 78.77 571 LYS B N 1
ATOM 11199 C CA . LYS B 1 571 ? 2.761 -31.762 1.203 1 78.77 571 LYS B CA 1
ATOM 11200 C C . LYS B 1 571 ? 2.133 -30.887 2.284 1 78.77 571 LYS B C 1
ATOM 11202 O O . LYS B 1 571 ? 2.001 -29.674 2.109 1 78.77 571 LYS B O 1
ATOM 11207 N N . PHE B 1 572 ? 1.623 -31.499 3.499 1 72.44 572 PHE B N 1
ATOM 11208 C CA . PHE B 1 572 ? 1.016 -30.81 4.632 1 72.44 572 PHE B CA 1
ATOM 11209 C C . PHE B 1 572 ? -0.15 -29.941 4.176 1 72.44 572 PHE B C 1
ATOM 11211 O O . PHE B 1 572 ? -0.221 -28.759 4.52 1 72.44 572 PHE B O 1
ATOM 11218 N N . ARG B 1 573 ? -0.933 -30.468 3.318 1 75.95 573 ARG B N 1
ATOM 11219 C CA . ARG B 1 573 ? -2.09 -29.732 2.821 1 75.95 573 ARG B CA 1
ATOM 11220 C C . ARG B 1 573 ? -3.391 -30.415 3.23 1 75.95 573 ARG B C 1
ATOM 11222 O O . ARG B 1 573 ? -3.373 -31.423 3.939 1 75.95 573 ARG B O 1
ATOM 11229 N N . GLU B 1 574 ? -4.545 -29.734 2.836 1 76.07 574 GLU B N 1
ATOM 11230 C CA . GLU B 1 574 ? -5.874 -30.215 3.201 1 76.07 574 GLU B CA 1
ATOM 11231 C C . GLU B 1 574 ? -6.141 -31.599 2.616 1 76.07 574 GLU B C 1
ATOM 11233 O O . GLU B 1 574 ? -5.736 -31.89 1.488 1 76.07 574 GLU B O 1
ATOM 11238 N N . SER B 1 575 ? -6.887 -32.393 3.297 1 75.98 575 SER B N 1
ATOM 11239 C CA . SER B 1 575 ? -7.122 -33.792 2.953 1 75.98 575 SER B CA 1
ATOM 11240 C C . SER B 1 575 ? -7.99 -33.917 1.706 1 75.98 575 SER B C 1
ATOM 11242 O O . SER B 1 575 ? -7.982 -34.954 1.039 1 75.98 575 SER B O 1
ATOM 11244 N N . PHE B 1 576 ? -8.662 -32.886 1.383 1 77.23 576 PHE B N 1
ATOM 11245 C CA . PHE B 1 576 ? -9.594 -33.026 0.27 1 77.23 576 PHE B CA 1
ATOM 11246 C C . PHE B 1 576 ? -8.886 -32.801 -1.061 1 77.23 576 PHE B C 1
ATOM 11248 O O . PHE B 1 576 ? -9.444 -33.085 -2.123 1 77.23 576 PHE B O 1
ATOM 11255 N N . ARG B 1 577 ? -7.639 -32.405 -1.04 1 78.11 577 ARG B N 1
ATOM 11256 C CA . ARG B 1 577 ? -6.911 -32.121 -2.273 1 78.11 577 ARG B CA 1
ATOM 11257 C C . ARG B 1 577 ? -6.424 -33.408 -2.93 1 78.11 577 ARG B C 1
ATOM 11259 O O . ARG B 1 577 ? -5.709 -34.196 -2.308 1 78.11 577 ARG B O 1
ATOM 11266 N N . PRO B 1 578 ? -6.747 -33.548 -4.14 1 79.07 578 PRO B N 1
ATOM 11267 C CA . PRO B 1 578 ? -6.38 -34.789 -4.827 1 79.07 578 PRO B CA 1
ATOM 11268 C C . PRO B 1 578 ? -4.995 -34.722 -5.467 1 79.07 578 PRO B C 1
ATOM 11270 O O . PRO B 1 578 ? -4.381 -33.653 -5.508 1 79.07 578 PRO B O 1
ATOM 11273 N N . PHE B 1 579 ? -4.466 -35.895 -5.825 1 88.11 579 PHE B N 1
ATOM 11274 C CA . PHE B 1 579 ? -3.248 -36.02 -6.617 1 88.11 579 PHE B CA 1
ATOM 11275 C C . PHE B 1 579 ? -3.56 -36.555 -8.009 1 88.11 579 PHE B C 1
ATOM 11277 O O . PHE B 1 579 ? -4.599 -37.184 -8.22 1 88.11 579 PHE B O 1
ATOM 11284 N N . ALA B 1 580 ? -2.666 -36.303 -8.881 1 92.52 580 ALA B N 1
ATOM 11285 C CA . ALA B 1 580 ? -2.953 -36.572 -10.288 1 92.52 580 ALA B CA 1
ATOM 11286 C C . ALA B 1 580 ? -2.271 -37.856 -10.751 1 92.52 580 ALA B C 1
ATOM 11288 O O . ALA B 1 580 ? -1.091 -38.075 -10.47 1 92.52 580 ALA B O 1
ATOM 11289 N N . PRO B 1 581 ? -2.974 -38.718 -11.431 1 96.61 581 PRO B N 1
ATOM 11290 C CA . PRO B 1 581 ? -2.325 -39.861 -12.076 1 96.61 581 PRO B CA 1
ATOM 11291 C C . PRO B 1 581 ? -1.686 -39.499 -13.416 1 96.61 581 PRO B C 1
ATOM 11293 O O . PRO B 1 581 ? -2.262 -38.73 -14.19 1 96.61 581 PRO B O 1
ATOM 11296 N N . THR B 1 582 ? -0.529 -39.918 -13.587 1 97.84 582 THR B N 1
ATOM 11297 C CA . THR B 1 582 ? 0.107 -39.915 -14.899 1 97.84 582 THR B CA 1
ATOM 11298 C C . THR B 1 582 ? -0.04 -41.275 -15.576 1 97.84 582 THR B C 1
ATOM 11300 O O . THR B 1 582 ? 0.447 -42.285 -15.063 1 97.84 582 THR B O 1
ATOM 11303 N N . ILE B 1 583 ? -0.66 -41.27 -16.746 1 97.63 583 ILE B N 1
ATOM 11304 C CA . ILE B 1 583 ? -1.089 -42.508 -17.388 1 97.63 583 ILE B CA 1
ATOM 11305 C C . ILE B 1 583 ? -0.371 -42.671 -18.726 1 97.63 583 ILE B C 1
ATOM 11307 O O . ILE B 1 583 ? -0.21 -41.704 -19.473 1 97.63 583 ILE B O 1
ATOM 11311 N N . LEU B 1 584 ? 0.033 -43.878 -19.014 1 97.13 584 LEU B N 1
ATOM 11312 C CA . LEU B 1 584 ? 0.606 -44.161 -20.326 1 97.13 584 LEU B CA 1
ATOM 11313 C C . LEU B 1 584 ? -0.435 -43.977 -21.425 1 97.13 584 LEU B C 1
ATOM 11315 O O . LEU B 1 584 ? -1.58 -44.411 -21.281 1 97.13 584 LEU B O 1
ATOM 11319 N N . GLU B 1 585 ? -0.053 -43.356 -22.457 1 95.03 585 GLU B N 1
ATOM 11320 C CA . GLU B 1 585 ? -0.962 -43.01 -23.546 1 95.03 585 GLU B CA 1
ATOM 11321 C C . GLU B 1 585 ? -1.713 -44.24 -24.05 1 95.03 585 GLU B C 1
ATOM 11323 O O . GLU B 1 585 ? -2.92 -44.18 -24.294 1 95.03 585 GLU B O 1
ATOM 11328 N N . GLU B 1 586 ? -1.077 -45.392 -24.107 1 93.51 586 GLU B N 1
ATOM 11329 C CA . GLU B 1 586 ? -1.642 -46.61 -24.678 1 93.51 586 GLU B CA 1
ATOM 11330 C C . GLU B 1 586 ? -2.705 -47.208 -23.76 1 93.51 586 GLU B C 1
ATOM 11332 O O . GLU B 1 586 ? -3.535 -48.006 -24.2 1 93.51 586 GLU B O 1
ATOM 11337 N N . ASN B 1 587 ? -2.682 -46.815 -22.541 1 94.56 587 ASN B N 1
ATOM 11338 C CA . ASN B 1 587 ? -3.566 -47.437 -21.561 1 94.56 587 ASN B CA 1
ATOM 11339 C C . ASN B 1 587 ? -4.644 -46.468 -21.084 1 94.56 587 ASN B C 1
ATOM 11341 O O . ASN B 1 587 ? -5.319 -46.727 -20.086 1 94.56 587 ASN B O 1
ATOM 11345 N N . VAL B 1 588 ? -4.801 -45.373 -21.747 1 94.35 588 VAL B N 1
ATOM 11346 C CA . VAL B 1 588 ? -5.767 -44.354 -21.351 1 94.35 588 VAL B CA 1
ATOM 11347 C C . VAL B 1 588 ? -7.173 -44.951 -21.338 1 94.35 588 VAL B C 1
ATOM 11349 O O . VAL B 1 588 ? -7.961 -44.679 -20.429 1 94.35 588 VAL B O 1
ATOM 11352 N N . VAL B 1 589 ? -7.458 -45.767 -22.212 1 92.16 589 VAL B N 1
ATOM 11353 C CA . VAL B 1 589 ? -8.781 -46.359 -22.38 1 92.16 589 VAL B CA 1
ATOM 11354 C C . VAL B 1 589 ? -9.062 -47.328 -21.234 1 92.16 589 VAL B C 1
ATOM 11356 O O . VAL B 1 589 ? -10.221 -47.606 -20.918 1 92.16 589 VAL B O 1
ATOM 11359 N N . ASP B 1 590 ? -8.046 -47.786 -20.666 1 92.98 590 ASP B N 1
ATOM 11360 C CA . ASP B 1 590 ? -8.203 -48.743 -19.575 1 92.98 590 ASP B CA 1
ATOM 11361 C C . ASP B 1 590 ? -8.577 -48.036 -18.275 1 92.98 590 ASP B C 1
ATOM 11363 O O . ASP B 1 590 ? -9.17 -48.643 -17.38 1 92.98 590 ASP B O 1
ATOM 11367 N N . ILE B 1 591 ? -8.291 -46.831 -18.197 1 94.66 591 ILE B N 1
ATOM 11368 C CA . ILE B 1 591 ? -8.411 -46.153 -16.91 1 94.66 591 ILE B CA 1
ATOM 11369 C C . ILE B 1 591 ? -9.538 -45.125 -16.972 1 94.66 591 ILE B C 1
ATOM 11371 O O . ILE B 1 591 ? -10.33 -45.006 -16.033 1 94.66 591 ILE B O 1
ATOM 11375 N N . LEU B 1 592 ? -9.601 -44.416 -18.064 1 94.49 592 LEU B N 1
ATOM 11376 C CA . LEU B 1 592 ? -10.487 -43.26 -18.143 1 94.49 592 LEU B CA 1
ATOM 11377 C C . LEU B 1 592 ? -11.784 -43.617 -18.861 1 94.49 592 LEU B C 1
ATOM 11379 O O . LEU B 1 592 ? -11.798 -44.493 -19.729 1 94.49 592 LEU B O 1
ATOM 11383 N N . GLU B 1 593 ? -12.819 -42.938 -18.419 1 91.41 593 GLU B N 1
ATOM 11384 C CA . GLU B 1 593 ? -14.101 -42.955 -19.118 1 91.41 593 GLU B CA 1
ATOM 11385 C C . GLU B 1 593 ? -14.332 -41.653 -19.879 1 91.41 593 GLU B C 1
ATOM 11387 O O . GLU B 1 593 ? -14.373 -40.576 -19.279 1 91.41 593 GLU B O 1
ATOM 11392 N N . PHE B 1 594 ? -14.35 -41.776 -21.183 1 84.47 594 PHE B N 1
ATOM 11393 C CA . PHE B 1 594 ? -14.541 -40.579 -21.993 1 84.47 594 PHE B CA 1
ATOM 11394 C C . PHE B 1 594 ? -15.259 -40.915 -23.295 1 84.47 594 PHE B C 1
ATOM 11396 O O . PHE B 1 594 ? -15.208 -42.054 -23.762 1 84.47 594 PHE B O 1
ATOM 11403 N N . ASN B 1 595 ? -15.964 -39.948 -23.863 1 81.27 595 ASN B N 1
ATOM 11404 C CA . ASN B 1 595 ? -16.737 -40.126 -25.087 1 81.27 595 ASN B CA 1
ATOM 11405 C C . ASN B 1 595 ? -16.089 -39.41 -26.268 1 81.27 595 ASN B C 1
ATOM 11407 O O . ASN B 1 595 ? -16.692 -39.295 -27.337 1 81.27 595 ASN B O 1
ATOM 11411 N N . ILE B 1 596 ? -14.907 -38.949 -26.155 1 82.49 596 ILE B N 1
ATOM 11412 C CA . ILE B 1 596 ? -14.225 -38.233 -27.227 1 82.49 596 ILE B CA 1
ATOM 11413 C C . ILE B 1 596 ? -13.1 -39.098 -27.792 1 82.49 596 ILE B C 1
ATOM 11415 O O . ILE B 1 596 ? -12.694 -40.083 -27.17 1 82.49 596 ILE B O 1
ATOM 11419 N N . PRO B 1 597 ? -12.612 -38.706 -28.995 1 82.92 597 PRO B N 1
ATOM 11420 C CA . PRO B 1 597 ? -11.552 -39.513 -29.604 1 82.92 597 PRO B CA 1
ATOM 11421 C C . PRO B 1 597 ? -10.29 -39.574 -28.746 1 82.92 597 PRO B C 1
ATOM 11423 O O . PRO B 1 597 ? -9.912 -38.577 -28.126 1 82.92 597 PRO B O 1
ATOM 11426 N N . LEU B 1 598 ? -9.738 -40.7 -28.797 1 85.06 598 LEU B N 1
ATOM 11427 C CA . LEU B 1 598 ? -8.535 -40.957 -28.013 1 85.06 598 LEU B CA 1
ATOM 11428 C C . LEU B 1 598 ? -7.444 -39.945 -28.344 1 85.06 598 LEU B C 1
ATOM 11430 O O . LEU B 1 598 ? -6.715 -39.498 -27.455 1 85.06 598 LEU B O 1
ATOM 11434 N N . LYS B 1 599 ? -7.364 -39.648 -29.545 1 83.01 599 LYS B N 1
ATOM 11435 C CA . LYS B 1 599 ? -6.339 -38.704 -29.983 1 83.01 599 LYS B CA 1
ATOM 11436 C C . LYS B 1 599 ? -6.532 -37.34 -29.326 1 83.01 599 LYS B C 1
ATOM 11438 O O . LYS B 1 599 ? -5.559 -36.68 -28.956 1 83.01 599 LYS B O 1
ATOM 11443 N N . ALA B 1 600 ? -7.766 -37.022 -29.198 1 82.88 600 ALA B N 1
ATOM 11444 C CA . ALA B 1 600 ? -8.09 -35.736 -28.585 1 82.88 600 ALA B CA 1
ATOM 11445 C C . ALA B 1 600 ? -7.706 -35.721 -27.108 1 82.88 600 ALA B C 1
ATOM 11447 O O . ALA B 1 600 ? -7.184 -34.722 -26.607 1 82.88 600 ALA B O 1
ATOM 11448 N N . ILE B 1 601 ? -7.874 -36.766 -26.469 1 86.57 601 ILE B N 1
ATOM 11449 C CA . ILE B 1 601 ? -7.535 -36.879 -25.054 1 86.57 601 ILE B CA 1
ATOM 11450 C C . ILE B 1 601 ? -6.018 -36.88 -24.885 1 86.57 601 ILE B C 1
ATOM 11452 O O . ILE B 1 601 ? -5.484 -36.197 -24.008 1 86.57 601 ILE B O 1
ATOM 11456 N N . SER B 1 602 ? -5.396 -37.658 -25.73 1 85.54 602 SER B N 1
ATOM 11457 C CA . SER B 1 602 ? -3.943 -37.764 -25.657 1 85.54 602 SER B CA 1
ATOM 11458 C C . SER B 1 602 ? -3.279 -36.405 -25.855 1 85.54 602 SER B C 1
ATOM 11460 O O . SER B 1 602 ? -2.245 -36.119 -25.247 1 85.54 602 SER B O 1
ATOM 11462 N N . GLU B 1 603 ? -3.887 -35.626 -26.614 1 81.93 603 GLU B N 1
ATOM 11463 C CA . GLU B 1 603 ? -3.308 -34.322 -26.924 1 81.93 603 GLU B CA 1
ATOM 11464 C C . GLU B 1 603 ? -3.689 -33.284 -25.872 1 81.93 603 GLU B C 1
ATOM 11466 O O . GLU B 1 603 ? -2.861 -32.461 -25.477 1 81.93 603 GLU B O 1
ATOM 11471 N N . SER B 1 604 ? -4.904 -33.34 -25.399 1 86.7 604 SER B N 1
ATOM 11472 C CA . SER B 1 604 ? -5.43 -32.289 -24.534 1 86.7 604 SER B CA 1
ATOM 11473 C C . SER B 1 604 ? -5.033 -32.519 -23.08 1 86.7 604 SER B C 1
ATOM 11475 O O . SER B 1 604 ? -5.073 -31.594 -22.266 1 86.7 604 SER B O 1
ATOM 11477 N N . CYS B 1 605 ? -4.595 -33.687 -22.698 1 92.61 605 CYS B N 1
ATOM 11478 C CA . CYS B 1 605 ? -4.327 -34.006 -21.3 1 92.61 605 CYS B CA 1
ATOM 11479 C C . CYS B 1 605 ? -2.843 -34.264 -21.074 1 92.61 605 CYS B C 1
ATOM 11481 O O . CYS B 1 605 ? -2.467 -34.974 -20.139 1 92.61 605 CYS B O 1
ATOM 11483 N N . ARG B 1 606 ? -2.041 -33.693 -21.911 1 91.24 606 ARG B N 1
ATOM 11484 C CA . ARG B 1 606 ? -0.597 -33.883 -21.813 1 91.24 606 ARG B CA 1
ATOM 11485 C C . ARG B 1 606 ? -0.03 -33.155 -20.599 1 91.24 606 ARG B C 1
ATOM 11487 O O . ARG B 1 606 ? 0.999 -33.557 -20.053 1 91.24 606 ARG B O 1
ATOM 11494 N N . TYR B 1 607 ? -0.749 -32.117 -20.212 1 93.63 607 TYR B N 1
ATOM 11495 C CA . TYR B 1 607 ? -0.125 -31.219 -19.247 1 93.63 607 TYR B CA 1
ATOM 11496 C C . TYR B 1 607 ? -0.957 -31.126 -17.973 1 93.63 607 TYR B C 1
ATOM 11498 O O . TYR B 1 607 ? -0.989 -30.079 -17.321 1 93.63 607 TYR B O 1
ATOM 11506 N N . MET B 1 608 ? -1.727 -32.184 -17.682 1 94.31 608 MET B N 1
ATOM 11507 C CA . MET B 1 608 ? -2.49 -32.269 -16.44 1 94.31 608 MET B CA 1
ATOM 11508 C C . MET B 1 608 ? -3.458 -31.096 -16.315 1 94.31 608 MET B C 1
ATOM 11510 O O . MET B 1 608 ? -3.497 -30.427 -15.282 1 94.31 608 MET B O 1
ATOM 11514 N N . SER B 1 609 ? -4.172 -30.789 -17.413 1 93.33 609 SER B N 1
ATOM 11515 C CA . SER B 1 609 ? -4.993 -29.584 -17.45 1 93.33 609 SER B CA 1
ATOM 11516 C C . SER B 1 609 ? -6.477 -29.922 -17.358 1 93.33 609 SER B C 1
ATOM 11518 O O . SER B 1 609 ? -7.32 -29.026 -17.274 1 93.33 609 SER B O 1
ATOM 11520 N N . ALA B 1 610 ? -6.818 -31.238 -17.298 1 94.23 610 ALA B N 1
ATOM 11521 C CA . ALA B 1 610 ? -8.232 -31.6 -17.35 1 94.23 610 ALA B CA 1
ATOM 11522 C C . ALA B 1 610 ? -8.546 -32.724 -16.367 1 94.23 610 ALA B C 1
ATOM 11524 O O . ALA B 1 610 ? -7.745 -33.645 -16.19 1 94.23 610 ALA B O 1
ATOM 11525 N N . THR B 1 611 ? -9.681 -32.646 -15.776 1 94.51 611 THR B N 1
ATOM 11526 C CA . THR B 1 611 ? -10.216 -33.694 -14.914 1 94.51 611 THR B CA 1
ATOM 11527 C C . THR B 1 611 ? -11.254 -34.529 -15.658 1 94.51 611 THR B C 1
ATOM 11529 O O . THR B 1 611 ? -12.189 -33.984 -16.249 1 94.51 611 THR B O 1
ATOM 11532 N N . LEU B 1 612 ? -11.057 -35.824 -15.651 1 94.26 612 LEU B N 1
ATOM 11533 C CA . LEU B 1 612 ? -11.935 -36.736 -16.377 1 94.26 612 LEU B CA 1
ATOM 11534 C C . LEU B 1 612 ? -12.444 -37.845 -15.462 1 94.26 612 LEU B C 1
ATOM 11536 O O . LEU B 1 612 ? -11.863 -38.098 -14.404 1 94.26 612 LEU B O 1
ATOM 11540 N N . SER B 1 613 ? -13.452 -38.483 -15.909 1 94.7 613 SER B N 1
ATOM 11541 C CA . SER B 1 613 ? -14.036 -39.575 -15.137 1 94.7 613 SER B CA 1
ATOM 11542 C C . SER B 1 613 ? -13.184 -40.836 -15.233 1 94.7 613 SER B C 1
ATOM 11544 O O . SER B 1 613 ? -12.631 -41.139 -16.292 1 94.7 613 SER B O 1
ATOM 11546 N N . ILE B 1 614 ? -13.128 -41.58 -14.161 1 95.83 614 ILE B N 1
ATOM 11547 C CA . ILE B 1 614 ? -12.386 -42.834 -14.083 1 95.83 614 ILE B CA 1
ATOM 11548 C C . ILE B 1 614 ? -13.346 -44.012 -14.229 1 95.83 614 ILE B C 1
ATOM 11550 O O . ILE B 1 614 ? -14.458 -43.984 -13.697 1 95.83 614 ILE B O 1
ATOM 11554 N N . LYS B 1 615 ? -12.865 -44.988 -14.864 1 95.26 615 LYS B N 1
ATOM 11555 C CA . LYS B 1 615 ? -13.678 -46.192 -15.007 1 95.26 615 LYS B CA 1
ATOM 11556 C C . LYS B 1 615 ? -13.937 -46.844 -13.651 1 95.26 615 LYS B C 1
ATOM 11558 O O . LYS B 1 615 ? -13.059 -46.861 -12.787 1 95.26 615 LYS B O 1
ATOM 11563 N N . GLU B 1 616 ? -15.053 -47.421 -13.534 1 94.15 616 GLU B N 1
ATOM 11564 C CA . GLU B 1 616 ? -15.496 -48.013 -12.275 1 94.15 616 GLU B CA 1
ATOM 11565 C C . GLU B 1 616 ? -14.527 -49.093 -11.803 1 94.15 616 GLU B C 1
ATOM 11567 O O . GLU B 1 616 ? -14.206 -49.17 -10.615 1 94.15 616 GLU B O 1
ATOM 11572 N N . GLU B 1 617 ? -14.01 -49.858 -12.704 1 92.12 617 GLU B N 1
ATOM 11573 C CA . GLU B 1 617 ? -13.126 -50.967 -12.361 1 92.12 617 GLU B CA 1
ATOM 11574 C C . GLU B 1 617 ? -11.789 -50.462 -11.826 1 92.12 617 GLU B C 1
ATOM 11576 O O . GLU B 1 617 ? -11.102 -51.171 -11.088 1 92.12 617 GLU B O 1
ATOM 11581 N N . MET B 1 618 ? -11.482 -49.305 -12.21 1 93.93 618 MET B N 1
ATOM 11582 C CA . MET B 1 618 ? -10.169 -48.773 -11.856 1 93.93 618 MET B CA 1
ATOM 11583 C C . MET B 1 618 ? -10.234 -47.985 -10.552 1 93.93 618 MET B C 1
ATOM 11585 O O . MET B 1 618 ? -9.206 -47.737 -9.92 1 93.93 618 MET B O 1
ATOM 11589 N N . ILE B 1 619 ? -11.356 -47.605 -10.068 1 94.32 619 ILE B N 1
ATOM 11590 C CA . ILE B 1 619 ? -11.538 -46.785 -8.875 1 94.32 619 ILE B CA 1
ATOM 11591 C C . ILE B 1 619 ? -10.936 -47.494 -7.664 1 94.32 619 ILE B C 1
ATOM 11593 O O . ILE B 1 619 ? -10.279 -46.864 -6.831 1 94.32 619 ILE B O 1
ATOM 11597 N N . LEU B 1 620 ? -11.071 -48.755 -7.612 1 92.36 620 LEU B N 1
ATOM 11598 C CA . LEU B 1 620 ? -10.562 -49.519 -6.478 1 92.36 620 LEU B CA 1
ATOM 11599 C C . LEU B 1 620 ? -9.08 -49.832 -6.654 1 92.36 620 LEU B C 1
ATOM 11601 O O . LEU B 1 620 ? -8.37 -50.066 -5.674 1 92.36 620 LEU B O 1
ATOM 11605 N N . LYS B 1 621 ? -8.638 -49.811 -7.891 1 94.84 621 LYS B N 1
ATOM 11606 C CA . LYS B 1 621 ? -7.257 -50.186 -8.183 1 94.84 621 LYS B CA 1
ATOM 11607 C C . LYS B 1 621 ? -6.307 -49.016 -7.947 1 94.84 621 LYS B C 1
ATOM 11609 O O . LYS B 1 621 ? -5.123 -49.217 -7.671 1 94.84 621 LYS B O 1
ATOM 11614 N N . ILE B 1 622 ? -6.821 -47.826 -8.129 1 95.85 622 ILE B N 1
ATOM 11615 C CA . ILE B 1 622 ? -5.974 -46.654 -7.928 1 95.85 622 ILE B CA 1
ATOM 11616 C C . ILE B 1 622 ? -6.684 -45.656 -7.016 1 95.85 622 ILE B C 1
ATOM 11618 O O . ILE B 1 622 ? -6.801 -44.475 -7.351 1 95.85 622 ILE B O 1
ATOM 11622 N N . PRO B 1 623 ? -7.033 -45.994 -5.87 1 93.49 623 PRO B N 1
ATOM 11623 C CA . PRO B 1 623 ? -7.855 -45.173 -4.978 1 93.49 623 PRO B CA 1
ATOM 11624 C C . PRO B 1 623 ? -7.186 -43.85 -4.61 1 93.49 623 PRO B C 1
ATOM 11626 O O . PRO B 1 623 ? -7.872 -42.857 -4.356 1 93.49 623 PRO B O 1
ATOM 11629 N N . ALA B 1 624 ? -5.894 -43.783 -4.59 1 93.62 624 ALA B N 1
ATOM 11630 C CA . ALA B 1 624 ? -5.185 -42.583 -4.155 1 93.62 624 ALA B CA 1
ATOM 11631 C C . ALA B 1 624 ? -5.276 -41.48 -5.206 1 93.62 624 ALA B C 1
ATOM 11633 O O . ALA B 1 624 ? -5.002 -40.313 -4.916 1 93.62 624 ALA B O 1
ATOM 11634 N N . ALA B 1 625 ? -5.645 -41.891 -6.415 1 94.1 625 ALA B N 1
ATOM 11635 C CA . ALA B 1 625 ? -5.68 -40.924 -7.509 1 94.1 625 ALA B CA 1
ATOM 11636 C C . ALA B 1 625 ? -7.114 -40.526 -7.844 1 94.1 625 ALA B C 1
ATOM 11638 O O . ALA B 1 625 ? -7.344 -39.671 -8.702 1 94.1 625 ALA B O 1
ATOM 11639 N N . VAL B 1 626 ? -8.116 -41.091 -7.225 1 93.5 626 VAL B N 1
ATOM 11640 C CA . VAL B 1 626 ? -9.52 -40.874 -7.56 1 93.5 626 VAL B CA 1
ATOM 11641 C C . VAL B 1 626 ? -10.14 -39.886 -6.575 1 93.5 626 VAL B C 1
ATOM 11643 O O . VAL B 1 626 ? -10.024 -40.056 -5.359 1 93.5 626 VAL B O 1
ATOM 11646 N N . HIS B 1 627 ? -10.698 -38.886 -7.146 1 91.19 627 HIS B N 1
ATOM 11647 C CA . HIS B 1 627 ? -11.421 -37.912 -6.337 1 91.19 627 HIS B CA 1
ATOM 11648 C C . HIS B 1 627 ? -12.734 -38.49 -5.82 1 91.19 627 HIS B C 1
ATOM 11650 O O . HIS B 1 627 ? -13.187 -39.534 -6.295 1 91.19 627 HIS B O 1
ATOM 11656 N N . VAL B 1 628 ? -13.388 -37.796 -4.926 1 89.46 628 VAL B N 1
ATOM 11657 C CA . VAL B 1 628 ? -14.616 -38.248 -4.28 1 89.46 628 VAL B CA 1
ATOM 11658 C C . VAL B 1 628 ? -15.734 -38.358 -5.315 1 89.46 628 VAL B C 1
ATOM 11660 O O . VAL B 1 628 ? -16.616 -39.212 -5.197 1 89.46 628 VAL B O 1
ATOM 11663 N N . ASP B 1 629 ? -15.592 -37.626 -6.382 1 90.48 629 ASP B N 1
ATOM 11664 C CA . ASP B 1 629 ? -16.628 -37.646 -7.41 1 90.48 629 ASP B CA 1
ATOM 11665 C C . ASP B 1 629 ? -16.253 -38.591 -8.549 1 90.48 629 ASP B C 1
ATOM 11667 O O . ASP B 1 629 ? -16.771 -38.468 -9.661 1 90.48 629 ASP B O 1
ATOM 11671 N N . LYS B 1 630 ? -15.183 -39.376 -8.365 1 93.77 630 LYS B N 1
ATOM 11672 C CA . LYS B 1 630 ? -14.758 -40.435 -9.275 1 93.77 630 LYS B CA 1
ATOM 11673 C C . LYS B 1 630 ? -14.053 -39.859 -10.499 1 93.77 630 LYS B C 1
ATOM 11675 O O . LYS B 1 630 ? -14.086 -40.454 -11.578 1 93.77 630 LYS B O 1
ATOM 11680 N N . THR B 1 631 ? -13.568 -38.798 -10.341 1 93.92 631 THR B N 1
ATOM 11681 C CA . THR B 1 631 ? -12.776 -38.178 -11.397 1 93.92 631 THR B CA 1
ATOM 11682 C C . THR B 1 631 ? -11.313 -38.064 -10.979 1 93.92 631 THR B C 1
ATOM 11684 O O . THR B 1 631 ? -10.958 -38.396 -9.846 1 93.92 631 THR B O 1
ATOM 11687 N N . ALA B 1 632 ? -10.463 -37.705 -11.924 1 94.69 632 ALA B N 1
ATOM 11688 C CA . ALA B 1 632 ? -9.055 -37.431 -11.65 1 94.69 632 ALA B CA 1
ATOM 11689 C C . ALA B 1 632 ? -8.487 -36.429 -12.651 1 94.69 632 ALA B C 1
ATOM 11691 O O . ALA B 1 632 ? -8.874 -36.423 -13.822 1 94.69 632 ALA B O 1
ATOM 11692 N N . ARG B 1 633 ? -7.7 -35.56 -12.139 1 94.49 633 ARG B N 1
ATOM 11693 C CA . ARG B 1 633 ? -6.912 -34.72 -13.034 1 94.49 633 ARG B CA 1
ATOM 11694 C C . ARG B 1 633 ? -5.77 -35.51 -13.664 1 94.49 633 ARG B C 1
ATOM 11696 O O . ARG B 1 633 ? -4.851 -35.947 -12.967 1 94.49 633 ARG B O 1
ATOM 11703 N N . VAL B 1 634 ? -5.694 -35.658 -14.946 1 95.17 634 VAL B N 1
ATOM 11704 C CA . VAL B 1 634 ? -4.87 -36.7 -15.549 1 95.17 634 VAL B CA 1
ATOM 11705 C C . VAL B 1 634 ? -3.777 -36.064 -16.405 1 95.17 634 VAL B C 1
ATOM 11707 O O . VAL B 1 634 ? -3.981 -35 -16.993 1 95.17 634 VAL B O 1
ATOM 11710 N N . GLN B 1 635 ? -2.666 -36.632 -16.353 1 96.38 635 GLN B N 1
ATOM 11711 C CA . GLN B 1 635 ? -1.606 -36.423 -17.334 1 96.38 635 GLN B CA 1
ATOM 11712 C C . GLN B 1 635 ? -1.441 -37.644 -18.234 1 96.38 635 GLN B C 1
ATOM 11714 O O . GLN B 1 635 ? -1.194 -38.75 -17.75 1 96.38 635 GLN B O 1
ATOM 11719 N N . VAL B 1 636 ? -1.597 -37.44 -19.499 1 95.76 636 VAL B N 1
ATOM 11720 C CA . VAL B 1 636 ? -1.327 -38.514 -20.448 1 95.76 636 VAL B CA 1
ATOM 11721 C C . VAL B 1 636 ? 0.12 -38.431 -20.927 1 95.76 636 VAL B C 1
ATOM 11723 O O . VAL B 1 636 ? 0.529 -37.429 -21.518 1 95.76 636 VAL B O 1
ATOM 11726 N N . LEU B 1 637 ? 0.85 -39.475 -20.652 1 95.88 637 LEU B N 1
ATOM 11727 C CA . LEU B 1 637 ? 2.284 -39.497 -20.916 1 95.88 637 LEU B CA 1
ATOM 11728 C C . LEU B 1 637 ? 2.586 -40.22 -22.224 1 95.88 637 LEU B C 1
ATOM 11730 O O . LEU B 1 637 ? 2.292 -41.41 -22.363 1 95.88 637 LEU B O 1
ATOM 11734 N N . ARG B 1 638 ? 3.143 -39.513 -23.107 1 92.76 638 ARG B N 1
ATOM 11735 C CA . ARG B 1 638 ? 3.611 -40.078 -24.369 1 92.76 638 ARG B CA 1
ATOM 11736 C C . ARG B 1 638 ? 5.103 -40.385 -24.311 1 92.76 638 ARG B C 1
ATOM 11738 O O . ARG B 1 638 ? 5.877 -39.626 -23.724 1 92.76 638 ARG B O 1
ATOM 11745 N N . ARG B 1 639 ? 5.431 -41.375 -24.92 1 91.34 639 ARG B N 1
ATOM 11746 C CA . ARG B 1 639 ? 6.824 -41.811 -24.904 1 91.34 639 ARG B CA 1
ATOM 11747 C C . ARG B 1 639 ? 7.744 -40.722 -25.446 1 91.34 639 ARG B C 1
ATOM 11749 O O . ARG B 1 639 ? 8.818 -40.478 -24.894 1 91.34 639 ARG B O 1
ATOM 11756 N N . MET B 1 640 ? 7.32 -40.047 -26.438 1 86.43 640 MET B N 1
ATOM 11757 C CA . MET B 1 640 ? 8.146 -39.057 -27.123 1 86.43 640 MET B CA 1
ATOM 11758 C C . MET B 1 640 ? 8.252 -37.776 -26.304 1 86.43 640 MET B C 1
ATOM 11760 O O . MET B 1 640 ? 9.192 -36.998 -26.478 1 86.43 640 MET B O 1
ATOM 11764 N N . ASP B 1 641 ? 7.327 -37.575 -25.431 1 87.44 641 ASP B N 1
ATOM 11765 C CA . ASP B 1 641 ? 7.311 -36.336 -24.661 1 87.44 641 ASP B CA 1
ATOM 11766 C C . ASP B 1 641 ? 8.319 -36.388 -23.515 1 87.44 641 ASP B C 1
ATOM 11768 O O . ASP B 1 641 ? 8.979 -35.391 -23.215 1 87.44 641 ASP B O 1
ATOM 11772 N N . ASN B 1 642 ? 8.396 -37.504 -22.888 1 91.96 642 ASN B N 1
ATOM 11773 C CA . ASN B 1 642 ? 9.281 -37.727 -21.75 1 91.96 642 ASN B CA 1
ATOM 11774 C C . ASN B 1 642 ? 9.655 -39.2 -21.612 1 91.96 642 ASN B C 1
ATOM 11776 O O . ASN B 1 642 ? 9.052 -39.926 -20.82 1 91.96 642 ASN B O 1
ATOM 11780 N N . PHE B 1 643 ? 10.685 -39.526 -22.225 1 92.65 643 PHE B N 1
ATOM 11781 C CA . PHE B 1 643 ? 11.057 -40.926 -22.392 1 92.65 643 PHE B CA 1
ATOM 11782 C C . PHE B 1 643 ? 11.396 -41.56 -21.048 1 92.65 643 PHE B C 1
ATOM 11784 O O . PHE B 1 643 ? 10.928 -42.657 -20.738 1 92.65 643 PHE B O 1
ATOM 11791 N N . TRP B 1 644 ? 12.212 -40.96 -20.268 1 92.83 644 TRP B N 1
ATOM 11792 C CA . TRP B 1 644 ? 12.651 -41.552 -19.009 1 92.83 644 TRP B CA 1
ATOM 11793 C C . TRP B 1 644 ? 11.472 -41.761 -18.065 1 92.83 644 TRP B C 1
ATOM 11795 O O . TRP B 1 644 ? 11.391 -42.783 -17.379 1 92.83 644 TRP B O 1
ATOM 11805 N N . PHE B 1 645 ? 10.606 -40.837 -18.025 1 96.06 645 PHE B N 1
ATOM 11806 C CA . PHE B 1 645 ? 9.432 -40.942 -17.167 1 96.06 645 PHE B CA 1
ATOM 11807 C C . PHE B 1 645 ? 8.501 -42.045 -17.657 1 96.06 645 PHE B C 1
ATOM 11809 O O . PHE B 1 645 ? 7.946 -42.798 -16.854 1 96.06 645 PHE B O 1
ATOM 11816 N N . TYR B 1 646 ? 8.378 -42.081 -18.989 1 96.65 646 TYR B N 1
ATOM 11817 C CA . TYR B 1 646 ? 7.596 -43.15 -19.599 1 96.65 646 TYR B CA 1
ATOM 11818 C C . TYR B 1 646 ? 8.131 -44.518 -19.192 1 96.65 646 TYR B C 1
ATOM 11820 O O . TYR B 1 646 ? 7.357 -45.426 -18.88 1 96.65 646 TYR B O 1
ATOM 11828 N N . GLU B 1 647 ? 9.4 -44.662 -19.14 1 95.88 647 GLU B N 1
ATOM 11829 C CA . GLU B 1 647 ? 10.031 -45.928 -18.78 1 95.88 647 GLU B CA 1
ATOM 11830 C C . GLU B 1 647 ? 9.748 -46.292 -17.325 1 95.88 647 GLU B C 1
ATOM 11832 O O . GLU B 1 647 ? 9.554 -47.465 -16.999 1 95.88 647 GLU B O 1
ATOM 11837 N N . ILE B 1 648 ? 9.763 -45.331 -16.471 1 97.09 648 ILE B N 1
ATOM 11838 C CA . ILE B 1 648 ? 9.456 -45.583 -15.067 1 97.09 648 ILE B CA 1
ATOM 11839 C C . ILE B 1 648 ? 8.037 -46.133 -14.94 1 97.09 648 ILE B C 1
ATOM 11841 O O . ILE B 1 648 ? 7.816 -47.147 -14.273 1 97.09 648 ILE B O 1
ATOM 11845 N N . VAL B 1 649 ? 7.077 -45.473 -15.592 1 98 649 VAL B N 1
ATOM 11846 C CA . VAL B 1 649 ? 5.677 -45.871 -15.48 1 98 649 VAL B CA 1
ATOM 11847 C C . VAL B 1 649 ? 5.473 -47.233 -16.14 1 98 649 VAL B C 1
ATOM 11849 O O . VAL B 1 649 ? 4.697 -48.057 -15.65 1 98 649 VAL B O 1
ATOM 11852 N N . SER B 1 650 ? 6.187 -47.435 -17.258 1 97.46 650 SER B N 1
ATOM 11853 C CA . SER B 1 650 ? 6.105 -48.715 -17.954 1 97.46 650 SER B CA 1
ATOM 11854 C C . SER B 1 650 ? 6.621 -49.853 -17.08 1 97.46 650 SER B C 1
ATOM 11856 O O . SER B 1 650 ? 6.01 -50.922 -17.019 1 97.46 650 SER B O 1
ATOM 11858 N N . GLU B 1 651 ? 7.774 -49.647 -16.441 1 97.28 651 GLU B N 1
ATOM 11859 C CA . GLU B 1 651 ? 8.32 -50.654 -15.537 1 97.28 651 GLU B CA 1
ATOM 11860 C C . GLU B 1 651 ? 7.39 -50.895 -14.352 1 97.28 651 GLU B C 1
ATOM 11862 O O . GLU B 1 651 ? 7.233 -52.031 -13.9 1 97.28 651 GLU B O 1
ATOM 11867 N N . PHE B 1 652 ? 6.84 -49.9 -13.817 1 98.03 652 PHE B N 1
ATOM 11868 C CA . PHE B 1 652 ? 5.878 -50.029 -12.73 1 98.03 652 PHE B CA 1
ATOM 11869 C C . PHE B 1 652 ? 4.664 -50.836 -13.175 1 98.03 652 PHE B C 1
ATOM 11871 O O . PHE B 1 652 ? 4.131 -51.641 -12.407 1 98.03 652 PHE B O 1
ATOM 11878 N N . TYR B 1 653 ? 4.198 -50.58 -14.405 1 97.94 653 TYR B N 1
ATOM 11879 C CA . TYR B 1 653 ? 3.071 -51.307 -14.979 1 97.94 653 TYR B CA 1
ATOM 11880 C C . TYR B 1 653 ? 3.355 -52.803 -15.031 1 97.94 653 TYR B C 1
ATOM 11882 O O . TYR B 1 653 ? 2.476 -53.619 -14.747 1 97.94 653 TYR B O 1
ATOM 11890 N N . LYS B 1 654 ? 4.549 -53.149 -15.368 1 97.2 654 LYS B N 1
ATOM 11891 C CA . LYS B 1 654 ? 4.94 -54.555 -15.432 1 97.2 654 LYS B CA 1
ATOM 11892 C C . LYS B 1 654 ? 4.835 -55.218 -14.062 1 97.2 654 LYS B C 1
ATOM 11894 O O . LYS B 1 654 ? 4.458 -56.387 -13.959 1 97.2 654 LYS B O 1
ATOM 11899 N N . LEU B 1 655 ? 5.151 -54.448 -13.066 1 96.92 655 LEU B N 1
ATOM 11900 C CA . LEU B 1 655 ? 5.181 -54.981 -11.709 1 96.92 655 LEU B CA 1
ATOM 11901 C C . LEU B 1 655 ? 3.786 -54.983 -11.095 1 96.92 655 LEU B C 1
ATOM 11903 O O . LEU B 1 655 ? 3.385 -55.96 -10.457 1 96.92 655 LEU B O 1
ATOM 11907 N N . SER B 1 656 ? 3.037 -53.926 -11.342 1 96.05 656 SER B N 1
ATOM 11908 C CA . SER B 1 656 ? 1.809 -53.688 -10.59 1 96.05 656 SER B CA 1
ATOM 11909 C C . SER B 1 656 ? 0.576 -53.983 -11.438 1 96.05 656 SER B C 1
ATOM 11911 O O . SER B 1 656 ? -0.526 -54.137 -10.907 1 96.05 656 SER B O 1
ATOM 11913 N N . LYS B 1 657 ? 0.726 -53.964 -12.802 1 95.5 657 LYS B N 1
ATOM 11914 C CA . LYS B 1 657 ? -0.35 -54.089 -13.781 1 95.5 657 LYS B CA 1
ATOM 11915 C C . LYS B 1 657 ? -1.229 -52.842 -13.794 1 95.5 657 LYS B C 1
ATOM 11917 O O . LYS B 1 657 ? -2.356 -52.875 -14.293 1 95.5 657 LYS B O 1
ATOM 11922 N N . ILE B 1 658 ? -0.76 -51.83 -13.164 1 96.11 658 ILE B N 1
ATOM 11923 C CA . ILE B 1 658 ? -1.408 -50.524 -13.202 1 96.11 658 ILE B CA 1
ATOM 11924 C C . ILE B 1 658 ? -0.591 -49.568 -14.069 1 96.11 658 ILE B C 1
ATOM 11926 O O . ILE B 1 658 ? 0.551 -49.243 -13.74 1 96.11 658 ILE B O 1
ATOM 11930 N N . PRO B 1 659 ? -1.078 -49.123 -15.106 1 96.63 659 PRO B N 1
ATOM 11931 C CA . PRO B 1 659 ? -0.313 -48.292 -16.039 1 96.63 659 PRO B CA 1
ATOM 11932 C C . PRO B 1 659 ? -0.327 -46.813 -15.661 1 96.63 659 PRO B C 1
ATOM 11934 O O . PRO B 1 659 ? -0.504 -45.952 -16.527 1 96.63 659 PRO B O 1
ATOM 11937 N N . ALA B 1 660 ? -0.236 -46.505 -14.375 1 97.32 660 ALA B N 1
ATOM 11938 C CA . ALA B 1 660 ? -0.273 -45.128 -13.89 1 97.32 660 ALA B CA 1
ATOM 11939 C C . ALA B 1 660 ? 0.503 -44.986 -12.583 1 97.32 660 ALA B C 1
ATOM 11941 O O . ALA B 1 660 ? 0.652 -45.954 -11.834 1 97.32 660 ALA B O 1
ATOM 11942 N N . VAL B 1 661 ? 1.02 -43.816 -12.337 1 97.93 661 VAL B N 1
ATOM 11943 C CA . VAL B 1 661 ? 1.619 -43.469 -11.052 1 97.93 661 VAL B CA 1
ATOM 11944 C C . VAL B 1 661 ? 1.059 -42.135 -10.565 1 97.93 661 VAL B C 1
ATOM 11946 O O . VAL B 1 661 ? 0.508 -41.361 -11.352 1 97.93 661 VAL B O 1
ATOM 11949 N N . LEU B 1 662 ? 1.124 -41.906 -9.295 1 97.07 662 LEU B N 1
ATOM 11950 C CA . LEU B 1 662 ? 0.781 -40.595 -8.755 1 97.07 662 LEU B CA 1
ATOM 11951 C C . LEU B 1 662 ? 1.906 -39.595 -8.998 1 97.07 662 LEU B C 1
ATOM 11953 O O . LEU B 1 662 ? 3.084 -39.938 -8.876 1 97.07 662 LEU B O 1
ATOM 11957 N N . ASN B 1 663 ? 1.494 -38.449 -9.391 1 96.6 663 ASN B N 1
ATOM 11958 C CA . ASN B 1 663 ? 2.445 -37.384 -9.691 1 96.6 663 ASN B CA 1
ATOM 11959 C C . ASN B 1 663 ? 2.028 -36.063 -9.049 1 96.6 663 ASN B C 1
ATOM 11961 O O . ASN B 1 663 ? 0.897 -35.609 -9.232 1 96.6 663 ASN B O 1
ATOM 11965 N N . THR B 1 664 ? 2.883 -35.478 -8.262 1 94.62 664 THR B N 1
ATOM 11966 C CA . THR B 1 664 ? 2.653 -34.151 -7.701 1 94.62 664 THR B CA 1
ATOM 11967 C C . THR B 1 664 ? 3.934 -33.321 -7.734 1 94.62 664 THR B C 1
ATOM 11969 O O . THR B 1 664 ? 4.999 -33.828 -8.091 1 94.62 664 THR B O 1
ATOM 11972 N N . SER B 1 665 ? 3.794 -32.078 -7.573 1 94.62 665 SER B N 1
ATOM 11973 C CA . SER B 1 665 ? 4.92 -31.156 -7.68 1 94.62 665 SER B CA 1
ATOM 11974 C C . SER B 1 665 ? 5.951 -31.412 -6.586 1 94.62 665 SER B C 1
ATOM 11976 O O . SER B 1 665 ? 5.592 -31.72 -5.448 1 94.62 665 SER B O 1
ATOM 11978 N N . PHE B 1 666 ? 7.174 -31.274 -6.918 1 96.31 666 PHE B N 1
ATOM 11979 C CA . PHE B 1 666 ? 8.264 -31.412 -5.959 1 96.31 666 PHE B CA 1
ATOM 11980 C C . PHE B 1 666 ? 8.48 -30.111 -5.194 1 96.31 666 PHE B C 1
ATOM 11982 O O . PHE B 1 666 ? 9.273 -29.264 -5.611 1 96.31 666 PHE B O 1
ATOM 11989 N N . ASN B 1 667 ? 7.798 -29.91 -4.18 1 91.83 667 ASN B N 1
ATOM 11990 C CA . ASN B 1 667 ? 7.858 -28.801 -3.233 1 91.83 667 ASN B CA 1
ATOM 11991 C C . ASN B 1 667 ? 7.232 -29.174 -1.892 1 91.83 667 ASN B C 1
ATOM 11993 O O . ASN B 1 667 ? 6.542 -30.189 -1.786 1 91.83 667 ASN B O 1
ATOM 11997 N N . ILE B 1 668 ? 7.552 -28.435 -0.906 1 85.03 668 ILE B N 1
ATOM 11998 C CA . ILE B 1 668 ? 6.899 -28.587 0.39 1 85.03 668 ILE B CA 1
ATOM 11999 C C . ILE B 1 668 ? 6.001 -27.381 0.66 1 85.03 668 ILE B C 1
ATOM 12001 O O . ILE B 1 668 ? 5.958 -26.441 -0.137 1 85.03 668 ILE B O 1
ATOM 12005 N N . ARG B 1 669 ? 5.242 -27.499 1.657 1 77 669 ARG B N 1
ATOM 12006 C CA . ARG B 1 669 ? 4.237 -26.479 1.94 1 77 669 ARG B CA 1
ATOM 12007 C C . ARG B 1 669 ? 4.857 -25.085 1.942 1 77 669 ARG B C 1
ATOM 12009 O O . ARG B 1 669 ? 5.883 -24.858 2.587 1 77 669 ARG B O 1
ATOM 12016 N N . GLY B 1 670 ? 4.266 -24.246 1.17 1 74.89 670 GLY B N 1
ATOM 12017 C CA . GLY B 1 670 ? 4.643 -22.842 1.174 1 74.89 670 GLY B CA 1
ATOM 12018 C C . GLY B 1 670 ? 5.76 -22.521 0.2 1 74.89 670 GLY B C 1
ATOM 12019 O O . GLY B 1 670 ? 6.065 -21.351 -0.039 1 74.89 670 GLY B O 1
ATOM 12020 N N . GLU B 1 671 ? 6.307 -23.575 -0.431 1 85.34 671 GLU B N 1
ATOM 12021 C CA . GLU B 1 671 ? 7.43 -23.347 -1.336 1 85.34 671 GLU B CA 1
ATOM 12022 C C . GLU B 1 671 ? 7.012 -23.535 -2.791 1 85.34 671 GLU B C 1
ATOM 12024 O O . GLU B 1 671 ? 6.092 -24.301 -3.085 1 85.34 671 GLU B O 1
ATOM 12029 N N . PRO B 1 672 ? 7.67 -22.819 -3.677 1 92.13 672 PRO B N 1
ATOM 12030 C CA . PRO B 1 672 ? 7.494 -23.132 -5.097 1 92.13 672 PRO B CA 1
ATOM 12031 C C . PRO B 1 672 ? 8.159 -24.447 -5.498 1 92.13 672 PRO B C 1
ATOM 12033 O O . PRO B 1 672 ? 8.912 -25.027 -4.712 1 92.13 672 PRO B O 1
ATOM 12036 N N . ILE B 1 673 ? 7.845 -24.939 -6.63 1 95.19 673 ILE B N 1
ATOM 12037 C CA . ILE B 1 673 ? 8.485 -26.133 -7.17 1 95.19 673 ILE B CA 1
ATOM 12038 C C . ILE B 1 673 ? 9.997 -25.931 -7.22 1 95.19 673 ILE B C 1
ATOM 12040 O O . ILE B 1 673 ? 10.474 -24.85 -7.574 1 95.19 673 ILE B O 1
ATOM 12044 N N . VAL B 1 674 ? 10.744 -26.9 -6.887 1 95.98 674 VAL B N 1
ATOM 12045 C CA . VAL B 1 674 ? 12.199 -26.802 -6.815 1 95.98 674 VAL B CA 1
ATOM 12046 C C . VAL B 1 674 ? 12.76 -26.43 -8.186 1 95.98 674 VAL B C 1
ATOM 12048 O O . VAL B 1 674 ? 12.217 -26.836 -9.216 1 95.98 674 VAL B O 1
ATOM 12051 N N . GLU B 1 675 ? 13.774 -25.681 -8.168 1 95.62 675 GLU B N 1
ATOM 12052 C CA . GLU B 1 675 ? 14.393 -25.245 -9.416 1 95.62 675 GLU B CA 1
ATOM 12053 C C . GLU B 1 675 ? 15.848 -25.698 -9.498 1 95.62 675 GLU B C 1
ATOM 12055 O O . GLU B 1 675 ? 16.274 -26.254 -10.513 1 95.62 675 GLU B O 1
ATOM 12060 N N . THR B 1 676 ? 16.643 -25.584 -8.438 1 95.23 676 THR B N 1
ATOM 12061 C CA . THR B 1 676 ? 18.062 -25.921 -8.427 1 95.23 676 THR B CA 1
ATOM 12062 C C . THR B 1 676 ? 18.297 -27.251 -7.716 1 95.23 676 THR B C 1
ATOM 12064 O O . THR B 1 676 ? 17.443 -27.715 -6.958 1 95.23 676 THR B O 1
ATOM 12067 N N . PRO B 1 677 ? 19.452 -27.823 -7.988 1 96.28 677 PRO B N 1
ATOM 12068 C CA . PRO B 1 677 ? 19.778 -29.023 -7.215 1 96.28 677 PRO B CA 1
ATOM 12069 C C . PRO B 1 677 ? 19.817 -28.762 -5.711 1 96.28 677 PRO B C 1
ATOM 12071 O O . PRO B 1 677 ? 19.475 -29.644 -4.919 1 96.28 677 PRO B O 1
ATOM 12074 N N . TYR B 1 678 ? 20.194 -27.58 -5.321 1 93.35 678 TYR B N 1
ATOM 12075 C CA . TYR B 1 678 ? 20.203 -27.226 -3.907 1 93.35 678 TYR B CA 1
ATOM 12076 C C . TYR B 1 678 ? 18.791 -27.24 -3.332 1 93.35 678 TYR B C 1
ATOM 12078 O O . TYR B 1 678 ? 18.565 -27.764 -2.239 1 93.35 678 TYR B O 1
ATOM 12086 N N . ASP B 1 679 ? 17.859 -26.705 -4.132 1 94.44 679 ASP B N 1
ATOM 12087 C CA . ASP B 1 679 ? 16.464 -26.725 -3.702 1 94.44 679 ASP B CA 1
ATOM 12088 C C . ASP B 1 679 ? 15.972 -28.156 -3.503 1 94.44 679 ASP B C 1
ATOM 12090 O O . ASP B 1 679 ? 15.198 -28.43 -2.583 1 94.44 679 ASP B O 1
ATOM 12094 N N . ALA B 1 680 ? 16.372 -28.965 -4.386 1 96.46 680 ALA B N 1
ATOM 12095 C CA . ALA B 1 680 ? 15.954 -30.363 -4.336 1 96.46 680 ALA B CA 1
ATOM 12096 C C . ALA B 1 680 ? 16.427 -31.032 -3.049 1 96.46 680 ALA B C 1
ATOM 12098 O O . ALA B 1 680 ? 15.649 -31.708 -2.371 1 96.46 680 ALA B O 1
ATOM 12099 N N . PHE B 1 681 ? 17.664 -30.829 -2.678 1 95.01 681 PHE B N 1
ATOM 12100 C CA . PHE B 1 681 ? 18.201 -31.42 -1.458 1 95.01 681 PHE B CA 1
ATOM 12101 C C . PHE B 1 681 ? 17.549 -30.806 -0.225 1 95.01 681 PHE B C 1
ATOM 12103 O O . PHE B 1 681 ? 17.234 -31.513 0.734 1 95.01 681 PHE B O 1
ATOM 12110 N N . GLU B 1 682 ? 17.403 -29.524 -0.257 1 90.98 682 GLU B N 1
ATOM 12111 C CA . GLU B 1 682 ? 16.789 -28.85 0.883 1 90.98 682 GLU B CA 1
ATOM 12112 C C . GLU B 1 682 ? 15.383 -29.381 1.146 1 90.98 682 GLU B C 1
ATOM 12114 O O . GLU B 1 682 ? 15.009 -29.62 2.296 1 90.98 682 GLU B O 1
ATOM 12119 N N . SER B 1 683 ? 14.636 -29.499 0.079 1 92.21 683 SER B N 1
ATOM 12120 C CA . SER B 1 683 ? 13.277 -30.009 0.222 1 92.21 683 SER B CA 1
ATOM 12121 C C . SER B 1 683 ? 13.278 -31.485 0.607 1 92.21 683 SER B C 1
ATOM 12123 O O . SER B 1 683 ? 12.471 -31.918 1.431 1 92.21 683 SER B O 1
ATOM 12125 N N . PHE B 1 684 ? 14.154 -32.218 0.102 1 94.7 684 PHE B N 1
ATOM 12126 C CA . PHE B 1 684 ? 14.27 -33.648 0.362 1 94.7 684 PHE B CA 1
ATOM 12127 C C . PHE B 1 684 ? 14.646 -33.905 1.816 1 94.7 684 PHE B C 1
ATOM 12129 O O . PHE B 1 684 ? 14.095 -34.804 2.456 1 94.7 684 PHE B O 1
ATOM 12136 N N . LEU B 1 685 ? 15.473 -33.084 2.365 1 92.16 685 LEU B N 1
ATOM 12137 C CA . LEU B 1 685 ? 16.035 -33.317 3.691 1 92.16 685 LEU B CA 1
ATOM 12138 C C . LEU B 1 685 ? 15.221 -32.598 4.761 1 92.16 685 LEU B C 1
ATOM 12140 O O . LEU B 1 685 ? 15.544 -32.673 5.949 1 92.16 685 LEU B O 1
ATOM 12144 N N . ASP B 1 686 ? 14.226 -31.922 4.314 1 87.55 686 ASP B N 1
ATOM 12145 C CA . ASP B 1 686 ? 13.396 -31.232 5.296 1 87.55 686 ASP B CA 1
ATOM 12146 C C . ASP B 1 686 ? 12.863 -32.204 6.346 1 87.55 686 ASP B C 1
ATOM 12148 O O . ASP B 1 686 ? 12.377 -33.285 6.008 1 87.55 686 ASP B O 1
ATOM 12152 N N . THR B 1 687 ? 12.931 -31.844 7.594 1 79.88 687 THR B N 1
ATOM 12153 C CA . THR B 1 687 ? 12.606 -32.732 8.705 1 79.88 687 THR B CA 1
ATOM 12154 C C . THR B 1 687 ? 11.113 -33.048 8.726 1 79.88 687 THR B C 1
ATOM 12156 O O . THR B 1 687 ? 10.693 -34.044 9.318 1 79.88 687 THR B O 1
ATOM 12159 N N . SER B 1 688 ? 10.403 -32.273 8.079 1 76.86 688 SER B N 1
ATOM 12160 C CA . SER B 1 688 ? 8.954 -32.449 8.101 1 76.86 688 SER B CA 1
ATOM 12161 C C . SER B 1 688 ? 8.499 -33.417 7.013 1 76.86 688 SER B C 1
ATOM 12163 O O . SER B 1 688 ? 7.377 -33.925 7.057 1 76.86 688 SER B O 1
ATOM 12165 N N . THR B 1 689 ? 9.355 -33.746 6.063 1 84.94 689 THR B N 1
ATOM 12166 C CA . THR B 1 689 ? 8.911 -34.5 4.896 1 84.94 689 THR B CA 1
ATOM 12167 C C . THR B 1 689 ? 9.38 -35.95 4.978 1 84.94 689 THR B C 1
ATOM 12169 O O . THR B 1 689 ? 10.49 -36.224 5.441 1 84.94 689 THR B O 1
ATOM 12172 N N . GLU B 1 690 ? 8.522 -36.777 4.571 1 88.27 690 GLU B N 1
ATOM 12173 C CA . GLU B 1 690 ? 8.857 -38.195 4.485 1 88.27 690 GLU B CA 1
ATOM 12174 C C . GLU B 1 690 ? 9.026 -38.635 3.033 1 88.27 690 GLU B C 1
ATOM 12176 O O . GLU B 1 690 ? 8.206 -39.39 2.508 1 88.27 690 GLU B O 1
ATOM 12181 N N . ILE B 1 691 ? 10.044 -38.255 2.426 1 95.01 691 ILE B N 1
ATOM 12182 C CA . ILE B 1 691 ? 10.452 -38.699 1.097 1 95.01 691 ILE B CA 1
ATOM 12183 C C . ILE B 1 691 ? 11.565 -39.737 1.219 1 95.01 691 ILE B C 1
ATOM 12185 O O . ILE B 1 691 ? 12.572 -39.501 1.89 1 95.01 691 ILE B O 1
ATOM 12189 N N . ASP B 1 692 ? 11.378 -40.791 0.595 1 95.68 692 ASP B N 1
ATOM 12190 C CA . ASP B 1 692 ? 12.287 -41.916 0.787 1 95.68 692 ASP B CA 1
ATOM 12191 C C . ASP B 1 692 ? 13.515 -41.79 -0.113 1 95.68 692 ASP B C 1
ATOM 12193 O O . ASP B 1 692 ? 14.624 -42.149 0.287 1 95.68 692 ASP B O 1
ATOM 12197 N N . TRP B 1 693 ? 13.271 -41.375 -1.363 1 96.81 693 TRP B N 1
ATOM 12198 C CA . TRP B 1 693 ? 14.351 -41.333 -2.344 1 96.81 693 TRP B CA 1
ATOM 12199 C C . TRP B 1 693 ? 14.368 -39.997 -3.079 1 96.81 693 TRP B C 1
ATOM 12201 O O . TRP B 1 693 ? 13.315 -39.404 -3.325 1 96.81 693 TRP B O 1
ATOM 12211 N N . LEU B 1 694 ? 15.566 -39.588 -3.394 1 97.94 694 LEU B N 1
ATOM 12212 C CA . LEU B 1 694 ? 15.757 -38.484 -4.329 1 97.94 694 LEU B CA 1
ATOM 12213 C C . LEU B 1 694 ? 16.473 -38.958 -5.59 1 97.94 694 LEU B C 1
ATOM 12215 O O . LEU B 1 694 ? 17.594 -39.466 -5.518 1 97.94 694 LEU B O 1
ATOM 12219 N N . LEU B 1 695 ? 15.771 -38.937 -6.655 1 97.28 695 LEU B N 1
ATOM 12220 C CA . LEU B 1 695 ? 16.396 -39.137 -7.957 1 97.28 695 LEU B CA 1
ATOM 12221 C C . LEU B 1 695 ? 16.877 -37.812 -8.539 1 97.28 695 LEU B C 1
ATOM 12223 O O . LEU B 1 695 ? 16.067 -36.982 -8.957 1 97.28 695 LEU B O 1
ATOM 12227 N N . LEU B 1 696 ? 18.128 -37.6 -8.508 1 96.35 696 LEU B N 1
ATOM 12228 C CA . LEU B 1 696 ? 18.748 -36.413 -9.088 1 96.35 696 LEU B CA 1
ATOM 12229 C C . LEU B 1 696 ? 19.493 -36.762 -10.372 1 96.35 696 LEU B C 1
ATOM 12231 O O . LEU B 1 696 ? 20.614 -37.273 -10.326 1 96.35 696 LEU B O 1
ATOM 12235 N N . GLU B 1 697 ? 18.807 -36.483 -11.505 1 93.91 697 GLU B N 1
ATOM 12236 C CA . GLU B 1 697 ? 19.273 -36.944 -12.81 1 93.91 697 GLU B CA 1
ATOM 12237 C C . GLU B 1 697 ? 19.393 -38.465 -12.848 1 93.91 697 GLU B C 1
ATOM 12239 O O . GLU B 1 697 ? 18.408 -39.176 -12.639 1 93.91 697 GLU B O 1
ATOM 12244 N N . ASP B 1 698 ? 20.54 -38.911 -12.858 1 90.04 698 ASP B N 1
ATOM 12245 C CA . ASP B 1 698 ? 20.707 -40.36 -12.924 1 90.04 698 ASP B CA 1
ATOM 12246 C C . ASP B 1 698 ? 21.325 -40.901 -11.637 1 90.04 698 ASP B C 1
ATOM 12248 O O . ASP B 1 698 ? 21.955 -41.961 -11.642 1 90.04 698 ASP B O 1
ATOM 12252 N N . ARG B 1 699 ? 21.157 -40.165 -10.581 1 93.34 699 ARG B N 1
ATOM 12253 C CA . ARG B 1 699 ? 21.705 -40.561 -9.287 1 93.34 699 ARG B CA 1
ATOM 12254 C C . ARG B 1 699 ? 20.601 -40.695 -8.244 1 93.34 699 ARG B C 1
ATOM 12256 O O . ARG B 1 699 ? 19.669 -39.888 -8.211 1 93.34 699 ARG B O 1
ATOM 12263 N N . LEU B 1 700 ? 20.78 -41.716 -7.441 1 96.03 700 LEU B N 1
ATOM 12264 C CA . LEU B 1 700 ? 19.79 -41.998 -6.406 1 96.03 700 LEU B CA 1
ATOM 12265 C C . LEU B 1 700 ? 20.372 -41.756 -5.018 1 96.03 700 LEU B C 1
ATOM 12267 O O . LEU B 1 700 ? 21.476 -42.214 -4.714 1 96.03 700 LEU B O 1
ATOM 12271 N N . PHE B 1 701 ? 19.586 -41.049 -4.21 1 96.82 701 PHE B N 1
ATOM 12272 C CA . PHE B 1 701 ? 20.059 -40.716 -2.871 1 96.82 701 PHE B CA 1
ATOM 12273 C C . PHE B 1 701 ? 19.013 -41.074 -1.823 1 96.82 701 PHE B C 1
ATOM 12275 O O . PHE B 1 701 ? 17.811 -40.984 -2.081 1 96.82 701 PHE B O 1
ATOM 12282 N N . ARG B 1 702 ? 19.356 -41.451 -0.683 1 96.25 702 ARG B N 1
ATOM 12283 C CA . ARG B 1 702 ? 18.524 -41.589 0.508 1 96.25 702 ARG B CA 1
ATOM 12284 C C . ARG B 1 702 ? 19.091 -40.778 1.669 1 96.25 702 ARG B C 1
ATOM 12286 O O . ARG B 1 702 ? 20.246 -40.35 1.629 1 96.25 702 ARG B O 1
ATOM 12293 N N . LYS B 1 703 ? 18.273 -40.506 2.631 1 94.45 703 LYS B N 1
ATOM 12294 C CA . LYS B 1 703 ? 18.689 -39.766 3.819 1 94.45 703 LYS B CA 1
ATOM 12295 C C . LYS B 1 703 ? 19.556 -40.631 4.729 1 94.45 703 LYS B C 1
ATOM 12297 O O . LYS B 1 703 ? 19.25 -41.803 4.956 1 94.45 703 LYS B O 1
ATOM 12302 N N . LYS B 1 704 ? 20.61 -40.025 5.205 1 92.61 704 LYS B N 1
ATOM 12303 C CA . LYS B 1 704 ? 21.425 -40.711 6.204 1 92.61 704 LYS B CA 1
ATOM 12304 C C . LYS B 1 704 ? 20.767 -40.66 7.58 1 92.61 704 LYS B C 1
ATOM 12306 O O . LYS B 1 704 ? 20.015 -39.731 7.88 1 92.61 704 LYS B O 1
ATOM 12311 N N . SER B 1 705 ? 21.058 -41.698 8.291 1 90.3 705 SER B N 1
ATOM 12312 C CA . SER B 1 705 ? 20.705 -41.646 9.706 1 90.3 705 SER B CA 1
ATOM 12313 C C . SER B 1 705 ? 21.814 -41 10.529 1 90.3 705 SER B C 1
ATOM 12315 O O . SER B 1 705 ? 22.962 -40.926 10.085 1 90.3 705 SER B O 1
ATOM 12317 N N . PHE B 1 706 ? 21.417 -40.483 11.652 1 92.05 706 PHE B N 1
ATOM 12318 C CA . PHE B 1 706 ? 22.42 -39.959 12.572 1 92.05 706 PHE B CA 1
ATOM 12319 C C . PHE B 1 706 ? 23.483 -41.008 12.87 1 92.05 706 PHE B C 1
ATOM 12321 O O . PHE B 1 706 ? 23.161 -42.14 13.237 1 92.05 706 PHE B O 1
ATOM 12328 N N . PRO B 1 707 ? 24.702 -40.622 12.683 1 89.28 707 PRO B N 1
ATOM 12329 C CA . PRO B 1 707 ? 25.753 -41.639 12.782 1 89.28 707 PRO B CA 1
ATOM 12330 C C . PRO B 1 707 ? 25.829 -42.275 14.168 1 89.28 707 PRO B C 1
ATOM 12332 O O . PRO B 1 707 ? 25.749 -41.572 15.179 1 89.28 707 PRO B O 1
ATOM 12335 N N . GLU B 1 708 ? 26.047 -43.507 14.147 1 86.97 708 GLU B N 1
ATOM 12336 C CA . GLU B 1 708 ? 26.197 -44.22 15.412 1 86.97 708 GLU B CA 1
ATOM 12337 C C . GLU B 1 708 ? 27.493 -43.829 16.116 1 86.97 708 GLU B C 1
ATOM 12339 O O . GLU B 1 708 ? 27.534 -43.731 17.344 1 86.97 708 GLU B O 1
ATOM 12344 N N . ALA B 1 709 ? 28.524 -43.575 15.365 1 88.28 709 ALA B N 1
ATOM 12345 C CA . ALA B 1 709 ? 29.829 -43.231 15.924 1 88.28 709 ALA B CA 1
ATOM 12346 C C . ALA B 1 709 ? 29.955 -41.726 16.139 1 88.28 709 ALA B C 1
ATOM 12348 O O . ALA B 1 709 ? 31.055 -41.172 16.073 1 88.28 709 ALA B O 1
ATOM 12349 N N . TYR B 1 710 ? 28.841 -41.098 16.425 1 90.4 710 TYR B N 1
ATOM 12350 C CA . TYR B 1 710 ? 28.813 -39.642 16.492 1 90.4 710 TYR B CA 1
ATOM 12351 C C . TYR B 1 710 ? 29.795 -39.125 17.538 1 90.4 710 TYR B C 1
ATOM 12353 O O . TYR B 1 710 ? 30.315 -38.014 17.414 1 90.4 710 TYR B O 1
ATOM 12361 N N . HIS B 1 711 ? 30.167 -39.906 18.513 1 89.76 711 HIS B N 1
ATOM 12362 C CA . HIS B 1 711 ? 30.984 -39.46 19.636 1 89.76 711 HIS B CA 1
ATOM 12363 C C . HIS B 1 711 ? 32.346 -38.963 19.164 1 89.76 711 HIS B C 1
ATOM 12365 O O . HIS B 1 711 ? 32.875 -37.986 19.698 1 89.76 711 HIS B O 1
ATOM 12371 N N . SER B 1 712 ? 32.825 -39.648 18.131 1 89.78 712 SER B N 1
ATOM 12372 C CA . SER B 1 712 ? 34.181 -39.344 17.687 1 89.78 712 SER B CA 1
ATOM 12373 C C . SER B 1 712 ? 34.173 -38.373 16.511 1 89.78 712 SER B C 1
ATOM 12375 O O . SER B 1 712 ? 35.223 -38.075 15.938 1 89.78 712 SER B O 1
ATOM 12377 N N . MET B 1 713 ? 33.054 -37.854 16.202 1 92.09 713 MET B N 1
ATOM 12378 C CA . MET B 1 713 ? 32.958 -36.998 15.023 1 92.09 713 MET B CA 1
ATOM 12379 C C . MET B 1 713 ? 32.987 -35.525 15.416 1 92.09 713 MET B C 1
ATOM 12381 O O . MET B 1 713 ? 32.437 -35.143 16.451 1 92.09 713 MET B O 1
ATOM 12385 N N . ARG B 1 714 ? 33.596 -34.776 14.561 1 92.3 714 ARG B N 1
ATOM 12386 C CA . ARG B 1 714 ? 33.68 -33.335 14.774 1 92.3 714 ARG B CA 1
ATOM 12387 C C . ARG B 1 714 ? 32.391 -32.642 14.344 1 92.3 714 ARG B C 1
ATOM 12389 O O . ARG B 1 714 ? 31.836 -32.952 13.288 1 92.3 714 ARG B O 1
ATOM 12396 N N . VAL B 1 715 ? 31.973 -31.77 15.218 1 92.04 715 VAL B N 1
ATOM 12397 C CA . VAL B 1 715 ? 30.765 -31.002 14.934 1 92.04 715 VAL B CA 1
ATOM 12398 C C . VAL B 1 715 ? 31.138 -29.681 14.264 1 92.04 715 VAL B C 1
ATOM 12400 O O . VAL B 1 715 ? 31.9 -28.888 14.823 1 92.04 715 VAL B O 1
ATOM 12403 N N . VAL B 1 716 ? 30.591 -29.538 13.099 1 89.41 716 VAL B N 1
ATOM 12404 C CA . VAL B 1 716 ? 30.916 -28.335 12.34 1 89.41 716 VAL B CA 1
ATOM 12405 C C . VAL B 1 716 ? 29.634 -27.589 11.979 1 89.41 716 VAL B C 1
ATOM 12407 O O . VAL B 1 716 ? 28.642 -28.203 11.581 1 89.41 716 VAL B O 1
ATOM 12410 N N . LEU B 1 717 ? 29.741 -26.316 12.193 1 87.09 717 LEU B N 1
ATOM 12411 C CA . LEU B 1 717 ? 28.624 -25.48 11.767 1 87.09 717 LEU B CA 1
ATOM 12412 C C . LEU B 1 717 ? 28.567 -25.383 10.246 1 87.09 717 LEU B C 1
ATOM 12414 O O . LEU B 1 717 ? 29.581 -25.11 9.599 1 87.09 717 LEU B O 1
ATOM 12418 N N . LYS B 1 718 ? 27.405 -25.782 9.626 1 80.16 718 LYS B N 1
ATOM 12419 C CA . LYS B 1 718 ? 27.245 -25.795 8.175 1 80.16 718 LYS B CA 1
ATOM 12420 C C . LYS B 1 718 ? 27.469 -24.405 7.585 1 80.16 718 LYS B C 1
ATOM 12422 O O . LYS B 1 718 ? 28.219 -24.248 6.62 1 80.16 718 LYS B O 1
ATOM 12427 N N . GLU B 1 719 ? 26.609 -23.521 7.963 1 72.16 719 GLU B N 1
ATOM 12428 C CA . GLU B 1 719 ? 26.713 -22.149 7.474 1 72.16 719 GLU B CA 1
ATOM 12429 C C . GLU B 1 719 ? 26.613 -21.146 8.62 1 72.16 719 GLU B C 1
ATOM 12431 O O . GLU B 1 719 ? 26.062 -21.458 9.678 1 72.16 719 GLU B O 1
ATOM 12436 N N . PRO B 1 720 ? 27.218 -20.072 8.195 1 65.44 720 PRO B N 1
ATOM 12437 C CA . PRO B 1 720 ? 27.044 -19.05 9.23 1 65.44 720 PRO B CA 1
ATOM 12438 C C . PRO B 1 720 ? 25.576 -18.779 9.551 1 65.44 720 PRO B C 1
ATOM 12440 O O . PRO B 1 720 ? 24.732 -18.785 8.651 1 65.44 720 PRO B O 1
ATOM 12443 N N . ILE B 1 721 ? 25.223 -18.942 10.72 1 73.25 721 ILE B N 1
ATOM 12444 C CA . ILE B 1 721 ? 23.851 -18.723 11.165 1 73.25 721 ILE B CA 1
ATOM 12445 C C . ILE B 1 721 ? 23.781 -17.457 12.015 1 73.25 721 ILE B C 1
ATOM 12447 O O . ILE B 1 721 ? 24.799 -16.99 12.531 1 73.25 721 ILE B O 1
ATOM 12451 N N . GLN B 1 722 ? 22.495 -16.839 11.83 1 65.15 722 GLN B N 1
ATOM 12452 C CA . GLN B 1 722 ? 22.174 -15.731 12.723 1 65.15 722 GLN B CA 1
ATOM 12453 C C . GLN B 1 722 ? 21.125 -16.14 13.752 1 65.15 722 GLN B C 1
ATOM 12455 O O . GLN B 1 722 ? 20.146 -16.809 13.416 1 65.15 722 GLN B O 1
ATOM 12460 N N . ILE B 1 723 ? 21.36 -15.921 14.986 1 65.02 723 ILE B N 1
ATOM 12461 C CA . ILE B 1 723 ? 20.383 -16.233 16.024 1 65.02 723 ILE B CA 1
ATOM 12462 C C . ILE B 1 723 ? 19.638 -14.964 16.43 1 65.02 723 ILE B C 1
ATOM 12464 O O . ILE B 1 723 ? 20.253 -13.989 16.868 1 65.02 723 ILE B O 1
ATOM 12468 N N . HIS B 1 724 ? 17.311 -14.379 16.335 1 59.3 724 HIS B N 1
ATOM 12469 C CA . HIS B 1 724 ? 16.407 -13.301 16.718 1 59.3 724 HIS B CA 1
ATOM 12470 C C . HIS B 1 724 ? 15.701 -13.614 18.033 1 59.3 724 HIS B C 1
ATOM 12472 O O . HIS B 1 724 ? 15.141 -14.7 18.199 1 59.3 724 HIS B O 1
ATOM 12478 N N . THR B 1 725 ? 16.678 -13.588 18.829 1 56.88 725 THR B N 1
ATOM 12479 C CA . THR B 1 725 ? 15.943 -13.778 20.074 1 56.88 725 THR B CA 1
ATOM 12480 C C . THR B 1 725 ? 14.648 -12.971 20.067 1 56.88 725 THR B C 1
ATOM 12482 O O . THR B 1 725 ? 14.671 -11.753 19.879 1 56.88 725 THR B O 1
ATOM 12485 N N . LEU B 1 726 ? 13.178 -13.743 19.985 1 55.45 726 LEU B N 1
ATOM 12486 C CA . LEU B 1 726 ? 11.839 -13.168 20.061 1 55.45 726 LEU B CA 1
ATOM 12487 C C . LEU B 1 726 ? 11.303 -13.225 21.488 1 55.45 726 LEU B C 1
ATOM 12489 O O . LEU B 1 726 ? 11.145 -14.309 22.053 1 55.45 726 LEU B O 1
ATOM 12493 N N . GLU B 1 727 ? 11.445 -12.506 22.154 1 47.93 727 GLU B N 1
ATOM 12494 C CA . GLU B 1 727 ? 10.956 -12.53 23.53 1 47.93 727 GLU B CA 1
ATOM 12495 C C . GLU B 1 727 ? 9.532 -11.989 23.62 1 47.93 727 GLU B C 1
ATOM 12497 O O . GLU B 1 727 ? 9.248 -10.892 23.136 1 47.93 727 GLU B O 1
ATOM 12502 N N . ASN B 1 728 ? 8.079 -12.85 23.882 1 41.93 728 ASN B N 1
ATOM 12503 C CA . ASN B 1 728 ? 6.709 -12.511 24.252 1 41.93 728 ASN B CA 1
ATOM 12504 C C . ASN B 1 728 ? 6.634 -11.949 25.669 1 41.93 728 ASN B C 1
ATOM 12506 O O . ASN B 1 728 ? 6.684 -12.702 26.643 1 41.93 728 ASN B O 1
ATOM 12510 N N . PRO B 1 729 ? 7.345 -11.005 25.917 1 40.69 729 PRO B N 1
ATOM 12511 C CA . PRO B 1 729 ? 7.576 -10.44 27.249 1 40.69 729 PRO B CA 1
ATOM 12512 C C . PRO B 1 729 ? 6.435 -10.733 28.22 1 40.69 729 PRO B C 1
ATOM 12514 O O . PRO B 1 729 ? 6.637 -10.719 29.437 1 40.69 729 PRO B O 1
ATOM 12517 N N . LEU B 1 730 ? 5.385 -11.064 27.691 1 37.22 730 LEU B N 1
ATOM 12518 C CA . LEU B 1 730 ? 4.257 -11.335 28.576 1 37.22 730 LEU B CA 1
ATOM 12519 C C . LEU B 1 730 ? 4.442 -12.665 29.3 1 37.22 730 LEU B C 1
ATOM 12521 O O . LEU B 1 730 ? 3.964 -12.836 30.424 1 37.22 730 LEU B O 1
ATOM 12525 N N . VAL B 1 731 ? 5.124 -13.518 28.636 1 44.52 731 VAL B N 1
ATOM 12526 C CA . VAL B 1 731 ? 5.215 -14.838 29.251 1 44.52 731 VAL B CA 1
ATOM 12527 C C . VAL B 1 731 ? 6.666 -15.139 29.618 1 44.52 731 VAL B C 1
ATOM 12529 O O . VAL B 1 731 ? 6.949 -16.132 30.293 1 44.52 731 VAL B O 1
ATOM 12532 N N . GLY B 1 732 ? 7.417 -14.234 29.51 1 43.13 732 GLY B N 1
ATOM 12533 C CA . GLY B 1 732 ? 8.818 -14.47 29.823 1 43.13 732 GLY B CA 1
ATOM 12534 C C . GLY B 1 732 ? 9.451 -15.54 28.954 1 43.13 732 GLY B C 1
ATOM 12535 O O . GLY B 1 732 ? 10.416 -16.189 29.363 1 43.13 732 GLY B O 1
ATOM 12536 N N . GLU B 1 733 ? 8.851 -15.847 27.966 1 49.85 733 GLU B N 1
ATOM 12537 C CA . GLU B 1 733 ? 9.361 -16.902 27.095 1 49.85 733 GLU B CA 1
ATOM 12538 C C . GLU B 1 733 ? 10.333 -16.343 26.061 1 49.85 733 GLU B C 1
ATOM 12540 O O . GLU B 1 733 ? 10.066 -15.308 25.446 1 49.85 733 GLU B O 1
ATOM 12545 N N . VAL B 1 734 ? 11.545 -16.651 26.235 1 50.8 734 VAL B N 1
ATOM 12546 C CA . VAL B 1 734 ? 12.585 -16.343 25.258 1 50.8 734 VAL B CA 1
ATOM 12547 C C . VAL B 1 734 ? 12.627 -17.431 24.188 1 50.8 734 VAL B C 1
ATOM 12549 O O . VAL B 1 734 ? 12.76 -18.616 24.502 1 50.8 734 VAL B O 1
ATOM 12552 N N . ASN B 1 735 ? 12.323 -16.904 22.997 1 59.9 735 ASN B N 1
ATOM 12553 C CA . ASN B 1 735 ? 12.465 -17.849 21.894 1 59.9 735 ASN B CA 1
ATOM 12554 C C . ASN B 1 735 ? 13.6 -17.449 20.957 1 59.9 735 ASN B C 1
ATOM 12556 O O . ASN B 1 735 ? 13.948 -16.271 20.863 1 59.9 735 ASN B O 1
ATOM 12560 N N . PHE B 1 736 ? 14.403 -18.346 20.732 1 64.6 736 PHE B N 1
ATOM 12561 C CA . PHE B 1 736 ? 15.483 -18.131 19.776 1 64.6 736 PHE B CA 1
ATOM 12562 C C . PHE B 1 736 ? 15.04 -18.502 18.366 1 64.6 736 PHE B C 1
ATOM 12564 O O . PHE B 1 736 ? 14.265 -19.442 18.181 1 64.6 736 PHE B O 1
ATOM 12571 N N . GLU B 1 737 ? 15.405 -17.518 17.469 1 69.24 737 GLU B N 1
ATOM 12572 C CA . GLU B 1 737 ? 15.282 -17.88 16.06 1 69.24 737 GLU B CA 1
ATOM 12573 C C . GLU B 1 737 ? 16.648 -17.925 15.381 1 69.24 737 GLU B C 1
ATOM 12575 O O . GLU B 1 737 ? 17.498 -17.068 15.628 1 69.24 737 GLU B O 1
ATOM 12580 N N . ILE B 1 738 ? 16.899 -19.02 14.892 1 74.05 738 ILE B N 1
ATOM 12581 C CA . ILE B 1 738 ? 18.122 -19.205 14.119 1 74.05 738 ILE B CA 1
ATOM 12582 C C . ILE B 1 738 ? 17.847 -18.923 12.643 1 74.05 738 ILE B C 1
ATOM 12584 O O . ILE B 1 738 ? 16.946 -19.52 12.049 1 74.05 738 ILE B O 1
ATOM 12588 N N . VAL B 1 739 ? 18.478 -17.951 12.076 1 69.65 739 VAL B N 1
ATOM 12589 C CA . VAL B 1 739 ? 18.331 -17.649 10.656 1 69.65 739 VAL B CA 1
ATOM 12590 C C . VAL B 1 739 ? 19.591 -18.073 9.904 1 69.65 739 VAL B C 1
ATOM 12592 O O . VAL B 1 739 ? 20.694 -17.626 10.226 1 69.65 739 VAL B O 1
ATOM 12595 N N . ASP B 1 740 ? 19.4 -18.905 9.01 1 63.57 740 ASP B N 1
ATOM 12596 C CA . ASP B 1 740 ? 20.545 -19.345 8.218 1 63.57 740 ASP B CA 1
ATOM 12597 C C . ASP B 1 740 ? 20.808 -18.389 7.057 1 63.57 740 ASP B C 1
ATOM 12599 O O . ASP B 1 740 ? 20.128 -17.371 6.917 1 63.57 740 ASP B O 1
ATOM 12603 N N . MET B 1 741 ? 21.861 -18.52 6.428 1 57.81 741 MET B N 1
ATOM 12604 C CA . MET B 1 741 ? 22.311 -17.624 5.366 1 57.81 741 MET B CA 1
ATOM 12605 C C . MET B 1 741 ? 21.26 -17.513 4.267 1 57.81 741 MET B C 1
ATOM 12607 O O . MET B 1 741 ? 21.265 -16.554 3.492 1 57.81 741 MET B O 1
ATOM 12611 N N . THR B 1 742 ? 20.384 -18.536 4.179 1 56.37 742 THR B N 1
ATOM 12612 C CA . THR B 1 742 ? 19.353 -18.497 3.149 1 56.37 742 THR B CA 1
ATOM 12613 C C . THR B 1 742 ? 18.143 -17.697 3.624 1 56.37 742 THR B C 1
ATOM 12615 O O . THR B 1 742 ? 17.202 -17.472 2.86 1 56.37 742 THR B O 1
ATOM 12618 N N . GLY B 1 743 ? 18.256 -17.256 4.844 1 59.03 743 GLY B N 1
ATOM 12619 C CA . GLY B 1 743 ? 17.175 -16.475 5.426 1 59.03 743 GLY B CA 1
ATOM 12620 C C . GLY B 1 743 ? 16.121 -17.328 6.105 1 59.03 743 GLY B C 1
ATOM 12621 O O . GLY B 1 743 ? 15.138 -16.805 6.634 1 59.03 743 GLY B O 1
ATOM 12622 N N . LYS B 1 744 ? 16.4 -18.583 6.148 1 64.82 744 LYS B N 1
ATOM 12623 C CA . LYS B 1 744 ? 15.457 -19.477 6.814 1 64.82 744 LYS B CA 1
ATOM 12624 C C . LYS B 1 744 ? 15.548 -19.341 8.331 1 64.82 744 LYS B C 1
ATOM 12626 O O . LYS B 1 744 ? 16.646 -19.262 8.887 1 64.82 744 LYS B O 1
ATOM 12631 N N . ILE B 1 745 ? 14.433 -19.27 8.945 1 65.71 745 ILE B N 1
ATOM 12632 C CA . ILE B 1 745 ? 14.359 -19.086 10.39 1 65.71 745 ILE B CA 1
ATOM 12633 C C . ILE B 1 745 ? 14.084 -20.427 11.068 1 65.71 745 ILE B C 1
ATOM 12635 O O . ILE B 1 745 ? 13.163 -21.149 10.679 1 65.71 745 ILE B O 1
ATOM 12639 N N . HIS B 1 746 ? 14.997 -20.802 11.89 1 71.47 746 HIS B N 1
ATOM 12640 C CA . HIS B 1 746 ? 14.821 -21.988 12.721 1 71.47 746 HIS B CA 1
ATOM 12641 C C . HIS B 1 746 ? 14.539 -21.608 14.17 1 71.47 746 HIS B C 1
ATOM 12643 O O . HIS B 1 746 ? 15.139 -20.669 14.699 1 71.47 746 HIS B O 1
ATOM 12649 N N . GLN B 1 747 ? 13.566 -22.032 14.716 1 65.65 747 GLN B N 1
ATOM 12650 C CA . GLN B 1 747 ? 13.286 -21.787 16.127 1 65.65 747 GLN B CA 1
ATOM 12651 C C . GLN B 1 747 ? 13.889 -22.879 17.006 1 65.65 747 GLN B C 1
ATOM 12653 O O . GLN B 1 747 ? 13.463 -24.035 16.948 1 65.65 747 GLN B O 1
ATOM 12658 N N . PRO B 1 748 ? 14.973 -22.449 17.736 1 65.56 748 PRO B N 1
ATOM 12659 C CA . PRO B 1 748 ? 15.531 -23.456 18.641 1 65.56 748 PRO B CA 1
ATOM 12660 C C . PRO B 1 748 ? 14.542 -23.894 19.719 1 65.56 748 PRO B C 1
ATOM 12662 O O . PRO B 1 748 ? 13.719 -23.093 20.169 1 65.56 748 PRO B O 1
ATOM 12665 N N . GLY B 1 749 ? 14.412 -25.217 19.885 1 61.17 749 GLY B N 1
ATOM 12666 C CA . GLY B 1 749 ? 13.533 -25.756 20.91 1 61.17 749 GLY B CA 1
ATOM 12667 C C . GLY B 1 749 ? 14.065 -25.56 22.317 1 61.17 749 GLY B C 1
ATOM 12668 O O . GLY B 1 749 ? 13.335 -25.741 23.293 1 61.17 749 GLY B O 1
ATOM 12669 N N . SER B 1 750 ? 15.429 -25.292 22.396 1 68.49 750 SER B N 1
ATOM 12670 C CA . SER B 1 750 ? 16.029 -25.196 23.723 1 68.49 750 SER B CA 1
ATOM 12671 C C . SER B 1 750 ? 17.257 -24.293 23.71 1 68.49 750 SER B C 1
ATOM 12673 O O . SER B 1 750 ? 17.87 -24.083 22.661 1 68.49 750 SER B O 1
ATOM 12675 N N . ASP B 1 751 ? 17.602 -23.795 24.817 1 71.65 751 ASP B N 1
ATOM 12676 C CA . ASP B 1 751 ? 18.821 -23.009 24.981 1 71.65 751 ASP B CA 1
ATOM 12677 C C . ASP B 1 751 ? 20.06 -23.846 24.672 1 71.65 751 ASP B C 1
ATOM 12679 O O . ASP B 1 751 ? 21.101 -23.307 24.292 1 71.65 751 ASP B O 1
ATOM 12683 N N . ILE B 1 752 ? 19.888 -25.086 24.832 1 81.35 752 ILE B N 1
ATOM 12684 C CA . ILE B 1 752 ? 20.994 -26.004 24.582 1 81.35 752 ILE B CA 1
ATOM 12685 C C . ILE B 1 752 ? 21.381 -25.957 23.106 1 81.35 752 ILE B C 1
ATOM 12687 O O . ILE B 1 752 ? 22.559 -26.08 22.762 1 81.35 752 ILE B O 1
ATOM 12691 N N . ASP B 1 753 ? 20.424 -25.705 22.255 1 85.69 753 ASP B N 1
ATOM 12692 C CA . ASP B 1 753 ? 20.672 -25.622 20.819 1 85.69 753 ASP B CA 1
ATOM 12693 C C . ASP B 1 753 ? 21.663 -24.506 20.496 1 85.69 753 ASP B C 1
ATOM 12695 O O . ASP B 1 753 ? 22.608 -24.71 19.73 1 85.69 753 ASP B O 1
ATOM 12699 N N . THR B 1 754 ? 21.442 -23.503 21.156 1 79.82 754 THR B N 1
ATOM 12700 C CA . THR B 1 754 ? 22.299 -22.348 20.915 1 79.82 754 THR B CA 1
ATOM 12701 C C . THR B 1 754 ? 23.714 -22.609 21.423 1 79.82 754 THR B C 1
ATOM 12703 O O . THR B 1 754 ? 24.691 -22.192 20.797 1 79.82 754 THR B O 1
ATOM 12706 N N . SER B 1 755 ? 23.785 -23.246 22.545 1 81.48 755 SER B N 1
ATOM 12707 C CA . SER B 1 755 ? 25.096 -23.582 23.092 1 81.48 755 SER B CA 1
ATOM 12708 C C . SER B 1 755 ? 25.852 -24.533 22.17 1 81.48 755 SER B C 1
ATOM 12710 O O . SER B 1 755 ? 27.057 -24.378 21.963 1 81.48 755 SER B O 1
ATOM 12712 N N . ILE B 1 756 ? 25.112 -25.448 21.716 1 87.64 756 ILE B N 1
ATOM 12713 C CA . ILE B 1 756 ? 25.721 -26.402 20.796 1 87.64 756 ILE B CA 1
ATOM 12714 C C . ILE B 1 756 ? 26.239 -25.67 19.561 1 87.64 756 ILE B C 1
ATOM 12716 O O . ILE B 1 756 ? 27.361 -25.915 19.111 1 87.64 756 ILE B O 1
ATOM 12720 N N . LEU B 1 757 ? 25.465 -24.819 19.059 1 86.41 757 LEU B N 1
ATOM 12721 C CA . LEU B 1 757 ? 25.81 -24.093 17.842 1 86.41 757 LEU B CA 1
ATOM 12722 C C . LEU B 1 757 ? 27.012 -23.183 18.074 1 86.41 757 LEU B C 1
ATOM 12724 O O . LEU B 1 757 ? 27.854 -23.021 17.188 1 86.41 757 LEU B O 1
ATOM 12728 N N . GLN B 1 758 ? 27.032 -22.66 19.235 1 80.31 758 GLN B N 1
ATOM 12729 C CA . GLN B 1 758 ? 28.179 -21.832 19.591 1 80.31 758 GLN B CA 1
ATOM 12730 C C . GLN B 1 758 ? 29.461 -22.659 19.634 1 80.31 758 GLN B C 1
ATOM 12732 O O . GLN B 1 758 ? 30.504 -22.223 19.142 1 80.31 758 GLN B O 1
ATOM 12737 N N . LEU B 1 759 ? 29.36 -23.707 20.226 1 85.1 759 LEU B N 1
ATOM 12738 C CA . LEU B 1 759 ? 30.515 -24.596 20.289 1 85.1 759 LEU B CA 1
ATOM 12739 C C . LEU B 1 759 ? 30.897 -25.09 18.897 1 85.1 759 LEU B C 1
ATOM 12741 O O . LEU B 1 759 ? 32.083 -25.184 18.572 1 85.1 759 LEU B O 1
ATOM 12745 N N . ALA B 1 760 ? 29.852 -25.303 18.192 1 87.42 760 ALA B N 1
ATOM 12746 C CA . ALA B 1 760 ? 30.08 -25.78 16.831 1 87.42 760 ALA B CA 1
ATOM 12747 C C . ALA B 1 760 ? 30.755 -24.709 15.979 1 87.42 760 ALA B C 1
ATOM 12749 O O . ALA B 1 760 ? 31.452 -25.023 15.012 1 87.42 760 ALA B O 1
ATOM 12750 N N . SER B 1 761 ? 30.44 -23.224 16.43 1 82.11 761 SER B N 1
ATOM 12751 C CA . SER B 1 761 ? 30.975 -22.089 15.686 1 82.11 761 SER B CA 1
ATOM 12752 C C . SER B 1 761 ? 32.498 -22.05 15.756 1 82.11 761 SER B C 1
ATOM 12754 O O . SER B 1 761 ? 33.149 -21.461 14.891 1 82.11 761 SER B O 1
ATOM 12756 N N . SER B 1 762 ? 33.031 -22.706 16.782 1 77 762 SER B N 1
ATOM 12757 C CA . SER B 1 762 ? 34.482 -22.718 16.936 1 77 762 SER B CA 1
ATOM 12758 C C . SER B 1 762 ? 35.117 -23.835 16.115 1 77 762 SER B C 1
ATOM 12760 O O . SER B 1 762 ? 36.33 -23.84 15.896 1 77 762 SER B O 1
ATOM 12762 N N . ASN B 1 763 ? 34.559 -24.877 15.377 1 81.15 763 ASN B N 1
ATOM 12763 C CA . ASN B 1 763 ? 34.965 -26.041 14.595 1 81.15 763 ASN B CA 1
ATOM 12764 C C . ASN B 1 763 ? 36.071 -26.826 15.293 1 81.15 763 ASN B C 1
ATOM 12766 O O . ASN B 1 763 ? 36.969 -27.358 14.636 1 81.15 763 ASN B O 1
ATOM 12770 N N . LYS B 1 764 ? 36.099 -26.709 16.6 1 81.8 764 LYS B N 1
ATOM 12771 C CA . LYS B 1 764 ? 37.222 -27.298 17.324 1 81.8 764 LYS B CA 1
ATOM 12772 C C . LYS B 1 764 ? 36.764 -28.465 18.194 1 81.8 764 LYS B C 1
ATOM 12774 O O . LYS B 1 764 ? 37.57 -29.318 18.572 1 81.8 764 LYS B O 1
ATOM 12779 N N . TYR B 1 765 ? 35.4 -28.718 18.312 1 90.27 765 TYR B N 1
ATOM 12780 C CA . TYR B 1 765 ? 34.887 -29.642 19.317 1 90.27 765 TYR B CA 1
ATOM 12781 C C . TYR B 1 765 ? 34.296 -30.885 18.663 1 90.27 765 TYR B C 1
ATOM 12783 O O . TYR B 1 765 ? 33.659 -30.797 17.61 1 90.27 765 TYR B O 1
ATOM 12791 N N . THR B 1 766 ? 34.433 -32.135 19.352 1 92.48 766 THR B N 1
ATOM 12792 C CA . THR B 1 766 ? 33.696 -33.342 18.996 1 92.48 766 THR B CA 1
ATOM 12793 C C . THR B 1 766 ? 32.348 -33.382 19.709 1 92.48 766 THR B C 1
ATOM 12795 O O . THR B 1 766 ? 32.098 -32.593 20.622 1 92.48 766 THR B O 1
ATOM 12798 N N . CYS B 1 767 ? 31.561 -34.309 19.275 1 93.25 767 CYS B N 1
ATOM 12799 C CA . CYS B 1 767 ? 30.279 -34.463 19.954 1 93.25 767 CYS B CA 1
ATOM 12800 C C . CYS B 1 767 ? 30.479 -34.794 21.428 1 93.25 767 CYS B C 1
ATOM 12802 O O . CYS B 1 767 ? 29.785 -34.252 22.29 1 93.25 767 CYS B O 1
ATOM 12804 N N . ALA B 1 768 ? 31.438 -35.684 21.652 1 91.7 768 ALA B N 1
ATOM 12805 C CA . ALA B 1 768 ? 31.732 -36.066 23.031 1 91.7 768 ALA B CA 1
ATOM 12806 C C . ALA B 1 768 ? 32.193 -34.862 23.847 1 91.7 768 ALA B C 1
ATOM 12808 O O . ALA B 1 768 ? 31.811 -34.709 25.009 1 91.7 768 ALA B O 1
ATOM 12809 N N . ASP B 1 769 ? 32.952 -34.051 23.254 1 91.66 769 ASP B N 1
ATOM 12810 C CA . ASP B 1 769 ? 33.41 -32.834 23.918 1 91.66 769 ASP B CA 1
ATOM 12811 C C . ASP B 1 769 ? 32.235 -31.929 24.278 1 91.66 769 ASP B C 1
ATOM 12813 O O . ASP B 1 769 ? 32.195 -31.359 25.37 1 91.66 769 ASP B O 1
ATOM 12817 N N . ILE B 1 770 ? 31.428 -31.778 23.363 1 92.11 770 ILE B N 1
ATOM 12818 C CA . ILE B 1 770 ? 30.292 -30.878 23.532 1 92.11 770 ILE B CA 1
ATOM 12819 C C . ILE B 1 770 ? 29.372 -31.409 24.629 1 92.11 770 ILE B C 1
ATOM 12821 O O . ILE B 1 770 ? 28.902 -30.646 25.477 1 92.11 770 ILE B O 1
ATOM 12825 N N . ILE B 1 771 ? 29.143 -32.725 24.601 1 90.99 771 ILE B N 1
ATOM 12826 C CA . ILE B 1 771 ? 28.312 -33.353 25.622 1 90.99 771 ILE B CA 1
ATOM 12827 C C . ILE B 1 771 ? 28.939 -33.144 26.999 1 90.99 771 ILE B C 1
ATOM 12829 O O . ILE B 1 771 ? 28.254 -32.751 27.946 1 90.99 771 ILE B O 1
ATOM 12833 N N . GLN B 1 772 ? 30.215 -33.37 27.045 1 88.07 772 GLN B N 1
ATOM 12834 C CA . GLN B 1 772 ? 30.928 -33.217 28.309 1 88.07 772 GLN B CA 1
ATOM 12835 C C . GLN B 1 772 ? 30.906 -31.766 28.781 1 88.07 772 GLN B C 1
ATOM 12837 O O . GLN B 1 772 ? 30.666 -31.496 29.96 1 88.07 772 GLN B O 1
ATOM 12842 N N . GLU B 1 773 ? 31.108 -30.932 27.845 1 87.13 773 GLU B N 1
ATOM 12843 C CA . GLU B 1 773 ? 31.142 -29.51 28.171 1 87.13 773 GLU B CA 1
ATOM 12844 C C . GLU B 1 773 ? 29.783 -29.026 28.67 1 87.13 773 GLU B C 1
ATOM 12846 O O . GLU B 1 773 ? 29.707 -28.249 29.624 1 87.13 773 GLU B O 1
ATOM 12851 N N . LEU B 1 774 ? 28.823 -29.432 28.075 1 87.21 774 LEU B N 1
ATOM 12852 C CA . LEU B 1 774 ? 27.485 -28.961 28.418 1 87.21 774 LEU B CA 1
ATOM 12853 C C . LEU B 1 774 ? 26.999 -29.6 29.715 1 87.21 774 LEU B C 1
ATOM 12855 O O . LEU B 1 774 ? 26.268 -28.973 30.485 1 87.21 774 LEU B O 1
ATOM 12859 N N . ILE B 1 775 ? 27.422 -30.908 29.975 1 81.51 775 ILE B N 1
ATOM 12860 C CA . ILE B 1 775 ? 27.091 -31.56 31.238 1 81.51 775 ILE B CA 1
ATOM 12861 C C . ILE B 1 775 ? 27.806 -30.852 32.387 1 81.51 775 ILE B C 1
ATOM 12863 O O . ILE B 1 775 ? 27.229 -30.66 33.46 1 81.51 775 ILE B O 1
ATOM 12867 N N . GLU B 1 776 ? 29.042 -30.435 32.073 1 77.21 776 GLU B N 1
ATOM 12868 C CA . GLU B 1 776 ? 29.852 -29.752 33.077 1 77.21 776 GLU B CA 1
ATOM 12869 C C . GLU B 1 776 ? 29.317 -28.351 33.358 1 77.21 776 GLU B C 1
ATOM 12871 O O . GLU B 1 776 ? 29.271 -27.918 34.511 1 77.21 776 GLU B O 1
ATOM 12876 N N . GLU B 1 777 ? 28.816 -27.671 32.321 1 74.18 777 GLU B N 1
ATOM 12877 C CA . GLU B 1 777 ? 28.381 -26.281 32.415 1 74.18 777 GLU B CA 1
ATOM 12878 C C . GLU B 1 777 ? 26.998 -26.176 33.052 1 74.18 777 GLU B C 1
ATOM 12880 O O . GLU B 1 777 ? 26.713 -25.221 33.776 1 74.18 777 GLU B O 1
ATOM 12885 N N . MET B 1 778 ? 26.121 -27.121 32.747 1 68.87 778 MET B N 1
ATOM 12886 C CA . MET B 1 778 ? 24.75 -27.009 33.236 1 68.87 778 MET B CA 1
ATOM 12887 C C . MET B 1 778 ? 24.553 -27.84 34.499 1 68.87 778 MET B C 1
ATOM 12889 O O . MET B 1 778 ? 23.429 -28.225 34.825 1 68.87 778 MET B O 1
ATOM 12893 N N . GLU B 1 779 ? 25.448 -27.951 35.369 1 58.45 779 GLU B N 1
ATOM 12894 C CA . GLU B 1 779 ? 25.545 -28.584 36.681 1 58.45 779 GLU B CA 1
ATOM 12895 C C . GLU B 1 779 ? 24.779 -29.904 36.715 1 58.45 779 GLU B C 1
ATOM 12897 O O . GLU B 1 779 ? 24.025 -30.166 37.654 1 58.45 779 GLU B O 1
ATOM 12902 N N . ASP B 1 780 ? 24.641 -30.959 35.88 1 58.2 780 ASP B N 1
ATOM 12903 C CA . ASP B 1 780 ? 24.193 -32.343 35.76 1 58.2 780 ASP B CA 1
ATOM 12904 C C . ASP B 1 780 ? 22.671 -32.422 35.665 1 58.2 780 ASP B C 1
ATOM 12906 O O . ASP B 1 780 ? 22.08 -33.468 35.939 1 58.2 780 ASP B O 1
ATOM 12910 N N . ILE B 1 781 ? 21.317 -31.749 35.83 1 60.9 781 ILE B N 1
ATOM 12911 C CA . ILE B 1 781 ? 19.862 -31.71 35.734 1 60.9 781 ILE B CA 1
ATOM 12912 C C . ILE B 1 781 ? 19.42 -32.243 34.374 1 60.9 781 ILE B C 1
ATOM 12914 O O . ILE B 1 781 ? 18.307 -32.756 34.233 1 60.9 781 ILE B O 1
ATOM 12918 N N . ILE B 1 782 ? 21.109 -31.944 33.123 1 72.08 782 ILE B N 1
ATOM 12919 C CA . ILE B 1 782 ? 20.734 -32.396 31.787 1 72.08 782 ILE B CA 1
ATOM 12920 C C . ILE B 1 782 ? 21.381 -33.75 31.501 1 72.08 782 ILE B C 1
ATOM 12922 O O . ILE B 1 782 ? 22.549 -33.969 31.83 1 72.08 782 ILE B O 1
ATOM 12926 N N . GLU B 1 783 ? 20.639 -34.566 30.966 1 78.91 783 GLU B N 1
ATOM 12927 C CA . GLU B 1 783 ? 21.105 -35.9 30.599 1 78.91 783 GLU B CA 1
ATOM 12928 C C . GLU B 1 783 ? 21.835 -35.88 29.259 1 78.91 783 GLU B C 1
ATOM 12930 O O . GLU B 1 783 ? 21.488 -35.102 28.368 1 78.91 783 GLU B O 1
ATOM 12935 N N . ALA B 1 784 ? 22.869 -36.653 29.295 1 82.94 784 ALA B N 1
ATOM 12936 C CA . ALA B 1 784 ? 23.644 -36.785 28.064 1 82.94 784 ALA B CA 1
ATOM 12937 C C . ALA B 1 784 ? 22.738 -37.099 26.877 1 82.94 784 ALA B C 1
ATOM 12939 O O . ALA B 1 784 ? 22.95 -36.589 25.774 1 82.94 784 ALA B O 1
ATOM 12940 N N . LYS B 1 785 ? 21.76 -37.844 27.188 1 87.1 785 LYS B N 1
ATOM 12941 C CA . LYS B 1 785 ? 20.832 -38.246 26.136 1 87.1 785 LYS B CA 1
ATOM 12942 C C . LYS B 1 785 ? 20.113 -37.037 25.545 1 87.1 785 LYS B C 1
ATOM 12944 O O . LYS B 1 785 ? 19.859 -36.987 24.34 1 87.1 785 LYS B O 1
ATOM 12949 N N . PHE B 1 786 ? 19.883 -36.208 26.338 1 87.14 786 PHE B N 1
ATOM 12950 C CA . PHE B 1 786 ? 19.2 -35.008 25.868 1 87.14 786 PHE B CA 1
ATOM 12951 C C . PHE B 1 786 ? 20.096 -34.206 24.932 1 87.14 786 PHE B C 1
ATOM 12953 O O . PHE B 1 786 ? 19.642 -33.722 23.893 1 87.14 786 PHE B O 1
ATOM 12960 N N . VAL B 1 787 ? 21.257 -34.075 25.261 1 88.34 787 VAL B N 1
ATOM 12961 C CA . VAL B 1 787 ? 22.194 -33.322 24.433 1 88.34 787 VAL B CA 1
ATOM 12962 C C . VAL B 1 787 ? 22.36 -34.013 23.082 1 88.34 787 VAL B C 1
ATOM 12964 O O . VAL B 1 787 ? 22.432 -33.351 22.044 1 88.34 787 VAL B O 1
ATOM 12967 N N . VAL B 1 788 ? 22.353 -35.293 23.186 1 90.11 788 VAL B N 1
ATOM 12968 C CA . VAL B 1 788 ? 22.489 -36.057 21.95 1 90.11 788 VAL B CA 1
ATOM 12969 C C . VAL B 1 788 ? 21.261 -35.839 21.07 1 90.11 788 VAL B C 1
ATOM 12971 O O . VAL B 1 788 ? 21.38 -35.702 19.85 1 90.11 788 VAL B O 1
ATOM 12974 N N . ASP B 1 789 ? 20.227 -35.835 21.696 1 89.6 789 ASP B N 1
ATOM 12975 C CA . ASP B 1 789 ? 18.991 -35.591 20.958 1 89.6 789 ASP B CA 1
ATOM 12976 C C . ASP B 1 789 ? 19.014 -34.22 20.286 1 89.6 789 ASP B C 1
ATOM 12978 O O . ASP B 1 789 ? 18.522 -34.063 19.167 1 89.6 789 ASP B O 1
ATOM 12982 N N . ARG B 1 790 ? 19.566 -33.349 20.951 1 88.81 790 ARG B N 1
ATOM 12983 C CA . ARG B 1 790 ? 19.661 -32.006 20.388 1 88.81 790 ARG B CA 1
ATOM 12984 C C . ARG B 1 790 ? 20.651 -31.966 19.23 1 88.81 790 ARG B C 1
ATOM 12986 O O . ARG B 1 790 ? 20.405 -31.307 18.218 1 88.81 790 ARG B O 1
ATOM 12993 N N . LEU B 1 791 ? 21.656 -32.652 19.464 1 90.37 791 LEU B N 1
ATOM 12994 C CA . LEU B 1 791 ? 22.648 -32.749 18.399 1 90.37 791 LEU B CA 1
ATOM 12995 C C . LEU B 1 791 ? 22.042 -33.374 17.147 1 90.37 791 LEU B C 1
ATOM 12997 O O . LEU B 1 791 ? 22.29 -32.907 16.032 1 90.37 791 LEU B O 1
ATOM 13001 N N . GLU B 1 792 ? 21.33 -34.343 17.371 1 90.42 792 GLU B N 1
ATOM 13002 C CA . GLU B 1 792 ? 20.668 -35.005 16.251 1 90.42 792 GLU B CA 1
ATOM 13003 C C . GLU B 1 792 ? 19.694 -34.063 15.551 1 90.42 792 GLU B C 1
ATOM 13005 O O . GLU B 1 792 ? 19.63 -34.03 14.32 1 90.42 792 GLU B O 1
ATOM 13010 N N . LEU B 1 793 ? 18.975 -33.407 16.332 1 88.25 793 LEU B N 1
ATOM 13011 C CA . LEU B 1 793 ? 18.027 -32.456 15.762 1 88.25 793 LEU B CA 1
ATOM 13012 C C . LEU B 1 793 ? 18.748 -31.403 14.927 1 88.25 793 LEU B C 1
ATOM 13014 O O . LEU B 1 793 ? 18.335 -31.104 13.805 1 88.25 793 LEU B O 1
ATOM 13018 N N . LEU B 1 794 ? 19.759 -30.845 15.485 1 88.62 794 LEU B N 1
ATOM 13019 C CA . LEU B 1 794 ? 20.512 -29.811 14.784 1 88.62 794 LEU B CA 1
ATOM 13020 C C . LEU B 1 794 ? 21.148 -30.367 13.514 1 88.62 794 LEU B C 1
ATOM 13022 O O . LEU B 1 794 ? 21.273 -29.655 12.515 1 88.62 794 LEU B O 1
ATOM 13026 N N . TRP B 1 795 ? 21.493 -31.603 13.643 1 90.07 795 TRP B N 1
ATOM 13027 C CA . TRP B 1 795 ? 22.029 -32.299 12.478 1 90.07 795 TRP B CA 1
ATOM 13028 C C . TRP B 1 795 ? 20.95 -32.499 11.419 1 90.07 795 TRP B C 1
ATOM 13030 O O . TRP B 1 795 ? 21.186 -32.267 10.231 1 90.07 795 TRP B O 1
ATOM 13040 N N . LYS B 1 796 ? 19.854 -32.855 11.814 1 87.5 796 LYS B N 1
ATOM 13041 C CA . LYS B 1 796 ? 18.743 -33.058 10.89 1 87.5 796 LYS B CA 1
ATOM 13042 C C . LYS B 1 796 ? 18.32 -31.744 10.24 1 87.5 796 LYS B C 1
ATOM 13044 O O . LYS B 1 796 ? 17.897 -31.725 9.082 1 87.5 796 LYS B O 1
ATOM 13049 N N . LEU B 1 797 ? 18.519 -30.733 11.015 1 85.74 797 LEU B N 1
ATOM 13050 C CA . LEU B 1 797 ? 18.183 -29.411 10.499 1 85.74 797 LEU B CA 1
ATOM 13051 C C . LEU B 1 797 ? 19.304 -28.87 9.618 1 85.74 797 LEU B C 1
ATOM 13053 O O . LEU B 1 797 ? 19.177 -27.789 9.038 1 85.74 797 LEU B O 1
ATOM 13057 N N . ARG B 1 798 ? 20.328 -29.631 9.583 1 88.37 798 ARG B N 1
ATOM 13058 C CA . ARG B 1 798 ? 21.492 -29.32 8.759 1 88.37 798 ARG B CA 1
ATOM 13059 C C . ARG B 1 798 ? 22.157 -28.026 9.218 1 88.37 798 ARG B C 1
ATOM 13061 O O . ARG B 1 798 ? 22.653 -27.252 8.397 1 88.37 798 ARG B O 1
ATOM 13068 N N . LEU B 1 799 ? 22.046 -27.792 10.444 1 86.69 799 LEU B N 1
ATOM 13069 C CA . LEU B 1 799 ? 22.734 -26.638 11.012 1 86.69 799 LEU B CA 1
ATOM 13070 C C . LEU B 1 799 ? 24.168 -26.992 11.392 1 86.69 799 LEU B C 1
ATOM 13072 O O . LEU B 1 799 ? 25.031 -26.114 11.463 1 86.69 799 LEU B O 1
ATOM 13076 N N . ILE B 1 800 ? 24.287 -28.288 11.708 1 88.83 800 ILE B N 1
ATOM 13077 C CA . ILE B 1 800 ? 25.631 -28.788 11.977 1 88.83 800 ILE B CA 1
ATOM 13078 C C . ILE B 1 800 ? 25.904 -30.021 11.118 1 88.83 800 ILE B C 1
ATOM 13080 O O . ILE B 1 800 ? 24.972 -30.661 10.626 1 88.83 800 ILE B O 1
ATOM 13084 N N . SER B 1 801 ? 27.119 -30.291 10.79 1 91.09 801 SER B N 1
ATOM 13085 C CA . SER B 1 801 ? 27.569 -31.509 10.125 1 91.09 801 SER B CA 1
ATOM 13086 C C . SER B 1 801 ? 28.547 -32.287 10.999 1 91.09 801 SER B C 1
ATOM 13088 O O . SER B 1 801 ? 29.193 -31.714 11.878 1 91.09 801 SER B O 1
ATOM 13090 N N . LEU B 1 802 ? 28.488 -33.57 10.755 1 90.02 802 LEU B N 1
ATOM 13091 C CA . LEU B 1 802 ? 29.417 -34.462 11.439 1 90.02 802 LEU B CA 1
ATOM 13092 C C . LEU B 1 802 ? 30.434 -35.041 10.461 1 90.02 802 LEU B C 1
ATOM 13094 O O . LEU B 1 802 ? 30.066 -35.754 9.525 1 90.02 802 LEU B O 1
ATOM 13098 N N . LEU B 1 803 ? 31.549 -34.776 10.013 1 87.09 803 LEU B N 1
ATOM 13099 C CA . LEU B 1 803 ? 32.608 -35.205 9.106 1 87.09 803 LEU B CA 1
ATOM 13100 C C . LEU B 1 803 ? 33.559 -36.173 9.802 1 87.09 803 LEU B C 1
ATOM 13102 O O . LEU B 1 803 ? 33.852 -36.016 10.989 1 87.09 803 LEU B O 1
ATOM 13106 N N . GLU B 1 804 ? 34.122 -37.069 9.446 1 78.73 804 GLU B N 1
ATOM 13107 C CA . GLU B 1 804 ? 35.102 -37.996 10.005 1 78.73 804 GLU B CA 1
ATOM 13108 C C . GLU B 1 804 ? 36.455 -37.319 10.2 1 78.73 804 GLU B C 1
ATOM 13110 O O . GLU B 1 804 ? 36.857 -36.478 9.392 1 78.73 804 GLU B O 1
ATOM 13115 N N . ILE B 1 805 ? 37.056 -37.426 11.705 1 69.69 805 ILE B N 1
ATOM 13116 C CA . ILE B 1 805 ? 38.39 -36.91 11.994 1 69.69 805 ILE B CA 1
ATOM 13117 C C . ILE B 1 805 ? 39.443 -37.829 11.379 1 69.69 805 ILE B C 1
ATOM 13119 O O . ILE B 1 805 ? 39.338 -39.054 11.474 1 69.69 805 ILE B O 1
#

Foldseek 3Di:
DCPPPDPPPPPPPCPLPPPCCVPPPPPPPPDPPPVVPPPPLFAKEKFWEAQWWFTKIWIATLVQRDTQFIGTVCQVLQFHRAHHFCQVVQVVVCVQVVHDLVRYAEYEYEDFLDDPQVVLVCCVVCVVVVVDPPSCVRCSRVSPPHQYEYEWQVLLLVLLFQLLCVQVQVVVFKEKEKAAALWIHKPVNLVVCVVCVPPTSYHYYYLLFCLLDPGRDRSVVSCCPAEPDNDDDPPWMWTWGMWMWMQHPVGIHTRHTYTWTPPDPPPDSVPCSLVTQHLNSVLLVLLCQQAVDRPPYCVPPPDVLPADFDDSNLVLLLLLLPADLDPPQDDDPLSVLLPCLSPDAQWDDAPPHDIDGPVVNSVPDPDGNCNVVDDPSNSRSSNSSSNRSVVRSLVRVLNRQQVVCVPPVTQEYEYAYPVLLNQASVQSCLFRHPHQAYAYDLARYPSSSSVSRRSSVSSVSVVPPVVPVPDDCCSPNPNRFQQRADFDDPVQLVVLCVLCVLWKDWDQADPVDPDLLLSQLLVLLVCQVVFAKEFAAAGGAGRHQFGQQRFKIWHALQDLCSLVQCCQQAAVDDSSRAWAKEFELVCCVVWFDGDHDSVNCLRHLQNLSHKGATDPVCCNRRVRQAHPNRIGRYHHDYCVSPVSRQSNLVSNCVVRVGSIITIGANAYISTGGHGGSNSNVLSQLPPRHRHAWYHHHSIIMGTDADDPVQQQWFKAFSADKDKPQDAPVVVRDTWIWIQGSSRDTDIDPDPLLVQVLVVNHVSPDGLNRSLVVVCVVVVNPDDSVVSVVSVRVCVSNVRIGTHHD/DCPPPDPPDPPPPPPLPPPCCVPPPPPPPPDPPPVVPPPPLFAKEKFWEAQWWFTKIWIATLVQRDTQFIGTVCQVLQFHREHHFCQVVQVVVCVQVVHDLVRYAEYEYEDFLDDPQVVLVCCVVCVVVVVDPPSCVRCSRVSPPHQYEYEWQVLLLVLLFQLLCVQVQVVVFKEKEKAAALWIHKPVNLVVCVVCVPPTSYHYYYLLFPLLDPGRDRSVVSCCPAEPPNDDDPPWMWTWGMWMWMQHPSGIHTRHTYTWTPPDDPPDSVPCSLVTQHLNSVLLVLLCQQAVDRPPYPPPPPDVLPDDFDDSNLVLLLLLLPADLDPPFDDDPLSVLLPCLSPDAQWDDAPPHDIDGPVVNSVPDPDGNCNVVDDPSNSRSSNSSSNRSVVRSLVRVLNRQQVVCVPPVTQEYEYAYPVLLNQASVQSCLFRHPHQAYAYDLARYPSSSSVSRRSSVSSVSVVPPVVPVPPDCCSPSCNPFQQRADFDDPVQLVVLCVLCVLWKDWDQQDPVDPDLLLSQLLVLLVCQVVFAKEFAAAGGAGRHQFGQGRFKIWHALQDLCSLVQCCQQAAVDDSSRAWAKEFELVCCVVWFDGDHDSVNCLRHLQNLSHKGATDPVCCNRRVRQAHPNRIGRYHHDYCVSPVSRQSNLVSNCVVRVGSIITIGANAYISTGGHGGSNSNVLSQLPPRHRHAWYHHHSIIMGTDADDPVQQQWFKAFSADKDKPQDQPVVVRDTWIWIQGSSRDTDIDPDPLLVQVLVVNHVSPDGLNRSLVVVCVVVVNPDDSVVSVVSVRVCVSNVRIGTDHD

InterPro domains:
  IPR003696 Carbamoyltransferase [PF02543] (152-455)
  IPR031730 Carbamoyltransferase, C-terminal [PF16861] (525-703)
  IPR038152 Carbamoyltransferase, C-terminal domain superfamily [G3DSA:3.90.870.20] (481-701)
  IPR051338 NodU/CmcH Carbamoyltransferase [PTHR34847] (271-710)

Secondary structure (DSSP, 8-state):
-----------------------------SSTTSTTS------EEEEEE-SSSS-EEEEEETTT--EEEEEEHHHHH--TT--S--HHHHHHHHHHHT--GGGEEEEEEE-SSS-HHHHHHHHHHHHHTTSS-GGGG-HHHH-TTS-EEEE-HHHHHHHHHHHHHHHHHHTT--EEEEEE-S---BHHHHHHHHHTTTT-S-EEE-TTS-TTSSS---HHHHHHHHEE-S---TT--EEEEEEEEEEETTEEEEEEEEEEE----TT-TTT-GGGSSSHHHHHHHHHHHHHS-S---S--SSGGGGT--S-HHHHHHHHHTT----S---SSHHHHHHHHHHHS-SEEEETTTEEEE-HHHHHH--STT-GGG--HHHHHHHHHHHHHHHHHHHHHHHHHHHHHHHHH--SEEEEESGGGG-HHHHHHHHHH---SEEE--S--SGGGHHHHHHHHHHHHHHHH-TT--S-----------SB-SPPPPHHHHHHHHHHHGGGEEEE---TT-S-HHHHHHHHHHHHHHTT--EEEE-SSPBSSS---SSEEEEE-TT-TTHHHHHIIIII---TT---EEEEEGGGHHHHEE-SS-HHHHHHHTTTS-EEEEEPHHHHTTSGGG--TTSEEEEEEEPTTT-HHHHHHHHHHHHHHS--EEEEEES--TT-PPP-SHHHHHHHHT-TT----EEEETTEEEEEPPPPTTGGGSEEEESS--EEEEEEETTTTEEEEEEE-TT--EE--SSHHHHHHHHHHHTT--BHHHHHHHHHHHTTT-S-HHHHHHHHHHHHHTTSEEEE--/----------------------------SSGGGSTTSS-----EEEEEE-SSSS-EEEEEETTT--EEEEEEHHHHH--TT--S--HHHHHHHHHHHT--GGGEEEEEEE-SSS-HHHHHHHHHHHHHTTSS-GGGG-HHHH-TTS-EEEE-HHHHHHHHHHHHHHHHHHTT--EEEEEE-S---BHHHHHHHHHTTTT-S-EEE-TTS-TTSSS---HHHHHHHHEE-S---TT--EEEEEEEEEEETTEEEEEEEEEEE----TT-TTT-GGGSSSHHHHHHHHHHHHHS-S---S---SGGGGT--S-HHHHHHHHHTT----S---SSHHHHHHHHHHHS-SEEEETTTEEEE-HHHHHH--STT-GGG--HHHHHHHHHHHHHHHHHHHHHHHHHHHHHHHHH--SEEEEESGGGG-HHHHHHHHHH---SEEE--S--SGGGHHHHHHHHHHHHHHHH-TT--S-----------SB-SPPPPHHHHHHHHHHHGGGEEEE---TT-S-HHHHHHHHHHHHHHTT--EEEE-SSPBSSS---SSEEEEE-TT-TTHHHHHIIIII---TT---EEEEEGGGHHHHEE-SS-HHHHHHHTTTS-EEEEEPHHHHTTSGGG--TTSEEEEEEEPTTT-HHHHHHHHHHHHHHS--EEEEEES--TT-PPP-SHHHHHHHHT-TT----EEEETTEEEEEPPPPTTGGGSEEEESS--EEEEEEETTTTEEEEEEE-TT--EE--SSHHHHHHHHHHHTT--BHHHHHHHHHHHTTTSS-HHHHHHHHHHHHHTTSEEEE--

Nearest PDB structures (foldseek):
  3ver-assembly1_A  TM=7.714E-01  e=2.154E-36  Streptoalloteichus tenebrarius
  3vex-assembly1_A  TM=7.614E-01  e=2.271E-36  Streptoalloteichus tenebrarius
  3veo-assembly1_A  TM=7.620E-01  e=2.523E-36  Streptoalloteichus tenebrarius
  3vf4-assembly1_A  TM=7.634E-01  e=3.462E-36  Streptoalloteichus tenebrarius
  3vf2-assembly1_A  TM=7.638E-01  e=9.420E-36  Streptoalloteichus tenebrarius

Sequence (1610 aa):
MSYDVGFLSCYASLTGKQRKLTFGYRCKRQGCFKLRLFKLYCKYIVGINKYSHDASVCLVNGNTGDIVVNYAKERFTRRKHDGNDVGELVEHMFARLGVAFEDIVLVVQNNHHYGISAFEEKLPWTSQMNYYPKQYLSPYNLLPGIPKIEISHHLAHTWSVYAQLEAAVASNEDSLILVMDGMGDSSRELANHFANEDTTSNIYIHDLMHVTSRQPGEWKHQWNSKCYPKNIQLFENLREAESCYRCSKDGIDLIWKRWSREKSPAECYNHSFEDMESIGAVYSRIASHIFGDWNSCGKVFFWLLLQGDNSVLGKVMGLAAYHIPTQTGRTSRMKEWIMRLDNENILSGELPERLDIHWDLLKQLPYPNQWNECDEDLFQFYAALAYRIQKDTEDIVISLIRRLSKEHNVPILGLCGGLFLNSSLNGKILSETCFRHVWIPPYPGDEGIAIGCALYGYHYFKRYDISSHTMRSQTSSRIVSPFLGFHYSNDDIEEAVQEYLPWIEEIKPSKEMNDRLKSITVFVAQELYRNHVIAVYRGRAESGPRALGNRSILANPADPNMKDKLNRRVKFRESFRPFAPTILEENVVDILEFNIPLKAISESCRYMSATLSIKEEMILKIPAAVHVDKTARVQVLRRMDNFWFYEIVSEFYKLSKIPAVLNTSFNIRGEPIVETPYDAFESFLDTSTEIDWLLLEDRLFRKKSFPEAYHSMRVVLKEPIQIHTLENPLVGEVNFEIVDMTGKIHQPGSDIDTSILQLASSNKYTCADIIQELIEEMEDIIEAKFVVDRLELLWKLRLISLLEIMSYDVGFLSCYASLTGKQRKLTFGYRCKRQGCFKLRLFKLYCKYIVGINKYSHDASVCLVNGNTGDIVVNYAKERFTRRKHDGNDVGELVEHMFARLGVAFEDIVLVVQNNHHYGISAFEEKLPWTSQMNYYPKQYLSPYNLLPGIPKIEISHHLAHTWSVYAQLEAAVASNEDSLILVMDGMGDSSRELANHFANEDTTSNIYIHDLMHVTSRQPGEWKHQWNSKCYPKNIQLFENLREAESCYRCSKDGIDLIWKRWSREKSPAECYNHSFEDMESIGAVYSRIASHIFGDWNSCGKVFFWLLLQGDNSVLGKVMGLAAYHIPTQTGRTSRMKEWIMRLDNENILSGELPERLDIHWDLLKQLPYPNQWNECDEDLFQFYAALAYRIQKDTEDIVISLIRRLSKEHNVPILGLCGGLFLNSSLNGKILSETCFRHVWIPPYPGDEGIAIGCALYGYHYFKRYDISSHTMRSQTSSRIVSPFLGFHYSNDDIEEAVQEYLPWIEEIKPSKEMNDRLKSITVFVAQELYRNHVIAVYRGRAESGPRALGNRSILANPADPNMKDKLNRRVKFRESFRPFAPTILEENVVDILEFNIPLKAISESCRYMSATLSIKEEMILKIPAAVHVDKTARVQVLRRMDNFWFYEIVSEFYKLSKIPAVLNTSFNIRGEPIVETPYDAFESFLDTSTEIDWLLLEDRLFRKKSFPEAYHSMRVVLKEPIQIHTLENPLVGEVNFEIVDMTGKIHQPGSDIDTSILQLASSNKYTCADIIQELIEEMEDIIEAKFVVDRLELLWKLRLISLLEI